Protein AF-0000000077480599 (afdb_homodimer)

Nearest PDB structures (foldseek):
  3ga2-assembly1_A  TM=2.908E-01  e=9.968E-01  Bacillus subtilis
  3md2-assembly4_D  TM=3.302E-01  e=6.393E+00  Influenza A virus (A/California/04/2009(H1N1))
  5dqm-assembly1_A  TM=5.242E-01  e=9.188E+00  Aequorea coerulescens

Organism: Branchiostoma lanceolatum (NCBI:txid7740)

Foldseek 3Di:
DVVVVLVVVLVVLVPVLADAPPVVLVCLLVLHDQVRVQVVLLVVFWDWPVVVVVVVVVVVVCVVVVNDPDDPPLPDPVQKDDWPLVVLLVVVVPDDFQAADDQLVSQVVRLIAGVVSHQDPCSSVNNVVVSVVVPDDPVRYNHCCCVPDGPTGGNFPFDDDVVTRTRDRHDHSVVVVVSLVVCCVVPVFDLADWDDWDWDWDWDQDPVVRDIDTDIDIFTKGFHQPLVQVQVLCALCVLFWDDDDPLVPDDQVRLVVVCVVQVHDDPPDDSVRSSVVLVQQQQEWEKEKEWDFDQAPNFTKIWIKMATADGVSTGPQQVRSCVVVVDRDHSRLSRGQIDTGIMGGFDLDLVGVLSCLVVNLVRLLSQQPWHAYPVGRTHGYAHAEYAYDQQVVCSQAQFACDDQQSWQFLDGQVCLLPLLSLQPGPQGPFALVSSLCLQCVFPLSVVQLQPLDSFSPVPADLVSLLRRCCSVVNDPNVVSVVDDSVVSVVSVCNSCSGRRHRGSNCSNPSPDDCVSSSRRNYGYLRDQQLVLLQLLLVVCLQQQLVQDDVVLVVLSVVLCVVQPVVDPDDGSLSSLLSLLVSLVVLVPDPRHDPLVNLLSLLSNLLVPQLQDDQVPQDVLSLVVQQLSLLSNSLSCCVRPPDATDRDHPCSNSGSSNSCSHRRQSLVSLAGRNNSNHCVSVVVLSVVLNSSSVSHPPVVDRNVSSSSSSRSCSSNVVRDDPPVVVSVVSSVVSSVSRDQAWDKAFLVSCVVPQSSQVSSCLVQLQLQVVAEPQQWHDDDRIITGQSGPPHDDDPSGDGRHYSVPDDSVNSSVVSNVSVVVCVVVVGDGRSHDDDDD/DVVVVLVVVLVVLVPVLAPAPVVVLVCLQVLHDQVRVQVVLLVVFWDWPVVVVVVVVVVVVCVVVVNDPDDPPLPDPVQKDDWDLVVLLVVVLPDDFAAADDQLVSQVVRLIAGPVSHQDPCSSVNNVVVSVVVPDDPVRYNHCCVVDDGDIHGNFPWDDDVVTRTRDGHDHSVVVVVSLVVCCVVVVFDLADWDDWDWDWDWDQDPVVRDIDTDIDIFTKGFHQPLNQVQVLCALCVLFWDDDDPLVPDDQVRLVVVCVVQVHDDPPDDSVRSSVVLVQQQQEWEKEKEWDFDQAPNFTKIWIKMAIADGVSTGPQQVRSCVVVVDRDHSRLSRGQIDTGIMGGFDLDLVGVLSCLVVNLVRLLSQQPWHAYPVGRTHGYAHAEYAYDQQVVCSQAQFACDDQQSWQFLDGQVCLLPLLSLLPGPQGPFALVSSLCLQCVFPLSVVQLQPLDSFSPVPADLVSLLRRCCSVVNDPNVVSVVDDSVRSVVSVCNSCSGRRHRGSNCSNPSPDDCVSSSRRNYGYLRDQQLVLLQLLLVVCLQQQLVQFDVVLVVLSVVLCCVQPVVDPDDGSLSSLLSLLVSLVVLVPDPRHDPLVNLLSLLSNLLVPQLQDDQVPQDPLSLVVQQLSLLSNSLSCCVRPPDATDRDHPCSNSGSSSSCSHRRVSLVSLAGRNNSNHCVSVVVLSVVLNSSSVSHPPVVDRNVSSSSSSRSCSSNVVHDDPPVVVSVVSSVVSSVSRDQAWDKDFLVSCVVVQSSQVSSCLVQLQQQVVAEPQQWHDDDRIITGQSGPPHDDDPSGDGRHYSVPAHSVNSSVVSNVSVVVCVVVVGDGRNHDDDDD

Structure (mmCIF, N/CA/C/O backbone):
data_AF-0000000077480599-model_v1
#
loop_
_entity.id
_entity.type
_entity.pdbx_description
1 polymer 'Hypp8311 protein'
#
loop_
_atom_site.group_PDB
_atom_site.id
_atom_site.type_symbol
_atom_site.label_atom_id
_atom_site.label_alt_id
_atom_site.label_comp_id
_atom_site.label_asym_id
_atom_site.label_entity_id
_atom_site.label_seq_id
_atom_site.pdbx_PDB_ins_code
_atom_site.Cartn_x
_atom_site.Cartn_y
_atom_site.Cartn_z
_atom_site.occupancy
_atom_site.B_iso_or_equiv
_atom_site.auth_seq_id
_atom_site.auth_comp_id
_atom_site.auth_asym_id
_atom_site.auth_atom_id
_atom_site.pdbx_PDB_model_num
ATOM 1 N N . MET A 1 1 ? 59.969 13.078 -10.445 1 57.91 1 MET A N 1
ATOM 2 C CA . MET A 1 1 ? 59.656 11.648 -10.383 1 57.91 1 MET A CA 1
ATOM 3 C C . MET A 1 1 ? 58.375 11.414 -9.578 1 57.91 1 MET A C 1
ATOM 5 O O . MET A 1 1 ? 57.469 10.734 -10.047 1 57.91 1 MET A O 1
ATOM 9 N N . ARG A 1 2 ? 58.25 12.016 -8.477 1 59.44 2 ARG A N 1
ATOM 10 C CA . ARG A 1 2 ? 57.094 11.852 -7.629 1 59.44 2 ARG A CA 1
ATOM 11 C C . ARG A 1 2 ? 55.812 12.336 -8.344 1 59.44 2 ARG A C 1
ATOM 13 O O . ARG A 1 2 ? 54.781 11.672 -8.289 1 59.44 2 ARG A O 1
ATOM 20 N N . ARG A 1 3 ? 55.875 13.383 -9.023 1 65.12 3 ARG A N 1
ATOM 21 C CA . ARG A 1 3 ? 54.719 13.961 -9.695 1 65.12 3 ARG A CA 1
ATOM 22 C C . ARG A 1 3 ? 54.219 13.047 -10.812 1 65.12 3 ARG A C 1
ATOM 24 O O . ARG A 1 3 ? 53 12.898 -11.008 1 65.12 3 ARG A O 1
ATOM 31 N N . GLN A 1 4 ? 55.156 12.508 -11.523 1 67.69 4 GLN A N 1
ATOM 32 C CA . GLN A 1 4 ? 54.781 11.609 -12.609 1 67.69 4 GLN A CA 1
ATOM 33 C C . GLN A 1 4 ? 54.094 10.359 -12.086 1 67.69 4 GLN A C 1
ATOM 35 O O . GLN A 1 4 ? 53.062 9.938 -12.633 1 67.69 4 GLN A O 1
ATOM 40 N N . ILE A 1 5 ? 54.594 9.875 -11 1 65 5 ILE A N 1
ATOM 41 C CA . ILE A 1 5 ? 54 8.68 -10.414 1 65 5 ILE A CA 1
ATOM 42 C C . ILE A 1 5 ? 52.594 8.984 -9.914 1 65 5 ILE A C 1
ATOM 44 O O . ILE A 1 5 ? 51.656 8.188 -10.109 1 65 5 ILE A O 1
ATOM 48 N N . THR A 1 6 ? 52.469 10.164 -9.383 1 69.19 6 THR A N 1
ATOM 49 C CA . THR A 1 6 ? 51.156 10.555 -8.859 1 69.19 6 THR A CA 1
ATOM 50 C C . THR A 1 6 ? 50.156 10.68 -9.992 1 69.19 6 THR A C 1
ATOM 52 O O . THR A 1 6 ? 49 10.297 -9.836 1 69.19 6 THR A O 1
ATOM 55 N N . ARG A 1 7 ? 50.562 11.109 -11.086 1 71.5 7 ARG A N 1
ATOM 56 C CA . ARG A 1 7 ? 49.688 11.242 -12.25 1 71.5 7 ARG A CA 1
ATOM 57 C C . ARG A 1 7 ? 49.281 9.867 -12.766 1 71.5 7 ARG A C 1
ATOM 59 O O . ARG A 1 7 ? 48.094 9.656 -13.094 1 71.5 7 ARG A O 1
ATOM 66 N N . GLU A 1 8 ? 50.156 9.062 -12.859 1 70.12 8 GLU A N 1
ATOM 67 C CA . GLU A 1 8 ? 49.875 7.711 -13.328 1 70.12 8 GLU A CA 1
ATOM 68 C C . GLU A 1 8 ? 48.906 7.004 -12.398 1 70.12 8 GLU A C 1
ATOM 70 O O . GLU A 1 8 ? 47.969 6.344 -12.867 1 70.12 8 GLU A O 1
ATOM 75 N N . VAL A 1 9 ? 49.125 7.207 -11.188 1 67.31 9 VAL A N 1
ATOM 76 C CA . VAL A 1 9 ? 48.25 6.578 -10.211 1 67.31 9 VAL A CA 1
ATOM 77 C C . VAL A 1 9 ? 46.844 7.168 -10.328 1 67.31 9 VAL A C 1
ATOM 79 O O . VAL A 1 9 ? 45.844 6.438 -10.289 1 67.31 9 VAL A O 1
ATOM 82 N N . ARG A 1 10 ? 46.719 8.375 -10.531 1 67.94 10 ARG A N 1
ATOM 83 C CA . ARG A 1 10 ? 45.438 9.055 -10.711 1 67.94 10 ARG A CA 1
ATOM 84 C C . ARG A 1 10 ? 44.688 8.508 -11.922 1 67.94 10 ARG A C 1
ATOM 86 O O . ARG A 1 10 ? 43.5 8.25 -11.844 1 67.94 10 ARG A O 1
ATOM 93 N N . ASP A 1 11 ? 45.375 8.352 -12.945 1 68.94 11 ASP A N 1
ATOM 94 C CA . ASP A 1 11 ? 44.75 7.879 -14.188 1 68.94 11 ASP A CA 1
ATOM 95 C C . ASP A 1 11 ? 44.281 6.438 -14.055 1 68.94 11 ASP A C 1
ATOM 97 O O . ASP A 1 11 ? 43.188 6.082 -14.539 1 68.94 11 ASP A O 1
ATOM 101 N N . LYS A 1 12 ? 45.031 5.816 -13.391 1 65.44 12 LYS A N 1
ATOM 102 C CA . LYS A 1 12 ? 44.656 4.422 -13.188 1 65.44 12 LYS A CA 1
ATOM 103 C C . LYS A 1 12 ? 43.406 4.309 -12.289 1 65.44 12 LYS A C 1
ATOM 105 O O . LYS A 1 12 ? 42.531 3.479 -12.531 1 65.44 12 LYS A O 1
ATOM 110 N N . ILE A 1 13 ? 43.375 5.07 -11.289 1 67.25 13 ILE A N 1
ATOM 111 C CA . ILE A 1 13 ? 42.219 5.109 -10.398 1 67.25 13 ILE A CA 1
ATOM 112 C C . ILE A 1 13 ? 40.969 5.488 -11.195 1 67.25 13 ILE A C 1
ATOM 114 O O . ILE A 1 13 ? 39.906 4.887 -11.023 1 67.25 13 ILE A O 1
ATOM 118 N N . ARG A 1 14 ? 41.156 6.309 -12.031 1 68.31 14 ARG A N 1
ATOM 119 C CA . ARG A 1 14 ? 40.062 6.785 -12.859 1 68.31 14 ARG A CA 1
ATOM 120 C C . ARG A 1 14 ? 39.531 5.676 -13.766 1 68.31 14 ARG A C 1
ATOM 122 O O . ARG A 1 14 ? 38.312 5.48 -13.883 1 68.31 14 ARG A O 1
ATOM 129 N N . GLN A 1 15 ? 40.344 4.977 -14.375 1 63.22 15 GLN A N 1
ATOM 130 C CA . GLN A 1 15 ? 39.969 3.902 -15.289 1 63.22 15 GLN A CA 1
ATOM 131 C C . GLN A 1 15 ? 39.25 2.781 -14.555 1 63.22 15 GLN A C 1
ATOM 133 O O . GLN A 1 15 ? 38.281 2.221 -15.07 1 63.22 15 GLN A O 1
ATOM 138 N N . THR A 1 16 ? 39.719 2.488 -13.438 1 62.19 16 THR A N 1
ATOM 139 C CA . THR A 1 16 ? 39.156 1.377 -12.68 1 62.19 16 THR A CA 1
ATOM 140 C C . THR A 1 16 ? 37.719 1.71 -12.195 1 62.19 16 THR A C 1
ATOM 142 O O . THR A 1 16 ? 36.844 0.855 -12.219 1 62.19 16 THR A O 1
ATOM 145 N N . LYS A 1 17 ? 37.594 2.84 -11.734 1 61.84 17 LYS A N 1
ATOM 146 C CA . LYS A 1 17 ? 36.312 3.256 -11.203 1 61.84 17 LYS A CA 1
ATOM 147 C C . LYS A 1 17 ? 35.281 3.393 -12.312 1 61.84 17 LYS A C 1
ATOM 149 O O . LYS A 1 17 ? 34.062 3.297 -12.07 1 61.84 17 LYS A O 1
ATOM 154 N N . MET A 1 18 ? 35.75 3.445 -13.516 1 59.5 18 MET A N 1
ATOM 155 C CA . MET A 1 18 ? 34.844 3.742 -14.609 1 59.5 18 MET A CA 1
ATOM 156 C C . MET A 1 18 ? 34.562 2.498 -15.461 1 59.5 18 MET A C 1
ATOM 158 O O . MET A 1 18 ? 34.125 2.602 -16.609 1 59.5 18 MET A O 1
ATOM 162 N N . LYS A 1 19 ? 34.844 1.324 -14.891 1 58.66 19 LYS A N 1
ATOM 163 C CA . LYS A 1 19 ? 34.625 0.142 -15.719 1 58.66 19 LYS A CA 1
ATOM 164 C C . LYS A 1 19 ? 33.156 0.055 -16.172 1 58.66 19 LYS A C 1
ATOM 166 O O . LYS A 1 19 ? 32.25 0.198 -15.375 1 58.66 19 LYS A O 1
ATOM 171 N N . LYS A 1 20 ? 33.031 -0.224 -17.453 1 59.5 20 LYS A N 1
ATOM 172 C CA . LYS A 1 20 ? 31.812 -0.284 -18.25 1 59.5 20 LYS A CA 1
ATOM 173 C C . LYS A 1 20 ? 30.844 -1.334 -17.688 1 59.5 20 LYS A C 1
ATOM 175 O O . LYS A 1 20 ? 31.281 -2.387 -17.219 1 59.5 20 LYS A O 1
ATOM 180 N N . ASN A 1 21 ? 29.531 -1.207 -17.578 1 69.56 21 ASN A N 1
ATOM 181 C CA . ASN A 1 21 ? 28.406 -2.092 -17.328 1 69.56 21 ASN A CA 1
ATOM 182 C C . ASN A 1 21 ? 28.297 -2.465 -15.852 1 69.56 21 ASN A C 1
ATOM 184 O O . ASN A 1 21 ? 27.234 -2.906 -15.398 1 69.56 21 ASN A O 1
ATOM 188 N N . ARG A 1 22 ? 29.375 -2.25 -15.188 1 76.69 22 ARG A N 1
ATOM 189 C CA . ARG A 1 22 ? 29.328 -2.662 -13.789 1 76.69 22 ARG A CA 1
ATOM 190 C C . ARG A 1 22 ? 28.422 -1.74 -12.977 1 76.69 22 ARG A C 1
ATOM 192 O O . ARG A 1 22 ? 27.656 -2.203 -12.125 1 76.69 22 ARG A O 1
ATOM 199 N N . ASP A 1 23 ? 28.5 -0.554 -13.352 1 82.56 23 ASP A N 1
ATOM 200 C CA . ASP A 1 23 ? 27.703 0.418 -12.617 1 82.56 23 ASP A CA 1
ATOM 201 C C . ASP A 1 23 ? 26.219 0.192 -12.852 1 82.56 23 ASP A C 1
ATOM 203 O O . ASP A 1 23 ? 25.406 0.344 -11.93 1 82.56 23 ASP A O 1
ATOM 207 N N . LEU A 1 24 ? 25.969 -0.226 -14.055 1 87.19 24 LEU A N 1
ATOM 208 C CA . LEU A 1 24 ? 24.562 -0.512 -14.375 1 87.19 24 LEU A CA 1
ATOM 209 C C . LEU A 1 24 ? 24.078 -1.741 -13.617 1 87.19 24 LEU A C 1
ATOM 211 O O . LEU A 1 24 ? 22.984 -1.725 -13.039 1 87.19 24 LEU A O 1
ATOM 215 N N . GLN A 1 25 ? 24.891 -2.682 -13.586 1 83.75 25 GLN A N 1
ATOM 216 C CA . GLN A 1 25 ? 24.547 -3.928 -12.906 1 83.75 25 GLN A CA 1
ATOM 217 C C . GLN A 1 25 ? 24.359 -3.707 -11.406 1 83.75 25 GLN A C 1
ATOM 219 O O . GLN A 1 25 ? 23.422 -4.227 -10.812 1 83.75 25 GLN A O 1
ATOM 224 N N . VAL A 1 26 ? 25.188 -2.928 -10.922 1 81.62 26 VAL A N 1
ATOM 225 C CA . VAL A 1 26 ? 25.141 -2.689 -9.477 1 81.62 26 VAL A CA 1
ATOM 226 C C . VAL A 1 26 ? 23.922 -1.831 -9.141 1 81.62 26 VAL A C 1
ATOM 228 O O . VAL A 1 26 ? 23.203 -2.113 -8.172 1 81.62 26 VAL A O 1
ATOM 231 N N . THR A 1 27 ? 23.75 -0.786 -9.898 1 86.69 27 THR A N 1
ATOM 232 C CA . THR A 1 27 ? 22.656 0.152 -9.609 1 86.69 27 THR A CA 1
ATOM 233 C C . THR A 1 27 ? 21.297 -0.527 -9.758 1 86.69 27 THR A C 1
ATOM 235 O O . THR A 1 27 ? 20.5 -0.533 -8.82 1 86.69 27 THR A O 1
ATOM 238 N N . PHE A 1 28 ? 21.062 -1.169 -10.891 1 85.69 28 PHE A N 1
ATOM 239 C CA . PHE A 1 28 ? 19.75 -1.756 -11.164 1 85.69 28 PHE A CA 1
ATOM 240 C C . PHE A 1 28 ? 19.609 -3.094 -10.453 1 85.69 28 PHE A C 1
ATOM 242 O O . PHE A 1 28 ? 18.5 -3.469 -10.062 1 85.69 28 PHE A O 1
ATOM 249 N N . GLY A 1 29 ? 20.688 -3.797 -10.312 1 81.62 29 GLY A N 1
ATOM 250 C CA . GLY A 1 29 ? 20.641 -5.055 -9.578 1 81.62 29 GLY A CA 1
ATOM 251 C C . GLY A 1 29 ? 20.25 -4.887 -8.125 1 81.62 29 GLY A C 1
ATOM 252 O O . GLY A 1 29 ? 19.625 -5.781 -7.539 1 81.62 29 GLY A O 1
ATOM 253 N N . ASN A 1 30 ? 20.562 -3.674 -7.648 1 80.44 30 ASN A N 1
ATOM 254 C CA . ASN A 1 30 ? 20.203 -3.391 -6.262 1 80.44 30 ASN A CA 1
ATOM 255 C C . ASN A 1 30 ? 18.875 -2.666 -6.16 1 80.44 30 ASN A C 1
ATOM 257 O O . ASN A 1 30 ? 18.5 -2.189 -5.086 1 80.44 30 ASN A O 1
ATOM 261 N N . GLY A 1 31 ? 18.234 -2.584 -7.207 1 79.88 31 GLY A N 1
ATOM 262 C CA . GLY A 1 31 ? 16.922 -1.98 -7.207 1 79.88 31 GLY A CA 1
ATOM 263 C C . GLY A 1 31 ? 16.938 -0.476 -7.02 1 79.88 31 GLY A C 1
ATOM 264 O O . GLY A 1 31 ? 15.953 0.121 -6.594 1 79.88 31 GLY A O 1
ATOM 265 N N . GLU A 1 32 ? 18.047 0.216 -7.305 1 82.88 32 GLU A N 1
ATOM 266 C CA . GLU A 1 32 ? 18.172 1.659 -7.133 1 82.88 32 GLU A CA 1
ATOM 267 C C . GLU A 1 32 ? 17.828 2.404 -8.414 1 82.88 32 GLU A C 1
ATOM 269 O O . GLU A 1 32 ? 18.188 1.971 -9.508 1 82.88 32 GLU A O 1
ATOM 274 N N . SER A 1 33 ? 17.078 3.434 -8.242 1 81.94 33 SER A N 1
ATOM 275 C CA . SER A 1 33 ? 16.812 4.285 -9.398 1 81.94 33 SER A CA 1
ATOM 276 C C . SER A 1 33 ? 18 5.188 -9.703 1 81.94 33 SER A C 1
ATOM 278 O O . SER A 1 33 ? 18.844 5.422 -8.844 1 81.94 33 SER A O 1
ATOM 280 N N . LEU A 1 34 ? 18.031 5.762 -10.891 1 84.31 34 LEU A N 1
ATOM 281 C CA . LEU A 1 34 ? 19.125 6.668 -11.273 1 84.31 34 LEU A CA 1
ATOM 282 C C . LEU A 1 34 ? 19.062 7.953 -10.445 1 84.31 34 LEU A C 1
ATOM 284 O O . LEU A 1 34 ? 20.094 8.523 -10.109 1 84.31 34 LEU A O 1
ATOM 288 N N . ASN A 1 35 ? 17.891 8.344 -10.109 1 80.94 35 ASN A N 1
ATOM 289 C CA . ASN A 1 35 ? 17.734 9.539 -9.281 1 80.94 35 ASN A CA 1
ATOM 290 C C . ASN A 1 35 ? 18.25 9.289 -7.859 1 80.94 35 ASN A C 1
ATOM 292 O O . ASN A 1 35 ? 18.875 10.172 -7.258 1 80.94 35 ASN A O 1
ATOM 296 N N . LYS A 1 36 ? 17.953 8.195 -7.359 1 81.75 36 LYS A N 1
ATOM 297 C CA . LYS A 1 36 ? 18.469 7.848 -6.035 1 81.75 36 LYS A CA 1
ATOM 298 C C . LYS A 1 36 ? 19.984 7.723 -6.047 1 81.75 36 LYS A C 1
ATOM 300 O O . LYS A 1 36 ? 20.656 8.133 -5.094 1 81.75 36 LYS A O 1
ATOM 305 N N . ARG A 1 37 ? 20.469 7.113 -7.066 1 86.38 37 ARG A N 1
ATOM 306 C CA . ARG A 1 37 ? 21.922 7.031 -7.211 1 86.38 37 ARG A CA 1
ATOM 307 C C . ARG A 1 37 ? 22.531 8.422 -7.266 1 86.38 37 ARG A C 1
ATOM 309 O O . ARG A 1 37 ? 23.594 8.656 -6.68 1 86.38 37 ARG A O 1
ATOM 316 N N . LYS A 1 38 ? 21.922 9.266 -7.996 1 86 38 LYS A N 1
ATOM 317 C CA . LYS A 1 38 ? 22.406 10.648 -8.078 1 86 38 LYS A CA 1
ATOM 318 C C . LYS A 1 38 ? 22.438 11.289 -6.695 1 86 38 LYS A C 1
ATOM 320 O O . LYS A 1 38 ? 23.453 11.898 -6.312 1 86 38 LYS A O 1
ATOM 325 N N . SER A 1 39 ? 21.375 11.117 -5.98 1 82.19 39 SER A N 1
ATOM 326 C CA . SER A 1 39 ? 21.312 11.68 -4.637 1 82.19 39 SER A CA 1
ATOM 327 C C . SER A 1 39 ? 22.406 11.109 -3.74 1 82.19 39 SER A C 1
ATOM 329 O O . SER A 1 39 ? 23.016 11.836 -2.961 1 82.19 39 SER A O 1
ATOM 331 N N . ARG A 1 40 ? 22.625 9.922 -3.842 1 82.38 40 ARG A N 1
ATOM 332 C CA . ARG A 1 40 ? 23.656 9.258 -3.045 1 82.38 40 ARG A CA 1
ATOM 333 C C . ARG A 1 40 ? 25.047 9.734 -3.443 1 82.38 40 ARG A C 1
ATOM 335 O O . ARG A 1 40 ? 25.891 9.992 -2.584 1 82.38 40 ARG A O 1
ATOM 342 N N . ARG A 1 41 ? 25.25 9.789 -4.73 1 82.62 41 ARG A N 1
ATOM 343 C CA . ARG A 1 41 ? 26.531 10.289 -5.227 1 82.62 41 ARG A CA 1
ATOM 344 C C . ARG A 1 41 ? 26.797 11.695 -4.707 1 82.62 41 ARG A C 1
ATOM 346 O O . ARG A 1 41 ? 27.922 11.992 -4.273 1 82.62 41 ARG A O 1
ATOM 353 N N . ILE A 1 42 ? 25.781 12.461 -4.73 1 81.06 42 ILE A N 1
ATOM 354 C CA . ILE A 1 42 ? 25.922 13.844 -4.27 1 81.06 42 ILE A CA 1
ATOM 355 C C . ILE A 1 42 ? 26.203 13.852 -2.768 1 81.06 42 ILE A C 1
ATOM 357 O O . ILE A 1 42 ? 27.062 14.602 -2.297 1 81.06 42 ILE A O 1
ATOM 361 N N . ALA A 1 43 ? 25.609 13.031 -2.025 1 78.19 43 ALA A N 1
ATOM 362 C CA . ALA A 1 43 ? 25.766 12.977 -0.576 1 78.19 43 ALA A CA 1
ATOM 363 C C . ALA A 1 43 ? 27.141 12.422 -0.197 1 78.19 43 ALA A C 1
ATOM 365 O O . ALA A 1 43 ? 27.734 12.859 0.786 1 78.19 43 ALA A O 1
ATOM 366 N N . GLU A 1 44 ? 27.594 11.516 -0.991 1 78.62 44 GLU A N 1
ATOM 367 C CA . GLU A 1 44 ? 28.844 10.828 -0.67 1 78.62 44 GLU A CA 1
ATOM 368 C C . GLU A 1 44 ? 30.047 11.617 -1.161 1 78.62 44 GLU A C 1
ATOM 370 O O . GLU A 1 44 ? 31.094 11.641 -0.506 1 78.62 44 GLU A O 1
ATOM 375 N N . GLU A 1 45 ? 29.844 12.312 -2.281 1 78.94 45 GLU A N 1
ATOM 376 C CA . GLU A 1 45 ? 31.031 12.82 -2.949 1 78.94 45 GLU A CA 1
ATOM 377 C C . GLU A 1 45 ? 31.062 14.344 -2.957 1 78.94 45 GLU A C 1
ATOM 379 O O . GLU A 1 45 ? 32.094 14.953 -3.277 1 78.94 45 GLU A O 1
ATOM 384 N N . PHE A 1 46 ? 29.922 14.898 -2.529 1 77.06 46 PHE A N 1
ATOM 385 C CA . PHE A 1 46 ? 29.859 16.359 -2.547 1 77.06 46 PHE A CA 1
ATOM 386 C C . PHE A 1 46 ? 29.562 16.906 -1.154 1 77.06 46 PHE A C 1
ATOM 388 O O . PHE A 1 46 ? 29.062 16.172 -0.289 1 77.06 46 PHE A O 1
ATOM 395 N N . GLU A 1 47 ? 30.078 18.016 -0.927 1 73.75 47 GLU A N 1
ATOM 396 C CA . GLU A 1 47 ? 29.828 18.703 0.336 1 73.75 47 GLU A CA 1
ATOM 397 C C . GLU A 1 47 ? 28.844 19.859 0.15 1 73.75 47 GLU A C 1
ATOM 399 O O . GLU A 1 47 ? 28.734 20.422 -0.941 1 73.75 47 GLU A O 1
ATOM 404 N N . THR A 1 48 ? 28.094 20.016 1.2 1 69.5 48 THR A N 1
ATOM 405 C CA . THR A 1 48 ? 27.172 21.141 1.165 1 69.5 48 THR A CA 1
ATOM 406 C C . THR A 1 48 ? 27.922 22.469 1.205 1 69.5 48 THR A C 1
ATOM 408 O O . THR A 1 48 ? 29.125 22.5 1.447 1 69.5 48 THR A O 1
ATOM 411 N N . ARG A 1 49 ? 27.344 23.531 0.893 1 63.22 49 ARG A N 1
ATOM 412 C CA . ARG A 1 49 ? 27.953 24.844 0.954 1 63.22 49 ARG A CA 1
ATOM 413 C C . ARG A 1 49 ? 28.422 25.172 2.367 1 63.22 49 ARG A C 1
ATOM 415 O O . ARG A 1 49 ? 29.516 25.703 2.553 1 63.22 49 ARG A O 1
ATOM 422 N N . GLN A 1 50 ? 27.531 24.75 3.203 1 62.84 50 GLN A N 1
ATOM 423 C CA . GLN A 1 50 ? 27.859 25.016 4.598 1 62.84 50 GLN A CA 1
ATOM 424 C C . GLN A 1 50 ? 29.125 24.266 5.016 1 62.84 50 GLN A C 1
ATOM 426 O O . GLN A 1 50 ? 30.016 24.844 5.652 1 62.84 50 GLN A O 1
ATOM 431 N N . GLU A 1 51 ? 29.156 23.062 4.633 1 68.56 51 GLU A N 1
ATOM 432 C CA . GLU A 1 51 ? 30.344 22.25 4.941 1 68.56 51 GLU A CA 1
ATOM 433 C C . GLU A 1 51 ? 31.594 22.844 4.281 1 68.56 51 GLU A C 1
ATOM 435 O O . GLU A 1 51 ? 32.656 22.844 4.879 1 68.56 51 GLU A O 1
ATOM 440 N N . ALA A 1 52 ? 31.391 23.234 3.121 1 71.38 52 ALA A N 1
ATOM 441 C CA . ALA A 1 52 ? 32.5 23.812 2.385 1 71.38 52 ALA A CA 1
ATOM 442 C C . ALA A 1 52 ? 33 25.094 3.055 1 71.38 52 ALA A C 1
ATOM 444 O O . ALA A 1 52 ? 34.188 25.344 3.135 1 71.38 52 ALA A O 1
ATOM 445 N N . GLU A 1 53 ? 32.062 25.828 3.49 1 71 53 GLU A N 1
ATOM 446 C CA . GLU A 1 53 ? 32.406 27.062 4.172 1 71 53 GLU A CA 1
ATOM 447 C C . GLU A 1 53 ? 33.156 26.781 5.477 1 71 53 GLU A C 1
ATOM 449 O O . GLU A 1 53 ? 34.125 27.438 5.785 1 71 53 GLU A O 1
ATOM 454 N N . GLU A 1 54 ? 32.594 25.844 6.102 1 73.31 54 GLU A N 1
ATOM 455 C CA . GLU A 1 54 ? 33.281 25.453 7.34 1 73.31 54 GLU A CA 1
ATOM 456 C C . GLU A 1 54 ? 34.688 24.969 7.07 1 73.31 54 GLU A C 1
ATOM 458 O O . GLU A 1 54 ? 35.625 25.344 7.785 1 73.31 54 GLU A O 1
ATOM 463 N N . ARG A 1 55 ? 34.781 24.219 6.098 1 72.94 55 ARG A N 1
ATOM 464 C CA . ARG A 1 55 ? 36.094 23.734 5.711 1 72.94 55 ARG A CA 1
ATOM 465 C C . ARG A 1 55 ? 37 24.875 5.309 1 72.94 55 ARG A C 1
ATOM 467 O O . ARG A 1 55 ? 38.188 24.891 5.66 1 72.94 55 ARG A O 1
ATOM 474 N N . THR A 1 56 ? 36.469 25.75 4.582 1 73.44 56 THR A N 1
ATOM 475 C CA . THR A 1 56 ? 37.25 26.891 4.137 1 73.44 56 THR A CA 1
ATOM 476 C C . THR A 1 56 ? 37.656 27.766 5.32 1 73.44 56 THR A C 1
ATOM 478 O O . THR A 1 56 ? 38.781 28.25 5.375 1 73.44 56 THR A O 1
ATOM 481 N N . LYS A 1 57 ? 36.781 27.891 6.18 1 77.38 57 LYS A N 1
ATOM 482 C CA . LYS A 1 57 ? 37.125 28.656 7.383 1 77.38 57 LYS A CA 1
ATOM 483 C C . LYS A 1 57 ? 38.219 27.984 8.18 1 77.38 57 LYS A C 1
ATOM 485 O O . LYS A 1 57 ? 39.156 28.656 8.617 1 77.38 57 LYS A O 1
ATOM 490 N N . GLU A 1 58 ? 38.031 26.797 8.344 1 77.12 58 GLU A N 1
ATOM 491 C CA . GLU A 1 58 ? 39.094 26.047 9.047 1 77.12 58 GLU A CA 1
ATOM 492 C C . GLU A 1 58 ? 40.438 26.203 8.359 1 77.12 58 GLU A C 1
ATOM 494 O O . GLU A 1 58 ? 41.469 26.375 9.016 1 77.12 58 GLU A O 1
ATOM 499 N N . ARG A 1 59 ? 40.375 26.125 7.102 1 78.06 59 ARG A N 1
ATOM 500 C CA . ARG A 1 59 ? 41.594 26.266 6.34 1 78.06 59 ARG A CA 1
ATOM 501 C C . ARG A 1 59 ? 42.188 27.656 6.516 1 78.06 59 ARG A C 1
ATOM 503 O O . ARG A 1 59 ? 43.406 27.797 6.676 1 78.06 59 ARG A O 1
ATOM 510 N N . LYS A 1 60 ? 41.375 28.562 6.453 1 78.19 60 LYS A N 1
ATOM 511 C CA . LYS A 1 60 ? 41.812 29.938 6.633 1 78.19 60 LYS A CA 1
ATOM 512 C C . LYS A 1 60 ? 42.438 30.141 8.016 1 78.19 60 LYS A C 1
ATOM 514 O O . LYS A 1 60 ? 43.469 30.812 8.156 1 78.19 60 LYS A O 1
ATOM 519 N N . GLU A 1 61 ? 41.812 29.609 8.906 1 80.38 61 GLU A N 1
ATOM 520 C CA . GLU A 1 61 ? 42.344 29.672 10.258 1 80.38 61 GLU A CA 1
ATOM 521 C C . GLU A 1 61 ? 43.719 29.016 10.336 1 80.38 61 GLU A C 1
ATOM 523 O O . GLU A 1 61 ? 44.625 29.562 10.969 1 80.38 61 GLU A O 1
ATOM 528 N N . LYS A 1 62 ? 43.781 27.953 9.664 1 79.44 62 LYS A N 1
ATOM 529 C CA . LYS A 1 62 ? 45.062 27.266 9.656 1 79.44 62 LYS A CA 1
ATOM 530 C C . LYS A 1 62 ? 46.094 28.031 8.867 1 79.44 62 LYS A C 1
ATOM 532 O O . LYS A 1 62 ? 47.281 28.016 9.203 1 79.44 62 LYS A O 1
ATOM 537 N N . GLU A 1 63 ? 45.719 28.625 7.867 1 80.88 63 GLU A N 1
ATOM 538 C CA . GLU A 1 63 ? 46.625 29.484 7.094 1 80.88 63 GLU A CA 1
ATOM 539 C C . GLU A 1 63 ? 47.094 30.672 7.922 1 80.88 63 GLU A C 1
ATOM 541 O O . GLU A 1 63 ? 48.281 31 7.91 1 80.88 63 GLU A O 1
ATOM 546 N N . VAL A 1 64 ? 46.156 31.203 8.641 1 78.25 64 VAL A N 1
ATOM 547 C CA . VAL A 1 64 ? 46.469 32.344 9.492 1 78.25 64 VAL A CA 1
ATOM 548 C C . VAL A 1 64 ? 47.438 31.906 10.602 1 78.25 64 VAL A C 1
ATOM 550 O O . VAL A 1 64 ? 48.375 32.625 10.938 1 78.25 64 VAL A O 1
ATOM 553 N N . LYS A 1 65 ? 47.156 30.734 10.961 1 80.06 65 LYS A N 1
ATOM 554 C CA . LYS A 1 65 ? 48.031 30.219 12.016 1 80.06 65 LYS A CA 1
ATOM 555 C C . LYS A 1 65 ? 49.344 29.719 11.445 1 80.06 65 LYS A C 1
ATOM 557 O O . LYS A 1 65 ? 50.219 29.281 12.195 1 80.06 65 LYS A O 1
ATOM 562 N N . GLY A 1 66 ? 49.438 29.812 10.188 1 72.31 66 GLY A N 1
ATOM 563 C CA . GLY A 1 66 ? 50.688 29.469 9.523 1 72.31 66 GLY A CA 1
ATOM 564 C C . GLY A 1 66 ? 50.844 27.969 9.328 1 72.31 66 GLY A C 1
ATOM 565 O O . GLY A 1 66 ? 51.938 27.516 8.992 1 72.31 66 GLY A O 1
ATOM 566 N N . ALA A 1 67 ? 49.938 27.219 9.648 1 74.62 67 ALA A N 1
ATOM 567 C CA . ALA A 1 67 ? 50.062 25.766 9.594 1 74.62 67 ALA A CA 1
ATOM 568 C C . ALA A 1 67 ? 50 25.266 8.156 1 74.62 67 ALA A C 1
ATOM 570 O O . ALA A 1 67 ? 50.531 24.203 7.836 1 74.62 67 ALA A O 1
ATOM 571 N N . ILE A 1 68 ? 49.188 25.922 7.375 1 71 68 ILE A N 1
ATOM 572 C CA . ILE A 1 68 ? 49.125 25.547 5.965 1 71 68 ILE A CA 1
ATOM 573 C C . ILE A 1 68 ? 49.438 26.766 5.102 1 71 68 ILE A C 1
ATOM 575 O O . ILE A 1 68 ? 49.125 27.906 5.469 1 71 68 ILE A O 1
ATOM 579 N N . LYS A 1 69 ? 50.219 26.484 4.152 1 67.06 69 LYS A N 1
ATOM 580 C CA . LYS A 1 69 ? 50.562 27.562 3.236 1 67.06 69 LYS A CA 1
ATOM 581 C C . LYS A 1 69 ? 49.344 27.969 2.395 1 67.06 69 LYS A C 1
ATOM 583 O O . LYS A 1 69 ? 48.594 27.125 1.954 1 67.06 69 LYS A O 1
ATOM 588 N N . PRO A 1 70 ? 49.156 29.188 2.406 1 61.91 70 PRO A N 1
ATOM 589 C CA . PRO A 1 70 ? 48.031 29.656 1.564 1 61.91 70 PRO A CA 1
ATOM 590 C C . PRO A 1 70 ? 48.156 29.156 0.126 1 61.91 70 PRO A C 1
ATOM 592 O O . PRO A 1 70 ? 49.25 29.047 -0.418 1 61.91 70 PRO A O 1
ATOM 595 N N . LYS A 1 71 ? 47.219 28.469 -0.288 1 52.72 71 LYS A N 1
ATOM 596 C CA . LYS A 1 71 ? 47.25 27.953 -1.651 1 52.72 71 LYS A CA 1
ATOM 597 C C . LYS A 1 71 ? 47.344 29.078 -2.672 1 52.72 71 LYS A C 1
ATOM 599 O O . LYS A 1 71 ? 46.594 30.047 -2.604 1 52.72 71 LYS A O 1
ATOM 604 N N . ASP A 1 72 ? 48.375 29.094 -3.348 1 53.91 72 ASP A N 1
ATOM 605 C CA . ASP A 1 72 ? 48.5 30.016 -4.477 1 53.91 72 ASP A CA 1
ATOM 606 C C . ASP A 1 72 ? 47.75 29.484 -5.699 1 53.91 72 ASP A C 1
ATOM 608 O O . ASP A 1 72 ? 48.219 28.547 -6.359 1 53.91 72 ASP A O 1
ATOM 612 N N . ARG A 1 73 ? 46.562 29.469 -5.586 1 49.22 73 ARG A N 1
ATOM 613 C CA . ARG A 1 73 ? 45.75 28.875 -6.648 1 49.22 73 ARG A CA 1
ATOM 614 C C . ARG A 1 73 ? 45.875 29.672 -7.941 1 49.22 73 ARG A C 1
ATOM 616 O O . ARG A 1 73 ? 45.438 29.234 -9 1 49.22 73 ARG A O 1
ATOM 623 N N . LEU A 1 74 ? 46.156 30.922 -7.848 1 53.41 74 LEU A N 1
ATOM 624 C CA . LEU A 1 74 ? 46 31.875 -8.945 1 53.41 74 LEU A CA 1
ATOM 625 C C . LEU A 1 74 ? 47.188 31.797 -9.898 1 53.41 74 LEU A C 1
ATOM 627 O O . LEU A 1 74 ? 47.062 32.125 -11.086 1 53.41 74 LEU A O 1
ATOM 631 N N . GLY A 1 75 ? 48.281 30.969 -9.562 1 56.28 75 GLY A N 1
ATOM 632 C CA . GLY A 1 75 ? 49.469 31.047 -10.43 1 56.28 75 GLY A CA 1
ATOM 633 C C . GLY A 1 75 ? 49.812 32.469 -10.828 1 56.28 75 GLY A C 1
ATOM 634 O O . GLY A 1 75 ? 49.25 33.438 -10.289 1 56.28 75 GLY A O 1
ATOM 635 N N . HIS A 1 76 ? 50.969 32.844 -11.523 1 58.28 76 HIS A N 1
ATOM 636 C CA . HIS A 1 76 ? 51.406 34.156 -11.992 1 58.28 76 HIS A CA 1
ATOM 637 C C . HIS A 1 76 ? 50.781 34.469 -13.344 1 58.28 76 HIS A C 1
ATOM 639 O O . HIS A 1 76 ? 50.75 33.625 -14.242 1 58.28 76 HIS A O 1
ATOM 645 N N . PHE A 1 77 ? 50 35.5 -13.406 1 58.66 77 PHE A N 1
ATOM 646 C CA . PHE A 1 77 ? 49.375 35.969 -14.633 1 58.66 77 PHE A CA 1
ATOM 647 C C . PHE A 1 77 ? 50.344 35.938 -15.797 1 58.66 77 PHE A C 1
ATOM 649 O O . PHE A 1 77 ? 49.969 35.844 -16.953 1 58.66 77 PHE A O 1
ATOM 656 N N . ASP A 1 78 ? 51.625 35.938 -15.445 1 61.69 78 ASP A N 1
ATOM 657 C CA . ASP A 1 78 ? 52.656 35.969 -16.484 1 61.69 78 ASP A CA 1
ATOM 658 C C . ASP A 1 78 ? 52.812 34.594 -17.141 1 61.69 78 ASP A C 1
ATOM 660 O O . ASP A 1 78 ? 53.531 34.438 -18.141 1 61.69 78 ASP A O 1
ATOM 664 N N . SER A 1 79 ? 52.031 33.719 -16.656 1 64.19 79 SER A N 1
ATOM 665 C CA . SER A 1 79 ? 52.156 32.344 -17.188 1 64.19 79 SER A CA 1
ATOM 666 C C . SER A 1 79 ? 51.156 32.094 -18.312 1 64.19 79 SER A C 1
ATOM 668 O O . SER A 1 79 ? 51.156 31.016 -18.906 1 64.19 79 SER A O 1
ATOM 670 N N . PHE A 1 80 ? 50.375 33.062 -18.625 1 66.5 80 PHE A N 1
ATOM 671 C CA . PHE A 1 80 ? 49.406 32.906 -19.688 1 66.5 80 PHE A CA 1
ATOM 672 C C . PHE A 1 80 ? 49.969 33.375 -21.016 1 66.5 80 PHE A C 1
ATOM 674 O O . PHE A 1 80 ? 50.875 34.219 -21.062 1 66.5 80 PHE A O 1
ATOM 681 N N . ALA A 1 81 ? 49.5 32.719 -22 1 72.06 81 ALA A N 1
ATOM 682 C CA . ALA A 1 81 ? 49.844 33.219 -23.328 1 72.06 81 ALA A CA 1
ATOM 683 C C . ALA A 1 81 ? 49.344 34.625 -23.562 1 72.06 81 ALA A C 1
ATOM 685 O O . ALA A 1 81 ? 48.406 35.062 -22.891 1 72.06 81 ALA A O 1
ATOM 686 N N . ASP A 1 82 ? 50 35.438 -24.359 1 72.06 82 ASP A N 1
ATOM 687 C CA . ASP A 1 82 ? 49.656 36.812 -24.656 1 72.06 82 ASP A CA 1
ATOM 688 C C . ASP A 1 82 ? 48.25 36.938 -25.203 1 72.06 82 ASP A C 1
ATOM 690 O O . ASP A 1 82 ? 47.812 36.156 -26.031 1 72.06 82 ASP A O 1
ATOM 694 N N . PHE A 1 83 ? 47.375 37.625 -24.516 1 77.5 83 PHE A N 1
ATOM 695 C CA . PHE A 1 83 ? 46 37.938 -24.969 1 77.5 83 PHE A CA 1
ATOM 696 C C . PHE A 1 83 ? 45.75 39.438 -24.922 1 77.5 83 PHE A C 1
ATOM 698 O O . PHE A 1 83 ? 46.562 40.188 -24.375 1 77.5 83 PHE A O 1
ATOM 705 N N . ASP A 1 84 ? 44.719 39.844 -25.578 1 80.62 84 ASP A N 1
ATOM 706 C CA . ASP A 1 84 ? 44.375 41.281 -25.641 1 80.62 84 ASP A CA 1
ATOM 707 C C . ASP A 1 84 ? 44 41.812 -24.266 1 80.62 84 ASP A C 1
ATOM 709 O O . ASP A 1 84 ? 42.812 41.844 -23.922 1 80.62 84 ASP A O 1
ATOM 713 N N . ARG A 1 85 ? 44.938 42.125 -23.5 1 80.44 85 ARG A N 1
ATOM 714 C CA . ARG A 1 85 ? 44.781 42.562 -22.125 1 80.44 85 ARG A CA 1
ATOM 715 C C . ARG A 1 85 ? 44.094 43.938 -22.062 1 80.44 85 ARG A C 1
ATOM 717 O O . ARG A 1 85 ? 43.188 44.156 -21.25 1 80.44 85 ARG A O 1
ATOM 724 N N . GLU A 1 86 ? 44.531 44.75 -22.969 1 80.25 86 GLU A N 1
ATOM 725 C CA . GLU A 1 86 ? 43.969 46.094 -22.984 1 80.25 86 GLU A CA 1
ATOM 726 C C . GLU A 1 86 ? 42.531 46.094 -23.469 1 80.25 86 GLU A C 1
ATOM 728 O O . GLU A 1 86 ? 41.688 46.781 -22.906 1 80.25 86 GLU A O 1
ATOM 733 N N . GLY A 1 87 ? 42.281 45.312 -24.375 1 83.25 87 GLY A N 1
ATOM 734 C CA . GLY A 1 87 ? 40.906 45.156 -24.844 1 83.25 87 GLY A CA 1
ATOM 735 C C . GLY A 1 87 ? 39.969 44.625 -23.781 1 83.25 87 GLY A C 1
ATOM 736 O O . GLY A 1 87 ? 38.844 45.094 -23.656 1 83.25 87 GLY A O 1
ATOM 737 N N . LEU A 1 88 ? 40.375 43.719 -23.016 1 84.31 88 LEU A N 1
ATOM 738 C CA . LEU A 1 88 ? 39.562 43.125 -21.938 1 84.31 88 LEU A CA 1
ATOM 739 C C . LEU A 1 88 ? 39.281 44.156 -20.859 1 84.31 88 LEU A C 1
ATOM 741 O O . LEU A 1 88 ? 38.125 44.281 -20.406 1 84.31 88 LEU A O 1
ATOM 745 N N . LYS A 1 89 ? 40.281 44.812 -20.531 1 85.12 89 LYS A N 1
ATOM 746 C CA . LYS A 1 89 ? 40.094 45.844 -19.516 1 85.12 89 LYS A CA 1
ATOM 747 C C . LYS A 1 89 ? 39.125 46.938 -19.969 1 85.12 89 LYS A C 1
ATOM 749 O O . LYS A 1 89 ? 38.219 47.312 -19.219 1 85.12 89 LYS A O 1
ATOM 754 N N . ASN A 1 90 ? 39.312 47.375 -21.141 1 82.44 90 ASN A N 1
ATOM 755 C CA . ASN A 1 90 ? 38.469 48.438 -21.672 1 82.44 90 ASN A CA 1
ATOM 756 C C . ASN A 1 90 ? 37 48 -21.781 1 82.44 90 ASN A C 1
ATOM 758 O O . ASN A 1 90 ? 36.094 48.75 -21.438 1 82.44 90 ASN A O 1
ATOM 762 N N . LYS A 1 91 ? 36.875 46.781 -22.062 1 84.56 91 LYS A N 1
ATOM 763 C CA . LYS A 1 91 ? 35.531 46.25 -22.219 1 84.56 91 LYS A CA 1
ATOM 764 C C . LYS A 1 91 ? 34.812 46.156 -20.875 1 84.56 91 LYS A C 1
ATOM 766 O O . LYS A 1 91 ? 33.656 46.531 -20.75 1 84.56 91 LYS A O 1
ATOM 771 N N . VAL A 1 92 ? 35.469 45.688 -19.938 1 85.56 92 VAL A N 1
ATOM 772 C CA . VAL A 1 92 ? 34.844 45.531 -18.625 1 85.56 92 VAL A CA 1
ATOM 773 C C . VAL A 1 92 ? 34.625 46.875 -17.984 1 85.56 92 VAL A C 1
ATOM 775 O O . VAL A 1 92 ? 33.625 47.094 -17.297 1 85.56 92 VAL A O 1
ATOM 778 N N . MET A 1 93 ? 35.469 47.781 -18.266 1 81.88 93 MET A N 1
ATOM 779 C CA . MET A 1 93 ? 35.344 49.125 -17.734 1 81.88 93 MET A CA 1
ATOM 780 C C . MET A 1 93 ? 34.125 49.844 -18.344 1 81.88 93 MET A C 1
ATOM 782 O O . MET A 1 93 ? 33.531 50.719 -17.719 1 81.88 93 MET A O 1
ATOM 786 N N . ASP A 1 94 ? 33.688 49.344 -19.438 1 80.88 94 ASP A N 1
ATOM 787 C CA . ASP A 1 94 ? 32.562 49.938 -20.141 1 80.88 94 ASP A CA 1
ATOM 788 C C . ASP A 1 94 ? 31.25 49.344 -19.672 1 80.88 94 ASP A C 1
ATOM 790 O O . ASP A 1 94 ? 30.172 49.844 -20 1 80.88 94 ASP A O 1
ATOM 794 N N . TRP A 1 95 ? 31.391 48.312 -18.953 1 80.94 95 TRP A N 1
ATOM 795 C CA . TRP A 1 95 ? 30.156 47.656 -18.516 1 80.94 95 TRP A CA 1
ATOM 796 C C . TRP A 1 95 ? 29.5 48.438 -17.391 1 80.94 95 TRP A C 1
ATOM 798 O O . TRP A 1 95 ? 30.172 49.094 -16.594 1 80.94 95 TRP A O 1
ATOM 808 N N . GLU A 1 96 ? 28.203 48.375 -17.391 1 77.06 96 GLU A N 1
ATOM 809 C CA . GLU A 1 96 ? 27.438 49.094 -16.375 1 77.06 96 GLU A CA 1
ATOM 810 C C . GLU A 1 96 ? 27.547 48.406 -15.016 1 77.06 96 GLU A C 1
ATOM 812 O O . GLU A 1 96 ? 27.766 47.188 -14.938 1 77.06 96 GLU A O 1
ATOM 817 N N . GLU A 1 97 ? 27.359 49.156 -14.023 1 74.31 97 GLU A N 1
ATOM 818 C CA . GLU A 1 97 ? 27.344 48.656 -12.648 1 74.31 97 GLU A CA 1
ATOM 819 C C . GLU A 1 97 ? 26.172 47.719 -12.422 1 74.31 97 GLU A C 1
ATOM 821 O O . GLU A 1 97 ? 25.078 47.906 -12.984 1 74.31 97 GLU A O 1
ATOM 826 N N . ASN A 1 98 ? 26.344 46.594 -11.758 1 70.94 98 ASN A N 1
ATOM 827 C CA . ASN A 1 98 ? 25.344 45.594 -11.398 1 70.94 98 ASN A CA 1
ATOM 828 C C . ASN A 1 98 ? 25.016 44.688 -12.578 1 70.94 98 ASN A C 1
ATOM 830 O O . ASN A 1 98 ? 23.984 44 -12.57 1 70.94 98 ASN A O 1
ATOM 834 N N . SER A 1 99 ? 25.797 44.781 -13.578 1 73.5 99 SER A N 1
ATOM 835 C CA . SER A 1 99 ? 25.578 43.875 -14.711 1 73.5 99 SER A CA 1
ATOM 836 C C . SER A 1 99 ? 25.984 42.438 -14.367 1 73.5 99 SER A C 1
ATOM 838 O O . SER A 1 99 ? 26.938 42.219 -13.617 1 73.5 99 SER A O 1
ATOM 840 N N . GLU A 1 100 ? 25.25 41.469 -14.781 1 71.5 100 GLU A N 1
ATOM 841 C CA . GLU A 1 100 ? 25.594 40.062 -14.586 1 71.5 100 GLU A CA 1
ATOM 842 C C . GLU A 1 100 ? 26.781 39.656 -15.453 1 71.5 100 GLU A C 1
ATOM 844 O O . GLU A 1 100 ? 26.766 39.844 -16.672 1 71.5 100 GLU A O 1
ATOM 849 N N . VAL A 1 101 ? 27.891 39.25 -14.812 1 73.25 101 VAL A N 1
ATOM 850 C CA . VAL A 1 101 ? 29.094 38.938 -15.562 1 73.25 101 VAL A CA 1
ATOM 851 C C . VAL A 1 101 ? 29.469 37.469 -15.344 1 73.25 101 VAL A C 1
ATOM 853 O O . VAL A 1 101 ? 29.547 37 -14.203 1 73.25 101 VAL A O 1
ATOM 856 N N . ASN A 1 102 ? 29.547 36.75 -16.375 1 72.81 102 ASN A N 1
ATOM 857 C CA . ASN A 1 102 ? 30.141 35.406 -16.359 1 72.81 102 ASN A CA 1
ATOM 858 C C . ASN A 1 102 ? 31.641 35.438 -16.672 1 72.81 102 ASN A C 1
ATOM 860 O O . ASN A 1 102 ? 32.031 35.5 -17.844 1 72.81 102 ASN A O 1
ATOM 864 N N . TRP A 1 103 ? 32.469 35.344 -15.719 1 76.5 103 TRP A N 1
ATOM 865 C CA . TRP A 1 103 ? 33.906 35.531 -15.852 1 76.5 103 TRP A CA 1
ATOM 866 C C . TRP A 1 103 ? 34.531 34.438 -16.703 1 76.5 103 TRP A C 1
ATOM 868 O O . TRP A 1 103 ? 35.5 34.688 -17.438 1 76.5 103 TRP A O 1
ATOM 878 N N . THR A 1 104 ? 34 33.281 -16.578 1 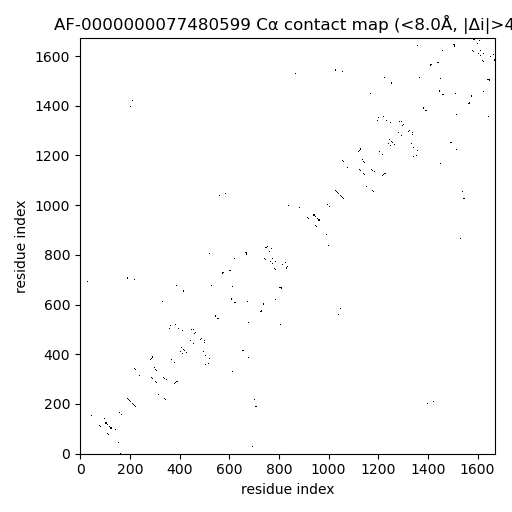75.12 104 THR A N 1
ATOM 879 C CA . THR A 1 104 ? 34.531 32.156 -17.359 1 75.12 104 THR A CA 1
ATOM 880 C C . THR A 1 104 ? 34.25 32.375 -18.844 1 75.12 104 THR A C 1
ATOM 882 O O . THR A 1 104 ? 35.125 32.125 -19.688 1 75.12 104 THR A O 1
ATOM 885 N N . GLN A 1 105 ? 33.125 32.812 -19.078 1 79.19 105 GLN A N 1
ATOM 886 C CA . GLN A 1 105 ? 32.781 33.094 -20.469 1 79.19 105 GLN A CA 1
ATOM 887 C C . GLN A 1 105 ? 33.656 34.25 -21 1 79.19 105 GLN A C 1
ATOM 889 O O . GLN A 1 105 ? 34.062 34.25 -22.172 1 79.19 105 GLN A O 1
ATOM 894 N N . LEU A 1 106 ? 33.906 35.219 -20.188 1 81.31 106 LEU A N 1
ATOM 895 C CA . LEU A 1 106 ? 34.781 36.312 -20.578 1 81.31 106 LEU A CA 1
ATOM 896 C C . LEU A 1 106 ? 36.188 35.812 -20.875 1 81.31 106 LEU A C 1
ATOM 898 O O . LEU A 1 106 ? 36.812 36.25 -21.844 1 81.31 106 LEU A O 1
ATOM 902 N N . ALA A 1 107 ? 36.625 34.844 -20.156 1 81.19 107 ALA A N 1
ATOM 903 C CA . ALA A 1 107 ? 37.938 34.25 -20.359 1 81.19 107 ALA A CA 1
ATOM 904 C C . ALA A 1 107 ? 38 33.5 -21.688 1 81.19 107 ALA A C 1
ATOM 906 O O . ALA A 1 107 ? 39 33.562 -22.406 1 81.19 107 ALA A O 1
ATOM 907 N N . VAL A 1 108 ? 37 32.844 -21.938 1 80.19 108 VAL A N 1
ATOM 908 C CA . VAL A 1 108 ? 36.906 32.125 -23.203 1 80.19 108 VAL A CA 1
ATOM 909 C C . VAL A 1 108 ? 36.875 33.125 -24.375 1 80.19 108 VAL A C 1
ATOM 911 O O . VAL A 1 108 ? 37.562 32.906 -25.359 1 80.19 108 VAL A O 1
ATOM 914 N N . LYS A 1 109 ? 36.125 34.125 -24.219 1 81.88 109 LYS A N 1
ATOM 915 C CA . LYS A 1 109 ? 35.969 35.156 -25.266 1 81.88 109 LYS A CA 1
ATOM 916 C C . LYS A 1 109 ? 37.312 35.781 -25.594 1 81.88 109 LYS A C 1
ATOM 918 O O . LYS A 1 109 ? 37.625 36.031 -26.766 1 81.88 109 LYS A O 1
ATOM 923 N N . TYR A 1 110 ? 38.156 35.969 -24.641 1 82.06 110 TYR A N 1
ATOM 924 C CA . TYR A 1 110 ? 39.438 36.625 -24.859 1 82.06 110 TYR A CA 1
ATOM 925 C C . TYR A 1 110 ? 40.562 35.594 -24.969 1 82.06 110 TYR A C 1
ATOM 927 O O . TYR A 1 110 ? 41.719 35.938 -24.922 1 82.06 110 TYR A O 1
ATOM 935 N N . ASN A 1 111 ? 40.062 34.344 -25.156 1 77.25 111 ASN A N 1
ATOM 936 C CA . ASN A 1 111 ? 40.938 33.219 -25.484 1 77.25 111 ASN A CA 1
ATOM 937 C C . ASN A 1 111 ? 42.094 33.125 -24.5 1 77.25 111 ASN A C 1
ATOM 939 O O . ASN A 1 111 ? 43.25 33.031 -24.906 1 77.25 111 ASN A O 1
ATOM 943 N N . ILE A 1 112 ? 41.75 33.25 -23.359 1 76.19 112 ILE A N 1
ATOM 944 C CA . ILE A 1 112 ? 42.812 33.094 -22.328 1 76.19 112 ILE A CA 1
ATOM 945 C C . ILE A 1 112 ? 43.188 31.625 -22.219 1 76.19 112 ILE A C 1
ATOM 947 O O . ILE A 1 112 ? 42.375 30.781 -21.922 1 76.19 112 ILE A O 1
ATOM 951 N N . LYS A 1 113 ? 44.406 31.359 -22.516 1 74.62 113 LYS A N 1
ATOM 952 C CA . LYS A 1 113 ? 44.906 30 -22.516 1 74.62 113 LYS A CA 1
ATOM 953 C C . LYS A 1 113 ? 46.188 29.891 -21.688 1 74.62 113 LYS A C 1
ATOM 955 O O . LYS A 1 113 ? 46.906 30.875 -21.516 1 74.62 113 LYS A O 1
ATOM 960 N N . GLY A 1 114 ? 46.344 28.797 -21.062 1 69.31 114 GLY A N 1
ATOM 961 C CA . GLY A 1 114 ? 47.656 28.5 -20.453 1 69.31 114 GLY A CA 1
ATOM 962 C C . GLY A 1 114 ? 48.75 28.391 -21.469 1 69.31 114 GLY A C 1
ATOM 963 O O . GLY A 1 114 ? 48.531 28.406 -22.672 1 69.31 114 GLY A O 1
ATOM 964 N N . LYS A 1 115 ? 49.938 28.312 -21.062 1 68.62 115 LYS A N 1
ATOM 965 C CA . LYS A 1 115 ? 51.062 28.109 -21.984 1 68.62 115 LYS A CA 1
ATOM 966 C C . LYS A 1 115 ? 50.906 26.812 -22.781 1 68.62 115 LYS A C 1
ATOM 968 O O . LYS A 1 115 ? 51.469 26.672 -23.875 1 68.62 115 LYS A O 1
ATOM 973 N N . ASP A 1 116 ? 50.062 26.031 -22.297 1 67.88 116 ASP A N 1
ATOM 974 C CA . ASP A 1 116 ? 49.812 24.734 -22.938 1 67.88 116 ASP A CA 1
ATOM 975 C C . ASP A 1 116 ? 48.656 24.844 -23.938 1 67.88 116 ASP A C 1
ATOM 977 O O . ASP A 1 116 ? 48.312 23.859 -24.609 1 67.88 116 ASP A O 1
ATOM 981 N N . GLY A 1 117 ? 48.125 25.938 -24.109 1 71.12 117 GLY A N 1
ATOM 982 C CA . GLY A 1 117 ? 47.094 26.188 -25.109 1 71.12 117 GLY A CA 1
ATOM 983 C C . GLY A 1 117 ? 45.688 25.906 -24.609 1 71.12 117 GLY A C 1
ATOM 984 O O . GLY A 1 117 ? 44.719 26.125 -25.328 1 71.12 117 GLY A O 1
ATOM 985 N N . GLU A 1 118 ? 45.625 25.344 -23.453 1 73.06 118 GLU A N 1
ATOM 986 C CA . GLU A 1 118 ? 44.281 24.984 -22.969 1 73.06 118 GLU A CA 1
ATOM 987 C C . GLU A 1 118 ? 43.719 26.062 -22.047 1 73.06 118 GLU A C 1
ATOM 989 O O . GLU A 1 118 ? 44.469 26.844 -21.453 1 73.06 118 GLU A O 1
ATOM 994 N N . LEU A 1 119 ? 42.438 26.156 -21.969 1 73.19 119 LEU A N 1
ATOM 995 C CA . LEU A 1 119 ? 41.75 27.078 -21.062 1 73.19 119 LEU A CA 1
ATOM 996 C C . LEU A 1 119 ? 41.906 26.609 -19.625 1 73.19 119 LEU A C 1
ATOM 998 O O . LEU A 1 119 ? 41.469 25.5 -19.281 1 73.19 119 LEU A O 1
ATOM 1002 N N . PRO A 1 120 ? 42.531 27.328 -18.906 1 70.25 120 PRO A N 1
ATOM 1003 C CA . PRO A 1 120 ? 42.656 26.891 -17.516 1 70.25 120 PRO A CA 1
ATOM 1004 C C . PRO A 1 120 ? 41.312 26.781 -16.812 1 70.25 120 PRO A C 1
ATOM 1006 O O . PRO A 1 120 ? 40.406 27.562 -17.094 1 70.25 120 PRO A O 1
ATOM 1009 N N . GLY A 1 121 ? 41 25.781 -16.141 1 69.5 121 GLY A N 1
ATOM 1010 C CA . GLY A 1 121 ? 39.75 25.547 -15.445 1 69.5 121 GLY A CA 1
ATOM 1011 C C . GLY A 1 121 ? 39.344 26.703 -14.555 1 69.5 121 GLY A C 1
ATOM 1012 O O . GLY A 1 121 ? 38.156 26.906 -14.305 1 69.5 121 GLY A O 1
ATOM 1013 N N . ASN A 1 122 ? 40.375 27.5 -14.219 1 70.75 122 ASN A N 1
ATOM 1014 C CA . ASN A 1 122 ? 40.094 28.641 -13.367 1 70.75 122 ASN A CA 1
ATOM 1015 C C . ASN A 1 122 ? 40.25 29.953 -14.133 1 70.75 122 ASN A C 1
ATOM 1017 O O . ASN A 1 122 ? 40.531 31 -13.539 1 70.75 122 ASN A O 1
ATOM 1021 N N . ALA A 1 123 ? 40.062 29.938 -15.328 1 73.81 123 ALA A N 1
ATOM 1022 C CA . ALA A 1 123 ? 40.312 31.094 -16.188 1 73.81 123 ALA A CA 1
ATOM 1023 C C . ALA A 1 123 ? 39.438 32.281 -15.766 1 73.81 123 ALA A C 1
ATOM 1025 O O . ALA A 1 123 ? 39.906 33.438 -15.75 1 73.81 123 ALA A O 1
ATOM 1026 N N . GLY A 1 124 ? 38.25 31.984 -15.398 1 75.44 124 GLY A N 1
ATOM 1027 C CA . GLY A 1 124 ? 37.375 33.062 -14.969 1 75.44 124 GLY A CA 1
ATOM 1028 C C . GLY A 1 124 ? 37.844 33.75 -13.711 1 75.44 124 GLY A C 1
ATOM 1029 O O . GLY A 1 124 ? 37.812 34.969 -13.617 1 75.44 124 GLY A O 1
ATOM 1030 N N . GLN A 1 125 ? 38.312 33 -12.859 1 74.5 125 GLN A N 1
ATOM 1031 C CA . GLN A 1 125 ? 38.844 33.562 -11.625 1 74.5 125 GLN A CA 1
ATOM 1032 C C . GLN A 1 125 ? 40.125 34.344 -11.891 1 74.5 125 GLN A C 1
ATOM 1034 O O . GLN A 1 125 ? 40.344 35.406 -11.305 1 74.5 125 GLN A O 1
ATOM 1039 N N . LEU A 1 126 ? 40.906 33.875 -12.773 1 73.38 126 LEU A N 1
ATOM 1040 C CA . LEU A 1 126 ? 42.156 34.531 -13.117 1 73.38 126 LEU A CA 1
ATOM 1041 C C . LEU A 1 126 ? 41.906 35.875 -13.789 1 73.38 126 LEU A C 1
ATOM 1043 O O . LEU A 1 126 ? 42.562 36.875 -13.469 1 73.38 126 LEU A O 1
ATOM 1047 N N . VAL A 1 127 ? 40.969 35.875 -14.57 1 78.44 127 VAL A N 1
ATOM 1048 C CA . VAL A 1 127 ? 40.594 37.094 -15.242 1 78.44 127 VAL A CA 1
ATOM 1049 C C . VAL A 1 127 ? 40.125 38.125 -14.211 1 78.44 127 VAL A C 1
ATOM 1051 O O . VAL A 1 127 ? 40.531 39.281 -14.25 1 78.44 127 VAL A O 1
ATOM 1054 N N . LYS A 1 128 ? 39.344 37.656 -13.344 1 78.94 128 LYS A N 1
ATOM 1055 C CA . LYS A 1 128 ? 38.844 38.562 -12.312 1 78.94 128 LYS A CA 1
ATOM 1056 C C . LYS A 1 128 ? 39.969 39.125 -11.461 1 78.94 128 LYS A C 1
ATOM 1058 O O . LYS A 1 128 ? 40.031 40.344 -11.234 1 78.94 128 LYS A O 1
ATOM 1063 N N . LEU A 1 129 ? 40.844 38.344 -11.102 1 77.44 129 LEU A N 1
ATOM 1064 C CA . LEU A 1 129 ? 41.969 38.75 -10.266 1 77.44 129 LEU A CA 1
ATOM 1065 C C . LEU A 1 129 ? 42.906 39.688 -11.023 1 77.44 129 LEU A C 1
ATOM 1067 O O . LEU A 1 129 ? 43.406 40.656 -10.461 1 77.44 129 LEU A O 1
ATOM 1071 N N . TRP A 1 130 ? 43.125 39.375 -12.281 1 77.38 130 TRP A N 1
ATOM 1072 C CA . TRP A 1 130 ? 43.969 40.25 -13.094 1 77.38 130 TRP A CA 1
ATOM 1073 C C . TRP A 1 130 ? 43.312 41.625 -13.242 1 77.38 130 TRP A C 1
ATOM 1075 O O . TRP A 1 130 ? 44 42.656 -13.102 1 77.38 130 TRP A O 1
ATOM 1085 N N . LEU A 1 131 ? 42.156 41.625 -13.422 1 81 131 LEU A N 1
ATOM 1086 C CA . LEU A 1 131 ? 41.469 42.906 -13.57 1 81 131 LEU A CA 1
ATOM 1087 C C . LEU A 1 131 ? 41.5 43.688 -12.273 1 81 131 LEU A C 1
ATOM 1089 O O . LEU A 1 131 ? 41.719 44.906 -12.297 1 81 131 LEU A O 1
ATOM 1093 N N . GLN A 1 132 ? 41.406 43.031 -11.211 1 80.5 132 GLN A N 1
ATOM 1094 C CA . GLN A 1 132 ? 41.531 43.688 -9.922 1 80.5 132 GLN A CA 1
ATOM 1095 C C . GLN A 1 132 ? 42.938 44.25 -9.711 1 80.5 132 GLN A C 1
ATOM 1097 O O . GLN A 1 132 ? 43.094 45.344 -9.195 1 80.5 132 GLN A O 1
ATOM 1102 N N . SER A 1 133 ? 43.812 43.469 -10.188 1 77.94 133 SER A N 1
ATOM 1103 C CA . SER A 1 133 ? 45.188 43.938 -10.07 1 77.94 133 SER A CA 1
ATOM 1104 C C . SER A 1 133 ? 45.438 45.156 -10.945 1 77.94 133 SER A C 1
ATOM 1106 O O . SER A 1 133 ? 46.344 45.938 -10.664 1 77.94 133 SER A O 1
ATOM 1108 N N . GLN A 1 134 ? 44.625 45.344 -12.008 1 79.38 134 GLN A N 1
ATOM 1109 C CA . GLN A 1 134 ? 44.781 46.469 -12.914 1 79.38 134 GLN A CA 1
ATOM 1110 C C . GLN A 1 134 ? 43.906 47.656 -12.461 1 79.38 134 GLN A C 1
ATOM 1112 O O . GLN A 1 134 ? 43.75 48.625 -13.188 1 79.38 134 GLN A O 1
ATOM 1117 N N . GLY A 1 135 ? 43.219 47.438 -11.32 1 78 135 GLY A N 1
ATOM 1118 C CA . GLY A 1 135 ? 42.469 48.531 -10.727 1 78 135 GLY A CA 1
ATOM 1119 C C . GLY A 1 135 ? 41 48.531 -11.078 1 78 135 GLY A C 1
ATOM 1120 O O . GLY A 1 135 ? 40.312 49.531 -10.875 1 78 135 GLY A O 1
ATOM 1121 N N . VAL A 1 136 ? 40.531 47.5 -11.703 1 81.12 136 VAL A N 1
ATOM 1122 C CA . VAL A 1 136 ? 39.125 47.438 -12.039 1 81.12 136 VAL A CA 1
ATOM 1123 C C . VAL A 1 136 ? 38.344 46.906 -10.836 1 81.12 136 VAL A C 1
ATOM 1125 O O . VAL A 1 136 ? 38.688 45.875 -10.242 1 81.12 136 VAL A O 1
ATOM 1128 N N . ASP A 1 137 ? 37.312 47.562 -10.438 1 79.5 137 ASP A N 1
ATOM 1129 C CA . ASP A 1 137 ? 36.438 47.125 -9.352 1 79.5 137 ASP A CA 1
ATOM 1130 C C . ASP A 1 137 ? 35.469 46.031 -9.812 1 79.5 137 ASP A C 1
ATOM 1132 O O . ASP A 1 137 ? 34.438 46.312 -10.406 1 79.5 137 ASP A O 1
ATOM 1136 N N . THR A 1 138 ? 35.812 44.812 -9.648 1 76.75 138 THR A N 1
ATOM 1137 C CA . THR A 1 138 ? 35 43.719 -10.141 1 76.75 138 THR A CA 1
ATOM 1138 C C . THR A 1 138 ? 33.812 43.438 -9.211 1 76.75 138 THR A C 1
ATOM 1140 O O . THR A 1 138 ? 32.875 42.719 -9.578 1 76.75 138 THR A O 1
ATOM 1143 N N . GLU A 1 139 ? 33.844 44 -8.039 1 72.19 139 GLU A N 1
ATOM 1144 C CA . GLU A 1 139 ? 32.75 43.781 -7.082 1 72.19 139 GLU A CA 1
ATOM 1145 C C . GLU A 1 139 ? 31.516 44.594 -7.48 1 72.19 139 GLU A C 1
ATOM 1147 O O . GLU A 1 139 ? 30.422 44.344 -6.969 1 72.19 139 GLU A O 1
ATOM 1152 N N . ARG A 1 140 ? 31.703 45.5 -8.375 1 77.5 140 ARG A N 1
ATOM 1153 C CA . ARG A 1 140 ? 30.578 46.312 -8.836 1 77.5 140 ARG A CA 1
ATOM 1154 C C . ARG A 1 140 ? 29.656 45.5 -9.758 1 77.5 140 ARG A C 1
ATOM 1156 O O . ARG A 1 140 ? 28.547 45.906 -10.062 1 77.5 140 ARG A O 1
ATOM 1163 N N . PHE A 1 141 ? 30.094 44.469 -10.359 1 72.5 141 PHE A N 1
ATOM 1164 C CA . PHE A 1 141 ? 29.312 43.594 -11.242 1 72.5 141 PHE A CA 1
ATOM 1165 C C . PHE A 1 141 ? 28.594 42.531 -10.445 1 72.5 141 PHE A C 1
ATOM 1167 O O . PHE A 1 141 ? 29.078 42.094 -9.391 1 72.5 141 PHE A O 1
ATOM 1174 N N . LYS A 1 142 ? 27.328 42.219 -10.859 1 61.75 142 LYS A N 1
ATOM 1175 C CA . LYS A 1 142 ? 26.562 41.125 -10.258 1 61.75 142 LYS A CA 1
ATOM 1176 C C . LYS A 1 142 ? 27.078 39.781 -10.703 1 61.75 142 LYS A C 1
ATOM 1178 O O . LYS A 1 142 ? 27.328 39.562 -11.891 1 61.75 142 LYS A O 1
ATOM 1183 N N . GLY A 1 143 ? 28.016 39.219 -10.078 1 53.97 143 GLY A N 1
ATOM 1184 C CA . GLY A 1 143 ? 28.438 37.875 -10.445 1 53.97 143 GLY A CA 1
ATOM 1185 C C . GLY A 1 143 ? 27.281 36.969 -10.828 1 53.97 143 GLY A C 1
ATOM 1186 O O . GLY A 1 143 ? 26.156 37.188 -10.391 1 53.97 143 GLY A O 1
ATOM 1187 N N . SER A 1 144 ? 27.188 36.719 -12.055 1 45.06 144 SER A N 1
ATOM 1188 C CA . SER A 1 144 ? 26.156 35.719 -12.352 1 45.06 144 SER A CA 1
ATOM 1189 C C . SER A 1 144 ? 26.094 34.656 -11.273 1 45.06 144 SER A C 1
ATOM 1191 O O . SER A 1 144 ? 27.062 33.906 -11.086 1 45.06 144 SER A O 1
ATOM 1193 N N . THR A 1 145 ? 25.781 35.062 -10.219 1 40.16 145 THR A N 1
ATOM 1194 C CA . THR A 1 145 ? 25.562 34.094 -9.172 1 40.16 145 THR A CA 1
ATOM 1195 C C . THR A 1 145 ? 24.625 33 -9.664 1 40.16 145 THR A C 1
ATOM 1197 O O . THR A 1 145 ? 23.391 33.125 -9.555 1 40.16 145 THR A O 1
ATOM 1200 N N . THR A 1 146 ? 24.609 32.75 -10.945 1 37.97 146 THR A N 1
ATOM 1201 C CA . THR A 1 146 ? 23.75 31.609 -11.133 1 37.97 146 THR A CA 1
ATOM 1202 C C . THR A 1 146 ? 23.922 30.609 -9.992 1 37.97 146 THR A C 1
ATOM 1204 O O . THR A 1 146 ? 23.562 29.438 -10.125 1 37.97 146 THR A O 1
ATOM 1207 N N . CYS A 1 147 ? 24.984 30.891 -9.273 1 34.34 147 CYS A N 1
ATOM 1208 C CA . CYS A 1 147 ? 25.031 29.781 -8.336 1 34.34 147 CYS A CA 1
ATOM 1209 C C . CYS A 1 147 ? 23.719 29.641 -7.578 1 34.34 147 CYS A C 1
ATOM 1211 O O . CYS A 1 147 ? 23.406 30.469 -6.723 1 34.34 147 CYS A O 1
ATOM 1213 N N . THR A 1 148 ? 22.75 29.547 -8.266 1 35.75 148 THR A N 1
ATOM 1214 C CA . THR A 1 148 ? 21.5 29.172 -7.609 1 35.75 148 THR A CA 1
ATOM 1215 C C . THR A 1 148 ? 21.75 28.734 -6.172 1 35.75 148 THR A C 1
ATOM 1217 O O . THR A 1 148 ? 22.906 28.531 -5.77 1 35.75 148 THR A O 1
ATOM 1220 N N . GLY A 1 149 ? 20.938 27.75 -5.648 1 40.34 149 GLY A N 1
ATOM 1221 C CA . GLY A 1 149 ? 20.719 27.109 -4.367 1 40.34 149 GLY A CA 1
ATOM 1222 C C . GLY A 1 149 ? 21.984 26.625 -3.707 1 40.34 149 GLY A C 1
ATOM 1223 O O . GLY A 1 149 ? 23.094 27 -4.125 1 40.34 149 GLY A O 1
ATOM 1224 N N . ASP A 1 150 ? 21.906 25.406 -3.057 1 47.31 150 ASP A N 1
ATOM 1225 C CA . ASP A 1 150 ? 22.797 24.531 -2.291 1 47.31 150 ASP A CA 1
ATOM 1226 C C . ASP A 1 150 ? 23.984 24.078 -3.139 1 47.31 150 ASP A C 1
ATOM 1228 O O . ASP A 1 150 ? 23.922 23.016 -3.766 1 47.31 150 ASP A O 1
ATOM 1232 N N . ARG A 1 151 ? 24.719 24.969 -3.682 1 48.75 151 ARG A N 1
ATOM 1233 C CA . ARG A 1 151 ? 25.875 24.516 -4.453 1 48.75 151 ARG A CA 1
ATOM 1234 C C . ARG A 1 151 ? 26.609 23.406 -3.725 1 48.75 151 ARG A C 1
ATOM 1236 O O . ARG A 1 151 ? 27.016 23.562 -2.568 1 48.75 151 ARG A O 1
ATOM 1243 N N . ILE A 1 152 ? 26.438 22.266 -4.172 1 58.75 152 ILE A N 1
ATOM 1244 C CA . ILE A 1 152 ? 27.172 21.094 -3.729 1 58.75 152 ILE A CA 1
ATOM 1245 C C . ILE A 1 152 ? 28.547 21.062 -4.379 1 58.75 152 ILE A C 1
ATOM 1247 O O . ILE A 1 152 ? 28.688 21.344 -5.574 1 58.75 152 ILE A O 1
ATOM 1251 N N . ARG A 1 153 ? 29.578 21.359 -3.643 1 63.19 153 ARG A N 1
ATOM 1252 C CA . ARG A 1 153 ? 30.953 21.25 -4.117 1 63.19 153 ARG A CA 1
ATOM 1253 C C . ARG A 1 153 ? 31.453 19.812 -4.023 1 63.19 153 ARG A C 1
ATOM 1255 O O . ARG A 1 153 ? 31.047 19.062 -3.139 1 63.19 153 ARG A O 1
ATOM 1262 N N . ARG A 1 154 ? 32.062 19.5 -5.145 1 62.62 154 ARG A N 1
ATOM 1263 C CA . ARG A 1 154 ? 32.656 18.172 -5.09 1 62.62 154 ARG A CA 1
ATOM 1264 C C . ARG A 1 154 ? 33.531 18.016 -3.838 1 62.62 154 ARG A C 1
ATOM 1266 O O . ARG A 1 154 ? 34.375 18.859 -3.549 1 62.62 154 ARG A O 1
ATOM 1273 N N . ALA A 1 155 ? 33.062 17.219 -3 1 59.53 155 ALA A N 1
ATOM 1274 C CA . ALA A 1 155 ? 33.906 16.891 -1.863 1 59.53 155 ALA A CA 1
ATOM 1275 C C . ALA A 1 155 ? 35.125 16.094 -2.311 1 59.53 155 ALA A C 1
ATOM 1277 O O . ALA A 1 155 ? 35.031 14.883 -2.537 1 59.53 155 ALA A O 1
ATOM 1278 N N . ARG A 1 156 ? 35.844 16.594 -3.318 1 53.41 156 ARG A N 1
ATOM 1279 C CA . ARG A 1 156 ? 37 15.789 -3.762 1 53.41 156 ARG A CA 1
ATOM 1280 C C . ARG A 1 156 ? 37.719 15.156 -2.574 1 53.41 156 ARG A C 1
ATOM 1282 O O . ARG A 1 156 ? 38 15.836 -1.588 1 53.41 156 ARG A O 1
ATOM 1289 N N . LEU A 1 157 ? 37.531 13.914 -2.492 1 56.19 157 LEU A N 1
ATOM 1290 C CA . LEU A 1 157 ? 38.375 13.203 -1.556 1 56.19 157 LEU A CA 1
ATOM 1291 C C . LEU A 1 157 ? 39.844 13.383 -1.927 1 56.19 157 LEU A C 1
ATOM 1293 O O . LEU A 1 157 ? 40.281 12.969 -3.008 1 56.19 157 LEU A O 1
ATOM 1297 N N . ARG A 1 158 ? 40.531 14.375 -1.304 1 56.28 158 ARG A N 1
ATOM 1298 C CA . ARG A 1 158 ? 41.969 14.625 -1.483 1 56.28 158 ARG A CA 1
ATOM 1299 C C . ARG A 1 158 ? 42.781 13.734 -0.56 1 56.28 158 ARG A C 1
ATOM 1301 O O . ARG A 1 158 ? 42.531 13.672 0.644 1 56.28 158 ARG A O 1
ATOM 1308 N N . ILE A 1 159 ? 43.406 12.828 -1.184 1 55.19 159 ILE A N 1
ATOM 1309 C CA . ILE A 1 159 ? 44.25 11.891 -0.461 1 55.19 159 ILE A CA 1
ATOM 1310 C C . ILE A 1 159 ? 45.719 12.344 -0.553 1 55.19 159 ILE A C 1
ATOM 1312 O O . ILE A 1 159 ? 46.219 12.617 -1.646 1 55.19 159 ILE A O 1
ATOM 1316 N N . GLY A 1 160 ? 46.5 12.531 0.59 1 55 160 GLY A N 1
ATOM 1317 C CA . GLY A 1 160 ? 47.938 12.789 0.692 1 55 160 GLY A CA 1
ATOM 1318 C C . GLY A 1 160 ? 48.25 14.266 0.823 1 55 160 GLY A C 1
ATOM 1319 O O . GLY A 1 160 ? 47.344 15.109 0.842 1 55 160 GLY A O 1
ATOM 1320 N N . THR A 1 161 ? 49.344 14.57 1.429 1 54.16 161 THR A N 1
ATOM 1321 C CA . THR A 1 161 ? 49.906 15.922 1.409 1 54.16 161 THR A CA 1
ATOM 1322 C C . THR A 1 161 ? 50.406 16.281 0.012 1 54.16 161 THR A C 1
ATOM 1324 O O . THR A 1 161 ? 50.406 15.438 -0.886 1 54.16 161 THR A O 1
ATOM 1327 N N . ASP A 1 162 ? 51.312 17.406 -0.414 1 49.59 162 ASP A N 1
ATOM 1328 C CA . ASP A 1 162 ? 51.844 17.906 -1.674 1 49.59 162 ASP A CA 1
ATOM 1329 C C . ASP A 1 162 ? 52.656 16.844 -2.391 1 49.59 162 ASP A C 1
ATOM 1331 O O . ASP A 1 162 ? 53.656 16.359 -1.854 1 49.59 162 ASP A O 1
ATOM 1335 N N . PRO A 1 163 ? 52.406 16.312 -3.551 1 55.06 163 PRO A N 1
ATOM 1336 C CA . PRO A 1 163 ? 51.281 16.562 -4.445 1 55.06 163 PRO A CA 1
ATOM 1337 C C . PRO A 1 163 ? 50.031 15.758 -4.066 1 55.06 163 PRO A C 1
ATOM 1339 O O . PRO A 1 163 ? 50.125 14.578 -3.736 1 55.06 163 PRO A O 1
ATOM 1342 N N . LYS A 1 164 ? 48.812 16.234 -4.09 1 57.03 164 LYS A N 1
ATOM 1343 C CA . LYS A 1 164 ? 47.5 15.781 -3.645 1 57.03 164 LYS A CA 1
ATOM 1344 C C . LYS A 1 164 ? 46.844 14.867 -4.684 1 57.03 164 LYS A C 1
ATOM 1346 O O . LYS A 1 164 ? 46.969 15.109 -5.887 1 57.03 164 LYS A O 1
ATOM 1351 N N . ILE A 1 165 ? 46.594 13.664 -4.32 1 63.12 165 ILE A N 1
ATOM 1352 C CA . ILE A 1 165 ? 45.812 12.766 -5.176 1 63.12 165 ILE A CA 1
ATOM 1353 C C . ILE A 1 165 ? 44.312 12.953 -4.906 1 63.12 165 ILE A C 1
ATOM 1355 O O . ILE A 1 165 ? 43.906 13 -3.748 1 63.12 165 ILE A O 1
ATOM 1359 N N . THR A 1 166 ? 43.562 13.25 -6.02 1 66.44 166 THR A N 1
ATOM 1360 C CA . THR A 1 166 ? 42.094 13.383 -5.875 1 66.44 166 THR A CA 1
ATOM 1361 C C . THR A 1 166 ? 41.375 12.156 -6.441 1 66.44 166 THR A C 1
ATOM 1363 O O . THR A 1 166 ? 41.75 11.656 -7.508 1 66.44 166 THR A O 1
ATOM 1366 N N . MET A 1 167 ? 40.469 11.586 -5.676 1 67.5 167 MET A N 1
ATOM 1367 C CA . MET A 1 167 ? 39.656 10.484 -6.188 1 67.5 167 MET A CA 1
ATOM 1368 C C . MET A 1 167 ? 38.594 10.992 -7.145 1 67.5 167 MET A C 1
ATOM 1370 O O . MET A 1 167 ? 37.906 11.992 -6.859 1 67.5 167 MET A O 1
ATOM 1374 N N . PRO A 1 168 ? 38.625 10.234 -8.344 1 68.94 168 PRO A N 1
ATOM 1375 C CA . PRO A 1 168 ? 37.531 10.664 -9.242 1 68.94 168 PRO A CA 1
ATOM 1376 C C . PRO A 1 168 ? 36.156 10.367 -8.688 1 68.94 168 PRO A C 1
ATOM 1378 O O . PRO A 1 168 ? 35.969 9.398 -7.941 1 68.94 168 PRO A O 1
ATOM 1381 N N . THR A 1 169 ? 35.188 11.148 -9.07 1 74.75 169 THR A N 1
ATOM 1382 C CA . THR A 1 169 ? 33.812 10.898 -8.727 1 74.75 169 THR A CA 1
ATOM 1383 C C . THR A 1 169 ? 33.25 9.75 -9.555 1 74.75 169 THR A C 1
ATOM 1385 O O . THR A 1 169 ? 33.75 9.453 -10.641 1 74.75 169 THR A O 1
ATOM 1388 N N . THR A 1 170 ? 32.344 9.086 -8.977 1 78.12 170 THR A N 1
ATOM 1389 C CA . THR A 1 170 ? 31.672 8.039 -9.727 1 78.12 170 THR A CA 1
ATOM 1390 C C . THR A 1 170 ? 30.969 8.625 -10.953 1 78.12 170 THR A C 1
ATOM 1392 O O . THR A 1 170 ? 30.766 9.836 -11.039 1 78.12 170 THR A O 1
ATOM 1395 N N . ARG A 1 171 ? 30.703 7.781 -11.906 1 81.75 171 ARG A N 1
ATOM 1396 C CA . ARG A 1 171 ? 30.047 8.211 -13.133 1 81.75 171 ARG A CA 1
ATOM 1397 C C . ARG A 1 171 ? 28.703 8.883 -12.828 1 81.75 171 ARG A C 1
ATOM 1399 O O . ARG A 1 171 ? 27.984 8.477 -11.906 1 81.75 171 ARG A O 1
ATOM 1406 N N . THR A 1 172 ? 28.469 9.773 -13.672 1 85.56 172 THR A N 1
ATOM 1407 C CA . THR A 1 172 ? 27.219 10.5 -13.484 1 85.56 172 THR A CA 1
ATOM 1408 C C . THR A 1 172 ? 26.047 9.695 -14.023 1 85.56 172 THR A C 1
ATOM 1410 O O . THR A 1 172 ? 26.234 8.727 -14.766 1 85.56 172 THR A O 1
ATOM 1413 N N . GLU A 1 173 ? 24.906 10.055 -13.672 1 86.69 173 GLU A N 1
ATOM 1414 C CA . GLU A 1 173 ? 23.688 9.406 -14.141 1 86.69 173 GLU A CA 1
ATOM 1415 C C . GLU A 1 173 ? 23.484 9.617 -15.641 1 86.69 173 GLU A C 1
ATOM 1417 O O . GLU A 1 173 ? 22.969 8.742 -16.328 1 86.69 173 GLU A O 1
ATOM 1422 N N . ALA A 1 174 ? 23.938 10.727 -16.172 1 87.12 174 ALA A N 1
ATOM 1423 C CA . ALA A 1 174 ? 23.859 10.984 -17.609 1 87.12 174 ALA A CA 1
ATOM 1424 C C . ALA A 1 174 ? 24.75 10.008 -18.375 1 87.12 174 ALA A C 1
ATOM 1426 O O . ALA A 1 174 ? 24.359 9.516 -19.438 1 87.12 174 ALA A O 1
ATOM 1427 N N . GLN A 1 175 ? 25.922 9.766 -17.859 1 86.81 175 GLN A N 1
ATOM 1428 C CA . GLN A 1 175 ? 26.812 8.797 -18.469 1 86.81 175 GLN A CA 1
ATOM 1429 C C . GLN A 1 175 ? 26.234 7.387 -18.422 1 86.81 175 GLN A C 1
ATOM 1431 O O . GLN A 1 175 ? 26.359 6.625 -19.375 1 86.81 175 GLN A O 1
ATOM 1436 N N . MET A 1 176 ? 25.594 7.059 -17.375 1 90.12 176 MET A N 1
ATOM 1437 C CA . MET A 1 176 ? 24.984 5.746 -17.234 1 90.12 176 MET A CA 1
ATOM 1438 C C . MET A 1 176 ? 23.828 5.57 -18.219 1 90.12 176 MET A C 1
ATOM 1440 O O . MET A 1 176 ? 23.656 4.492 -18.781 1 90.12 176 MET A O 1
ATOM 1444 N N . ARG A 1 177 ? 23.078 6.613 -18.375 1 90 177 ARG A N 1
ATOM 1445 C CA . ARG A 1 177 ? 21.984 6.574 -19.344 1 90 177 ARG A CA 1
ATOM 1446 C C . ARG A 1 177 ? 22.516 6.34 -20.75 1 90 177 ARG A C 1
ATOM 1448 O O . ARG A 1 177 ? 21.922 5.59 -21.516 1 90 177 ARG A O 1
ATOM 1455 N N . LYS A 1 178 ? 23.578 6.938 -21.031 1 89.69 178 LYS A N 1
ATOM 1456 C CA . LYS A 1 178 ? 24.188 6.746 -22.344 1 89.69 178 LYS A CA 1
ATOM 1457 C C . LYS A 1 178 ? 24.672 5.309 -22.516 1 89.69 178 LYS A C 1
ATOM 1459 O O . LYS A 1 178 ? 24.484 4.711 -23.578 1 89.69 178 LYS A O 1
ATOM 1464 N N . GLU A 1 179 ? 25.203 4.855 -21.516 1 89.81 179 GLU A N 1
ATOM 1465 C CA . GLU A 1 179 ? 25.672 3.475 -21.562 1 89.81 179 GLU A CA 1
ATOM 1466 C C . GLU A 1 179 ? 24.5 2.502 -21.719 1 89.81 179 GLU A C 1
ATOM 1468 O O . GLU A 1 179 ? 24.594 1.526 -22.469 1 89.81 179 GLU A O 1
ATOM 1473 N N . LEU A 1 180 ? 23.484 2.705 -21.031 1 91.31 180 LEU A N 1
ATOM 1474 C CA . LEU A 1 180 ? 22.312 1.856 -21.125 1 91.31 180 LEU A CA 1
ATOM 1475 C C . LEU A 1 180 ? 21.734 1.865 -22.531 1 91.31 180 LEU A C 1
ATOM 1477 O O . LEU A 1 180 ? 21.359 0.817 -23.062 1 91.31 180 LEU A O 1
ATOM 1481 N N . ARG A 1 181 ? 21.719 3.002 -23.125 1 91.38 181 ARG A N 1
ATOM 1482 C CA . ARG A 1 181 ? 21.234 3.109 -24.5 1 91.38 181 ARG A CA 1
ATOM 1483 C C . ARG A 1 181 ? 22.109 2.295 -25.453 1 91.38 181 ARG A C 1
ATOM 1485 O O . ARG A 1 181 ? 21.609 1.653 -26.375 1 91.38 181 ARG A O 1
ATOM 1492 N N . LEU A 1 182 ? 23.359 2.352 -25.172 1 90.62 182 LEU A N 1
ATOM 1493 C CA . LEU A 1 182 ? 24.281 1.577 -25.984 1 90.62 182 LEU A CA 1
ATOM 1494 C C . LEU A 1 182 ? 24.062 0.081 -25.797 1 90.62 182 LEU A C 1
ATOM 1496 O O . LEU A 1 182 ? 24.078 -0.679 -26.781 1 90.62 182 LEU A O 1
ATOM 1500 N N . CYS A 1 183 ? 23.828 -0.328 -24.609 1 89.75 183 CYS A N 1
ATOM 1501 C CA . CYS A 1 183 ? 23.594 -1.736 -24.312 1 89.75 183 CYS A CA 1
ATOM 1502 C C . CYS A 1 183 ? 22.312 -2.227 -24.969 1 89.75 183 CYS A C 1
ATOM 1504 O O . CYS A 1 183 ? 22.25 -3.367 -25.438 1 89.75 183 CYS A O 1
ATOM 1506 N N . ILE A 1 184 ? 21.312 -1.436 -25.016 1 90.31 184 ILE A N 1
ATOM 1507 C CA . ILE A 1 184 ? 20.031 -1.786 -25.641 1 90.31 184 ILE A CA 1
ATOM 1508 C C . ILE A 1 184 ? 20.203 -1.865 -27.156 1 90.31 184 ILE A C 1
ATOM 1510 O O . ILE A 1 184 ? 19.703 -2.799 -27.797 1 90.31 184 ILE A O 1
ATOM 1514 N N . ARG A 1 185 ? 20.969 -0.946 -27.703 1 90.44 185 ARG A N 1
ATOM 1515 C CA . ARG A 1 185 ? 21.188 -0.904 -29.156 1 90.44 185 ARG A CA 1
ATOM 1516 C C . ARG A 1 185 ? 22.016 -2.105 -29.609 1 90.44 185 ARG A C 1
ATOM 1518 O O . ARG A 1 185 ? 21.75 -2.666 -30.672 1 90.44 185 ARG A O 1
ATOM 1525 N N . GLU A 1 186 ? 22.969 -2.432 -28.797 1 88.38 186 GLU A N 1
ATOM 1526 C CA . GLU A 1 186 ? 23.844 -3.551 -29.125 1 88.38 186 GLU A CA 1
ATOM 1527 C C . GLU A 1 186 ? 23.172 -4.887 -28.828 1 88.38 186 GLU A C 1
ATOM 1529 O O . GLU A 1 186 ? 23.703 -5.945 -29.156 1 88.38 186 GLU A O 1
ATOM 1534 N N . GLY A 1 187 ? 21.984 -4.902 -28.172 1 83.62 187 GLY A N 1
ATOM 1535 C CA . GLY A 1 187 ? 21.219 -6.113 -27.938 1 83.62 187 GLY A CA 1
ATOM 1536 C C . GLY A 1 187 ? 21.609 -6.832 -26.656 1 83.62 187 GLY A C 1
ATOM 1537 O O . GLY A 1 187 ? 21.141 -7.941 -26.391 1 83.62 187 GLY A O 1
ATOM 1538 N N . GLU A 1 188 ? 22.5 -6.246 -25.844 1 82.62 188 GLU A N 1
ATOM 1539 C CA . GLU A 1 188 ? 22.875 -6.844 -24.562 1 82.62 188 GLU A CA 1
ATOM 1540 C C . GLU A 1 188 ? 21.703 -6.852 -23.594 1 82.62 188 GLU A C 1
ATOM 1542 O O . GLU A 1 188 ? 21.547 -7.781 -22.797 1 82.62 188 GLU A O 1
ATOM 1547 N N . VAL A 1 189 ? 21 -5.781 -23.703 1 87.69 189 VAL A N 1
ATOM 1548 C CA . VAL A 1 189 ? 19.766 -5.684 -22.969 1 87.69 189 VAL A CA 1
ATOM 1549 C C . VAL A 1 189 ? 18.578 -5.746 -23.922 1 87.69 189 VAL A C 1
ATOM 1551 O O . VAL A 1 189 ? 18.391 -4.852 -24.75 1 87.69 189 VAL A O 1
ATOM 1554 N N . ASN A 1 190 ? 17.859 -6.816 -23.766 1 85.69 190 ASN A N 1
ATOM 1555 C CA . ASN A 1 190 ? 16.719 -7.016 -24.641 1 85.69 190 ASN A CA 1
ATOM 1556 C C . ASN A 1 190 ? 15.438 -6.43 -24.047 1 85.69 190 ASN A C 1
ATOM 1558 O O . ASN A 1 190 ? 15 -6.84 -22.969 1 85.69 190 ASN A O 1
ATOM 1562 N N . ILE A 1 191 ? 14.844 -5.527 -24.797 1 89.31 191 ILE A N 1
ATOM 1563 C CA . ILE A 1 191 ? 13.617 -4.918 -24.297 1 89.31 191 ILE A CA 1
ATOM 1564 C C . ILE A 1 191 ? 12.438 -5.359 -25.141 1 89.31 191 ILE A C 1
ATOM 1566 O O . ILE A 1 191 ? 11.344 -4.785 -25.047 1 89.31 191 ILE A O 1
ATOM 1570 N N . GLY A 1 192 ? 12.641 -6.324 -26.062 1 90.81 192 GLY A N 1
ATOM 1571 C CA . GLY A 1 192 ? 11.555 -6.887 -26.844 1 90.81 192 GLY A CA 1
ATOM 1572 C C . GLY A 1 192 ? 11.125 -5.996 -28 1 90.81 192 GLY A C 1
ATOM 1573 O O . GLY A 1 192 ? 11.75 -4.973 -28.266 1 90.81 192 GLY A O 1
ATOM 1574 N N . ASP A 1 193 ? 10.039 -6.395 -28.734 1 92.31 193 ASP A N 1
ATOM 1575 C CA . ASP A 1 193 ? 9.477 -5.703 -29.891 1 92.31 193 ASP A CA 1
ATOM 1576 C C . ASP A 1 193 ? 8.195 -4.965 -29.516 1 92.31 193 ASP A C 1
ATOM 1578 O O . ASP A 1 193 ? 7.461 -5.391 -28.625 1 92.31 193 ASP A O 1
ATOM 1582 N N . PHE A 1 194 ? 8.008 -3.889 -30.234 1 92.88 194 PHE A N 1
ATOM 1583 C CA . PHE A 1 194 ? 6.73 -3.195 -30.078 1 92.88 194 PHE A CA 1
ATOM 1584 C C . PHE A 1 194 ? 5.59 -4.023 -30.656 1 92.88 194 PHE A C 1
ATOM 1586 O O . PHE A 1 194 ? 5.742 -4.668 -31.688 1 92.88 194 PHE A O 1
ATOM 1593 N N . ILE A 1 195 ? 4.551 -3.996 -29.969 1 91.31 195 ILE A N 1
ATOM 1594 C CA . ILE A 1 195 ? 3.389 -4.738 -30.438 1 91.31 195 ILE A CA 1
ATOM 1595 C C . ILE A 1 195 ? 2.189 -3.797 -30.547 1 91.31 195 ILE A C 1
ATOM 1597 O O . ILE A 1 195 ? 2.35 -2.574 -30.562 1 91.31 195 ILE A O 1
ATOM 1601 N N . VAL A 1 196 ? 0.91 -4.266 -30.516 1 84.5 196 VAL A N 1
ATOM 1602 C CA . VAL A 1 196 ? -0.333 -3.564 -30.828 1 84.5 196 VAL A CA 1
ATOM 1603 C C . VAL A 1 196 ? -0.425 -2.283 -30 1 84.5 196 VAL A C 1
ATOM 1605 O O . VAL A 1 196 ? -0.569 -2.334 -28.781 1 84.5 196 VAL A O 1
ATOM 1608 N N . PRO A 1 197 ? -0.292 -1.181 -30.734 1 85.25 197 PRO A N 1
ATOM 1609 C CA . PRO A 1 197 ? -0.442 0.084 -30.016 1 85.25 197 PRO A CA 1
ATOM 1610 C C . PRO A 1 197 ? -1.888 0.36 -29.609 1 85.25 197 PRO A C 1
ATOM 1612 O O . PRO A 1 197 ? -2.816 0.045 -30.359 1 85.25 197 PRO A O 1
ATOM 1615 N N . LYS A 1 198 ? -2.064 0.758 -28.453 1 86.94 198 LYS A N 1
ATOM 1616 C CA . LYS A 1 198 ? -3.387 1.157 -27.984 1 86.94 198 LYS A CA 1
ATOM 1617 C C . LYS A 1 198 ? -3.434 2.652 -27.672 1 86.94 198 LYS A C 1
ATOM 1619 O O . LYS A 1 198 ? -2.479 3.211 -27.141 1 86.94 198 LYS A O 1
ATOM 1624 N N . GLN A 1 199 ? -4.516 3.145 -28.047 1 85.94 199 GLN A N 1
ATOM 1625 C CA . GLN A 1 199 ? -4.715 4.57 -27.812 1 85.94 199 GLN A CA 1
ATOM 1626 C C . GLN A 1 199 ? -5.434 4.816 -26.484 1 85.94 199 GLN A C 1
ATOM 1628 O O . GLN A 1 199 ? -6.398 4.121 -26.156 1 85.94 199 GLN A O 1
ATOM 1633 N N . TYR A 1 200 ? -4.891 5.598 -25.703 1 81.81 200 TYR A N 1
ATOM 1634 C CA . TYR A 1 200 ? -5.523 6.012 -24.453 1 81.81 200 TYR A CA 1
ATOM 1635 C C . TYR A 1 200 ? -5.789 7.512 -24.438 1 81.81 200 TYR A C 1
ATOM 1637 O O . TYR A 1 200 ? -4.961 8.297 -24.906 1 81.81 200 TYR A O 1
ATOM 1645 N N . LYS A 1 201 ? -6.996 7.777 -24.047 1 80.12 201 LYS A N 1
ATOM 1646 C CA . LYS A 1 201 ? -7.32 9.188 -23.875 1 80.12 201 LYS A CA 1
ATOM 1647 C C . LYS A 1 201 ? -6.805 9.711 -22.531 1 80.12 201 LYS A C 1
ATOM 1649 O O . LYS A 1 201 ? -7.18 9.195 -21.484 1 80.12 201 LYS A O 1
ATOM 1654 N N . THR A 1 202 ? -5.867 10.539 -22.547 1 78.19 202 THR A N 1
ATOM 1655 C CA . THR A 1 202 ? -5.352 11.172 -21.344 1 78.19 202 THR A CA 1
ATOM 1656 C C . THR A 1 202 ? -5.691 12.656 -21.312 1 78.19 202 THR A C 1
ATOM 1658 O O . THR A 1 202 ? -5.855 13.281 -22.375 1 78.19 202 THR A O 1
ATOM 1661 N N . TYR A 1 203 ? -5.887 13.078 -20.141 1 80.56 203 TYR A N 1
ATOM 1662 C CA . TYR A 1 203 ? -6.211 14.492 -19.969 1 80.56 203 TYR A CA 1
ATOM 1663 C C . TYR A 1 203 ? -4.98 15.281 -19.516 1 80.56 203 TYR A C 1
ATOM 1665 O O . TYR A 1 203 ? -4.141 14.766 -18.781 1 80.56 203 TYR A O 1
ATOM 1673 N N . TYR A 1 204 ? -4.711 16.359 -20.203 1 81.75 204 TYR A N 1
ATOM 1674 C CA . TYR A 1 204 ? -3.639 17.25 -19.781 1 81.75 204 TYR A CA 1
ATOM 1675 C C . TYR A 1 204 ? -4.109 18.703 -19.75 1 81.75 204 TYR A C 1
ATOM 1677 O O . TYR A 1 204 ? -5.051 19.062 -20.469 1 81.75 204 TYR A O 1
ATOM 1685 N N . LEU A 1 205 ? -3.535 19.438 -18.844 1 83.31 205 LEU A N 1
ATOM 1686 C CA . LEU A 1 205 ? -3.85 20.859 -18.781 1 83.31 205 LEU A CA 1
ATOM 1687 C C . LEU A 1 205 ? -2.977 21.656 -19.734 1 83.31 205 LEU A C 1
ATOM 1689 O O . LEU A 1 205 ? -1.754 21.703 -19.578 1 83.31 205 LEU A O 1
ATOM 1693 N N . ASN A 1 206 ? -3.623 22.078 -20.875 1 83.5 206 ASN A N 1
ATOM 1694 C CA . ASN A 1 206 ? -2.92 22.953 -21.812 1 83.5 206 ASN A CA 1
ATOM 1695 C C . ASN A 1 206 ? -2.598 24.297 -21.172 1 83.5 206 ASN A C 1
ATOM 1697 O O . ASN A 1 206 ? -3.504 25.078 -20.859 1 83.5 206 ASN A O 1
ATOM 1701 N N . LYS A 1 207 ? -1.353 24.609 -21.031 1 77.06 207 LYS A N 1
ATOM 1702 C CA . LYS A 1 207 ? -0.899 25.812 -20.328 1 77.06 207 LYS A CA 1
ATOM 1703 C C . LYS A 1 207 ? -1.229 27.062 -21.125 1 77.06 207 LYS A C 1
ATOM 1705 O O . LYS A 1 207 ? -1.453 28.125 -20.547 1 77.06 207 LYS A O 1
ATOM 1710 N N . ALA A 1 208 ? -1.17 26.906 -22.5 1 71.69 208 ALA A N 1
ATOM 1711 C CA . ALA A 1 208 ? -1.402 28.078 -23.344 1 71.69 208 ALA A CA 1
ATOM 1712 C C . ALA A 1 208 ? -2.857 28.531 -23.281 1 71.69 208 ALA A C 1
ATOM 1714 O O . ALA A 1 208 ? -3.139 29.719 -23.188 1 71.69 208 ALA A O 1
ATOM 1715 N N . GLU A 1 209 ? -3.795 27.531 -23.234 1 76.31 209 GLU A N 1
ATOM 1716 C CA . GLU A 1 209 ? -5.219 27.859 -23.25 1 76.31 209 GLU A CA 1
ATOM 1717 C C . GLU A 1 209 ? -5.84 27.672 -21.875 1 76.31 209 GLU A C 1
ATOM 1719 O O . GLU A 1 209 ? -6.965 28.109 -21.625 1 76.31 209 GLU A O 1
ATOM 1724 N N . ASN A 1 210 ? -5.07 27.172 -20.906 1 78.25 210 ASN A N 1
ATOM 1725 C CA . ASN A 1 210 ? -5.539 26.875 -19.547 1 78.25 210 ASN A CA 1
ATOM 1726 C C . ASN A 1 210 ? -6.809 26.031 -19.578 1 78.25 210 ASN A C 1
ATOM 1728 O O . ASN A 1 210 ? -7.77 26.328 -18.859 1 78.25 210 ASN A O 1
ATOM 1732 N N . LYS A 1 211 ? -6.918 25.172 -20.516 1 83.62 211 LYS A N 1
ATOM 1733 C CA . LYS A 1 211 ? -8.039 24.25 -20.672 1 83.62 211 LYS A CA 1
ATOM 1734 C C . LYS A 1 211 ? -7.566 22.797 -20.672 1 83.62 211 LYS A C 1
ATOM 1736 O O . LYS A 1 211 ? -6.434 22.5 -21.078 1 83.62 211 LYS A O 1
ATOM 1741 N N . ILE A 1 212 ? -8.477 21.984 -20.156 1 86.69 212 ILE A N 1
ATOM 1742 C CA . ILE A 1 212 ? -8.188 20.562 -20.219 1 86.69 212 ILE A CA 1
ATOM 1743 C C . ILE A 1 212 ? -8.383 20.047 -21.641 1 86.69 212 ILE A C 1
ATOM 1745 O O . ILE A 1 212 ? -9.43 20.281 -22.25 1 86.69 212 ILE A O 1
ATOM 1749 N N . GLN A 1 213 ? -7.422 19.609 -22.172 1 86.19 213 GLN A N 1
ATOM 1750 C CA . GLN A 1 213 ? -7.488 19.016 -23.5 1 86.19 213 GLN A CA 1
ATOM 1751 C C . GLN A 1 213 ? -7.219 17.516 -23.453 1 86.19 213 GLN A C 1
ATOM 1753 O O . GLN A 1 213 ? -6.723 17 -22.453 1 86.19 213 GLN A O 1
ATOM 1758 N N . THR A 1 214 ? -7.746 16.891 -24.375 1 85.62 214 THR A N 1
ATOM 1759 C CA . THR A 1 214 ? -7.547 15.445 -24.5 1 85.62 214 THR A CA 1
ATOM 1760 C C . THR A 1 214 ? -6.363 15.141 -25.406 1 85.62 214 THR A C 1
ATOM 1762 O O . THR A 1 214 ? -6.172 15.812 -26.422 1 85.62 214 THR A O 1
ATOM 1765 N N . LYS A 1 215 ? -5.461 14.523 -24.891 1 81.81 215 LYS A N 1
ATOM 1766 C CA . LYS A 1 215 ? -4.363 14.023 -25.719 1 81.81 215 LYS A CA 1
ATOM 1767 C C . LYS A 1 215 ? -4.438 12.508 -25.875 1 81.81 215 LYS A C 1
ATOM 1769 O O . LYS A 1 215 ? -4.738 11.797 -24.906 1 81.81 215 LYS A O 1
ATOM 1774 N N . VAL A 1 216 ? -4.379 12.148 -27.109 1 86.5 216 VAL A N 1
ATOM 1775 C CA . VAL A 1 216 ? -4.34 10.719 -27.375 1 86.5 216 VAL A CA 1
ATOM 1776 C C . VAL A 1 216 ? -2.896 10.219 -27.281 1 86.5 216 VAL A C 1
ATOM 1778 O O . VAL A 1 216 ? -2.018 10.719 -27.984 1 86.5 216 VAL A O 1
ATOM 1781 N N . THR A 1 217 ? -2.689 9.508 -26.297 1 83.31 217 THR A N 1
ATOM 1782 C CA . THR A 1 217 ? -1.374 8.898 -26.141 1 83.31 217 THR A CA 1
ATOM 1783 C C . THR A 1 217 ? -1.397 7.434 -26.578 1 83.31 217 THR A C 1
ATOM 1785 O O . THR A 1 217 ? -2.334 6.699 -26.266 1 83.31 217 THR A O 1
ATOM 1788 N N . VAL A 1 218 ? -0.389 7.152 -27.359 1 87.69 218 VAL A N 1
ATOM 1789 C CA . VAL A 1 218 ? -0.275 5.777 -27.844 1 87.69 218 VAL A CA 1
ATOM 1790 C C . VAL A 1 218 ? 0.718 5.012 -26.969 1 87.69 218 VAL A C 1
ATOM 1792 O O . VAL A 1 218 ? 1.864 5.434 -26.797 1 87.69 218 VAL A O 1
ATOM 1795 N N . ILE A 1 219 ? 0.223 4.047 -26.312 1 87.44 219 ILE A N 1
ATOM 1796 C CA . ILE A 1 219 ? 1.076 3.172 -25.516 1 87.44 219 ILE A CA 1
ATOM 1797 C C . ILE A 1 219 ? 1.188 1.807 -26.188 1 87.44 219 ILE A C 1
ATOM 1799 O O . ILE A 1 219 ? 0.176 1.151 -26.453 1 87.44 219 ILE A O 1
ATOM 1803 N N . GLU A 1 220 ? 2.395 1.493 -26.469 1 88.38 220 GLU A N 1
ATOM 1804 C CA . GLU A 1 220 ? 2.645 0.203 -27.109 1 88.38 220 GLU A CA 1
ATOM 1805 C C . GLU A 1 220 ? 3.059 -0.847 -26.078 1 88.38 220 GLU A C 1
ATOM 1807 O O . GLU A 1 220 ? 3.752 -0.535 -25.109 1 88.38 220 GLU A O 1
ATOM 1812 N N . GLY A 1 221 ? 2.508 -2.082 -26.266 1 91.88 221 GLY A N 1
ATOM 1813 C CA . GLY A 1 221 ? 3.041 -3.209 -25.516 1 91.88 221 GLY A CA 1
ATOM 1814 C C . GLY A 1 221 ? 4.371 -3.705 -26.062 1 91.88 221 GLY A C 1
ATOM 1815 O O . GLY A 1 221 ? 4.898 -3.158 -27.031 1 91.88 221 GLY A O 1
ATOM 1816 N N . ARG A 1 222 ? 4.957 -4.57 -25.344 1 94.5 222 ARG A N 1
ATOM 1817 C CA . ARG A 1 222 ? 6.195 -5.191 -25.812 1 94.5 222 ARG A CA 1
ATOM 1818 C C . ARG A 1 222 ? 6.129 -6.711 -25.672 1 94.5 222 ARG A C 1
ATOM 1820 O O . ARG A 1 222 ? 5.52 -7.227 -24.734 1 94.5 222 ARG A O 1
ATOM 1827 N N . LYS A 1 223 ? 6.723 -7.348 -26.562 1 95.56 223 LYS A N 1
ATOM 1828 C CA . LYS A 1 223 ? 6.848 -8.805 -26.516 1 95.56 223 LYS A CA 1
ATOM 1829 C C . LYS A 1 223 ? 8.273 -9.234 -26.875 1 95.56 223 LYS A C 1
ATOM 1831 O O . LYS A 1 223 ? 8.945 -8.586 -27.672 1 95.56 223 LYS A O 1
ATOM 1836 N N . GLN A 1 224 ? 8.703 -10.195 -26.203 1 94.12 224 GLN A N 1
ATOM 1837 C CA . GLN A 1 224 ? 9.859 -10.961 -26.656 1 94.12 224 GLN A CA 1
ATOM 1838 C C . GLN A 1 224 ? 9.438 -12.133 -27.531 1 94.12 224 GLN A C 1
ATOM 1840 O O . GLN A 1 224 ? 8.68 -13.008 -27.094 1 94.12 224 GLN A O 1
ATOM 1845 N N . PRO A 1 225 ? 9.914 -12.039 -28.75 1 95 225 PRO A N 1
ATOM 1846 C CA . PRO A 1 225 ? 9.5 -13.156 -29.594 1 95 225 PRO A CA 1
ATOM 1847 C C . PRO A 1 225 ? 9.664 -14.508 -28.906 1 95 225 PRO A C 1
ATOM 1849 O O . PRO A 1 225 ? 10.656 -14.727 -28.203 1 95 225 PRO A O 1
ATOM 1852 N N . LEU A 1 226 ? 8.711 -15.359 -29.125 1 97.25 226 LEU A N 1
ATOM 1853 C CA . LEU A 1 226 ? 8.695 -16.656 -28.453 1 97.25 226 LEU A CA 1
ATOM 1854 C C . LEU A 1 226 ? 9.984 -17.422 -28.734 1 97.25 226 LEU A C 1
ATOM 1856 O O . LEU A 1 226 ? 10.516 -18.094 -27.844 1 97.25 226 LEU A O 1
ATOM 1860 N N . LEU A 1 227 ? 10.484 -17.344 -29.938 1 96.44 227 LEU A N 1
ATOM 1861 C CA . LEU A 1 227 ? 11.734 -18.016 -30.297 1 96.44 227 LEU A CA 1
ATOM 1862 C C . LEU A 1 227 ? 12.875 -17.531 -29.391 1 96.44 227 LEU A C 1
ATOM 1864 O O . LEU A 1 227 ? 13.664 -18.328 -28.906 1 96.44 227 LEU A O 1
ATOM 1868 N N . LYS A 1 228 ? 12.914 -16.281 -29.219 1 93.38 228 LYS A N 1
ATOM 1869 C CA . LYS A 1 228 ? 13.953 -15.711 -28.375 1 93.38 228 LYS A CA 1
ATOM 1870 C C . LYS A 1 228 ? 13.797 -16.172 -26.922 1 93.38 228 LYS A C 1
ATOM 1872 O O . LYS A 1 228 ? 14.789 -16.391 -26.234 1 93.38 228 LYS A O 1
ATOM 1877 N N . CYS A 1 229 ? 12.602 -16.188 -26.469 1 95 229 CYS A N 1
ATOM 1878 C CA . CYS A 1 229 ? 12.344 -16.672 -25.109 1 95 229 CYS A CA 1
ATOM 1879 C C . CYS A 1 229 ? 12.828 -18.109 -24.953 1 95 229 CYS A C 1
ATOM 1881 O O . CYS A 1 229 ? 13.461 -18.453 -23.953 1 95 229 CYS A O 1
ATOM 1883 N N . ARG A 1 230 ? 12.539 -18.906 -25.938 1 97.31 230 ARG A N 1
ATOM 1884 C CA . ARG A 1 230 ? 12.945 -20.312 -25.922 1 97.31 230 ARG A CA 1
ATOM 1885 C C . ARG A 1 230 ? 14.461 -20.453 -25.906 1 97.31 230 ARG A C 1
ATOM 1887 O O . ARG A 1 230 ? 15.016 -21.266 -25.172 1 97.31 230 ARG A O 1
ATOM 1894 N N . GLN A 1 231 ? 15.094 -19.672 -26.672 1 94.88 231 GLN A N 1
ATOM 1895 C CA . GLN A 1 231 ? 16.547 -19.688 -26.719 1 94.88 231 GLN A CA 1
ATOM 1896 C C . GLN A 1 231 ? 17.156 -19.234 -25.391 1 94.88 231 GLN A C 1
ATOM 1898 O O . GLN A 1 231 ? 18.109 -19.844 -24.906 1 94.88 231 GLN A O 1
ATOM 1903 N N . GLN A 1 232 ? 16.578 -18.219 -24.859 1 90.56 232 GLN A N 1
ATOM 1904 C CA . GLN A 1 232 ? 17.047 -17.719 -23.578 1 90.56 232 GLN A CA 1
ATOM 1905 C C . GLN A 1 232 ? 16.844 -18.75 -22.469 1 90.56 232 GLN A C 1
ATOM 1907 O O . GLN A 1 232 ? 17.734 -18.938 -21.609 1 90.56 232 GLN A O 1
ATOM 1912 N N . LEU A 1 233 ? 15.734 -19.344 -22.438 1 95.25 233 LEU A N 1
ATOM 1913 C CA . LEU A 1 233 ? 15.469 -20.391 -21.469 1 95.25 233 LEU A CA 1
ATOM 1914 C C . LEU A 1 233 ? 16.516 -21.5 -21.562 1 95.25 233 LEU A C 1
ATOM 1916 O O . LEU A 1 233 ? 17.078 -21.922 -20.547 1 95.25 233 LEU A O 1
ATOM 1920 N N . LEU A 1 234 ? 16.703 -21.875 -22.781 1 96.06 234 LEU A N 1
ATOM 1921 C CA . LEU A 1 234 ? 17.672 -22.953 -22.984 1 96.06 234 LEU A CA 1
ATOM 1922 C C . LEU A 1 234 ? 19.062 -22.531 -22.531 1 96.06 234 LEU A C 1
ATOM 1924 O O . LEU A 1 234 ? 19.781 -23.297 -21.891 1 96.06 234 LEU A O 1
ATOM 1928 N N . GLN A 1 235 ? 19.422 -21.391 -22.859 1 90.5 235 GLN A N 1
ATOM 1929 C CA . GLN A 1 235 ? 20.734 -20.875 -22.484 1 90.5 235 GLN A CA 1
ATOM 1930 C C . GLN A 1 235 ? 20.906 -20.875 -20.969 1 90.5 235 GLN A C 1
ATOM 1932 O O . GLN A 1 235 ? 21.953 -21.281 -20.453 1 90.5 235 GLN A O 1
ATOM 1937 N N . LYS A 1 236 ? 19.969 -20.469 -20.297 1 88.25 236 LYS A N 1
ATOM 1938 C CA . LYS A 1 236 ? 20 -20.438 -18.844 1 88.25 236 LYS A CA 1
ATOM 1939 C C . LYS A 1 236 ? 20.047 -21.859 -18.266 1 88.25 236 LYS A C 1
ATOM 1941 O O . LYS A 1 236 ? 20.547 -22.062 -17.141 1 88.25 236 LYS A O 1
ATOM 1946 N N . GLN A 1 237 ? 19.531 -22.859 -19.016 1 94.06 237 GLN A N 1
ATOM 1947 C CA . GLN A 1 237 ? 19.359 -24.203 -18.5 1 94.06 237 GLN A CA 1
ATOM 1948 C C . GLN A 1 237 ? 20.484 -25.125 -18.969 1 94.06 237 GLN A C 1
ATOM 1950 O O . GLN A 1 237 ? 20.531 -26.297 -18.578 1 94.06 237 GLN A O 1
ATOM 1955 N N . GLU A 1 238 ? 21.375 -24.656 -19.688 1 92.44 238 GLU A N 1
ATOM 1956 C CA . GLU A 1 238 ? 22.406 -25.484 -20.297 1 92.44 238 GLU A CA 1
ATOM 1957 C C . GLU A 1 238 ? 23.172 -26.281 -19.234 1 92.44 238 GLU A C 1
ATOM 1959 O O . GLU A 1 238 ? 23.469 -27.469 -19.438 1 92.44 238 GLU A O 1
ATOM 1964 N N . ARG A 1 239 ? 23.453 -25.656 -18.172 1 88.69 239 ARG A N 1
ATOM 1965 C CA . ARG A 1 239 ? 24.219 -26.297 -17.109 1 88.69 239 ARG A CA 1
ATOM 1966 C C . ARG A 1 239 ? 23.391 -27.375 -16.406 1 88.69 239 ARG A C 1
ATOM 1968 O O . ARG A 1 239 ? 23.922 -28.203 -15.688 1 88.69 239 ARG A O 1
ATOM 1975 N N . LEU A 1 240 ? 22.109 -27.375 -16.641 1 95.06 240 LEU A N 1
ATOM 1976 C CA . LEU A 1 240 ? 21.203 -28.297 -15.969 1 95.06 240 LEU A CA 1
ATOM 1977 C C . LEU A 1 240 ? 20.875 -29.484 -16.859 1 95.06 240 LEU A C 1
ATOM 1979 O O . LEU A 1 240 ? 20.234 -30.438 -16.422 1 95.06 240 LEU A O 1
ATOM 1983 N N . LEU A 1 241 ? 21.344 -29.453 -18.125 1 94.62 241 LEU A N 1
ATOM 1984 C CA . LEU A 1 241 ? 21 -30.469 -19.109 1 94.62 241 LEU A CA 1
ATOM 1985 C C . LEU A 1 241 ? 21.844 -31.719 -18.922 1 94.62 241 LEU A C 1
ATOM 1987 O O . LEU A 1 241 ? 23 -31.625 -18.5 1 94.62 241 LEU A O 1
ATOM 1991 N N . ARG A 1 242 ? 21.172 -32.844 -19.203 1 90.94 242 ARG A N 1
ATOM 1992 C CA . ARG A 1 242 ? 21.906 -34.094 -19.234 1 90.94 242 ARG A CA 1
ATOM 1993 C C . ARG A 1 242 ? 22.891 -34.125 -20.391 1 90.94 242 ARG A C 1
ATOM 1995 O O . ARG A 1 242 ? 22.641 -33.531 -21.438 1 90.94 242 ARG A O 1
ATOM 2002 N N . ASN A 1 243 ? 24.031 -34.844 -20.078 1 76.62 243 ASN A N 1
ATOM 2003 C CA . ASN A 1 243 ? 25 -35.062 -21.156 1 76.62 243 ASN A CA 1
ATOM 2004 C C . ASN A 1 243 ? 24.422 -35.906 -22.266 1 76.62 243 ASN A C 1
ATOM 2006 O O . ASN A 1 243 ? 23.578 -36.781 -22.016 1 76.62 243 ASN A O 1
ATOM 2010 N N . LYS A 1 244 ? 24.812 -35.562 -23.391 1 71.06 244 LYS A N 1
ATOM 2011 C CA . LYS A 1 244 ? 24.344 -36.344 -24.531 1 71.06 244 LYS A CA 1
ATOM 2012 C C . LYS A 1 244 ? 24.75 -37.812 -24.406 1 71.06 244 LYS A C 1
ATOM 2014 O O . LYS A 1 244 ? 25.906 -38.125 -24.109 1 71.06 244 LYS A O 1
ATOM 2019 N N . ALA A 1 245 ? 23.797 -38.594 -24.266 1 67.81 245 ALA A N 1
ATOM 2020 C CA . ALA A 1 245 ? 24.062 -40.031 -24.297 1 67.81 245 ALA A CA 1
ATOM 2021 C C . ALA A 1 245 ? 24.547 -40.469 -25.672 1 67.81 245 ALA A C 1
ATOM 2023 O O . ALA A 1 245 ? 24.172 -39.875 -26.688 1 67.81 245 ALA A O 1
ATOM 2024 N N . ASP A 1 246 ? 25.594 -41.188 -25.781 1 75.81 246 ASP A N 1
ATOM 2025 C CA . ASP A 1 246 ? 25.984 -41.844 -27.047 1 75.81 246 ASP A CA 1
ATOM 2026 C C . ASP A 1 246 ? 25 -42.969 -27.406 1 75.81 246 ASP A C 1
ATOM 2028 O O . ASP A 1 246 ? 25.172 -44.094 -27 1 75.81 246 ASP A O 1
ATOM 2032 N N . TYR A 1 247 ? 23.891 -42.531 -28.094 1 82.38 247 TYR A N 1
ATOM 2033 C CA . TYR A 1 247 ? 22.797 -43.438 -28.406 1 82.38 247 TYR A CA 1
ATOM 2034 C C . TYR A 1 247 ? 23.281 -44.594 -29.281 1 82.38 247 TYR A C 1
ATOM 2036 O O . TYR A 1 247 ? 22.734 -45.688 -29.234 1 82.38 247 TYR A O 1
ATOM 2044 N N . ASP A 1 248 ? 24.312 -44.312 -30.109 1 79.81 248 ASP A N 1
ATOM 2045 C CA . ASP A 1 248 ? 24.797 -45.281 -31.094 1 79.81 248 ASP A CA 1
ATOM 2046 C C . ASP A 1 248 ? 25.531 -46.438 -30.406 1 79.81 248 ASP A C 1
ATOM 2048 O O . ASP A 1 248 ? 25.609 -47.562 -30.953 1 79.81 248 ASP A O 1
ATOM 2052 N N . THR A 1 249 ? 25.953 -46.219 -29.219 1 85.06 249 THR A N 1
ATOM 2053 C CA . THR A 1 249 ? 26.719 -47.219 -28.516 1 85.06 249 THR A CA 1
ATOM 2054 C C . THR A 1 249 ? 25.828 -48 -27.547 1 85.06 249 THR A C 1
ATOM 2056 O O . THR A 1 249 ? 26.25 -49 -26.984 1 85.06 249 THR A O 1
ATOM 2059 N N . MET A 1 250 ? 24.578 -47.625 -27.469 1 88.44 250 MET A N 1
ATOM 2060 C CA . MET A 1 250 ? 23.688 -48.281 -26.531 1 88.44 250 MET A CA 1
ATOM 2061 C C . MET A 1 250 ? 23.078 -49.531 -27.172 1 88.44 250 MET A C 1
ATOM 2063 O O . MET A 1 250 ? 22.703 -49.531 -28.344 1 88.44 250 MET A O 1
ATOM 2067 N N . ASN A 1 251 ? 23.109 -50.531 -26.438 1 87.06 251 ASN A N 1
ATOM 2068 C CA . ASN A 1 251 ? 22.422 -51.719 -26.922 1 87.06 251 ASN A CA 1
ATOM 2069 C C . ASN A 1 251 ? 20.922 -51.656 -26.688 1 87.06 251 ASN A C 1
ATOM 2071 O O . ASN A 1 251 ? 20.438 -50.75 -26.016 1 87.06 251 ASN A O 1
ATOM 2075 N N . LEU A 1 252 ? 20.203 -52.5 -27.297 1 88.81 252 LEU A N 1
ATOM 2076 C CA . LEU A 1 252 ? 18.75 -52.469 -27.281 1 88.81 252 LEU A CA 1
ATOM 2077 C C . LEU A 1 252 ? 18.234 -52.594 -25.844 1 88.81 252 LEU A C 1
ATOM 2079 O O . LEU A 1 252 ? 17.25 -51.938 -25.469 1 88.81 252 LEU A O 1
ATOM 2083 N N . GLN A 1 253 ? 18.922 -53.406 -25.094 1 88.5 253 GLN A N 1
ATOM 2084 C CA . GLN A 1 253 ? 18.484 -53.625 -23.719 1 88.5 253 GLN A CA 1
ATOM 2085 C C . GLN A 1 253 ? 18.688 -52.344 -22.891 1 88.5 253 GLN A C 1
ATOM 2087 O O . GLN A 1 253 ? 17.844 -52 -22.062 1 88.5 253 GLN A O 1
ATOM 2092 N N . GLU A 1 254 ? 19.641 -51.719 -23.156 1 89.12 254 GLU A N 1
ATOM 2093 C CA . GLU A 1 254 ? 19.906 -50.469 -22.453 1 89.12 254 GLU A CA 1
ATOM 2094 C C . GLU A 1 254 ? 18.906 -49.375 -22.828 1 89.12 254 GLU A C 1
ATOM 2096 O O . GLU A 1 254 ? 18.469 -48.594 -21.984 1 89.12 254 GLU A O 1
ATOM 2101 N N . ILE A 1 255 ? 18.625 -49.375 -24.062 1 90.56 255 ILE A N 1
ATOM 2102 C CA . ILE A 1 255 ? 17.656 -48.375 -24.562 1 90.56 255 ILE A CA 1
ATOM 2103 C C . ILE A 1 255 ? 16.281 -48.656 -23.938 1 90.56 255 ILE A C 1
ATOM 2105 O O . ILE A 1 255 ? 15.609 -47.719 -23.469 1 90.56 255 ILE A O 1
ATOM 2109 N N . LYS A 1 256 ? 15.914 -49.844 -23.922 1 89.31 256 LYS A N 1
ATOM 2110 C CA . LYS A 1 256 ? 14.625 -50.219 -23.344 1 89.31 256 LYS A CA 1
ATOM 2111 C C . LYS A 1 256 ? 14.578 -49.906 -21.844 1 89.31 256 LYS A C 1
ATOM 2113 O O . LYS A 1 256 ? 13.555 -49.438 -21.344 1 89.31 256 LYS A O 1
ATOM 2118 N N . ASN A 1 257 ? 15.641 -50.156 -21.219 1 88.12 257 ASN A N 1
ATOM 2119 C CA . ASN A 1 257 ? 15.719 -49.875 -19.797 1 88.12 257 ASN A CA 1
ATOM 2120 C C . ASN A 1 257 ? 15.602 -48.375 -19.547 1 88.12 257 ASN A C 1
ATOM 2122 O O . ASN A 1 257 ? 14.945 -47.938 -18.578 1 88.12 257 ASN A O 1
ATOM 2126 N N . ARG A 1 258 ? 16.203 -47.656 -20.391 1 88.88 258 ARG A N 1
ATOM 2127 C CA . ARG A 1 258 ? 16.156 -46.219 -20.25 1 88.88 258 ARG A CA 1
ATOM 2128 C C . ARG A 1 258 ? 14.742 -45.688 -20.484 1 88.88 258 ARG A C 1
ATOM 2130 O O . ARG A 1 258 ? 14.266 -44.812 -19.766 1 88.88 258 ARG A O 1
ATOM 2137 N N . LEU A 1 259 ? 14.156 -46.156 -21.391 1 89.25 259 LEU A N 1
ATOM 2138 C CA . LEU A 1 259 ? 12.789 -45.75 -21.703 1 89.25 259 LEU A CA 1
ATOM 2139 C C . LEU A 1 259 ? 11.844 -46.156 -20.578 1 89.25 259 LEU A C 1
ATOM 2141 O O . LEU A 1 259 ? 10.922 -45.406 -20.234 1 89.25 259 LEU A O 1
ATOM 2145 N N . GLU A 1 260 ? 12.102 -47.281 -20.031 1 84.88 260 GLU A N 1
ATOM 2146 C CA . GLU A 1 260 ? 11.289 -47.719 -18.906 1 84.88 260 GLU A CA 1
ATOM 2147 C C . GLU A 1 260 ? 11.484 -46.812 -17.688 1 84.88 260 GLU A C 1
ATOM 2149 O O . GLU A 1 260 ? 10.531 -46.531 -16.969 1 84.88 260 GLU A O 1
ATOM 2154 N N . GLN A 1 261 ? 12.641 -46.406 -17.562 1 83.88 261 GLN A N 1
ATOM 2155 C CA . GLN A 1 261 ? 12.938 -45.5 -16.469 1 83.88 261 GLN A CA 1
ATOM 2156 C C . GLN A 1 261 ? 12.227 -44.156 -16.656 1 83.88 261 GLN A C 1
ATOM 2158 O O . GLN A 1 261 ? 11.914 -43.469 -15.688 1 83.88 261 GLN A O 1
ATOM 2163 N N . LEU A 1 262 ? 12.023 -43.875 -17.875 1 87.44 262 LEU A N 1
ATOM 2164 C CA . LEU A 1 262 ? 11.375 -42.625 -18.203 1 87.44 262 LEU A CA 1
ATOM 2165 C C . LEU A 1 262 ? 9.875 -42.781 -18.359 1 87.44 262 LEU A C 1
ATOM 2167 O O . LEU A 1 262 ? 9.172 -41.875 -18.781 1 87.44 262 LEU A O 1
ATOM 2171 N N . CYS A 1 263 ? 9.383 -43.969 -18.062 1 80.62 263 CYS A N 1
ATOM 2172 C CA . CYS A 1 263 ? 7.965 -44.312 -18.094 1 80.62 263 CYS A CA 1
ATOM 2173 C C . CYS A 1 263 ? 7.414 -44.219 -19.516 1 80.62 263 CYS A C 1
ATOM 2175 O O . CYS A 1 263 ? 6.301 -43.719 -19.719 1 80.62 263 CYS A O 1
ATOM 2177 N N . GLU A 1 264 ? 8.266 -44.625 -20.469 1 85.31 264 GLU A N 1
ATOM 2178 C CA . GLU A 1 264 ? 7.855 -44.656 -21.875 1 85.31 264 GLU A CA 1
ATOM 2179 C C . GLU A 1 264 ? 7.535 -46.062 -22.328 1 85.31 264 GLU A C 1
ATOM 2181 O O . GLU A 1 264 ? 8 -47.031 -21.719 1 85.31 264 GLU A O 1
ATOM 2186 N N . THR A 1 265 ? 6.758 -46.125 -23.344 1 79.06 265 THR A N 1
ATOM 2187 C CA . THR A 1 265 ? 6.375 -47.438 -23.875 1 79.06 265 THR A CA 1
ATOM 2188 C C . THR A 1 265 ? 7.434 -47.938 -24.844 1 79.06 265 THR A C 1
ATOM 2190 O O . THR A 1 265 ? 8.062 -47.156 -25.562 1 79.06 265 THR A O 1
ATOM 2193 N N . THR A 1 266 ? 7.758 -49.25 -24.719 1 75.81 266 THR A N 1
ATOM 2194 C CA . THR A 1 266 ? 8.734 -49.875 -25.609 1 75.81 266 THR A CA 1
ATOM 2195 C C . THR A 1 266 ? 8.07 -50.938 -26.469 1 75.81 266 THR A C 1
ATOM 2197 O O . THR A 1 266 ? 8.758 -51.688 -27.172 1 75.81 266 THR A O 1
ATOM 2200 N N . ASP A 1 267 ? 6.867 -51.031 -26.609 1 68.44 267 ASP A N 1
ATOM 2201 C CA . ASP A 1 267 ? 6.227 -52.188 -27.234 1 68.44 267 ASP A CA 1
ATOM 2202 C C . ASP A 1 267 ? 6.258 -52.094 -28.766 1 68.44 267 ASP A C 1
ATOM 2204 O O . ASP A 1 267 ? 5.883 -51.062 -29.328 1 68.44 267 ASP A O 1
ATOM 2208 N N . GLY A 1 268 ? 6.609 -53.156 -29.391 1 67.44 268 GLY A N 1
ATOM 2209 C CA . GLY A 1 268 ? 6.484 -53.469 -30.812 1 67.44 268 GLY A CA 1
ATOM 2210 C C . GLY A 1 268 ? 7.461 -52.688 -31.672 1 67.44 268 GLY A C 1
ATOM 2211 O O . GLY A 1 268 ? 7.457 -52.812 -32.906 1 67.44 268 GLY A O 1
ATOM 2212 N N . GLU A 1 269 ? 8.32 -51.875 -31.109 1 72 269 GLU A N 1
ATOM 2213 C CA . GLU A 1 269 ? 9.156 -51.031 -31.953 1 72 269 GLU A CA 1
ATOM 2214 C C . GLU A 1 269 ? 10.469 -51.719 -32.312 1 72 269 GLU A C 1
ATOM 2216 O O . GLU A 1 269 ? 10.977 -52.531 -31.531 1 72 269 GLU A O 1
ATOM 2221 N N . THR A 1 270 ? 10.852 -51.562 -33.5 1 85.62 270 THR A N 1
ATOM 2222 C CA . THR A 1 270 ? 12.172 -52.031 -33.938 1 85.62 270 THR A CA 1
ATOM 2223 C C . THR A 1 270 ? 13.273 -51.312 -33.156 1 85.62 270 THR A C 1
ATOM 2225 O O . THR A 1 270 ? 13.023 -50.312 -32.5 1 85.62 270 THR A O 1
ATOM 2228 N N . GLU A 1 271 ? 14.375 -51.906 -33.188 1 86.62 271 GLU A N 1
ATOM 2229 C CA . GLU A 1 271 ? 15.516 -51.312 -32.5 1 86.62 271 GLU A CA 1
ATOM 2230 C C . GLU A 1 271 ? 15.766 -49.875 -32.969 1 86.62 271 GLU A C 1
ATOM 2232 O O . GLU A 1 271 ? 16.047 -49 -32.156 1 86.62 271 GLU A O 1
ATOM 2237 N N . GLU A 1 272 ? 15.656 -49.781 -34.25 1 87 272 GLU A N 1
ATOM 2238 C CA . GLU A 1 272 ? 15.883 -48.438 -34.812 1 87 272 GLU A CA 1
ATOM 2239 C C . GLU A 1 272 ? 14.805 -47.469 -34.375 1 87 272 GLU A C 1
ATOM 2241 O O . GLU A 1 272 ? 15.102 -46.312 -34.062 1 87 272 GLU A O 1
ATOM 2246 N N . GLU A 1 273 ? 13.688 -47.938 -34.312 1 89.12 273 GLU A N 1
ATOM 2247 C CA . GLU A 1 273 ? 12.57 -47.094 -33.875 1 89.12 273 GLU A CA 1
ATOM 2248 C C . GLU A 1 273 ? 12.656 -46.781 -32.406 1 89.12 273 GLU A C 1
ATOM 2250 O O . GLU A 1 273 ? 12.359 -45.656 -31.984 1 89.12 273 GLU A O 1
ATOM 2255 N N . THR A 1 274 ? 13.039 -47.688 -31.672 1 91.44 274 THR A N 1
ATOM 2256 C CA . THR A 1 274 ? 13.172 -47.5 -30.234 1 91.44 274 THR A CA 1
ATOM 2257 C C . THR A 1 274 ? 14.289 -46.5 -29.922 1 91.44 274 THR A C 1
ATOM 2259 O O . THR A 1 274 ? 14.164 -45.688 -29.016 1 91.44 274 THR A O 1
ATOM 2262 N N . ARG A 1 275 ? 15.297 -46.562 -30.656 1 90.31 275 ARG A N 1
ATOM 2263 C CA . ARG A 1 275 ? 16.406 -45.625 -30.5 1 90.31 275 ARG A CA 1
ATOM 2264 C C . ARG A 1 275 ? 16 -44.219 -30.875 1 90.31 275 ARG A C 1
ATOM 2266 O O . ARG A 1 275 ? 16.328 -43.25 -30.188 1 90.31 275 ARG A O 1
ATOM 2273 N N . ALA A 1 276 ? 15.32 -44.25 -31.953 1 89.69 276 ALA A N 1
ATOM 2274 C CA . ALA A 1 276 ? 14.836 -42.938 -32.406 1 89.69 276 ALA A CA 1
ATOM 2275 C C . ALA A 1 276 ? 13.859 -42.344 -31.391 1 89.69 276 ALA A C 1
ATOM 2277 O O . ALA A 1 276 ? 13.844 -41.125 -31.188 1 89.69 276 ALA A O 1
ATOM 2278 N N . HIS A 1 277 ? 13.109 -43.156 -30.875 1 91.06 277 HIS A N 1
ATOM 2279 C CA . HIS A 1 277 ? 12.141 -42.719 -29.875 1 91.06 277 HIS A CA 1
ATOM 2280 C C . HIS A 1 277 ? 12.836 -42.188 -28.625 1 91.06 277 HIS A C 1
ATOM 2282 O O . HIS A 1 277 ? 12.461 -41.125 -28.109 1 91.06 277 HIS A O 1
ATOM 2288 N N . LEU A 1 278 ? 13.781 -42.812 -28.156 1 91.31 278 LEU A N 1
ATOM 2289 C CA . LEU A 1 278 ? 14.547 -42.375 -27 1 91.31 278 LEU A CA 1
ATOM 2290 C C . LEU A 1 278 ? 15.203 -41.031 -27.281 1 91.31 278 LEU A C 1
ATOM 2292 O O . LEU A 1 278 ? 15.172 -40.125 -26.438 1 91.31 278 LEU A O 1
ATOM 2296 N N . LYS A 1 279 ? 15.766 -40.906 -28.453 1 90.06 279 LYS A N 1
ATOM 2297 C CA . LYS A 1 279 ? 16.391 -39.656 -28.859 1 90.06 279 LYS A CA 1
ATOM 2298 C C . LYS A 1 279 ? 15.383 -38.5 -28.844 1 90.06 279 LYS A C 1
ATOM 2300 O O . LYS A 1 279 ? 15.695 -37.406 -28.391 1 90.06 279 LYS A O 1
ATOM 2305 N N . ARG A 1 280 ? 14.289 -38.75 -29.25 1 90.75 280 ARG A N 1
ATOM 2306 C CA . ARG A 1 280 ? 13.242 -37.719 -29.312 1 90.75 280 ARG A CA 1
ATOM 2307 C C . ARG A 1 280 ? 12.789 -37.312 -27.922 1 90.75 280 ARG A C 1
ATOM 2309 O O . ARG A 1 280 ? 12.609 -36.125 -27.641 1 90.75 280 ARG A O 1
ATOM 2316 N N . VAL A 1 281 ? 12.641 -38.312 -27.125 1 92 281 VAL A N 1
ATOM 2317 C CA . VAL A 1 281 ? 12.172 -38.094 -25.766 1 92 281 VAL A CA 1
ATOM 2318 C C . VAL A 1 281 ? 13.188 -37.219 -25.016 1 92 281 VAL A C 1
ATOM 2320 O O . VAL A 1 281 ? 12.82 -36.312 -24.281 1 92 281 VAL A O 1
ATOM 2323 N N . GLU A 1 282 ? 14.414 -37.438 -25.25 1 93.31 282 GLU A N 1
ATOM 2324 C CA . GLU A 1 282 ? 15.469 -36.75 -24.5 1 93.31 282 GLU A CA 1
ATOM 2325 C C . GLU A 1 282 ? 15.852 -35.438 -25.188 1 93.31 282 GLU A C 1
ATOM 2327 O O . GLU A 1 282 ? 16.688 -34.688 -24.672 1 93.31 282 GLU A O 1
ATOM 2332 N N . ALA A 1 283 ? 15.164 -35.094 -26.328 1 94.19 283 ALA A N 1
ATOM 2333 C CA . ALA A 1 283 ? 15.477 -33.875 -27.062 1 94.19 283 ALA A CA 1
ATOM 2334 C C . ALA A 1 283 ? 14.234 -32.969 -27.219 1 94.19 283 ALA A C 1
ATOM 2336 O O . ALA A 1 283 ? 14.242 -32.031 -27.984 1 94.19 283 ALA A O 1
ATOM 2337 N N . THR A 1 284 ? 13.188 -33.375 -26.453 1 95.69 284 THR A N 1
ATOM 2338 C CA . THR A 1 284 ? 11.969 -32.594 -26.562 1 95.69 284 THR A CA 1
ATOM 2339 C C . THR A 1 284 ? 11.609 -31.953 -25.219 1 95.69 284 THR A C 1
ATOM 2341 O O . THR A 1 284 ? 11.328 -32.656 -24.25 1 95.69 284 THR A O 1
ATOM 2344 N N . ARG A 1 285 ? 11.625 -30.656 -25.188 1 96.94 285 ARG A N 1
ATOM 2345 C CA . ARG A 1 285 ? 11.219 -29.922 -23.984 1 96.94 285 ARG A CA 1
ATOM 2346 C C . ARG A 1 285 ? 9.742 -29.531 -24.078 1 96.94 285 ARG A C 1
ATOM 2348 O O . ARG A 1 285 ? 9.188 -29.406 -25.156 1 96.94 285 ARG A O 1
ATOM 2355 N N . HIS A 1 286 ? 9.164 -29.406 -23 1 97.81 286 HIS A N 1
ATOM 2356 C CA . HIS A 1 286 ? 7.773 -28.984 -22.906 1 97.81 286 HIS A CA 1
ATOM 2357 C C . HIS A 1 286 ? 7.664 -27.625 -22.203 1 97.81 286 HIS A C 1
ATOM 2359 O O . HIS A 1 286 ? 8.352 -27.391 -21.219 1 97.81 286 HIS A O 1
ATOM 2365 N N . LEU A 1 287 ? 6.844 -26.766 -22.734 1 97.81 287 LEU A N 1
ATOM 2366 C CA . LEU A 1 287 ? 6.699 -25.406 -22.234 1 97.81 287 LEU A CA 1
ATOM 2367 C C . LEU A 1 287 ? 5.301 -25.188 -21.656 1 97.81 287 LEU A C 1
ATOM 2369 O O . LEU A 1 287 ? 4.371 -25.938 -21.969 1 97.81 287 LEU A O 1
ATOM 2373 N N . ALA A 1 288 ? 5.219 -24.172 -20.812 1 97.5 288 ALA A N 1
ATOM 2374 C CA . ALA A 1 288 ? 3.943 -23.719 -20.25 1 97.5 288 ALA A CA 1
ATOM 2375 C C . ALA A 1 288 ? 3.805 -22.203 -20.359 1 97.5 288 ALA A C 1
ATOM 2377 O O . ALA A 1 288 ? 4.781 -21.469 -20.188 1 97.5 288 ALA A O 1
ATOM 2378 N N . TYR A 1 289 ? 2.574 -21.766 -20.641 1 96.5 289 TYR A N 1
ATOM 2379 C CA . TYR A 1 289 ? 2.207 -20.344 -20.578 1 96.5 289 TYR A CA 1
ATOM 2380 C C . TYR A 1 289 ? 1.573 -20 -19.234 1 96.5 289 TYR A C 1
ATOM 2382 O O . TYR A 1 289 ? 0.919 -20.844 -18.609 1 96.5 289 TYR A O 1
ATOM 2390 N N . TRP A 1 290 ? 1.837 -18.812 -18.812 1 96.5 290 TRP A N 1
ATOM 2391 C CA . TRP A 1 290 ? 1.127 -18.25 -17.672 1 96.5 290 TRP A CA 1
ATOM 2392 C C . TRP A 1 290 ? 0.661 -16.828 -17.969 1 96.5 290 TRP A C 1
ATOM 2394 O O . TRP A 1 290 ? 1.398 -16.047 -18.562 1 96.5 290 TRP A O 1
ATOM 2404 N N . GLU A 1 291 ? -0.571 -16.547 -17.641 1 94.44 291 GLU A N 1
ATOM 2405 C CA . GLU A 1 291 ? -1.156 -15.227 -17.859 1 94.44 291 GLU A CA 1
ATOM 2406 C C . GLU A 1 291 ? -1.684 -14.633 -16.547 1 94.44 291 GLU A C 1
ATOM 2408 O O . GLU A 1 291 ? -2.193 -15.359 -15.695 1 94.44 291 GLU A O 1
ATOM 2413 N N . ASP A 1 292 ? -1.559 -13.297 -16.453 1 90.38 292 ASP A N 1
ATOM 2414 C CA . ASP A 1 292 ? -2.164 -12.578 -15.336 1 90.38 292 ASP A CA 1
ATOM 2415 C C . ASP A 1 292 ? -2.535 -11.156 -15.742 1 90.38 292 ASP A C 1
ATOM 2417 O O . ASP A 1 292 ? -1.836 -10.531 -16.547 1 90.38 292 ASP A O 1
ATOM 2421 N N . GLY A 1 293 ? -3.729 -10.797 -15.289 1 83.38 293 GLY A N 1
ATOM 2422 C CA . GLY A 1 293 ? -4.059 -9.375 -15.328 1 83.38 293 GLY A CA 1
ATOM 2423 C C . GLY A 1 293 ? -3.41 -8.578 -14.219 1 83.38 293 GLY A C 1
ATOM 2424 O O . GLY A 1 293 ? -3.758 -8.734 -13.047 1 83.38 293 GLY A O 1
ATOM 2425 N N . ALA A 1 294 ? -2.412 -7.805 -14.508 1 74.12 294 ALA A N 1
ATOM 2426 C CA . ALA A 1 294 ? -1.555 -7.18 -13.508 1 74.12 294 ALA A CA 1
ATOM 2427 C C . ALA A 1 294 ? -1.922 -5.711 -13.312 1 74.12 294 ALA A C 1
ATOM 2429 O O . ALA A 1 294 ? -2.215 -5.004 -14.281 1 74.12 294 ALA A O 1
ATOM 2430 N N . CYS A 1 295 ? -2.062 -5.414 -12.125 1 78.38 295 CYS A N 1
ATOM 2431 C CA . CYS A 1 295 ? -2.129 -3.986 -11.82 1 78.38 295 CYS A CA 1
ATOM 2432 C C . CYS A 1 295 ? -0.757 -3.449 -11.43 1 78.38 295 CYS A C 1
ATOM 2434 O O . CYS A 1 295 ? -0.208 -3.83 -10.391 1 78.38 295 CYS A O 1
ATOM 2436 N N . LEU A 1 296 ? -0.213 -2.719 -12.312 1 81.69 296 LEU A N 1
ATOM 2437 C CA . LEU A 1 296 ? 1.085 -2.09 -12.086 1 81.69 296 LEU A CA 1
ATOM 2438 C C . LEU A 1 296 ? 0.962 -0.57 -12.094 1 81.69 296 LEU A C 1
ATOM 2440 O O . LEU A 1 296 ? 0.461 0.013 -13.055 1 81.69 296 LEU A O 1
ATOM 2444 N N . ALA A 1 297 ? 1.387 0.053 -11.039 1 79 297 ALA A N 1
ATOM 2445 C CA . ALA A 1 297 ? 1.331 1.506 -10.898 1 79 297 ALA A CA 1
ATOM 2446 C C . ALA A 1 297 ? -0.08 2.027 -11.148 1 79 297 ALA A C 1
ATOM 2448 O O . ALA A 1 297 ? -0.274 2.955 -11.938 1 79 297 ALA A O 1
ATOM 2449 N N . ASN A 1 298 ? -1.085 1.306 -10.695 1 74.88 298 ASN A N 1
ATOM 2450 C CA . ASN A 1 298 ? -2.494 1.682 -10.688 1 74.88 298 ASN A CA 1
ATOM 2451 C C . ASN A 1 298 ? -3.107 1.576 -12.086 1 74.88 298 ASN A C 1
ATOM 2453 O O . ASN A 1 298 ? -4.152 2.17 -12.352 1 74.88 298 ASN A O 1
ATOM 2457 N N . HIS A 1 299 ? -2.418 0.903 -12.984 1 82.38 299 HIS A N 1
ATOM 2458 C CA . HIS A 1 299 ? -2.941 0.631 -14.312 1 82.38 299 HIS A CA 1
ATOM 2459 C C . HIS A 1 299 ? -2.986 -0.868 -14.594 1 82.38 299 HIS A C 1
ATOM 2461 O O . HIS A 1 299 ? -2.193 -1.631 -14.039 1 82.38 299 HIS A O 1
ATOM 2467 N N . GLY A 1 300 ? -3.887 -1.191 -15.406 1 87.06 300 GLY A N 1
ATOM 2468 C CA . GLY A 1 300 ? -4.02 -2.59 -15.781 1 87.06 300 GLY A CA 1
ATOM 2469 C C . GLY A 1 300 ? -3.09 -2.992 -16.922 1 87.06 300 GLY A C 1
ATOM 2470 O O . GLY A 1 300 ? -2.871 -2.221 -17.844 1 87.06 300 GLY A O 1
ATOM 2471 N N . TYR A 1 301 ? -2.486 -4.145 -16.766 1 91.5 301 TYR A N 1
ATOM 2472 C CA . TYR A 1 301 ? -1.618 -4.727 -17.797 1 91.5 301 TYR A CA 1
ATOM 2473 C C . TYR A 1 301 ? -1.955 -6.195 -18.016 1 91.5 301 TYR A C 1
ATOM 2475 O O . TYR A 1 301 ? -2.436 -6.879 -17.109 1 91.5 301 TYR A O 1
ATOM 2483 N N . ILE A 1 302 ? -1.766 -6.656 -19.203 1 93.5 302 ILE A N 1
ATOM 2484 C CA . ILE A 1 302 ? -1.777 -8.086 -19.484 1 93.5 302 ILE A CA 1
ATOM 2485 C C . ILE A 1 302 ? -0.345 -8.609 -19.547 1 93.5 302 ILE A C 1
ATOM 2487 O O . ILE A 1 302 ? 0.534 -7.965 -20.125 1 93.5 302 ILE A O 1
ATOM 2491 N N . LEU A 1 303 ? -0.099 -9.672 -18.844 1 94.81 303 LEU A N 1
ATOM 2492 C CA . LEU A 1 303 ? 1.238 -10.242 -18.719 1 94.81 303 LEU A CA 1
ATOM 2493 C C . LEU A 1 303 ? 1.236 -11.719 -19.094 1 94.81 303 LEU A C 1
ATOM 2495 O O . LEU A 1 303 ? 0.398 -12.484 -18.609 1 94.81 303 LEU A O 1
ATOM 2499 N N . TYR A 1 304 ? 2.129 -12.102 -20 1 96.44 304 TYR A N 1
ATOM 2500 C CA . TYR A 1 304 ? 2.363 -13.508 -20.344 1 96.44 304 TYR A CA 1
ATOM 2501 C C . TYR A 1 304 ? 3.789 -13.914 -20 1 96.44 304 TYR A C 1
ATOM 2503 O O . TYR A 1 304 ? 4.746 -13.234 -20.375 1 96.44 304 TYR A O 1
ATOM 2511 N N . LEU A 1 305 ? 3.904 -15 -19.344 1 96.19 305 LEU A N 1
ATOM 2512 C CA . LEU A 1 305 ? 5.195 -15.609 -19.047 1 96.19 305 LEU A CA 1
ATOM 2513 C C . LEU A 1 305 ? 5.301 -17 -19.688 1 96.19 305 LEU A C 1
ATOM 2515 O O . LEU A 1 305 ? 4.285 -17.641 -19.922 1 96.19 305 LEU A O 1
ATOM 2519 N N . VAL A 1 306 ? 6.508 -17.391 -19.969 1 97.06 306 VAL A N 1
ATOM 2520 C CA . VAL A 1 306 ? 6.777 -18.719 -20.531 1 97.06 306 VAL A CA 1
ATOM 2521 C C . VAL A 1 306 ? 7.832 -19.422 -19.672 1 97.06 306 VAL A C 1
ATOM 2523 O O . VAL A 1 306 ? 8.812 -18.812 -19.25 1 97.06 306 VAL A O 1
ATOM 2526 N N . SER A 1 307 ? 7.562 -20.688 -19.406 1 96.69 307 SER A N 1
ATOM 2527 C CA . SER A 1 307 ? 8.523 -21.484 -18.656 1 96.69 307 SER A CA 1
ATOM 2528 C C . SER A 1 307 ? 8.656 -22.891 -19.25 1 96.69 307 SER A C 1
ATOM 2530 O O . SER A 1 307 ? 7.809 -23.312 -20.031 1 96.69 307 SER A O 1
ATOM 2532 N N . ALA A 1 308 ? 9.734 -23.516 -18.938 1 97.44 308 ALA A N 1
ATOM 2533 C CA . ALA A 1 308 ? 9.891 -24.922 -19.266 1 97.44 308 ALA A CA 1
ATOM 2534 C C . ALA A 1 308 ? 9.414 -25.797 -18.109 1 97.44 308 ALA A C 1
ATOM 2536 O O . ALA A 1 308 ? 9.469 -25.406 -16.953 1 97.44 308 ALA A O 1
ATOM 2537 N N . LEU A 1 309 ? 8.938 -26.938 -18.484 1 97.38 309 LEU A N 1
ATOM 2538 C CA . LEU A 1 309 ? 8.578 -27.938 -17.484 1 97.38 309 LEU A CA 1
ATOM 2539 C C . LEU A 1 309 ? 9.742 -28.875 -17.188 1 97.38 309 LEU A C 1
ATOM 2541 O O . LEU A 1 309 ? 10.445 -29.297 -18.109 1 97.38 309 LEU A O 1
ATOM 2545 N N . TYR A 1 310 ? 9.906 -29.094 -15.977 1 97.44 310 TYR A N 1
ATOM 2546 C CA . TYR A 1 310 ? 10.977 -30 -15.602 1 97.44 310 TYR A CA 1
ATOM 2547 C C . TYR A 1 310 ? 10.68 -31.422 -16.062 1 97.44 310 TYR A C 1
ATOM 2549 O O . TYR A 1 310 ? 9.594 -31.938 -15.812 1 97.44 310 TYR A O 1
ATOM 2557 N N . ASP A 1 311 ? 11.617 -32 -16.688 1 96.06 311 ASP A N 1
ATOM 2558 C CA . ASP A 1 311 ? 11.578 -33.375 -17.172 1 96.06 311 ASP A CA 1
ATOM 2559 C C . ASP A 1 311 ? 12.914 -34.094 -16.922 1 96.06 311 ASP A C 1
ATOM 2561 O O . ASP A 1 311 ? 13.938 -33.719 -17.484 1 96.06 311 ASP A O 1
ATOM 2565 N N . PRO A 1 312 ? 12.844 -35.094 -16.203 1 92.69 312 PRO A N 1
ATOM 2566 C CA . PRO A 1 312 ? 14.102 -35.812 -15.898 1 92.69 312 PRO A CA 1
ATOM 2567 C C . PRO A 1 312 ? 14.75 -36.406 -17.141 1 92.69 312 PRO A C 1
ATOM 2569 O O . PRO A 1 312 ? 15.93 -36.75 -17.109 1 92.69 312 PRO A O 1
ATOM 2572 N N . ALA A 1 313 ? 14.031 -36.562 -18.188 1 93.12 313 ALA A N 1
ATOM 2573 C CA . ALA A 1 313 ? 14.609 -37.062 -19.422 1 93.12 313 ALA A CA 1
ATOM 2574 C C . ALA A 1 313 ? 15.617 -36.094 -20 1 93.12 313 ALA A C 1
ATOM 2576 O O . ALA A 1 313 ? 16.562 -36.5 -20.688 1 93.12 313 ALA A O 1
ATOM 2577 N N . ILE A 1 314 ? 15.43 -34.875 -19.688 1 95.06 314 ILE A N 1
ATOM 2578 C CA . ILE A 1 314 ? 16.219 -33.844 -20.312 1 95.06 314 ILE A CA 1
ATOM 2579 C C . ILE A 1 314 ? 17.172 -33.219 -19.281 1 95.06 314 ILE A C 1
ATOM 2581 O O . ILE A 1 314 ? 18.328 -32.906 -19.594 1 95.06 314 ILE A O 1
ATOM 2585 N N . TYR A 1 315 ? 16.719 -33.125 -18.109 1 96.06 315 TYR A N 1
ATOM 2586 C CA . TYR A 1 315 ? 17.453 -32.375 -17.109 1 96.06 315 TYR A CA 1
ATOM 2587 C C . TYR A 1 315 ? 17.984 -33.281 -16.016 1 96.06 315 TYR A C 1
ATOM 2589 O O . TYR A 1 315 ? 17.391 -34.312 -15.727 1 96.06 315 TYR A O 1
ATOM 2597 N N . LEU A 1 316 ? 19 -32.781 -15.383 1 94.5 316 LEU A N 1
ATOM 2598 C CA . LEU A 1 316 ? 19.562 -33.469 -14.219 1 94.5 316 LEU A CA 1
ATOM 2599 C C . LEU A 1 316 ? 18.625 -33.375 -13.023 1 94.5 316 LEU A C 1
ATOM 2601 O O . LEU A 1 316 ? 17.828 -32.438 -12.93 1 94.5 316 LEU A O 1
ATOM 2605 N N . THR A 1 317 ? 18.641 -34.406 -12.211 1 93.44 317 THR A N 1
ATOM 2606 C CA . THR A 1 317 ? 18 -34.281 -10.906 1 93.44 317 THR A CA 1
ATOM 2607 C C . THR A 1 317 ? 18.844 -33.406 -9.977 1 93.44 317 THR A C 1
ATOM 2609 O O . THR A 1 317 ? 20.016 -33.156 -10.242 1 93.44 317 THR A O 1
ATOM 2612 N N . SER A 1 318 ? 18.25 -32.969 -8.961 1 92.44 318 SER A N 1
ATOM 2613 C CA . SER A 1 318 ? 19 -32.188 -7.992 1 92.44 318 SER A CA 1
ATOM 2614 C C . SER A 1 318 ? 20.172 -32.969 -7.41 1 92.44 318 SER A C 1
ATOM 2616 O O . SER A 1 318 ? 21.25 -32.406 -7.176 1 92.44 318 SER A O 1
ATOM 2618 N N . ALA A 1 319 ? 19.953 -34.25 -7.191 1 92 319 ALA A N 1
ATOM 2619 C CA . ALA A 1 319 ? 21 -35.125 -6.66 1 92 319 ALA A CA 1
ATOM 2620 C C . ALA A 1 319 ? 22.141 -35.281 -7.656 1 92 319 ALA A C 1
ATOM 2622 O O . ALA A 1 319 ? 23.312 -35.188 -7.281 1 92 319 ALA A O 1
ATOM 2623 N N . GLU A 1 320 ? 21.828 -35.5 -8.867 1 92.19 320 GLU A N 1
ATOM 2624 C CA . GLU A 1 320 ? 22.844 -35.625 -9.914 1 92.19 320 GLU A CA 1
ATOM 2625 C C . GLU A 1 320 ? 23.625 -34.344 -10.094 1 92.19 320 GLU A C 1
ATOM 2627 O O . GLU A 1 320 ? 24.844 -34.375 -10.312 1 92.19 320 GLU A O 1
ATOM 2632 N N . TYR A 1 321 ? 22.859 -33.281 -10.07 1 92.44 321 TYR A N 1
ATOM 2633 C CA . TYR A 1 321 ? 23.516 -31.984 -10.203 1 92.44 321 TYR A CA 1
ATOM 2634 C C . TYR A 1 321 ? 24.531 -31.781 -9.086 1 92.44 321 TYR A C 1
ATOM 2636 O O . TYR A 1 321 ? 25.625 -31.281 -9.32 1 92.44 321 TYR A O 1
ATOM 2644 N N . PHE A 1 322 ? 24.141 -32.094 -7.891 1 91.19 322 PHE A N 1
ATOM 2645 C CA . PHE A 1 322 ? 25.031 -31.984 -6.746 1 91.19 322 PHE A CA 1
ATOM 2646 C C . PHE A 1 322 ? 26.25 -32.875 -6.922 1 91.19 322 PHE A C 1
ATOM 2648 O O . PHE A 1 322 ? 27.375 -32.469 -6.59 1 91.19 322 PHE A O 1
ATOM 2655 N N . ASP A 1 323 ? 26.109 -34 -7.402 1 90 323 ASP A N 1
ATOM 2656 C CA . ASP A 1 323 ? 27.203 -34.938 -7.605 1 90 323 ASP A CA 1
ATOM 2657 C C . ASP A 1 323 ? 28.188 -34.438 -8.656 1 90 323 ASP A C 1
ATOM 2659 O O . ASP A 1 323 ? 29.391 -34.625 -8.516 1 90 323 ASP A O 1
ATOM 2663 N N . LYS A 1 324 ? 27.594 -33.844 -9.617 1 85.69 324 LYS A N 1
ATOM 2664 C CA . LYS A 1 324 ? 28.422 -33.375 -10.734 1 85.69 324 LYS A CA 1
ATOM 2665 C C . LYS A 1 324 ? 29.125 -32.062 -10.383 1 85.69 324 LYS A C 1
ATOM 2667 O O . LYS A 1 324 ? 30.297 -31.875 -10.695 1 85.69 324 LYS A O 1
ATOM 2672 N N . HIS A 1 325 ? 28.375 -31.203 -9.852 1 82.75 325 HIS A N 1
ATOM 2673 C CA . HIS A 1 325 ? 28.891 -29.844 -9.672 1 82.75 325 HIS A CA 1
ATOM 2674 C C . HIS A 1 325 ? 29.172 -29.562 -8.195 1 82.75 325 HIS A C 1
ATOM 2676 O O . HIS A 1 325 ? 29.812 -28.547 -7.867 1 82.75 325 HIS A O 1
ATOM 2682 N N . LYS A 1 326 ? 28.688 -30.281 -7.262 1 80.38 326 LYS A N 1
ATOM 2683 C CA . LYS A 1 326 ? 28.906 -30.188 -5.82 1 80.38 326 LYS A CA 1
ATOM 2684 C C . LYS A 1 326 ? 28.281 -28.906 -5.258 1 80.38 326 LYS A C 1
ATOM 2686 O O . LYS A 1 326 ? 28.844 -28.281 -4.359 1 80.38 326 LYS A O 1
ATOM 2691 N N . VAL A 1 327 ? 27.281 -28.5 -5.996 1 79.25 327 VAL A N 1
ATOM 2692 C CA . VAL A 1 327 ? 26.484 -27.375 -5.551 1 79.25 327 VAL A CA 1
ATOM 2693 C C . VAL A 1 327 ? 25.031 -27.797 -5.391 1 79.25 327 VAL A C 1
ATOM 2695 O O . VAL A 1 327 ? 24.453 -28.406 -6.289 1 79.25 327 VAL A O 1
ATOM 2698 N N . LYS A 1 328 ? 24.484 -27.438 -4.207 1 82.12 328 LYS A N 1
ATOM 2699 C CA . LYS A 1 328 ? 23.078 -27.75 -3.988 1 82.12 328 LYS A CA 1
ATOM 2700 C C . LYS A 1 328 ? 22.172 -26.75 -4.711 1 82.12 328 LYS A C 1
ATOM 2702 O O . LYS A 1 328 ? 22.281 -25.547 -4.504 1 82.12 328 LYS A O 1
ATOM 2707 N N . LEU A 1 329 ? 21.453 -27.266 -5.586 1 86 329 LEU A N 1
ATOM 2708 C CA . LEU A 1 329 ? 20.531 -26.469 -6.383 1 86 329 LEU A CA 1
ATOM 2709 C C . LEU A 1 329 ? 19.234 -27.219 -6.625 1 86 329 LEU A C 1
ATOM 2711 O O . LEU A 1 329 ? 19.234 -28.438 -6.84 1 86 329 LEU A O 1
ATOM 2715 N N . ASN A 1 330 ? 18.203 -26.5 -6.395 1 89.12 330 ASN A N 1
ATOM 2716 C CA . ASN A 1 330 ? 16.922 -27.062 -6.844 1 89.12 330 ASN A CA 1
ATOM 2717 C C . ASN A 1 330 ? 16.766 -26.938 -8.359 1 89.12 330 ASN A C 1
ATOM 2719 O O . ASN A 1 330 ? 16.266 -25.906 -8.844 1 89.12 330 ASN A O 1
ATOM 2723 N N . VAL A 1 331 ? 17.047 -27.953 -9.039 1 94.19 331 VAL A N 1
ATOM 2724 C CA . VAL A 1 331 ? 17.109 -27.938 -10.492 1 94.19 331 VAL A CA 1
ATOM 2725 C C . VAL A 1 331 ? 15.727 -27.656 -11.07 1 94.19 331 VAL A C 1
ATOM 2727 O O . VAL A 1 331 ? 15.586 -26.859 -12 1 94.19 331 VAL A O 1
ATOM 2730 N N . GLN A 1 332 ? 14.695 -28.281 -10.523 1 95 332 GLN A N 1
ATOM 2731 C CA . GLN A 1 332 ? 13.336 -28.078 -11.016 1 95 332 GLN A CA 1
ATOM 2732 C C . GLN A 1 332 ? 12.953 -26.609 -10.945 1 95 332 GLN A C 1
ATOM 2734 O O . GLN A 1 332 ? 12.414 -26.047 -11.914 1 95 332 GLN A O 1
ATOM 2739 N N . ASN A 1 333 ? 13.242 -26.047 -9.859 1 91.88 333 ASN A N 1
ATOM 2740 C CA . ASN A 1 333 ? 12.906 -24.641 -9.68 1 91.88 333 ASN A CA 1
ATOM 2741 C C . ASN A 1 333 ? 13.617 -23.766 -10.695 1 91.88 333 ASN A C 1
ATOM 2743 O O . ASN A 1 333 ? 13.047 -22.781 -11.18 1 91.88 333 ASN A O 1
ATOM 2747 N N . GLU A 1 334 ? 14.82 -24.062 -10.969 1 91.62 334 GLU A N 1
ATOM 2748 C CA . GLU A 1 334 ? 15.586 -23.266 -11.922 1 91.62 334 GLU A CA 1
ATOM 2749 C C . GLU A 1 334 ? 15.078 -23.469 -13.352 1 91.62 334 GLU A C 1
ATOM 2751 O O . GLU A 1 334 ? 15.062 -22.531 -14.148 1 91.62 334 GLU A O 1
ATOM 2756 N N . VAL A 1 335 ? 14.734 -24.641 -13.617 1 96.19 335 VAL A N 1
ATOM 2757 C CA . VAL A 1 335 ? 14.242 -24.984 -14.945 1 96.19 335 VAL A CA 1
ATOM 2758 C C . VAL A 1 335 ? 12.898 -24.297 -15.188 1 96.19 335 VAL A C 1
ATOM 2760 O O . VAL A 1 335 ? 12.648 -23.781 -16.281 1 96.19 335 VAL A O 1
ATOM 2763 N N . GLU A 1 336 ? 12.125 -24.266 -14.18 1 96.31 336 GLU A N 1
ATOM 2764 C CA . GLU A 1 336 ? 10.75 -23.781 -14.32 1 96.31 336 GLU A CA 1
ATOM 2765 C C . GLU A 1 336 ? 10.664 -22.281 -14.047 1 96.31 336 GLU A C 1
ATOM 2767 O O . GLU A 1 336 ? 9.57 -21.734 -13.93 1 96.31 336 GLU A O 1
ATOM 2772 N N . ARG A 1 337 ? 11.727 -21.594 -13.914 1 93 337 ARG A N 1
ATOM 2773 C CA . ARG A 1 337 ? 11.727 -20.141 -13.812 1 93 337 ARG A CA 1
ATOM 2774 C C . ARG A 1 337 ? 11.266 -19.5 -15.117 1 93 337 ARG A C 1
ATOM 2776 O O . ARG A 1 337 ? 11.867 -19.719 -16.172 1 93 337 ARG A O 1
ATOM 2783 N N . PRO A 1 338 ? 10.289 -18.672 -15.039 1 94.56 338 PRO A N 1
ATOM 2784 C CA . PRO A 1 338 ? 9.688 -18.188 -16.281 1 94.56 338 PRO A CA 1
ATOM 2785 C C . PRO A 1 338 ? 10.445 -17 -16.875 1 94.56 338 PRO A C 1
ATOM 2787 O O . PRO A 1 338 ? 11.242 -16.359 -16.188 1 94.56 338 PRO A O 1
ATOM 2790 N N . GLU A 1 339 ? 10.227 -16.766 -18.141 1 93.62 339 GLU A N 1
ATOM 2791 C CA . GLU A 1 339 ? 10.664 -15.586 -18.875 1 93.62 339 GLU A CA 1
ATOM 2792 C C . GLU A 1 339 ? 9.477 -14.711 -19.266 1 93.62 339 GLU A C 1
ATOM 2794 O O . GLU A 1 339 ? 8.398 -15.219 -19.594 1 93.62 339 GLU A O 1
ATOM 2799 N N . LEU A 1 340 ? 9.766 -13.445 -19.25 1 93.62 340 LEU A N 1
ATOM 2800 C CA . LEU A 1 340 ? 8.719 -12.523 -19.672 1 93.62 340 LEU A CA 1
ATOM 2801 C C . LEU A 1 340 ? 8.547 -12.547 -21.188 1 93.62 340 LEU A C 1
ATOM 2803 O O . LEU A 1 340 ? 9.492 -12.242 -21.922 1 93.62 340 LEU A O 1
ATOM 2807 N N . TYR A 1 341 ? 7.402 -12.922 -21.703 1 96 341 TYR A N 1
ATOM 2808 C CA . TYR A 1 341 ? 7.113 -13.055 -23.125 1 96 341 TYR A CA 1
ATOM 2809 C C . TYR A 1 341 ? 6.43 -11.805 -23.656 1 96 341 TYR A C 1
ATOM 2811 O O . TYR A 1 341 ? 6.859 -11.234 -24.656 1 96 341 TYR A O 1
ATOM 2819 N N . LEU A 1 342 ? 5.398 -11.375 -22.875 1 96 342 LEU A N 1
ATOM 2820 C CA . LEU A 1 342 ? 4.586 -10.266 -23.359 1 96 342 LEU A CA 1
ATOM 2821 C C . LEU A 1 342 ? 4.051 -9.43 -22.203 1 96 342 LEU A C 1
ATOM 2823 O O . LEU A 1 342 ? 3.631 -9.977 -21.172 1 96 342 LEU A O 1
ATOM 2827 N N . ILE A 1 343 ? 4.09 -8.125 -22.375 1 94.44 343 ILE A N 1
ATOM 2828 C CA . ILE A 1 343 ? 3.486 -7.195 -21.422 1 94.44 343 ILE A CA 1
ATOM 2829 C C . ILE A 1 343 ? 2.885 -6.008 -22.172 1 94.44 343 ILE A C 1
ATOM 2831 O O . ILE A 1 343 ? 3.508 -5.461 -23.078 1 94.44 343 ILE A O 1
ATOM 2835 N N . ALA A 1 344 ? 1.648 -5.691 -21.828 1 94.25 344 ALA A N 1
ATOM 2836 C CA . ALA A 1 344 ? 0.975 -4.566 -22.469 1 94.25 344 ALA A CA 1
ATOM 2837 C C . ALA A 1 344 ? -0.074 -3.955 -21.531 1 94.25 344 ALA A C 1
ATOM 2839 O O . ALA A 1 344 ? -0.73 -4.668 -20.781 1 94.25 344 ALA A O 1
ATOM 2840 N N . ARG A 1 345 ? -0.169 -2.703 -21.609 1 90.88 345 ARG A N 1
ATOM 2841 C CA . ARG A 1 345 ? -1.252 -2.059 -20.875 1 90.88 345 ARG A CA 1
ATOM 2842 C C . ARG A 1 345 ? -2.611 -2.443 -21.453 1 90.88 345 ARG A C 1
ATOM 2844 O O . ARG A 1 345 ? -2.812 -2.395 -22.672 1 90.88 345 ARG A O 1
ATOM 2851 N N . CYS A 1 346 ? -3.375 -3.01 -20.578 1 90.12 346 CYS A N 1
ATOM 2852 C CA . CYS A 1 346 ? -4.648 -3.564 -21.016 1 90.12 346 CYS A CA 1
ATOM 2853 C C . CYS A 1 346 ? -5.652 -3.607 -19.875 1 90.12 346 CYS A C 1
ATOM 2855 O O . CYS A 1 346 ? -5.285 -3.871 -18.734 1 90.12 346 CYS A O 1
ATOM 2857 N N . GLY A 1 347 ? -6.875 -3.225 -20.203 1 85.88 347 GLY A N 1
ATOM 2858 C CA . GLY A 1 347 ? -7.926 -3.42 -19.203 1 85.88 347 GLY A CA 1
ATOM 2859 C C . GLY A 1 347 ? -8.344 -4.871 -19.062 1 85.88 347 GLY A C 1
ATOM 2860 O O . GLY A 1 347 ? -7.832 -5.746 -19.766 1 85.88 347 GLY A O 1
ATOM 2861 N N . ALA A 1 348 ? -9.359 -5.109 -18.281 1 86.12 348 ALA A N 1
ATOM 2862 C CA . ALA A 1 348 ? -9.789 -6.465 -17.953 1 86.12 348 ALA A CA 1
ATOM 2863 C C . ALA A 1 348 ? -10.844 -6.957 -18.953 1 86.12 348 ALA A C 1
ATOM 2865 O O . ALA A 1 348 ? -11.18 -8.141 -18.953 1 86.12 348 ALA A O 1
ATOM 2866 N N . SER A 1 349 ? -11.227 -6.09 -19.891 1 88.56 349 SER A N 1
ATOM 2867 C CA . SER A 1 349 ? -12.281 -6.488 -20.828 1 88.56 349 SER A CA 1
ATOM 2868 C C . SER A 1 349 ? -11.75 -7.48 -21.859 1 88.56 349 SER A C 1
ATOM 2870 O O . SER A 1 349 ? -10.594 -7.391 -22.281 1 88.56 349 SER A O 1
ATOM 2872 N N . ASP A 1 350 ? -12.625 -8.383 -22.312 1 91.31 350 ASP A N 1
ATOM 2873 C CA . ASP A 1 350 ? -12.25 -9.367 -23.328 1 91.31 350 ASP A CA 1
ATOM 2874 C C . ASP A 1 350 ? -11.852 -8.68 -24.625 1 91.31 350 ASP A C 1
ATOM 2876 O O . ASP A 1 350 ? -10.906 -9.117 -25.297 1 91.31 350 ASP A O 1
ATOM 2880 N N . GLU A 1 351 ? -12.562 -7.652 -24.875 1 89.94 351 GLU A N 1
ATOM 2881 C CA . GLU A 1 351 ? -12.297 -6.926 -26.125 1 89.94 351 GLU A CA 1
ATOM 2882 C C . GLU A 1 351 ? -10.852 -6.426 -26.156 1 89.94 351 GLU A C 1
ATOM 2884 O O . GLU A 1 351 ? -10.164 -6.602 -27.172 1 89.94 351 GLU A O 1
ATOM 2889 N N . GLU A 1 352 ? -10.383 -5.957 -25.141 1 91.31 352 GLU A N 1
ATOM 2890 C CA . GLU A 1 352 ? -9.031 -5.406 -25.094 1 91.31 352 GLU A CA 1
ATOM 2891 C C . GLU A 1 352 ? -7.984 -6.516 -25.078 1 91.31 352 GLU A C 1
ATOM 2893 O O . GLU A 1 352 ? -6.945 -6.406 -25.734 1 91.31 352 GLU A O 1
ATOM 2898 N N . GLN A 1 353 ? -8.266 -7.535 -24.391 1 92.06 353 GLN A N 1
ATOM 2899 C CA . GLN A 1 353 ? -7.289 -8.609 -24.25 1 92.06 353 GLN A CA 1
ATOM 2900 C C . GLN A 1 353 ? -7.145 -9.398 -25.547 1 92.06 353 GLN A C 1
ATOM 2902 O O . GLN A 1 353 ? -6.055 -9.875 -25.859 1 92.06 353 GLN A O 1
ATOM 2907 N N . LEU A 1 354 ? -8.203 -9.492 -26.312 1 94.81 354 LEU A N 1
ATOM 2908 C CA . LEU A 1 354 ? -8.203 -10.227 -27.562 1 94.81 354 LEU A CA 1
ATOM 2909 C C . LEU A 1 354 ? -7.348 -9.523 -28.609 1 94.81 354 LEU A C 1
ATOM 2911 O O . LEU A 1 354 ? -6.926 -10.133 -29.594 1 94.81 354 LEU A O 1
ATOM 2915 N N . MET A 1 355 ? -7.031 -8.297 -28.344 1 92.19 355 MET A N 1
ATOM 2916 C CA . MET A 1 355 ? -6.199 -7.52 -29.266 1 92.19 355 MET A CA 1
ATOM 2917 C C . MET A 1 355 ? -4.809 -8.133 -29.391 1 92.19 355 MET A C 1
ATOM 2919 O O . MET A 1 355 ? -4.121 -7.93 -30.391 1 92.19 355 MET A O 1
ATOM 2923 N N . TYR A 1 356 ? -4.477 -8.914 -28.469 1 93.69 356 TYR A N 1
ATOM 2924 C CA . TYR A 1 356 ? -3.109 -9.422 -28.453 1 93.69 356 TYR A CA 1
ATOM 2925 C C . TYR A 1 356 ? -3.07 -10.891 -28.828 1 93.69 356 TYR A C 1
ATOM 2927 O O . TYR A 1 356 ? -2.035 -11.547 -28.703 1 93.69 356 TYR A O 1
ATOM 2935 N N . ALA A 1 357 ? -4.172 -11.438 -29.281 1 94.44 357 ALA A N 1
ATOM 2936 C CA . ALA A 1 357 ? -4.258 -12.836 -29.688 1 94.44 357 ALA A CA 1
ATOM 2937 C C . ALA A 1 357 ? -3.424 -13.086 -30.938 1 94.44 357 ALA A C 1
ATOM 2939 O O . ALA A 1 357 ? -2.646 -14.039 -31 1 94.44 357 ALA A O 1
ATOM 2940 N N . GLU A 1 358 ? -3.52 -12.227 -31.891 1 93.56 358 GLU A N 1
ATOM 2941 C CA . GLU A 1 358 ? -2.799 -12.383 -33.156 1 93.56 358 GLU A CA 1
ATOM 2942 C C . GLU A 1 358 ? -1.292 -12.258 -32.938 1 93.56 358 GLU A C 1
ATOM 2944 O O . GLU A 1 358 ? -0.513 -12.992 -33.562 1 93.56 358 GLU A O 1
ATOM 2949 N N . THR A 1 359 ? -0.995 -11.336 -32.094 1 94.38 359 THR A N 1
ATOM 2950 C CA . THR A 1 359 ? 0.412 -11.125 -31.781 1 94.38 359 THR A CA 1
ATOM 2951 C C . THR A 1 359 ? 1.043 -12.398 -31.219 1 94.38 359 THR A C 1
ATOM 2953 O O . THR A 1 359 ? 2.197 -12.711 -31.531 1 94.38 359 THR A O 1
ATOM 2956 N N . ARG A 1 360 ? 0.385 -13.086 -30.484 1 95.44 360 ARG A N 1
ATOM 2957 C CA . ARG A 1 360 ? 0.869 -14.336 -29.891 1 95.44 360 ARG A CA 1
ATOM 2958 C C . ARG A 1 360 ? 0.818 -15.469 -30.906 1 95.44 360 ARG A C 1
ATOM 2960 O O . ARG A 1 360 ? 1.74 -16.281 -30.984 1 95.44 360 ARG A O 1
ATOM 2967 N N . ARG A 1 361 ? -0.221 -15.516 -31.672 1 95.56 361 ARG A N 1
ATOM 2968 C CA . ARG A 1 361 ? -0.391 -16.547 -32.688 1 95.56 361 ARG A CA 1
ATOM 2969 C C . ARG A 1 361 ? 0.747 -16.516 -33.688 1 95.56 361 ARG A C 1
ATOM 2971 O O . ARG A 1 361 ? 1.23 -17.562 -34.125 1 95.56 361 ARG A O 1
ATOM 2978 N N . ASP A 1 362 ? 1.189 -15.383 -34.062 1 94.31 362 ASP A N 1
ATOM 2979 C CA . ASP A 1 362 ? 2.23 -15.195 -35.062 1 94.31 362 ASP A CA 1
ATOM 2980 C C . ASP A 1 362 ? 3.551 -15.812 -34.625 1 94.31 362 ASP A C 1
ATOM 2982 O O . ASP A 1 362 ? 4.414 -16.109 -35.438 1 94.31 362 ASP A O 1
ATOM 2986 N N . ASP A 1 363 ? 3.684 -16.031 -33.344 1 96.38 363 ASP A N 1
ATOM 2987 C CA . ASP A 1 363 ? 4.934 -16.578 -32.812 1 96.38 363 ASP A CA 1
ATOM 2988 C C . ASP A 1 363 ? 4.895 -18.094 -32.75 1 96.38 363 ASP A C 1
ATOM 2990 O O . ASP A 1 363 ? 5.934 -18.75 -32.594 1 96.38 363 ASP A O 1
ATOM 2994 N N . LEU A 1 364 ? 3.748 -18.719 -32.844 1 97 364 LEU A N 1
ATOM 2995 C CA . LEU A 1 364 ? 3.559 -20.125 -32.562 1 97 364 LEU A CA 1
ATOM 2996 C C . LEU A 1 364 ? 4.312 -20.984 -33.562 1 97 364 LEU A C 1
ATOM 2998 O O . LEU A 1 364 ? 4.879 -22.031 -33.219 1 97 364 LEU A O 1
ATOM 3002 N N . PRO A 1 365 ? 4.398 -20.562 -34.812 1 94.81 365 PRO A N 1
ATOM 3003 C CA . PRO A 1 365 ? 5.125 -21.391 -35.781 1 94.81 365 PRO A CA 1
ATOM 3004 C C . PRO A 1 365 ? 6.594 -21.578 -35.406 1 94.81 365 PRO A C 1
ATOM 3006 O O . PRO A 1 365 ? 7.227 -22.547 -35.844 1 94.81 365 PRO A O 1
ATOM 3009 N N . SER A 1 366 ? 7.074 -20.719 -34.594 1 95.94 366 SER A N 1
ATOM 3010 C CA . SER A 1 366 ? 8.469 -20.828 -34.188 1 95.94 366 SER A CA 1
ATOM 3011 C C . SER A 1 366 ? 8.711 -22.094 -33.375 1 95.94 366 SER A C 1
ATOM 3013 O O . SER A 1 366 ? 9.852 -22.531 -33.219 1 95.94 366 SER A O 1
ATOM 3015 N N . LEU A 1 367 ? 7.699 -22.719 -32.906 1 97.19 367 LEU A N 1
ATOM 3016 C CA . LEU A 1 367 ? 7.805 -23.938 -32.125 1 97.19 367 LEU A CA 1
ATOM 3017 C C . LEU A 1 367 ? 8.289 -25.094 -32.969 1 97.19 367 LEU A C 1
ATOM 3019 O O . LEU A 1 367 ? 8.812 -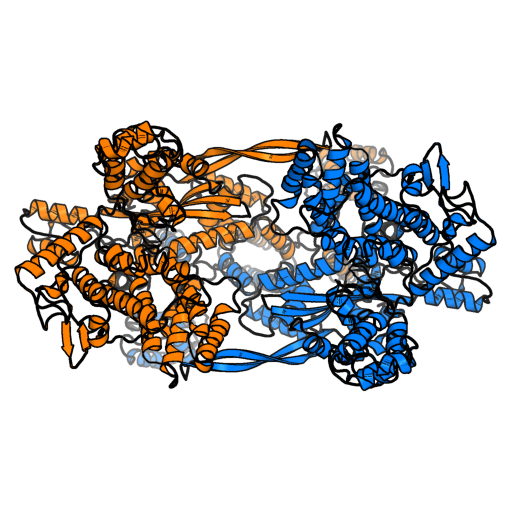26.094 -32.438 1 97.19 367 LEU A O 1
ATOM 3023 N N . SER A 1 368 ? 8.156 -25 -34.25 1 94.69 368 SER A N 1
ATOM 3024 C CA . SER A 1 368 ? 8.617 -26.047 -35.156 1 94.69 368 SER A CA 1
ATOM 3025 C C . SER A 1 368 ? 10.125 -25.984 -35.344 1 94.69 368 SER A C 1
ATOM 3027 O O . SER A 1 368 ? 10.742 -26.953 -35.812 1 94.69 368 SER A O 1
ATOM 3029 N N . GLU A 1 369 ? 10.656 -24.875 -35 1 95.12 369 GLU A N 1
ATOM 3030 C CA . GLU A 1 369 ? 12.102 -24.688 -35.156 1 95.12 369 GLU A CA 1
ATOM 3031 C C . GLU A 1 369 ? 12.844 -25.156 -33.906 1 95.12 369 GLU A C 1
ATOM 3033 O O . GLU A 1 369 ? 12.531 -24.719 -32.781 1 95.12 369 GLU A O 1
ATOM 3038 N N . PRO A 1 370 ? 13.789 -26.016 -34.094 1 96 370 PRO A N 1
ATOM 3039 C CA . PRO A 1 370 ? 14.562 -26.422 -32.906 1 96 370 PRO A CA 1
ATOM 3040 C C . PRO A 1 370 ? 15.438 -25.297 -32.375 1 96 370 PRO A C 1
ATOM 3042 O O . PRO A 1 370 ? 15.797 -24.375 -33.094 1 96 370 PRO A O 1
ATOM 3045 N N . VAL A 1 371 ? 15.672 -25.312 -31.156 1 96.62 371 VAL A N 1
ATOM 3046 C CA . VAL A 1 371 ? 16.609 -24.391 -30.516 1 96.62 371 VAL A CA 1
ATOM 3047 C C . VAL A 1 371 ? 17.906 -25.125 -30.172 1 96.62 371 VAL A C 1
ATOM 3049 O O . VAL A 1 371 ? 17.891 -26.344 -29.953 1 96.62 371 VAL A O 1
ATOM 3052 N N . GLN A 1 372 ? 19 -24.375 -30.078 1 94.81 372 GLN A N 1
ATOM 3053 C CA . GLN A 1 372 ? 20.297 -25.016 -29.938 1 94.81 372 GLN A CA 1
ATOM 3054 C C . GLN A 1 372 ? 21.062 -24.484 -28.719 1 94.81 372 GLN A C 1
ATOM 3056 O O . GLN A 1 372 ? 20.922 -23.297 -28.375 1 94.81 372 GLN A O 1
ATOM 3061 N N . THR A 1 373 ? 21.703 -25.406 -28.125 1 93.75 373 THR A N 1
ATOM 3062 C CA . THR A 1 373 ? 22.625 -25 -27.078 1 93.75 373 THR A CA 1
ATOM 3063 C C . THR A 1 373 ? 23.891 -24.406 -27.672 1 93.75 373 THR A C 1
ATOM 3065 O O . THR A 1 373 ? 24.094 -24.453 -28.891 1 93.75 373 THR A O 1
ATOM 3068 N N . THR A 1 374 ? 24.734 -23.891 -26.797 1 88.44 374 THR A N 1
ATOM 3069 C CA . THR A 1 374 ? 26 -23.312 -27.234 1 88.44 374 THR A CA 1
ATOM 3070 C C . THR A 1 374 ? 26.906 -24.375 -27.844 1 88.44 374 THR A C 1
ATOM 3072 O O . THR A 1 374 ? 27.703 -24.094 -28.734 1 88.44 374 THR A O 1
ATOM 3075 N N . ASP A 1 375 ? 26.859 -25.641 -27.406 1 86.19 375 ASP A N 1
ATOM 3076 C CA . ASP A 1 375 ? 27.688 -26.75 -27.891 1 86.19 375 ASP A CA 1
ATOM 3077 C C . ASP A 1 375 ? 27.078 -27.391 -29.125 1 86.19 375 ASP A C 1
ATOM 3079 O O . ASP A 1 375 ? 27.578 -28.406 -29.609 1 86.19 375 ASP A O 1
ATOM 3083 N N . GLY A 1 376 ? 25.875 -26.906 -29.594 1 87.44 376 GLY A N 1
ATOM 3084 C CA . GLY A 1 376 ? 25.328 -27.328 -30.875 1 87.44 376 GLY A CA 1
ATOM 3085 C C . GLY A 1 376 ? 24.219 -28.359 -30.734 1 87.44 376 GLY A C 1
ATOM 3086 O O . GLY A 1 376 ? 23.719 -28.875 -31.734 1 87.44 376 GLY A O 1
ATOM 3087 N N . ARG A 1 377 ? 23.828 -28.797 -29.625 1 90.62 377 ARG A N 1
ATOM 3088 C CA . ARG A 1 377 ? 22.734 -29.734 -29.453 1 90.62 377 ARG A CA 1
ATOM 3089 C C . ARG A 1 377 ? 21.391 -29.078 -29.75 1 90.62 377 ARG A C 1
ATOM 3091 O O . ARG A 1 377 ? 21.141 -27.938 -29.344 1 90.62 377 ARG A O 1
ATOM 3098 N N . GLU A 1 378 ? 20.531 -29.906 -30.328 1 92.94 378 GLU A N 1
ATOM 3099 C CA . GLU A 1 378 ? 19.25 -29.359 -30.766 1 92.94 378 GLU A CA 1
ATOM 3100 C C . GLU A 1 378 ? 18.109 -29.906 -29.891 1 92.94 378 GLU A C 1
ATOM 3102 O O . GLU A 1 378 ? 18.109 -31.078 -29.516 1 92.94 378 GLU A O 1
ATOM 3107 N N . TYR A 1 379 ? 17.172 -29.047 -29.594 1 95.69 379 TYR A N 1
ATOM 3108 C CA . TYR A 1 379 ? 15.984 -29.406 -28.797 1 95.69 379 TYR A CA 1
ATOM 3109 C C . TYR A 1 379 ? 14.719 -28.891 -29.469 1 95.69 379 TYR A C 1
ATOM 3111 O O . TYR A 1 379 ? 14.695 -27.781 -30.016 1 95.69 379 TYR A O 1
ATOM 3119 N N . ALA A 1 380 ? 13.727 -29.734 -29.469 1 96.12 380 ALA A N 1
ATOM 3120 C CA . ALA A 1 380 ? 12.391 -29.344 -29.906 1 96.12 380 ALA A CA 1
ATOM 3121 C C . ALA A 1 380 ? 11.531 -28.922 -28.719 1 96.12 380 ALA A C 1
ATOM 3123 O O . ALA A 1 380 ? 11.688 -29.453 -27.609 1 96.12 380 ALA A O 1
ATOM 3124 N N . ASP A 1 381 ? 10.672 -28 -28.891 1 97.56 381 ASP A N 1
ATOM 3125 C CA . ASP A 1 381 ? 9.789 -27.516 -27.828 1 97.56 381 ASP A CA 1
ATOM 3126 C C . ASP A 1 381 ? 8.328 -27.75 -28.188 1 97.56 381 ASP A C 1
ATOM 3128 O O . ASP A 1 381 ? 7.93 -27.594 -29.344 1 97.56 381 ASP A O 1
ATOM 3132 N N . ILE A 1 382 ? 7.562 -28.172 -27.219 1 97.38 382 ILE A N 1
ATOM 3133 C CA . ILE A 1 382 ? 6.125 -28.375 -27.344 1 97.38 382 ILE A CA 1
ATOM 3134 C C . ILE A 1 382 ? 5.391 -27.547 -26.297 1 97.38 382 ILE A C 1
ATOM 3136 O O . ILE A 1 382 ? 5.715 -27.609 -25.109 1 97.38 382 ILE A O 1
ATOM 3140 N N . LEU A 1 383 ? 4.453 -26.75 -26.734 1 97.19 383 LEU A N 1
ATOM 3141 C CA . LEU A 1 383 ? 3.598 -26.031 -25.781 1 97.19 383 LEU A CA 1
ATOM 3142 C C . LEU A 1 383 ? 2.541 -26.953 -25.203 1 97.19 383 LEU A C 1
ATOM 3144 O O . LEU A 1 383 ? 1.652 -27.422 -25.922 1 97.19 383 LEU A O 1
ATOM 3148 N N . ARG A 1 384 ? 2.619 -27.109 -23.891 1 97.12 384 ARG A N 1
ATOM 3149 C CA . ARG A 1 384 ? 1.887 -28.234 -23.297 1 97.12 384 ARG A CA 1
ATOM 3150 C C . ARG A 1 384 ? 0.766 -27.75 -22.391 1 97.12 384 ARG A C 1
ATOM 3152 O O . ARG A 1 384 ? -0.312 -28.344 -22.359 1 97.12 384 ARG A O 1
ATOM 3159 N N . PHE A 1 385 ? 1.03 -26.734 -21.562 1 96.69 385 PHE A N 1
ATOM 3160 C CA . PHE A 1 385 ? 0.03 -26.328 -20.578 1 96.69 385 PHE A CA 1
ATOM 3161 C C . PHE A 1 385 ? -0.145 -24.812 -20.594 1 96.69 385 PHE A C 1
ATOM 3163 O O . PHE A 1 385 ? 0.802 -24.062 -20.859 1 96.69 385 PHE A O 1
ATOM 3170 N N . PHE A 1 386 ? -1.377 -24.391 -20.312 1 96.12 386 PHE A N 1
ATOM 3171 C CA . PHE A 1 386 ? -1.696 -23.016 -20 1 96.12 386 PHE A CA 1
ATOM 3172 C C . PHE A 1 386 ? -2.086 -22.859 -18.531 1 96.12 386 PHE A C 1
ATOM 3174 O O . PHE A 1 386 ? -3.062 -23.453 -18.078 1 96.12 386 PHE A O 1
ATOM 3181 N N . LYS A 1 387 ? -1.32 -22.031 -17.844 1 93.06 387 LYS A N 1
ATOM 3182 C CA . LYS A 1 387 ? -1.542 -21.781 -16.422 1 93.06 387 LYS A CA 1
ATOM 3183 C C . LYS A 1 387 ? -2.092 -20.375 -16.188 1 93.06 387 LYS A C 1
ATOM 3185 O O . LYS A 1 387 ? -1.908 -19.484 -17.031 1 93.06 387 LYS A O 1
ATOM 3190 N N . GLY A 1 388 ? -2.766 -20.203 -15.062 1 91 388 GLY A N 1
ATOM 3191 C CA . GLY A 1 388 ? -3.309 -18.922 -14.656 1 91 388 GLY A CA 1
ATOM 3192 C C . GLY A 1 388 ? -4.469 -19.047 -13.688 1 91 388 GLY A C 1
ATOM 3193 O O . GLY A 1 388 ? -4.969 -20.141 -13.445 1 91 388 GLY A O 1
ATOM 3194 N N . ASP A 1 389 ? -4.848 -17.922 -13.188 1 87.44 389 ASP A N 1
ATOM 3195 C CA . ASP A 1 389 ? -6.02 -17.938 -12.32 1 87.44 389 ASP A CA 1
ATOM 3196 C C . ASP A 1 389 ? -7.289 -18.25 -13.109 1 87.44 389 ASP A C 1
ATOM 3198 O O . ASP A 1 389 ? -7.246 -18.406 -14.328 1 87.44 389 ASP A O 1
ATOM 3202 N N . HIS A 1 390 ? -8.336 -18.297 -12.469 1 88.38 390 HIS A N 1
ATOM 3203 C CA . HIS A 1 390 ? -9.57 -18.75 -13.094 1 88.38 390 HIS A CA 1
ATOM 3204 C C . HIS A 1 390 ? -9.969 -17.844 -14.242 1 88.38 390 HIS A C 1
ATOM 3206 O O . HIS A 1 390 ? -10.234 -18.312 -15.352 1 88.38 390 HIS A O 1
ATOM 3212 N N . PRO A 1 391 ? -9.938 -16.547 -14.039 1 89.56 391 PRO A N 1
ATOM 3213 C CA . PRO A 1 391 ? -10.328 -15.672 -15.148 1 89.56 391 PRO A CA 1
ATOM 3214 C C . PRO A 1 391 ? -9.375 -15.758 -16.328 1 89.56 391 PRO A C 1
ATOM 3216 O O . PRO A 1 391 ? -9.805 -15.664 -17.484 1 89.56 391 PRO A O 1
ATOM 3219 N N . ALA A 1 392 ? -8.109 -15.953 -16.109 1 92.5 392 ALA A N 1
ATOM 3220 C CA . ALA A 1 392 ? -7.129 -16.031 -17.188 1 92.5 392 ALA A CA 1
ATOM 3221 C C . ALA A 1 392 ? -7.34 -17.297 -18.016 1 92.5 392 ALA A C 1
ATOM 3223 O O . ALA A 1 392 ? -7.309 -17.234 -19.25 1 92.5 392 ALA A O 1
ATOM 3224 N N . ARG A 1 393 ? -7.57 -18.391 -17.375 1 93 393 ARG A N 1
ATOM 3225 C CA . ARG A 1 393 ? -7.793 -19.641 -18.078 1 93 393 ARG A CA 1
ATOM 3226 C C . ARG A 1 393 ? -9.102 -19.609 -18.859 1 93 393 ARG A C 1
ATOM 3228 O O . ARG A 1 393 ? -9.164 -20.078 -20 1 93 393 ARG A O 1
ATOM 3235 N N . GLN A 1 394 ? -10.109 -19.047 -18.25 1 92.31 394 GLN A N 1
ATOM 3236 C CA . GLN A 1 394 ? -11.406 -18.922 -18.906 1 92.31 394 GLN A CA 1
ATOM 3237 C C . GLN A 1 394 ? -11.305 -18.016 -20.141 1 92.31 394 GLN A C 1
ATOM 3239 O O . GLN A 1 394 ? -11.875 -18.328 -21.188 1 92.31 394 GLN A O 1
ATOM 3244 N N . PHE A 1 395 ? -10.555 -17.062 -20.031 1 93.25 395 PHE A N 1
ATOM 3245 C CA . PHE A 1 395 ? -10.344 -16.156 -21.156 1 93.25 395 PHE A CA 1
ATOM 3246 C C . PHE A 1 395 ? -9.617 -16.859 -22.297 1 93.25 395 PHE A C 1
ATOM 3248 O O . PHE A 1 395 ? -10.031 -16.766 -23.453 1 93.25 395 PHE A O 1
ATOM 3255 N N . GLU A 1 396 ? -8.562 -17.547 -21.922 1 95.12 396 GLU A N 1
ATOM 3256 C CA . GLU A 1 396 ? -7.715 -18.172 -22.938 1 95.12 396 GLU A CA 1
ATOM 3257 C C . GLU A 1 396 ? -8.469 -19.266 -23.672 1 95.12 396 GLU A C 1
ATOM 3259 O O . GLU A 1 396 ? -8.297 -19.438 -24.891 1 95.12 396 GLU A O 1
ATOM 3264 N N . PHE A 1 397 ? -9.336 -19.938 -23 1 94.69 397 PHE A N 1
ATOM 3265 C CA . PHE A 1 397 ? -10 -21.078 -23.609 1 94.69 397 PHE A CA 1
ATOM 3266 C C . PHE A 1 397 ? -11.43 -20.719 -24 1 94.69 397 PHE A C 1
ATOM 3268 O O . PHE A 1 397 ? -12.227 -21.594 -24.328 1 94.69 397 PHE A O 1
ATOM 3275 N N . GLY A 1 398 ? -11.797 -19.453 -23.922 1 93.06 398 GLY A N 1
ATOM 3276 C CA . GLY A 1 398 ? -13.039 -18.938 -24.469 1 93.06 398 GLY A CA 1
ATOM 3277 C C . GLY A 1 398 ? -14.242 -19.234 -23.594 1 93.06 398 GLY A C 1
ATOM 3278 O O . GLY A 1 398 ? -15.352 -19.438 -24.094 1 93.06 398 GLY A O 1
ATOM 3279 N N . ALA A 1 399 ? -14.039 -19.359 -22.359 1 91.94 399 ALA A N 1
ATOM 3280 C CA . ALA A 1 399 ? -15.117 -19.656 -21.406 1 91.94 399 ALA A CA 1
ATOM 3281 C C . ALA A 1 399 ? -15.578 -18.375 -20.703 1 91.94 399 ALA A C 1
ATOM 3283 O O . ALA A 1 399 ? -14.906 -17.344 -20.766 1 91.94 399 ALA A O 1
ATOM 3284 N N . GLN A 1 400 ? -16.734 -18.422 -20.172 1 89.5 400 GLN A N 1
ATOM 3285 C CA . GLN A 1 400 ? -17.25 -17.297 -19.422 1 89.5 400 GLN A CA 1
ATOM 3286 C C . GLN A 1 400 ? -16.422 -17.031 -18.172 1 89.5 400 GLN A C 1
ATOM 3288 O O . GLN A 1 400 ? -15.953 -17.969 -17.516 1 89.5 400 GLN A O 1
ATOM 3293 N N . ARG A 1 401 ? -16.172 -15.664 -17.984 1 84.62 401 ARG A N 1
ATOM 3294 C CA . ARG A 1 401 ? -15.414 -15.25 -16.797 1 84.62 401 ARG A CA 1
ATOM 3295 C C . ARG A 1 401 ? -16.344 -15.016 -15.617 1 84.62 401 ARG A C 1
ATOM 3297 O O . ARG A 1 401 ? -17.203 -14.125 -15.656 1 84.62 401 ARG A O 1
ATOM 3304 N N . SER A 1 402 ? -16.594 -15.93 -14.805 1 74.38 402 SER A N 1
ATOM 3305 C CA . SER A 1 402 ? -17.453 -15.859 -13.625 1 74.38 402 SER A CA 1
ATOM 3306 C C . SER A 1 402 ? -18.844 -16.422 -13.914 1 74.38 402 SER A C 1
ATOM 3308 O O . SER A 1 402 ? -19.062 -17.031 -14.969 1 74.38 402 SER A O 1
ATOM 3310 N N . GLY A 1 403 ? -19.719 -16.375 -13.07 1 77.12 403 GLY A N 1
ATOM 3311 C CA . GLY A 1 403 ? -21.078 -16.891 -13.234 1 77.12 403 GLY A CA 1
ATOM 3312 C C . GLY A 1 403 ? -21.234 -18.312 -12.727 1 77.12 403 GLY A C 1
ATOM 3313 O O . GLY A 1 403 ? -20.562 -18.719 -11.766 1 77.12 403 GLY A O 1
ATOM 3314 N N . HIS A 1 404 ? -22.047 -19.047 -13.461 1 85.06 404 HIS A N 1
ATOM 3315 C CA . HIS A 1 404 ? -22.391 -20.375 -12.992 1 85.06 404 HIS A CA 1
ATOM 3316 C C . HIS A 1 404 ? -21.375 -21.422 -13.461 1 85.06 404 HIS A C 1
ATOM 3318 O O . HIS A 1 404 ? -21.297 -22.516 -12.906 1 85.06 404 HIS A O 1
ATOM 3324 N N . TYR A 1 405 ? -20.656 -21.078 -14.477 1 87.12 405 TYR A N 1
ATOM 3325 C CA . TYR A 1 405 ? -19.609 -21.969 -14.992 1 87.12 405 TYR A CA 1
ATOM 3326 C C . TYR A 1 405 ? -18.234 -21.375 -14.789 1 87.12 405 TYR A C 1
ATOM 3328 O O . TYR A 1 405 ? -17.609 -20.875 -15.734 1 87.12 405 TYR A O 1
ATOM 3336 N N . SER A 1 406 ? -17.766 -21.438 -13.539 1 81.88 406 SER A N 1
ATOM 3337 C CA . SER A 1 406 ? -16.562 -20.734 -13.133 1 81.88 406 SER A CA 1
ATOM 3338 C C . SER A 1 406 ? -15.305 -21.547 -13.469 1 81.88 406 SER A C 1
ATOM 3340 O O . SER A 1 406 ? -14.188 -21.094 -13.227 1 81.88 406 SER A O 1
ATOM 3342 N N . CYS A 1 407 ? -15.438 -22.703 -13.969 1 87.38 407 CYS A N 1
ATOM 3343 C CA . CYS A 1 407 ? -14.336 -23.547 -14.422 1 87.38 407 CYS A CA 1
ATOM 3344 C C . CYS A 1 407 ? -14.43 -23.797 -15.922 1 87.38 407 CYS A C 1
ATOM 3346 O O . CYS A 1 407 ? -15.492 -23.609 -16.516 1 87.38 407 CYS A O 1
ATOM 3348 N N . THR A 1 408 ? -13.336 -24.141 -16.578 1 87.62 408 THR A N 1
ATOM 3349 C CA . THR A 1 408 ? -13.359 -24.453 -18 1 87.62 408 THR A CA 1
ATOM 3350 C C . THR A 1 408 ? -14.055 -25.797 -18.25 1 87.62 408 THR A C 1
ATOM 3352 O O . THR A 1 408 ? -14.461 -26.094 -19.375 1 87.62 408 THR A O 1
ATOM 3355 N N . CYS A 1 409 ? -14.172 -26.547 -17.156 1 87.19 409 CYS A N 1
ATOM 3356 C CA . CYS A 1 409 ? -14.945 -27.766 -17.297 1 87.19 409 CYS A CA 1
ATOM 3357 C C . CYS A 1 409 ? -16.438 -27.484 -17.281 1 87.19 409 CYS A C 1
ATOM 3359 O O . CYS A 1 409 ? -16.859 -26.422 -16.828 1 87.19 409 CYS A O 1
ATOM 3361 N N . PRO A 1 410 ? -17.328 -28.328 -17.766 1 86.38 410 PRO A N 1
ATOM 3362 C CA . PRO A 1 410 ? -18.75 -28.031 -17.938 1 86.38 410 PRO A CA 1
ATOM 3363 C C . PRO A 1 410 ? -19.547 -28.156 -16.641 1 86.38 410 PRO A C 1
ATOM 3365 O O . PRO A 1 410 ? -20.781 -28.25 -16.688 1 86.38 410 PRO A O 1
ATOM 3368 N N . ILE A 1 411 ? -18.953 -28.047 -15.57 1 88 411 ILE A N 1
ATOM 3369 C CA . ILE A 1 411 ? -19.688 -28.219 -14.32 1 88 411 ILE A CA 1
ATOM 3370 C C . ILE A 1 411 ? -20.281 -26.891 -13.883 1 88 411 ILE A C 1
ATOM 3372 O O . ILE A 1 411 ? -19.641 -25.844 -13.977 1 88 411 ILE A O 1
ATOM 3376 N N . ASP A 1 412 ? -21.531 -26.984 -13.477 1 87.5 412 ASP A N 1
ATOM 3377 C CA . ASP A 1 412 ? -22.219 -25.844 -12.883 1 87.5 412 ASP A CA 1
ATOM 3378 C C . ASP A 1 412 ? -21.781 -25.625 -11.438 1 87.5 412 ASP A C 1
ATOM 3380 O O . ASP A 1 412 ? -21.766 -26.562 -10.633 1 87.5 412 ASP A O 1
ATOM 3384 N N . LYS A 1 413 ? -21.438 -24.391 -11.172 1 86.31 413 LYS A N 1
ATOM 3385 C CA . LYS A 1 413 ? -20.906 -24.047 -9.852 1 86.31 413 LYS A CA 1
ATOM 3386 C C . LYS A 1 413 ? -21.906 -24.406 -8.75 1 86.31 413 LYS A C 1
ATOM 3388 O O . LYS A 1 413 ? -21.516 -24.656 -7.613 1 86.31 413 LYS A O 1
ATOM 3393 N N . ARG A 1 414 ? -23.297 -24.391 -8.898 1 84.12 414 ARG A N 1
ATOM 3394 C CA . ARG A 1 414 ? -24.344 -24.656 -7.91 1 84.12 414 ARG A CA 1
ATOM 3395 C C . ARG A 1 414 ? -24.359 -26.125 -7.52 1 84.12 414 ARG A C 1
ATOM 3397 O O . ARG A 1 414 ? -24.922 -26.484 -6.477 1 84.12 414 ARG A O 1
ATOM 3404 N N . THR A 1 415 ? -23.578 -26.969 -8.43 1 88.06 415 THR A N 1
ATOM 3405 C CA . THR A 1 415 ? -23.609 -28.406 -8.188 1 88.06 415 THR A CA 1
ATOM 3406 C C . THR A 1 415 ? -22.219 -28.906 -7.785 1 88.06 415 THR A C 1
ATOM 3408 O O . THR A 1 415 ? -21.984 -30.125 -7.758 1 88.06 415 THR A O 1
ATOM 3411 N N . THR A 1 416 ? -21.328 -28.094 -7.488 1 89.69 416 THR A N 1
ATOM 3412 C CA . THR A 1 416 ? -19.953 -28.484 -7.207 1 89.69 416 THR A CA 1
ATOM 3413 C C . THR A 1 416 ? -19.875 -29.219 -5.879 1 89.69 416 THR A C 1
ATOM 3415 O O . THR A 1 416 ? -18.891 -29.938 -5.621 1 89.69 416 THR A O 1
ATOM 3418 N N . SER A 1 417 ? -20.906 -29.078 -5.066 1 88.81 417 SER A N 1
ATOM 3419 C CA . SER A 1 417 ? -20.906 -29.797 -3.797 1 88.81 417 SER A CA 1
ATOM 3420 C C . SER A 1 417 ? -21.141 -31.281 -4.008 1 88.81 417 SER A C 1
ATOM 3422 O O . SER A 1 417 ? -20.828 -32.094 -3.137 1 88.81 417 SER A O 1
ATOM 3424 N N . ASP A 1 418 ? -21.688 -31.562 -5.148 1 90.44 418 ASP A N 1
ATOM 3425 C CA . ASP A 1 418 ? -21.984 -32.938 -5.492 1 90.44 418 ASP A CA 1
ATOM 3426 C C . ASP A 1 418 ? -20.797 -33.594 -6.188 1 90.44 418 ASP A C 1
ATOM 3428 O O . ASP A 1 418 ? -20.531 -33.344 -7.363 1 90.44 418 ASP A O 1
ATOM 3432 N N . PHE A 1 419 ? -20.203 -34.531 -5.512 1 93.75 419 PHE A N 1
ATOM 3433 C CA . PHE A 1 419 ? -18.984 -35.188 -5.98 1 93.75 419 PHE A CA 1
ATOM 3434 C C . PHE A 1 419 ? -19.25 -36 -7.23 1 93.75 419 PHE A C 1
ATOM 3436 O O . PHE A 1 419 ? -18.469 -36 -8.188 1 93.75 419 PHE A O 1
ATOM 3443 N N . TRP A 1 420 ? -20.328 -36.688 -7.25 1 92.12 420 TRP A N 1
ATOM 3444 C CA . TRP A 1 420 ? -20.688 -37.531 -8.375 1 92.12 420 TRP A CA 1
ATOM 3445 C C . TRP A 1 420 ? -20.922 -36.719 -9.633 1 92.12 420 TRP A C 1
ATOM 3447 O O . TRP A 1 420 ? -20.406 -37.031 -10.711 1 92.12 420 TRP A O 1
ATOM 3457 N N . LYS A 1 421 ? -21.531 -35.688 -9.539 1 89.38 421 LYS A N 1
ATOM 3458 C CA . LYS A 1 421 ? -21.812 -34.844 -10.695 1 89.38 421 LYS A CA 1
ATOM 3459 C C . LYS A 1 421 ? -20.531 -34.219 -11.266 1 89.38 421 LYS A C 1
ATOM 3461 O O . LYS A 1 421 ? -20.406 -34.031 -12.477 1 89.38 421 LYS A O 1
ATOM 3466 N N . CYS A 1 422 ? -19.609 -34 -10.406 1 90.62 422 CYS A N 1
ATOM 3467 C CA . CYS A 1 422 ? -18.359 -33.406 -10.828 1 90.62 422 CYS A CA 1
ATOM 3468 C C . CYS A 1 422 ? -17.484 -34.406 -11.586 1 90.62 422 CYS A C 1
ATOM 3470 O O . CYS A 1 422 ? -16.734 -34 -12.484 1 90.62 422 CYS A O 1
ATOM 3472 N N . CYS A 1 423 ? -17.625 -35.625 -11.234 1 88.94 423 CYS A N 1
ATOM 3473 C CA . CYS A 1 423 ? -16.75 -36.625 -11.812 1 88.94 423 CYS A CA 1
ATOM 3474 C C . CYS A 1 423 ? -17.375 -37.25 -13.062 1 88.94 423 CYS A C 1
ATOM 3476 O O . CYS A 1 423 ? -16.688 -37.906 -13.844 1 88.94 423 CYS A O 1
ATOM 3478 N N . HIS A 1 424 ? -18.688 -37.031 -13.242 1 86.06 424 HIS A N 1
ATOM 3479 C CA . HIS A 1 424 ? -19.375 -37.625 -14.383 1 86.06 424 HIS A CA 1
ATOM 3480 C C . HIS A 1 424 ? -19.844 -36.562 -15.367 1 86.06 424 HIS A C 1
ATOM 3482 O O . HIS A 1 424 ? -21.031 -36.5 -15.703 1 86.06 424 HIS A O 1
ATOM 3488 N N . VAL A 1 425 ? -18.938 -35.781 -15.586 1 79 425 VAL A N 1
ATOM 3489 C CA . VAL A 1 425 ? -19.219 -34.781 -16.594 1 79 425 VAL A CA 1
ATOM 3490 C C . VAL A 1 425 ? -18.812 -35.281 -17.969 1 79 425 VAL A C 1
ATOM 3492 O O . VAL A 1 425 ? -17.734 -35.875 -18.141 1 79 425 VAL A O 1
ATOM 3495 N N . ASP A 1 426 ? -19.797 -35.125 -18.797 1 66.19 426 ASP A N 1
ATOM 3496 C CA . ASP A 1 426 ? -19.531 -35.562 -20.172 1 66.19 426 ASP A CA 1
ATOM 3497 C C . ASP A 1 426 ? -18.766 -34.469 -20.922 1 66.19 426 ASP A C 1
ATOM 3499 O O . ASP A 1 426 ? -18.906 -33.281 -20.625 1 66.19 426 ASP A O 1
ATOM 3503 N N . ASN A 1 427 ? -17.844 -34.75 -21.766 1 64.56 427 ASN A N 1
ATOM 3504 C CA . ASN A 1 427 ? -17.188 -33.875 -22.719 1 64.56 427 ASN A CA 1
ATOM 3505 C C . ASN A 1 427 ? -16.312 -32.844 -22 1 64.56 427 ASN A C 1
ATOM 3507 O O . ASN A 1 427 ? -16.531 -31.625 -22.156 1 64.56 427 ASN A O 1
ATOM 3511 N N . VAL A 1 428 ? -15.531 -33.25 -21.156 1 69.25 428 VAL A N 1
ATOM 3512 C CA . VAL A 1 428 ? -14.578 -32.344 -20.516 1 69.25 428 VAL A CA 1
ATOM 3513 C C . VAL A 1 428 ? -13.656 -31.75 -21.578 1 69.25 428 VAL A C 1
ATOM 3515 O O . VAL A 1 428 ? -12.898 -32.469 -22.219 1 69.25 428 VAL A O 1
ATOM 3518 N N . LEU A 1 429 ? -13.859 -30.516 -21.953 1 74.38 429 LEU A N 1
ATOM 3519 C CA . LEU A 1 429 ? -13.172 -29.781 -23.016 1 74.38 429 LEU A CA 1
ATOM 3520 C C . LEU A 1 429 ? -11.891 -29.141 -22.484 1 74.38 429 LEU A C 1
ATOM 3522 O O . LEU A 1 429 ? -11.719 -27.922 -22.547 1 74.38 429 LEU A O 1
ATOM 3526 N N . SER A 1 430 ? -10.93 -29.984 -22.125 1 77.62 430 SER A N 1
ATOM 3527 C CA . SER A 1 430 ? -9.727 -29.484 -21.469 1 77.62 430 SER A CA 1
ATOM 3528 C C . SER A 1 430 ? -8.664 -29.094 -22.5 1 77.62 430 SER A C 1
ATOM 3530 O O . SER A 1 430 ? -7.668 -28.453 -22.156 1 77.62 430 SER A O 1
ATOM 3532 N N . ASN A 1 431 ? -8.82 -29.453 -23.688 1 88.81 431 ASN A N 1
ATOM 3533 C CA . ASN A 1 431 ? -7.812 -29.125 -24.688 1 88.81 431 ASN A CA 1
ATOM 3534 C C . ASN A 1 431 ? -8.383 -28.234 -25.781 1 88.81 431 ASN A C 1
ATOM 3536 O O . ASN A 1 431 ? -9.602 -28.172 -25.953 1 88.81 431 ASN A O 1
ATOM 3540 N N . ILE A 1 432 ? -7.469 -27.656 -26.438 1 92.69 432 ILE A N 1
ATOM 3541 C CA . ILE A 1 432 ? -7.832 -26.656 -27.422 1 92.69 432 ILE A CA 1
ATOM 3542 C C . ILE A 1 432 ? -8.5 -27.328 -28.625 1 92.69 432 ILE A C 1
ATOM 3544 O O . ILE A 1 432 ? -9.422 -26.766 -29.219 1 92.69 432 ILE A O 1
ATOM 3548 N N . THR A 1 433 ? -8.102 -28.547 -28.922 1 91.31 433 THR A N 1
ATOM 3549 C CA . THR A 1 433 ? -8.641 -29.281 -30.047 1 91.31 433 THR A CA 1
ATOM 3550 C C . THR A 1 433 ? -10.109 -29.625 -29.812 1 91.31 433 THR A C 1
ATOM 3552 O O . THR A 1 433 ? -10.945 -29.422 -30.703 1 91.31 433 THR A O 1
ATOM 3555 N N . ASP A 1 434 ? -10.383 -30.125 -28.719 1 91.62 434 ASP A N 1
ATOM 3556 C CA . ASP A 1 434 ? -11.75 -30.5 -28.375 1 91.62 434 ASP A CA 1
ATOM 3557 C C . ASP A 1 434 ? -12.664 -29.266 -28.344 1 91.62 434 ASP A C 1
ATOM 3559 O O . ASP A 1 434 ? -13.828 -29.344 -28.734 1 91.62 434 ASP A O 1
ATOM 3563 N N . ARG A 1 435 ? -12.164 -28.266 -27.875 1 93.19 435 ARG A N 1
ATOM 3564 C CA . ARG A 1 435 ? -12.953 -27.031 -27.797 1 93.19 435 ARG A CA 1
ATOM 3565 C C . ARG A 1 435 ? -13.266 -26.484 -29.172 1 93.19 435 ARG A C 1
ATOM 3567 O O . ARG A 1 435 ? -14.375 -26.016 -29.438 1 93.19 435 ARG A O 1
ATOM 3574 N N . GLN A 1 436 ? -12.258 -26.453 -29.984 1 94.5 436 GLN A N 1
ATOM 3575 C CA . GLN A 1 436 ? -12.469 -26.031 -31.359 1 94.5 436 GLN A CA 1
ATOM 3576 C C . GLN A 1 436 ? -13.516 -26.906 -32.062 1 94.5 436 GLN A C 1
ATOM 3578 O O . GLN A 1 436 ? -14.445 -26.391 -32.688 1 94.5 436 GLN A O 1
ATOM 3583 N N . ALA A 1 437 ? -13.391 -28.203 -31.891 1 93.25 437 ALA A N 1
ATOM 3584 C CA . ALA A 1 437 ? -14.305 -29.156 -32.531 1 93.25 437 ALA A CA 1
ATOM 3585 C C . ALA A 1 437 ? -15.734 -28.953 -32.031 1 93.25 437 ALA A C 1
ATOM 3587 O O . ALA A 1 437 ? -16.688 -29.016 -32.812 1 93.25 437 ALA A O 1
ATOM 3588 N N . PHE A 1 438 ? -15.797 -28.781 -30.781 1 93 438 PHE A N 1
ATOM 3589 C CA . PHE A 1 438 ? -17.109 -28.578 -30.172 1 93 438 PHE A CA 1
ATOM 3590 C C . PHE A 1 438 ? -17.797 -27.359 -30.75 1 93 438 PHE A C 1
ATOM 3592 O O . PHE A 1 438 ? -18.984 -27.406 -31.062 1 93 438 PHE A O 1
ATOM 3599 N N . ILE A 1 439 ? -17.141 -26.281 -30.891 1 93.31 439 ILE A N 1
ATOM 3600 C CA . ILE A 1 439 ? -17.703 -25.016 -31.375 1 93.31 439 ILE A CA 1
ATOM 3601 C C . ILE A 1 439 ? -18.016 -25.141 -32.875 1 93.31 439 ILE A C 1
ATOM 3603 O O . ILE A 1 439 ? -19.047 -24.656 -33.344 1 93.31 439 ILE A O 1
ATOM 3607 N N . MET A 1 440 ? -17.125 -25.828 -33.562 1 93.38 440 MET A N 1
ATOM 3608 C CA . MET A 1 440 ? -17.25 -25.922 -35.031 1 93.38 440 MET A CA 1
ATOM 3609 C C . MET A 1 440 ? -18.281 -26.969 -35.406 1 93.38 440 MET A C 1
ATOM 3611 O O . MET A 1 440 ? -18.703 -27.031 -36.562 1 93.38 440 MET A O 1
ATOM 3615 N N . GLU A 1 441 ? -18.656 -27.766 -34.531 1 91.75 441 GLU A N 1
ATOM 3616 C CA . GLU A 1 441 ? -19.641 -28.812 -34.781 1 91.75 441 GLU A CA 1
ATOM 3617 C C . GLU A 1 441 ? -21.016 -28.219 -35.094 1 91.75 441 GLU A C 1
ATOM 3619 O O . GLU A 1 441 ? -21.688 -28.688 -36.031 1 91.75 441 GLU A O 1
ATOM 3624 N N . GLY A 1 442 ? -21.406 -27.234 -34.406 1 91.81 442 GLY A N 1
ATOM 3625 C CA . GLY A 1 442 ? -22.688 -26.609 -34.625 1 91.81 442 GLY A CA 1
ATOM 3626 C C . GLY A 1 442 ? -22.672 -25.609 -35.75 1 91.81 442 GLY A C 1
ATOM 3627 O O . GLY A 1 442 ? -21.719 -24.859 -35.938 1 91.81 442 GLY A O 1
ATOM 3628 N N . PRO A 1 443 ? -23.719 -25.703 -36.531 1 92.38 443 PRO A N 1
ATOM 3629 C CA . PRO A 1 443 ? -23.734 -24.797 -37.688 1 92.38 443 PRO A CA 1
ATOM 3630 C C . PRO A 1 443 ? -23.781 -23.328 -37.281 1 92.38 443 PRO A C 1
ATOM 3632 O O . PRO A 1 443 ? -23.094 -22.5 -37.875 1 92.38 443 PRO A O 1
ATOM 3635 N N . VAL A 1 444 ? -24.562 -23.031 -36.25 1 94.31 444 VAL A N 1
ATOM 3636 C CA . VAL A 1 444 ? -24.703 -21.625 -35.844 1 94.31 444 VAL A CA 1
ATOM 3637 C C . VAL A 1 444 ? -23.453 -21.188 -35.094 1 94.31 444 VAL A C 1
ATOM 3639 O O . VAL A 1 444 ? -22.922 -20.109 -35.344 1 94.31 444 VAL A O 1
ATOM 3642 N N . THR A 1 445 ? -23.016 -22.031 -34.188 1 94 445 THR A N 1
ATOM 3643 C CA . THR A 1 445 ? -21.828 -21.672 -33.438 1 94 445 THR A CA 1
ATOM 3644 C C . THR A 1 445 ? -20.609 -21.547 -34.344 1 94 445 THR A C 1
ATOM 3646 O O . THR A 1 445 ? -19.75 -20.672 -34.125 1 94 445 THR A O 1
ATOM 3649 N N . SER A 1 446 ? -20.5 -22.359 -35.281 1 94.12 446 SER A N 1
ATOM 3650 C CA . SER A 1 446 ? -19.406 -22.281 -36.25 1 94.12 446 SER A CA 1
ATOM 3651 C C . SER A 1 446 ? -19.453 -20.984 -37.031 1 94.12 446 SER A C 1
ATOM 3653 O O . SER A 1 446 ? -18.422 -20.328 -37.219 1 94.12 446 SER A O 1
ATOM 3655 N N . HIS A 1 447 ? -20.609 -20.672 -37.406 1 93.75 447 HIS A N 1
ATOM 3656 C CA . HIS A 1 447 ? -20.766 -19.438 -38.156 1 93.75 447 HIS A CA 1
ATOM 3657 C C . HIS A 1 447 ? -20.469 -18.219 -37.312 1 93.75 447 HIS A C 1
ATOM 3659 O O . HIS A 1 447 ? -19.75 -17.312 -37.719 1 93.75 447 HIS A O 1
ATOM 3665 N N . LYS A 1 448 ? -20.953 -18.25 -36.125 1 93.69 448 LYS A N 1
ATOM 3666 C CA . LYS A 1 448 ? -20.766 -17.125 -35.219 1 93.69 448 LYS A CA 1
ATOM 3667 C C . LYS A 1 448 ? -19.312 -16.984 -34.812 1 93.69 448 LYS A C 1
ATOM 3669 O O . LYS A 1 448 ? -18.828 -15.883 -34.531 1 93.69 448 LYS A O 1
ATOM 3674 N N . ALA A 1 449 ? -18.609 -18.047 -34.688 1 93.31 449 ALA A N 1
ATOM 3675 C CA . ALA A 1 449 ? -17.203 -18.047 -34.281 1 93.31 449 ALA A CA 1
ATOM 3676 C C . ALA A 1 449 ? -16.359 -17.281 -35.281 1 93.31 449 ALA A C 1
ATOM 3678 O O . ALA A 1 449 ? -15.273 -16.781 -34.938 1 93.31 449 ALA A O 1
ATOM 3679 N N . THR A 1 450 ? -16.844 -17.188 -36.438 1 91.25 450 THR A N 1
ATOM 3680 C CA . THR A 1 450 ? -16.109 -16.5 -37.469 1 91.25 450 THR A CA 1
ATOM 3681 C C . THR A 1 450 ? -16.297 -14.984 -37.375 1 91.25 450 THR A C 1
ATOM 3683 O O . THR A 1 450 ? -15.555 -14.211 -37.969 1 91.25 450 THR A O 1
ATOM 3686 N N . GLN A 1 451 ? -17.234 -14.781 -36.406 1 86.75 451 GLN A N 1
ATOM 3687 C CA . GLN A 1 451 ? -17.453 -13.359 -36.219 1 86.75 451 GLN A CA 1
ATOM 3688 C C . GLN A 1 451 ? -16.438 -12.781 -35.219 1 86.75 451 GLN A C 1
ATOM 3690 O O . GLN A 1 451 ? -16.094 -13.414 -34.219 1 86.75 451 GLN A O 1
ATOM 3695 N N . THR A 1 452 ? -15.633 -11.859 -35.625 1 83 452 THR A N 1
ATOM 3696 C CA . THR A 1 452 ? -14.578 -11.258 -34.812 1 83 452 THR A CA 1
ATOM 3697 C C . THR A 1 452 ? -15.164 -10.312 -33.781 1 83 452 THR A C 1
ATOM 3699 O O . THR A 1 452 ? -14.867 -9.117 -33.781 1 83 452 THR A O 1
ATOM 3702 N N . VAL A 1 453 ? -16.078 -11.055 -32.906 1 87.81 453 VAL A N 1
ATOM 3703 C CA . VAL A 1 453 ? -16.641 -10.328 -31.766 1 87.81 453 VAL A CA 1
ATOM 3704 C C . VAL A 1 453 ? -16.344 -11.078 -30.469 1 87.81 453 VAL A C 1
ATOM 3706 O O . VAL A 1 453 ? -16.219 -12.305 -30.469 1 87.81 453 VAL A O 1
ATOM 3709 N N . PRO A 1 454 ? -16.203 -10.398 -29.359 1 88.81 454 PRO A N 1
ATOM 3710 C CA . PRO A 1 454 ? -15.766 -11.008 -28.109 1 88.81 454 PRO A CA 1
ATOM 3711 C C . PRO A 1 454 ? -16.734 -12.062 -27.594 1 88.81 454 PRO A C 1
ATOM 3713 O O . PRO A 1 454 ? -16.328 -13.031 -26.953 1 88.81 454 PRO A O 1
ATOM 3716 N N . ASP A 1 455 ? -18.031 -11.836 -27.812 1 89.88 455 ASP A N 1
ATOM 3717 C CA . ASP A 1 455 ? -19.062 -12.773 -27.359 1 89.88 455 ASP A CA 1
ATOM 3718 C C . ASP A 1 455 ? -20.062 -13.062 -28.469 1 89.88 455 ASP A C 1
ATOM 3720 O O . ASP A 1 455 ? -21.219 -12.648 -28.406 1 89.88 455 ASP A O 1
ATOM 3724 N N . PRO A 1 456 ? -19.672 -13.891 -29.344 1 89.62 456 PRO A N 1
ATOM 3725 C CA . PRO A 1 456 ? -20.5 -14.102 -30.531 1 89.62 456 PRO A CA 1
ATOM 3726 C C . PRO A 1 456 ? -21.797 -14.844 -30.203 1 89.62 456 PRO A C 1
ATOM 3728 O O . PRO A 1 456 ? -22.797 -14.688 -30.922 1 89.62 456 PRO A O 1
ATOM 3731 N N . PHE A 1 457 ? -21.906 -15.57 -29.125 1 88.81 457 PHE A N 1
ATOM 3732 C CA . PHE A 1 457 ? -23.047 -16.422 -28.828 1 88.81 457 PHE A CA 1
ATOM 3733 C C . PHE A 1 457 ? -24.094 -15.672 -28.031 1 88.81 457 PHE A C 1
ATOM 3735 O O . PHE A 1 457 ? -25.219 -16.156 -27.875 1 88.81 457 PHE A O 1
ATOM 3742 N N . ALA A 1 458 ? -23.688 -14.5 -27.578 1 86.31 458 ALA A N 1
ATOM 3743 C CA . ALA A 1 458 ? -24.625 -13.695 -26.797 1 86.31 458 ALA A CA 1
ATOM 3744 C C . ALA A 1 458 ? -25.719 -13.109 -27.672 1 86.31 458 ALA A C 1
ATOM 3746 O O . ALA A 1 458 ? -26.828 -12.844 -27.203 1 86.31 458 ALA A O 1
ATOM 3747 N N . LYS A 1 459 ? -25.562 -12.891 -28.938 1 82.81 459 LYS A N 1
ATOM 3748 C CA . LYS A 1 459 ? -26.484 -12.188 -29.828 1 82.81 459 LYS A CA 1
ATOM 3749 C C . LYS A 1 459 ? -27.172 -13.164 -30.766 1 82.81 459 LYS A C 1
ATOM 3751 O O . LYS A 1 459 ? -27.469 -12.812 -31.922 1 82.81 459 LYS A O 1
ATOM 3756 N N . MET A 1 460 ? -27.453 -14.281 -30.234 1 91.44 460 MET A N 1
ATOM 3757 C CA . MET A 1 460 ? -28.141 -15.25 -31.078 1 91.44 460 MET A CA 1
ATOM 3758 C C . MET A 1 460 ? -29.641 -14.977 -31.125 1 91.44 460 MET A C 1
ATOM 3760 O O . MET A 1 460 ? -30.234 -14.609 -30.109 1 91.44 460 MET A O 1
ATOM 3764 N N . THR A 1 461 ? -30.234 -15.039 -32.281 1 93.06 461 THR A N 1
ATOM 3765 C CA . THR A 1 461 ? -31.672 -14.875 -32.438 1 93.06 461 THR A CA 1
ATOM 3766 C C . THR A 1 461 ? -32.406 -16.141 -32 1 93.06 461 THR A C 1
ATOM 3768 O O . THR A 1 461 ? -31.797 -17.188 -31.797 1 93.06 461 THR A O 1
ATOM 3771 N N . LYS A 1 462 ? -33.688 -16.109 -31.828 1 94.19 462 LYS A N 1
ATOM 3772 C CA . LYS A 1 462 ? -34.5 -17.266 -31.453 1 94.19 462 LYS A CA 1
ATOM 3773 C C . LYS A 1 462 ? -34.312 -18.406 -32.469 1 94.19 462 LYS A C 1
ATOM 3775 O O . LYS A 1 462 ? -34.125 -19.562 -32.062 1 94.19 462 LYS A O 1
ATOM 3780 N N . ASP A 1 463 ? -34.375 -18.031 -33.781 1 93.5 463 ASP A N 1
ATOM 3781 C CA . ASP A 1 463 ? -34.25 -19.031 -34.812 1 93.5 463 ASP A CA 1
ATOM 3782 C C . ASP A 1 463 ? -32.875 -19.703 -34.812 1 93.5 463 ASP A C 1
ATOM 3784 O O . ASP A 1 463 ? -32.781 -20.906 -35 1 93.5 463 ASP A O 1
ATOM 3788 N N . GLU A 1 464 ? -31.906 -18.938 -34.594 1 94.94 464 GLU A N 1
ATOM 3789 C CA . GLU A 1 464 ? -30.547 -19.453 -34.531 1 94.94 464 GLU A CA 1
ATOM 3790 C C . GLU A 1 464 ? -30.375 -20.406 -33.344 1 94.94 464 GLU A C 1
ATOM 3792 O O . GLU A 1 464 ? -29.719 -21.453 -33.469 1 94.94 464 GLU A O 1
ATOM 3797 N N . MET A 1 465 ? -30.938 -20.094 -32.219 1 95.5 465 MET A N 1
ATOM 3798 C CA . MET A 1 465 ? -30.859 -20.938 -31.047 1 95.5 465 MET A CA 1
ATOM 3799 C C . MET A 1 465 ? -31.578 -22.266 -31.266 1 95.5 465 MET A C 1
ATOM 3801 O O . MET A 1 465 ? -31.078 -23.328 -30.891 1 95.5 465 MET A O 1
ATOM 3805 N N . ALA A 1 466 ? -32.719 -22.094 -31.859 1 95.12 466 ALA A N 1
ATOM 3806 C CA . ALA A 1 466 ? -33.5 -23.297 -32.156 1 95.12 466 ALA A CA 1
ATOM 3807 C C . ALA A 1 466 ? -32.719 -24.219 -33.094 1 95.12 466 ALA A C 1
ATOM 3809 O O . ALA A 1 466 ? -32.688 -25.438 -32.906 1 95.12 466 ALA A O 1
ATOM 3810 N N . ASP A 1 467 ? -32.125 -23.641 -34.094 1 94.5 467 ASP A N 1
ATOM 3811 C CA . ASP A 1 467 ? -31.359 -24.406 -35.062 1 94.5 467 ASP A CA 1
ATOM 3812 C C . ASP A 1 467 ? -30.188 -25.141 -34.438 1 94.5 467 ASP A C 1
ATOM 3814 O O . ASP A 1 467 ? -29.953 -26.312 -34.688 1 94.5 467 ASP A O 1
ATOM 3818 N N . GLU A 1 468 ? -29.453 -24.406 -33.625 1 95.25 468 GLU A N 1
ATOM 3819 C CA . GLU A 1 468 ? -28.297 -24.969 -32.969 1 95.25 468 GLU A CA 1
ATOM 3820 C C . GLU A 1 468 ? -28.688 -26.109 -32.031 1 95.25 468 GLU A C 1
ATOM 3822 O O . GLU A 1 468 ? -28.078 -27.172 -32.062 1 95.25 468 GLU A O 1
ATOM 3827 N N . LEU A 1 469 ? -29.672 -25.953 -31.25 1 95.56 469 LEU A N 1
ATOM 3828 C CA . LEU A 1 469 ? -30.094 -26.922 -30.25 1 95.56 469 LEU A CA 1
ATOM 3829 C C . LEU A 1 469 ? -30.672 -28.172 -30.906 1 95.56 469 LEU A C 1
ATOM 3831 O O . LEU A 1 469 ? -30.469 -29.281 -30.422 1 95.56 469 LEU A O 1
ATOM 3835 N N . THR A 1 470 ? -31.406 -27.969 -31.953 1 95.12 470 THR A N 1
ATOM 3836 C CA . THR A 1 470 ? -32 -29.094 -32.656 1 95.12 470 THR A CA 1
ATOM 3837 C C . THR A 1 470 ? -30.906 -29.891 -33.406 1 95.12 470 THR A C 1
ATOM 3839 O O . THR A 1 470 ? -30.953 -31.125 -33.438 1 95.12 470 THR A O 1
ATOM 3842 N N . TYR A 1 471 ? -30 -29.203 -33.938 1 94.69 471 TYR A N 1
ATOM 3843 C CA . TYR A 1 471 ? -28.906 -29.875 -34.625 1 94.69 471 TYR A CA 1
ATOM 3844 C C . TYR A 1 471 ? -28.109 -30.75 -33.656 1 94.69 471 TYR A C 1
ATOM 3846 O O . TYR A 1 471 ? -27.719 -31.859 -34 1 94.69 471 TYR A O 1
ATOM 3854 N N . ARG A 1 472 ? -27.859 -30.266 -32.469 1 92.81 472 ARG A N 1
ATOM 3855 C CA . ARG A 1 472 ? -27.078 -30.984 -31.453 1 92.81 472 ARG A CA 1
ATOM 3856 C C . ARG A 1 472 ? -27.922 -32.062 -30.781 1 92.81 472 ARG A C 1
ATOM 3858 O O . ARG A 1 472 ? -27.406 -32.844 -29.969 1 92.81 472 ARG A O 1
ATOM 3865 N N . GLY A 1 473 ? -29.203 -32.031 -31.078 1 90.12 473 GLY A N 1
ATOM 3866 C CA . GLY A 1 473 ? -30.078 -33.094 -30.562 1 90.12 473 GLY A CA 1
ATOM 3867 C C . GLY A 1 473 ? -30.516 -32.844 -29.125 1 90.12 473 GLY A C 1
ATOM 3868 O O . GLY A 1 473 ? -31.016 -33.781 -28.469 1 90.12 473 GLY A O 1
ATOM 3869 N N . THR A 1 474 ? -30.328 -31.641 -28.641 1 91.12 474 THR A N 1
ATOM 3870 C CA . THR A 1 474 ? -30.688 -31.344 -27.25 1 91.12 474 THR A CA 1
ATOM 3871 C C . THR A 1 474 ? -32.188 -31.109 -27.141 1 91.12 474 THR A C 1
ATOM 3873 O O . THR A 1 474 ? -32.812 -31.422 -26.109 1 91.12 474 THR A O 1
ATOM 3876 N N . VAL A 1 475 ? -32.656 -30.375 -28.141 1 92.25 475 VAL A N 1
ATOM 3877 C CA . VAL A 1 475 ? -34.094 -30.109 -28.203 1 92.25 475 VAL A CA 1
ATOM 3878 C C . VAL A 1 475 ? -34.656 -30.609 -29.531 1 92.25 475 VAL A C 1
ATOM 3880 O O . VAL A 1 475 ? -34 -30.531 -30.562 1 92.25 475 VAL A O 1
ATOM 3883 N N . THR A 1 476 ? -35.906 -31.078 -29.422 1 92.31 476 THR A N 1
ATOM 3884 C CA . THR A 1 476 ? -36.531 -31.5 -30.656 1 92.31 476 THR A CA 1
ATOM 3885 C C . THR A 1 476 ? -37.062 -30.297 -31.422 1 92.31 476 THR A C 1
ATOM 3887 O O . THR A 1 476 ? -37.312 -29.234 -30.844 1 92.31 476 THR A O 1
ATOM 3890 N N . TYR A 1 477 ? -37.312 -30.531 -32.688 1 90.81 477 TYR A N 1
ATOM 3891 C CA . TYR A 1 477 ? -37.812 -29.469 -33.531 1 90.81 477 TYR A CA 1
ATOM 3892 C C . TYR A 1 477 ? -39.188 -28.984 -33.031 1 90.81 477 TYR A C 1
ATOM 3894 O O . TYR A 1 477 ? -39.438 -27.781 -33 1 90.81 477 TYR A O 1
ATOM 3902 N N . THR A 1 478 ? -40 -29.844 -32.594 1 90.25 478 THR A N 1
ATOM 3903 C CA . THR A 1 478 ? -41.344 -29.531 -32.125 1 90.25 478 THR A CA 1
ATOM 3904 C C . THR A 1 478 ? -41.281 -28.734 -30.828 1 90.25 478 THR A C 1
ATOM 3906 O O . THR A 1 478 ? -42.062 -27.781 -30.641 1 90.25 478 THR A O 1
ATOM 3909 N N . ASP A 1 479 ? -40.406 -29.109 -29.984 1 92.25 479 ASP A N 1
ATOM 3910 C CA . ASP A 1 479 ? -40.281 -28.406 -28.703 1 92.25 479 ASP A CA 1
ATOM 3911 C C . ASP A 1 479 ? -39.719 -27 -28.891 1 92.25 479 ASP A C 1
ATOM 3913 O O . ASP A 1 479 ? -40.125 -26.062 -28.203 1 92.25 479 ASP A O 1
ATOM 3917 N N . ALA A 1 480 ? -38.781 -26.938 -29.781 1 92.25 480 ALA A N 1
ATOM 3918 C CA . ALA A 1 480 ? -38.125 -25.656 -30.016 1 92.25 480 ALA A CA 1
ATOM 3919 C C . ALA A 1 480 ? -39.094 -24.609 -30.516 1 92.25 480 ALA A C 1
ATOM 3921 O O . ALA A 1 480 ? -39 -23.422 -30.172 1 92.25 480 ALA A O 1
ATOM 3922 N N . GLU A 1 481 ? -40.062 -24.969 -31.281 1 88.06 481 GLU A N 1
ATOM 3923 C CA . GLU A 1 481 ? -41.094 -24.062 -31.828 1 88.06 481 GLU A CA 1
ATOM 3924 C C . GLU A 1 481 ? -41.969 -23.516 -30.734 1 88.06 481 GLU A C 1
ATOM 3926 O O . GLU A 1 481 ? -42.375 -22.344 -30.781 1 88.06 481 GLU A O 1
ATOM 3931 N N . GLY A 1 482 ? -42.156 -24.312 -29.734 1 90.81 482 GLY A N 1
ATOM 3932 C CA . GLY A 1 482 ? -43.031 -23.906 -28.656 1 90.81 482 GLY A CA 1
ATOM 3933 C C . GLY A 1 482 ? -42.312 -23.156 -27.547 1 90.81 482 GLY A C 1
ATOM 3934 O O . GLY A 1 482 ? -42.969 -22.5 -26.719 1 90.81 482 GLY A O 1
ATOM 3935 N N . MET A 1 483 ? -41.062 -23.156 -27.594 1 93.5 483 MET A N 1
ATOM 3936 C CA . MET A 1 483 ? -40.312 -22.531 -26.516 1 93.5 483 MET A CA 1
ATOM 3937 C C . MET A 1 483 ? -40.094 -21.047 -26.781 1 93.5 483 MET A C 1
ATOM 3939 O O . MET A 1 483 ? -40 -20.625 -27.938 1 93.5 483 MET A O 1
ATOM 3943 N N . THR A 1 484 ? -40.031 -20.266 -25.703 1 94.25 484 THR A N 1
ATOM 3944 C CA . THR A 1 484 ? -39.719 -18.844 -25.812 1 94.25 484 THR A CA 1
ATOM 3945 C C . THR A 1 484 ? -38.219 -18.625 -25.984 1 94.25 484 THR A C 1
ATOM 3947 O O . THR A 1 484 ? -37.438 -19.531 -25.75 1 94.25 484 THR A O 1
ATOM 3950 N N . LYS A 1 485 ? -37.812 -17.469 -26.344 1 92.88 485 LYS A N 1
ATOM 3951 C CA . LYS A 1 485 ? -36.406 -17.141 -26.484 1 92.88 485 LYS A CA 1
ATOM 3952 C C . LYS A 1 485 ? -35.656 -17.344 -25.156 1 92.88 485 LYS A C 1
ATOM 3954 O O . LYS A 1 485 ? -34.5 -17.781 -25.141 1 92.88 485 LYS A O 1
ATOM 3959 N N . LYS A 1 486 ? -36.375 -16.953 -24.109 1 92.81 486 LYS A N 1
ATOM 3960 C CA . LYS A 1 486 ? -35.812 -17.094 -22.781 1 92.81 486 LYS A CA 1
ATOM 3961 C C . LYS A 1 486 ? -35.531 -18.562 -22.453 1 92.81 486 LYS A C 1
ATOM 3963 O O . LYS A 1 486 ? -34.5 -18.906 -21.891 1 92.81 486 LYS A O 1
ATOM 3968 N N . ASP A 1 487 ? -36.406 -19.406 -22.828 1 92.75 487 ASP A N 1
ATOM 3969 C CA . ASP A 1 487 ? -36.281 -20.844 -22.562 1 92.75 487 ASP A CA 1
ATOM 3970 C C . ASP A 1 487 ? -35.156 -21.453 -23.422 1 92.75 487 ASP A C 1
ATOM 3972 O O . ASP A 1 487 ? -34.406 -22.281 -22.938 1 92.75 487 ASP A O 1
ATOM 3976 N N . LEU A 1 488 ? -35.188 -21 -24.625 1 94.12 488 LEU A N 1
ATOM 3977 C CA . LEU A 1 488 ? -34.156 -21.484 -25.516 1 94.12 488 LEU A CA 1
ATOM 3978 C C . LEU A 1 488 ? -32.781 -21.062 -25.016 1 94.12 488 LEU A C 1
ATOM 3980 O O . LEU A 1 488 ? -31.812 -21.828 -25.125 1 94.12 488 LEU A O 1
ATOM 3984 N N . ASN A 1 489 ? -32.781 -19.891 -24.5 1 92.81 489 ASN A N 1
ATOM 3985 C CA . ASN A 1 489 ? -31.531 -19.391 -23.938 1 92.81 489 ASN A CA 1
ATOM 3986 C C . ASN A 1 489 ? -31.062 -20.25 -22.766 1 92.81 489 ASN A C 1
ATOM 3988 O O . ASN A 1 489 ? -29.859 -20.453 -22.578 1 92.81 489 ASN A O 1
ATOM 3992 N N . VAL A 1 490 ? -31.953 -20.641 -22 1 90.38 490 VAL A N 1
ATOM 3993 C CA . VAL A 1 490 ? -31.625 -21.516 -20.859 1 90.38 490 VAL A CA 1
ATOM 3994 C C . VAL A 1 490 ? -31.031 -22.828 -21.375 1 90.38 490 VAL A C 1
ATOM 3996 O O . VAL A 1 490 ? -30.031 -23.312 -20.859 1 90.38 490 VAL A O 1
ATOM 3999 N N . GLN A 1 491 ? -31.641 -23.328 -22.422 1 91.62 491 GLN A N 1
ATOM 4000 C CA . GLN A 1 491 ? -31.156 -24.578 -23 1 91.62 491 GLN A CA 1
ATOM 4001 C C . GLN A 1 491 ? -29.781 -24.375 -23.656 1 91.62 491 GLN A C 1
ATOM 4003 O O . GLN A 1 491 ? -28.922 -25.266 -23.578 1 91.62 491 GLN A O 1
ATOM 4008 N N . MET A 1 492 ? -29.609 -23.266 -24.234 1 91.75 492 MET A N 1
ATOM 4009 C CA . MET A 1 492 ? -28.328 -22.953 -24.844 1 91.75 492 MET A CA 1
ATOM 4010 C C . MET A 1 492 ? -27.219 -22.906 -23.797 1 91.75 492 MET A C 1
ATOM 4012 O O . MET A 1 492 ? -26.125 -23.453 -24.016 1 91.75 492 MET A O 1
ATOM 4016 N N . LYS A 1 493 ? -27.484 -22.297 -22.703 1 87.62 493 LYS A N 1
ATOM 4017 C CA . LYS A 1 493 ? -26.516 -22.203 -21.625 1 87.62 493 LYS A CA 1
ATOM 4018 C C . LYS A 1 493 ? -26.156 -23.578 -21.094 1 87.62 493 LYS A C 1
ATOM 4020 O O . LYS A 1 493 ? -24.984 -23.859 -20.781 1 87.62 493 LYS A O 1
ATOM 4025 N N . HIS A 1 494 ? -27.062 -24.406 -21.047 1 86.75 494 HIS A N 1
ATOM 4026 C CA . HIS A 1 494 ? -26.844 -25.766 -20.578 1 86.75 494 HIS A CA 1
ATOM 4027 C C . HIS A 1 494 ? -26.047 -26.578 -21.594 1 86.75 494 HIS A C 1
ATOM 4029 O O . HIS A 1 494 ? -25.219 -27.422 -21.219 1 86.75 494 HIS A O 1
ATOM 4035 N N . THR A 1 495 ? -26.281 -26.25 -22.812 1 89.31 495 THR A N 1
ATOM 4036 C CA . THR A 1 495 ? -25.625 -27 -23.875 1 89.31 495 THR A CA 1
ATOM 4037 C C . THR A 1 495 ? -24.172 -26.547 -24.031 1 89.31 495 THR A C 1
ATOM 4039 O O . THR A 1 495 ? -23.281 -27.359 -24.25 1 89.31 495 THR A O 1
ATOM 4042 N N . LEU A 1 496 ? -23.969 -25.312 -23.938 1 90.25 496 LEU A N 1
ATOM 4043 C CA . LEU A 1 496 ? -22.641 -24.766 -24.172 1 90.25 496 LEU A CA 1
ATOM 4044 C C . LEU A 1 496 ? -21.781 -24.859 -22.922 1 90.25 496 LEU A C 1
ATOM 4046 O O . LEU A 1 496 ? -20.547 -24.734 -23 1 90.25 496 LEU A O 1
ATOM 4050 N N . HIS A 1 497 ? -22.344 -25.031 -21.828 1 88.88 497 HIS A N 1
ATOM 4051 C CA . HIS A 1 497 ? -21.656 -25.203 -20.547 1 88.88 497 HIS A CA 1
ATOM 4052 C C . HIS A 1 497 ? -20.672 -24.062 -20.297 1 88.88 497 HIS A C 1
ATOM 4054 O O . HIS A 1 497 ? -19.5 -24.312 -19.969 1 88.88 497 HIS A O 1
ATOM 4060 N N . GLY A 1 498 ? -21.062 -22.844 -20.562 1 89.31 498 GLY A N 1
ATOM 4061 C CA . GLY A 1 498 ? -20.234 -21.688 -20.25 1 89.31 498 GLY A CA 1
ATOM 4062 C C . GLY A 1 498 ? -19.297 -21.281 -21.359 1 89.31 498 GLY A C 1
ATOM 4063 O O . GLY A 1 498 ? -18.562 -20.312 -21.234 1 89.31 498 GLY A O 1
ATOM 4064 N N . VAL A 1 499 ? -19.25 -21.969 -22.469 1 92.25 499 VAL A N 1
ATOM 4065 C CA . VAL A 1 499 ? -18.438 -21.578 -23.625 1 92.25 499 VAL A CA 1
ATOM 4066 C C . VAL A 1 499 ? -19 -20.312 -24.25 1 92.25 499 VAL A C 1
ATOM 4068 O O . VAL A 1 499 ? -20.188 -20.25 -24.594 1 92.25 499 VAL A O 1
ATOM 4071 N N . LYS A 1 500 ? -18.109 -19.328 -24.438 1 91.81 500 LYS A N 1
ATOM 4072 C CA . LYS A 1 500 ? -18.578 -18.031 -24.938 1 91.81 500 LYS A CA 1
ATOM 4073 C C . LYS A 1 500 ? -17.984 -17.734 -26.312 1 91.81 500 LYS A C 1
ATOM 4075 O O . LYS A 1 500 ? -18.531 -16.906 -27.062 1 91.81 500 LYS A O 1
ATOM 4080 N N . ARG A 1 501 ? -16.906 -18.359 -26.578 1 93.62 501 ARG A N 1
ATOM 4081 C CA . ARG A 1 501 ? -16.234 -18.141 -27.859 1 93.62 501 ARG A CA 1
ATOM 4082 C C . ARG A 1 501 ? -15.188 -19.219 -28.109 1 93.62 501 ARG A C 1
ATOM 4084 O O . ARG A 1 501 ? -14.992 -20.109 -27.281 1 93.62 501 ARG A O 1
ATOM 4091 N N . ILE A 1 502 ? -14.602 -19.094 -29.328 1 94.31 502 ILE A N 1
ATOM 4092 C CA . ILE A 1 502 ? -13.469 -19.953 -29.672 1 94.31 502 ILE A CA 1
ATOM 4093 C C . ILE A 1 502 ? -12.258 -19.578 -28.828 1 94.31 502 ILE A C 1
ATOM 4095 O O . ILE A 1 502 ? -12.188 -18.469 -28.281 1 94.31 502 ILE A O 1
ATOM 4099 N N . PRO A 1 503 ? -11.391 -20.5 -28.516 1 94.88 503 PRO A N 1
ATOM 4100 C CA . PRO A 1 503 ? -10.195 -20.172 -27.75 1 94.88 503 PRO A CA 1
ATOM 4101 C C . PRO A 1 503 ? -9.438 -18.969 -28.312 1 94.88 503 PRO A C 1
ATOM 4103 O O . PRO A 1 503 ? -9.477 -18.719 -29.531 1 94.88 503 PRO A O 1
ATOM 4106 N N . THR A 1 504 ? -8.758 -18.25 -27.5 1 95.56 504 THR A N 1
ATOM 4107 C CA . THR A 1 504 ? -8.172 -16.953 -27.812 1 95.56 504 THR A CA 1
ATOM 4108 C C . THR A 1 504 ? -7.172 -17.062 -28.953 1 95.56 504 THR A C 1
ATOM 4110 O O . THR A 1 504 ? -7.133 -16.203 -29.844 1 95.56 504 THR A O 1
ATOM 4113 N N . LEU A 1 505 ? -6.367 -18.078 -28.953 1 96 505 LEU A N 1
ATOM 4114 C CA . LEU A 1 505 ? -5.328 -18.25 -29.969 1 96 505 LEU A CA 1
ATOM 4115 C C . LEU A 1 505 ? -5.938 -18.531 -31.328 1 96 505 LEU A C 1
ATOM 4117 O O . LEU A 1 505 ? -5.262 -18.406 -32.344 1 96 505 LEU A O 1
ATOM 4121 N N . LEU A 1 506 ? -7.223 -18.875 -31.375 1 95.62 506 LEU A N 1
ATOM 4122 C CA . LEU A 1 506 ? -7.922 -19.188 -32.625 1 95.62 506 LEU A CA 1
ATOM 4123 C C . LEU A 1 506 ? -8.961 -18.125 -32.938 1 95.62 506 LEU A C 1
ATOM 4125 O O . LEU A 1 506 ? -9.75 -18.281 -33.875 1 95.62 506 LEU A O 1
ATOM 4129 N N . TYR A 1 507 ? -8.984 -17.094 -32.281 1 94.31 507 TYR A N 1
ATOM 4130 C CA . TYR A 1 507 ? -10.023 -16.062 -32.312 1 94.31 507 TYR A CA 1
ATOM 4131 C C . TYR A 1 507 ? -10.188 -15.492 -33.719 1 94.31 507 TYR A C 1
ATOM 4133 O O . TYR A 1 507 ? -11.312 -15.359 -34.188 1 94.31 507 TYR A O 1
ATOM 4141 N N . GLN A 1 508 ? -9.125 -15.234 -34.406 1 91.31 508 GLN A N 1
ATOM 4142 C CA . GLN A 1 508 ? -9.195 -14.617 -35.719 1 91.31 508 GLN A CA 1
ATOM 4143 C C . GLN A 1 508 ? -9.312 -15.68 -36.812 1 91.31 508 GLN A C 1
ATOM 4145 O O . GLN A 1 508 ? -9.711 -15.375 -37.938 1 91.31 508 GLN A O 1
ATOM 4150 N N . SER A 1 509 ? -8.93 -16.891 -36.406 1 92.44 509 SER A N 1
ATOM 4151 C CA . SER A 1 509 ? -8.969 -18 -37.375 1 92.44 509 SER A CA 1
ATOM 4152 C C . SER A 1 509 ? -9.516 -19.266 -36.719 1 92.44 509 SER A C 1
ATOM 4154 O O . SER A 1 509 ? -8.773 -20.234 -36.5 1 92.44 509 SER A O 1
ATOM 4156 N N . PRO A 1 510 ? -10.797 -19.25 -36.594 1 93.81 510 PRO A N 1
ATOM 4157 C CA . PRO A 1 510 ? -11.398 -20.359 -35.844 1 93.81 510 PRO A CA 1
ATOM 4158 C C . PRO A 1 510 ? -11.18 -21.703 -36.531 1 93.81 510 PRO A C 1
ATOM 4160 O O . PRO A 1 510 ? -11.188 -22.75 -35.875 1 93.81 510 PRO A O 1
ATOM 4163 N N . ASN A 1 511 ? -10.906 -21.688 -37.844 1 91.75 511 ASN A N 1
ATOM 4164 C CA . ASN A 1 511 ? -10.766 -22.938 -38.562 1 91.75 511 ASN A CA 1
ATOM 4165 C C . ASN A 1 511 ? -9.297 -23.297 -38.781 1 91.75 511 ASN A C 1
ATOM 4167 O O . ASN A 1 511 ? -8.992 -24.25 -39.5 1 91.75 511 ASN A O 1
ATOM 4171 N N . ALA A 1 512 ? -8.484 -22.531 -38.188 1 93.56 512 ALA A N 1
ATOM 4172 C CA . ALA A 1 512 ? -7.066 -22.844 -38.375 1 93.56 512 ALA A CA 1
ATOM 4173 C C . ALA A 1 512 ? -6.723 -24.203 -37.781 1 93.56 512 ALA A C 1
ATOM 4175 O O . ALA A 1 512 ? -7.289 -24.609 -36.75 1 93.56 512 ALA A O 1
ATOM 4176 N N . SER A 1 513 ? -5.816 -24.859 -38.469 1 94.56 513 SER A N 1
ATOM 4177 C CA . SER A 1 513 ? -5.379 -26.156 -37.969 1 94.56 513 SER A CA 1
ATOM 4178 C C . SER A 1 513 ? -4.539 -26.016 -36.688 1 94.56 513 SER A C 1
ATOM 4180 O O . SER A 1 513 ? -3.521 -25.312 -36.688 1 94.56 513 SER A O 1
ATOM 4182 N N . VAL A 1 514 ? -4.965 -26.688 -35.688 1 95.25 514 VAL A N 1
ATOM 4183 C CA . VAL A 1 514 ? -4.25 -26.641 -34.406 1 95.25 514 VAL A CA 1
ATOM 4184 C C . VAL A 1 514 ? -2.871 -27.281 -34.562 1 95.25 514 VAL A C 1
ATOM 4186 O O . VAL A 1 514 ? -1.928 -26.922 -33.875 1 95.25 514 VAL A O 1
ATOM 4189 N N . GLU A 1 515 ? -2.748 -28.203 -35.5 1 94.38 515 GLU A N 1
ATOM 4190 C CA . GLU A 1 515 ? -1.479 -28.875 -35.781 1 94.38 515 GLU A CA 1
ATOM 4191 C C . GLU A 1 515 ? -0.499 -27.922 -36.469 1 94.38 515 GLU A C 1
ATOM 4193 O O . GLU A 1 515 ? 0.681 -27.891 -36.094 1 94.38 515 GLU A O 1
ATOM 4198 N N . GLU A 1 516 ? -1.05 -27.203 -37.344 1 93 516 GLU A N 1
ATOM 4199 C CA . GLU A 1 516 ? -0.203 -26.25 -38.062 1 93 516 GLU A CA 1
ATOM 4200 C C . GLU A 1 516 ? 0.299 -25.141 -37.125 1 93 516 GLU A C 1
ATOM 4202 O O . GLU A 1 516 ? 1.398 -24.625 -37.312 1 93 516 GLU A O 1
ATOM 4207 N N . LEU A 1 517 ? -0.485 -24.859 -36.188 1 95.31 517 LEU A N 1
ATOM 4208 C CA . LEU A 1 517 ? -0.114 -23.828 -35.219 1 95.31 517 LEU A CA 1
ATOM 4209 C C . LEU A 1 517 ? 0.731 -24.406 -34.094 1 95.31 517 LEU A C 1
ATOM 4211 O O . LEU A 1 517 ? 1.213 -23.672 -33.219 1 95.31 517 LEU A O 1
ATOM 4215 N N . ASN A 1 518 ? 0.931 -25.672 -34.062 1 95.75 518 ASN A N 1
ATOM 4216 C CA . ASN A 1 518 ? 1.743 -26.391 -33.094 1 95.75 518 ASN A CA 1
ATOM 4217 C C . ASN A 1 518 ? 1.141 -26.312 -31.688 1 95.75 518 ASN A C 1
ATOM 4219 O O . ASN A 1 518 ? 1.867 -26.172 -30.703 1 95.75 518 ASN A O 1
ATOM 4223 N N . ILE A 1 519 ? -0.223 -26.25 -31.562 1 96.5 519 ILE A N 1
ATOM 4224 C CA . ILE A 1 519 ? -0.839 -26.125 -30.25 1 96.5 519 ILE A CA 1
ATOM 4225 C C . ILE A 1 519 ? -1.771 -27.312 -30 1 96.5 519 ILE A C 1
ATOM 4227 O O . ILE A 1 519 ? -2.703 -27.219 -29.203 1 96.5 519 ILE A O 1
ATOM 4231 N N . GLN A 1 520 ? -1.578 -28.438 -30.688 1 94.38 520 GLN A N 1
ATOM 4232 C CA . GLN A 1 520 ? -2.443 -29.594 -30.562 1 94.38 520 GLN A CA 1
ATOM 4233 C C . GLN A 1 520 ? -2.318 -30.234 -29.172 1 94.38 520 GLN A C 1
ATOM 4235 O O . GLN A 1 520 ? -3.234 -30.922 -28.719 1 94.38 520 GLN A O 1
ATOM 4240 N N . HIS A 1 521 ? -1.242 -30 -28.516 1 94.75 521 HIS A N 1
ATOM 4241 C CA . HIS A 1 521 ? -0.992 -30.625 -27.234 1 94.75 521 HIS A CA 1
ATOM 4242 C C . HIS A 1 521 ? -1.308 -29.672 -26.078 1 94.75 521 HIS A C 1
ATOM 4244 O O . HIS A 1 521 ? -1.162 -30.031 -24.906 1 94.75 521 HIS A O 1
ATOM 4250 N N . LEU A 1 522 ? -1.748 -28.469 -26.375 1 96.12 522 LEU A N 1
ATOM 4251 C CA . LEU A 1 522 ? -2.002 -27.453 -25.359 1 96.12 522 LEU A CA 1
ATOM 4252 C C . LEU A 1 522 ? -3.268 -27.781 -24.578 1 96.12 522 LEU A C 1
ATOM 4254 O O . LEU A 1 522 ? -4.336 -27.953 -25.156 1 96.12 522 LEU A O 1
ATOM 4258 N N . GLU A 1 523 ? -3.117 -27.859 -23.219 1 95 523 GLU A N 1
ATOM 4259 C CA . GLU A 1 523 ? -4.227 -28.156 -22.312 1 95 523 GLU A CA 1
ATOM 4260 C C . GLU A 1 523 ? -4.258 -27.172 -21.141 1 95 523 GLU A C 1
ATOM 4262 O O . GLU A 1 523 ? -3.244 -26.547 -20.828 1 95 523 GLU A O 1
ATOM 4267 N N . GLU A 1 524 ? -5.348 -27 -20.609 1 93.75 524 GLU A N 1
ATOM 4268 C CA . GLU A 1 524 ? -5.523 -26.266 -19.344 1 93.75 524 GLU A CA 1
ATOM 4269 C C . GLU A 1 524 ? -5.914 -27.203 -18.219 1 93.75 524 GLU A C 1
ATOM 4271 O O . GLU A 1 524 ? -6.977 -27.828 -18.266 1 93.75 524 GLU A O 1
ATOM 4276 N N . PRO A 1 525 ? -5.176 -27.25 -17.141 1 91.75 525 PRO A N 1
ATOM 4277 C CA . PRO A 1 525 ? -5.324 -28.281 -16.109 1 91.75 525 PRO A CA 1
ATOM 4278 C C . PRO A 1 525 ? -6.582 -28.094 -15.266 1 91.75 525 PRO A C 1
ATOM 4280 O O . PRO A 1 525 ? -6.988 -29 -14.547 1 91.75 525 PRO A O 1
ATOM 4283 N N . GLY A 1 526 ? -7.234 -27.016 -15.312 1 90.12 526 GLY A N 1
ATOM 4284 C CA . GLY A 1 526 ? -8.445 -26.781 -14.547 1 90.12 526 GLY A CA 1
ATOM 4285 C C . GLY A 1 526 ? -8.164 -26.359 -13.109 1 90.12 526 GLY A C 1
ATOM 4286 O O . GLY A 1 526 ? -9.086 -26.281 -12.297 1 90.12 526 GLY A O 1
ATOM 4287 N N . SER A 1 527 ? -6.957 -26.234 -12.828 1 91.19 527 SER A N 1
ATOM 4288 C CA . SER A 1 527 ? -6.598 -25.875 -11.461 1 91.19 527 SER A CA 1
ATOM 4289 C C . SER A 1 527 ? -5.301 -25.078 -11.43 1 91.19 527 SER A C 1
ATOM 4291 O O . SER A 1 527 ? -4.441 -25.234 -12.305 1 91.19 527 SER A O 1
ATOM 4293 N N . GLU A 1 528 ? -5.242 -24.172 -10.5 1 91.88 528 GLU A N 1
ATOM 4294 C CA . GLU A 1 528 ? -4 -23.578 -10.031 1 91.88 528 GLU A CA 1
ATOM 4295 C C . GLU A 1 528 ? -3.803 -23.812 -8.539 1 91.88 528 GLU A C 1
ATOM 4297 O O . GLU A 1 528 ? -4.113 -22.938 -7.719 1 91.88 528 GLU A O 1
ATOM 4302 N N . ALA A 1 529 ? -3.209 -24.828 -8.289 1 93.25 529 ALA A N 1
ATOM 4303 C CA . ALA A 1 529 ? -3.234 -25.453 -6.969 1 93.25 529 ALA A CA 1
ATOM 4304 C C . ALA A 1 529 ? -2.775 -24.484 -5.883 1 93.25 529 ALA A C 1
ATOM 4306 O O . ALA A 1 529 ? -3.281 -24.516 -4.762 1 93.25 529 ALA A O 1
ATOM 4307 N N . MET A 1 530 ? -1.829 -23.641 -6.18 1 94.12 530 MET A N 1
ATOM 4308 C CA . MET A 1 530 ? -1.34 -22.703 -5.168 1 94.12 530 MET A CA 1
ATOM 4309 C C . MET A 1 530 ? -2.463 -21.797 -4.672 1 94.12 530 MET A C 1
ATOM 4311 O O . MET A 1 530 ? -2.67 -21.656 -3.467 1 94.12 530 MET A O 1
ATOM 4315 N N . HIS A 1 531 ? -3.158 -21.203 -5.547 1 93.25 531 HIS A N 1
ATOM 4316 C CA . HIS A 1 531 ? -4.25 -20.297 -5.203 1 93.25 531 HIS A CA 1
ATOM 4317 C C . HIS A 1 531 ? -5.434 -21.062 -4.617 1 93.25 531 HIS A C 1
ATOM 4319 O O . HIS A 1 531 ? -6.074 -20.594 -3.674 1 93.25 531 HIS A O 1
ATOM 4325 N N . ASP A 1 532 ? -5.699 -22.172 -5.145 1 95.62 532 ASP A N 1
ATOM 4326 C CA . ASP A 1 532 ? -6.82 -22.984 -4.664 1 95.62 532 ASP A CA 1
ATOM 4327 C C . ASP A 1 532 ? -6.605 -23.406 -3.215 1 95.62 532 ASP A C 1
ATOM 4329 O O . ASP A 1 532 ? -7.508 -23.281 -2.385 1 95.62 532 ASP A O 1
ATOM 4333 N N . LEU A 1 533 ? -5.422 -23.938 -2.963 1 96.75 533 LEU A N 1
ATOM 4334 C CA . LEU A 1 533 ? -5.09 -24.375 -1.608 1 96.75 533 LEU A CA 1
ATOM 4335 C C . LEU A 1 533 ? -5.129 -23.188 -0.642 1 96.75 533 LEU A C 1
ATOM 4337 O O . LEU A 1 533 ? -5.66 -23.312 0.466 1 96.75 533 LEU A O 1
ATOM 4341 N N . CYS A 1 534 ? -4.547 -22.109 -1.068 1 95.75 534 CYS A N 1
ATOM 4342 C CA . CYS A 1 534 ? -4.465 -20.922 -0.23 1 95.75 534 CYS A CA 1
ATOM 4343 C C . CYS A 1 534 ? -5.859 -20.422 0.124 1 95.75 534 CYS A C 1
ATOM 4345 O O . CYS A 1 534 ? -6.164 -20.203 1.298 1 95.75 534 CYS A O 1
ATOM 4347 N N . ASN A 1 535 ? -6.707 -20.234 -0.812 1 95.5 535 ASN A N 1
ATOM 4348 C CA . ASN A 1 535 ? -8.039 -19.688 -0.598 1 95.5 535 ASN A CA 1
ATOM 4349 C C . ASN A 1 535 ? -8.945 -20.656 0.134 1 95.5 535 ASN A C 1
ATOM 4351 O O . ASN A 1 535 ? -9.789 -20.25 0.935 1 95.5 535 ASN A O 1
ATOM 4355 N N . HIS A 1 536 ? -8.75 -21.906 -0.188 1 96.94 536 HIS A N 1
ATOM 4356 C CA . HIS A 1 536 ? -9.516 -22.922 0.544 1 96.94 536 HIS A CA 1
ATOM 4357 C C . HIS A 1 536 ? -9.156 -22.906 2.027 1 96.94 536 HIS A C 1
ATOM 4359 O O . HIS A 1 536 ? -10.047 -22.938 2.883 1 96.94 536 HIS A O 1
ATOM 4365 N N . ALA A 1 537 ? -7.922 -22.859 2.303 1 97.19 537 ALA A N 1
ATOM 4366 C CA . ALA A 1 537 ? -7.465 -22.797 3.688 1 97.19 537 ALA A CA 1
ATOM 4367 C C . ALA A 1 537 ? -8.008 -21.547 4.379 1 97.19 537 ALA A C 1
ATOM 4369 O O . ALA A 1 537 ? -8.43 -21.609 5.535 1 97.19 537 ALA A O 1
ATOM 4370 N N . LYS A 1 538 ? -7.965 -20.469 3.713 1 95.69 538 LYS A N 1
ATOM 4371 C CA . LYS A 1 538 ? -8.492 -19.219 4.25 1 95.69 538 LYS A CA 1
ATOM 4372 C C . LYS A 1 538 ? -9.969 -19.359 4.613 1 95.69 538 LYS A C 1
ATOM 4374 O O . LYS A 1 538 ? -10.398 -18.906 5.68 1 95.69 538 LYS A O 1
ATOM 4379 N N . ASN A 1 539 ? -10.727 -19.953 3.723 1 95.88 539 ASN A N 1
ATOM 4380 C CA . ASN A 1 539 ? -12.156 -20.156 3.953 1 95.88 539 ASN A CA 1
ATOM 4381 C C . ASN A 1 539 ? -12.406 -21.047 5.164 1 95.88 539 ASN A C 1
ATOM 4383 O O . ASN A 1 539 ? -13.289 -20.766 5.977 1 95.88 539 ASN A O 1
ATOM 4387 N N . LEU A 1 540 ? -11.609 -22.047 5.293 1 96.5 540 LEU A N 1
ATOM 4388 C CA . LEU A 1 540 ? -11.766 -22.953 6.418 1 96.5 540 LEU A CA 1
ATOM 4389 C C . LEU A 1 540 ? -11.43 -22.266 7.734 1 96.5 540 LEU A C 1
ATOM 4391 O O . LEU A 1 540 ? -12.156 -22.406 8.719 1 96.5 540 LEU A O 1
ATOM 4395 N N . LEU A 1 541 ? -10.398 -21.516 7.715 1 95.44 541 LEU A N 1
ATOM 4396 C CA . LEU A 1 541 ? -9.969 -20.844 8.93 1 95.44 541 LEU A CA 1
ATOM 4397 C C . LEU A 1 541 ? -10.984 -19.781 9.352 1 95.44 541 LEU A C 1
ATOM 4399 O O . LEU A 1 541 ? -11.078 -19.453 10.531 1 95.44 541 LEU A O 1
ATOM 4403 N N . GLU A 1 542 ? -11.68 -19.297 8.398 1 94.88 542 GLU A N 1
ATOM 4404 C CA . GLU A 1 542 ? -12.719 -18.312 8.688 1 94.88 542 GLU A CA 1
ATOM 4405 C C . GLU A 1 542 ? -13.977 -18.984 9.219 1 94.88 542 GLU A C 1
ATOM 4407 O O . GLU A 1 542 ? -14.664 -18.438 10.086 1 94.88 542 GLU A O 1
ATOM 4412 N N . GLU A 1 543 ? -14.266 -20.234 8.766 1 96.44 543 GLU A N 1
ATOM 4413 C CA . GLU A 1 543 ? -15.516 -20.922 9.086 1 96.44 543 GLU A CA 1
ATOM 4414 C C . GLU A 1 543 ? -15.383 -21.75 10.359 1 96.44 543 GLU A C 1
ATOM 4416 O O . GLU A 1 543 ? -16.312 -21.797 11.164 1 96.44 543 GLU A O 1
ATOM 4421 N N . ILE A 1 544 ? -14.336 -22.312 10.688 1 96.38 544 ILE A N 1
ATOM 4422 C CA . ILE A 1 544 ? -14.133 -23.312 11.734 1 96.38 544 ILE A CA 1
ATOM 4423 C C . ILE A 1 544 ? -14.438 -22.688 13.094 1 96.38 544 ILE A C 1
ATOM 4425 O O . ILE A 1 544 ? -15.133 -23.297 13.914 1 96.38 544 ILE A O 1
ATOM 4429 N N . PRO A 1 545 ? -13.984 -21.438 13.398 1 94.81 545 PRO A N 1
ATOM 4430 C CA . PRO A 1 545 ? -14.219 -20.875 14.727 1 94.81 545 PRO A CA 1
ATOM 4431 C C . PRO A 1 545 ? -15.703 -20.781 15.078 1 94.81 545 PRO A C 1
ATOM 4433 O O . PRO A 1 545 ? -16.062 -20.844 16.25 1 94.81 545 PRO A O 1
ATOM 4436 N N . SER A 1 546 ? -16.547 -20.703 14.125 1 94 546 SER A N 1
ATOM 4437 C CA . SER A 1 546 ? -17.969 -20.562 14.383 1 94 546 SER A CA 1
ATOM 4438 C C . SER A 1 546 ? -18.625 -21.938 14.578 1 94 546 SER A C 1
ATOM 4440 O O . SER A 1 546 ? -19.781 -22.016 14.984 1 94 546 SER A O 1
ATOM 4442 N N . ARG A 1 547 ? -17.859 -23.078 14.352 1 93.06 547 ARG A N 1
ATOM 4443 C CA . ARG A 1 547 ? -18.453 -24.406 14.312 1 93.06 547 ARG A CA 1
ATOM 4444 C C . ARG A 1 547 ? -17.906 -25.281 15.445 1 93.06 547 ARG A C 1
ATOM 4446 O O . ARG A 1 547 ? -18.328 -26.422 15.617 1 93.06 547 ARG A O 1
ATOM 4453 N N . VAL A 1 548 ? -17.016 -24.703 16.172 1 94.56 548 VAL A N 1
ATOM 4454 C CA . VAL A 1 548 ? -16.344 -25.5 17.203 1 94.56 548 VAL A CA 1
ATOM 4455 C C . VAL A 1 548 ? -16.484 -24.828 18.562 1 94.56 548 VAL A C 1
ATOM 4457 O O . VAL A 1 548 ? -17.078 -23.75 18.672 1 94.56 548 VAL A O 1
ATOM 4460 N N . SER A 1 549 ? -16.016 -25.516 19.609 1 93.88 549 SER A N 1
ATOM 4461 C CA . SER A 1 549 ? -16.078 -24.984 20.969 1 93.88 549 SER A CA 1
ATOM 4462 C C . SER A 1 549 ? -15.242 -23.703 21.094 1 93.88 549 SER A C 1
ATOM 4464 O O . SER A 1 549 ? -14.344 -23.469 20.297 1 93.88 549 SER A O 1
ATOM 4466 N N . THR A 1 550 ? -15.5 -22.938 22.016 1 94.25 550 THR A N 1
ATOM 4467 C CA . THR A 1 550 ? -14.812 -21.672 22.25 1 94.25 550 THR A CA 1
ATOM 4468 C C . THR A 1 550 ? -13.32 -21.891 22.469 1 94.25 550 THR A C 1
ATOM 4470 O O . THR A 1 550 ? -12.5 -21.062 22.062 1 94.25 550 THR A O 1
ATOM 4473 N N . HIS A 1 551 ? -13.102 -22.969 23.062 1 94.31 551 HIS A N 1
ATOM 4474 C CA . HIS A 1 551 ? -11.703 -23.281 23.312 1 94.31 551 HIS A CA 1
ATOM 4475 C C . HIS A 1 551 ? -10.938 -23.516 22.016 1 94.31 551 HIS A C 1
ATOM 4477 O O . HIS A 1 551 ? -9.883 -22.922 21.797 1 94.31 551 HIS A O 1
ATOM 4483 N N . VAL A 1 552 ? -11.5 -24.344 21.219 1 95.56 552 VAL A N 1
ATOM 4484 C CA . VAL A 1 552 ? -10.859 -24.672 19.953 1 95.56 552 VAL A CA 1
ATOM 4485 C C . VAL A 1 552 ? -10.852 -23.438 19.047 1 95.56 552 VAL A C 1
ATOM 4487 O O . VAL A 1 552 ? -9.883 -23.188 18.328 1 95.56 552 VAL A O 1
ATOM 4490 N N . ALA A 1 553 ? -11.93 -22.703 19.125 1 96 553 ALA A N 1
ATOM 4491 C CA . ALA A 1 553 ? -11.984 -21.438 18.375 1 96 553 ALA A CA 1
ATOM 4492 C C . ALA A 1 553 ? -10.852 -20.516 18.797 1 96 553 ALA A C 1
ATOM 4494 O O . ALA A 1 553 ? -10.289 -19.797 17.953 1 96 553 ALA A O 1
ATOM 4495 N N . GLY A 1 554 ? -10.555 -20.484 20.062 1 94.06 554 GLY A N 1
ATOM 4496 C CA . GLY A 1 554 ? -9.461 -19.688 20.578 1 94.06 554 GLY A CA 1
ATOM 4497 C C . GLY A 1 554 ? -8.109 -20.094 20.016 1 94.06 554 GLY A C 1
ATOM 4498 O O . GLY A 1 554 ? -7.254 -19.234 19.766 1 94.06 554 GLY A O 1
ATOM 4499 N N . ILE A 1 555 ? -7.973 -21.375 19.75 1 94.19 555 ILE A N 1
ATOM 4500 C CA . ILE A 1 555 ? -6.73 -21.875 19.172 1 94.19 555 ILE A CA 1
ATOM 4501 C C . ILE A 1 555 ? -6.57 -21.328 17.75 1 94.19 555 ILE A C 1
ATOM 4503 O O . ILE A 1 555 ? -5.496 -20.859 17.391 1 94.19 555 ILE A O 1
ATOM 4507 N N . VAL A 1 556 ? -7.621 -21.453 16.984 1 94.75 556 VAL A N 1
ATOM 4508 C CA . VAL A 1 556 ? -7.594 -20.984 15.609 1 94.75 556 VAL A CA 1
ATOM 4509 C C . VAL A 1 556 ? -7.262 -19.484 15.578 1 94.75 556 VAL A C 1
ATOM 4511 O O . VAL A 1 556 ? -6.445 -19.047 14.766 1 94.75 556 VAL A O 1
ATOM 4514 N N . LYS A 1 557 ? -7.848 -18.766 16.438 1 91.44 557 LYS A N 1
ATOM 4515 C CA . LYS A 1 557 ? -7.609 -17.328 16.516 1 91.44 557 LYS A CA 1
ATOM 4516 C C . LYS A 1 557 ? -6.16 -17.031 16.875 1 91.44 557 LYS A C 1
ATOM 4518 O O . LYS A 1 557 ? -5.559 -16.094 16.359 1 91.44 557 LYS A O 1
ATOM 4523 N N . ARG A 1 558 ? -5.613 -17.75 17.766 1 90.56 558 ARG A N 1
ATOM 4524 C CA . ARG A 1 558 ? -4.227 -17.562 18.172 1 90.56 558 ARG A CA 1
ATOM 4525 C C . ARG A 1 558 ? -3.275 -17.828 17.016 1 90.56 558 ARG A C 1
ATOM 4527 O O . ARG A 1 558 ? -2.289 -17.109 16.828 1 90.56 558 ARG A O 1
ATOM 4534 N N . VAL A 1 559 ? -3.602 -18.828 16.266 1 92.69 559 VAL A N 1
ATOM 4535 C CA . VAL A 1 559 ? -2.777 -19.172 15.117 1 92.69 559 VAL A CA 1
ATOM 4536 C C . VAL A 1 559 ? -2.838 -18.031 14.094 1 92.69 559 VAL A C 1
ATOM 4538 O O . VAL A 1 559 ? -1.812 -17.625 13.539 1 92.69 559 VAL A O 1
ATOM 4541 N N . ASN A 1 560 ? -3.982 -17.594 13.836 1 89.62 560 ASN A N 1
ATOM 4542 C CA . ASN A 1 560 ? -4.16 -16.469 12.922 1 89.62 560 ASN A CA 1
ATOM 4543 C C . ASN A 1 560 ? -3.365 -15.242 13.367 1 89.62 560 ASN A C 1
ATOM 4545 O O . ASN A 1 560 ? -2.73 -14.578 12.555 1 89.62 560 ASN A O 1
ATOM 4549 N N . ASN A 1 561 ? -3.42 -14.977 14.602 1 85.5 561 ASN A N 1
ATOM 4550 C CA . ASN A 1 561 ? -2.707 -13.836 15.156 1 85.5 561 ASN A CA 1
ATOM 4551 C C . ASN A 1 561 ? -1.195 -14.008 15.055 1 85.5 561 ASN A C 1
ATOM 4553 O O . ASN A 1 561 ? -0.468 -13.039 14.828 1 85.5 561 ASN A O 1
ATOM 4557 N N . LEU A 1 562 ? -0.788 -15.148 15.242 1 86.44 562 LEU A N 1
ATOM 4558 C CA . LEU A 1 562 ? 0.639 -15.445 15.219 1 86.44 562 LEU A CA 1
ATOM 4559 C C . LEU A 1 562 ? 1.194 -15.336 13.797 1 86.44 562 LEU A C 1
ATOM 4561 O O . LEU A 1 562 ? 2.281 -14.789 13.594 1 86.44 562 LEU A O 1
ATOM 4565 N N . VAL A 1 563 ? 0.447 -15.852 12.883 1 86.69 563 VAL A N 1
ATOM 4566 C CA . VAL A 1 563 ? 1.027 -16.047 11.562 1 86.69 563 VAL A CA 1
ATOM 4567 C C . VAL A 1 563 ? 0.572 -14.938 10.625 1 86.69 563 VAL A C 1
ATOM 4569 O O . VAL A 1 563 ? 1.339 -14.477 9.773 1 86.69 563 VAL A O 1
ATOM 4572 N N . LEU A 1 564 ? -0.583 -14.422 10.742 1 81.62 564 LEU A N 1
ATOM 4573 C CA . LEU A 1 564 ? -1.176 -13.609 9.688 1 81.62 564 LEU A CA 1
ATOM 4574 C C . LEU A 1 564 ? -1.278 -12.148 10.117 1 81.62 564 LEU A C 1
ATOM 4576 O O . LEU A 1 564 ? -1.179 -11.242 9.281 1 81.62 564 LEU A O 1
ATOM 4580 N N . ASN A 1 565 ? -1.495 -11.758 11.234 1 71.69 565 ASN A N 1
ATOM 4581 C CA . ASN A 1 565 ? -1.876 -10.422 11.68 1 71.69 565 ASN A CA 1
ATOM 4582 C C . ASN A 1 565 ? -0.75 -9.414 11.469 1 71.69 565 ASN A C 1
ATOM 4584 O O . ASN A 1 565 ? -1.007 -8.234 11.219 1 71.69 565 ASN A O 1
ATOM 4588 N N . SER A 1 566 ? 0.411 -9.805 11.57 1 69.81 566 SER A N 1
ATOM 4589 C CA . SER A 1 566 ? 1.484 -8.82 11.5 1 69.81 566 SER A CA 1
ATOM 4590 C C . SER A 1 566 ? 1.939 -8.602 10.062 1 69.81 566 SER A C 1
ATOM 4592 O O . SER A 1 566 ? 2.863 -7.824 9.812 1 69.81 566 SER A O 1
ATOM 4594 N N . LYS A 1 567 ? 1.112 -9.188 9.133 1 73.94 567 LYS A N 1
ATOM 4595 C CA . LYS A 1 567 ? 1.57 -9.094 7.75 1 73.94 567 LYS A CA 1
ATOM 4596 C C . LYS A 1 567 ? 0.716 -8.117 6.953 1 73.94 567 LYS A C 1
ATOM 4598 O O . LYS A 1 567 ? -0.502 -8.055 7.133 1 73.94 567 LYS A O 1
ATOM 4603 N N . ASP A 1 568 ? 1.444 -7.312 6.109 1 68.31 568 ASP A N 1
ATOM 4604 C CA . ASP A 1 568 ? 0.748 -6.395 5.215 1 68.31 568 ASP A CA 1
ATOM 4605 C C . ASP A 1 568 ? -0.028 -7.156 4.141 1 68.31 568 ASP A C 1
ATOM 4607 O O . ASP A 1 568 ? -1.152 -6.785 3.799 1 68.31 568 ASP A O 1
ATOM 4611 N N . THR A 1 569 ? 0.639 -8.219 3.605 1 74.56 569 THR A N 1
ATOM 4612 C CA . THR A 1 569 ? 0.037 -9.062 2.58 1 74.56 569 THR A CA 1
ATOM 4613 C C . THR A 1 569 ? 0.194 -10.539 2.934 1 74.56 569 THR A C 1
ATOM 4615 O O . THR A 1 569 ? 1.307 -11.016 3.18 1 74.56 569 THR A O 1
ATOM 4618 N N . VAL A 1 570 ? -0.919 -11.133 3 1 85 570 VAL A N 1
ATOM 4619 C CA . VAL A 1 570 ? -0.899 -12.57 3.271 1 85 570 VAL A CA 1
ATOM 4620 C C . VAL A 1 570 ? -0.609 -13.328 1.981 1 85 570 VAL A C 1
ATOM 4622 O O . VAL A 1 570 ? -1.356 -13.227 1.006 1 85 570 VAL A O 1
ATOM 4625 N N . ARG A 1 571 ? 0.434 -14.133 1.962 1 85.75 571 ARG A N 1
ATOM 4626 C CA . ARG A 1 571 ? 0.835 -14.938 0.81 1 85.75 571 ARG A CA 1
ATOM 4627 C C . ARG A 1 571 ? 0.449 -16.406 1 1 85.75 571 ARG A C 1
ATOM 4629 O O . ARG A 1 571 ? 0.077 -16.812 2.102 1 85.75 571 ARG A O 1
ATOM 4636 N N . ALA A 1 572 ? 0.597 -17.109 -0.101 1 91.06 572 ALA A N 1
ATOM 4637 C CA . ALA A 1 572 ? 0.27 -18.531 -0.062 1 91.06 572 ALA A CA 1
ATOM 4638 C C . ALA A 1 572 ? 1.173 -19.266 0.919 1 91.06 572 ALA A C 1
ATOM 4640 O O . ALA A 1 572 ? 0.726 -20.188 1.607 1 91.06 572 ALA A O 1
ATOM 4641 N N . ALA A 1 573 ? 2.426 -18.844 1.01 1 90.25 573 ALA A N 1
ATOM 4642 C CA . ALA A 1 573 ? 3.371 -19.484 1.921 1 90.25 573 ALA A CA 1
ATOM 4643 C C . ALA A 1 573 ? 2.965 -19.266 3.375 1 90.25 573 ALA A C 1
ATOM 4645 O O . ALA A 1 573 ? 3.154 -20.141 4.219 1 90.25 573 ALA A O 1
ATOM 4646 N N . ASP A 1 574 ? 2.402 -18.125 3.713 1 91.38 574 ASP A N 1
ATOM 4647 C CA . ASP A 1 574 ? 1.929 -17.844 5.062 1 91.38 574 ASP A CA 1
ATOM 4648 C C . ASP A 1 574 ? 0.747 -18.734 5.434 1 91.38 574 ASP A C 1
ATOM 4650 O O . ASP A 1 574 ? 0.668 -19.234 6.559 1 91.38 574 ASP A O 1
ATOM 4654 N N . MET A 1 575 ? -0.079 -18.891 4.477 1 94 575 MET A N 1
ATOM 4655 C CA . MET A 1 575 ? -1.255 -19.719 4.723 1 94 575 MET A CA 1
ATOM 4656 C C . MET A 1 575 ? -0.862 -21.188 4.91 1 94 575 MET A C 1
ATOM 4658 O O . MET A 1 575 ? -1.431 -21.875 5.754 1 94 575 MET A O 1
ATOM 4662 N N . ARG A 1 576 ? 0.081 -21.656 4.102 1 94.5 576 ARG A N 1
ATOM 4663 C CA . ARG A 1 576 ? 0.598 -23.016 4.273 1 94.5 576 ARG A CA 1
ATOM 4664 C C . ARG A 1 576 ? 1.167 -23.203 5.672 1 94.5 576 ARG A C 1
ATOM 4666 O O . ARG A 1 576 ? 0.896 -24.219 6.324 1 94.5 576 ARG A O 1
ATOM 4673 N N . TYR A 1 577 ? 1.934 -22.219 6.059 1 94.31 577 TYR A N 1
ATOM 4674 C CA . TYR A 1 577 ? 2.525 -22.281 7.391 1 94.31 577 TYR A CA 1
ATOM 4675 C C . TYR A 1 577 ? 1.448 -22.25 8.469 1 94.31 577 TYR A C 1
ATOM 4677 O O . TYR A 1 577 ? 1.534 -22.969 9.469 1 94.31 577 TYR A O 1
ATOM 4685 N N . ALA A 1 578 ? 0.403 -21.469 8.305 1 95 578 ALA A N 1
ATOM 4686 C CA . ALA A 1 578 ? -0.694 -21.359 9.258 1 95 578 ALA A CA 1
ATOM 4687 C C . ALA A 1 578 ? -1.4 -22.703 9.438 1 95 578 ALA A C 1
ATOM 4689 O O . ALA A 1 578 ? -1.74 -23.094 10.562 1 95 578 ALA A O 1
ATOM 4690 N N . VAL A 1 579 ? -1.601 -23.422 8.336 1 97.12 579 VAL A N 1
ATOM 4691 C CA . VAL A 1 579 ? -2.271 -24.719 8.367 1 97.12 579 VAL A CA 1
ATOM 4692 C C . VAL A 1 579 ? -1.437 -25.703 9.18 1 97.12 579 VAL A C 1
ATOM 4694 O O . VAL A 1 579 ? -1.975 -26.469 9.992 1 97.12 579 VAL A O 1
ATOM 4697 N N . LEU A 1 580 ? -0.179 -25.672 9.023 1 95.94 580 LEU A N 1
ATOM 4698 C CA . LEU A 1 580 ? 0.714 -26.609 9.703 1 95.94 580 LEU A CA 1
ATOM 4699 C C . LEU A 1 580 ? 0.783 -26.297 11.195 1 95.94 580 LEU A C 1
ATOM 4701 O O . LEU A 1 580 ? 0.76 -27.203 12.023 1 95.94 580 LEU A O 1
ATOM 4705 N N . VAL A 1 581 ? 0.871 -25.047 11.539 1 94.44 581 VAL A N 1
ATOM 4706 C CA . VAL A 1 581 ? 0.908 -24.641 12.938 1 94.44 581 VAL A CA 1
ATOM 4707 C C . VAL A 1 581 ? -0.414 -25 13.617 1 94.44 581 VAL A C 1
ATOM 4709 O O . VAL A 1 581 ? -0.429 -25.453 14.766 1 94.44 581 VAL A O 1
ATOM 4712 N N . LEU A 1 582 ? -1.498 -24.781 12.898 1 96.12 582 LEU A N 1
ATOM 4713 C CA . LEU A 1 582 ? -2.811 -25.141 13.422 1 96.12 582 LEU A CA 1
ATOM 4714 C C . LEU A 1 582 ? -2.898 -26.641 13.688 1 96.12 582 LEU A C 1
ATOM 4716 O O . LEU A 1 582 ? -3.389 -27.062 14.734 1 96.12 582 LEU A O 1
ATOM 4720 N N . LEU A 1 583 ? -2.43 -27.438 12.719 1 96.12 583 LEU A N 1
ATOM 4721 C CA . LEU A 1 583 ? -2.432 -28.891 12.875 1 96.12 583 LEU A CA 1
ATOM 4722 C C . LEU A 1 583 ? -1.651 -29.297 14.117 1 96.12 583 LEU A C 1
ATOM 4724 O O . LEU A 1 583 ? -2.102 -30.156 14.883 1 96.12 583 LEU A O 1
ATOM 4728 N N . GLN A 1 584 ? -0.564 -28.688 14.297 1 93.75 584 GLN A N 1
ATOM 4729 C CA . GLN A 1 584 ? 0.285 -28.984 15.445 1 93.75 584 GLN A CA 1
ATOM 4730 C C . GLN A 1 584 ? -0.435 -28.672 16.75 1 93.75 584 GLN A C 1
ATOM 4732 O O . GLN A 1 584 ? -0.413 -29.484 17.688 1 93.75 584 GLN A O 1
ATOM 4737 N N . GLU A 1 585 ? -1.104 -27.547 16.844 1 94 585 GLU A N 1
ATOM 4738 C CA . GLU A 1 585 ? -1.832 -27.125 18.031 1 94 585 GLU A CA 1
ATOM 4739 C C . GLU A 1 585 ? -3.027 -28.031 18.297 1 94 585 GLU A C 1
ATOM 4741 O O . GLU A 1 585 ? -3.301 -28.375 19.453 1 94 585 GLU A O 1
ATOM 4746 N N . LEU A 1 586 ? -3.67 -28.406 17.25 1 95.12 586 LEU A N 1
ATOM 4747 C CA . LEU A 1 586 ? -4.871 -29.219 17.406 1 95.12 586 LEU A CA 1
ATOM 4748 C C . LEU A 1 586 ? -4.512 -30.625 17.844 1 95.12 586 LEU A C 1
ATOM 4750 O O . LEU A 1 586 ? -5.238 -31.25 18.625 1 95.12 586 LEU A O 1
ATOM 4754 N N . LYS A 1 587 ? -3.471 -31.156 17.344 1 93.38 587 LYS A N 1
ATOM 4755 C CA . LYS A 1 587 ? -3.029 -32.5 17.688 1 93.38 587 LYS A CA 1
ATOM 4756 C C . LYS A 1 587 ? -2.691 -32.594 19.172 1 93.38 587 LYS A C 1
ATOM 4758 O O . LYS A 1 587 ? -2.807 -33.656 19.766 1 93.38 587 LYS A O 1
ATOM 4763 N N . GLN A 1 588 ? -2.266 -31.531 19.734 1 90.62 588 GLN A N 1
ATOM 4764 C CA . GLN A 1 588 ? -1.827 -31.516 21.125 1 90.62 588 GLN A CA 1
ATOM 4765 C C . GLN A 1 588 ? -2.984 -31.188 22.062 1 90.62 588 GLN A C 1
ATOM 4767 O O . GLN A 1 588 ? -2.877 -31.359 23.281 1 90.62 588 GLN A O 1
ATOM 4772 N N . ASP A 1 589 ? -4.039 -30.766 21.438 1 92.12 589 ASP A N 1
ATOM 4773 C CA . ASP A 1 589 ? -5.18 -30.344 22.25 1 92.12 589 ASP A CA 1
ATOM 4774 C C . ASP A 1 589 ? -6.133 -31.516 22.5 1 92.12 589 ASP A C 1
ATOM 4776 O O . ASP A 1 589 ? -6.559 -32.188 21.562 1 92.12 589 ASP A O 1
ATOM 4780 N N . ARG A 1 590 ? -6.535 -31.766 23.734 1 90.44 590 ARG A N 1
ATOM 4781 C CA . ARG A 1 590 ? -7.363 -32.906 24.109 1 90.44 590 ARG A CA 1
ATOM 4782 C C . ARG A 1 590 ? -8.836 -32.625 23.828 1 90.44 590 ARG A C 1
ATOM 4784 O O . ARG A 1 590 ? -9.633 -33.562 23.688 1 90.44 590 ARG A O 1
ATOM 4791 N N . GLU A 1 591 ? -9.203 -31.375 23.734 1 91.56 591 GLU A N 1
ATOM 4792 C CA . GLU A 1 591 ? -10.602 -31.016 23.531 1 91.56 591 GLU A CA 1
ATOM 4793 C C . GLU A 1 591 ? -10.969 -31.031 22.062 1 91.56 591 GLU A C 1
ATOM 4795 O O . GLU A 1 591 ? -12.156 -31.047 21.703 1 91.56 591 GLU A O 1
ATOM 4800 N N . THR A 1 592 ? -9.953 -31.109 21.234 1 94.38 592 THR A N 1
ATOM 4801 C CA . THR A 1 592 ? -10.219 -31.094 19.797 1 94.38 592 THR A CA 1
ATOM 4802 C C . THR A 1 592 ? -10.703 -32.469 19.328 1 94.38 592 THR A C 1
ATOM 4804 O O . THR A 1 592 ? -10.125 -33.469 19.688 1 94.38 592 THR A O 1
ATOM 4807 N N . SER A 1 593 ? -11.75 -32.5 18.562 1 93.94 593 SER A N 1
ATOM 4808 C CA . SER A 1 593 ? -12.266 -33.75 18.016 1 93.94 593 SER A CA 1
ATOM 4809 C C . SER A 1 593 ? -11.273 -34.375 17.031 1 93.94 593 SER A C 1
ATOM 4811 O O . SER A 1 593 ? -10.57 -33.656 16.328 1 93.94 593 SER A O 1
ATOM 4813 N N . GLY A 1 594 ? -11.289 -35.625 16.969 1 93.38 594 GLY A N 1
ATOM 4814 C CA . GLY A 1 594 ? -10.445 -36.344 16.031 1 93.38 594 GLY A CA 1
ATOM 4815 C C . GLY A 1 594 ? -10.758 -36.031 14.578 1 93.38 594 GLY A C 1
ATOM 4816 O O . GLY A 1 594 ? -9.867 -36 13.727 1 93.38 594 GLY A O 1
ATOM 4817 N N . GLU A 1 595 ? -12.008 -35.75 14.344 1 94.5 595 GLU A N 1
ATOM 4818 C CA . GLU A 1 595 ? -12.445 -35.438 12.984 1 94.5 595 GLU A CA 1
ATOM 4819 C C . GLU A 1 595 ? -11.852 -34.094 12.516 1 94.5 595 GLU A C 1
ATOM 4821 O O . GLU A 1 595 ? -11.422 -33.969 11.367 1 94.5 595 GLU A O 1
ATOM 4826 N N . LEU A 1 596 ? -11.828 -33.188 13.391 1 96.56 596 LEU A N 1
ATOM 4827 C CA . LEU A 1 596 ? -11.266 -31.891 13.031 1 96.56 596 LEU A CA 1
ATOM 4828 C C . LEU A 1 596 ? -9.766 -32 12.766 1 96.56 596 LEU A C 1
ATOM 4830 O O . LEU A 1 596 ? -9.242 -31.359 11.844 1 96.56 596 LEU A O 1
ATOM 4834 N N . VAL A 1 597 ? -9.078 -32.75 13.578 1 96.31 597 VAL A N 1
ATOM 4835 C CA . VAL A 1 597 ? -7.652 -33 13.375 1 96.31 597 VAL A CA 1
ATOM 4836 C C . VAL A 1 597 ? -7.426 -33.625 12.008 1 96.31 597 VAL A C 1
ATOM 4838 O O . VAL A 1 597 ? -6.516 -33.25 11.273 1 96.31 597 VAL A O 1
ATOM 4841 N N . LYS A 1 598 ? -8.266 -34.562 11.703 1 96 598 LYS A N 1
ATOM 4842 C CA . LYS A 1 598 ? -8.164 -35.25 10.414 1 96 598 LYS A CA 1
ATOM 4843 C C . LYS A 1 598 ? -8.414 -34.281 9.258 1 96 598 LYS A C 1
ATOM 4845 O O . LYS A 1 598 ? -7.758 -34.344 8.219 1 96 598 LYS A O 1
ATOM 4850 N N . LEU A 1 599 ? -9.359 -33.406 9.469 1 97.5 599 LEU A N 1
ATOM 4851 C CA . LEU A 1 599 ? -9.68 -32.438 8.453 1 97.5 599 LEU A CA 1
ATOM 4852 C C . LEU A 1 599 ? -8.461 -31.562 8.125 1 97.5 599 LEU A C 1
ATOM 4854 O O . LEU A 1 599 ? -8.102 -31.406 6.961 1 97.5 599 LEU A O 1
ATOM 4858 N N . ILE A 1 600 ? -7.824 -31.047 9.117 1 97.81 600 ILE A N 1
ATOM 4859 C CA . ILE A 1 600 ? -6.676 -30.172 8.914 1 97.81 600 ILE A CA 1
ATOM 4860 C C . ILE A 1 600 ? -5.473 -31 8.445 1 97.81 600 ILE A C 1
ATOM 4862 O O . ILE A 1 600 ? -4.676 -30.531 7.629 1 97.81 600 ILE A O 1
ATOM 4866 N N . ASN A 1 601 ? -5.371 -32.156 8.914 1 97.19 601 ASN A N 1
ATOM 4867 C CA . ASN A 1 601 ? -4.285 -33.062 8.508 1 97.19 601 ASN A CA 1
ATOM 4868 C C . ASN A 1 601 ? -4.359 -33.375 7.016 1 97.19 601 ASN A C 1
ATOM 4870 O O . ASN A 1 601 ? -3.338 -33.406 6.332 1 97.19 601 ASN A O 1
ATOM 4874 N N . THR A 1 602 ? -5.527 -33.719 6.59 1 97.56 602 THR A N 1
ATOM 4875 C CA . THR A 1 602 ? -5.684 -34.031 5.176 1 97.56 602 THR A CA 1
ATOM 4876 C C . THR A 1 602 ? -5.348 -32.844 4.312 1 97.56 602 THR A C 1
ATOM 4878 O O . THR A 1 602 ? -4.719 -32.969 3.26 1 97.56 602 THR A O 1
ATOM 4881 N N . LEU A 1 603 ? -5.75 -31.656 4.727 1 97.69 603 LEU A N 1
ATOM 4882 C CA . LEU A 1 603 ? -5.398 -30.438 4 1 97.69 603 LEU A CA 1
ATOM 4883 C C . LEU A 1 603 ? -3.885 -30.234 3.967 1 97.69 603 LEU A C 1
ATOM 4885 O O . LEU A 1 603 ? -3.32 -29.906 2.924 1 97.69 603 LEU A O 1
ATOM 4889 N N . ALA A 1 604 ? -3.268 -30.422 5.094 1 97.5 604 ALA A N 1
ATOM 4890 C CA . ALA A 1 604 ? -1.815 -30.281 5.195 1 97.5 604 ALA A CA 1
ATOM 4891 C C . ALA A 1 604 ? -1.112 -31.297 4.289 1 97.5 604 ALA A C 1
ATOM 4893 O O . ALA A 1 604 ? -0.109 -30.969 3.65 1 97.5 604 ALA A O 1
ATOM 4894 N N . ASP A 1 605 ? -1.605 -32.438 4.289 1 96.94 605 ASP A N 1
ATOM 4895 C CA . ASP A 1 605 ? -1.025 -33.5 3.465 1 96.94 605 ASP A CA 1
ATOM 4896 C C . ASP A 1 605 ? -1.198 -33.188 1.979 1 96.94 605 ASP A C 1
ATOM 4898 O O . ASP A 1 605 ? -0.283 -33.406 1.184 1 96.94 605 ASP A O 1
ATOM 4902 N N . MET A 1 606 ? -2.361 -32.75 1.628 1 97.06 606 MET A N 1
ATOM 4903 C CA . MET A 1 606 ? -2.578 -32.312 0.247 1 97.06 606 MET A CA 1
ATOM 4904 C C . MET A 1 606 ? -1.567 -31.25 -0.161 1 97.06 606 MET A C 1
ATOM 4906 O O . MET A 1 606 ? -0.99 -31.328 -1.247 1 97.06 606 MET A O 1
ATOM 4910 N N . GLN A 1 607 ? -1.379 -30.344 0.704 1 95.94 607 GLN A N 1
ATOM 4911 C CA . GLN A 1 607 ? -0.398 -29.297 0.446 1 95.94 607 GLN A CA 1
ATOM 4912 C C . GLN A 1 607 ? 0.998 -29.891 0.255 1 95.94 607 GLN A C 1
ATOM 4914 O O . GLN A 1 607 ? 1.723 -29.484 -0.661 1 95.94 607 GLN A O 1
ATOM 4919 N N . ARG A 1 608 ? 1.323 -30.719 1.088 1 95.19 608 ARG A N 1
ATOM 4920 C CA . ARG A 1 608 ? 2.643 -31.328 1.032 1 95.19 608 ARG A CA 1
ATOM 4921 C C . ARG A 1 608 ? 2.861 -32.031 -0.303 1 95.19 608 ARG A C 1
ATOM 4923 O O . ARG A 1 608 ? 3.904 -31.859 -0.939 1 95.19 608 ARG A O 1
ATOM 4930 N N . ILE A 1 609 ? 1.921 -32.781 -0.731 1 95.81 609 ILE A N 1
ATOM 4931 C CA . ILE A 1 609 ? 2.051 -33.562 -1.962 1 95.81 609 ILE A CA 1
ATOM 4932 C C . ILE A 1 609 ? 2.051 -32.625 -3.164 1 95.81 609 ILE A C 1
ATOM 4934 O O . ILE A 1 609 ? 2.836 -32.812 -4.098 1 95.81 609 ILE A O 1
ATOM 4938 N N . CYS A 1 610 ? 1.193 -31.625 -3.133 1 96.31 610 CYS A N 1
ATOM 4939 C CA . CYS A 1 610 ? 1.107 -30.688 -4.242 1 96.31 610 CYS A CA 1
ATOM 4940 C C . CYS A 1 610 ? 2.42 -29.922 -4.418 1 96.31 610 CYS A C 1
ATOM 4942 O O . CYS A 1 610 ? 2.814 -29.609 -5.539 1 96.31 610 CYS A O 1
ATOM 4944 N N . TYR A 1 611 ? 3.141 -29.672 -3.326 1 94.19 611 TYR A N 1
ATOM 4945 C CA . TYR A 1 611 ? 4.379 -28.891 -3.385 1 94.19 611 TYR A CA 1
ATOM 4946 C C . TYR A 1 611 ? 5.59 -29.812 -3.502 1 94.19 611 TYR A C 1
ATOM 4948 O O . TYR A 1 611 ? 6.727 -29.344 -3.564 1 94.19 611 TYR A O 1
ATOM 4956 N N . ALA A 1 612 ? 5.34 -31.094 -3.561 1 93.56 612 ALA A N 1
ATOM 4957 C CA . ALA A 1 612 ? 6.449 -32.031 -3.656 1 93.56 612 ALA A CA 1
ATOM 4958 C C . ALA A 1 612 ? 7.176 -31.906 -4.988 1 93.56 612 ALA A C 1
ATOM 4960 O O . ALA A 1 612 ? 6.578 -31.516 -5.992 1 93.56 612 ALA A O 1
ATOM 4961 N N . ALA A 1 613 ? 8.438 -32.25 -4.938 1 92.75 613 ALA A N 1
ATOM 4962 C CA . ALA A 1 613 ? 9.266 -32.188 -6.137 1 92.75 613 ALA A CA 1
ATOM 4963 C C . ALA A 1 613 ? 8.812 -33.219 -7.172 1 92.75 613 ALA A C 1
ATOM 4965 O O . ALA A 1 613 ? 8.203 -34.219 -6.824 1 92.75 613 ALA A O 1
ATOM 4966 N N . ALA A 1 614 ? 9.117 -32.906 -8.383 1 94.12 614 ALA A N 1
ATOM 4967 C CA . ALA A 1 614 ? 8.766 -33.812 -9.477 1 94.12 614 ALA A CA 1
ATOM 4968 C C . ALA A 1 614 ? 9.391 -35.188 -9.258 1 94.12 614 ALA A C 1
ATOM 4970 O O . ALA A 1 614 ? 8.797 -36.188 -9.625 1 94.12 614 ALA A O 1
ATOM 4971 N N . GLU A 1 615 ? 10.461 -35.219 -8.617 1 88.75 615 GLU A N 1
ATOM 4972 C CA . GLU A 1 615 ? 11.188 -36.469 -8.391 1 88.75 615 GLU A CA 1
ATOM 4973 C C . GLU A 1 615 ? 10.469 -37.344 -7.363 1 88.75 615 GLU A C 1
ATOM 4975 O O . GLU A 1 615 ? 10.664 -38.562 -7.328 1 88.75 615 GLU A O 1
ATOM 4980 N N . ASP A 1 616 ? 9.625 -36.75 -6.648 1 90.31 616 ASP A N 1
ATOM 4981 C CA . ASP A 1 616 ? 8.93 -37.469 -5.582 1 90.31 616 ASP A CA 1
ATOM 4982 C C . ASP A 1 616 ? 7.605 -38.031 -6.074 1 90.31 616 ASP A C 1
ATOM 4984 O O . ASP A 1 616 ? 6.938 -38.781 -5.355 1 90.31 616 ASP A O 1
ATOM 4988 N N . ARG A 1 617 ? 7.289 -37.75 -7.277 1 94.12 617 ARG A N 1
ATOM 4989 C CA . ARG A 1 617 ? 6.035 -38.25 -7.824 1 94.12 617 ARG A CA 1
ATOM 4990 C C . ARG A 1 617 ? 6.105 -39.75 -8.062 1 94.12 617 ARG A C 1
ATOM 4992 O O . ARG A 1 617 ? 7.059 -40.25 -8.672 1 94.12 617 ARG A O 1
ATOM 4999 N N . SER A 1 618 ? 5.184 -40.469 -7.512 1 93.19 618 SER A N 1
ATOM 5000 C CA . SER A 1 618 ? 5.043 -41.906 -7.648 1 93.19 618 SER A CA 1
ATOM 5001 C C . SER A 1 618 ? 3.574 -42.312 -7.66 1 93.19 618 SER A C 1
ATOM 5003 O O . SER A 1 618 ? 2.697 -41.531 -7.32 1 93.19 618 SER A O 1
ATOM 5005 N N . MET A 1 619 ? 3.373 -43.5 -8.047 1 93.81 619 MET A N 1
ATOM 5006 C CA . MET A 1 619 ? 1.989 -43.969 -8.094 1 93.81 619 MET A CA 1
ATOM 5007 C C . MET A 1 619 ? 1.392 -44.031 -6.691 1 93.81 619 MET A C 1
ATOM 5009 O O . MET A 1 619 ? 0.193 -43.812 -6.516 1 93.81 619 MET A O 1
ATOM 5013 N N . ILE A 1 620 ? 2.236 -44.281 -5.766 1 95.31 620 ILE A N 1
ATOM 5014 C CA . ILE A 1 620 ? 1.753 -44.344 -4.387 1 95.31 620 ILE A CA 1
ATOM 5015 C C . ILE A 1 620 ? 1.286 -42.938 -3.965 1 95.31 620 ILE A C 1
ATOM 5017 O O . ILE A 1 620 ? 0.244 -42.812 -3.32 1 95.31 620 ILE A O 1
ATOM 5021 N N . ASN A 1 621 ? 2.027 -41.969 -4.344 1 95.62 621 ASN A N 1
ATOM 5022 C CA . ASN A 1 621 ? 1.637 -40.594 -4 1 95.62 621 ASN A CA 1
ATOM 5023 C C . ASN A 1 621 ? 0.387 -40.188 -4.762 1 95.62 621 ASN A C 1
ATOM 5025 O O . ASN A 1 621 ? -0.423 -39.406 -4.242 1 95.62 621 ASN A O 1
ATOM 5029 N N . VAL A 1 622 ? 0.276 -40.594 -5.953 1 97.38 622 VAL A N 1
ATOM 5030 C CA . VAL A 1 622 ? -0.936 -40.344 -6.719 1 97.38 622 VAL A CA 1
ATOM 5031 C C . VAL A 1 622 ? -2.143 -40.938 -6.008 1 97.38 622 VAL A C 1
ATOM 5033 O O . VAL A 1 622 ? -3.172 -40.281 -5.844 1 97.38 622 VAL A O 1
ATOM 5036 N N . PHE A 1 623 ? -1.941 -42.219 -5.629 1 97.5 623 PHE A N 1
ATOM 5037 C CA . PHE A 1 623 ? -2.982 -42.906 -4.895 1 97.5 623 PHE A CA 1
ATOM 5038 C C . PHE A 1 623 ? -3.328 -42.188 -3.604 1 97.5 623 PHE A C 1
ATOM 5040 O O . PHE A 1 623 ? -4.504 -41.969 -3.305 1 97.5 623 PHE A O 1
ATOM 5047 N N . ARG A 1 624 ? -2.357 -41.75 -2.992 1 97.31 624 ARG A N 1
ATOM 5048 C CA . ARG A 1 624 ? -2.531 -41.062 -1.723 1 97.31 624 ARG A CA 1
ATOM 5049 C C . ARG A 1 624 ? -3.275 -39.75 -1.92 1 97.31 624 ARG A C 1
ATOM 5051 O O . ARG A 1 624 ? -4.223 -39.438 -1.192 1 97.31 624 ARG A O 1
ATOM 5058 N N . LEU A 1 625 ? -2.809 -38.906 -2.848 1 97.75 625 LEU A N 1
ATOM 5059 C CA . LEU A 1 625 ? -3.453 -37.625 -3.08 1 97.75 625 LEU A CA 1
ATOM 5060 C C . LEU A 1 625 ? -4.938 -37.812 -3.387 1 97.75 625 LEU A C 1
ATOM 5062 O O . LEU A 1 625 ? -5.77 -37.031 -2.939 1 97.75 625 LEU A O 1
ATOM 5066 N N . THR A 1 626 ? -5.266 -38.844 -4.156 1 98 626 THR A N 1
ATOM 5067 C CA . THR A 1 626 ? -6.656 -39.125 -4.504 1 98 626 THR A CA 1
ATOM 5068 C C . THR A 1 626 ? -7.457 -39.5 -3.26 1 98 626 THR A C 1
ATOM 5070 O O . THR A 1 626 ? -8.562 -39 -3.053 1 98 626 THR A O 1
ATOM 5073 N N . ASN A 1 627 ? -6.883 -40.344 -2.461 1 97.81 627 ASN A N 1
ATOM 5074 C CA . ASN A 1 627 ? -7.547 -40.781 -1.241 1 97.81 627 ASN A CA 1
ATOM 5075 C C . ASN A 1 627 ? -7.699 -39.656 -0.236 1 97.81 627 ASN A C 1
ATOM 5077 O O . ASN A 1 627 ? -8.766 -39.5 0.356 1 97.81 627 ASN A O 1
ATOM 5081 N N . VAL A 1 628 ? -6.672 -38.938 -0.057 1 97.5 628 VAL A N 1
ATOM 5082 C CA . VAL A 1 628 ? -6.66 -37.875 0.952 1 97.5 628 VAL A CA 1
ATOM 5083 C C . VAL A 1 628 ? -7.602 -36.75 0.537 1 97.5 628 VAL A C 1
ATOM 5085 O O . VAL A 1 628 ? -8.258 -36.125 1.384 1 97.5 628 VAL A O 1
ATOM 5088 N N . SER A 1 629 ? -7.652 -36.406 -0.736 1 97.88 629 SER A N 1
ATOM 5089 C CA . SER A 1 629 ? -8.578 -35.375 -1.212 1 97.88 629 SER A CA 1
ATOM 5090 C C . SER A 1 629 ? -10.023 -35.781 -0.976 1 97.88 629 SER A C 1
ATOM 5092 O O . SER A 1 629 ? -10.859 -34.969 -0.617 1 97.88 629 SER A O 1
ATOM 5094 N N . PHE A 1 630 ? -10.289 -37.031 -1.163 1 97.06 630 PHE A N 1
ATOM 5095 C CA . PHE A 1 630 ? -11.625 -37.562 -0.911 1 97.06 630 PHE A CA 1
ATOM 5096 C C . PHE A 1 630 ? -11.953 -37.531 0.577 1 97.06 630 PHE A C 1
ATOM 5098 O O . PHE A 1 630 ? -13.031 -37.094 0.97 1 97.06 630 PHE A O 1
ATOM 5105 N N . LEU A 1 631 ? -11.023 -38 1.34 1 97.31 631 LEU A N 1
ATOM 5106 C CA . LEU A 1 631 ? -11.227 -37.969 2.785 1 97.31 631 LEU A CA 1
ATOM 5107 C C . LEU A 1 631 ? -11.438 -36.562 3.281 1 97.31 631 LEU A C 1
ATOM 5109 O O . LEU A 1 631 ? -12.266 -36.312 4.164 1 97.31 631 LEU A O 1
ATOM 5113 N N . HIS A 1 632 ? -10.648 -35.656 2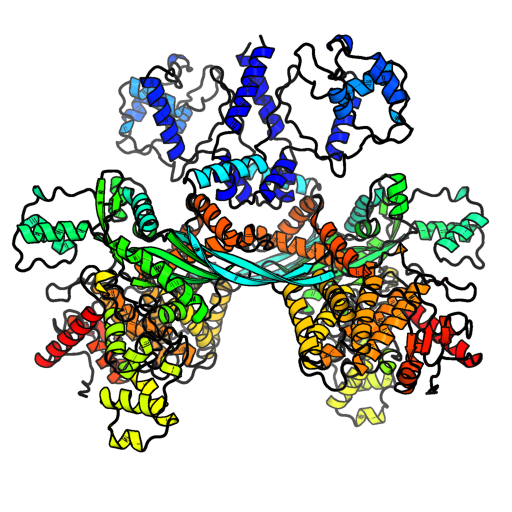.77 1 97.75 632 HIS A N 1
ATOM 5114 C CA . HIS A 1 632 ? -10.805 -34.25 3.127 1 97.75 632 HIS A CA 1
ATOM 5115 C C . HIS A 1 632 ? -12.227 -33.75 2.863 1 97.75 632 HIS A C 1
ATOM 5117 O O . HIS A 1 632 ? -12.828 -33.094 3.707 1 97.75 632 HIS A O 1
ATOM 5123 N N . TYR A 1 633 ? -12.695 -34.094 1.712 1 96.94 633 TYR A N 1
ATOM 5124 C CA . TYR A 1 633 ? -14.055 -33.75 1.321 1 96.94 633 TYR A CA 1
ATOM 5125 C C . TYR A 1 633 ? -15.07 -34.312 2.309 1 96.94 633 TYR A C 1
ATOM 5127 O O . TYR A 1 633 ? -15.969 -33.625 2.76 1 96.94 633 TYR A O 1
ATOM 5135 N N . LEU A 1 634 ? -14.93 -35.562 2.703 1 96.25 634 LEU A N 1
ATOM 5136 C CA . LEU A 1 634 ? -15.828 -36.188 3.662 1 96.25 634 LEU A CA 1
ATOM 5137 C C . LEU A 1 634 ? -15.742 -35.5 5.023 1 96.25 634 LEU A C 1
ATOM 5139 O O . LEU A 1 634 ? -16.766 -35.312 5.699 1 96.25 634 LEU A O 1
ATOM 5143 N N . MET A 1 635 ? -14.531 -35.156 5.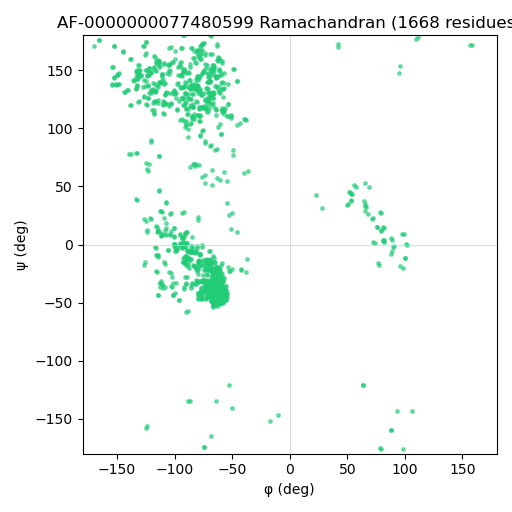344 1 96.75 635 MET A N 1
ATOM 5144 C CA . MET A 1 635 ? -14.328 -34.531 6.652 1 96.75 635 MET A CA 1
ATOM 5145 C C . MET A 1 635 ? -14.977 -33.156 6.711 1 96.75 635 MET A C 1
ATOM 5147 O O . MET A 1 635 ? -15.453 -32.75 7.766 1 96.75 635 MET A O 1
ATOM 5151 N N . ILE A 1 636 ? -14.977 -32.438 5.598 1 96.5 636 ILE A N 1
ATOM 5152 C CA . ILE A 1 636 ? -15.68 -31.156 5.574 1 96.5 636 ILE A CA 1
ATOM 5153 C C . ILE A 1 636 ? -17.156 -31.375 5.871 1 96.5 636 ILE A C 1
ATOM 5155 O O . ILE A 1 636 ? -17.766 -30.625 6.66 1 96.5 636 ILE A O 1
ATOM 5159 N N . LYS A 1 637 ? -17.719 -32.406 5.297 1 93.81 637 LYS A N 1
ATOM 5160 C CA . LYS A 1 637 ? -19.141 -32.688 5.496 1 93.81 637 LYS A CA 1
ATOM 5161 C C . LYS A 1 637 ? -19.422 -33.094 6.945 1 93.81 637 LYS A C 1
ATOM 5163 O O . LYS A 1 637 ? -20.469 -32.719 7.492 1 93.81 637 LYS A O 1
ATOM 5168 N N . GLU A 1 638 ? -18.469 -33.75 7.535 1 94.69 638 GLU A N 1
ATOM 5169 C CA . GLU A 1 638 ? -18.641 -34.219 8.906 1 94.69 638 GLU A CA 1
ATOM 5170 C C . GLU A 1 638 ? -18.406 -33.094 9.914 1 94.69 638 GLU A C 1
ATOM 5172 O O . GLU A 1 638 ? -19.156 -32.969 10.891 1 94.69 638 GLU A O 1
ATOM 5177 N N . CYS A 1 639 ? -17.375 -32.312 9.711 1 94.56 639 CYS A N 1
ATOM 5178 C CA . CYS A 1 639 ? -16.953 -31.297 10.672 1 94.56 639 CYS A CA 1
ATOM 5179 C C . CYS A 1 639 ? -17.797 -30.047 10.539 1 94.56 639 CYS A C 1
ATOM 5181 O O . CYS A 1 639 ? -17.938 -29.281 11.5 1 94.56 639 CYS A O 1
ATOM 5183 N N . LEU A 1 640 ? -18.25 -29.797 9.312 1 93.25 640 LEU A N 1
ATOM 5184 C CA . LEU A 1 640 ? -19 -28.578 9.047 1 93.25 640 LEU A CA 1
ATOM 5185 C C . LEU A 1 640 ? -20.359 -28.891 8.453 1 93.25 640 LEU A C 1
ATOM 5187 O O . LEU A 1 640 ? -20.672 -28.453 7.348 1 93.25 640 LEU A O 1
ATOM 5191 N N . PRO A 1 641 ? -21.109 -29.516 9.266 1 89.56 641 PRO A N 1
ATOM 5192 C CA . PRO A 1 641 ? -22.422 -29.922 8.742 1 89.56 641 PRO A CA 1
ATOM 5193 C C . PRO A 1 641 ? -23.359 -28.75 8.508 1 89.56 641 PRO A C 1
ATOM 5195 O O . PRO A 1 641 ? -23.328 -27.766 9.25 1 89.56 641 PRO A O 1
ATOM 5198 N N . GLY A 1 642 ? -24.125 -28.781 7.406 1 86.19 642 GLY A N 1
ATOM 5199 C CA . GLY A 1 642 ? -25.156 -27.781 7.145 1 86.19 642 GLY A CA 1
ATOM 5200 C C . GLY A 1 642 ? -24.625 -26.578 6.41 1 86.19 642 GLY A C 1
ATOM 5201 O O . GLY A 1 642 ? -23.594 -26.656 5.727 1 86.19 642 GLY A O 1
ATOM 5202 N N . GLU A 1 643 ? -25.375 -25.469 6.512 1 89.69 643 GLU A N 1
ATOM 5203 C CA . GLU A 1 643 ? -25 -24.234 5.836 1 89.69 643 GLU A CA 1
ATOM 5204 C C . GLU A 1 643 ? -23.922 -23.484 6.613 1 89.69 643 GLU A C 1
ATOM 5206 O O . GLU A 1 643 ? -23.969 -23.422 7.844 1 89.69 643 GLU A O 1
ATOM 5211 N N . PRO A 1 644 ? -22.969 -23.047 5.855 1 91.81 644 PRO A N 1
ATOM 5212 C CA . PRO A 1 644 ? -21.922 -22.297 6.539 1 91.81 644 PRO A CA 1
ATOM 5213 C C . PRO A 1 644 ? -22.453 -21.062 7.281 1 91.81 644 PRO A C 1
ATOM 5215 O O . PRO A 1 644 ? -23.484 -20.516 6.898 1 91.81 644 PRO A O 1
ATOM 5218 N N . SER A 1 645 ? -21.797 -20.578 8.25 1 91.88 645 SER A N 1
ATOM 5219 C CA . SER A 1 645 ? -22.234 -19.469 9.109 1 91.88 645 SER A CA 1
ATOM 5220 C C . SER A 1 645 ? -21.422 -18.203 8.836 1 91.88 645 SER A C 1
ATOM 5222 O O . SER A 1 645 ? -21.969 -17.109 8.867 1 91.88 645 SER A O 1
ATOM 5224 N N . SER A 1 646 ? -20.203 -18.344 8.57 1 91.06 646 SER A N 1
ATOM 5225 C CA . SER A 1 646 ? -19.312 -17.188 8.461 1 91.06 646 SER A CA 1
ATOM 5226 C C . SER A 1 646 ? -18.984 -16.875 7.008 1 91.06 646 SER A C 1
ATOM 5228 O O . SER A 1 646 ? -18.547 -15.766 6.688 1 91.06 646 SER A O 1
ATOM 5230 N N . ILE A 1 647 ? -19.094 -17.891 6.141 1 92.88 647 ILE A N 1
ATOM 5231 C CA . ILE A 1 647 ? -18.812 -17.703 4.723 1 92.88 647 ILE A CA 1
ATOM 5232 C C . ILE A 1 647 ? -19.984 -18.188 3.885 1 92.88 647 ILE A C 1
ATOM 5234 O O . ILE A 1 647 ? -20.922 -18.781 4.418 1 92.88 647 ILE A O 1
ATOM 5238 N N . SER A 1 648 ? -19.938 -17.922 2.678 1 89.44 648 SER A N 1
ATOM 5239 C CA . SER A 1 648 ? -21 -18.391 1.797 1 89.44 648 SER A CA 1
ATOM 5240 C C . SER A 1 648 ? -20.781 -19.844 1.393 1 89.44 648 SER A C 1
ATOM 5242 O O . SER A 1 648 ? -19.656 -20.344 1.434 1 89.44 648 SER A O 1
ATOM 5244 N N . SER A 1 649 ? -21.812 -20.484 1.04 1 90.19 649 SER A N 1
ATOM 5245 C CA . SER A 1 649 ? -21.734 -21.844 0.531 1 90.19 649 SER A CA 1
ATOM 5246 C C . SER A 1 649 ? -20.891 -21.922 -0.729 1 90.19 649 SER A C 1
ATOM 5248 O O . SER A 1 649 ? -20.172 -22.906 -0.939 1 90.19 649 SER A O 1
ATOM 5250 N N . ARG A 1 650 ? -20.891 -20.906 -1.474 1 86.12 650 ARG A N 1
ATOM 5251 C CA . ARG A 1 650 ? -20.094 -20.844 -2.699 1 86.12 650 ARG A CA 1
ATOM 5252 C C . ARG A 1 650 ? -18.609 -20.812 -2.387 1 86.12 650 ARG A C 1
ATOM 5254 O O . ARG A 1 650 ? -17.797 -21.359 -3.139 1 86.12 650 ARG A O 1
ATOM 5261 N N . LYS A 1 651 ? -18.344 -20.25 -1.335 1 89.56 651 LYS A N 1
ATOM 5262 C CA . LYS A 1 651 ? -16.938 -20.188 -0.942 1 89.56 651 LYS A CA 1
ATOM 5263 C C . LYS A 1 651 ? -16.453 -21.516 -0.38 1 89.56 651 LYS A C 1
ATOM 5265 O O . LYS A 1 651 ? -15.336 -21.953 -0.666 1 89.56 651 LYS A O 1
ATOM 5270 N N . LEU A 1 652 ? -17.328 -22.141 0.346 1 92.75 652 LEU A N 1
ATOM 5271 C CA . LEU A 1 652 ? -16.922 -23.375 1 1 92.75 652 LEU A CA 1
ATOM 5272 C C . LEU A 1 652 ? -16.875 -24.531 0 1 92.75 652 LEU A C 1
ATOM 5274 O O . LEU A 1 652 ? -15.914 -25.297 -0.037 1 92.75 652 LEU A O 1
ATOM 5278 N N . TRP A 1 653 ? -17.953 -24.656 -0.827 1 92.19 653 TRP A N 1
ATOM 5279 C CA . TRP A 1 653 ? -18.125 -25.797 -1.723 1 92.19 653 TRP A CA 1
ATOM 5280 C C . TRP A 1 653 ? -17.891 -25.391 -3.174 1 92.19 653 TRP A C 1
ATOM 5282 O O . TRP A 1 653 ? -18.188 -26.141 -4.098 1 92.19 653 TRP A O 1
ATOM 5292 N N . GLY A 1 654 ? -17.312 -24.234 -3.4 1 89.19 654 GLY A N 1
ATOM 5293 C CA . GLY A 1 654 ? -17.219 -23.672 -4.734 1 89.19 654 GLY A CA 1
ATOM 5294 C C . GLY A 1 654 ? -15.984 -24.125 -5.492 1 89.19 654 GLY A C 1
ATOM 5295 O O . GLY A 1 654 ? -15.68 -25.312 -5.527 1 89.19 654 GLY A O 1
ATOM 5296 N N . GLN A 1 655 ? -15.359 -23.234 -6.098 1 89.5 655 GLN A N 1
ATOM 5297 C CA . GLN A 1 655 ? -14.336 -23.469 -7.113 1 89.5 655 GLN A CA 1
ATOM 5298 C C . GLN A 1 655 ? -13.094 -24.109 -6.512 1 89.5 655 GLN A C 1
ATOM 5300 O O . GLN A 1 655 ? -12.469 -24.969 -7.133 1 89.5 655 GLN A O 1
ATOM 5305 N N . TYR A 1 656 ? -12.75 -23.797 -5.32 1 93.25 656 TYR A N 1
ATOM 5306 C CA . TYR A 1 656 ? -11.469 -24.234 -4.77 1 93.25 656 TYR A CA 1
ATOM 5307 C C . TYR A 1 656 ? -11.523 -25.703 -4.367 1 93.25 656 TYR A C 1
ATOM 5309 O O . TYR A 1 656 ? -10.594 -26.469 -4.66 1 93.25 656 TYR A O 1
ATOM 5317 N N . ILE A 1 657 ? -12.617 -26.125 -3.77 1 94 657 ILE A N 1
ATOM 5318 C CA . ILE A 1 657 ? -12.742 -27.531 -3.414 1 94 657 ILE A CA 1
ATOM 5319 C C . ILE A 1 657 ? -12.938 -28.375 -4.676 1 94 657 ILE A C 1
ATOM 5321 O O . ILE A 1 657 ? -12.445 -29.5 -4.762 1 94 657 ILE A O 1
ATOM 5325 N N . HIS A 1 658 ? -13.633 -27.797 -5.625 1 93.69 658 HIS A N 1
ATOM 5326 C CA . HIS A 1 658 ? -13.805 -28.469 -6.906 1 93.69 658 HIS A CA 1
ATOM 5327 C C . HIS A 1 658 ? -12.453 -28.719 -7.578 1 93.69 658 HIS A C 1
ATOM 5329 O O . HIS A 1 658 ? -12.172 -29.844 -8.016 1 93.69 658 HIS A O 1
ATOM 5335 N N . SER A 1 659 ? -11.641 -27.781 -7.59 1 94.31 659 SER A N 1
ATOM 5336 C CA . SER A 1 659 ? -10.312 -27.891 -8.188 1 94.31 659 SER A CA 1
ATOM 5337 C C . SER A 1 659 ? -9.461 -28.922 -7.457 1 94.31 659 SER A C 1
ATOM 5339 O O . SER A 1 659 ? -8.82 -29.766 -8.086 1 94.31 659 SER A O 1
ATOM 5341 N N . LEU A 1 660 ? -9.492 -28.906 -6.156 1 96.12 660 LEU A N 1
ATOM 5342 C CA . LEU A 1 660 ? -8.609 -29.719 -5.332 1 96.12 660 LEU A CA 1
ATOM 5343 C C . LEU A 1 660 ? -9.062 -31.172 -5.301 1 96.12 660 LEU A C 1
ATOM 5345 O O . LEU A 1 660 ? -8.242 -32.094 -5.211 1 96.12 660 LEU A O 1
ATOM 5349 N N . ARG A 1 661 ? -10.352 -31.344 -5.41 1 95.81 661 ARG A N 1
ATOM 5350 C CA . ARG A 1 661 ? -10.93 -32.688 -5.297 1 95.81 661 ARG A CA 1
ATOM 5351 C C . ARG A 1 661 ? -11.039 -33.344 -6.664 1 95.81 661 ARG A C 1
ATOM 5353 O O . ARG A 1 661 ? -10.789 -34.531 -6.797 1 95.81 661 ARG A O 1
ATOM 5360 N N . ASP A 1 662 ? -11.383 -32.594 -7.652 1 94.44 662 ASP A N 1
ATOM 5361 C CA . ASP A 1 662 ? -11.781 -33.188 -8.922 1 94.44 662 ASP A CA 1
ATOM 5362 C C . ASP A 1 662 ? -10.656 -33.094 -9.953 1 94.44 662 ASP A C 1
ATOM 5364 O O . ASP A 1 662 ? -10.469 -34 -10.758 1 94.44 662 ASP A O 1
ATOM 5368 N N . HIS A 1 663 ? -9.922 -32.062 -9.961 1 94.75 663 HIS A N 1
ATOM 5369 C CA . HIS A 1 663 ? -8.938 -31.844 -11.016 1 94.75 663 HIS A CA 1
ATOM 5370 C C . HIS A 1 663 ? -7.531 -32.188 -10.547 1 94.75 663 HIS A C 1
ATOM 5372 O O . HIS A 1 663 ? -6.797 -32.875 -11.258 1 94.75 663 HIS A O 1
ATOM 5378 N N . VAL A 1 664 ? -7.109 -31.828 -9.375 1 96.81 664 VAL A N 1
ATOM 5379 C CA . VAL A 1 664 ? -5.727 -31.922 -8.906 1 96.81 664 VAL A CA 1
ATOM 5380 C C . VAL A 1 664 ? -5.281 -33.375 -8.898 1 96.81 664 VAL A C 1
ATOM 5382 O O . VAL A 1 664 ? -4.195 -33.719 -9.375 1 96.81 664 VAL A O 1
ATOM 5385 N N . PRO A 1 665 ? -6.117 -34.281 -8.414 1 96.81 665 PRO A N 1
ATOM 5386 C CA . PRO A 1 665 ? -5.668 -35.688 -8.422 1 96.81 665 PRO A CA 1
ATOM 5387 C C . PRO A 1 665 ? -5.457 -36.219 -9.836 1 96.81 665 PRO A C 1
ATOM 5389 O O . PRO A 1 665 ? -4.516 -37 -10.07 1 96.81 665 PRO A O 1
ATOM 5392 N N . ILE A 1 666 ? -6.27 -35.844 -10.742 1 95.06 666 ILE A N 1
ATOM 5393 C CA . ILE A 1 666 ? -6.129 -36.281 -12.125 1 95.06 666 ILE A CA 1
ATOM 5394 C C . ILE A 1 666 ? -4.875 -35.656 -12.742 1 95.06 666 ILE A C 1
ATOM 5396 O O . ILE A 1 666 ? -4.121 -36.344 -13.438 1 95.06 666 ILE A O 1
ATOM 5400 N N . ASN A 1 667 ? -4.688 -34.438 -12.508 1 96.12 667 ASN A N 1
ATOM 5401 C CA . ASN A 1 667 ? -3.49 -33.75 -13 1 96.12 667 ASN A CA 1
ATOM 5402 C C . ASN A 1 667 ? -2.219 -34.438 -12.508 1 96.12 667 ASN A C 1
ATOM 5404 O O . ASN A 1 667 ? -1.253 -34.594 -13.258 1 96.12 667 ASN A O 1
ATOM 5408 N N . TYR A 1 668 ? -2.258 -34.812 -11.25 1 97.5 668 TYR A N 1
ATOM 5409 C CA . TYR A 1 668 ? -1.081 -35.406 -10.602 1 97.5 668 TYR A CA 1
ATOM 5410 C C . TYR A 1 668 ? -0.694 -36.719 -11.242 1 97.5 668 TYR A C 1
ATOM 5412 O O . TYR A 1 668 ? 0.453 -37.156 -11.133 1 97.5 668 TYR A O 1
ATOM 5420 N N . ARG A 1 669 ? -1.587 -37.375 -11.922 1 96.38 669 ARG A N 1
ATOM 5421 C CA . ARG A 1 669 ? -1.294 -38.625 -12.625 1 96.38 669 ARG A CA 1
ATOM 5422 C C . ARG A 1 669 ? -0.418 -38.344 -13.852 1 96.38 669 ARG A C 1
ATOM 5424 O O . ARG A 1 669 ? 0.333 -39.25 -14.273 1 96.38 669 ARG A O 1
ATOM 5431 N N . VAL A 1 670 ? -0.453 -37.125 -14.305 1 95.62 670 VAL A N 1
ATOM 5432 C CA . VAL A 1 670 ? 0.182 -36.844 -15.578 1 95.62 670 VAL A CA 1
ATOM 5433 C C . VAL A 1 670 ? 1.397 -35.938 -15.352 1 95.62 670 VAL A C 1
ATOM 5435 O O . VAL A 1 670 ? 2.412 -36.062 -16.047 1 95.62 670 VAL A O 1
ATOM 5438 N N . VAL A 1 671 ? 1.307 -35.094 -14.406 1 95.94 671 VAL A N 1
ATOM 5439 C CA . VAL A 1 671 ? 2.352 -34.094 -14.195 1 95.94 671 VAL A CA 1
ATOM 5440 C C . VAL A 1 671 ? 2.461 -33.781 -12.703 1 95.94 671 VAL A C 1
ATOM 5442 O O . VAL A 1 671 ? 1.471 -33.844 -11.969 1 95.94 671 VAL A O 1
ATOM 5445 N N . ALA A 1 672 ? 3.689 -33.469 -12.266 1 96.12 672 ALA A N 1
ATOM 5446 C CA . ALA A 1 672 ? 3.844 -32.969 -10.898 1 96.12 672 ALA A CA 1
ATOM 5447 C C . ALA A 1 672 ? 3.066 -31.672 -10.688 1 96.12 672 ALA A C 1
ATOM 5449 O O . ALA A 1 672 ? 3.188 -30.734 -11.477 1 96.12 672 ALA A O 1
ATOM 5450 N N . ILE A 1 673 ? 2.311 -31.609 -9.664 1 97 673 ILE A N 1
ATOM 5451 C CA . ILE A 1 673 ? 1.475 -30.438 -9.43 1 97 673 ILE A CA 1
ATOM 5452 C C . ILE A 1 673 ? 2.357 -29.203 -9.219 1 97 673 ILE A C 1
ATOM 5454 O O . ILE A 1 673 ? 2.004 -28.094 -9.633 1 97 673 ILE A O 1
ATOM 5458 N N . SER A 1 674 ? 3.52 -29.359 -8.648 1 95.06 674 SER A N 1
ATOM 5459 C CA . SER A 1 674 ? 4.453 -28.266 -8.398 1 95.06 674 SER A CA 1
ATOM 5460 C C . SER A 1 674 ? 4.879 -27.594 -9.695 1 95.06 674 SER A C 1
ATOM 5462 O O . SER A 1 674 ? 5.211 -26.406 -9.711 1 95.06 674 SER A O 1
ATOM 5464 N N . SER A 1 675 ? 4.84 -28.297 -10.766 1 95 675 SER A N 1
ATOM 5465 C CA . SER A 1 675 ? 5.254 -27.766 -12.055 1 95 675 SER A CA 1
ATOM 5466 C C . SER A 1 675 ? 4.16 -26.906 -12.68 1 95 675 SER A C 1
ATOM 5468 O O . SER A 1 675 ? 4.438 -26.078 -13.547 1 95 675 SER A O 1
ATOM 5470 N N . ILE A 1 676 ? 2.988 -27.141 -12.227 1 93.56 676 ILE A N 1
ATOM 5471 C CA . ILE A 1 676 ? 1.903 -26.375 -12.844 1 93.56 676 ILE A CA 1
ATOM 5472 C C . ILE A 1 676 ? 1.281 -25.438 -11.812 1 93.56 676 ILE A C 1
ATOM 5474 O O . ILE A 1 676 ? 0.207 -24.875 -12.039 1 93.56 676 ILE A O 1
ATOM 5478 N N . MET A 1 677 ? 2.025 -25.406 -10.781 1 91.5 677 MET A N 1
ATOM 5479 C CA . MET A 1 677 ? 1.597 -24.406 -9.82 1 91.5 677 MET A CA 1
ATOM 5480 C C . MET A 1 677 ? 2.205 -23.047 -10.148 1 91.5 677 MET A C 1
ATOM 5482 O O . MET A 1 677 ? 3.176 -22.953 -10.898 1 91.5 677 MET A O 1
ATOM 5486 N N . ALA A 1 678 ? 1.661 -21.859 -9.766 1 89.5 678 ALA A N 1
ATOM 5487 C CA . ALA A 1 678 ? 2.035 -20.516 -10.203 1 89.5 678 ALA A CA 1
ATOM 5488 C C . ALA A 1 678 ? 3.045 -19.891 -9.242 1 89.5 678 ALA A C 1
ATOM 5490 O O . ALA A 1 678 ? 3.102 -18.672 -9.102 1 89.5 678 ALA A O 1
ATOM 5491 N N . GLU A 1 679 ? 3.857 -20.734 -8.539 1 89.81 679 GLU A N 1
ATOM 5492 C CA . GLU A 1 679 ? 4.746 -20.188 -7.523 1 89.81 679 GLU A CA 1
ATOM 5493 C C . GLU A 1 679 ? 5.828 -19.312 -8.148 1 89.81 679 GLU A C 1
ATOM 5495 O O . GLU A 1 679 ? 6.059 -18.188 -7.699 1 89.81 679 GLU A O 1
ATOM 5500 N N . ASN A 1 680 ? 6.551 -19.828 -9.117 1 90.06 680 ASN A N 1
ATOM 5501 C CA . ASN A 1 680 ? 7.621 -19.078 -9.773 1 90.06 680 ASN A CA 1
ATOM 5502 C C . ASN A 1 680 ? 7.078 -17.859 -10.516 1 90.06 680 ASN A C 1
ATOM 5504 O O . ASN A 1 680 ? 7.719 -16.812 -10.531 1 90.06 680 ASN A O 1
ATOM 5508 N N . GLU A 1 681 ? 5.965 -18.047 -11.102 1 92.56 681 GLU A N 1
ATOM 5509 C CA . GLU A 1 681 ? 5.34 -16.938 -11.82 1 92.56 681 GLU A CA 1
ATOM 5510 C C . GLU A 1 681 ? 4.93 -15.82 -10.867 1 92.56 681 GLU A C 1
ATOM 5512 O O . GLU A 1 681 ? 5.137 -14.641 -11.164 1 92.56 681 GLU A O 1
ATOM 5517 N N . GLU A 1 682 ? 4.418 -16.188 -9.727 1 90.19 682 GLU A N 1
ATOM 5518 C CA . GLU A 1 682 ? 4.027 -15.203 -8.727 1 90.19 682 GLU A CA 1
ATOM 5519 C C . GLU A 1 682 ? 5.242 -14.461 -8.18 1 90.19 682 GLU A C 1
ATOM 5521 O O . GLU A 1 682 ? 5.152 -13.281 -7.836 1 90.19 682 GLU A O 1
ATOM 5526 N N . ARG A 1 683 ? 6.234 -15.133 -8.062 1 87.06 683 ARG A N 1
ATOM 5527 C CA . ARG A 1 683 ? 7.473 -14.492 -7.629 1 87.06 683 ARG A CA 1
ATOM 5528 C C . ARG A 1 683 ? 7.957 -13.477 -8.656 1 87.06 683 ARG A C 1
ATOM 5530 O O . ARG A 1 683 ? 8.422 -12.391 -8.297 1 87.06 683 ARG A O 1
ATOM 5537 N N . GLN A 1 684 ? 7.91 -13.906 -9.852 1 88.5 684 GLN A N 1
ATOM 5538 C CA . GLN A 1 684 ? 8.289 -12.984 -10.922 1 88.5 684 GLN A CA 1
ATOM 5539 C C . GLN A 1 684 ? 7.367 -11.766 -10.945 1 88.5 684 GLN A C 1
ATOM 5541 O O . GLN A 1 684 ? 7.824 -10.641 -11.148 1 88.5 684 GLN A O 1
ATOM 5546 N N . PHE A 1 685 ? 6.168 -11.969 -10.75 1 87.69 685 PHE A N 1
ATOM 5547 C CA . PHE A 1 685 ? 5.199 -10.883 -10.719 1 87.69 685 PHE A CA 1
ATOM 5548 C C . PHE A 1 685 ? 5.48 -9.938 -9.555 1 87.69 685 PHE A C 1
ATOM 5550 O O . PHE A 1 685 ? 5.383 -8.719 -9.703 1 87.69 685 PHE A O 1
ATOM 5557 N N . SER A 1 686 ? 5.758 -10.516 -8.445 1 85.25 686 SER A N 1
ATOM 5558 C CA . SER A 1 686 ? 6.117 -9.719 -7.277 1 85.25 686 SER A CA 1
ATOM 5559 C C . SER A 1 686 ? 7.332 -8.844 -7.562 1 85.25 686 SER A C 1
ATOM 5561 O O . SER A 1 686 ? 7.426 -7.715 -7.066 1 85.25 686 SER A O 1
ATOM 5563 N N . LEU A 1 687 ? 8.211 -9.375 -8.281 1 86.12 687 LEU A N 1
ATOM 5564 C CA . LEU A 1 687 ? 9.391 -8.617 -8.68 1 86.12 687 LEU A CA 1
ATOM 5565 C C . LEU A 1 687 ? 9 -7.434 -9.562 1 86.12 687 LEU A C 1
ATOM 5567 O O . LEU A 1 687 ? 9.5 -6.32 -9.375 1 86.12 687 LEU A O 1
ATOM 5571 N N . LEU A 1 688 ? 8.117 -7.715 -10.516 1 88.38 688 LEU A N 1
ATOM 5572 C CA . LEU A 1 688 ? 7.656 -6.648 -11.406 1 88.38 688 LEU A CA 1
ATOM 5573 C C . LEU A 1 688 ? 6.949 -5.551 -10.617 1 88.38 688 LEU A C 1
ATOM 5575 O O . LEU A 1 688 ? 7.152 -4.363 -10.883 1 88.38 688 LEU A O 1
ATOM 5579 N N . LYS A 1 689 ? 6.188 -5.914 -9.703 1 85.62 689 LYS A N 1
ATOM 5580 C CA . LYS A 1 689 ? 5.488 -4.949 -8.859 1 85.62 689 LYS A CA 1
ATOM 5581 C C . LYS A 1 689 ? 6.477 -4.109 -8.055 1 85.62 689 LYS A C 1
ATOM 5583 O O . LYS A 1 689 ? 6.305 -2.898 -7.914 1 85.62 689 LYS A O 1
ATOM 5588 N N . ARG A 1 690 ? 7.477 -4.719 -7.57 1 82.44 690 ARG A N 1
ATOM 5589 C CA . ARG A 1 690 ? 8.492 -4.02 -6.793 1 82.44 690 ARG A CA 1
ATOM 5590 C C . ARG A 1 690 ? 9.25 -3.016 -7.656 1 82.44 690 ARG A C 1
ATOM 5592 O O . ARG A 1 690 ? 9.547 -1.906 -7.211 1 82.44 690 ARG A O 1
ATOM 5599 N N . ILE A 1 691 ? 9.555 -3.455 -8.828 1 84.06 691 ILE A N 1
ATOM 5600 C CA . ILE A 1 691 ? 10.258 -2.59 -9.766 1 84.06 691 ILE A CA 1
ATOM 5601 C C . ILE A 1 691 ? 9.414 -1.35 -10.062 1 84.06 691 ILE A C 1
ATOM 5603 O O . ILE A 1 691 ? 9.922 -0.226 -10.023 1 84.06 691 ILE A O 1
ATOM 5607 N N . THR A 1 692 ? 8.203 -1.56 -10.305 1 82.94 692 THR A N 1
ATOM 5608 C CA . THR A 1 692 ? 7.324 -0.454 -10.68 1 82.94 692 THR A CA 1
ATOM 5609 C C . THR A 1 692 ? 7.113 0.491 -9.5 1 82.94 692 THR A C 1
ATOM 5611 O O . THR A 1 692 ? 7.043 1.709 -9.68 1 82.94 692 THR A O 1
ATOM 5614 N N . LYS A 1 693 ? 7.004 0.012 -8.336 1 74.88 693 LYS A N 1
ATOM 5615 C CA . LYS A 1 693 ? 6.805 0.83 -7.145 1 74.88 693 LYS A CA 1
ATOM 5616 C C . LYS A 1 693 ? 8.047 1.657 -6.832 1 74.88 693 LYS A C 1
ATOM 5618 O O . LYS A 1 693 ? 7.945 2.768 -6.309 1 74.88 693 LYS A O 1
ATOM 5623 N N . SER A 1 694 ? 9.156 1.085 -7.09 1 71.06 694 SER A N 1
ATOM 5624 C CA . SER A 1 694 ? 10.406 1.752 -6.742 1 71.06 694 SER A CA 1
ATOM 5625 C C . SER A 1 694 ? 10.781 2.797 -7.785 1 71.06 694 SER A C 1
ATOM 5627 O O . SER A 1 694 ? 11.633 3.656 -7.531 1 71.06 694 SER A O 1
ATOM 5629 N N . SER A 1 695 ? 10.289 2.682 -9 1 62.78 695 SER A N 1
ATOM 5630 C CA . SER A 1 695 ? 10.695 3.562 -10.086 1 62.78 695 SER A CA 1
ATOM 5631 C C . SER A 1 695 ? 9.68 4.676 -10.312 1 62.78 695 SER A C 1
ATOM 5633 O O . SER A 1 695 ? 9.961 5.652 -11.008 1 62.78 695 SER A O 1
ATOM 5635 N N . ALA A 1 696 ? 8.328 4.48 -10.281 1 56.41 696 ALA A N 1
ATOM 5636 C CA . ALA A 1 696 ? 7.207 5.098 -10.984 1 56.41 696 ALA A CA 1
ATOM 5637 C C . ALA A 1 696 ? 7.086 6.578 -10.633 1 56.41 696 ALA A C 1
ATOM 5639 O O . ALA A 1 696 ? 6.672 6.926 -9.531 1 56.41 696 ALA A O 1
ATOM 5640 N N . SER A 1 697 ? 8.086 7.461 -10.82 1 54.69 697 SER A N 1
ATOM 5641 C CA . SER A 1 697 ? 7.426 8.68 -11.266 1 54.69 697 SER A CA 1
ATOM 5642 C C . SER A 1 697 ? 6.445 8.398 -12.406 1 54.69 697 SER A C 1
ATOM 5644 O O . SER A 1 697 ? 6.852 7.988 -13.492 1 54.69 697 SER A O 1
ATOM 5646 N N . TYR A 1 698 ? 5.227 7.941 -12.195 1 54.56 698 TYR A N 1
ATOM 5647 C CA . TYR A 1 698 ? 4.102 7.531 -13.023 1 54.56 698 TYR A CA 1
ATOM 5648 C C . TYR A 1 698 ? 3.846 8.547 -14.133 1 54.56 698 TYR A C 1
ATOM 5650 O O . TYR A 1 698 ? 2.818 8.484 -14.812 1 54.56 698 TYR A O 1
ATOM 5658 N N . SER A 1 699 ? 4.754 9.477 -14.312 1 55.84 699 SER A N 1
ATOM 5659 C CA . SER A 1 699 ? 4.285 10.641 -15.055 1 55.84 699 SER A CA 1
ATOM 5660 C C . SER A 1 699 ? 4.258 10.359 -16.562 1 55.84 699 SER A C 1
ATOM 5662 O O . SER A 1 699 ? 3.467 10.961 -17.281 1 55.84 699 SER A O 1
ATOM 5664 N N . LYS A 1 700 ? 5.172 9.336 -17.078 1 62.06 700 LYS A N 1
ATOM 5665 C CA . LYS A 1 700 ? 5.133 9.234 -18.547 1 62.06 700 LYS A CA 1
ATOM 5666 C C . LYS A 1 700 ? 4.574 7.883 -18.984 1 62.06 700 LYS A C 1
ATOM 5668 O O . LYS A 1 700 ? 5.105 6.836 -18.609 1 62.06 700 LYS A O 1
ATOM 5673 N N . PRO A 1 701 ? 3.502 7.965 -19.75 1 64.5 701 PRO A N 1
ATOM 5674 C CA . PRO A 1 701 ? 2.9 6.73 -20.25 1 64.5 701 PRO A CA 1
ATOM 5675 C C . PRO A 1 701 ? 3.881 5.883 -21.062 1 64.5 701 PRO A C 1
ATOM 5677 O O . PRO A 1 701 ? 4.695 6.422 -21.812 1 64.5 701 PRO A O 1
ATOM 5680 N N . GLY A 1 702 ? 4.059 4.633 -20.953 1 70.31 702 GLY A N 1
ATOM 5681 C CA . GLY A 1 702 ? 4.891 3.727 -21.734 1 70.31 702 GLY A CA 1
ATOM 5682 C C . GLY A 1 702 ? 6.227 3.434 -21.062 1 70.31 702 GLY A C 1
ATOM 5683 O O . GLY A 1 702 ? 6.902 2.465 -21.422 1 70.31 702 GLY A O 1
ATOM 5684 N N . HIS A 1 703 ? 6.574 4.297 -20.188 1 79.62 703 HIS A N 1
ATOM 5685 C CA . HIS A 1 703 ? 7.875 4.141 -19.547 1 79.62 703 HIS A CA 1
ATOM 5686 C C . HIS A 1 703 ? 7.875 2.969 -18.562 1 79.62 703 HIS A C 1
ATOM 5688 O O . HIS A 1 703 ? 8.93 2.418 -18.25 1 79.62 703 HIS A O 1
ATOM 5694 N N . ILE A 1 704 ? 6.77 2.643 -18.188 1 85.25 704 ILE A N 1
ATOM 5695 C CA . ILE A 1 704 ? 6.66 1.589 -17.188 1 85.25 704 ILE A CA 1
ATOM 5696 C C . ILE A 1 704 ? 7.125 0.261 -17.781 1 85.25 704 ILE A C 1
ATOM 5698 O O . ILE A 1 704 ? 7.91 -0.462 -17.172 1 85.25 704 ILE A O 1
ATOM 5702 N N . ILE A 1 705 ? 6.715 -0.042 -18.984 1 89.75 705 ILE A N 1
ATOM 5703 C CA . ILE A 1 705 ? 7.02 -1.315 -19.625 1 89.75 705 ILE A CA 1
ATOM 5704 C C . ILE A 1 705 ? 8.523 -1.41 -19.891 1 89.75 705 ILE A C 1
ATOM 5706 O O . ILE A 1 705 ? 9.148 -2.422 -19.578 1 89.75 705 ILE A O 1
ATOM 5710 N N . THR A 1 706 ? 9.062 -0.363 -20.422 1 87.69 706 THR A N 1
ATOM 5711 C CA . THR A 1 706 ? 10.484 -0.359 -20.734 1 87.69 706 THR A CA 1
ATOM 5712 C C . THR A 1 706 ? 11.32 -0.506 -19.453 1 87.69 706 THR A C 1
ATOM 5714 O O . THR A 1 706 ? 12.305 -1.244 -19.438 1 87.69 706 THR A O 1
ATOM 5717 N N . ASN A 1 707 ? 10.945 0.181 -18.469 1 87.94 707 ASN A N 1
ATOM 5718 C CA . ASN A 1 707 ? 11.648 0.096 -17.203 1 87.94 707 ASN A CA 1
ATOM 5719 C C . ASN A 1 707 ? 11.594 -1.316 -16.625 1 87.94 707 ASN A C 1
ATOM 5721 O O . ASN A 1 707 ? 12.578 -1.792 -16.047 1 87.94 707 ASN A O 1
ATOM 5725 N N . ILE A 1 708 ? 10.492 -1.964 -16.75 1 89.06 708 ILE A N 1
ATOM 5726 C CA . ILE A 1 708 ? 10.328 -3.326 -16.25 1 89.06 708 ILE A CA 1
ATOM 5727 C C . ILE A 1 708 ? 11.289 -4.262 -16.984 1 89.06 708 ILE A C 1
ATOM 5729 O O . ILE A 1 708 ? 11.992 -5.055 -16.344 1 89.06 708 ILE A O 1
ATOM 5733 N N . LEU A 1 709 ? 11.352 -4.129 -18.219 1 90.56 709 LEU A N 1
ATOM 5734 C CA . LEU A 1 709 ? 12.18 -5.02 -19.016 1 90.56 709 LEU A CA 1
ATOM 5735 C C . LEU A 1 709 ? 13.664 -4.785 -18.734 1 90.56 709 LEU A C 1
ATOM 5737 O O . LEU A 1 709 ? 14.43 -5.738 -18.578 1 90.56 709 LEU A O 1
ATOM 5741 N N . VAL A 1 710 ? 14.047 -3.562 -18.578 1 88.88 710 VAL A N 1
ATOM 5742 C CA . VAL A 1 710 ? 15.438 -3.225 -18.312 1 88.88 710 VAL A CA 1
ATOM 5743 C C . VAL A 1 710 ? 15.836 -3.715 -16.922 1 88.88 710 VAL A C 1
ATOM 5745 O O . VAL A 1 710 ? 16.859 -4.383 -16.766 1 88.88 710 VAL A O 1
ATOM 5748 N N . ARG A 1 711 ? 15.055 -3.428 -16 1 89.06 711 ARG A N 1
ATOM 5749 C CA . ARG A 1 711 ? 15.406 -3.727 -14.617 1 89.06 711 ARG A CA 1
ATOM 5750 C C . ARG A 1 711 ? 15.336 -5.227 -14.344 1 89.06 711 ARG A C 1
ATOM 5752 O O . ARG A 1 711 ? 16.109 -5.754 -13.547 1 89.06 711 ARG A O 1
ATOM 5759 N N . THR A 1 712 ? 14.391 -5.879 -14.93 1 87.62 712 THR A N 1
ATOM 5760 C CA . THR A 1 712 ? 14.305 -7.324 -14.766 1 87.62 712 THR A CA 1
ATOM 5761 C C . THR A 1 712 ? 15.562 -8.008 -15.305 1 87.62 712 THR A C 1
ATOM 5763 O O . THR A 1 712 ? 16.047 -8.977 -14.719 1 87.62 712 THR A O 1
ATOM 5766 N N . HIS A 1 713 ? 16.047 -7.5 -16.359 1 86.31 713 HIS A N 1
ATOM 5767 C CA . HIS A 1 713 ? 17.266 -8.031 -16.938 1 86.31 713 HIS A CA 1
ATOM 5768 C C . HIS A 1 713 ? 18.406 -8.023 -15.938 1 86.31 713 HIS A C 1
ATOM 5770 O O . HIS A 1 713 ? 19.141 -9.008 -15.812 1 86.31 713 HIS A O 1
ATOM 5776 N N . PHE A 1 714 ? 18.516 -6.98 -15.211 1 85.44 714 PHE A N 1
ATOM 5777 C CA . PHE A 1 714 ? 19.641 -6.824 -14.297 1 85.44 714 PHE A CA 1
ATOM 5778 C C . PHE A 1 714 ? 19.344 -7.488 -12.961 1 85.44 714 PHE A C 1
ATOM 5780 O O . PHE A 1 714 ? 20.25 -7.988 -12.297 1 85.44 714 PHE A O 1
ATOM 5787 N N . GLN A 1 715 ? 18.188 -7.473 -12.43 1 77.94 715 GLN A N 1
ATOM 5788 C CA . GLN A 1 715 ? 17.828 -8.016 -11.125 1 77.94 715 GLN A CA 1
ATOM 5789 C C . GLN A 1 715 ? 17.812 -9.539 -11.141 1 77.94 715 GLN A C 1
ATOM 5791 O O . GLN A 1 715 ? 18.094 -10.18 -10.125 1 77.94 715 GLN A O 1
ATOM 5796 N N . ASP A 1 716 ? 17.328 -10.109 -12.133 1 67.69 716 ASP A N 1
ATOM 5797 C CA . ASP A 1 716 ? 17.312 -11.562 -12.273 1 67.69 716 ASP A CA 1
ATOM 5798 C C . ASP A 1 716 ? 18.703 -12.156 -12.078 1 67.69 716 ASP A C 1
ATOM 5800 O O . ASP A 1 716 ? 18.844 -13.297 -11.617 1 67.69 716 ASP A O 1
ATOM 5804 N N . LYS A 1 717 ? 19.594 -11.406 -12.273 1 61.94 717 LYS A N 1
ATOM 5805 C CA . LYS A 1 717 ? 20.969 -11.875 -12.172 1 61.94 717 LYS A CA 1
ATOM 5806 C C . LYS A 1 717 ? 21.484 -11.75 -10.734 1 61.94 717 LYS A C 1
ATOM 5808 O O . LYS A 1 717 ? 22.516 -12.336 -10.391 1 61.94 717 LYS A O 1
ATOM 5813 N N . ALA A 1 718 ? 20.625 -11.125 -9.914 1 58.75 718 ALA A N 1
ATOM 5814 C CA . ALA A 1 718 ? 21.047 -10.938 -8.523 1 58.75 718 ALA A CA 1
ATOM 5815 C C . ALA A 1 718 ? 20.562 -12.086 -7.645 1 58.75 718 ALA A C 1
ATOM 5817 O O . ALA A 1 718 ? 19.453 -12.586 -7.832 1 58.75 718 ALA A O 1
ATOM 5818 N N . PRO A 1 719 ? 21.469 -12.773 -6.906 1 52.88 719 PRO A N 1
ATOM 5819 C CA . PRO A 1 719 ? 21.094 -13.914 -6.07 1 52.88 719 PRO A CA 1
ATOM 5820 C C . PRO A 1 719 ? 20.016 -13.562 -5.043 1 52.88 719 PRO A C 1
ATOM 5822 O O . PRO A 1 719 ? 20.094 -12.523 -4.387 1 52.88 719 PRO A O 1
ATOM 5825 N N . THR A 1 720 ? 18.766 -14.078 -5.137 1 56.31 720 THR A N 1
ATOM 5826 C CA . THR A 1 720 ? 17.766 -13.742 -4.129 1 56.31 720 THR A CA 1
ATOM 5827 C C . THR A 1 720 ? 17.797 -14.742 -2.975 1 56.31 720 THR A C 1
ATOM 5829 O O . THR A 1 720 ? 17.734 -15.953 -3.193 1 56.31 720 THR A O 1
ATOM 5832 N N . SER A 1 721 ? 18.312 -14.461 -1.73 1 53.31 721 SER A N 1
ATOM 5833 C CA . SER A 1 721 ? 18.453 -15.289 -0.537 1 53.31 721 SER A CA 1
ATOM 5834 C C . SER A 1 721 ? 17.094 -15.523 0.133 1 53.31 721 SER A C 1
ATOM 5836 O O . SER A 1 721 ? 16.906 -16.531 0.805 1 53.31 721 SER A O 1
ATOM 5838 N N . SER A 1 722 ? 16.016 -14.789 -0.034 1 55.78 722 SER A N 1
ATOM 5839 C CA . SER A 1 722 ? 14.859 -14.758 0.855 1 55.78 722 SER A CA 1
ATOM 5840 C C . SER A 1 722 ? 13.977 -15.984 0.664 1 55.78 722 SER A C 1
ATOM 5842 O O . SER A 1 722 ? 13.414 -16.516 1.628 1 55.78 722 SER A O 1
ATOM 5844 N N . ASP A 1 723 ? 14 -16.766 -0.364 1 63.47 723 ASP A N 1
ATOM 5845 C CA . ASP A 1 723 ? 13.078 -17.859 -0.652 1 63.47 723 ASP A CA 1
ATOM 5846 C C . ASP A 1 723 ? 13.5 -19.141 0.076 1 63.47 723 ASP A C 1
ATOM 5848 O O . ASP A 1 723 ? 12.648 -19.891 0.553 1 63.47 723 ASP A O 1
ATOM 5852 N N . LYS A 1 724 ? 14.641 -19.172 0.475 1 69.19 724 LYS A N 1
ATOM 5853 C CA . LYS A 1 724 ? 15.156 -20.375 1.127 1 69.19 724 LYS A CA 1
ATOM 5854 C C . LYS A 1 724 ? 14.742 -20.422 2.596 1 69.19 724 LYS A C 1
ATOM 5856 O O . LYS A 1 724 ? 14.391 -21.484 3.113 1 69.19 724 LYS A O 1
ATOM 5861 N N . HIS A 1 725 ? 14.68 -19.312 3.148 1 76.56 725 HIS A N 1
ATOM 5862 C CA . HIS A 1 725 ? 14.32 -19.25 4.562 1 76.56 725 HIS A CA 1
ATOM 5863 C C . HIS A 1 725 ? 12.859 -19.625 4.777 1 76.56 725 HIS A C 1
ATOM 5865 O O . HIS A 1 725 ? 12.523 -20.344 5.723 1 76.56 725 HIS A O 1
ATOM 5871 N N . GLN A 1 726 ? 12.039 -19.172 3.992 1 78.12 726 GLN A N 1
ATOM 5872 C CA . GLN A 1 726 ? 10.609 -19.438 4.109 1 78.12 726 GLN A CA 1
ATOM 5873 C C . GLN A 1 726 ? 10.312 -20.922 3.871 1 78.12 726 GLN A C 1
ATOM 5875 O O . GLN A 1 726 ? 9.539 -21.531 4.609 1 78.12 726 GLN A O 1
ATOM 5880 N N . GLN A 1 727 ? 10.945 -21.484 2.967 1 81.88 727 GLN A N 1
ATOM 5881 C CA . GLN A 1 727 ? 10.734 -22.891 2.641 1 81.88 727 GLN A CA 1
ATOM 5882 C C . GLN A 1 727 ? 11.234 -23.797 3.76 1 81.88 727 GLN A C 1
ATOM 5884 O O . GLN A 1 727 ? 10.617 -24.828 4.062 1 81.88 727 GLN A O 1
ATOM 5889 N N . ASN A 1 728 ? 12.266 -23.312 4.383 1 81.94 728 ASN A N 1
ATOM 5890 C CA . ASN A 1 728 ? 12.789 -24.094 5.504 1 81.94 728 ASN A CA 1
ATOM 5891 C C . ASN A 1 728 ? 11.836 -24.078 6.691 1 81.94 728 ASN A C 1
ATOM 5893 O O . ASN A 1 728 ? 11.664 -25.094 7.367 1 81.94 728 ASN A O 1
ATOM 5897 N N . LYS A 1 729 ? 11.289 -22.984 6.91 1 85 729 LYS A N 1
ATOM 5898 C CA . LYS A 1 729 ? 10.328 -22.859 8 1 85 729 LYS A CA 1
ATOM 5899 C C . LYS A 1 729 ? 9.117 -23.766 7.766 1 85 729 LYS A C 1
ATOM 5901 O O . LYS A 1 729 ? 8.648 -24.438 8.688 1 85 729 LYS A O 1
ATOM 5906 N N . ILE A 1 730 ? 8.641 -23.828 6.617 1 89.69 730 ILE A N 1
ATOM 5907 C CA . ILE A 1 730 ? 7.477 -24.641 6.258 1 89.69 730 ILE A CA 1
ATOM 5908 C C . ILE A 1 730 ? 7.832 -26.125 6.316 1 89.69 730 ILE A C 1
ATOM 5910 O O . ILE A 1 730 ? 7.062 -26.938 6.836 1 89.69 730 ILE A O 1
ATOM 5914 N N . SER A 1 731 ? 9.023 -26.422 5.859 1 87.12 731 SER A N 1
ATOM 5915 C CA . SER A 1 731 ? 9.461 -27.812 5.867 1 87.12 731 SER A CA 1
ATOM 5916 C C . SER A 1 731 ? 9.609 -28.328 7.293 1 87.12 731 SER A C 1
ATOM 5918 O O . SER A 1 731 ? 9.234 -29.469 7.586 1 87.12 731 SER A O 1
ATOM 5920 N N . LYS A 1 732 ? 10.078 -27.547 8.125 1 85.81 732 LYS A N 1
ATOM 5921 C CA . LYS A 1 732 ? 10.227 -27.953 9.523 1 85.81 732 LYS A CA 1
ATOM 5922 C C . LYS A 1 732 ? 8.859 -28.156 10.18 1 85.81 732 LYS A C 1
ATOM 5924 O O . LYS A 1 732 ? 8.664 -29.109 10.938 1 85.81 732 LYS A O 1
ATOM 5929 N N . ALA A 1 733 ? 8.008 -27.266 9.906 1 87.94 733 ALA A N 1
ATOM 5930 C CA . ALA A 1 733 ? 6.656 -27.391 10.453 1 87.94 733 ALA A CA 1
ATOM 5931 C C . ALA A 1 733 ? 5.926 -28.594 9.859 1 87.94 733 ALA A C 1
ATOM 5933 O O . ALA A 1 733 ? 5.047 -29.172 10.5 1 87.94 733 ALA A O 1
ATOM 5934 N N . GLY A 1 734 ? 6.277 -28.938 8.648 1 89.88 734 GLY A N 1
ATOM 5935 C CA . GLY A 1 734 ? 5.609 -30 7.918 1 89.88 734 GLY A CA 1
ATOM 5936 C C . GLY A 1 734 ? 5.867 -31.375 8.492 1 89.88 734 GLY A C 1
ATOM 5937 O O . GLY A 1 734 ? 5.16 -32.344 8.172 1 89.88 734 GLY A O 1
ATOM 5938 N N . LYS A 1 735 ? 6.73 -31.469 9.477 1 85.69 735 LYS A N 1
ATOM 5939 C CA . LYS A 1 735 ? 7.035 -32.75 10.094 1 85.69 735 LYS A CA 1
ATOM 5940 C C . LYS A 1 735 ? 5.855 -33.25 10.914 1 85.69 735 LYS A C 1
ATOM 5942 O O . LYS A 1 735 ? 5.777 -34.469 11.227 1 85.69 735 LYS A O 1
ATOM 5947 N N . VAL A 1 736 ? 4.949 -32.438 11.172 1 87.38 736 VAL A N 1
ATOM 5948 C CA . VAL A 1 736 ? 3.803 -32.75 12.016 1 87.38 736 VAL A CA 1
ATOM 5949 C C . VAL A 1 736 ? 2.793 -33.594 11.227 1 87.38 736 VAL A C 1
ATOM 5951 O O . VAL A 1 736 ? 1.958 -34.281 11.812 1 87.38 736 VAL A O 1
ATOM 5954 N N . ILE A 1 737 ? 2.869 -33.656 9.938 1 88 737 ILE A N 1
ATOM 5955 C CA . ILE A 1 737 ? 1.898 -34.344 9.094 1 88 737 ILE A CA 1
ATOM 5956 C C . ILE A 1 737 ? 2.014 -35.844 9.305 1 88 737 ILE A C 1
ATOM 5958 O O . ILE A 1 737 ? 3.121 -36.375 9.344 1 88 737 ILE A O 1
ATOM 5962 N N . SER A 1 738 ? 0.911 -36.438 9.523 1 77.81 738 SER A N 1
ATOM 5963 C CA . SER A 1 738 ? 0.893 -37.906 9.664 1 77.81 738 SER A CA 1
ATOM 5964 C C . SER A 1 738 ? 1.175 -38.594 8.336 1 77.81 738 SER A C 1
ATOM 5966 O O . SER A 1 738 ? 0.563 -38.25 7.316 1 77.81 738 SER A O 1
ATOM 5968 N N . SER A 1 739 ? 2.152 -39.438 8.422 1 74.81 739 SER A N 1
ATOM 5969 C CA . SER A 1 739 ? 2.529 -40.125 7.184 1 74.81 739 SER A CA 1
ATOM 5970 C C . SER A 1 739 ? 2.012 -41.562 7.152 1 74.81 739 SER A C 1
ATOM 5972 O O . SER A 1 739 ? 2.484 -42.375 6.363 1 74.81 739 SER A O 1
ATOM 5974 N N . GLU A 1 740 ? 0.927 -41.688 7.898 1 87.88 740 GLU A N 1
ATOM 5975 C CA . GLU A 1 740 ? 0.373 -43.031 7.914 1 87.88 740 GLU A CA 1
ATOM 5976 C C . GLU A 1 740 ? -0.562 -43.25 6.73 1 87.88 740 GLU A C 1
ATOM 5978 O O . GLU A 1 740 ? -0.851 -42.344 5.973 1 87.88 740 GLU A O 1
ATOM 5983 N N . ARG A 1 741 ? -0.919 -44.562 6.578 1 95.38 741 ARG A N 1
ATOM 5984 C CA . ARG A 1 741 ? -1.853 -44.938 5.52 1 95.38 741 ARG A CA 1
ATOM 5985 C C . ARG A 1 741 ? -3.195 -44.219 5.699 1 95.38 741 ARG A C 1
ATOM 5987 O O . ARG A 1 741 ? -3.584 -43.906 6.824 1 95.38 741 ARG A O 1
ATOM 5994 N N . THR A 1 742 ? -3.828 -43.906 4.566 1 96.5 742 THR A N 1
ATOM 5995 C CA . THR A 1 742 ? -5.156 -43.312 4.633 1 96.5 742 THR A CA 1
ATOM 5996 C C . THR A 1 742 ? -6.191 -44.344 5.082 1 96.5 742 THR A C 1
ATOM 5998 O O . THR A 1 742 ? -6.289 -45.406 4.496 1 96.5 742 THR A O 1
ATOM 6001 N N . THR A 1 743 ? -6.855 -44.031 6.141 1 95.75 743 THR A N 1
ATOM 6002 C CA . THR A 1 743 ? -7.918 -44.906 6.652 1 95.75 743 THR A CA 1
ATOM 6003 C C . THR A 1 743 ? -9.258 -44.156 6.645 1 95.75 743 THR A C 1
ATOM 6005 O O . THR A 1 743 ? -9.336 -43 7.031 1 95.75 743 THR A O 1
ATOM 6008 N N . ILE A 1 744 ? -10.289 -44.844 6.152 1 95.56 744 ILE A N 1
ATOM 6009 C CA . ILE A 1 744 ? -11.633 -44.281 6.137 1 95.56 744 ILE A CA 1
ATOM 6010 C C . ILE A 1 744 ? -12.602 -45.219 6.844 1 95.56 744 ILE A C 1
ATOM 6012 O O . ILE A 1 744 ? -12.734 -46.375 6.453 1 95.56 744 ILE A O 1
ATOM 6016 N N . PRO A 1 745 ? -13.258 -44.781 7.887 1 94.06 745 PRO A N 1
ATOM 6017 C CA . PRO A 1 745 ? -14.227 -45.656 8.578 1 94.06 745 PRO A CA 1
ATOM 6018 C C . PRO A 1 745 ? -15.344 -46.125 7.656 1 94.06 745 PRO A C 1
ATOM 6020 O O . PRO A 1 745 ? -15.906 -45.344 6.895 1 94.06 745 PRO A O 1
ATOM 6023 N N . ILE A 1 746 ? -15.711 -47.344 7.797 1 94.19 746 ILE A N 1
ATOM 6024 C CA . ILE A 1 746 ? -16.75 -47.938 6.973 1 94.19 746 ILE A CA 1
ATOM 6025 C C . ILE A 1 746 ? -18.078 -47.25 7.219 1 94.19 746 ILE A C 1
ATOM 6027 O O . ILE A 1 746 ? -18.875 -47.062 6.297 1 94.19 746 ILE A O 1
ATOM 6031 N N . LYS A 1 747 ? -18.234 -46.781 8.391 1 92 747 LYS A N 1
ATOM 6032 C CA . LYS A 1 747 ? -19.453 -46.062 8.75 1 92 747 LYS A CA 1
ATOM 6033 C C . LYS A 1 747 ? -19.609 -44.812 7.891 1 92 747 LYS A C 1
ATOM 6035 O O . LYS A 1 747 ? -20.734 -44.469 7.492 1 92 747 LYS A O 1
ATOM 6040 N N . LEU A 1 748 ? -18.562 -44.219 7.562 1 93.25 748 LEU A N 1
ATOM 6041 C CA . LEU A 1 748 ? -18.594 -43 6.758 1 93.25 748 LEU A CA 1
ATOM 6042 C C . LEU A 1 748 ? -18.922 -43.312 5.301 1 93.25 748 LEU A C 1
ATOM 6044 O O . LEU A 1 748 ? -19.672 -42.594 4.652 1 93.25 748 LEU A O 1
ATOM 6048 N N . LEU A 1 749 ? -18.344 -44.344 4.777 1 94.19 749 LEU A N 1
ATOM 6049 C CA . LEU A 1 749 ? -18.594 -44.781 3.404 1 94.19 749 LEU A CA 1
ATOM 6050 C C . LEU A 1 749 ? -20.047 -45.219 3.223 1 94.19 749 LEU A C 1
ATOM 6052 O O . LEU A 1 749 ? -20.625 -45 2.162 1 94.19 749 LEU A O 1
ATOM 6056 N N . ARG A 1 750 ? -20.594 -45.781 4.312 1 90.69 750 ARG A N 1
ATOM 6057 C CA . ARG A 1 750 ? -22 -46.188 4.266 1 90.69 750 ARG A CA 1
ATOM 6058 C C . ARG A 1 750 ? -22.938 -45 4.352 1 90.69 750 ARG A C 1
ATOM 6060 O O . ARG A 1 750 ? -24.016 -45 3.766 1 90.69 750 ARG A O 1
ATOM 6067 N N . LYS A 1 751 ? -22.438 -44.031 5.043 1 91.06 751 LYS A N 1
ATOM 6068 C CA . LYS A 1 751 ? -23.234 -42.812 5.191 1 91.06 751 LYS A CA 1
ATOM 6069 C C . LYS A 1 751 ? -23.328 -42.062 3.865 1 91.06 751 LYS A C 1
ATOM 6071 O O . LYS A 1 751 ? -24.359 -41.469 3.572 1 91.06 751 LYS A O 1
ATOM 6076 N N . TYR A 1 752 ? -22.25 -42.156 3.07 1 92.31 752 TYR A N 1
ATOM 6077 C CA . TYR A 1 752 ? -22.203 -41.5 1.778 1 92.31 752 TYR A CA 1
ATOM 6078 C C . TYR A 1 752 ? -21.891 -42.469 0.658 1 92.31 752 TYR A C 1
ATOM 6080 O O . TYR A 1 752 ? -20.875 -42.375 -0.02 1 92.31 752 TYR A O 1
ATOM 6088 N N . PRO A 1 753 ? -22.75 -43.312 0.328 1 90.81 753 PRO A N 1
ATOM 6089 C CA . PRO A 1 753 ? -22.469 -44.406 -0.586 1 90.81 753 PRO A CA 1
ATOM 6090 C C . PRO A 1 753 ? -22.203 -43.938 -2.016 1 90.81 753 PRO A C 1
ATOM 6092 O O . PRO A 1 753 ? -21.359 -44.531 -2.707 1 90.81 753 PRO A O 1
ATOM 6095 N N . ARG A 1 754 ? -22.891 -43 -2.502 1 90.88 754 ARG A N 1
ATOM 6096 C CA . ARG A 1 754 ? -22.688 -42.5 -3.857 1 90.88 754 ARG A CA 1
ATOM 6097 C C . ARG A 1 754 ? -21.297 -41.875 -4.004 1 90.88 754 ARG A C 1
ATOM 6099 O O . ARG A 1 754 ? -20.625 -42.062 -5.027 1 90.88 754 ARG A O 1
ATOM 6106 N N . GLU A 1 755 ? -20.906 -41.156 -2.984 1 93.56 755 GLU A N 1
ATOM 6107 C CA . GLU A 1 755 ? -19.562 -40.562 -2.982 1 93.56 755 GLU A CA 1
ATOM 6108 C C . GLU A 1 755 ? -18.5 -41.656 -2.92 1 93.56 755 GLU A C 1
ATOM 6110 O O . GLU A 1 755 ? -17.453 -41.531 -3.576 1 93.56 755 GLU A O 1
ATOM 6115 N N . ALA A 1 756 ? -18.812 -42.656 -2.16 1 94.44 756 ALA A N 1
ATOM 6116 C CA . ALA A 1 756 ? -17.875 -43.781 -2.041 1 94.44 756 ALA A CA 1
ATOM 6117 C C . ALA A 1 756 ? -17.688 -44.469 -3.379 1 94.44 756 ALA A C 1
ATOM 6119 O O . ALA A 1 756 ? -16.562 -44.812 -3.758 1 94.44 756 ALA A O 1
ATOM 6120 N N . GLN A 1 757 ? -18.734 -44.719 -4.031 1 92.81 757 GLN A N 1
ATOM 6121 C CA . GLN A 1 757 ? -18.641 -45.312 -5.355 1 92.81 757 GLN A CA 1
ATOM 6122 C C . GLN A 1 757 ? -17.859 -44.438 -6.316 1 92.81 757 GLN A C 1
ATOM 6124 O O . GLN A 1 757 ? -17.016 -44.938 -7.074 1 92.81 757 GLN A O 1
ATOM 6129 N N . THR A 1 758 ? -18.219 -43.188 -6.289 1 94.5 758 THR A N 1
ATOM 6130 C CA . THR A 1 758 ? -17.531 -42.25 -7.16 1 94.5 758 THR A CA 1
ATOM 6131 C C . THR A 1 758 ? -16.016 -42.281 -6.906 1 94.5 758 THR A C 1
ATOM 6133 O O . THR A 1 758 ? -15.227 -42.188 -7.844 1 94.5 758 THR A O 1
ATOM 6136 N N . HIS A 1 759 ? -15.633 -42.375 -5.656 1 96.12 759 HIS A N 1
ATOM 6137 C CA . HIS A 1 759 ? -14.219 -42.5 -5.32 1 96.12 759 HIS A CA 1
ATOM 6138 C C . HIS A 1 759 ? -13.602 -43.75 -5.926 1 96.12 759 HIS A C 1
ATOM 6140 O O . HIS A 1 759 ? -12.492 -43.688 -6.473 1 96.12 759 HIS A O 1
ATOM 6146 N N . CYS A 1 760 ? -14.32 -44.812 -5.855 1 95.19 760 CYS A N 1
ATOM 6147 C CA . CYS A 1 760 ? -13.844 -46.062 -6.441 1 95.19 760 CYS A CA 1
ATOM 6148 C C . CYS A 1 760 ? -13.656 -45.906 -7.945 1 95.19 760 CYS A C 1
ATOM 6150 O O . CYS A 1 760 ? -12.719 -46.469 -8.516 1 95.19 760 CYS A O 1
ATOM 6152 N N . GLU A 1 761 ? -14.445 -45.188 -8.547 1 93.88 761 GLU A N 1
ATOM 6153 C CA . GLU A 1 761 ? -14.352 -44.938 -9.977 1 93.88 761 GLU A CA 1
ATOM 6154 C C . GLU A 1 761 ? -13.133 -44.062 -10.312 1 93.88 761 GLU A C 1
ATOM 6156 O O . GLU A 1 761 ? -12.688 -44.031 -11.461 1 93.88 761 GLU A O 1
ATOM 6161 N N . ARG A 1 762 ? -12.617 -43.375 -9.359 1 95.62 762 ARG A N 1
ATOM 6162 C CA . ARG A 1 762 ? -11.453 -42.531 -9.555 1 95.62 762 ARG A CA 1
ATOM 6163 C C . ARG A 1 762 ? -10.156 -43.281 -9.305 1 95.62 762 ARG A C 1
ATOM 6165 O O . ARG A 1 762 ? -9.078 -42.812 -9.664 1 95.62 762 ARG A O 1
ATOM 6172 N N . ILE A 1 763 ? -10.258 -44.5 -8.719 1 96.88 763 ILE A N 1
ATOM 6173 C CA . ILE A 1 763 ? -9.047 -45.281 -8.438 1 96.88 763 ILE A CA 1
ATOM 6174 C C . ILE A 1 763 ? -9.234 -46.719 -8.914 1 96.88 763 ILE A C 1
ATOM 6176 O O . ILE A 1 763 ? -8.875 -47.656 -8.203 1 96.88 763 ILE A O 1
ATOM 6180 N N . PRO A 1 764 ? -9.867 -46.906 -10.008 1 96 764 PRO A N 1
ATOM 6181 C CA . PRO A 1 764 ? -10.156 -48.281 -10.43 1 96 764 PRO A CA 1
ATOM 6182 C C . PRO A 1 764 ? -8.891 -49.094 -10.695 1 96 764 PRO A C 1
ATOM 6184 O O . PRO A 1 764 ? -8.875 -50.312 -10.477 1 96 764 PRO A O 1
ATOM 6187 N N . ASP A 1 765 ? -7.898 -48.438 -11.188 1 95.88 765 ASP A N 1
ATOM 6188 C CA . ASP A 1 765 ? -6.641 -49.094 -11.508 1 95.88 765 ASP A CA 1
ATOM 6189 C C . ASP A 1 765 ? -5.961 -49.625 -10.242 1 95.88 765 ASP A C 1
ATOM 6191 O O . ASP A 1 765 ? -5.184 -50.562 -10.305 1 95.88 765 ASP A O 1
ATOM 6195 N N . PHE A 1 766 ? -6.309 -49.094 -9.109 1 96.44 766 PHE A N 1
ATOM 6196 C CA . PHE A 1 766 ? -5.781 -49.562 -7.836 1 96.44 766 PHE A CA 1
ATOM 6197 C C . PHE A 1 766 ? -6.688 -50.656 -7.25 1 96.44 766 PHE A C 1
ATOM 6199 O O . PHE A 1 766 ? -6.289 -51.375 -6.332 1 96.44 766 PHE A O 1
ATOM 6206 N N . LEU A 1 767 ? -7.844 -50.75 -7.773 1 95.19 767 LEU A N 1
ATOM 6207 C CA . LEU A 1 767 ? -8.781 -51.75 -7.297 1 95.19 767 LEU A CA 1
ATOM 6208 C C . LEU A 1 767 ? -8.617 -53.062 -8.07 1 95.19 767 LEU A C 1
ATOM 6210 O O . LEU A 1 767 ? -8.82 -54.156 -7.516 1 95.19 767 LEU A O 1
ATOM 6214 N N . LEU A 1 768 ? -8.203 -52.969 -9.211 1 94.06 768 LEU A N 1
ATOM 6215 C CA . LEU A 1 768 ? -8.141 -54.062 -10.156 1 94.06 768 LEU A CA 1
ATOM 6216 C C . LEU A 1 768 ? -7.238 -55.188 -9.633 1 94.06 768 LEU A C 1
ATOM 6218 O O . LEU A 1 768 ? -7.562 -56.375 -9.766 1 94.06 768 LEU A O 1
ATOM 6222 N N . PRO A 1 769 ? -6.102 -54.844 -9.047 1 93.31 769 PRO A N 1
ATOM 6223 C CA . PRO A 1 769 ? -5.23 -55.906 -8.539 1 93.31 769 PRO A CA 1
ATOM 6224 C C . PRO A 1 769 ? -5.895 -56.75 -7.453 1 93.31 769 PRO A C 1
ATOM 6226 O O . PRO A 1 769 ? -5.426 -57.844 -7.141 1 93.31 769 PRO A O 1
ATOM 6229 N N . GLY A 1 770 ? -6.93 -56.188 -6.812 1 89.69 770 GLY A N 1
ATOM 6230 C CA . GLY A 1 770 ? -7.703 -57.031 -5.898 1 89.69 770 GLY A CA 1
ATOM 6231 C C . GLY A 1 770 ? -7.516 -56.625 -4.441 1 89.69 770 GLY A C 1
ATOM 6232 O O . GLY A 1 770 ? -6.719 -55.75 -4.125 1 89.69 770 GLY A O 1
ATOM 6233 N N . TYR A 1 771 ? -8.281 -57.406 -3.619 1 91.56 771 TYR A N 1
ATOM 6234 C CA . TYR A 1 771 ? -8.273 -57.188 -2.176 1 91.56 771 TYR A CA 1
ATOM 6235 C C . TYR A 1 771 ? -6.918 -57.531 -1.576 1 91.56 771 TYR A C 1
ATOM 6237 O O . TYR A 1 771 ? -6.332 -58.562 -1.905 1 91.56 771 TYR A O 1
ATOM 6245 N N . GLY A 1 772 ? -6.332 -56.594 -0.759 1 90.94 772 GLY A N 1
ATOM 6246 C CA . GLY A 1 772 ? -5.094 -56.875 -0.047 1 90.94 772 GLY A CA 1
ATOM 6247 C C . GLY A 1 772 ? -3.871 -56.281 -0.728 1 90.94 772 GLY A C 1
ATOM 6248 O O . GLY A 1 772 ? -2.789 -56.219 -0.14 1 90.94 772 GLY A O 1
ATOM 6249 N N . VAL A 1 773 ? -4.039 -55.812 -1.938 1 94.25 773 VAL A N 1
ATOM 6250 C CA . VAL A 1 773 ? -2.887 -55.312 -2.68 1 94.25 773 VAL A CA 1
ATOM 6251 C C . VAL A 1 773 ? -2.701 -53.844 -2.404 1 94.25 773 VAL A C 1
ATOM 6253 O O . VAL A 1 773 ? -1.669 -53.406 -1.874 1 94.25 773 VAL A O 1
ATOM 6256 N N . TYR A 1 774 ? -3.758 -53.062 -2.713 1 96.19 774 TYR A N 1
ATOM 6257 C CA . TYR A 1 774 ? -3.656 -51.625 -2.479 1 96.19 774 TYR A CA 1
ATOM 6258 C C . TYR A 1 774 ? -4.629 -51.156 -1.391 1 96.19 774 TYR A C 1
ATOM 6260 O O . TYR A 1 774 ? -4.594 -50 -0.953 1 96.19 774 TYR A O 1
ATOM 6268 N N . TRP A 1 775 ? -5.496 -52 -0.975 1 95.69 775 TRP A N 1
ATOM 6269 C CA . TRP A 1 775 ? -6.434 -51.688 0.091 1 95.69 775 TRP A CA 1
ATOM 6270 C C . TRP A 1 775 ? -6.902 -52.938 0.82 1 95.69 775 TRP A C 1
ATOM 6272 O O . TRP A 1 775 ? -6.789 -54.031 0.294 1 95.69 775 TRP A O 1
ATOM 6282 N N . HIS A 1 776 ? -7.277 -52.875 2.021 1 95.5 776 HIS A N 1
ATOM 6283 C CA . HIS A 1 776 ? -7.902 -53.938 2.795 1 95.5 776 HIS A CA 1
ATOM 6284 C C . HIS A 1 776 ? -8.789 -53.375 3.898 1 95.5 776 HIS A C 1
ATOM 6286 O O . HIS A 1 776 ? -8.852 -52.156 4.086 1 95.5 776 HIS A O 1
ATOM 6292 N N . ILE A 1 777 ? -9.562 -54.219 4.547 1 94.5 777 ILE A N 1
ATOM 6293 C CA . ILE A 1 777 ? -10.406 -53.812 5.664 1 94.5 777 ILE A CA 1
ATOM 6294 C C . ILE A 1 777 ? -9.789 -54.312 6.977 1 94.5 777 ILE A C 1
ATOM 6296 O O . ILE A 1 777 ? -9.414 -55.469 7.105 1 94.5 777 ILE A O 1
ATOM 6300 N N . GLU A 1 778 ? -9.516 -53.406 7.781 1 94.06 778 GLU A N 1
ATOM 6301 C CA . GLU A 1 778 ? -9.047 -53.688 9.133 1 94.06 778 GLU A CA 1
ATOM 6302 C C . GLU A 1 778 ? -10.016 -53.156 10.18 1 94.06 778 GLU A C 1
ATOM 6304 O O . GLU A 1 778 ? -10.164 -51.938 10.336 1 94.06 778 GLU A O 1
ATOM 6309 N N . GLY A 1 779 ? -10.648 -54.062 10.898 1 91.56 779 GLY A N 1
ATOM 6310 C CA . GLY A 1 779 ? -11.695 -53.625 11.805 1 91.56 779 GLY A CA 1
ATOM 6311 C C . GLY A 1 779 ? -12.875 -53 11.102 1 91.56 779 GLY A C 1
ATOM 6312 O O . GLY A 1 779 ? -13.492 -53.594 10.234 1 91.56 779 GLY A O 1
ATOM 6313 N N . GLU A 1 780 ? -13.133 -51.781 11.445 1 92.75 780 GLU A N 1
ATOM 6314 C CA . GLU A 1 780 ? -14.25 -51.062 10.844 1 92.75 780 GLU A CA 1
ATOM 6315 C C . GLU A 1 780 ? -13.758 -49.938 9.953 1 92.75 780 GLU A C 1
ATOM 6317 O O . GLU A 1 780 ? -14.445 -48.906 9.797 1 92.75 780 GLU A O 1
ATOM 6322 N N . GLU A 1 781 ? -12.539 -50.219 9.422 1 94.75 781 GLU A N 1
ATOM 6323 C CA . GLU A 1 781 ? -11.961 -49.156 8.57 1 94.75 781 GLU A CA 1
ATOM 6324 C C . GLU A 1 781 ? -11.414 -49.75 7.273 1 94.75 781 GLU A C 1
ATOM 6326 O O . GLU A 1 781 ? -10.945 -50.906 7.25 1 94.75 781 GLU A O 1
ATOM 6331 N N . VAL A 1 782 ? -11.547 -49.031 6.211 1 95.81 782 VAL A N 1
ATOM 6332 C CA . VAL A 1 782 ? -10.844 -49.344 4.969 1 95.81 782 VAL A CA 1
ATOM 6333 C C . VAL A 1 782 ? -9.461 -48.719 4.984 1 95.81 782 VAL A C 1
ATOM 6335 O O . VAL A 1 782 ? -9.336 -47.5 5.152 1 95.81 782 VAL A O 1
ATOM 6338 N N . VAL A 1 783 ? -8.477 -49.531 4.891 1 96.5 783 VAL A N 1
ATOM 6339 C CA . VAL A 1 783 ? -7.098 -49.062 4.895 1 96.5 783 VAL A CA 1
ATOM 6340 C C . VAL A 1 783 ? -6.539 -49.094 3.473 1 96.5 783 VAL A C 1
ATOM 6342 O O . VAL A 1 783 ? -6.523 -50.125 2.82 1 96.5 783 VAL A O 1
ATOM 6345 N N . PHE A 1 784 ? -6.117 -48 2.975 1 96.88 784 PHE A N 1
ATOM 6346 C CA . PHE A 1 784 ? -5.477 -47.875 1.667 1 96.88 784 PHE A CA 1
ATOM 6347 C C . PHE A 1 784 ? -3.961 -47.938 1.798 1 96.88 784 PHE A C 1
ATOM 6349 O O . PHE A 1 784 ? -3.387 -47.312 2.68 1 96.88 784 PHE A O 1
ATOM 6356 N N . HIS A 1 785 ? -3.279 -48.688 0.976 1 96.12 785 HIS A N 1
ATOM 6357 C CA . HIS A 1 785 ? -1.829 -48.844 1.025 1 96.12 785 HIS A CA 1
ATOM 6358 C C . HIS A 1 785 ? -1.13 -47.688 0.283 1 96.12 785 HIS A C 1
ATOM 6360 O O . HIS A 1 785 ? -0.453 -47.938 -0.721 1 96.12 785 HIS A O 1
ATOM 6366 N N . ASP A 1 786 ? -1.226 -46.625 0.83 1 96.31 786 ASP A N 1
ATOM 6367 C CA . ASP A 1 786 ? -0.702 -45.406 0.204 1 96.31 786 ASP A CA 1
ATOM 6368 C C . ASP A 1 786 ? 0.254 -44.656 1.141 1 96.31 786 ASP A C 1
ATOM 6370 O O . ASP A 1 786 ? 0.41 -43.438 1.048 1 96.31 786 ASP A O 1
ATOM 6374 N N . GLY A 1 787 ? 0.831 -45.281 2.107 1 93.31 787 GLY A N 1
ATOM 6375 C CA . GLY A 1 787 ? 1.781 -44.719 3.045 1 93.31 787 GLY A CA 1
ATOM 6376 C C . GLY A 1 787 ? 3.178 -44.562 2.469 1 93.31 787 GLY A C 1
ATOM 6377 O O . GLY A 1 787 ? 3.453 -45.062 1.37 1 93.31 787 GLY A O 1
ATOM 6378 N N . PRO A 1 788 ? 4 -43.906 3.18 1 87.44 788 PRO A N 1
ATOM 6379 C CA . PRO A 1 788 ? 5.355 -43.625 2.689 1 87.44 788 PRO A CA 1
ATOM 6380 C C . PRO A 1 788 ? 6.18 -44.906 2.48 1 87.44 788 PRO A C 1
ATOM 6382 O O . PRO A 1 788 ? 7.105 -44.906 1.665 1 87.44 788 PRO A O 1
ATOM 6385 N N . ASN A 1 789 ? 5.801 -46 3.162 1 88.19 789 ASN A N 1
ATOM 6386 C CA . ASN A 1 789 ? 6.574 -47.25 3.074 1 88.19 789 ASN A CA 1
ATOM 6387 C C . ASN A 1 789 ? 5.957 -48.219 2.08 1 88.19 789 ASN A C 1
ATOM 6389 O O . ASN A 1 789 ? 6.52 -49.281 1.823 1 88.19 789 ASN A O 1
ATOM 6393 N N . ASP A 1 790 ? 4.898 -47.844 1.578 1 92.69 790 ASP A N 1
ATOM 6394 C CA . ASP A 1 790 ? 4.262 -48.719 0.598 1 92.69 790 ASP A CA 1
ATOM 6395 C C . ASP A 1 790 ? 4.934 -48.594 -0.769 1 92.69 790 ASP A C 1
ATOM 6397 O O . ASP A 1 790 ? 5.457 -47.531 -1.112 1 92.69 790 ASP A O 1
ATOM 6401 N N . LYS A 1 791 ? 5 -49.719 -1.428 1 90 791 LYS A N 1
ATOM 6402 C CA . LYS A 1 791 ? 5.609 -49.75 -2.752 1 90 791 LYS A CA 1
ATOM 6403 C C . LYS A 1 791 ? 4.59 -50.156 -3.816 1 90 791 LYS A C 1
ATOM 6405 O O . LYS A 1 791 ? 3.623 -50.875 -3.527 1 90 791 LYS A O 1
ATOM 6410 N N . PRO A 1 792 ? 4.852 -49.625 -4.957 1 89 792 PRO A N 1
ATOM 6411 C CA . PRO A 1 792 ? 3.963 -50.031 -6.043 1 89 792 PRO A CA 1
ATOM 6412 C C . PRO A 1 792 ? 4.055 -51.531 -6.34 1 89 792 PRO A C 1
ATOM 6414 O O . PRO A 1 792 ? 5.133 -52.125 -6.227 1 89 792 PRO A O 1
ATOM 6417 N N . ASN A 1 793 ? 2.973 -52.062 -6.668 1 88.12 793 ASN A N 1
ATOM 6418 C CA . ASN A 1 793 ? 2.889 -53.469 -7.047 1 88.12 793 ASN A CA 1
ATOM 6419 C C . ASN A 1 793 ? 3.088 -53.656 -8.547 1 88.12 793 ASN A C 1
ATOM 6421 O O . ASN A 1 793 ? 2.691 -52.781 -9.344 1 88.12 793 ASN A O 1
ATOM 6425 N N . SER A 1 794 ? 3.699 -54.812 -8.922 1 83.44 794 SER A N 1
ATOM 6426 C CA . SER A 1 794 ? 3.979 -55.094 -10.328 1 83.44 794 SER A CA 1
ATOM 6427 C C . SER A 1 794 ? 2.693 -55.156 -11.141 1 83.44 794 SER A C 1
ATOM 6429 O O . SER A 1 794 ? 2.689 -54.844 -12.328 1 83.44 794 SER A O 1
ATOM 6431 N N . ASP A 1 795 ? 1.624 -55.562 -10.531 1 81.94 795 ASP A N 1
ATOM 6432 C CA . ASP A 1 795 ? 0.347 -55.688 -11.227 1 81.94 795 ASP A CA 1
ATOM 6433 C C . ASP A 1 795 ? -0.478 -54.406 -11.109 1 81.94 795 ASP A C 1
ATOM 6435 O O . ASP A 1 795 ? -1.597 -54.344 -11.617 1 81.94 795 ASP A O 1
ATOM 6439 N N . GLY A 1 796 ? 0.148 -53.469 -10.555 1 87.62 796 GLY A N 1
ATOM 6440 C CA . GLY A 1 796 ? -0.57 -52.219 -10.336 1 87.62 796 GLY A CA 1
ATOM 6441 C C . GLY A 1 796 ? -0.405 -51.25 -11.469 1 87.62 796 GLY A C 1
ATOM 6442 O O . GLY A 1 796 ? 0.192 -51.562 -12.5 1 87.62 796 GLY A O 1
ATOM 6443 N N . PRO A 1 797 ? -1.047 -50.094 -11.312 1 92.12 797 PRO A N 1
ATOM 6444 C CA . PRO A 1 797 ? -0.98 -49.062 -12.344 1 92.12 797 PRO A CA 1
ATOM 6445 C C . PRO A 1 797 ? 0.42 -48.469 -12.5 1 92.12 797 PRO A C 1
ATOM 6447 O O . PRO A 1 797 ? 1.216 -48.5 -11.562 1 92.12 797 PRO A O 1
ATOM 6450 N N . LYS A 1 798 ? 0.685 -48 -13.68 1 88.31 798 LYS A N 1
ATOM 6451 C CA . LYS A 1 798 ? 1.953 -47.344 -13.984 1 88.31 798 LYS A CA 1
ATOM 6452 C C . LYS A 1 798 ? 1.783 -45.812 -14.07 1 88.31 798 LYS A C 1
ATOM 6454 O O . LYS A 1 798 ? 0.681 -45.312 -14.312 1 88.31 798 LYS A O 1
ATOM 6459 N N . LEU A 1 799 ? 2.875 -45.25 -13.82 1 91.44 799 LEU A N 1
ATOM 6460 C CA . LEU A 1 799 ? 2.861 -43.781 -13.844 1 91.44 799 LEU A CA 1
ATOM 6461 C C . LEU A 1 799 ? 2.846 -43.25 -15.273 1 91.44 799 LEU A C 1
ATOM 6463 O O . LEU A 1 799 ? 3.619 -43.719 -16.109 1 91.44 799 LEU A O 1
ATOM 6467 N N . HIS A 1 800 ? 1.917 -42.375 -15.555 1 92.19 800 HIS A N 1
ATOM 6468 C CA . HIS A 1 800 ? 1.86 -41.719 -16.859 1 92.19 800 HIS A CA 1
ATOM 6469 C C . HIS A 1 800 ? 2.568 -40.344 -16.812 1 92.19 800 HIS A C 1
ATOM 6471 O O . HIS A 1 800 ? 2.783 -39.781 -15.734 1 92.19 800 HIS A O 1
ATOM 6477 N N . HIS A 1 801 ? 3.01 -39.875 -17.969 1 93.75 801 HIS A N 1
ATOM 6478 C CA . HIS A 1 801 ? 3.785 -38.625 -18.047 1 93.75 801 HIS A CA 1
ATOM 6479 C C . HIS A 1 801 ? 3.227 -37.688 -19.109 1 93.75 801 HIS A C 1
ATOM 6481 O O . HIS A 1 801 ? 2.705 -38.156 -20.141 1 93.75 801 HIS A O 1
ATOM 6487 N N . PHE A 1 802 ? 3.395 -36.469 -18.891 1 94.56 802 PHE A N 1
ATOM 6488 C CA . PHE A 1 802 ? 2.811 -35.438 -19.766 1 94.56 802 PHE A CA 1
ATOM 6489 C C . PHE A 1 802 ? 3.43 -35.5 -21.156 1 94.56 802 PHE A C 1
ATOM 6491 O O . PHE A 1 802 ? 2.908 -34.906 -22.094 1 94.56 802 PHE A O 1
ATOM 6498 N N . ARG A 1 803 ? 4.512 -36.25 -21.359 1 93.44 803 ARG A N 1
ATOM 6499 C CA . ARG A 1 803 ? 5.148 -36.406 -22.656 1 93.44 803 ARG A CA 1
ATOM 6500 C C . ARG A 1 803 ? 4.219 -37.125 -23.641 1 93.44 803 ARG A C 1
ATOM 6502 O O . ARG A 1 803 ? 4.18 -36.781 -24.828 1 93.44 803 ARG A O 1
ATOM 6509 N N . ALA A 1 804 ? 3.496 -38.031 -23.016 1 88.44 804 ALA A N 1
ATOM 6510 C CA . ALA A 1 804 ? 2.789 -38.969 -23.906 1 88.44 804 ALA A CA 1
ATOM 6511 C C . ALA A 1 804 ? 1.301 -39 -23.578 1 88.44 804 ALA A C 1
ATOM 6513 O O . ALA A 1 804 ? 0.491 -39.438 -24.406 1 88.44 804 ALA A O 1
ATOM 6514 N N . THR A 1 805 ? 0.965 -38.531 -22.438 1 92.5 805 THR A N 1
ATOM 6515 C CA . THR A 1 805 ? -0.414 -38.688 -22 1 92.5 805 THR A CA 1
ATOM 6516 C C . THR A 1 805 ? -1.071 -37.344 -21.75 1 92.5 805 THR A C 1
ATOM 6518 O O . THR A 1 805 ? -0.468 -36.438 -21.156 1 92.5 805 THR A O 1
ATOM 6521 N N . SER A 1 806 ? -2.26 -37.219 -22.281 1 93.31 806 SER A N 1
ATOM 6522 C CA . SER A 1 806 ? -3.061 -36.031 -22.016 1 93.31 806 SER A CA 1
ATOM 6523 C C . SER A 1 806 ? -4.016 -36.25 -20.844 1 93.31 806 SER A C 1
ATOM 6525 O O . SER A 1 806 ? -4.195 -37.375 -20.391 1 93.31 806 SER A O 1
ATOM 6527 N N . LEU A 1 807 ? -4.602 -35.219 -20.406 1 92.88 807 LEU A N 1
ATOM 6528 C CA . LEU A 1 807 ? -5.578 -35.312 -19.328 1 92.88 807 LEU A CA 1
ATOM 6529 C C . LEU A 1 807 ? -6.824 -36.062 -19.781 1 92.88 807 LEU A C 1
ATOM 6531 O O . LEU A 1 807 ? -7.422 -36.812 -19.016 1 92.88 807 LEU A O 1
ATOM 6535 N N . LYS A 1 808 ? -7.117 -35.812 -21 1 90.19 808 LYS A N 1
ATOM 6536 C CA . LYS A 1 808 ? -8.234 -36.562 -21.609 1 90.19 808 LYS A CA 1
ATOM 6537 C C . LYS A 1 808 ? -7.945 -38.062 -21.656 1 90.19 808 LYS A C 1
ATOM 6539 O O . LYS A 1 808 ? -8.812 -38.875 -21.328 1 90.19 808 LYS A O 1
ATOM 6544 N N . ASP A 1 809 ? -6.766 -38.375 -22.047 1 92.31 809 ASP A N 1
ATOM 6545 C CA . ASP A 1 809 ? -6.363 -39.75 -22.109 1 92.31 809 ASP A CA 1
ATOM 6546 C C . ASP A 1 809 ? -6.414 -40.406 -20.734 1 92.31 809 ASP A C 1
ATOM 6548 O O . ASP A 1 809 ? -6.793 -41.594 -20.609 1 92.31 809 ASP A O 1
ATOM 6552 N N . GLU A 1 810 ? -6.043 -39.656 -19.797 1 94.06 810 GLU A N 1
ATOM 6553 C CA . GLU A 1 810 ? -6.047 -40.188 -18.422 1 94.06 810 GLU A CA 1
ATOM 6554 C C . GLU A 1 810 ? -7.465 -40.469 -17.953 1 94.06 810 GLU A C 1
ATOM 6556 O O . GLU A 1 810 ? -7.707 -41.5 -17.297 1 94.06 810 GLU A O 1
ATOM 6561 N N . ARG A 1 811 ? -8.383 -39.688 -18.25 1 92.69 811 ARG A N 1
ATOM 6562 C CA . ARG A 1 811 ? -9.773 -39.906 -17.875 1 92.69 811 ARG A CA 1
ATOM 6563 C C . ARG A 1 811 ? -10.336 -41.125 -18.562 1 92.69 811 ARG A C 1
ATOM 6565 O O . ARG A 1 811 ? -11.047 -41.938 -17.953 1 92.69 811 ARG A O 1
ATOM 6572 N N . LYS A 1 812 ? -10.047 -41.219 -19.812 1 92.12 812 LYS A N 1
ATOM 6573 C CA . LYS A 1 812 ? -10.492 -42.375 -20.562 1 92.12 812 LYS A CA 1
ATOM 6574 C C . LYS A 1 812 ? -9.898 -43.688 -20 1 92.12 812 LYS A C 1
ATOM 6576 O O . LYS A 1 812 ? -10.586 -44.688 -19.891 1 92.12 812 LYS A O 1
ATOM 6581 N N . TYR A 1 813 ? -8.664 -43.531 -19.688 1 95.12 813 TYR A N 1
ATOM 6582 C CA . TYR A 1 813 ? -7.977 -44.688 -19.078 1 95.12 813 TYR A CA 1
ATOM 6583 C C . TYR A 1 813 ? -8.695 -45.125 -17.797 1 95.12 813 TYR A C 1
ATOM 6585 O O . TYR A 1 813 ? -8.945 -46.312 -17.609 1 95.12 813 TYR A O 1
ATOM 6593 N N . LEU A 1 814 ? -9.109 -44.25 -16.969 1 95.06 814 LEU A N 1
ATOM 6594 C CA . LEU A 1 814 ? -9.773 -44.562 -15.719 1 95.06 814 LEU A CA 1
ATOM 6595 C C . LEU A 1 814 ? -11.156 -45.156 -15.969 1 95.06 814 LEU A C 1
ATOM 6597 O O . LEU A 1 814 ? -11.594 -46.062 -15.258 1 95.06 814 LEU A O 1
ATOM 6601 N N . GLN A 1 815 ? -11.797 -44.625 -17 1 93.06 815 GLN A N 1
ATOM 6602 C CA . GLN A 1 815 ? -13.109 -45.156 -17.359 1 93.06 815 GLN A CA 1
ATOM 6603 C C . GLN A 1 815 ? -13 -46.625 -17.828 1 93.06 815 GLN A C 1
ATOM 6605 O O . GLN A 1 815 ? -13.82 -47.469 -17.469 1 93.06 815 GLN A O 1
ATOM 6610 N N . GLN A 1 816 ? -12.008 -46.812 -18.594 1 95.62 816 GLN A N 1
ATOM 6611 C CA . GLN A 1 816 ? -11.773 -48.156 -19.094 1 95.62 816 GLN A CA 1
ATOM 6612 C C . GLN A 1 816 ? -11.445 -49.125 -17.953 1 95.62 816 GLN A C 1
ATOM 6614 O O . GLN A 1 816 ? -11.953 -50.25 -17.922 1 95.62 816 GLN A O 1
ATOM 6619 N N . LYS A 1 817 ? -10.633 -48.688 -17.094 1 96 817 LYS A N 1
ATOM 6620 C CA . LYS A 1 817 ? -10.266 -49.531 -15.961 1 96 817 LYS A CA 1
ATOM 6621 C C . LYS A 1 817 ? -11.469 -49.781 -15.062 1 96 817 LYS A C 1
ATOM 6623 O O . LYS A 1 817 ? -11.578 -50.875 -14.461 1 96 817 LYS A O 1
ATOM 6628 N N . TRP A 1 818 ? -12.305 -48.844 -14.922 1 94.19 818 TRP A N 1
ATOM 6629 C CA . TRP A 1 818 ? -13.508 -49.062 -14.125 1 94.19 818 TRP A CA 1
ATOM 6630 C C . TRP A 1 818 ? -14.43 -50.094 -14.766 1 94.19 818 TRP A C 1
ATOM 6632 O O . TRP A 1 818 ? -14.992 -50.938 -14.078 1 94.19 818 TRP A O 1
ATOM 6642 N N . GLN A 1 819 ? -14.547 -50.062 -16.078 1 93.88 819 GLN A N 1
ATOM 6643 C CA . GLN A 1 819 ? -15.328 -51.031 -16.797 1 93.88 819 GLN A CA 1
ATOM 6644 C C . GLN A 1 819 ? -14.758 -52.438 -16.609 1 93.88 819 GLN A C 1
ATOM 6646 O O . GLN A 1 819 ? -15.508 -53.406 -16.469 1 93.88 819 GLN A O 1
ATOM 6651 N N . GLU A 1 820 ? -13.508 -52.469 -16.562 1 95.12 820 GLU A N 1
ATOM 6652 C CA . GLU A 1 820 ? -12.844 -53.75 -16.312 1 95.12 820 GLU A CA 1
ATOM 6653 C C . GLU A 1 820 ? -13.148 -54.281 -14.914 1 95.12 820 GLU A C 1
ATOM 6655 O O . GLU A 1 820 ? -13.359 -55.469 -14.711 1 95.12 820 GLU A O 1
ATOM 6660 N N . CYS A 1 821 ? -13.156 -53.375 -14.016 1 94 821 CYS A N 1
ATOM 6661 C CA . CYS A 1 821 ? -13.5 -53.75 -12.648 1 94 821 CYS A CA 1
ATOM 6662 C C . CYS A 1 821 ? -14.906 -54.344 -12.57 1 94 821 CYS A C 1
ATOM 6664 O O . CYS A 1 821 ? -15.141 -55.312 -11.852 1 94 821 CYS A O 1
ATOM 6666 N N . LEU A 1 822 ? -15.797 -53.781 -13.297 1 91.56 822 LEU A N 1
ATOM 6667 C CA . LEU A 1 822 ? -17.172 -54.219 -13.297 1 91.56 822 LEU A CA 1
ATOM 6668 C C . LEU A 1 822 ? -17.297 -55.594 -13.977 1 91.56 822 LEU A C 1
ATOM 6670 O O . LEU A 1 822 ? -17.984 -56.469 -13.469 1 91.56 822 LEU A O 1
ATOM 6674 N N . GLU A 1 823 ? -16.578 -55.75 -15.031 1 93.31 823 GLU A N 1
ATOM 6675 C CA . GLU A 1 823 ? -16.625 -57 -15.789 1 93.31 823 GLU A CA 1
ATOM 6676 C C . GLU A 1 823 ? -16 -58.156 -14.984 1 93.31 823 GLU A C 1
ATOM 6678 O O . GLU A 1 823 ? -16.516 -59.281 -15 1 93.31 823 GLU A O 1
ATOM 6683 N N . GLN A 1 824 ? -14.992 -57.812 -14.281 1 92.44 824 GLN A N 1
ATOM 6684 C CA . GLN A 1 824 ? -14.297 -58.812 -13.508 1 92.44 824 GLN A CA 1
ATOM 6685 C C . GLN A 1 824 ? -14.906 -58.969 -12.117 1 92.44 824 GLN A C 1
ATOM 6687 O O . GLN A 1 824 ? -14.5 -59.844 -11.344 1 92.44 824 GLN A O 1
ATOM 6692 N N . ARG A 1 825 ? -15.836 -58.156 -11.773 1 88.88 825 ARG A N 1
ATOM 6693 C CA . ARG A 1 825 ? -16.531 -58.156 -10.484 1 88.88 825 ARG A CA 1
ATOM 6694 C C . ARG A 1 825 ? -15.531 -58.031 -9.336 1 88.88 825 ARG A C 1
ATOM 6696 O O . ARG A 1 825 ? -15.539 -58.844 -8.406 1 88.88 825 ARG A O 1
ATOM 6703 N N . VAL A 1 826 ? -14.734 -57.031 -9.523 1 90.44 826 VAL A N 1
ATOM 6704 C CA . VAL A 1 826 ? -13.719 -56.812 -8.508 1 90.44 826 VAL A CA 1
ATOM 6705 C C . VAL A 1 826 ? -14.375 -56.312 -7.219 1 90.44 826 VAL A C 1
ATOM 6707 O O . VAL A 1 826 ? -15.336 -55.562 -7.25 1 90.44 826 VAL A O 1
ATOM 6710 N N . ARG A 1 827 ? -13.883 -56.781 -6.125 1 88.12 827 ARG A N 1
ATOM 6711 C CA . ARG A 1 827 ? -14.383 -56.375 -4.82 1 88.12 827 ARG A CA 1
ATOM 6712 C C . ARG A 1 827 ? -14.039 -54.906 -4.547 1 88.12 827 ARG A C 1
ATOM 6714 O O . ARG A 1 827 ? -12.914 -54.469 -4.773 1 88.12 827 ARG A O 1
ATOM 6721 N N . VAL A 1 828 ? -15.031 -54.156 -4.145 1 88.38 828 VAL A N 1
ATOM 6722 C CA . VAL A 1 828 ? -14.836 -52.75 -3.834 1 88.38 828 VAL A CA 1
ATOM 6723 C C . VAL A 1 828 ? -15.094 -52.5 -2.348 1 88.38 828 VAL A C 1
ATOM 6725 O O . VAL A 1 828 ? -15.773 -53.281 -1.69 1 88.38 828 VAL A O 1
ATOM 6728 N N . PRO A 1 829 ? -14.5 -51.469 -1.821 1 82.69 829 PRO A N 1
ATOM 6729 C CA . PRO A 1 829 ? -14.664 -51.188 -0.393 1 82.69 829 PRO A CA 1
ATOM 6730 C C . PRO A 1 829 ? -16.094 -50.812 -0.025 1 82.69 829 PRO A C 1
ATOM 6732 O O . PRO A 1 829 ? -16.578 -49.75 -0.42 1 82.69 829 PRO A O 1
ATOM 6735 N N . ALA A 1 830 ? -16.781 -51.594 0.848 1 68.5 830 ALA A N 1
ATOM 6736 C CA . ALA A 1 830 ? -18.031 -51.406 1.597 1 68.5 830 ALA A CA 1
ATOM 6737 C C . ALA A 1 830 ? -18.984 -50.469 0.874 1 68.5 830 ALA A C 1
ATOM 6739 O O . ALA A 1 830 ? -19.562 -49.562 1.488 1 68.5 830 ALA A O 1
ATOM 6740 N N . CYS A 1 831 ? -18.969 -50.438 -0.447 1 65.06 831 CYS A N 1
ATOM 6741 C CA . CYS A 1 831 ? -19.844 -49.5 -1.129 1 65.06 831 CYS A CA 1
ATOM 6742 C C . CYS A 1 831 ? -20.953 -50.219 -1.891 1 65.06 831 CYS A C 1
ATOM 6744 O O . CYS A 1 831 ? -20.828 -51.438 -2.17 1 65.06 831 CYS A O 1
ATOM 6746 N N . LYS A 1 832 ? -22.125 -49.625 -1.779 1 68.38 832 LYS A N 1
ATOM 6747 C CA . LYS A 1 832 ? -23.203 -50.031 -2.674 1 68.38 832 LYS A CA 1
ATOM 6748 C C . LYS A 1 832 ? -22.953 -49.531 -4.098 1 68.38 832 LYS A C 1
ATOM 6750 O O . LYS A 1 832 ? -22.531 -48.406 -4.305 1 68.38 832 LYS A O 1
ATOM 6755 N N . LEU A 1 833 ? -22.906 -50.5 -4.938 1 68.75 833 LEU A N 1
ATOM 6756 C CA . LEU A 1 833 ? -22.734 -50.125 -6.336 1 68.75 833 LEU A CA 1
ATOM 6757 C C . LEU A 1 833 ? -24.047 -49.625 -6.926 1 68.75 833 LEU A C 1
ATOM 6759 O O . LEU A 1 833 ? -25.062 -50.312 -6.879 1 68.75 833 LEU A O 1
ATOM 6763 N N . TRP A 1 834 ? -24.031 -48.312 -7.199 1 65.94 834 TRP A N 1
ATOM 6764 C CA . TRP A 1 834 ? -25.172 -47.688 -7.883 1 65.94 834 TRP A CA 1
ATOM 6765 C C . TRP A 1 834 ? -25.062 -47.875 -9.391 1 65.94 834 TRP A C 1
ATOM 6767 O O . TRP A 1 834 ? -24.016 -47.625 -9.984 1 65.94 834 TRP A O 1
ATOM 6777 N N . VAL A 1 835 ? -25.844 -48.688 -9.977 1 56.22 835 VAL A N 1
ATOM 6778 C CA . VAL A 1 835 ? -25.891 -48.844 -11.43 1 56.22 835 VAL A CA 1
ATOM 6779 C C . VAL A 1 835 ? -26.875 -47.844 -12.023 1 56.22 835 VAL A C 1
ATOM 6781 O O . VAL A 1 835 ? -28.047 -47.812 -11.617 1 56.22 835 VAL A O 1
ATOM 6784 N N . TYR A 1 836 ? -26.344 -46.719 -12.555 1 48.31 836 TYR A N 1
ATOM 6785 C CA . TYR A 1 836 ? -27.219 -45.812 -13.266 1 48.31 836 TYR A CA 1
ATOM 6786 C C . TYR A 1 836 ? -27.438 -46.25 -14.703 1 48.31 836 TYR A C 1
ATOM 6788 O O . TYR A 1 836 ? -26.547 -46.812 -15.328 1 48.31 836 TYR A O 1
ATOM 6796 N N . MET B 1 1 ? 61.406 4.703 -2.695 1 57.62 1 MET B N 1
ATOM 6797 C CA . MET B 1 1 ? 60.656 5.961 -2.656 1 57.62 1 MET B CA 1
ATOM 6798 C C . MET B 1 1 ? 59.25 5.766 -3.17 1 57.62 1 MET B C 1
ATOM 6800 O O . MET B 1 1 ? 58.281 6.164 -2.51 1 57.62 1 MET B O 1
ATOM 6804 N N . ARG B 1 2 ? 59.094 5.109 -4.273 1 58.69 2 ARG B N 1
ATOM 6805 C CA . ARG B 1 2 ? 57.781 4.859 -4.84 1 58.69 2 ARG B CA 1
ATOM 6806 C C . ARG B 1 2 ? 56.906 4.062 -3.871 1 58.69 2 ARG B C 1
ATOM 6808 O O . ARG B 1 2 ? 55.75 4.387 -3.668 1 58.69 2 ARG B O 1
ATOM 6815 N N . ARG B 1 3 ? 57.469 3.115 -3.254 1 63.34 3 ARG B N 1
ATOM 6816 C CA . ARG B 1 3 ? 56.719 2.25 -2.346 1 63.34 3 ARG B CA 1
ATOM 6817 C C . ARG B 1 3 ? 56.25 3.027 -1.126 1 63.34 3 ARG B C 1
ATOM 6819 O O . ARG B 1 3 ? 55.125 2.814 -0.654 1 63.34 3 ARG B O 1
ATOM 6826 N N . GLN B 1 4 ? 57.094 3.875 -0.67 1 66.12 4 GLN B N 1
ATOM 6827 C CA . GLN B 1 4 ? 56.719 4.672 0.494 1 66.12 4 GLN B CA 1
ATOM 6828 C C . GLN B 1 4 ? 55.562 5.621 0.168 1 66.12 4 GLN B C 1
ATOM 6830 O O . GLN B 1 4 ? 54.625 5.746 0.947 1 66.12 4 GLN B O 1
ATOM 6835 N N . ILE B 1 5 ? 55.656 6.18 -0.989 1 63.88 5 ILE B N 1
ATOM 6836 C CA . ILE B 1 5 ? 54.594 7.109 -1.399 1 63.88 5 ILE B CA 1
ATOM 6837 C C . ILE B 1 5 ? 53.281 6.355 -1.568 1 63.88 5 ILE B C 1
ATOM 6839 O O . ILE B 1 5 ? 52.219 6.832 -1.142 1 63.88 5 ILE B O 1
ATOM 6843 N N . THR B 1 6 ? 53.438 5.164 -2.098 1 68.5 6 THR B N 1
ATOM 6844 C CA . THR B 1 6 ? 52.25 4.363 -2.309 1 68.5 6 THR B CA 1
ATOM 6845 C C . THR B 1 6 ? 51.594 3.994 -0.975 1 68.5 6 THR B C 1
ATOM 6847 O O . THR B 1 6 ? 50.375 4.004 -0.848 1 68.5 6 THR B O 1
ATOM 6850 N N . ARG B 1 7 ? 52.375 3.762 -0.025 1 70.75 7 ARG B N 1
ATOM 6851 C CA . ARG B 1 7 ? 51.875 3.43 1.303 1 70.75 7 ARG B CA 1
ATOM 6852 C C . ARG B 1 7 ? 51.188 4.629 1.941 1 70.75 7 ARG B C 1
ATOM 6854 O O . ARG B 1 7 ? 50.094 4.496 2.529 1 70.75 7 ARG B O 1
ATOM 6861 N N . GLU B 1 8 ? 51.781 5.676 1.837 1 69.88 8 GLU B N 1
ATOM 6862 C CA . GLU B 1 8 ? 51.219 6.898 2.391 1 69.88 8 GLU B CA 1
ATOM 6863 C C . GLU B 1 8 ? 49.875 7.227 1.737 1 69.88 8 GLU B C 1
ATOM 6865 O O . GLU B 1 8 ? 48.938 7.598 2.422 1 69.88 8 GLU B O 1
ATOM 6870 N N . VAL B 1 9 ? 49.875 7.027 0.485 1 67.25 9 VAL B N 1
ATOM 6871 C CA . VAL B 1 9 ? 48.625 7.305 -0.244 1 67.25 9 VAL B CA 1
ATOM 6872 C C . VAL B 1 9 ? 47.531 6.324 0.182 1 67.25 9 VAL B C 1
ATOM 6874 O O . VAL B 1 9 ? 46.406 6.715 0.388 1 67.25 9 VAL B O 1
ATOM 6877 N N . ARG B 1 10 ? 47.875 5.148 0.369 1 68.06 10 ARG B N 1
ATOM 6878 C CA . ARG B 1 10 ? 46.938 4.121 0.83 1 68.06 10 ARG B CA 1
ATOM 6879 C C . ARG B 1 10 ? 46.344 4.488 2.189 1 68.06 10 ARG B C 1
ATOM 6881 O O . ARG B 1 10 ? 45.125 4.371 2.398 1 68.06 10 ARG B O 1
ATOM 6888 N N . ASP B 1 11 ? 47.156 4.879 3.023 1 68.31 11 ASP B N 1
ATOM 6889 C CA . ASP B 1 11 ? 46.719 5.211 4.379 1 68.31 11 ASP B CA 1
ATOM 6890 C C . ASP B 1 11 ? 45.812 6.438 4.379 1 68.31 11 ASP B C 1
ATOM 6892 O O . ASP B 1 11 ? 44.812 6.473 5.098 1 68.31 11 ASP B O 1
ATOM 6896 N N . LYS B 1 12 ? 46.156 7.223 3.566 1 64.44 12 LYS B N 1
ATOM 6897 C CA . LYS B 1 12 ? 45.312 8.43 3.494 1 64.44 12 LYS B CA 1
ATOM 6898 C C . LYS B 1 12 ? 43.969 8.133 2.889 1 64.44 12 LYS B C 1
ATOM 6900 O O . LYS B 1 12 ? 42.938 8.672 3.336 1 64.44 12 LYS B O 1
ATOM 6905 N N . ILE B 1 13 ? 43.938 7.367 1.904 1 66.75 13 ILE B N 1
ATOM 6906 C CA . ILE B 1 13 ? 42.688 6.949 1.297 1 66.75 13 ILE B CA 1
ATOM 6907 C C . ILE B 1 13 ? 41.812 6.25 2.34 1 66.75 13 ILE B C 1
ATOM 6909 O O . ILE B 1 13 ? 40.625 6.504 2.422 1 66.75 13 ILE B O 1
ATOM 6913 N N . ARG B 1 14 ? 42.438 5.562 3.082 1 66.88 14 ARG B N 1
ATOM 6914 C CA . ARG B 1 14 ? 41.75 4.828 4.141 1 66.88 14 ARG B CA 1
ATOM 6915 C C . ARG B 1 14 ? 41.125 5.785 5.156 1 66.88 14 ARG B C 1
ATOM 6917 O O . ARG B 1 14 ? 39.969 5.621 5.551 1 66.88 14 ARG B O 1
ATOM 6924 N N . GLN B 1 15 ? 41.812 6.734 5.555 1 62.41 15 GLN B N 1
ATOM 6925 C CA . GLN B 1 15 ? 41.344 7.703 6.539 1 62.41 15 GLN B CA 1
ATOM 6926 C C . GLN B 1 15 ? 40.156 8.508 6 1 62.41 15 GLN B C 1
ATOM 6928 O O . GLN B 1 15 ? 39.219 8.789 6.73 1 62.41 15 GLN B O 1
ATOM 6933 N N . THR B 1 16 ? 40.25 8.859 4.805 1 61.31 16 THR B N 1
ATOM 6934 C CA . THR B 1 16 ? 39.219 9.703 4.203 1 61.31 16 THR B CA 1
ATOM 6935 C C . THR B 1 16 ? 37.906 8.938 4.074 1 61.31 16 THR B C 1
ATOM 6937 O O . THR B 1 16 ? 36.812 9.5 4.281 1 61.31 16 THR B O 1
ATOM 6940 N N . LYS B 1 17 ? 38 7.777 3.662 1 61.03 17 LYS B N 1
ATOM 6941 C CA . LYS B 1 17 ? 36.812 6.949 3.469 1 61.03 17 LYS B CA 1
ATOM 6942 C C . LYS B 1 17 ? 36.156 6.617 4.805 1 61.03 17 LYS B C 1
ATOM 6944 O O . LYS B 1 17 ? 34.969 6.34 4.855 1 61.03 17 LYS B O 1
ATOM 6949 N N . MET B 1 18 ? 36.906 6.801 5.891 1 57.84 18 MET B N 1
ATOM 6950 C CA . MET B 1 18 ? 36.438 6.355 7.199 1 57.84 18 MET B CA 1
ATOM 6951 C C . MET B 1 18 ? 35.938 7.539 8.039 1 57.84 18 MET B C 1
ATOM 6953 O O . MET B 1 18 ? 35.75 7.41 9.242 1 57.84 18 MET B O 1
ATOM 6957 N N . LYS B 1 19 ? 35.781 8.68 7.41 1 57.44 19 LYS B N 1
ATOM 6958 C CA . LYS B 1 19 ? 35.438 9.797 8.281 1 57.44 19 LYS B CA 1
ATOM 6959 C C . LYS B 1 19 ? 34.156 9.484 9.055 1 57.44 19 LYS B C 1
ATOM 6961 O O . LYS B 1 19 ? 33.125 9.094 8.469 1 57.44 19 LYS B O 1
ATOM 6966 N N . LYS B 1 20 ? 34.281 9.633 10.359 1 58.03 20 LYS B N 1
ATOM 6967 C CA . LYS B 1 20 ? 33.281 9.406 11.406 1 58.03 20 LYS B CA 1
ATOM 6968 C C . LYS B 1 20 ? 32 10.172 11.125 1 58.03 20 LYS B C 1
ATOM 6970 O O . LYS B 1 20 ? 32.031 11.305 10.648 1 58.03 20 LYS B O 1
ATOM 6975 N N . ASN B 1 21 ? 30.797 9.711 11.289 1 68.25 21 ASN B N 1
ATOM 6976 C CA . ASN B 1 21 ? 29.438 10.258 11.297 1 68.25 21 ASN B CA 1
ATOM 6977 C C . ASN B 1 21 ? 28.938 10.531 9.883 1 68.25 21 ASN B C 1
ATOM 6979 O O . ASN B 1 21 ? 27.734 10.586 9.641 1 68.25 21 ASN B O 1
ATOM 6983 N N . ARG B 1 22 ? 29.906 10.547 9.008 1 76.62 22 ARG B N 1
ATOM 6984 C CA . ARG B 1 22 ? 29.469 10.883 7.652 1 76.62 22 ARG B CA 1
ATOM 6985 C C . ARG B 1 22 ? 28.734 9.711 7.004 1 76.62 22 ARG B C 1
ATOM 6987 O O . ARG B 1 22 ? 27.734 9.898 6.328 1 76.62 22 ARG B O 1
ATOM 6994 N N . ASP B 1 23 ? 29.219 8.602 7.375 1 82.06 23 ASP B N 1
ATOM 6995 C CA . ASP B 1 23 ? 28.609 7.402 6.797 1 82.06 23 ASP B CA 1
ATOM 6996 C C . ASP B 1 23 ? 27.188 7.219 7.305 1 82.06 23 ASP B C 1
ATOM 6998 O O . ASP B 1 23 ? 26.297 6.82 6.547 1 82.06 23 ASP B O 1
ATOM 7002 N N . LEU B 1 24 ? 27.078 7.586 8.547 1 87.25 24 LEU B N 1
ATOM 7003 C CA . LEU B 1 24 ? 25.734 7.477 9.125 1 87.25 24 LEU B CA 1
ATOM 7004 C C . LEU B 1 24 ? 24.797 8.5 8.508 1 87.25 24 LEU B C 1
ATOM 7006 O O . LEU B 1 24 ? 23.656 8.164 8.148 1 87.25 24 LEU B O 1
ATOM 7010 N N . GLN B 1 25 ? 25.281 9.625 8.344 1 83.75 25 GLN B N 1
ATOM 7011 C CA . GLN B 1 25 ? 24.484 10.711 7.777 1 83.75 25 GLN B CA 1
ATOM 7012 C C . GLN B 1 25 ? 24.094 10.398 6.336 1 83.75 25 GLN B C 1
ATOM 7014 O O . GLN B 1 25 ? 22.938 10.617 5.945 1 83.75 25 GLN B O 1
ATOM 7019 N N . VAL B 1 26 ? 25 9.859 5.676 1 81.44 26 VAL B N 1
ATOM 7020 C CA . VAL B 1 26 ? 24.734 9.578 4.27 1 81.44 26 VAL B CA 1
ATOM 7021 C C . VAL B 1 26 ? 23.766 8.398 4.148 1 81.44 26 VAL B C 1
ATOM 7023 O O . VAL B 1 26 ? 22.828 8.438 3.35 1 81.44 26 VAL B O 1
ATOM 7026 N N . THR B 1 27 ? 24.031 7.367 4.898 1 86.69 27 THR B N 1
ATOM 7027 C CA . THR B 1 27 ? 23.219 6.156 4.809 1 86.69 27 THR B CA 1
ATOM 7028 C C . THR B 1 27 ? 21.781 6.441 5.23 1 86.69 27 THR B C 1
ATOM 7030 O O . THR B 1 27 ? 20.844 6.203 4.465 1 86.69 27 THR B O 1
ATOM 7033 N N . PHE B 1 28 ? 21.594 7.043 6.438 1 85.94 28 PHE B N 1
ATOM 7034 C CA . PHE B 1 28 ? 20.25 7.254 6.973 1 85.94 28 PHE B CA 1
ATOM 7035 C C . PHE B 1 28 ? 19.609 8.469 6.332 1 85.94 28 PHE B C 1
ATOM 7037 O O . PHE B 1 28 ? 18.375 8.516 6.172 1 85.94 28 PHE B O 1
ATOM 7044 N N . GLY B 1 29 ? 20.406 9.438 5.984 1 81.88 29 GLY B N 1
ATOM 7045 C CA . GLY B 1 29 ? 19.875 10.617 5.312 1 81.88 29 GLY B CA 1
ATOM 7046 C C . GLY B 1 29 ? 19.25 10.305 3.959 1 81.88 29 GLY B C 1
ATOM 7047 O O . GLY B 1 29 ? 18.328 10.977 3.525 1 81.88 29 GLY B O 1
ATOM 7048 N N . ASN B 1 30 ? 19.797 9.227 3.395 1 80.75 30 ASN B N 1
ATOM 7049 C CA . ASN B 1 30 ? 19.266 8.82 2.094 1 80.75 30 ASN B CA 1
ATOM 7050 C C . ASN B 1 30 ? 18.203 7.738 2.23 1 80.75 30 ASN B C 1
ATOM 7052 O O . ASN B 1 30 ? 17.797 7.137 1.237 1 80.75 30 ASN B O 1
ATOM 7056 N N . GLY B 1 31 ? 17.844 7.496 3.379 1 80.06 31 GLY B N 1
ATOM 7057 C CA . GLY B 1 31 ? 16.781 6.539 3.615 1 80.06 31 GLY B CA 1
ATOM 7058 C C . GLY B 1 31 ? 17.203 5.102 3.377 1 80.06 31 GLY B C 1
ATOM 7059 O O . GLY B 1 31 ? 16.359 4.234 3.131 1 80.06 31 GLY B O 1
ATOM 7060 N N . GLU B 1 32 ? 18.484 4.762 3.439 1 83.06 32 GLU B N 1
ATOM 7061 C CA . GLU B 1 32 ? 18.984 3.414 3.205 1 83.06 32 GLU B CA 1
ATOM 7062 C C . GLU B 1 32 ? 19.109 2.635 4.512 1 83.06 32 GLU B C 1
ATOM 7064 O O . GLU B 1 32 ? 19.531 3.184 5.527 1 83.06 32 GLU B O 1
ATOM 7069 N N . SER B 1 33 ? 18.656 1.425 4.453 1 82 33 SER B N 1
ATOM 7070 C CA . SER B 1 33 ? 18.875 0.567 5.617 1 82 33 SER B CA 1
ATOM 7071 C C . SER B 1 33 ? 20.312 0.047 5.668 1 82 33 SER B C 1
ATOM 7073 O O . SER B 1 33 ? 21 0.039 4.652 1 82 33 SER B O 1
ATOM 7075 N N . LEU B 1 34 ? 20.734 -0.452 6.809 1 84.12 34 LEU B N 1
ATOM 7076 C CA . LEU B 1 34 ? 22.078 -1.002 6.953 1 84.12 34 LEU B CA 1
ATOM 7077 C C . LEU B 1 34 ? 22.234 -2.271 6.125 1 84.12 34 LEU B C 1
ATOM 7079 O O . LEU B 1 34 ? 23.312 -2.527 5.574 1 84.12 34 LEU B O 1
ATOM 7083 N N . ASN B 1 35 ? 21.172 -2.994 6.023 1 81 35 ASN B N 1
ATOM 7084 C CA . ASN B 1 35 ? 21.219 -4.199 5.203 1 81 35 ASN B CA 1
ATOM 7085 C C . ASN B 1 35 ? 21.359 -3.865 3.719 1 81 35 ASN B C 1
ATOM 7087 O O . ASN B 1 35 ? 22.078 -4.547 2.99 1 81 35 ASN B O 1
ATOM 7091 N N . LYS B 1 36 ? 20.656 -2.904 3.297 1 81.69 36 LYS B N 1
ATOM 7092 C CA . LYS B 1 36 ? 20.781 -2.473 1.907 1 81.69 36 LYS B CA 1
ATOM 7093 C C . LYS B 1 36 ? 22.172 -1.92 1.623 1 81.69 36 LYS B C 1
ATOM 7095 O O . LYS B 1 36 ? 22.734 -2.154 0.55 1 81.69 36 LYS B O 1
ATOM 7100 N N . ARG B 1 37 ? 22.656 -1.178 2.531 1 86.19 37 ARG B N 1
ATOM 7101 C CA . ARG B 1 37 ? 24.016 -0.676 2.389 1 86.19 37 ARG B CA 1
ATOM 7102 C C . ARG B 1 37 ? 25.016 -1.825 2.281 1 86.19 37 ARG B C 1
ATOM 7104 O O . ARG B 1 37 ? 25.953 -1.769 1.479 1 86.19 37 ARG B O 1
ATOM 7111 N N . LYS B 1 38 ? 24.844 -2.789 3.123 1 86.12 38 LYS B N 1
ATOM 7112 C CA . LYS B 1 38 ? 25.703 -3.965 3.064 1 86.12 38 LYS B CA 1
ATOM 7113 C C . LYS B 1 38 ? 25.641 -4.633 1.693 1 86.12 38 LYS B C 1
ATOM 7115 O O . LYS B 1 38 ? 26.672 -4.953 1.101 1 86.12 38 LYS B O 1
ATOM 7120 N N . SER B 1 39 ? 24.422 -4.789 1.224 1 82.44 39 SER B N 1
ATOM 7121 C CA . SER B 1 39 ? 24.25 -5.398 -0.09 1 82.44 39 SER B CA 1
ATOM 7122 C C . SER B 1 39 ? 24.922 -4.578 -1.18 1 82.44 39 SER B C 1
ATOM 7124 O O . SER B 1 39 ? 25.547 -5.137 -2.088 1 82.44 39 SER B O 1
ATOM 7126 N N . ARG B 1 40 ? 24.828 -3.365 -1.098 1 82.38 40 ARG B N 1
ATOM 7127 C CA . ARG B 1 40 ? 25.453 -2.475 -2.07 1 82.38 40 ARG B CA 1
ATOM 7128 C C . ARG B 1 40 ? 26.984 -2.543 -1.978 1 82.38 40 ARG B C 1
ATOM 7130 O O . ARG B 1 40 ? 27.672 -2.578 -2.998 1 82.38 40 ARG B O 1
ATOM 7137 N N . ARG B 1 41 ? 27.453 -2.521 -0.79 1 82.56 41 ARG B N 1
ATOM 7138 C CA . ARG B 1 41 ? 28.891 -2.65 -0.574 1 82.56 41 ARG B CA 1
ATOM 7139 C C . ARG B 1 41 ? 29.422 -3.939 -1.189 1 82.56 41 ARG B C 1
ATOM 7141 O O . ARG B 1 41 ? 30.469 -3.934 -1.851 1 82.56 41 ARG B O 1
ATOM 7148 N N . ILE B 1 42 ? 28.688 -4.945 -0.97 1 81.88 42 ILE B N 1
ATOM 7149 C CA . ILE B 1 42 ? 29.094 -6.242 -1.497 1 81.88 42 ILE B CA 1
ATOM 7150 C C . ILE B 1 42 ? 29.062 -6.215 -3.023 1 81.88 42 ILE B C 1
ATOM 7152 O O . ILE B 1 42 ? 29.984 -6.703 -3.684 1 81.88 42 ILE B O 1
ATOM 7156 N N . ALA B 1 43 ? 28.109 -5.617 -3.588 1 78.81 43 ALA B N 1
ATOM 7157 C CA . ALA B 1 43 ? 27.953 -5.555 -5.039 1 78.81 43 ALA B CA 1
ATOM 7158 C C . ALA B 1 43 ? 29.016 -4.656 -5.668 1 78.81 43 ALA B C 1
ATOM 7160 O O . ALA B 1 43 ? 29.5 -4.938 -6.766 1 78.81 43 ALA B O 1
ATOM 7161 N N . GLU B 1 44 ? 29.344 -3.633 -4.957 1 78.81 44 GLU B N 1
ATOM 7162 C CA . GLU B 1 44 ? 30.266 -2.639 -5.504 1 78.81 44 GLU B CA 1
ATOM 7163 C C . GLU B 1 44 ? 31.719 -3.049 -5.281 1 78.81 44 GLU B C 1
ATOM 7165 O O . GLU B 1 44 ? 32.594 -2.801 -6.129 1 78.81 44 GLU B O 1
ATOM 7170 N N . GLU B 1 45 ? 31.953 -3.713 -4.152 1 79.38 45 GLU B N 1
ATOM 7171 C CA . GLU B 1 45 ? 33.344 -3.834 -3.74 1 79.38 45 GLU B CA 1
ATOM 7172 C C . GLU B 1 45 ? 33.812 -5.293 -3.738 1 79.38 45 GLU B C 1
ATOM 7174 O O . GLU B 1 45 ? 35 -5.582 -3.588 1 79.38 45 GLU B O 1
ATOM 7179 N N . PHE B 1 46 ? 32.812 -6.156 -3.926 1 78.12 46 PHE B N 1
ATOM 7180 C CA . PHE B 1 46 ? 33.156 -7.57 -3.91 1 78.12 46 PHE B CA 1
ATOM 7181 C C . PHE B 1 46 ? 32.781 -8.234 -5.227 1 78.12 46 PHE B C 1
ATOM 7183 O O . PHE B 1 46 ? 31.953 -7.719 -5.973 1 78.12 46 PHE B O 1
ATOM 7190 N N . GLU B 1 47 ? 33.531 -9.188 -5.566 1 75.81 47 GLU B N 1
ATOM 7191 C CA . GLU B 1 47 ? 33.25 -9.977 -6.766 1 75.81 47 GLU B CA 1
ATOM 7192 C C . GLU B 1 47 ? 32.719 -11.359 -6.402 1 75.81 47 GLU B C 1
ATOM 7194 O O . GLU B 1 47 ? 33 -11.867 -5.316 1 75.81 47 GLU B O 1
ATOM 7199 N N . THR B 1 48 ? 31.891 -11.781 -7.273 1 71.25 48 THR B N 1
ATOM 7200 C CA . THR B 1 48 ? 31.359 -13.117 -7.059 1 71.25 48 THR B CA 1
ATOM 7201 C C . THR B 1 48 ? 32.438 -14.172 -7.262 1 71.25 48 THR B C 1
ATOM 7203 O O . THR B 1 48 ? 33.531 -13.859 -7.758 1 71.25 48 THR B O 1
ATOM 7206 N N . ARG B 1 49 ? 32.281 -15.32 -6.848 1 65.88 49 ARG B N 1
ATOM 7207 C CA . ARG B 1 49 ? 33.25 -16.406 -7.035 1 65.88 49 ARG B CA 1
ATOM 7208 C C . ARG B 1 49 ? 33.5 -16.656 -8.516 1 65.88 49 ARG B C 1
ATOM 7210 O O . ARG B 1 49 ? 34.656 -16.859 -8.922 1 65.88 49 ARG B O 1
ATOM 7217 N N . GLN B 1 50 ? 32.406 -16.562 -9.164 1 63.91 50 GLN B N 1
ATOM 7218 C CA . GLN B 1 50 ? 32.531 -16.797 -10.602 1 63.91 50 GLN B CA 1
ATOM 7219 C C . GLN B 1 50 ? 33.406 -15.742 -11.258 1 63.91 50 GLN B C 1
ATOM 7221 O O . GLN B 1 50 ? 34.281 -16.078 -12.062 1 63.91 50 GLN B O 1
ATOM 7226 N N . GLU B 1 51 ? 33.156 -14.539 -10.883 1 70.19 51 GLU B N 1
ATOM 7227 C CA . GLU B 1 51 ? 33.969 -13.453 -11.422 1 70.19 51 GLU B CA 1
ATOM 7228 C C . GLU B 1 51 ? 35.438 -13.609 -11.023 1 70.19 51 GLU B C 1
ATOM 7230 O O . GLU B 1 51 ? 36.312 -13.336 -11.82 1 70.19 51 GLU B O 1
ATOM 7235 N N . ALA B 1 52 ? 35.562 -13.984 -9.836 1 73.31 52 ALA B N 1
ATOM 7236 C CA . ALA B 1 52 ? 36.938 -14.18 -9.336 1 73.31 52 ALA B CA 1
ATOM 7237 C C . ALA B 1 52 ? 37.625 -15.297 -10.094 1 73.31 52 ALA B C 1
ATOM 7239 O O . ALA B 1 52 ? 38.812 -15.195 -10.406 1 73.31 52 ALA B O 1
ATOM 7240 N N . GLU B 1 53 ? 36.875 -16.281 -10.328 1 73.25 53 GLU B N 1
ATOM 7241 C CA . GLU B 1 53 ? 37.438 -17.406 -11.07 1 73.25 53 GLU B CA 1
ATOM 7242 C C . GLU B 1 53 ? 37.812 -17 -12.492 1 73.25 53 GLU B C 1
ATOM 7244 O O . GLU B 1 53 ? 38.875 -17.359 -13 1 73.25 53 GLU B O 1
ATOM 7249 N N . GLU B 1 54 ? 36.875 -16.297 -13.016 1 75.38 54 GLU B N 1
ATOM 7250 C CA . GLU B 1 54 ? 37.156 -15.805 -14.359 1 75.38 54 GLU B CA 1
ATOM 7251 C C . GLU B 1 54 ? 38.406 -14.914 -14.375 1 75.38 54 GLU B C 1
ATOM 7253 O O . GLU B 1 54 ? 39.25 -15.031 -15.266 1 75.38 54 GLU B O 1
ATOM 7258 N N . ARG B 1 55 ? 38.438 -14.109 -13.422 1 74.5 55 ARG B N 1
ATOM 7259 C CA . ARG B 1 55 ? 39.594 -13.242 -13.297 1 74.5 55 ARG B CA 1
ATOM 7260 C C . ARG B 1 55 ? 40.875 -14.055 -13.094 1 74.5 55 ARG B C 1
ATOM 7262 O O . ARG B 1 55 ? 41.906 -13.742 -13.68 1 74.5 55 ARG B O 1
ATOM 7269 N N . THR B 1 56 ? 40.781 -15.008 -12.281 1 74.62 56 THR B N 1
ATOM 7270 C CA . THR B 1 56 ? 41.938 -15.859 -12.016 1 74.62 56 THR B CA 1
ATOM 7271 C C . THR B 1 56 ? 42.344 -16.625 -13.273 1 74.62 56 THR B C 1
ATOM 7273 O O . THR B 1 56 ? 43.531 -16.75 -13.562 1 74.62 56 THR B O 1
ATOM 7276 N N . LYS B 1 57 ? 41.375 -17.031 -13.93 1 79.69 57 LYS B N 1
ATOM 7277 C CA . LYS B 1 57 ? 41.656 -17.734 -15.18 1 79.69 57 LYS B CA 1
ATOM 7278 C C . LYS B 1 57 ? 42.344 -16.812 -16.188 1 79.69 57 LYS B C 1
ATOM 7280 O O . LYS B 1 57 ? 43.344 -17.188 -16.797 1 79.69 57 LYS B O 1
ATOM 7285 N N . GLU B 1 58 ? 41.781 -15.711 -16.312 1 79.06 58 GLU B N 1
ATOM 7286 C CA . GLU B 1 58 ? 42.406 -14.734 -17.203 1 79.06 58 GLU B CA 1
ATOM 7287 C C . GLU B 1 58 ? 43.844 -14.438 -16.797 1 79.06 58 GLU B C 1
ATOM 7289 O O . GLU B 1 58 ? 44.719 -14.328 -17.656 1 79.06 58 GLU B O 1
ATOM 7294 N N . ARG B 1 59 ? 44 -14.32 -15.555 1 79.44 59 ARG B N 1
ATOM 7295 C CA . ARG B 1 59 ? 45.375 -14.062 -15.062 1 79.44 59 ARG B CA 1
ATOM 7296 C C . ARG B 1 59 ? 46.312 -15.227 -15.375 1 79.44 59 ARG B C 1
ATOM 7298 O O . ARG B 1 59 ? 47.438 -15.016 -15.789 1 79.44 59 ARG B O 1
ATOM 7305 N N . LYS B 1 60 ? 45.812 -16.328 -15.172 1 78.88 60 LYS B N 1
ATOM 7306 C CA . LYS B 1 60 ? 46.625 -17.5 -15.469 1 78.88 60 LYS B CA 1
ATOM 7307 C C . LYS B 1 60 ? 46.969 -17.578 -16.953 1 78.88 60 LYS B C 1
ATOM 7309 O O . LYS B 1 60 ? 48.094 -17.922 -17.312 1 78.88 60 LYS B O 1
ATOM 7314 N N . GLU B 1 61 ? 46.031 -17.297 -17.672 1 81.88 61 GLU B N 1
ATOM 7315 C CA . GLU B 1 61 ? 46.281 -17.281 -19.109 1 81.88 61 GLU B CA 1
ATOM 7316 C C . GLU B 1 61 ? 47.344 -16.234 -19.484 1 81.88 61 GLU B C 1
ATOM 7318 O O . GLU B 1 61 ? 48.219 -16.516 -20.297 1 81.88 61 GLU B O 1
ATOM 7323 N N . LYS B 1 62 ? 47.219 -15.172 -18.812 1 80.69 62 LYS B N 1
ATOM 7324 C CA . LYS B 1 62 ? 48.219 -14.125 -19.062 1 80.69 62 LYS B CA 1
ATOM 7325 C C . LYS B 1 62 ? 49.594 -14.516 -18.516 1 80.69 62 LYS B C 1
ATOM 7327 O O . LYS B 1 62 ? 50.625 -14.164 -19.109 1 80.69 62 LYS B O 1
ATOM 7332 N N . GLU B 1 63 ? 49.594 -15.164 -17.484 1 81.56 63 GLU B N 1
ATOM 7333 C CA . GLU B 1 63 ? 50.875 -15.672 -16.938 1 81.56 63 GLU B CA 1
ATOM 7334 C C . GLU B 1 63 ? 51.5 -16.703 -17.875 1 81.56 63 GLU B C 1
ATOM 7336 O O . GLU B 1 63 ? 52.688 -16.656 -18.125 1 81.56 63 GLU B O 1
ATOM 7341 N N . VAL B 1 64 ? 50.656 -17.5 -18.391 1 79.06 64 VAL B N 1
ATOM 7342 C CA . VAL B 1 64 ? 51.125 -18.531 -19.312 1 79.06 64 VAL B CA 1
ATOM 7343 C C . VAL B 1 64 ? 51.656 -17.875 -20.578 1 79.06 64 VAL B C 1
ATOM 7345 O O . VAL B 1 64 ? 52.656 -18.297 -21.125 1 79.06 64 VAL B O 1
ATOM 7348 N N . LYS B 1 65 ? 50.969 -16.844 -20.859 1 82.06 65 LYS B N 1
ATOM 7349 C CA . LYS B 1 65 ? 51.375 -16.141 -22.078 1 82.06 65 LYS B CA 1
ATOM 7350 C C . LYS B 1 65 ? 52.594 -15.25 -21.781 1 82.06 65 LYS B C 1
ATOM 7352 O O . LYS B 1 65 ? 53.125 -14.609 -22.703 1 82.06 65 LYS B O 1
ATOM 7357 N N . GLY B 1 66 ? 52.969 -15.242 -20.547 1 74.19 66 GLY B N 1
ATOM 7358 C CA . GLY B 1 66 ? 54.156 -14.508 -20.172 1 74.19 66 GLY B CA 1
ATOM 7359 C C . GLY B 1 66 ? 53.906 -13.016 -19.984 1 74.19 66 GLY B C 1
ATOM 7360 O O . GLY B 1 66 ? 54.844 -12.234 -19.891 1 74.19 66 GLY B O 1
ATOM 7361 N N . ALA B 1 67 ? 52.75 -12.609 -20.094 1 75.44 67 ALA B N 1
ATOM 7362 C CA . ALA B 1 67 ? 52.406 -11.188 -20.031 1 75.44 67 ALA B CA 1
ATOM 7363 C C . ALA B 1 67 ? 52.531 -10.664 -18.609 1 75.44 67 ALA B C 1
ATOM 7365 O O . ALA B 1 67 ? 52.781 -9.477 -18.391 1 75.44 67 ALA B O 1
ATOM 7366 N N . ILE B 1 68 ? 52.125 -11.508 -17.688 1 71.69 68 ILE B N 1
ATOM 7367 C CA . ILE B 1 68 ? 52.25 -11.109 -16.281 1 71.69 68 ILE B CA 1
ATOM 7368 C C . ILE B 1 68 ? 53.094 -12.141 -15.531 1 71.69 68 ILE B C 1
ATOM 7370 O O . ILE B 1 68 ? 53.062 -13.328 -15.844 1 71.69 68 ILE B O 1
ATOM 7374 N N . LYS B 1 69 ? 53.938 -11.578 -14.727 1 68.94 69 LYS B N 1
ATOM 7375 C CA . LYS B 1 69 ? 54.75 -12.477 -13.922 1 68.94 69 LYS B CA 1
ATOM 7376 C C . LYS B 1 69 ? 53.906 -13.172 -12.844 1 68.94 69 LYS B C 1
ATOM 7378 O O . LYS B 1 69 ? 53.031 -12.555 -12.242 1 68.94 69 LYS B O 1
ATOM 7383 N N . PRO B 1 70 ? 54.094 -14.406 -12.812 1 62.25 70 PRO B N 1
ATOM 7384 C CA . PRO B 1 70 ? 53.375 -15.133 -11.766 1 62.25 70 PRO B CA 1
ATOM 7385 C C . PRO B 1 70 ? 53.625 -14.547 -10.375 1 62.25 70 PRO B C 1
ATOM 7387 O O . PRO B 1 70 ? 54.719 -14.102 -10.07 1 62.25 70 PRO B O 1
ATOM 7390 N N . LYS B 1 71 ? 52.656 -14.156 -9.75 1 54 71 LYS B N 1
ATOM 7391 C CA . LYS B 1 71 ? 52.781 -13.57 -8.422 1 54 71 LYS B CA 1
ATOM 7392 C C . LYS B 1 71 ? 53.438 -14.555 -7.449 1 54 71 LYS B C 1
ATOM 7394 O O . LYS B 1 71 ? 53.031 -15.711 -7.359 1 54 71 LYS B O 1
ATOM 7399 N N . ASP B 1 72 ? 54.531 -14.211 -7.008 1 54.47 72 ASP B N 1
ATOM 7400 C CA . ASP B 1 72 ? 55.156 -14.984 -5.938 1 54.47 72 ASP B CA 1
ATOM 7401 C C . ASP B 1 72 ? 54.594 -14.602 -4.578 1 54.47 72 ASP B C 1
ATOM 7403 O O . ASP B 1 72 ? 54.906 -13.539 -4.039 1 54.47 72 ASP B O 1
ATOM 7407 N N . ARG B 1 73 ? 53.438 -14.945 -4.406 1 49.28 73 ARG B N 1
ATOM 7408 C CA . ARG B 1 73 ? 52.75 -14.547 -3.184 1 49.28 73 ARG B CA 1
ATOM 7409 C C . ARG B 1 73 ? 53.406 -15.172 -1.957 1 49.28 73 ARG B C 1
ATOM 7411 O O . ARG B 1 73 ? 53.094 -14.789 -0.824 1 49.28 73 ARG B O 1
ATOM 7418 N N . LEU B 1 74 ? 54 -16.281 -2.057 1 53.28 74 LEU B N 1
ATOM 7419 C CA . LEU B 1 74 ? 54.406 -17.156 -0.946 1 53.28 74 LEU B CA 1
ATOM 7420 C C . LEU B 1 74 ? 55.75 -16.734 -0.376 1 53.28 74 LEU B C 1
ATOM 7422 O O . LEU B 1 74 ? 56.031 -17 0.79 1 53.28 74 LEU B O 1
ATOM 7426 N N . GLY B 1 75 ? 56.469 -15.695 -1.038 1 56.34 75 GLY B N 1
ATOM 7427 C CA . GLY B 1 75 ? 57.812 -15.43 -0.551 1 56.34 75 GLY B CA 1
ATOM 7428 C C . GLY B 1 75 ? 58.594 -16.688 -0.244 1 56.34 75 GLY B C 1
ATOM 7429 O O . GLY B 1 75 ? 58.094 -17.797 -0.435 1 56.34 75 GLY B O 1
ATOM 7430 N N . HIS B 1 76 ? 59.969 -16.703 0.05 1 58.31 76 HIS B N 1
ATOM 7431 C CA . HIS B 1 76 ? 60.812 -17.844 0.36 1 58.31 76 HIS B CA 1
ATOM 7432 C C . HIS B 1 76 ? 60.625 -18.297 1.801 1 58.31 76 HIS B C 1
ATOM 7434 O O . HIS B 1 76 ? 60.531 -17.469 2.715 1 58.31 76 HIS B O 1
ATOM 7440 N N . PHE B 1 77 ? 60.188 -19.484 2.02 1 59.97 77 PHE B N 1
ATOM 7441 C CA . PHE B 1 77 ? 59.969 -20.094 3.336 1 59.97 77 PHE B CA 1
ATOM 7442 C C . PHE B 1 77 ? 61.125 -19.75 4.27 1 59.97 77 PHE B C 1
ATOM 7444 O O . PHE B 1 77 ? 60.969 -19.719 5.488 1 59.97 77 PHE B O 1
ATOM 7451 N N . ASP B 1 78 ? 62.281 -19.391 3.68 1 62.78 78 ASP B N 1
ATOM 7452 C CA . ASP B 1 78 ? 63.469 -19.094 4.477 1 62.78 78 ASP B CA 1
ATOM 7453 C C . ASP B 1 78 ? 63.344 -17.703 5.117 1 62.78 78 ASP B C 1
ATOM 7455 O O . ASP B 1 78 ? 64.188 -17.344 5.945 1 62.78 78 ASP B O 1
ATOM 7459 N N . SER B 1 79 ? 62.281 -17.078 4.812 1 65 79 SER B N 1
ATOM 7460 C CA . SER B 1 79 ? 62.156 -15.734 5.344 1 65 79 SER B CA 1
ATOM 7461 C C . SER B 1 79 ? 61.375 -15.734 6.66 1 65 79 SER B C 1
ATOM 7463 O O . SER B 1 79 ? 61.219 -14.688 7.289 1 65 79 SER B O 1
ATOM 7465 N N . PHE B 1 80 ? 60.938 -16.844 7.07 1 67.19 80 PHE B N 1
ATOM 7466 C CA . PHE B 1 80 ? 60.219 -16.953 8.32 1 67.19 80 PHE B CA 1
ATOM 7467 C C . PHE B 1 80 ? 61.125 -17.281 9.484 1 67.19 80 PHE B C 1
ATOM 7469 O O . PHE B 1 80 ? 62.188 -17.859 9.281 1 67.19 80 PHE B O 1
ATOM 7476 N N . ALA B 1 81 ? 60.719 -16.797 10.617 1 72.38 81 ALA B N 1
ATOM 7477 C CA . ALA B 1 81 ? 61.5 -17.141 11.812 1 72.38 81 ALA B CA 1
ATOM 7478 C C . ALA B 1 81 ? 61.5 -18.641 12.055 1 72.38 81 ALA B C 1
ATOM 7480 O O . ALA B 1 81 ? 60.594 -19.359 11.586 1 72.38 81 ALA B O 1
ATOM 7481 N N . ASP B 1 82 ? 62.531 -19.219 12.656 1 72.19 82 ASP B N 1
ATOM 7482 C CA . ASP B 1 82 ? 62.719 -20.641 12.938 1 72.19 82 ASP B CA 1
ATOM 7483 C C . ASP B 1 82 ? 61.562 -21.203 13.773 1 72.19 82 ASP B C 1
ATOM 7485 O O . ASP B 1 82 ? 61.125 -20.562 14.727 1 72.19 82 ASP B O 1
ATOM 7489 N N . PHE B 1 83 ? 60.812 -22.094 13.273 1 77.38 83 PHE B N 1
ATOM 7490 C CA . PHE B 1 83 ? 59.75 -22.797 14.008 1 77.38 83 PHE B CA 1
ATOM 7491 C C . PHE B 1 83 ? 59.938 -24.312 13.906 1 77.38 83 PHE B C 1
ATOM 7493 O O . PHE B 1 83 ? 60.781 -24.781 13.125 1 77.38 83 PHE B O 1
ATOM 7500 N N . ASP B 1 84 ? 59.281 -25.031 14.781 1 80.62 84 ASP B N 1
ATOM 7501 C CA . ASP B 1 84 ? 59.406 -26.484 14.828 1 80.62 84 ASP B CA 1
ATOM 7502 C C . ASP B 1 84 ? 58.906 -27.125 13.547 1 80.62 84 ASP B C 1
ATOM 7504 O O . ASP B 1 84 ? 57.75 -27.547 13.477 1 80.62 84 ASP B O 1
ATOM 7508 N N . ARG B 1 85 ? 59.688 -27.156 12.578 1 80.75 85 ARG B N 1
ATOM 7509 C CA . ARG B 1 85 ? 59.344 -27.656 11.25 1 80.75 85 ARG B CA 1
ATOM 7510 C C . ARG B 1 85 ? 59.094 -29.172 11.273 1 80.75 85 ARG B C 1
ATOM 7512 O O . ARG B 1 85 ? 58.156 -29.656 10.664 1 80.75 85 ARG B O 1
ATOM 7519 N N . GLU B 1 86 ? 59.969 -29.797 12 1 80.81 86 GLU B N 1
ATOM 7520 C CA . GLU B 1 86 ? 59.875 -31.25 12.055 1 80.81 86 GLU B CA 1
ATOM 7521 C C . GLU B 1 86 ? 58.656 -31.688 12.852 1 80.81 86 GLU B C 1
ATOM 7523 O O . GLU B 1 86 ? 57.969 -32.625 12.461 1 80.81 86 GLU B O 1
ATOM 7528 N N . GLY B 1 87 ? 58.375 -31 13.852 1 83.69 87 GLY B N 1
ATOM 7529 C CA . GLY B 1 87 ? 57.156 -31.297 14.617 1 83.69 87 GLY B CA 1
ATOM 7530 C C . GLY B 1 87 ? 55.906 -31.078 13.828 1 83.69 87 GLY B C 1
ATOM 7531 O O . GLY B 1 87 ? 54.969 -31.875 13.914 1 83.69 87 GLY B O 1
ATOM 7532 N N . LEU B 1 88 ? 55.812 -30.094 13.039 1 84.62 88 LEU B N 1
ATOM 7533 C CA . LEU B 1 88 ? 54.656 -29.812 12.195 1 84.62 88 LEU B CA 1
ATOM 7534 C C . LEU B 1 88 ? 54.469 -30.891 11.148 1 84.62 88 LEU B C 1
ATOM 7536 O O . LEU B 1 88 ? 53.344 -31.375 10.953 1 84.62 88 LEU B O 1
ATOM 7540 N N . LYS B 1 89 ? 55.5 -31.234 10.562 1 85.06 89 LYS B N 1
ATOM 7541 C CA . LYS B 1 89 ? 55.438 -32.281 9.539 1 85.06 89 LYS B CA 1
ATOM 7542 C C . LYS B 1 89 ? 54.969 -33.594 10.133 1 85.06 89 LYS B C 1
ATOM 7544 O O . LYS B 1 89 ? 54.062 -34.25 9.578 1 85.06 89 LYS B O 1
ATOM 7549 N N . ASN B 1 90 ? 55.531 -33.969 11.227 1 82.81 90 ASN B N 1
ATOM 7550 C CA . ASN B 1 90 ? 55.188 -35.219 11.867 1 82.81 90 ASN B CA 1
ATOM 7551 C C . ASN B 1 90 ? 53.719 -35.25 12.32 1 82.81 90 ASN B C 1
ATOM 7553 O O . ASN B 1 90 ? 53.031 -36.25 12.141 1 82.81 90 ASN B O 1
ATOM 7557 N N . LYS B 1 91 ? 53.281 -34.125 12.688 1 84.69 91 LYS B N 1
ATOM 7558 C CA . LYS B 1 91 ? 51.906 -34.031 13.156 1 84.69 91 LYS B CA 1
ATOM 7559 C C . LYS B 1 91 ? 50.938 -34.188 12 1 84.69 91 LYS B C 1
ATOM 7561 O O . LYS B 1 91 ? 49.938 -34.906 12.125 1 84.69 91 LYS B O 1
ATOM 7566 N N . VAL B 1 92 ? 51.188 -33.562 10.977 1 85.5 92 VAL B N 1
ATOM 7567 C CA . VAL B 1 92 ? 50.281 -33.594 9.844 1 85.5 92 VAL B CA 1
ATOM 7568 C C . VAL B 1 92 ? 50.312 -35 9.188 1 85.5 92 VAL B C 1
ATOM 7570 O O . VAL B 1 92 ? 49.281 -35.5 8.719 1 85.5 92 VAL B O 1
ATOM 7573 N N . MET B 1 93 ? 51.438 -35.594 9.234 1 81.94 93 MET B N 1
ATOM 7574 C CA . MET B 1 93 ? 51.594 -36.938 8.664 1 81.94 93 MET B CA 1
ATOM 7575 C C . MET B 1 93 ? 50.812 -37.969 9.477 1 81.94 93 MET B C 1
ATOM 7577 O O . MET B 1 93 ? 50.406 -38.969 8.938 1 81.94 93 MET B O 1
ATOM 7581 N N . ASP B 1 94 ? 50.531 -37.594 10.68 1 81.25 94 ASP B N 1
ATOM 7582 C CA . ASP B 1 94 ? 49.812 -38.5 11.578 1 81.25 94 ASP B CA 1
ATOM 7583 C C . ASP B 1 94 ? 48.312 -38.344 11.422 1 81.25 94 ASP B C 1
ATOM 7585 O O . ASP B 1 94 ? 47.531 -39.188 11.938 1 81.25 94 ASP B O 1
ATOM 7589 N N . TRP B 1 95 ? 47.969 -37.344 10.75 1 81.19 95 TRP B N 1
ATOM 7590 C CA . TRP B 1 95 ? 46.531 -37.094 10.609 1 81.19 95 TRP B CA 1
ATOM 7591 C C . TRP B 1 95 ? 45.906 -38.031 9.594 1 81.19 95 TRP B C 1
ATOM 7593 O O . TRP B 1 95 ? 46.562 -38.438 8.625 1 81.19 95 TRP B O 1
ATOM 7603 N N . GLU B 1 96 ? 44.656 -38.406 9.867 1 77.19 96 GLU B N 1
ATOM 7604 C CA . GLU B 1 96 ? 43.938 -39.312 8.992 1 77.19 96 GLU B CA 1
ATOM 7605 C C . GLU B 1 96 ? 43.531 -38.656 7.691 1 77.19 96 GLU B C 1
ATOM 7607 O O . GLU B 1 96 ? 43.344 -37.438 7.652 1 77.19 96 GLU B O 1
ATOM 7612 N N . GLU B 1 97 ? 43.375 -39.438 6.715 1 74.25 97 GLU B N 1
ATOM 7613 C CA . GLU B 1 97 ? 42.875 -39 5.414 1 74.25 97 GLU B CA 1
ATOM 7614 C C . GLU B 1 97 ? 41.469 -38.469 5.512 1 74.25 97 GLU B C 1
ATOM 7616 O O . GLU B 1 97 ? 40.656 -38.969 6.277 1 74.25 97 GLU B O 1
ATOM 7621 N N . ASN B 1 98 ? 41.125 -37.344 4.902 1 70.69 98 ASN B N 1
ATOM 7622 C CA . ASN B 1 98 ? 39.812 -36.719 4.828 1 70.69 98 ASN B CA 1
ATOM 7623 C C . ASN B 1 98 ? 39.469 -35.969 6.105 1 70.69 98 ASN B C 1
ATOM 7625 O O . ASN B 1 98 ? 38.312 -35.625 6.363 1 70.69 98 ASN B O 1
ATOM 7629 N N . SER B 1 99 ? 40.438 -35.781 6.922 1 73.81 99 SER B N 1
ATOM 7630 C CA . SER B 1 99 ? 40.25 -34.969 8.125 1 73.81 99 SER B CA 1
ATOM 7631 C C . SER B 1 99 ? 40.094 -33.5 7.781 1 73.81 99 SER B C 1
ATOM 7633 O O . SER B 1 99 ? 40.75 -33 6.844 1 73.81 99 SER B O 1
ATOM 7635 N N . GLU B 1 100 ? 39.219 -32.781 8.422 1 72.12 100 GLU B N 1
ATOM 7636 C CA . GLU B 1 100 ? 39.094 -31.328 8.234 1 72.12 100 GLU B CA 1
ATOM 7637 C C . GLU B 1 100 ? 40.25 -30.562 8.859 1 72.12 100 GLU B C 1
ATOM 7639 O O . GLU B 1 100 ? 40.562 -30.734 10.047 1 72.12 100 GLU B O 1
ATOM 7644 N N . VAL B 1 101 ? 41.062 -29.844 8.031 1 74.19 101 VAL B N 1
ATOM 7645 C CA . VAL B 1 101 ? 42.25 -29.172 8.531 1 74.19 101 VAL B CA 1
ATOM 7646 C C . VAL B 1 101 ? 42.094 -27.656 8.32 1 74.19 101 VAL B C 1
ATOM 7648 O O . VAL B 1 101 ? 41.812 -27.203 7.211 1 74.19 101 VAL B O 1
ATOM 7651 N N . ASN B 1 102 ? 42.188 -26.922 9.359 1 73.62 102 ASN B N 1
ATOM 7652 C CA . ASN B 1 102 ? 42.344 -25.469 9.297 1 73.62 102 ASN B CA 1
ATOM 7653 C C . ASN B 1 102 ? 43.812 -25.047 9.266 1 73.62 102 ASN B C 1
ATOM 7655 O O . ASN B 1 102 ? 44.438 -24.953 10.312 1 73.62 102 ASN B O 1
ATOM 7659 N N . TRP B 1 103 ? 44.312 -24.688 8.172 1 77.44 103 TRP B N 1
ATOM 7660 C CA . TRP B 1 103 ? 45.75 -24.438 7.969 1 77.44 103 TRP B CA 1
ATOM 7661 C C . TRP B 1 103 ? 46.188 -23.188 8.719 1 77.44 103 TRP B C 1
ATOM 7663 O O . TRP B 1 103 ? 47.312 -23.109 9.195 1 77.44 103 TRP B O 1
ATOM 7673 N N . THR B 1 104 ? 45.344 -22.25 8.781 1 75.88 104 THR B N 1
ATOM 7674 C CA . THR B 1 104 ? 45.656 -21.016 9.492 1 75.88 104 THR B CA 1
ATOM 7675 C C . THR B 1 104 ? 45.812 -21.281 10.992 1 75.88 104 THR B C 1
ATOM 7677 O O . THR B 1 104 ? 46.719 -20.766 11.625 1 75.88 104 THR B O 1
ATOM 7680 N N . GLN B 1 105 ? 44.969 -22.047 11.43 1 79.56 105 GLN B N 1
ATOM 7681 C CA . GLN B 1 105 ? 45.062 -22.406 12.844 1 79.56 105 GLN B CA 1
ATOM 7682 C C . GLN B 1 105 ? 46.312 -23.219 13.109 1 79.56 105 GLN B C 1
ATOM 7684 O O . GLN B 1 105 ? 46.969 -23.062 14.156 1 79.56 105 GLN B O 1
ATOM 7689 N N . LEU B 1 106 ? 46.688 -24.062 12.188 1 81.75 106 LEU B N 1
ATOM 7690 C CA . LEU B 1 106 ? 47.906 -24.844 12.32 1 81.75 106 LEU B CA 1
ATOM 7691 C C . LEU B 1 106 ? 49.125 -23.922 12.312 1 81.75 106 LEU B C 1
ATOM 7693 O O . LEU B 1 106 ? 50.062 -24.125 13.094 1 81.75 106 LEU B O 1
ATOM 7697 N N . ALA B 1 107 ? 49.062 -22.859 11.594 1 81.75 107 ALA B N 1
ATOM 7698 C CA . ALA B 1 107 ? 50.156 -21.891 11.531 1 81.75 107 ALA B CA 1
ATOM 7699 C C . ALA B 1 107 ? 50.281 -21.125 12.852 1 81.75 107 ALA B C 1
ATOM 7701 O O . ALA B 1 107 ? 51.406 -20.875 13.32 1 81.75 107 ALA B O 1
ATOM 7702 N N . VAL B 1 108 ? 49.219 -20.828 13.375 1 81.19 108 VAL B N 1
ATOM 7703 C CA . VAL B 1 108 ? 49.188 -20.141 14.664 1 81.19 108 VAL B CA 1
ATOM 7704 C C . VAL B 1 108 ? 49.75 -21.078 15.742 1 81.19 108 VAL B C 1
ATOM 7706 O O . VAL B 1 108 ? 50.562 -20.672 16.578 1 81.19 108 VAL B O 1
ATOM 7709 N N . LYS B 1 109 ? 49.312 -22.297 15.695 1 83 109 LYS B N 1
ATOM 7710 C CA . LYS B 1 109 ? 49.75 -23.281 16.688 1 83 109 LYS B CA 1
ATOM 7711 C C . LYS B 1 109 ? 51.25 -23.469 16.672 1 83 109 LYS B C 1
ATOM 7713 O O . LYS B 1 109 ? 51.875 -23.578 17.719 1 83 109 LYS B O 1
ATOM 7718 N N . TYR B 1 110 ? 51.844 -23.391 15.531 1 83.25 110 TYR B N 1
ATOM 7719 C CA . TYR B 1 110 ? 53.281 -23.609 15.422 1 83.25 110 TYR B CA 1
ATOM 7720 C C . TYR B 1 110 ? 54.031 -22.281 15.336 1 83.25 110 TYR B C 1
ATOM 7722 O O . TYR B 1 110 ? 55.219 -22.25 15 1 83.25 110 TYR B O 1
ATOM 7730 N N . ASN B 1 111 ? 53.25 -21.234 15.688 1 77.81 111 ASN B N 1
ATOM 7731 C CA . ASN B 1 111 ? 53.781 -19.891 15.867 1 77.81 111 ASN B CA 1
ATOM 7732 C C . ASN B 1 111 ? 54.594 -19.438 14.656 1 77.81 111 ASN B C 1
ATOM 7734 O O . ASN B 1 111 ? 55.75 -18.984 14.805 1 77.81 111 ASN B O 1
ATOM 7738 N N . ILE B 1 112 ? 54.062 -19.672 13.617 1 76.69 112 ILE B N 1
ATOM 7739 C CA . ILE B 1 112 ? 54.75 -19.219 12.406 1 76.69 112 ILE B CA 1
ATOM 7740 C C . ILE B 1 112 ? 54.625 -17.703 12.297 1 76.69 112 ILE B C 1
ATOM 7742 O O . ILE B 1 112 ? 53.531 -17.156 12.242 1 76.69 112 ILE B O 1
ATOM 7746 N N . LYS B 1 113 ? 55.719 -17.047 12.336 1 75.38 113 LYS B N 1
ATOM 7747 C CA . LYS B 1 113 ? 55.781 -15.594 12.32 1 75.38 113 LYS B CA 1
ATOM 7748 C C . LYS B 1 113 ? 56.75 -15.094 11.242 1 75.38 113 LYS B C 1
ATOM 7750 O O . LYS B 1 113 ? 57.688 -15.797 10.867 1 75.38 113 LYS B O 1
ATOM 7755 N N . GLY B 1 114 ? 56.375 -14.016 10.688 1 69.75 114 GLY B N 1
ATOM 7756 C CA . GLY B 1 114 ? 57.344 -13.336 9.828 1 69.75 114 GLY B CA 1
ATOM 7757 C C . GLY B 1 114 ? 58.562 -12.859 10.578 1 69.75 114 GLY B C 1
ATOM 7758 O O . GLY B 1 114 ? 58.625 -12.945 11.805 1 69.75 114 GLY B O 1
ATOM 7759 N N . LYS B 1 115 ? 59.531 -12.391 9.93 1 68.75 115 LYS B N 1
ATOM 7760 C CA . LYS B 1 115 ? 60.719 -11.828 10.594 1 68.75 115 LYS B CA 1
ATOM 7761 C C . LYS B 1 115 ? 60.344 -10.656 11.484 1 68.75 115 LYS B C 1
ATOM 7763 O O . LYS B 1 115 ? 61.062 -10.336 12.438 1 68.75 115 LYS B O 1
ATOM 7768 N N . ASP B 1 116 ? 59.219 -10.172 11.227 1 67.75 116 ASP B N 1
ATOM 7769 C CA . ASP B 1 116 ? 58.719 -9.031 12 1 67.75 116 ASP B CA 1
ATOM 7770 C C . ASP B 1 116 ? 57.938 -9.484 13.219 1 67.75 116 ASP B C 1
ATOM 7772 O O . ASP B 1 116 ? 57.469 -8.664 14 1 67.75 116 ASP B O 1
ATOM 7776 N N . GLY B 1 117 ? 57.812 -10.68 13.438 1 71.5 117 GLY B N 1
ATOM 7777 C CA . GLY B 1 117 ? 57.188 -11.234 14.617 1 71.5 117 GLY B CA 1
ATOM 7778 C C . GLY B 1 117 ? 55.688 -11.414 14.461 1 71.5 117 GLY B C 1
ATOM 7779 O O . GLY B 1 117 ? 55.031 -11.922 15.367 1 71.5 117 GLY B O 1
ATOM 7780 N N . GLU B 1 118 ? 55.188 -10.953 13.383 1 73.56 118 GLU B N 1
ATOM 7781 C CA . GLU B 1 118 ? 53.719 -11.023 13.219 1 73.56 118 GLU B CA 1
ATOM 7782 C C . GLU B 1 118 ? 53.344 -12.242 12.398 1 73.56 118 GLU B C 1
ATOM 7784 O O . GLU B 1 118 ? 54.125 -12.758 11.617 1 73.56 118 GLU B O 1
ATOM 7789 N N . LEU B 1 119 ? 52.156 -12.727 12.625 1 73.88 119 LEU B N 1
ATOM 7790 C CA . LEU B 1 119 ? 51.594 -13.82 11.852 1 73.88 119 LEU B CA 1
ATOM 7791 C C . LEU B 1 119 ? 51.219 -13.359 10.445 1 73.88 119 LEU B C 1
ATOM 7793 O O . LEU B 1 119 ? 50.406 -12.453 10.273 1 73.88 119 LEU B O 1
ATOM 7797 N N . PRO B 1 120 ? 51.875 -13.867 9.539 1 71 120 PRO B N 1
ATOM 7798 C CA . PRO B 1 120 ? 51.5 -13.43 8.188 1 71 120 PRO B CA 1
ATOM 7799 C C . PRO B 1 120 ? 50.062 -13.781 7.812 1 71 120 PRO B C 1
ATOM 7801 O O . PRO B 1 120 ? 49.562 -14.828 8.219 1 71 120 PRO B O 1
ATOM 7804 N N . GLY B 1 121 ? 49.312 -12.969 7.258 1 69.94 121 GLY B N 1
ATOM 7805 C CA . GLY B 1 121 ? 47.906 -13.18 6.875 1 69.94 121 GLY B CA 1
ATOM 7806 C C . GLY B 1 121 ? 47.719 -14.414 6.016 1 69.94 121 GLY B C 1
ATOM 7807 O O . GLY B 1 121 ? 46.625 -15.008 6.016 1 69.94 121 GLY B O 1
ATOM 7808 N N . ASN B 1 122 ? 48.875 -14.82 5.441 1 71.19 122 ASN B N 1
ATOM 7809 C CA . ASN B 1 122 ? 48.812 -16 4.59 1 71.19 122 ASN B CA 1
ATOM 7810 C C . ASN B 1 122 ? 49.5 -17.188 5.223 1 71.19 122 ASN B C 1
ATOM 7812 O O . ASN B 1 122 ? 49.969 -18.094 4.52 1 71.19 122 ASN B O 1
ATOM 7816 N N . ALA B 1 123 ? 49.625 -17.203 6.426 1 74.56 123 ALA B N 1
ATOM 7817 C CA . ALA B 1 123 ? 50.406 -18.219 7.133 1 74.56 123 ALA B CA 1
ATOM 7818 C C . ALA B 1 123 ? 49.875 -19.625 6.848 1 74.56 123 ALA B C 1
ATOM 7820 O O . ALA B 1 123 ? 50.656 -20.547 6.672 1 74.56 123 ALA B O 1
ATOM 7821 N N . GLY B 1 124 ? 48.594 -19.719 6.773 1 76.06 124 GLY B N 1
ATOM 7822 C CA . GLY B 1 124 ? 48.031 -21.016 6.496 1 76.06 124 GLY B CA 1
ATOM 7823 C C . GLY B 1 124 ? 48.375 -21.547 5.121 1 76.06 124 GLY B C 1
ATOM 7824 O O . GLY B 1 124 ? 48.719 -22.734 4.977 1 76.06 124 GLY B O 1
ATOM 7825 N N . GLN B 1 125 ? 48.406 -20.719 4.242 1 75.25 125 GLN B N 1
ATOM 7826 C CA . GLN B 1 125 ? 48.781 -21.094 2.891 1 75.25 125 GLN B CA 1
ATOM 7827 C C . GLN B 1 125 ? 50.281 -21.453 2.83 1 75.25 125 GLN B C 1
ATOM 7829 O O . GLN B 1 125 ? 50.656 -22.406 2.15 1 75.25 125 GLN B O 1
ATOM 7834 N N . LEU B 1 126 ? 51.031 -20.75 3.555 1 74.19 126 LEU B N 1
ATOM 7835 C CA . LEU B 1 126 ? 52.469 -20.969 3.588 1 74.19 126 LEU B CA 1
ATOM 7836 C C . LEU B 1 126 ? 52.781 -22.328 4.195 1 74.19 126 LEU B C 1
ATOM 7838 O O . LEU B 1 126 ? 53.625 -23.062 3.676 1 74.19 126 LEU B O 1
ATOM 7842 N N . VAL B 1 127 ? 52.094 -22.625 5.168 1 79 127 VAL B N 1
ATOM 7843 C CA . VAL B 1 127 ? 52.281 -23.906 5.828 1 79 127 VAL B CA 1
ATOM 7844 C C . VAL B 1 127 ? 51.938 -25.047 4.863 1 79 127 VAL B C 1
ATOM 7846 O O . VAL B 1 127 ? 52.688 -26.016 4.742 1 79 127 VAL B O 1
ATOM 7849 N N . LYS B 1 128 ? 50.875 -24.844 4.211 1 79.25 128 LYS B N 1
ATOM 7850 C CA . LYS B 1 128 ? 50.438 -25.859 3.266 1 79.25 128 LYS B CA 1
ATOM 7851 C C . LYS B 1 128 ? 51.5 -26.062 2.16 1 79.25 128 LYS B C 1
ATOM 7853 O O . LYS B 1 128 ? 51.844 -27.203 1.853 1 79.25 128 LYS B O 1
ATOM 7858 N N . LEU B 1 129 ? 52 -25.047 1.658 1 77.69 129 LEU B N 1
ATOM 7859 C CA . LEU B 1 129 ? 53 -25.109 0.577 1 77.69 129 LEU B CA 1
ATOM 7860 C C . LEU B 1 129 ? 54.312 -25.703 1.063 1 77.69 129 LEU B C 1
ATOM 7862 O O . LEU B 1 129 ? 54.938 -26.484 0.35 1 77.69 129 LEU B O 1
ATOM 7866 N N . TRP B 1 130 ? 54.688 -25.297 2.244 1 78.06 130 TRP B N 1
ATOM 7867 C CA . TRP B 1 130 ? 55.906 -25.875 2.809 1 78.06 130 TRP B CA 1
ATOM 7868 C C . TRP B 1 130 ? 55.781 -27.375 3.01 1 78.06 130 TRP B C 1
ATOM 7870 O O . TRP B 1 130 ? 56.688 -28.141 2.666 1 78.06 130 TRP B O 1
ATOM 7880 N N . LEU B 1 131 ? 54.719 -27.75 3.43 1 81.69 131 LEU B N 1
ATOM 7881 C CA . LEU B 1 131 ? 54.469 -29.188 3.652 1 81.69 131 LEU B CA 1
ATOM 7882 C C . LEU B 1 131 ? 54.469 -29.938 2.332 1 81.69 131 LEU B C 1
ATOM 7884 O O . LEU B 1 131 ? 55.031 -31.031 2.238 1 81.69 131 LEU B O 1
ATOM 7888 N N . GLN B 1 132 ? 53.938 -29.344 1.369 1 80.75 132 GLN B N 1
ATOM 7889 C CA . GLN B 1 132 ? 53.969 -29.953 0.042 1 80.75 132 GLN B CA 1
ATOM 7890 C C . GLN B 1 132 ? 55.375 -30.062 -0.494 1 80.75 132 GLN B C 1
ATOM 7892 O O . GLN B 1 132 ? 55.75 -31.078 -1.096 1 80.75 132 GLN B O 1
ATOM 7897 N N . SER B 1 133 ? 56.094 -29.047 -0.199 1 78.31 133 SER B N 1
ATOM 7898 C CA . SER B 1 133 ? 57.469 -29.062 -0.642 1 78.31 133 SER B CA 1
ATOM 7899 C C . SER B 1 133 ? 58.281 -30.141 0.081 1 78.31 133 SER B C 1
ATOM 7901 O O . SER B 1 133 ? 59.281 -30.625 -0.435 1 78.31 133 SER B O 1
ATOM 7903 N N . GLN B 1 134 ? 57.812 -30.531 1.284 1 79.69 134 GLN B N 1
ATOM 7904 C CA . GLN B 1 134 ? 58.5 -31.562 2.062 1 79.69 134 GLN B CA 1
ATOM 7905 C C . GLN B 1 134 ? 57.938 -32.938 1.738 1 79.69 134 GLN B C 1
ATOM 7907 O O . GLN B 1 134 ? 58.219 -33.938 2.428 1 79.69 134 GLN B O 1
ATOM 7912 N N . GLY B 1 135 ? 56.938 -32.969 0.775 1 78.62 135 GLY B N 1
ATOM 7913 C CA . GLY B 1 135 ? 56.469 -34.25 0.287 1 78.62 135 GLY B CA 1
ATOM 7914 C C . GLY B 1 135 ? 55.188 -34.688 0.954 1 78.62 135 GLY B C 1
ATOM 7915 O O . GLY B 1 135 ? 54.781 -35.844 0.838 1 78.62 135 GLY B O 1
ATOM 7916 N N . VAL B 1 136 ? 54.562 -33.844 1.727 1 81.69 136 VAL B N 1
ATOM 7917 C CA . VAL B 1 136 ? 53.312 -34.219 2.367 1 81.69 136 VAL B CA 1
ATOM 7918 C C . VAL B 1 136 ? 52.156 -33.969 1.405 1 81.69 136 VAL B C 1
ATOM 7920 O O . VAL B 1 136 ? 52.031 -32.875 0.822 1 81.69 136 VAL B O 1
ATOM 7923 N N . ASP B 1 137 ? 51.312 -34.906 1.191 1 79.94 137 ASP B N 1
ATOM 7924 C CA . ASP B 1 137 ? 50.125 -34.75 0.351 1 79.94 137 ASP B CA 1
ATOM 7925 C C . ASP B 1 137 ? 49 -34 1.081 1 79.94 137 ASP B C 1
ATOM 7927 O O . ASP B 1 137 ? 48.281 -34.594 1.873 1 79.94 137 ASP B O 1
ATOM 7931 N N . THR B 1 138 ? 48.906 -32.75 0.917 1 77.44 138 THR B N 1
ATOM 7932 C CA . THR B 1 138 ? 47.938 -31.938 1.635 1 77.44 138 THR B CA 1
ATOM 7933 C C . THR B 1 138 ? 46.562 -32.062 1.008 1 77.44 138 THR B C 1
ATOM 7935 O O . THR B 1 138 ? 45.562 -31.641 1.604 1 77.44 138 THR B O 1
ATOM 7938 N N . GLU B 1 139 ? 46.469 -32.594 -0.182 1 72.5 139 GLU B N 1
ATOM 7939 C CA . GLU B 1 139 ? 45.188 -32.719 -0.869 1 72.5 139 GLU B CA 1
ATOM 7940 C C . GLU B 1 139 ? 44.344 -33.844 -0.268 1 72.5 139 GLU B C 1
ATOM 7942 O O . GLU B 1 139 ? 43.156 -33.969 -0.525 1 72.5 139 GLU B O 1
ATOM 7947 N N . ARG B 1 140 ? 44.969 -34.656 0.511 1 77.81 140 ARG B N 1
ATOM 7948 C CA . ARG B 1 140 ? 44.281 -35.781 1.15 1 77.81 140 ARG B CA 1
ATOM 7949 C C . ARG B 1 140 ? 43.375 -35.25 2.281 1 77.81 140 ARG B C 1
ATOM 7951 O O . ARG B 1 140 ? 42.531 -36 2.785 1 77.81 140 ARG B O 1
ATOM 7958 N N . PHE B 1 141 ? 43.562 -34.125 2.828 1 73 141 PHE B N 1
ATOM 7959 C CA . PHE B 1 141 ? 42.781 -33.531 3.902 1 73 141 PHE B CA 1
ATOM 7960 C C . PHE B 1 141 ? 41.594 -32.75 3.34 1 73 141 PHE B C 1
ATOM 7962 O O . PHE B 1 141 ? 41.688 -32.219 2.229 1 73 141 PHE B O 1
ATOM 7969 N N . LYS B 1 142 ? 40.375 -32.812 4.031 1 61.94 142 LYS B N 1
ATOM 7970 C CA . LYS B 1 142 ? 39.188 -32.062 3.672 1 61.94 142 LYS B CA 1
ATOM 7971 C C . LYS B 1 142 ? 39.344 -30.594 4.039 1 61.94 142 LYS B C 1
ATOM 7973 O O . LYS B 1 142 ? 39.781 -30.266 5.145 1 61.94 142 LYS B O 1
ATOM 7978 N N . GLY B 1 143 ? 39.844 -29.766 3.234 1 54.38 143 GLY B N 1
ATOM 7979 C CA . GLY B 1 143 ? 39.906 -28.344 3.545 1 54.38 143 GLY B CA 1
ATOM 7980 C C . GLY B 1 143 ? 38.656 -27.828 4.234 1 54.38 143 GLY B C 1
ATOM 7981 O O . GLY B 1 143 ? 37.562 -28.375 4.062 1 54.38 143 GLY B O 1
ATOM 7982 N N . SER B 1 144 ? 38.75 -27.547 5.457 1 46.72 144 SER B N 1
ATOM 7983 C CA . SER B 1 144 ? 37.594 -26.938 6.062 1 46.72 144 SER B CA 1
ATOM 7984 C C . SER B 1 144 ? 36.938 -25.922 5.113 1 46.72 144 SER B C 1
ATOM 7986 O O . SER B 1 144 ? 37.562 -24.906 4.785 1 46.72 144 SER B O 1
ATOM 7988 N N . THR B 1 145 ? 36.531 -26.375 4.094 1 41.56 145 THR B N 1
ATOM 7989 C CA . THR B 1 145 ? 35.844 -25.469 3.184 1 41.56 145 THR B CA 1
ATOM 7990 C C . THR B 1 145 ? 34.688 -24.75 3.902 1 41.56 145 THR B C 1
ATOM 7992 O O . THR B 1 145 ? 33.594 -25.281 3.986 1 41.56 145 THR B O 1
ATOM 7995 N N . THR B 1 146 ? 34.875 -24.438 5.152 1 38.94 146 THR B N 1
ATOM 7996 C CA . THR B 1 146 ? 33.75 -23.641 5.598 1 38.94 146 THR B CA 1
ATOM 7997 C C . THR B 1 146 ? 33.281 -22.688 4.5 1 38.94 146 THR B C 1
ATOM 7999 O O . THR B 1 146 ? 32.531 -21.75 4.758 1 38.94 146 THR B O 1
ATOM 8002 N N . CYS B 1 147 ? 34.25 -22.422 3.625 1 35.84 147 CYS B N 1
ATOM 8003 C CA . CYS B 1 147 ? 33.75 -21.344 2.791 1 35.84 147 CYS B CA 1
ATOM 8004 C C . CYS B 1 147 ? 32.438 -21.734 2.117 1 35.84 147 CYS B C 1
ATOM 8006 O O . CYS B 1 147 ? 32.438 -22.562 1.216 1 35.84 147 CYS B O 1
ATOM 8008 N N . THR B 1 148 ? 31.547 -21.953 2.842 1 37.56 148 THR B N 1
ATOM 8009 C CA . THR B 1 148 ? 30.203 -22.156 2.328 1 37.56 148 THR B CA 1
ATOM 8010 C C . THR B 1 148 ? 30.078 -21.641 0.899 1 37.56 148 THR B C 1
ATOM 8012 O O . THR B 1 148 ? 30.984 -20.953 0.405 1 37.56 148 THR B O 1
ATOM 8015 N N . GLY B 1 149 ? 28.812 -21.203 0.472 1 41.84 149 GLY B N 1
ATOM 8016 C CA . GLY B 1 149 ? 28.172 -20.812 -0.773 1 41.84 149 GLY B CA 1
ATOM 8017 C C . GLY B 1 149 ? 28.922 -19.75 -1.532 1 41.84 149 GLY B C 1
ATOM 8018 O O . GLY B 1 149 ? 30.141 -19.594 -1.352 1 41.84 149 GLY B O 1
ATOM 8019 N N . ASP B 1 150 ? 28.234 -18.562 -1.79 1 49.12 150 ASP B N 1
ATOM 8020 C CA . ASP B 1 150 ? 28.516 -17.438 -2.66 1 49.12 150 ASP B CA 1
ATOM 8021 C C . ASP B 1 150 ? 29.641 -16.578 -2.09 1 49.12 150 ASP B C 1
ATOM 8023 O O . ASP B 1 150 ? 29.406 -15.539 -1.476 1 49.12 150 ASP B O 1
ATOM 8027 N N . ARG B 1 151 ? 30.719 -17.156 -1.788 1 51.59 151 ARG B N 1
ATOM 8028 C CA . ARG B 1 151 ? 31.844 -16.375 -1.256 1 51.59 151 ARG B CA 1
ATOM 8029 C C . ARG B 1 151 ? 32.156 -15.18 -2.15 1 51.59 151 ARG B C 1
ATOM 8031 O O . ARG B 1 151 ? 32.281 -15.328 -3.367 1 51.59 151 ARG B O 1
ATOM 8038 N N . ILE B 1 152 ? 31.844 -14.039 -1.639 1 61.97 152 ILE B N 1
ATOM 8039 C CA . ILE B 1 152 ? 32.188 -12.766 -2.27 1 61.97 152 ILE B CA 1
ATOM 8040 C C . ILE B 1 152 ? 33.625 -12.383 -1.895 1 61.97 152 ILE B C 1
ATOM 8042 O O . ILE B 1 152 ? 34.062 -12.602 -0.761 1 61.97 152 ILE B O 1
ATOM 8046 N N . ARG B 1 153 ? 34.5 -12.391 -2.82 1 66.56 153 ARG B N 1
ATOM 8047 C CA . ARG B 1 153 ? 35.875 -11.938 -2.637 1 66.56 153 ARG B CA 1
ATOM 8048 C C . ARG B 1 153 ? 35.969 -10.422 -2.807 1 66.56 153 ARG B C 1
ATOM 8050 O O . ARG B 1 153 ? 35.219 -9.828 -3.564 1 66.56 153 ARG B O 1
ATOM 8057 N N . ARG B 1 154 ? 36.719 -9.898 -1.835 1 63.62 154 ARG B N 1
ATOM 8058 C CA . ARG B 1 154 ? 36.938 -8.469 -2.008 1 63.62 154 ARG B CA 1
ATOM 8059 C C . ARG B 1 154 ? 37.438 -8.156 -3.42 1 63.62 154 ARG B C 1
ATOM 8061 O O . ARG B 1 154 ? 38.406 -8.742 -3.895 1 63.62 154 ARG B O 1
ATOM 8068 N N . ALA B 1 155 ? 36.531 -7.523 -4.086 1 59.88 155 ALA B N 1
ATOM 8069 C CA . ALA B 1 155 ? 37 -7.051 -5.391 1 59.88 155 ALA B CA 1
ATOM 8070 C C . ALA B 1 155 ? 38.062 -5.953 -5.234 1 59.88 155 ALA B C 1
ATOM 8072 O O . ALA B 1 155 ? 37.781 -4.914 -4.625 1 59.88 155 ALA B O 1
ATOM 8073 N N . ARG B 1 156 ? 39.188 -6.285 -4.664 1 53.91 156 ARG B N 1
ATOM 8074 C CA . ARG B 1 156 ? 40.156 -5.199 -4.504 1 53.91 156 ARG B CA 1
ATOM 8075 C C . ARG B 1 156 ? 40.281 -4.379 -5.785 1 53.91 156 ARG B C 1
ATOM 8077 O O . ARG B 1 156 ? 40.469 -4.938 -6.867 1 53.91 156 ARG B O 1
ATOM 8084 N N . LEU B 1 157 ? 39.656 -3.254 -5.711 1 56.06 157 LEU B N 1
ATOM 8085 C CA . LEU B 1 157 ? 39.969 -2.328 -6.793 1 56.06 157 LEU B CA 1
ATOM 8086 C C . LEU B 1 157 ? 41.469 -1.989 -6.805 1 56.06 157 LEU B C 1
ATOM 8088 O O . LEU B 1 157 ? 41.969 -1.419 -5.84 1 56.06 157 LEU B O 1
ATOM 8092 N N . ARG B 1 158 ? 42.219 -2.711 -7.605 1 56.06 158 ARG B N 1
ATOM 8093 C CA . ARG B 1 158 ? 43.625 -2.477 -7.777 1 56.06 158 ARG B CA 1
ATOM 8094 C C . ARG B 1 158 ? 43.906 -1.393 -8.82 1 56.06 158 ARG B C 1
ATOM 8096 O O . ARG B 1 158 ? 43.344 -1.438 -9.914 1 56.06 158 ARG B O 1
ATOM 8103 N N . ILE B 1 159 ? 44.312 -0.365 -8.25 1 54.81 159 ILE B N 1
ATOM 8104 C CA . ILE B 1 159 ? 44.656 0.76 -9.117 1 54.81 159 ILE B CA 1
ATOM 8105 C C . ILE B 1 159 ? 46.156 0.761 -9.398 1 54.81 159 ILE B C 1
ATOM 8107 O O . ILE B 1 159 ? 46.969 0.713 -8.477 1 54.81 159 ILE B O 1
ATOM 8111 N N . GLY B 1 160 ? 46.625 0.732 -10.688 1 55.34 160 GLY B N 1
ATOM 8112 C CA . GLY B 1 160 ? 48 0.88 -11.141 1 55.34 160 GLY B CA 1
ATOM 8113 C C . GLY B 1 160 ? 48.719 -0.446 -11.352 1 55.34 160 GLY B C 1
ATOM 8114 O O . GLY B 1 160 ? 48.125 -1.508 -11.117 1 55.34 160 GLY B O 1
ATOM 8115 N N . THR B 1 161 ? 49.594 -0.493 -12.266 1 55.28 161 THR B N 1
ATOM 8116 C CA . THR B 1 161 ? 50.438 -1.674 -12.406 1 55.28 161 THR B CA 1
ATOM 8117 C C . THR B 1 161 ? 51.312 -1.847 -11.18 1 55.28 161 THR B C 1
ATOM 8119 O O . THR B 1 161 ? 51.188 -1.102 -10.203 1 55.28 161 THR B O 1
ATOM 8122 N N . ASP B 1 162 ? 52.844 -2.182 -11.164 1 49.94 162 ASP B N 1
ATOM 8123 C CA . ASP B 1 162 ? 53.844 -2.35 -10.133 1 49.94 162 ASP B CA 1
ATOM 8124 C C . ASP B 1 162 ? 54.312 -0.998 -9.602 1 49.94 162 ASP B C 1
ATOM 8126 O O . ASP B 1 162 ? 54.906 -0.207 -10.344 1 49.94 162 ASP B O 1
ATOM 8130 N N . PRO B 1 163 ? 54.219 -0.504 -8.414 1 55.25 163 PRO B N 1
ATOM 8131 C CA . PRO B 1 163 ? 53.5 -1.033 -7.246 1 55.25 163 PRO B CA 1
ATOM 8132 C C . PRO B 1 163 ? 52 -0.754 -7.293 1 55.25 163 PRO B C 1
ATOM 8134 O O . PRO B 1 163 ? 51.562 0.312 -7.75 1 55.25 163 PRO B O 1
ATOM 8137 N N . LYS B 1 164 ? 51.031 -1.618 -6.879 1 57.88 164 LYS B N 1
ATOM 8138 C CA . LYS B 1 164 ? 49.594 -1.678 -6.953 1 57.88 164 LYS B CA 1
ATOM 8139 C C . LYS B 1 164 ? 48.938 -0.963 -5.77 1 57.88 164 LYS B C 1
ATOM 8141 O O . LYS B 1 164 ? 49.406 -1.086 -4.637 1 57.88 164 LYS B O 1
ATOM 8146 N N . ILE B 1 165 ? 48.219 0.065 -6.043 1 63.75 165 ILE B N 1
ATOM 8147 C CA . ILE B 1 165 ? 47.406 0.707 -5.004 1 63.75 165 ILE B CA 1
ATOM 8148 C C . ILE B 1 165 ? 46.062 0.019 -4.902 1 63.75 165 ILE B C 1
ATOM 8150 O O . ILE B 1 165 ? 45.406 -0.248 -5.918 1 63.75 165 ILE B O 1
ATOM 8154 N N . THR B 1 166 ? 45.719 -0.441 -3.604 1 66.31 166 THR B N 1
ATOM 8155 C CA . THR B 1 166 ? 44.406 -1.046 -3.377 1 66.31 166 THR B CA 1
ATOM 8156 C C . THR B 1 166 ? 43.5 -0.105 -2.58 1 66.31 166 THR B C 1
ATOM 8158 O O . THR B 1 166 ? 43.969 0.541 -1.633 1 66.31 166 THR B O 1
ATOM 8161 N N . MET B 1 167 ? 42.281 0.093 -3.047 1 66.75 167 MET B N 1
ATOM 8162 C CA . MET B 1 167 ? 41.312 0.898 -2.297 1 66.75 167 MET B CA 1
ATOM 8163 C C . MET B 1 167 ? 40.688 0.084 -1.175 1 66.75 167 MET B C 1
ATOM 8165 O O . MET B 1 167 ? 40.281 -1.061 -1.386 1 66.75 167 MET B O 1
ATOM 8169 N N . PRO B 1 168 ? 40.75 0.819 0.053 1 69 168 PRO B N 1
ATOM 8170 C CA . PRO B 1 168 ? 40.062 0.097 1.127 1 69 168 PRO B CA 1
ATOM 8171 C C . PRO B 1 168 ? 38.562 -0.012 0.897 1 69 168 PRO B C 1
ATOM 8173 O O . PRO B 1 168 ? 37.938 0.867 0.271 1 69 168 PRO B O 1
ATOM 8176 N N . THR B 1 169 ? 37.969 -1.03 1.403 1 75.5 169 THR B N 1
ATOM 8177 C CA . THR B 1 169 ? 36.5 -1.186 1.355 1 75.5 169 THR B CA 1
ATOM 8178 C C . THR B 1 169 ? 35.844 -0.221 2.322 1 75.5 169 THR B C 1
ATOM 8180 O O . THR B 1 169 ? 36.438 0.202 3.311 1 75.5 169 THR B O 1
ATOM 8183 N N . THR B 1 170 ? 34.688 0.129 1.997 1 78.12 170 THR B N 1
ATOM 8184 C CA . THR B 1 170 ? 33.906 0.972 2.9 1 78.12 170 THR B CA 1
ATOM 8185 C C . THR B 1 170 ? 33.656 0.253 4.223 1 78.12 170 THR B C 1
ATOM 8187 O O . THR B 1 170 ? 33.812 -0.964 4.316 1 78.12 170 THR B O 1
ATOM 8190 N N . ARG B 1 171 ? 33.312 1.003 5.203 1 81.25 171 ARG B N 1
ATOM 8191 C CA . ARG B 1 171 ? 33.062 0.45 6.527 1 81.25 171 ARG B CA 1
ATOM 8192 C C . ARG B 1 171 ? 31.891 -0.55 6.484 1 81.25 171 ARG B C 1
ATOM 8194 O O . ARG B 1 171 ? 30.938 -0.377 5.723 1 81.25 171 ARG B O 1
ATOM 8201 N N . THR B 1 172 ? 32.031 -1.436 7.371 1 85.19 172 THR B N 1
ATOM 8202 C CA . THR B 1 172 ? 31 -2.469 7.43 1 85.19 172 THR B CA 1
ATOM 8203 C C . THR B 1 172 ? 29.797 -1.982 8.227 1 85.19 172 THR B C 1
ATOM 8205 O O . THR B 1 172 ? 29.859 -0.957 8.906 1 85.19 172 THR B O 1
ATOM 8208 N N . GLU B 1 173 ? 28.734 -2.697 8.125 1 86.31 173 GLU B N 1
ATOM 8209 C CA . GLU B 1 173 ? 27.516 -2.393 8.875 1 86.31 173 GLU B CA 1
ATOM 8210 C C . GLU B 1 173 ? 27.734 -2.535 10.383 1 86.31 173 GLU B C 1
ATOM 8212 O O . GLU B 1 173 ? 27.172 -1.782 11.172 1 86.31 173 GLU B O 1
ATOM 8217 N N . ALA B 1 174 ? 28.578 -3.463 10.789 1 86.88 174 ALA B N 1
ATOM 8218 C CA . ALA B 1 174 ? 28.875 -3.66 12.211 1 86.88 174 ALA B CA 1
ATOM 8219 C C . ALA B 1 174 ? 29.594 -2.445 12.789 1 86.88 174 ALA B C 1
ATOM 8221 O O . ALA B 1 174 ? 29.312 -2.033 13.922 1 86.88 174 ALA B O 1
ATOM 8222 N N . GLN B 1 175 ? 30.516 -1.916 12.039 1 86.56 175 GLN B N 1
ATOM 8223 C CA . GLN B 1 175 ? 31.219 -0.713 12.461 1 86.56 175 GLN B CA 1
ATOM 8224 C C . GLN B 1 175 ? 30.266 0.478 12.562 1 86.56 175 GLN B C 1
ATOM 8226 O O . GLN B 1 175 ? 30.375 1.286 13.484 1 86.56 175 GLN B O 1
ATOM 8231 N N . MET B 1 176 ? 29.375 0.58 11.672 1 89.75 176 MET B N 1
ATOM 8232 C CA . MET B 1 176 ? 28.406 1.669 11.68 1 89.75 176 MET B CA 1
ATOM 8233 C C . MET B 1 176 ? 27.469 1.56 12.883 1 89.75 176 MET B C 1
ATOM 8235 O O . MET B 1 176 ? 27.125 2.568 13.5 1 89.75 176 MET B O 1
ATOM 8239 N N . ARG B 1 177 ? 27.094 0.372 13.18 1 89.69 177 ARG B N 1
ATOM 8240 C CA . ARG B 1 177 ? 26.25 0.147 14.352 1 89.69 177 ARG B CA 1
ATOM 8241 C C . ARG B 1 177 ? 26.969 0.572 15.625 1 89.69 177 ARG B C 1
ATOM 8243 O O . ARG B 1 177 ? 26.359 1.157 16.516 1 89.69 177 ARG B O 1
ATOM 8250 N N . LYS B 1 178 ? 28.188 0.278 15.672 1 89.5 178 LYS B N 1
ATOM 8251 C CA . LYS B 1 178 ? 28.969 0.688 16.828 1 89.5 178 LYS B CA 1
ATOM 8252 C C . LYS B 1 178 ? 29.047 2.207 16.938 1 89.5 178 LYS B C 1
ATOM 8254 O O . LYS B 1 178 ? 28.922 2.77 18.016 1 89.5 178 LYS B O 1
ATOM 8259 N N . GLU B 1 179 ? 29.219 2.76 15.859 1 89.44 179 GLU B N 1
ATOM 8260 C CA . GLU B 1 179 ? 29.266 4.219 15.836 1 89.44 179 GLU B CA 1
ATOM 8261 C C . GLU B 1 179 ? 27.938 4.832 16.234 1 89.44 179 GLU B C 1
ATOM 8263 O O . GLU B 1 179 ? 27.906 5.82 16.984 1 89.44 179 GLU B O 1
ATOM 8268 N N . LEU B 1 180 ? 26.906 4.316 15.773 1 91.5 180 LEU B N 1
ATOM 8269 C CA . LEU B 1 180 ? 25.578 4.812 16.109 1 91.5 180 LEU B CA 1
ATOM 8270 C C . LEU B 1 180 ? 25.328 4.695 17.609 1 91.5 180 LEU B C 1
ATOM 8272 O O . LEU B 1 180 ? 24.781 5.613 18.234 1 91.5 180 LEU B O 1
ATOM 8276 N N . ARG B 1 181 ? 25.75 3.625 18.172 1 91.12 181 ARG B N 1
ATOM 8277 C CA . ARG B 1 181 ? 25.609 3.436 19.609 1 91.12 181 ARG B CA 1
ATOM 8278 C C . ARG B 1 181 ? 26.375 4.496 20.391 1 91.12 181 ARG B C 1
ATOM 8280 O O . ARG B 1 181 ? 25.906 4.996 21.406 1 91.12 181 ARG B O 1
ATOM 8287 N N . LEU B 1 182 ? 27.516 4.77 19.875 1 90.5 182 LEU B N 1
ATOM 8288 C CA . LEU B 1 182 ? 28.328 5.801 20.5 1 90.5 182 LEU B CA 1
ATOM 8289 C C . LEU B 1 182 ? 27.656 7.164 20.391 1 90.5 182 LEU B C 1
ATOM 8291 O O . LEU B 1 182 ? 27.641 7.93 21.359 1 90.5 182 LEU B O 1
ATOM 8295 N N . CYS B 1 183 ? 27.078 7.445 19.281 1 90.12 183 CYS B N 1
ATOM 8296 C CA . CYS B 1 183 ? 26.406 8.719 19.062 1 90.12 183 CYS B CA 1
ATOM 8297 C C . CYS B 1 183 ? 25.188 8.852 19.969 1 90.12 183 CYS B C 1
ATOM 8299 O O . CYS B 1 183 ? 24.906 9.945 20.469 1 90.12 183 CYS B O 1
ATOM 8301 N N . ILE B 1 184 ? 24.484 7.816 20.203 1 90.38 184 ILE B N 1
ATOM 8302 C CA . ILE B 1 184 ? 23.312 7.816 21.078 1 90.38 184 ILE B CA 1
ATOM 8303 C C . ILE B 1 184 ? 23.75 7.992 22.531 1 90.38 184 ILE B C 1
ATOM 8305 O O . ILE B 1 184 ? 23.141 8.773 23.281 1 90.38 184 ILE B O 1
ATOM 8309 N N . ARG B 1 185 ? 24.828 7.34 22.891 1 90.25 185 ARG B N 1
ATOM 8310 C CA . ARG B 1 185 ? 25.328 7.406 24.25 1 90.25 185 ARG B CA 1
ATOM 8311 C C . ARG B 1 185 ? 25.859 8.805 24.578 1 90.25 185 ARG B C 1
ATOM 8313 O O . ARG B 1 185 ? 25.656 9.305 25.688 1 90.25 185 ARG B O 1
ATOM 8320 N N . GLU B 1 186 ? 26.5 9.359 23.609 1 88.44 186 GLU B N 1
ATOM 8321 C CA . GLU B 1 186 ? 27.062 10.688 23.781 1 88.44 186 GLU B CA 1
ATOM 8322 C C . GLU B 1 186 ? 26 11.773 23.656 1 88.44 186 GLU B C 1
ATOM 8324 O O . GLU B 1 186 ? 26.281 12.953 23.891 1 88.44 186 GLU B O 1
ATOM 8329 N N . GLY B 1 187 ? 24.75 11.43 23.25 1 84.25 187 GLY B N 1
ATOM 8330 C CA . GLY B 1 187 ? 23.656 12.375 23.219 1 84.25 187 GLY B CA 1
ATOM 8331 C C . GLY B 1 187 ? 23.562 13.125 21.891 1 84.25 187 GLY B C 1
ATOM 8332 O O . GLY B 1 187 ? 22.75 14.039 21.766 1 84.25 187 GLY B O 1
ATOM 8333 N N . GLU B 1 188 ? 24.406 12.781 20.922 1 82.81 188 GLU B N 1
ATOM 8334 C CA . GLU B 1 188 ? 24.328 13.422 19.609 1 82.81 188 GLU B CA 1
ATOM 8335 C C . GLU B 1 188 ? 23.031 13.062 18.891 1 82.81 188 GLU B C 1
ATOM 8337 O O . GLU B 1 188 ? 22.469 13.891 18.172 1 82.81 188 GLU B O 1
ATOM 8342 N N . VAL B 1 189 ? 22.703 11.836 19.094 1 87.94 189 VAL B N 1
ATOM 8343 C CA . VAL B 1 189 ? 21.422 11.367 18.594 1 87.94 189 VAL B CA 1
ATOM 8344 C C . VAL B 1 189 ? 20.469 11.117 19.781 1 87.94 189 VAL B C 1
ATOM 8346 O O . VAL B 1 189 ? 20.688 10.195 20.562 1 87.94 189 VAL B O 1
ATOM 8349 N N . ASN B 1 190 ? 19.484 11.953 19.812 1 86.06 190 ASN B N 1
ATOM 8350 C CA . ASN B 1 190 ? 18.531 11.852 20.922 1 86.06 190 ASN B CA 1
ATOM 8351 C C . ASN B 1 190 ? 17.375 10.914 20.562 1 86.06 190 ASN B C 1
ATOM 8353 O O . ASN B 1 190 ? 16.641 11.148 19.609 1 86.06 190 ASN B O 1
ATOM 8357 N N . ILE B 1 191 ? 17.219 9.914 21.391 1 89.5 191 ILE B N 1
ATOM 8358 C CA . ILE B 1 191 ? 16.141 8.969 21.125 1 89.5 191 ILE B CA 1
ATOM 8359 C C . ILE B 1 191 ? 15.07 9.086 22.203 1 89.5 191 ILE B C 1
ATOM 8361 O O . ILE B 1 191 ? 14.18 8.234 22.297 1 89.5 191 ILE B O 1
ATOM 8365 N N . GLY B 1 192 ? 15.188 10.094 23.109 1 91 192 GLY B N 1
ATOM 8366 C CA . GLY B 1 192 ? 14.156 10.352 24.094 1 91 192 GLY B CA 1
ATOM 8367 C C . GLY B 1 192 ? 14.211 9.398 25.281 1 91 192 GLY B C 1
ATOM 8368 O O . GLY B 1 192 ? 15.117 8.562 25.359 1 91 192 GLY B O 1
ATOM 8369 N N . ASP B 1 193 ? 13.242 9.492 26.219 1 92.25 193 ASP B N 1
ATOM 8370 C CA . ASP B 1 193 ? 13.133 8.695 27.438 1 92.25 193 ASP B CA 1
ATOM 8371 C C . ASP B 1 193 ? 12.047 7.633 27.312 1 92.25 193 ASP B C 1
ATOM 8373 O O . ASP B 1 193 ? 11.062 7.828 26.594 1 92.25 193 ASP B O 1
ATOM 8377 N N . PHE B 1 194 ? 12.289 6.562 28.016 1 92.81 194 PHE B N 1
ATOM 8378 C CA . PHE B 1 194 ? 11.25 5.543 28.078 1 92.81 194 PHE B CA 1
ATOM 8379 C C . PHE B 1 194 ? 10.055 6.039 28.891 1 92.81 194 PHE B C 1
ATOM 8381 O O . PHE B 1 194 ? 10.227 6.73 29.891 1 92.81 194 PHE B O 1
ATOM 8388 N N . ILE B 1 195 ? 8.969 5.711 28.438 1 91.38 195 ILE B N 1
ATOM 8389 C CA . ILE B 1 195 ? 7.762 6.113 29.141 1 91.38 195 ILE B CA 1
ATOM 8390 C C . ILE B 1 195 ? 6.918 4.883 29.469 1 91.38 195 ILE B C 1
ATOM 8392 O O . ILE B 1 195 ? 7.418 3.754 29.438 1 91.38 195 ILE B O 1
ATOM 8396 N N . VAL B 1 196 ? 5.574 4.969 29.672 1 84.5 196 VAL B N 1
ATOM 8397 C CA . VAL B 1 196 ? 4.664 3.959 30.203 1 84.5 196 VAL B CA 1
ATOM 8398 C C . VAL B 1 196 ? 4.785 2.672 29.391 1 84.5 196 VAL B C 1
ATOM 8400 O O . VAL B 1 196 ? 4.406 2.633 28.219 1 84.5 196 VAL B O 1
ATOM 8403 N N . PRO B 1 197 ? 5.352 1.678 30.078 1 85.5 197 PRO B N 1
ATOM 8404 C CA . PRO B 1 197 ? 5.434 0.397 29.359 1 85.5 197 PRO B CA 1
ATOM 8405 C C . PRO B 1 197 ? 4.074 -0.289 29.234 1 85.5 197 PRO B C 1
ATOM 8407 O O . PRO B 1 197 ? 3.256 -0.226 30.156 1 85.5 197 PRO B O 1
ATOM 8410 N N . LYS B 1 198 ? 3.799 -0.754 28.125 1 87.12 198 LYS B N 1
ATOM 8411 C CA . LYS B 1 198 ? 2.576 -1.521 27.891 1 87.12 198 LYS B CA 1
ATOM 8412 C C . LYS B 1 198 ? 2.893 -2.979 27.578 1 87.12 198 LYS B C 1
ATOM 8414 O O . LYS B 1 198 ? 3.846 -3.27 26.859 1 87.12 198 LYS B O 1
ATOM 8419 N N . GLN B 1 199 ? 2.088 -3.725 28.141 1 86 199 GLN B N 1
ATOM 8420 C CA . GLN B 1 199 ? 2.254 -5.156 27.922 1 86 199 GLN B CA 1
ATOM 8421 C C . GLN B 1 199 ? 1.395 -5.637 26.75 1 86 199 GLN B C 1
ATOM 8423 O O . GLN B 1 199 ? 0.226 -5.262 26.641 1 86 199 GLN B O 1
ATOM 8428 N N . TYR B 1 200 ? 1.978 -6.258 25.859 1 82.44 200 TYR B N 1
ATOM 8429 C CA . TYR B 1 200 ? 1.261 -6.871 24.75 1 82.44 200 TYR B CA 1
ATOM 8430 C C . TYR B 1 200 ? 1.428 -8.391 24.766 1 82.44 200 TYR B C 1
ATOM 8432 O O . TYR B 1 200 ? 2.518 -8.898 25.047 1 82.44 200 TYR B O 1
ATOM 8440 N N . LYS B 1 201 ? 0.287 -8.984 24.625 1 80.31 201 LYS B N 1
ATOM 8441 C CA . LYS B 1 201 ? 0.342 -10.438 24.469 1 80.31 201 LYS B CA 1
ATOM 8442 C C . LYS B 1 201 ? 0.733 -10.82 23.047 1 80.31 201 LYS B C 1
ATOM 8444 O O . LYS B 1 201 ? 0.038 -10.477 22.094 1 80.31 201 LYS B O 1
ATOM 8449 N N . THR B 1 202 ? 1.874 -11.344 22.875 1 78.5 202 THR B N 1
ATOM 8450 C CA . THR B 1 202 ? 2.324 -11.836 21.578 1 78.5 202 THR B CA 1
ATOM 8451 C C . THR B 1 202 ? 2.428 -13.359 21.578 1 78.5 202 THR B C 1
ATOM 8453 O O . THR B 1 202 ? 2.627 -13.969 22.625 1 78.5 202 THR B O 1
ATOM 8456 N N . TYR B 1 203 ? 2.135 -13.836 20.438 1 80.81 203 TYR B N 1
ATOM 8457 C CA . TYR B 1 203 ? 2.199 -15.289 20.297 1 80.81 203 TYR B CA 1
ATOM 8458 C C . TYR B 1 203 ? 3.494 -15.711 19.609 1 80.81 203 TYR B C 1
ATOM 8460 O O . TYR B 1 203 ? 4.012 -14.992 18.75 1 80.81 203 TYR B O 1
ATOM 8468 N N . TYR B 1 204 ? 4.176 -16.672 20.188 1 82.31 204 TYR B N 1
ATOM 8469 C CA . TYR B 1 204 ? 5.355 -17.234 19.531 1 82.31 204 TYR B CA 1
ATOM 8470 C C . TYR B 1 204 ? 5.305 -18.766 19.562 1 82.31 204 TYR B C 1
ATOM 8472 O O . TYR B 1 204 ? 4.652 -19.344 20.422 1 82.31 204 TYR B O 1
ATOM 8480 N N . LEU B 1 205 ? 5.891 -19.328 18.562 1 83.75 205 LEU B N 1
ATOM 8481 C CA . LEU B 1 205 ? 5.969 -20.781 18.5 1 83.75 205 LEU B CA 1
ATOM 8482 C C . LEU B 1 205 ? 7.191 -21.281 19.25 1 83.75 205 LEU B C 1
ATOM 8484 O O . LEU B 1 205 ? 8.328 -21 18.859 1 83.75 205 LEU B O 1
ATOM 8488 N N . ASN B 1 206 ? 6.922 -21.828 20.469 1 83.75 206 ASN B N 1
ATOM 8489 C CA . ASN B 1 206 ? 8 -22.469 21.219 1 83.75 206 ASN B CA 1
ATOM 8490 C C . ASN B 1 206 ? 8.547 -23.703 20.484 1 83.75 206 ASN B C 1
ATOM 8492 O O . ASN B 1 206 ? 7.844 -24.703 20.344 1 83.75 206 ASN B O 1
ATOM 8496 N N . LYS B 1 207 ? 9.773 -23.641 20.094 1 77.88 207 LYS B N 1
ATOM 8497 C CA . LYS B 1 207 ? 10.391 -24.688 19.281 1 77.88 207 LYS B CA 1
ATOM 8498 C C . LYS B 1 207 ? 10.578 -25.969 20.078 1 77.88 207 LYS B C 1
ATOM 8500 O O . LYS B 1 207 ? 10.547 -27.062 19.531 1 77.88 207 LYS B O 1
ATOM 8505 N N . ALA B 1 208 ? 10.867 -25.766 21.422 1 72.06 208 ALA B N 1
ATOM 8506 C CA . ALA B 1 208 ? 11.133 -26.938 22.266 1 72.06 208 ALA B CA 1
ATOM 8507 C C . ALA B 1 208 ? 9.867 -27.766 22.453 1 72.06 208 ALA B C 1
ATOM 8509 O O . ALA B 1 208 ? 9.922 -29 22.391 1 72.06 208 ALA B O 1
ATOM 8510 N N . GLU B 1 209 ? 8.695 -27.094 22.609 1 76.56 209 GLU B N 1
ATOM 8511 C CA . GLU B 1 209 ? 7.445 -27.797 22.875 1 76.56 209 GLU B CA 1
ATOM 8512 C C . GLU B 1 209 ? 6.547 -27.812 21.641 1 76.56 209 GLU B C 1
ATOM 8514 O O . GLU B 1 209 ? 5.566 -28.547 21.578 1 76.56 209 GLU B O 1
ATOM 8519 N N . ASN B 1 210 ? 6.961 -27.141 20.578 1 78.81 210 ASN B N 1
ATOM 8520 C CA . ASN B 1 210 ? 6.184 -27 19.344 1 78.81 210 ASN B CA 1
ATOM 8521 C C . ASN B 1 210 ? 4.758 -26.547 19.625 1 78.81 210 ASN B C 1
ATOM 8523 O O . ASN B 1 210 ? 3.801 -27.125 19.109 1 78.81 210 ASN B O 1
ATOM 8527 N N . LYS B 1 211 ? 4.594 -25.75 20.609 1 84.12 211 LYS B N 1
ATOM 8528 C CA . LYS B 1 211 ? 3.311 -25.172 21.016 1 84.12 211 LYS B CA 1
ATOM 8529 C C . LYS B 1 211 ? 3.355 -23.656 20.969 1 84.12 211 LYS B C 1
ATOM 8531 O O . LYS B 1 211 ? 4.414 -23.047 21.172 1 84.12 211 LYS B O 1
ATOM 8536 N N . ILE B 1 212 ? 2.176 -23.141 20.656 1 87.12 212 ILE B N 1
ATOM 8537 C CA . ILE B 1 212 ? 2.07 -21.688 20.703 1 87.12 212 ILE B CA 1
ATOM 8538 C C . ILE B 1 212 ? 2.012 -21.219 22.156 1 87.12 212 ILE B C 1
ATOM 8540 O O . ILE B 1 212 ? 1.218 -21.734 22.953 1 87.12 212 ILE B O 1
ATOM 8544 N N . GLN B 1 213 ? 2.893 -20.5 22.516 1 86.38 213 GLN B N 1
ATOM 8545 C CA . GLN B 1 213 ? 2.922 -19.938 23.859 1 86.38 213 GLN B CA 1
ATOM 8546 C C . GLN B 1 213 ? 2.746 -18.422 23.812 1 86.38 213 GLN B C 1
ATOM 8548 O O . GLN B 1 213 ? 2.877 -17.797 22.75 1 86.38 213 GLN B O 1
ATOM 8553 N N . THR B 1 214 ? 2.246 -17.953 24.812 1 85.94 214 THR B N 1
ATOM 8554 C CA . THR B 1 214 ? 2.047 -16.5 24.953 1 85.94 214 THR B CA 1
ATOM 8555 C C . THR B 1 214 ? 3.242 -15.859 25.641 1 85.94 214 THR B C 1
ATOM 8557 O O . THR B 1 214 ? 3.807 -16.422 26.578 1 85.94 214 THR B O 1
ATOM 8560 N N . LYS B 1 215 ? 3.822 -15.016 25 1 81.94 215 LYS B N 1
ATOM 8561 C CA . LYS B 1 215 ? 4.863 -14.203 25.625 1 81.94 215 LYS B CA 1
ATOM 8562 C C . LYS B 1 215 ? 4.391 -12.766 25.828 1 81.94 215 LYS B C 1
ATOM 8564 O O . LYS B 1 215 ? 3.721 -12.203 24.953 1 81.94 215 LYS B O 1
ATOM 8569 N N . VAL B 1 216 ? 4.59 -12.383 27.031 1 86.5 216 VAL B N 1
ATOM 8570 C CA . VAL B 1 216 ? 4.273 -10.984 27.297 1 86.5 216 VAL B CA 1
ATOM 8571 C C . VAL B 1 216 ? 5.465 -10.102 26.938 1 86.5 216 VAL B C 1
ATOM 8573 O O . VAL B 1 216 ? 6.574 -10.312 27.438 1 86.5 216 VAL B O 1
ATOM 8576 N N . THR B 1 217 ? 5.273 -9.398 25.953 1 83.25 217 THR B N 1
ATOM 8577 C CA . THR B 1 217 ? 6.301 -8.453 25.531 1 83.25 217 THR B CA 1
ATOM 8578 C C . THR B 1 217 ? 5.953 -7.039 26 1 83.25 217 THR B C 1
ATOM 8580 O O . THR B 1 217 ? 4.805 -6.609 25.891 1 83.25 217 THR B O 1
ATOM 8583 N N . VAL B 1 218 ? 6.961 -6.445 26.578 1 87.62 218 VAL B N 1
ATOM 8584 C CA . VAL B 1 218 ? 6.773 -5.082 27.047 1 87.62 218 VAL B CA 1
ATOM 8585 C C . VAL B 1 218 ? 7.32 -4.094 26.031 1 87.62 218 VAL B C 1
ATOM 8587 O O . VAL B 1 218 ? 8.484 -4.184 25.625 1 87.62 218 VAL B O 1
ATOM 8590 N N . ILE B 1 219 ? 6.469 -3.33 25.516 1 87.62 219 ILE B N 1
ATOM 8591 C CA . ILE B 1 219 ? 6.871 -2.275 24.594 1 87.62 219 ILE B CA 1
ATOM 8592 C C . ILE B 1 219 ? 6.715 -0.913 25.266 1 87.62 219 ILE B C 1
ATOM 8594 O O . ILE B 1 219 ? 5.629 -0.567 25.734 1 87.62 219 ILE B O 1
ATOM 8598 N N . GLU B 1 220 ? 7.805 -0.241 25.312 1 88.62 220 GLU B N 1
ATOM 8599 C CA . GLU B 1 220 ? 7.793 1.089 25.906 1 88.62 220 GLU B CA 1
ATOM 8600 C C . GLU B 1 220 ? 7.699 2.176 24.844 1 88.62 220 GLU B C 1
ATOM 8602 O O . GLU B 1 220 ? 8.273 2.043 23.766 1 88.62 220 GLU B O 1
ATOM 8607 N N . GLY B 1 221 ? 6.859 3.199 25.141 1 92 221 GLY B N 1
ATOM 8608 C CA . GLY B 1 221 ? 6.91 4.406 24.328 1 92 221 GLY B CA 1
ATOM 8609 C C . GLY B 1 221 ? 8.125 5.27 24.625 1 92 221 GLY B C 1
ATOM 8610 O O . GLY B 1 221 ? 8.961 4.914 25.453 1 92 221 GLY B O 1
ATOM 8611 N N . ARG B 1 222 ? 8.273 6.25 23.844 1 94.56 222 ARG B N 1
ATOM 8612 C CA . ARG B 1 222 ? 9.352 7.207 24.078 1 94.56 222 ARG B CA 1
ATOM 8613 C C . ARG B 1 222 ? 8.844 8.641 24 1 94.56 222 ARG B C 1
ATOM 8615 O O . ARG B 1 222 ? 7.941 8.945 23.219 1 94.56 222 ARG B O 1
ATOM 8622 N N . LYS B 1 223 ? 9.406 9.445 24.781 1 95.56 223 LYS B N 1
ATOM 8623 C CA . LYS B 1 223 ? 9.109 10.875 24.766 1 95.56 223 LYS B CA 1
ATOM 8624 C C . LYS B 1 223 ? 10.391 11.703 24.828 1 95.56 223 LYS B C 1
ATOM 8626 O O . LYS B 1 223 ? 11.375 11.281 25.453 1 95.56 223 LYS B O 1
ATOM 8631 N N . GLN B 1 224 ? 10.414 12.727 24.125 1 94.25 224 GLN B N 1
ATOM 8632 C CA . GLN B 1 224 ? 11.367 13.805 24.359 1 94.25 224 GLN B CA 1
ATOM 8633 C C . GLN B 1 224 ? 10.805 14.828 25.328 1 94.25 224 GLN B C 1
ATOM 8635 O O . GLN B 1 224 ? 9.773 15.445 25.062 1 94.25 224 GLN B O 1
ATOM 8640 N N . PRO B 1 225 ? 11.508 14.898 26.453 1 95.06 225 PRO B N 1
ATOM 8641 C CA . PRO B 1 225 ? 10.953 15.883 27.391 1 95.06 225 PRO B CA 1
ATOM 8642 C C . PRO B 1 225 ? 10.602 17.203 26.719 1 95.06 225 PRO B C 1
ATOM 8644 O O . PRO B 1 225 ? 11.336 17.672 25.844 1 95.06 225 PRO B O 1
ATOM 8647 N N . LEU B 1 226 ? 9.5 17.75 27.141 1 97.31 226 LEU B N 1
ATOM 8648 C CA . LEU B 1 226 ? 9 18.969 26.516 1 97.31 226 LEU B CA 1
ATOM 8649 C C . LEU B 1 226 ? 10.047 20.078 26.562 1 97.31 226 LEU B C 1
ATOM 8651 O O . LEU B 1 226 ? 10.18 20.844 25.594 1 97.31 226 LEU B O 1
ATOM 8655 N N . LEU B 1 227 ? 10.773 20.188 27.656 1 96.5 227 LEU B N 1
ATOM 8656 C CA . LEU B 1 227 ? 11.828 21.172 27.766 1 96.5 227 LEU B CA 1
ATOM 8657 C C . LEU B 1 227 ? 12.867 21 26.656 1 96.5 227 LEU B C 1
ATOM 8659 O O . LEU B 1 227 ? 13.289 21.984 26.047 1 96.5 227 LEU B O 1
ATOM 8663 N N . LYS B 1 228 ? 13.219 19.812 26.438 1 93.5 228 LYS B N 1
ATOM 8664 C CA . LYS B 1 228 ? 14.195 19.531 25.391 1 93.5 228 LYS B CA 1
ATOM 8665 C C . LYS B 1 228 ? 13.641 19.891 24.016 1 93.5 228 LYS B C 1
ATOM 8667 O O . LYS B 1 228 ? 14.375 20.359 23.141 1 93.5 228 LYS B O 1
ATOM 8672 N N . CYS B 1 229 ? 12.422 19.562 23.781 1 95.19 229 CYS B N 1
ATOM 8673 C CA . CYS B 1 229 ? 11.781 19.922 22.531 1 95.19 229 CYS B CA 1
ATOM 8674 C C . CYS B 1 229 ? 11.805 21.422 22.312 1 95.19 229 CYS B C 1
ATOM 8676 O O . CYS B 1 229 ? 12.109 21.906 21.219 1 95.19 229 CYS B O 1
ATOM 8678 N N . ARG B 1 230 ? 11.508 22.141 23.375 1 97.38 230 ARG B N 1
ATOM 8679 C CA . ARG B 1 230 ? 11.484 23.594 23.312 1 97.38 230 ARG B CA 1
ATOM 8680 C C . ARG B 1 230 ? 12.875 24.156 23.016 1 97.38 230 ARG B C 1
ATOM 8682 O O . ARG B 1 230 ? 13.016 25.078 22.203 1 97.38 230 ARG B O 1
ATOM 8689 N N . GLN B 1 231 ? 13.836 23.609 23.609 1 95 231 GLN B N 1
ATOM 8690 C CA . GLN B 1 231 ? 15.219 24.031 23.375 1 95 231 GLN B CA 1
ATOM 8691 C C . GLN B 1 231 ? 15.648 23.734 21.953 1 95 231 GLN B C 1
ATOM 8693 O O . GLN B 1 231 ? 16.281 24.562 21.297 1 95 231 GLN B O 1
ATOM 8698 N N . GLN B 1 232 ? 15.273 22.578 21.5 1 90.69 232 GLN B N 1
ATOM 8699 C CA . GLN B 1 232 ? 15.617 22.203 20.141 1 90.69 232 GLN B CA 1
ATOM 8700 C C . GLN B 1 232 ? 14.922 23.094 19.125 1 90.69 232 GLN B C 1
ATOM 8702 O O . GLN B 1 232 ? 15.531 23.5 18.125 1 90.69 232 GLN B O 1
ATOM 8707 N N . LEU B 1 233 ? 13.703 23.344 19.328 1 95.19 233 LEU B N 1
ATOM 8708 C CA . LEU B 1 233 ? 12.969 24.25 18.453 1 95.19 233 LEU B CA 1
ATOM 8709 C C . LEU B 1 233 ? 13.656 25.609 18.375 1 95.19 233 LEU B C 1
ATOM 8711 O O . LEU B 1 233 ? 13.867 26.141 17.281 1 95.19 233 LEU B O 1
ATOM 8715 N N . LEU B 1 234 ? 13.977 26.062 19.531 1 96.12 234 LEU B N 1
ATOM 8716 C CA . LEU B 1 234 ? 14.617 27.359 19.578 1 96.12 234 LEU B CA 1
ATOM 8717 C C . LEU B 1 234 ? 15.961 27.344 18.859 1 96.12 234 LEU B C 1
ATOM 8719 O O . LEU B 1 234 ? 16.297 28.266 18.125 1 96.12 234 LEU B O 1
ATOM 8723 N N . GLN B 1 235 ? 16.672 26.359 19.062 1 90.56 235 GLN B N 1
ATOM 8724 C CA . GLN B 1 235 ? 17.969 26.219 18.422 1 90.56 235 GLN B CA 1
ATOM 8725 C C . GLN B 1 235 ? 17.844 26.234 16.906 1 90.56 235 GLN B C 1
ATOM 8727 O O . GLN B 1 235 ? 18.625 26.906 16.219 1 90.56 235 GLN B O 1
ATOM 8732 N N . LYS B 1 236 ? 16.953 25.547 16.422 1 88 236 LYS B N 1
ATOM 8733 C CA . LYS B 1 236 ? 16.719 25.484 14.992 1 88 236 LYS B CA 1
ATOM 8734 C C . LYS B 1 236 ? 16.25 26.844 14.445 1 88 236 LYS B C 1
ATOM 8736 O O . LYS B 1 236 ? 16.438 27.141 13.266 1 88 236 LYS B O 1
ATOM 8741 N N . GLN B 1 237 ? 15.641 27.672 15.32 1 93.88 237 GLN B N 1
ATOM 8742 C CA . GLN B 1 237 ? 14.984 28.906 14.891 1 93.88 237 GLN B CA 1
ATOM 8743 C C . GLN B 1 237 ? 15.875 30.125 15.148 1 93.88 237 GLN B C 1
ATOM 8745 O O . GLN B 1 237 ? 15.516 31.25 14.789 1 93.88 237 GLN B O 1
ATOM 8750 N N . GLU B 1 238 ? 16.984 29.953 15.688 1 92.06 238 GLU B N 1
ATOM 8751 C CA . GLU B 1 238 ? 17.844 31.062 16.109 1 92.06 238 GLU B CA 1
ATOM 8752 C C . GLU B 1 238 ? 18.125 32 14.953 1 92.06 238 GLU B C 1
ATOM 8754 O O . GLU B 1 238 ? 18.109 33.219 15.117 1 92.06 238 GLU B O 1
ATOM 8759 N N . ARG B 1 239 ? 18.359 31.453 13.82 1 88.56 239 ARG B N 1
ATOM 8760 C CA . ARG B 1 239 ? 18.688 32.25 12.656 1 88.56 239 ARG B CA 1
ATOM 8761 C C . ARG B 1 239 ? 17.469 33.031 12.164 1 88.56 239 ARG B C 1
ATOM 8763 O O . ARG B 1 239 ? 17.609 33.969 11.375 1 88.56 239 ARG B O 1
ATOM 8770 N N . LEU B 1 240 ? 16.312 32.656 12.633 1 94.75 240 LEU B N 1
ATOM 8771 C CA . LEU B 1 240 ? 15.07 33.281 12.172 1 94.75 240 LEU B CA 1
ATOM 8772 C C . LEU B 1 240 ? 14.602 34.344 13.141 1 94.75 240 LEU B C 1
ATOM 8774 O O . LEU B 1 240 ? 13.648 35.062 12.859 1 94.75 240 LEU B O 1
ATOM 8778 N N . LEU B 1 241 ? 15.289 34.469 14.289 1 94.56 241 LEU B N 1
ATOM 8779 C CA . LEU B 1 241 ? 14.875 35.375 15.352 1 94.56 241 LEU B CA 1
ATOM 8780 C C . LEU B 1 241 ? 15.289 36.812 15.039 1 94.56 241 LEU B C 1
ATOM 8782 O O . LEU B 1 241 ? 16.312 37.062 14.398 1 94.56 241 LEU B O 1
ATOM 8786 N N . ARG B 1 242 ? 14.391 37.688 15.477 1 90.75 242 ARG B N 1
ATOM 8787 C CA . ARG B 1 242 ? 14.727 39.125 15.383 1 90.75 242 ARG B CA 1
ATOM 8788 C C . ARG B 1 242 ? 15.867 39.469 16.344 1 90.75 242 ARG B C 1
ATOM 8790 O O . ARG B 1 242 ? 16 38.844 17.391 1 90.75 242 ARG B O 1
ATOM 8797 N N . ASN B 1 243 ? 16.703 40.469 15.828 1 75.69 243 ASN B N 1
ATOM 8798 C CA . ASN B 1 243 ? 17.781 40.969 16.703 1 75.69 243 ASN B CA 1
ATOM 8799 C C . ASN B 1 243 ? 17.219 41.656 17.922 1 75.69 243 ASN B C 1
ATOM 8801 O O . ASN B 1 243 ? 16.125 42.25 17.859 1 75.69 243 ASN B O 1
ATOM 8805 N N . LYS B 1 244 ? 17.875 41.469 18.938 1 69.88 244 LYS B N 1
ATOM 8806 C CA . LYS B 1 244 ? 17.453 42.125 20.172 1 69.88 244 LYS B CA 1
ATOM 8807 C C . LYS B 1 244 ? 17.391 43.656 20 1 69.88 244 LYS B C 1
ATOM 8809 O O . LYS B 1 244 ? 18.344 44.25 19.5 1 69.88 244 LYS B O 1
ATOM 8814 N N . ALA B 1 245 ? 16.25 44.125 20.109 1 67.31 245 ALA B N 1
ATOM 8815 C CA . ALA B 1 245 ? 16.094 45.562 20.125 1 67.31 245 ALA B CA 1
ATOM 8816 C C . ALA B 1 245 ? 16.688 46.156 21.391 1 67.31 245 ALA B C 1
ATOM 8818 O O . ALA B 1 245 ? 16.719 45.531 22.453 1 67.31 245 ALA B O 1
ATOM 8819 N N . ASP B 1 246 ? 17.5 47.156 21.344 1 76.19 246 ASP B N 1
ATOM 8820 C CA . ASP B 1 246 ? 17.922 47.906 22.516 1 76.19 246 ASP B CA 1
ATOM 8821 C C . ASP B 1 246 ? 16.766 48.719 23.094 1 76.19 246 ASP B C 1
ATOM 8823 O O . ASP B 1 246 ? 16.562 49.875 22.703 1 76.19 246 ASP B O 1
ATOM 8827 N N . TYR B 1 247 ? 15.977 48 23.953 1 82.62 247 TYR B N 1
ATOM 8828 C CA . TYR B 1 247 ? 14.75 48.594 24.484 1 82.62 247 TYR B CA 1
ATOM 8829 C C . TYR B 1 247 ? 15.055 49.844 25.281 1 82.62 247 TYR B C 1
ATOM 8831 O O . TYR B 1 247 ? 14.219 50.75 25.359 1 82.62 247 TYR B O 1
ATOM 8839 N N . ASP B 1 248 ? 16.234 49.906 25.891 1 80.56 248 ASP B N 1
ATOM 8840 C CA . ASP B 1 248 ? 16.609 51 26.781 1 80.56 248 ASP B CA 1
ATOM 8841 C C . ASP B 1 248 ? 16.859 52.312 26 1 80.56 248 ASP B C 1
ATOM 8843 O O . ASP B 1 248 ? 16.719 53.406 26.531 1 80.56 248 ASP B O 1
ATOM 8847 N N . THR B 1 249 ? 17.094 52.188 24.75 1 85.12 249 THR B N 1
ATOM 8848 C CA . THR B 1 249 ? 17.406 53.344 23.938 1 85.12 249 THR B CA 1
ATOM 8849 C C . THR B 1 249 ? 16.172 53.812 23.172 1 85.12 249 THR B C 1
ATOM 8851 O O . THR B 1 249 ? 16.172 54.875 22.562 1 85.12 249 THR B O 1
ATOM 8854 N N . MET B 1 250 ? 15.094 53.094 23.312 1 88.44 250 MET B N 1
ATOM 8855 C CA . MET B 1 250 ? 13.891 53.438 22.578 1 88.44 250 MET B CA 1
ATOM 8856 C C . MET B 1 250 ? 13.078 54.5 23.359 1 88.44 250 MET B C 1
ATOM 8858 O O . MET B 1 250 ? 12.961 54.406 24.578 1 88.44 250 MET B O 1
ATOM 8862 N N . ASN B 1 251 ? 12.68 55.438 22.656 1 87.12 251 ASN B N 1
ATOM 8863 C CA . ASN B 1 251 ? 11.805 56.406 23.297 1 87.12 251 ASN B CA 1
ATOM 8864 C C . ASN B 1 251 ? 10.367 55.906 23.359 1 87.12 251 ASN B C 1
ATOM 8866 O O . ASN B 1 251 ? 10.031 54.875 22.766 1 87.12 251 ASN B O 1
ATOM 8870 N N . LEU B 1 252 ? 9.578 56.531 24.109 1 89.06 252 LEU B N 1
ATOM 8871 C CA . LEU B 1 252 ? 8.211 56.094 24.375 1 89.06 252 LEU B CA 1
ATOM 8872 C C . LEU B 1 252 ? 7.406 56.031 23.078 1 89.06 252 LEU B C 1
ATOM 8874 O O . LEU B 1 252 ? 6.602 55.125 22.891 1 89.06 252 LEU B O 1
ATOM 8878 N N . GLN B 1 253 ? 7.691 57 22.234 1 88.75 253 GLN B N 1
ATOM 8879 C CA . GLN B 1 253 ? 6.961 57.031 20.969 1 88.75 253 GLN B CA 1
ATOM 8880 C C . GLN B 1 253 ? 7.336 55.844 20.078 1 88.75 253 GLN B C 1
ATOM 8882 O O . GLN B 1 253 ? 6.477 55.25 19.422 1 88.75 253 GLN B O 1
ATOM 8887 N N . GLU B 1 254 ? 8.461 55.5 20.141 1 89.38 254 GLU B N 1
ATOM 8888 C CA . GLU B 1 254 ? 8.93 54.344 19.375 1 89.38 254 GLU B CA 1
ATOM 8889 C C . GLU B 1 254 ? 8.359 53.031 19.906 1 89.38 254 GLU B C 1
ATOM 8891 O O . GLU B 1 254 ? 8 52.156 19.141 1 89.38 254 GLU B O 1
ATOM 8896 N N . ILE B 1 255 ? 8.32 53 21.156 1 90.69 255 ILE B N 1
ATOM 8897 C CA . ILE B 1 255 ? 7.777 51.812 21.812 1 90.69 255 ILE B CA 1
ATOM 8898 C C . ILE B 1 255 ? 6.293 51.656 21.469 1 90.69 255 ILE B C 1
ATOM 8900 O O . ILE B 1 255 ? 5.828 50.562 21.141 1 90.69 255 ILE B O 1
ATOM 8904 N N . LYS B 1 256 ? 5.625 52.688 21.562 1 89.25 256 LYS B N 1
ATOM 8905 C CA . LYS B 1 256 ? 4.195 52.688 21.25 1 89.25 256 LYS B CA 1
ATOM 8906 C C . LYS B 1 256 ? 3.949 52.312 19.797 1 89.25 256 LYS B C 1
ATOM 8908 O O . LYS B 1 256 ? 3.021 51.562 19.484 1 89.25 256 LYS B O 1
ATOM 8913 N N . ASN B 1 257 ? 4.754 52.844 18.969 1 88.25 257 ASN B N 1
ATOM 8914 C CA . ASN B 1 257 ? 4.637 52.531 17.547 1 88.25 257 ASN B CA 1
ATOM 8915 C C . ASN B 1 257 ? 4.887 51.062 17.281 1 88.25 257 ASN B C 1
ATOM 8917 O O . ASN B 1 257 ? 4.207 50.438 16.453 1 88.25 257 ASN B O 1
ATOM 8921 N N . ARG B 1 258 ? 5.812 50.594 17.984 1 89.19 258 ARG B N 1
ATOM 8922 C CA . ARG B 1 258 ? 6.141 49.156 17.828 1 89.19 258 ARG B CA 1
ATOM 8923 C C . ARG B 1 258 ? 5 48.281 18.312 1 89.19 258 ARG B C 1
ATOM 8925 O O . ARG B 1 258 ? 4.656 47.281 17.672 1 89.19 258 ARG B O 1
ATOM 8932 N N . LEU B 1 259 ? 4.496 48.594 19.312 1 89.62 259 LEU B N 1
ATOM 8933 C CA . LEU B 1 259 ? 3.375 47.844 19.875 1 89.62 259 LEU B CA 1
ATOM 8934 C C . LEU B 1 259 ? 2.156 47.938 18.953 1 89.62 259 LEU B C 1
ATOM 8936 O O . LEU B 1 259 ? 1.425 46.969 18.781 1 89.62 259 LEU B O 1
ATOM 8940 N N . GLU B 1 260 ? 1.982 49.094 18.406 1 85.06 260 GLU B N 1
ATOM 8941 C CA . GLU B 1 260 ? 0.881 49.25 17.469 1 85.06 260 GLU B CA 1
ATOM 8942 C C . GLU B 1 260 ? 1.082 48.406 16.219 1 85.06 260 GLU B C 1
ATOM 8944 O O . GLU B 1 260 ? 0.126 47.844 15.688 1 85.06 260 GLU B O 1
ATOM 8949 N N . GLN B 1 261 ? 2.268 48.312 15.852 1 84.06 261 GLN B N 1
ATOM 8950 C CA . GLN B 1 261 ? 2.586 47.469 14.695 1 84.06 261 GLN B CA 1
ATOM 8951 C C . GLN B 1 261 ? 2.312 46 14.984 1 84.06 261 GLN B C 1
ATOM 8953 O O . GLN B 1 261 ? 2.021 45.219 14.07 1 84.06 261 GLN B O 1
ATOM 8958 N N . LEU B 1 262 ? 2.434 45.719 16.219 1 87.62 262 LEU B N 1
ATOM 8959 C CA . LEU B 1 262 ? 2.232 44.344 16.625 1 87.62 262 LEU B CA 1
ATOM 8960 C C . LEU B 1 262 ? 0.792 44.094 17.062 1 87.62 262 LEU B C 1
ATOM 8962 O O . LEU B 1 262 ? 0.461 43.031 17.578 1 87.62 262 LEU B O 1
ATOM 8966 N N . CYS B 1 263 ? -0.037 45.094 16.906 1 81 263 CYS B N 1
ATOM 8967 C CA . CYS B 1 263 ? -1.462 45.031 17.219 1 81 263 CYS B CA 1
ATOM 8968 C C . CYS B 1 263 ? -1.687 44.844 18.719 1 81 263 CYS B C 1
ATOM 8970 O O . CYS B 1 263 ? -2.561 44.062 19.109 1 81 263 CYS B O 1
ATOM 8972 N N . GLU B 1 264 ? -0.802 45.469 19.5 1 85.62 264 GLU B N 1
ATOM 8973 C CA . GLU B 1 264 ? -0.928 45.406 20.953 1 85.62 264 GLU B CA 1
ATOM 8974 C C . GLU B 1 264 ? -1.53 46.688 21.5 1 85.62 264 GLU B C 1
ATOM 8976 O O . GLU B 1 264 ? -1.449 47.75 20.859 1 85.62 264 GLU B O 1
ATOM 8981 N N . THR B 1 265 ? -2.094 46.562 22.656 1 79.19 265 THR B N 1
ATOM 8982 C CA . THR B 1 265 ? -2.711 47.719 23.281 1 79.19 265 THR B CA 1
ATOM 8983 C C . THR B 1 265 ? -1.678 48.531 24.062 1 79.19 265 THR B C 1
ATOM 8985 O O . THR B 1 265 ? -0.737 47.969 24.625 1 79.19 265 THR B O 1
ATOM 8988 N N . THR B 1 266 ? -1.744 49.875 23.953 1 76.31 266 THR B N 1
ATOM 8989 C CA . THR B 1 266 ? -0.831 50.75 24.656 1 76.31 266 THR B CA 1
ATOM 8990 C C . THR B 1 266 ? -1.591 51.625 25.656 1 76.31 266 THR B C 1
ATOM 8992 O O . THR B 1 266 ? -1.019 52.531 26.25 1 76.31 266 THR B O 1
ATOM 8995 N N . ASP B 1 267 ? -2.729 51.406 26.031 1 69.12 267 ASP B N 1
ATOM 8996 C CA . ASP B 1 267 ? -3.541 52.344 26.781 1 69.12 267 ASP B CA 1
ATOM 8997 C C . ASP B 1 267 ? -3.193 52.312 28.266 1 69.12 267 ASP B C 1
ATOM 8999 O O . ASP B 1 267 ? -3.158 51.25 28.875 1 69.12 267 ASP B O 1
ATOM 9003 N N . GLY B 1 268 ? -3.025 53.469 28.828 1 67.38 268 GLY B N 1
ATOM 9004 C CA . GLY B 1 268 ? -2.947 53.75 30.25 1 67.38 268 GLY B CA 1
ATOM 9005 C C . GLY B 1 268 ? -1.64 53.312 30.875 1 67.38 268 GLY B C 1
ATOM 9006 O O . GLY B 1 268 ? -1.432 53.469 32.094 1 67.38 268 GLY B O 1
ATOM 9007 N N . GLU B 1 269 ? -0.736 52.781 30.141 1 72.25 269 GLU B N 1
ATOM 9008 C CA . GLU B 1 269 ? 0.453 52.219 30.781 1 72.25 269 GLU B CA 1
ATOM 9009 C C . GLU B 1 269 ? 1.56 53.25 30.891 1 72.25 269 GLU B C 1
ATOM 9011 O O . GLU B 1 269 ? 1.656 54.156 30.062 1 72.25 269 GLU B O 1
ATOM 9016 N N . THR B 1 270 ? 2.191 53.219 31.969 1 85.94 270 THR B N 1
ATOM 9017 C CA . THR B 1 270 ? 3.385 54.031 32.156 1 85.94 270 THR B CA 1
ATOM 9018 C C . THR B 1 270 ? 4.48 53.656 31.188 1 85.94 270 THR B C 1
ATOM 9020 O O . THR B 1 270 ? 4.391 52.594 30.547 1 85.94 270 THR B O 1
ATOM 9023 N N . GLU B 1 271 ? 5.359 54.5 31 1 86.88 271 GLU B N 1
ATOM 9024 C CA . GLU B 1 271 ? 6.465 54.219 30.094 1 86.88 271 GLU B CA 1
ATOM 9025 C C . GLU B 1 271 ? 7.188 52.938 30.469 1 86.88 271 GLU B C 1
ATOM 9027 O O . GLU B 1 271 ? 7.543 52.156 29.609 1 86.88 271 GLU B O 1
ATOM 9032 N N . GLU B 1 272 ? 7.352 52.844 31.781 1 87.44 272 GLU B N 1
ATOM 9033 C CA . GLU B 1 272 ? 8.039 51.656 32.25 1 87.44 272 GLU B CA 1
ATOM 9034 C C . GLU B 1 272 ? 7.207 50.406 31.984 1 87.44 272 GLU B C 1
ATOM 9036 O O . GLU B 1 272 ? 7.746 49.375 31.594 1 87.44 272 GLU B O 1
ATOM 9041 N N . GLU B 1 273 ? 6.031 50.531 32.156 1 89.69 273 GLU B N 1
ATOM 9042 C CA . GLU B 1 273 ? 5.129 49.406 31.938 1 89.69 273 GLU B CA 1
ATOM 9043 C C . GLU B 1 273 ? 5.02 49.062 30.453 1 89.69 273 GLU B C 1
ATOM 9045 O O . GLU B 1 273 ? 4.969 47.906 30.078 1 89.69 273 GLU B O 1
ATOM 9050 N N . THR B 1 274 ? 4.984 50.031 29.672 1 91.69 274 THR B N 1
ATOM 9051 C CA . THR B 1 274 ? 4.887 49.844 28.234 1 91.69 274 THR B CA 1
ATOM 9052 C C . THR B 1 274 ? 6.156 49.188 27.688 1 91.69 274 THR B C 1
ATOM 9054 O O . THR B 1 274 ? 6.098 48.344 26.797 1 91.69 274 THR B O 1
ATOM 9057 N N . ARG B 1 275 ? 7.246 49.562 28.219 1 90.56 275 ARG B N 1
ATOM 9058 C CA . ARG B 1 275 ? 8.523 48.969 27.828 1 90.56 275 ARG B CA 1
ATOM 9059 C C . ARG B 1 275 ? 8.602 47.531 28.25 1 90.56 275 ARG B C 1
ATOM 9061 O O . ARG B 1 275 ? 9.055 46.656 27.484 1 90.56 275 ARG B O 1
ATOM 9068 N N . ALA B 1 276 ? 8.148 47.375 29.422 1 89.94 276 ALA B N 1
ATOM 9069 C CA . ALA B 1 276 ? 8.141 46 29.922 1 89.94 276 ALA B CA 1
ATOM 9070 C C . ALA B 1 276 ? 7.199 45.125 29.094 1 89.94 276 ALA B C 1
ATOM 9072 O O . ALA B 1 276 ? 7.48 43.938 28.875 1 89.94 276 ALA B O 1
ATOM 9073 N N . HIS B 1 277 ? 6.168 45.688 28.75 1 91.25 277 HIS B N 1
ATOM 9074 C CA . HIS B 1 277 ? 5.188 44.969 27.953 1 91.25 277 HIS B CA 1
ATOM 9075 C C . HIS B 1 277 ? 5.762 44.625 26.578 1 91.25 277 HIS B C 1
ATOM 9077 O O . HIS B 1 277 ? 5.602 43.5 26.125 1 91.25 277 HIS B O 1
ATOM 9083 N N . LEU B 1 278 ? 6.383 45.469 25.953 1 91.44 278 LEU B N 1
ATOM 9084 C CA . LEU B 1 278 ? 7.008 45.219 24.656 1 91.44 278 LEU B CA 1
ATOM 9085 C C . LEU B 1 278 ? 8.062 44.125 24.781 1 91.44 278 LEU B C 1
ATOM 9087 O O . LEU B 1 278 ? 8.125 43.219 23.938 1 91.44 278 LEU B O 1
ATOM 9091 N N . LYS B 1 279 ? 8.844 44.188 25.828 1 90.31 279 LYS B N 1
ATOM 9092 C CA . LYS B 1 279 ? 9.859 43.188 26.062 1 90.31 279 LYS B CA 1
ATOM 9093 C C . LYS B 1 279 ? 9.227 41.781 26.219 1 90.31 279 LYS B C 1
ATOM 9095 O O . LYS B 1 279 ? 9.742 40.812 25.688 1 90.31 279 LYS B O 1
ATOM 9100 N N . ARG B 1 280 ? 8.211 41.75 26.844 1 91 280 ARG B N 1
ATOM 9101 C CA . ARG B 1 280 ? 7.52 40.5 27.078 1 91 280 ARG B CA 1
ATOM 9102 C C . ARG B 1 280 ? 6.945 39.938 25.781 1 91 280 ARG B C 1
ATOM 9104 O O . ARG B 1 280 ? 7.055 38.719 25.516 1 91 280 ARG B O 1
ATOM 9111 N N . VAL B 1 281 ? 6.355 40.812 25.031 1 92.25 281 VAL B N 1
ATOM 9112 C CA . VAL B 1 281 ? 5.727 40.406 23.781 1 92.25 281 VAL B CA 1
ATOM 9113 C C . VAL B 1 281 ? 6.781 39.844 22.828 1 92.25 281 VAL B C 1
ATOM 9115 O O . VAL B 1 281 ? 6.551 38.844 22.156 1 92.25 281 VAL B O 1
ATOM 9118 N N . GLU B 1 282 ? 7.91 40.406 22.844 1 93.38 282 GLU B N 1
ATOM 9119 C CA . GLU B 1 282 ? 8.953 40.031 21.891 1 93.38 282 GLU B CA 1
ATOM 9120 C C . GLU B 1 282 ? 9.82 38.906 22.453 1 93.38 282 GLU B C 1
ATOM 9122 O O . GLU B 1 282 ? 10.719 38.406 21.781 1 93.38 282 GLU B O 1
ATOM 9127 N N . ALA B 1 283 ? 9.5 38.406 23.703 1 94.19 283 ALA B N 1
ATOM 9128 C CA . ALA B 1 283 ? 10.281 37.344 24.328 1 94.19 283 ALA B CA 1
ATOM 9129 C C . ALA B 1 283 ? 9.391 36.156 24.688 1 94.19 283 ALA B C 1
ATOM 9131 O O . ALA B 1 283 ? 9.812 35.25 25.406 1 94.19 283 ALA B O 1
ATOM 9132 N N . THR B 1 284 ? 8.156 36.188 24.141 1 95.75 284 THR B N 1
ATOM 9133 C CA . THR B 1 284 ? 7.246 35.094 24.469 1 95.75 284 THR B CA 1
ATOM 9134 C C . THR B 1 284 ? 6.832 34.344 23.203 1 95.75 284 THR B C 1
ATOM 9136 O O . THR B 1 284 ? 6.191 34.906 22.312 1 95.75 284 THR B O 1
ATOM 9139 N N . ARG B 1 285 ? 7.203 33.125 23.109 1 96.94 285 ARG B N 1
ATOM 9140 C CA . ARG B 1 285 ? 6.789 32.25 22 1 96.94 285 ARG B CA 1
ATOM 9141 C C . ARG B 1 285 ? 5.531 31.484 22.359 1 96.94 285 ARG B C 1
ATOM 9143 O O . ARG B 1 285 ? 5.266 31.203 23.531 1 96.94 285 ARG B O 1
ATOM 9150 N N . HIS B 1 286 ? 4.797 31.172 21.422 1 97.75 286 HIS B N 1
ATOM 9151 C CA . HIS B 1 286 ? 3.592 30.375 21.578 1 97.75 286 HIS B CA 1
ATOM 9152 C C . HIS B 1 286 ? 3.73 29.031 20.875 1 97.75 286 HIS B C 1
ATOM 9154 O O . HIS B 1 286 ? 4.246 28.953 19.766 1 97.75 286 HIS B O 1
ATOM 9160 N N . LEU B 1 287 ? 3.309 27.984 21.547 1 97.81 287 LEU B N 1
ATOM 9161 C CA . LEU B 1 287 ? 3.455 26.625 21.047 1 97.81 287 LEU B CA 1
ATOM 9162 C C . LEU B 1 287 ? 2.092 26 20.75 1 97.81 287 LEU B C 1
ATOM 9164 O O . LEU B 1 287 ? 1.071 26.469 21.266 1 97.81 287 LEU B O 1
ATOM 9168 N N . ALA B 1 288 ? 2.139 24.984 19.891 1 97.38 288 ALA B N 1
ATOM 9169 C CA . ALA B 1 288 ? 0.959 24.172 19.594 1 97.38 288 ALA B CA 1
ATOM 9170 C C . ALA B 1 288 ? 1.276 22.688 19.672 1 97.38 288 ALA B C 1
ATOM 9172 O O . ALA B 1 288 ? 2.371 22.266 19.297 1 97.38 288 ALA B O 1
ATOM 9173 N N . TYR B 1 289 ? 0.29 21.938 20.172 1 96.44 289 TYR B N 1
ATOM 9174 C CA . TYR B 1 289 ? 0.333 20.469 20.156 1 96.44 289 TYR B CA 1
ATOM 9175 C C . TYR B 1 289 ? -0.434 19.922 18.969 1 96.44 289 TYR B C 1
ATOM 9177 O O . TYR B 1 289 ? -1.417 20.516 18.516 1 96.44 289 TYR B O 1
ATOM 9185 N N . TRP B 1 290 ? 0.064 18.844 18.469 1 96.44 290 TRP B N 1
ATOM 9186 C CA . TRP B 1 290 ? -0.667 18.062 17.469 1 96.44 290 TRP B CA 1
ATOM 9187 C C . TRP B 1 290 ? -0.641 16.578 17.812 1 96.44 290 TRP B C 1
ATOM 9189 O O . TRP B 1 290 ? 0.386 16.047 18.234 1 96.44 290 TRP B O 1
ATOM 9199 N N . GLU B 1 291 ? -1.775 15.945 17.719 1 94.44 291 GLU B N 1
ATOM 9200 C CA . GLU B 1 291 ? -1.905 14.516 18 1 94.44 291 GLU B CA 1
ATOM 9201 C C . GLU B 1 291 ? -2.498 13.766 16.812 1 94.44 291 GLU B C 1
ATOM 9203 O O . GLU B 1 291 ? -3.359 14.289 16.109 1 94.44 291 GLU B O 1
ATOM 9208 N N . ASP B 1 292 ? -2.02 12.523 16.641 1 90.5 292 ASP B N 1
ATOM 9209 C CA . ASP B 1 292 ? -2.613 11.633 15.648 1 90.5 292 ASP B CA 1
ATOM 9210 C C . ASP B 1 292 ? -2.465 10.164 16.062 1 90.5 292 ASP B C 1
ATOM 9212 O O . ASP B 1 292 ? -1.468 9.789 16.688 1 90.5 292 ASP B O 1
ATOM 9216 N N . GLY B 1 293 ? -3.57 9.469 15.836 1 83.25 293 GLY B N 1
ATOM 9217 C CA . GLY B 1 293 ? -3.463 8.016 15.891 1 83.25 293 GLY B CA 1
ATOM 9218 C C . GLY B 1 293 ? -2.85 7.422 14.641 1 83.25 293 GLY B C 1
ATOM 9219 O O . GLY B 1 293 ? -3.41 7.543 13.547 1 83.25 293 GLY B O 1
ATOM 9220 N N . ALA B 1 294 ? -1.665 6.891 14.719 1 74.38 294 ALA B N 1
ATOM 9221 C CA . ALA B 1 294 ? -0.886 6.508 13.547 1 74.38 294 ALA B CA 1
ATOM 9222 C C . ALA B 1 294 ? -0.842 4.992 13.391 1 74.38 294 ALA B C 1
ATOM 9224 O O . ALA B 1 294 ? -0.705 4.262 14.375 1 74.38 294 ALA B O 1
ATOM 9225 N N . CYS B 1 295 ? -1.134 4.652 12.25 1 78 295 CYS B N 1
ATOM 9226 C CA . CYS B 1 295 ? -0.837 3.264 11.922 1 78 295 CYS B CA 1
ATOM 9227 C C . CYS B 1 295 ? 0.531 3.139 11.266 1 78 295 CYS B C 1
ATOM 9229 O O . CYS B 1 295 ? 0.739 3.637 10.156 1 78 295 CYS B O 1
ATOM 9231 N N . LEU B 1 296 ? 1.406 2.611 11.984 1 81.5 296 LEU B N 1
ATOM 9232 C CA . LEU B 1 296 ? 2.766 2.393 11.508 1 81.5 296 LEU B CA 1
ATOM 9233 C C . LEU B 1 296 ? 3.102 0.906 11.484 1 81.5 296 LEU B C 1
ATOM 9235 O O . LEU B 1 296 ? 2.996 0.226 12.508 1 81.5 296 LEU B O 1
ATOM 9239 N N . ALA B 1 297 ? 3.488 0.412 10.344 1 78.69 297 ALA B N 1
ATOM 9240 C CA . ALA B 1 297 ? 3.836 -0.996 10.172 1 78.69 297 ALA B CA 1
ATOM 9241 C C . ALA B 1 297 ? 2.717 -1.903 10.672 1 78.69 297 ALA B C 1
ATOM 9243 O O . ALA B 1 297 ? 2.963 -2.826 11.453 1 78.69 297 ALA B O 1
ATOM 9244 N N . ASN B 1 298 ? 1.471 -1.51 10.453 1 74.62 298 ASN B N 1
ATOM 9245 C CA . ASN B 1 298 ? 0.262 -2.287 10.711 1 74.62 298 ASN B CA 1
ATOM 9246 C C . ASN B 1 298 ? -0.07 -2.328 12.203 1 74.62 298 ASN B C 1
ATOM 9248 O O . ASN B 1 298 ? -0.823 -3.193 12.648 1 74.62 298 ASN B O 1
ATOM 9252 N N . HIS B 1 299 ? 0.549 -1.458 12.984 1 82.25 299 HIS B N 1
ATOM 9253 C CA . HIS B 1 299 ? 0.238 -1.311 14.398 1 82.25 299 HIS B CA 1
ATOM 9254 C C . HIS B 1 299 ? -0.187 0.117 14.727 1 82.25 299 HIS B C 1
ATOM 9256 O O . HIS B 1 299 ? 0.229 1.062 14.047 1 82.25 299 HIS B O 1
ATOM 9262 N N . GLY B 1 300 ? -0.972 0.198 15.719 1 87.06 300 GLY B N 1
ATOM 9263 C CA . GLY B 1 300 ? -1.425 1.51 16.156 1 87.06 300 GLY B CA 1
ATOM 9264 C C . GLY B 1 300 ? -0.45 2.197 17.094 1 87.06 300 GLY B C 1
ATOM 9265 O O . GLY B 1 300 ? 0.164 1.549 17.938 1 87.06 300 GLY B O 1
ATOM 9266 N N . TYR B 1 301 ? -0.237 3.473 16.859 1 91.5 301 TYR B N 1
ATOM 9267 C CA . TYR B 1 301 ? 0.611 4.309 17.703 1 91.5 301 TYR B CA 1
ATOM 9268 C C . TYR B 1 301 ? -0.074 5.633 18.031 1 91.5 301 TYR B C 1
ATOM 9270 O O . TYR B 1 301 ? -0.887 6.121 17.25 1 91.5 301 TYR B O 1
ATOM 9278 N N . ILE B 1 302 ? 0.207 6.164 19.172 1 93.62 302 ILE B N 1
ATOM 9279 C CA . ILE B 1 302 ? -0.155 7.539 19.484 1 93.62 302 ILE B CA 1
ATOM 9280 C C . ILE B 1 302 ? 1.056 8.453 19.297 1 93.62 302 ILE B C 1
ATOM 9282 O O . ILE B 1 302 ? 2.174 8.094 19.672 1 93.62 302 ILE B O 1
ATOM 9286 N N . LEU B 1 303 ? 0.844 9.523 18.578 1 94.88 303 LEU B N 1
ATOM 9287 C CA . LEU B 1 303 ? 1.916 10.438 18.219 1 94.88 303 LEU B CA 1
ATOM 9288 C C . LEU B 1 303 ? 1.571 11.867 18.625 1 94.88 303 LEU B C 1
ATOM 9290 O O . LEU B 1 303 ? 0.475 12.352 18.344 1 94.88 303 LEU B O 1
ATOM 9294 N N . TYR B 1 304 ? 2.473 12.5 19.359 1 96.44 304 TYR B N 1
ATOM 9295 C CA . TYR B 1 304 ? 2.363 13.922 19.688 1 96.44 304 TYR B CA 1
ATOM 9296 C C . TYR B 1 304 ? 3.518 14.711 19.078 1 96.44 304 TYR B C 1
ATOM 9298 O O . TYR B 1 304 ? 4.684 14.328 19.234 1 96.44 304 TYR B O 1
ATOM 9306 N N . LEU B 1 305 ? 3.203 15.781 18.453 1 96.25 305 LEU B N 1
ATOM 9307 C CA . LEU B 1 305 ? 4.188 16.719 17.938 1 96.25 305 LEU B CA 1
ATOM 9308 C C . LEU B 1 305 ? 4.02 18.094 18.578 1 96.25 305 LEU B C 1
ATOM 9310 O O . LEU B 1 305 ? 2.926 18.438 19.031 1 96.25 305 LEU B O 1
ATOM 9314 N N . VAL B 1 306 ? 5.086 18.812 18.656 1 97.06 306 VAL B N 1
ATOM 9315 C CA . VAL B 1 306 ? 5.074 20.172 19.172 1 97.06 306 VAL B CA 1
ATOM 9316 C C . VAL B 1 306 ? 5.703 21.125 18.156 1 97.06 306 VAL B C 1
ATOM 9318 O O . VAL B 1 306 ? 6.711 20.797 17.531 1 97.06 306 VAL B O 1
ATOM 9321 N N . SER B 1 307 ? 5.055 22.25 17.984 1 96.75 307 SER B N 1
ATOM 9322 C CA . SER B 1 307 ? 5.586 23.281 17.078 1 96.75 307 SER B CA 1
ATOM 9323 C C . SER B 1 307 ? 5.43 24.672 17.672 1 96.75 307 SER B C 1
ATOM 9325 O O . SER B 1 307 ? 4.66 24.875 18.609 1 96.75 307 SER B O 1
ATOM 9327 N N . ALA B 1 308 ? 6.207 25.562 17.172 1 97.38 308 ALA B N 1
ATOM 9328 C CA . ALA B 1 308 ? 6.016 26.969 17.5 1 97.38 308 ALA B CA 1
ATOM 9329 C C . ALA B 1 308 ? 5.098 27.641 16.484 1 97.38 308 ALA B C 1
ATOM 9331 O O . ALA B 1 308 ? 5.035 27.234 15.32 1 97.38 308 ALA B O 1
ATOM 9332 N N . LEU B 1 309 ? 4.406 28.609 16.969 1 97.31 309 LEU B N 1
ATOM 9333 C CA . LEU B 1 309 ? 3.596 29.422 16.078 1 97.31 309 LEU B CA 1
ATOM 9334 C C . LEU B 1 309 ? 4.379 30.641 15.586 1 97.31 309 LEU B C 1
ATOM 9336 O O . LEU B 1 309 ? 5.094 31.281 16.375 1 97.31 309 LEU B O 1
ATOM 9340 N N . TYR B 1 310 ? 4.23 30.859 14.375 1 97.44 310 TYR B N 1
ATOM 9341 C CA . TYR B 1 310 ? 4.91 32.031 13.82 1 97.44 310 TYR B CA 1
ATOM 9342 C C . TYR B 1 310 ? 4.32 33.312 14.383 1 97.44 310 TYR B C 1
ATOM 9344 O O . TYR B 1 310 ? 3.102 33.5 14.367 1 97.44 310 TYR B O 1
ATOM 9352 N N . ASP B 1 311 ? 5.152 34.156 14.828 1 96.12 311 ASP B N 1
ATOM 9353 C CA . ASP B 1 311 ? 4.816 35.5 15.352 1 96.12 311 ASP B CA 1
ATOM 9354 C C . ASP B 1 311 ? 5.82 36.531 14.875 1 96.12 311 ASP B C 1
ATOM 9356 O O . ASP B 1 311 ? 7.004 36.469 15.219 1 96.12 311 ASP B O 1
ATOM 9360 N N . PRO B 1 312 ? 5.34 37.469 14.203 1 92.94 312 PRO B N 1
ATOM 9361 C CA . PRO B 1 312 ? 6.262 38.5 13.688 1 92.94 312 PRO B CA 1
ATOM 9362 C C . PRO B 1 312 ? 6.945 39.281 14.797 1 92.94 312 PRO B C 1
ATOM 9364 O O . PRO B 1 312 ? 7.941 39.969 14.555 1 92.94 312 PRO B O 1
ATOM 9367 N N . ALA B 1 313 ? 6.418 39.281 15.969 1 93.19 313 ALA B N 1
ATOM 9368 C CA . ALA B 1 313 ? 7.059 39.938 17.094 1 93.19 313 ALA B CA 1
ATOM 9369 C C . ALA B 1 313 ? 8.398 39.281 17.438 1 93.19 313 ALA B C 1
ATOM 9371 O O . ALA B 1 313 ? 9.312 39.969 17.922 1 93.19 313 ALA B O 1
ATOM 9372 N N . ILE B 1 314 ? 8.5 38.094 17.109 1 95 314 ILE B N 1
ATOM 9373 C CA . ILE B 1 314 ? 9.664 37.312 17.547 1 95 314 ILE B CA 1
ATOM 9374 C C . ILE B 1 314 ? 10.523 36.969 16.328 1 95 314 ILE B C 1
ATOM 9376 O O . ILE B 1 314 ? 11.758 37 16.406 1 95 314 ILE B O 1
ATOM 9380 N N . TYR B 1 315 ? 9.906 36.719 15.273 1 96.06 315 TYR B N 1
ATOM 9381 C CA . TYR B 1 315 ? 10.617 36.156 14.125 1 96.06 315 TYR B CA 1
ATOM 9382 C C . TYR B 1 315 ? 10.648 37.156 12.977 1 96.06 315 TYR B C 1
ATOM 9384 O O . TYR B 1 315 ? 9.742 38 12.836 1 96.06 315 TYR B O 1
ATOM 9392 N N . LEU B 1 316 ? 11.625 36.969 12.156 1 94.38 316 LEU B N 1
ATOM 9393 C CA . LEU B 1 316 ? 11.734 37.75 10.93 1 94.38 316 LEU B CA 1
ATOM 9394 C C . LEU B 1 316 ? 10.648 37.344 9.93 1 94.38 316 LEU B C 1
ATOM 9396 O O . LEU B 1 316 ? 10.156 36.219 9.961 1 94.38 316 LEU B O 1
ATOM 9400 N N . THR B 1 317 ? 10.219 38.312 9.18 1 93.19 317 THR B N 1
ATOM 9401 C CA . THR B 1 317 ? 9.398 37.969 8.023 1 93.19 317 THR B CA 1
ATOM 9402 C C . THR B 1 317 ? 10.242 37.344 6.914 1 93.19 317 THR B C 1
ATOM 9404 O O . THR B 1 317 ? 11.477 37.438 6.941 1 93.19 317 THR B O 1
ATOM 9407 N N . SER B 1 318 ? 9.609 36.75 6.016 1 92.12 318 SER B N 1
ATOM 9408 C CA . SER B 1 318 ? 10.344 36.188 4.898 1 92.12 318 SER B CA 1
ATOM 9409 C C . SER B 1 318 ? 11.109 37.25 4.125 1 92.12 318 SER B C 1
ATOM 9411 O O . SER B 1 318 ? 12.227 37 3.668 1 92.12 318 SER B O 1
ATOM 9413 N N . ALA B 1 319 ? 10.5 38.406 3.99 1 91.56 319 ALA B N 1
ATOM 9414 C CA . ALA B 1 319 ? 11.141 39.531 3.289 1 91.56 319 ALA B CA 1
ATOM 9415 C C . ALA B 1 319 ? 12.359 40.031 4.051 1 91.56 319 ALA B C 1
ATOM 9417 O O . ALA B 1 319 ? 13.414 40.281 3.455 1 91.56 319 ALA B O 1
ATOM 9418 N N . GLU B 1 320 ? 12.25 40.156 5.309 1 91.94 320 GLU B N 1
ATOM 9419 C CA . GLU B 1 320 ? 13.359 40.625 6.145 1 91.94 320 GLU B CA 1
ATOM 9420 C C . GLU B 1 320 ? 14.5 39.594 6.129 1 91.94 320 GLU B C 1
ATOM 9422 O O . GLU B 1 320 ? 15.672 39.969 6.113 1 91.94 320 GLU B O 1
ATOM 9427 N N . TYR B 1 321 ? 14.055 38.375 6.223 1 92.19 321 TYR B N 1
ATOM 9428 C CA . TYR B 1 321 ? 15.07 37.344 6.184 1 92.19 321 TYR B CA 1
ATOM 9429 C C . TYR B 1 321 ? 15.852 37.375 4.879 1 92.19 321 TYR B C 1
ATOM 9431 O O . TYR B 1 321 ? 17.078 37.219 4.879 1 92.19 321 TYR B O 1
ATOM 9439 N N . PHE B 1 322 ? 15.156 37.531 3.795 1 91 322 PHE B N 1
ATOM 9440 C CA . PHE B 1 322 ? 15.805 37.656 2.494 1 91 322 PHE B CA 1
ATOM 9441 C C . PHE B 1 322 ? 16.734 38.844 2.453 1 91 322 PHE B C 1
ATOM 9443 O O . PHE B 1 322 ? 17.828 38.781 1.896 1 91 322 PHE B O 1
ATOM 9450 N N . ASP B 1 323 ? 16.391 39.906 2.996 1 89.62 323 ASP B N 1
ATOM 9451 C CA . ASP B 1 323 ? 17.188 41.125 3.012 1 89.62 323 ASP B CA 1
ATOM 9452 C C . ASP B 1 323 ? 18.469 40.938 3.828 1 89.62 323 ASP B C 1
ATOM 9454 O O . ASP B 1 323 ? 19.516 41.469 3.463 1 89.62 323 ASP B O 1
ATOM 9458 N N . LYS B 1 324 ? 18.281 40.219 4.879 1 85.62 324 LYS B N 1
ATOM 9459 C CA . LYS B 1 324 ? 19.391 40.031 5.793 1 85.62 324 LYS B CA 1
ATOM 9460 C C . LYS B 1 324 ? 20.344 38.969 5.273 1 85.62 324 LYS B C 1
ATOM 9462 O O . LYS B 1 324 ? 21.562 39.125 5.355 1 85.62 324 LYS B O 1
ATOM 9467 N N . HIS B 1 325 ? 19.766 37.938 4.863 1 82.5 325 HIS B N 1
ATOM 9468 C CA . HIS B 1 325 ? 20.594 36.781 4.543 1 82.5 325 HIS B CA 1
ATOM 9469 C C . HIS B 1 325 ? 20.656 36.531 3.037 1 82.5 325 HIS B C 1
ATOM 9471 O O . HIS B 1 325 ? 21.469 35.75 2.559 1 82.5 325 HIS B O 1
ATOM 9477 N N . LYS B 1 326 ? 19.828 37.094 2.232 1 79.5 326 LYS B N 1
ATOM 9478 C CA . LYS B 1 326 ? 19.766 37.031 0.776 1 79.5 326 LYS B CA 1
ATOM 9479 C C . LYS B 1 326 ? 19.438 35.594 0.304 1 79.5 326 LYS B C 1
ATOM 9481 O O . LYS B 1 326 ? 19.984 35.125 -0.698 1 79.5 326 LYS B O 1
ATOM 9486 N N . VAL B 1 327 ? 18.719 34.938 1.215 1 79.62 327 VAL B N 1
ATOM 9487 C CA . VAL B 1 327 ? 18.203 33.594 0.902 1 79.62 327 VAL B CA 1
ATOM 9488 C C . VAL B 1 327 ? 16.688 33.594 1.035 1 79.62 327 VAL B C 1
ATOM 9490 O O . VAL B 1 327 ? 16.141 34.062 2.035 1 79.62 327 VAL B O 1
ATOM 9493 N N . LYS B 1 328 ? 16.062 33.062 -0.029 1 81.44 328 LYS B N 1
ATOM 9494 C CA . LYS B 1 328 ? 14.617 32.969 0.035 1 81.44 328 LYS B CA 1
ATOM 9495 C C . LYS B 1 328 ? 14.188 31.781 0.889 1 81.44 328 LYS B C 1
ATOM 9497 O O . LYS B 1 328 ? 14.594 30.641 0.63 1 81.44 328 LYS B O 1
ATOM 9502 N N . LEU B 1 329 ? 13.562 32.094 1.889 1 85.31 329 LEU B N 1
ATOM 9503 C CA . LEU B 1 329 ? 13.078 31.094 2.83 1 85.31 329 LEU B CA 1
ATOM 9504 C C . LEU B 1 329 ? 11.688 31.453 3.344 1 85.31 329 LEU B C 1
ATOM 9506 O O . LEU B 1 329 ? 11.398 32.625 3.59 1 85.31 329 LEU B O 1
ATOM 9510 N N . ASN B 1 330 ? 10.883 30.469 3.303 1 88.69 330 ASN B N 1
ATOM 9511 C CA . ASN B 1 330 ? 9.625 30.656 4.012 1 88.69 330 ASN B CA 1
ATOM 9512 C C . ASN B 1 330 ? 9.797 30.531 5.52 1 88.69 330 ASN B C 1
ATOM 9514 O O . ASN B 1 330 ? 9.734 29.422 6.062 1 88.69 330 ASN B O 1
ATOM 9518 N N . VAL B 1 331 ? 9.914 31.609 6.16 1 93.94 331 VAL B N 1
ATOM 9519 C CA . VAL B 1 331 ? 10.266 31.656 7.574 1 93.94 331 VAL B CA 1
ATOM 9520 C C . VAL B 1 331 ? 9.156 31.016 8.406 1 93.94 331 VAL B C 1
ATOM 9522 O O . VAL B 1 331 ? 9.43 30.234 9.32 1 93.94 331 VAL B O 1
ATOM 9525 N N . GLN B 1 332 ? 7.898 31.312 8.078 1 94.88 332 GLN B N 1
ATOM 9526 C CA . GLN B 1 332 ? 6.777 30.734 8.82 1 94.88 332 GLN B CA 1
ATOM 9527 C C . GLN B 1 332 ? 6.816 29.219 8.797 1 94.88 332 GLN B C 1
ATOM 9529 O O . GLN B 1 332 ? 6.656 28.562 9.828 1 94.88 332 GLN B O 1
ATOM 9534 N N . ASN B 1 333 ? 7.039 28.734 7.66 1 91.62 333 ASN B N 1
ATOM 9535 C CA . ASN B 1 333 ? 7.086 27.281 7.508 1 91.62 333 ASN B CA 1
ATOM 9536 C C . ASN B 1 333 ? 8.203 26.672 8.344 1 91.62 333 ASN B C 1
ATOM 9538 O O . ASN B 1 333 ? 8.039 25.578 8.906 1 91.62 333 ASN B O 1
ATOM 9542 N N . GLU B 1 334 ? 9.312 27.297 8.391 1 91.5 334 GLU B N 1
ATOM 9543 C CA . GLU B 1 334 ? 10.445 26.797 9.156 1 91.5 334 GLU B CA 1
ATOM 9544 C C . GLU B 1 334 ? 10.188 26.891 10.656 1 91.5 334 GLU B C 1
ATOM 9546 O O . GLU B 1 334 ? 10.586 26 11.414 1 91.5 334 GLU B O 1
ATOM 9551 N N . VAL B 1 335 ? 9.57 27.906 11.016 1 96.06 335 VAL B N 1
ATOM 9552 C CA . VAL B 1 335 ? 9.266 28.125 12.422 1 96.06 335 VAL B CA 1
ATOM 9553 C C . VAL B 1 335 ? 8.25 27.094 12.898 1 96.06 335 VAL B C 1
ATOM 9555 O O . VAL B 1 335 ? 8.367 26.578 14.016 1 96.06 335 VAL B O 1
ATOM 9558 N N . GLU B 1 336 ? 7.332 26.812 12.055 1 96.25 336 GLU B N 1
ATOM 9559 C CA . GLU B 1 336 ? 6.211 25.953 12.445 1 96.25 336 GLU B CA 1
ATOM 9560 C C . GLU B 1 336 ? 6.5 24.484 12.156 1 96.25 336 GLU B C 1
ATOM 9562 O O . GLU B 1 336 ? 5.605 23.656 12.234 1 96.25 336 GLU B O 1
ATOM 9567 N N . ARG B 1 337 ? 7.668 24.141 11.812 1 93 337 ARG B N 1
ATOM 9568 C CA . ARG B 1 337 ? 8.062 22.734 11.672 1 93 337 ARG B CA 1
ATOM 9569 C C . ARG B 1 337 ? 8.055 22.031 13.031 1 93 337 ARG B C 1
ATOM 9571 O O . ARG B 1 337 ? 8.75 22.438 13.953 1 93 337 ARG B O 1
ATOM 9578 N N . PRO B 1 338 ? 7.359 20.969 13.109 1 94.75 338 PRO B N 1
ATOM 9579 C CA . PRO B 1 338 ? 7.172 20.359 14.43 1 94.75 338 PRO B CA 1
ATOM 9580 C C . PRO B 1 338 ? 8.336 19.453 14.844 1 94.75 338 PRO B C 1
ATOM 9582 O O . PRO B 1 338 ? 9.141 19.062 14 1 94.75 338 PRO B O 1
ATOM 9585 N N . GLU B 1 339 ? 8.422 19.219 16.141 1 93.62 339 GLU B N 1
ATOM 9586 C CA . GLU B 1 339 ? 9.312 18.234 16.75 1 93.62 339 GLU B CA 1
ATOM 9587 C C . GLU B 1 339 ? 8.516 17.062 17.328 1 93.62 339 GLU B C 1
ATOM 9589 O O . GLU B 1 339 ? 7.426 17.266 17.875 1 93.62 339 GLU B O 1
ATOM 9594 N N . LEU B 1 340 ? 9.133 15.93 17.203 1 93.69 340 LEU B N 1
ATOM 9595 C CA . LEU B 1 340 ? 8.492 14.758 17.797 1 93.69 340 LEU B CA 1
ATOM 9596 C C . LEU B 1 340 ? 8.617 14.766 19.312 1 93.69 340 LEU B C 1
ATOM 9598 O O . LEU B 1 340 ? 9.734 14.75 19.844 1 93.69 340 LEU B O 1
ATOM 9602 N N . TYR B 1 341 ? 7.531 14.828 20.031 1 96.06 341 TYR B N 1
ATOM 9603 C CA . TYR B 1 341 ? 7.496 14.914 21.5 1 96.06 341 TYR B CA 1
ATOM 9604 C C . TYR B 1 341 ? 7.312 13.531 22.109 1 96.06 341 TYR B C 1
ATOM 9606 O O . TYR B 1 341 ? 8.086 13.133 22.984 1 96.06 341 TYR B O 1
ATOM 9614 N N . LEU B 1 342 ? 6.312 12.812 21.531 1 96.12 342 LEU B N 1
ATOM 9615 C CA . LEU B 1 342 ? 5.957 11.531 22.141 1 96.12 342 LEU B CA 1
ATOM 9616 C C . LEU B 1 342 ? 5.465 10.555 21.078 1 96.12 342 LEU B C 1
ATOM 9618 O O . LEU B 1 342 ? 4.715 10.93 20.172 1 96.12 342 LEU B O 1
ATOM 9622 N N . ILE B 1 343 ? 5.902 9.32 21.188 1 94.5 343 ILE B N 1
ATOM 9623 C CA . ILE B 1 343 ? 5.414 8.234 20.344 1 94.5 343 ILE B CA 1
ATOM 9624 C C . ILE B 1 343 ? 5.328 6.945 21.172 1 94.5 343 ILE B C 1
ATOM 9626 O O . ILE B 1 343 ? 6.246 6.621 21.922 1 94.5 343 ILE B O 1
ATOM 9630 N N . ALA B 1 344 ? 4.195 6.289 21.062 1 94.25 344 ALA B N 1
ATOM 9631 C CA . ALA B 1 344 ? 4.004 5.035 21.781 1 94.25 344 ALA B CA 1
ATOM 9632 C C . ALA B 1 344 ? 3.018 4.125 21.062 1 94.25 344 ALA B C 1
ATOM 9634 O O . ALA B 1 344 ? 2.051 4.602 20.469 1 94.25 344 ALA B O 1
ATOM 9635 N N . ARG B 1 345 ? 3.285 2.904 21.141 1 90.88 345 ARG B N 1
ATOM 9636 C CA . ARG B 1 345 ? 2.311 1.955 20.609 1 90.88 345 ARG B CA 1
ATOM 9637 C C . ARG B 1 345 ? 1.033 1.956 21.438 1 90.88 345 ARG B C 1
ATOM 9639 O O . ARG B 1 345 ? 1.088 1.885 22.672 1 90.88 345 ARG B O 1
ATOM 9646 N N . CYS B 1 346 ? -0.018 2.264 20.719 1 90.25 346 CYS B N 1
ATOM 9647 C CA . CYS B 1 346 ? -1.287 2.451 21.422 1 90.25 346 CYS B CA 1
ATOM 9648 C C . CYS B 1 346 ? -2.463 2.172 20.484 1 90.25 346 CYS B C 1
ATOM 9650 O O . CYS B 1 346 ? -2.408 2.49 19.297 1 90.25 346 CYS B O 1
ATOM 9652 N N . GLY B 1 347 ? -3.449 1.468 21.047 1 85.88 347 GLY B N 1
ATOM 9653 C CA . GLY B 1 347 ? -4.68 1.328 20.281 1 85.88 347 GLY B CA 1
ATOM 9654 C C . GLY B 1 347 ? -5.516 2.594 20.266 1 85.88 347 GLY B C 1
ATOM 9655 O O . GLY B 1 347 ? -5.137 3.604 20.859 1 85.88 347 GLY B O 1
ATOM 9656 N N . ALA B 1 348 ? -6.691 2.51 19.703 1 86.25 348 ALA B N 1
ATOM 9657 C CA . ALA B 1 348 ? -7.547 3.678 19.5 1 86.25 348 ALA B CA 1
ATOM 9658 C C . ALA B 1 348 ? -8.477 3.883 20.703 1 86.25 348 ALA B C 1
ATOM 9660 O O . ALA B 1 348 ? -9.141 4.918 20.797 1 86.25 348 ALA B O 1
ATOM 9661 N N . SER B 1 349 ? -8.406 2.982 21.688 1 88.75 349 SER B N 1
ATOM 9662 C CA . SER B 1 349 ? -9.32 3.096 22.812 1 88.75 349 SER B CA 1
ATOM 9663 C C . SER B 1 349 ? -8.906 4.227 23.75 1 88.75 349 SER B C 1
ATOM 9665 O O . SER B 1 349 ? -7.715 4.488 23.938 1 88.75 349 SER B O 1
ATOM 9667 N N . ASP B 1 350 ? -9.883 4.848 24.391 1 91.56 350 ASP B N 1
ATOM 9668 C CA . ASP B 1 350 ? -9.617 5.926 25.328 1 91.56 350 ASP B CA 1
ATOM 9669 C C . ASP B 1 350 ? -8.789 5.43 26.516 1 91.56 350 ASP B C 1
ATOM 9671 O O . ASP B 1 350 ? -7.898 6.129 26.984 1 91.56 350 ASP B O 1
ATOM 9675 N N . GLU B 1 351 ? -9.125 4.258 26.875 1 90 351 GLU B N 1
ATOM 9676 C CA . GLU B 1 351 ? -8.422 3.676 28.016 1 90 351 GLU B CA 1
ATOM 9677 C C . GLU B 1 351 ? -6.918 3.605 27.766 1 90 351 GLU B C 1
ATOM 9679 O O . GLU B 1 351 ? -6.121 3.992 28.625 1 90 351 GLU B O 1
ATOM 9684 N N . GLU B 1 352 ? -6.555 3.256 26.656 1 91.44 352 GLU B N 1
ATOM 9685 C CA . GLU B 1 352 ? -5.141 3.105 26.328 1 91.44 352 GLU B CA 1
ATOM 9686 C C . GLU B 1 352 ? -4.469 4.465 26.141 1 91.44 352 GLU B C 1
ATOM 9688 O O . GLU B 1 352 ? -3.334 4.668 26.578 1 91.44 352 GLU B O 1
ATOM 9693 N N . GLN B 1 353 ? -5.145 5.344 25.562 1 92.06 353 GLN B N 1
ATOM 9694 C CA . GLN B 1 353 ? -4.551 6.645 25.266 1 92.06 353 GLN B CA 1
ATOM 9695 C C . GLN B 1 353 ? -4.391 7.477 26.531 1 92.06 353 GLN B C 1
ATOM 9697 O O . GLN B 1 353 ? -3.436 8.25 26.656 1 92.06 353 GLN B O 1
ATOM 9702 N N . LEU B 1 354 ? -5.273 7.285 27.484 1 94.75 354 LEU B N 1
ATOM 9703 C CA . LEU B 1 354 ? -5.238 8.023 28.734 1 94.75 354 LEU B CA 1
ATOM 9704 C C . LEU B 1 354 ? -4.031 7.605 29.578 1 94.75 354 LEU B C 1
ATOM 9706 O O . LEU B 1 354 ? -3.623 8.336 30.484 1 94.75 354 LEU B O 1
ATOM 9710 N N . MET B 1 355 ? -3.434 6.523 29.219 1 92.25 355 MET B N 1
ATOM 9711 C CA . MET B 1 355 ? -2.254 6.035 29.938 1 92.25 355 MET B CA 1
ATOM 9712 C C . MET B 1 355 ? -1.101 7.027 29.812 1 92.25 355 MET B C 1
ATOM 9714 O O . MET B 1 355 ? -0.201 7.043 30.656 1 92.25 355 MET B O 1
ATOM 9718 N N . TYR B 1 356 ? -1.199 7.852 28.859 1 93.69 356 TYR B N 1
ATOM 9719 C CA . TYR B 1 356 ? -0.063 8.727 28.594 1 93.69 356 TYR B CA 1
ATOM 9720 C C . TYR B 1 356 ? -0.369 10.156 29.016 1 93.69 356 TYR B C 1
ATOM 9722 O O . TYR B 1 356 ? 0.396 11.078 28.703 1 93.69 356 TYR B O 1
ATOM 9730 N N . ALA B 1 357 ? -1.463 10.375 29.672 1 94.5 357 ALA B N 1
ATOM 9731 C CA . ALA B 1 357 ? -1.858 11.703 30.141 1 94.5 357 ALA B CA 1
ATOM 9732 C C . ALA B 1 357 ? -0.899 12.219 31.219 1 94.5 357 ALA B C 1
ATOM 9734 O O . ALA B 1 357 ? -0.427 13.352 31.141 1 94.5 357 ALA B O 1
ATOM 9735 N N . GLU B 1 358 ? -0.558 11.383 32.125 1 93.62 358 GLU B N 1
ATOM 9736 C CA . GLU B 1 358 ? 0.325 11.773 33.219 1 93.62 358 GLU B CA 1
ATOM 9737 C C . GLU B 1 358 ? 1.734 12.07 32.719 1 93.62 358 GLU B C 1
ATOM 9739 O O . GLU B 1 358 ? 2.389 13 33.188 1 93.62 358 GLU B O 1
ATOM 9744 N N . THR B 1 359 ? 2.105 11.25 31.812 1 94.56 359 THR B N 1
ATOM 9745 C CA . THR B 1 359 ? 3.422 11.43 31.203 1 94.56 359 THR B CA 1
ATOM 9746 C C . THR B 1 359 ? 3.549 12.82 30.578 1 94.56 359 THR B C 1
ATOM 9748 O O . THR B 1 359 ? 4.605 13.453 30.672 1 94.56 359 THR B O 1
ATOM 9751 N N . ARG B 1 360 ? 2.586 13.273 30 1 95.44 360 ARG B N 1
ATOM 9752 C CA . ARG B 1 360 ? 2.576 14.594 29.375 1 95.44 360 ARG B CA 1
ATOM 9753 C C . ARG B 1 360 ? 2.414 15.695 30.422 1 95.44 360 ARG B C 1
ATOM 9755 O O . ARG B 1 360 ? 3.066 16.734 30.328 1 95.44 360 ARG B O 1
ATOM 9762 N N . ARG B 1 361 ? 1.567 15.461 31.359 1 95.5 361 ARG B N 1
ATOM 9763 C CA . ARG B 1 361 ? 1.312 16.438 32.406 1 95.5 361 ARG B CA 1
ATOM 9764 C C . ARG B 1 361 ? 2.588 16.75 33.188 1 95.5 361 ARG B C 1
ATOM 9766 O O . ARG B 1 361 ? 2.83 17.906 33.562 1 95.5 361 ARG B O 1
ATOM 9773 N N . ASP B 1 362 ? 3.395 15.805 33.438 1 94.31 362 ASP B N 1
ATOM 9774 C CA . ASP B 1 362 ? 4.625 15.938 34.188 1 94.31 362 ASP B CA 1
ATOM 9775 C C . ASP B 1 362 ? 5.598 16.906 33.531 1 94.31 362 ASP B C 1
ATOM 9777 O O . ASP B 1 362 ? 6.484 17.469 34.156 1 94.31 362 ASP B O 1
ATOM 9781 N N . ASP B 1 363 ? 5.406 17.109 32.25 1 96.38 363 ASP B N 1
ATOM 9782 C CA . ASP B 1 363 ? 6.324 17.953 31.5 1 96.38 363 ASP B CA 1
ATOM 9783 C C . ASP B 1 363 ? 5.844 19.406 31.484 1 96.38 363 ASP B C 1
ATOM 9785 O O . ASP B 1 363 ? 6.613 20.312 31.172 1 96.38 363 ASP B O 1
ATOM 9789 N N . LEU B 1 364 ? 4.617 19.672 31.828 1 96.88 364 LEU B N 1
ATOM 9790 C CA . LEU B 1 364 ? 3.986 20.969 31.625 1 96.88 364 LEU B CA 1
ATOM 9791 C C . LEU B 1 364 ? 4.645 22.031 32.5 1 96.88 364 LEU B C 1
ATOM 9793 O O . LEU B 1 364 ? 4.816 23.172 32.062 1 96.88 364 LEU B O 1
ATOM 9797 N N . PRO B 1 365 ? 5.086 21.672 33.656 1 94.75 365 PRO B N 1
ATOM 9798 C CA . PRO B 1 365 ? 5.727 22.703 34.5 1 94.75 365 PRO B CA 1
ATOM 9799 C C . PRO B 1 365 ? 6.984 23.281 33.875 1 94.75 365 PRO B C 1
ATOM 9801 O O . PRO B 1 365 ? 7.391 24.391 34.219 1 94.75 365 PRO B O 1
ATOM 9804 N N . SER B 1 366 ? 7.535 22.578 32.969 1 96 366 SER B N 1
ATOM 9805 C CA . SER B 1 366 ? 8.742 23.047 32.281 1 96 366 SER B CA 1
ATOM 9806 C C . SER B 1 366 ? 8.453 24.297 31.469 1 96 366 SER B C 1
ATOM 9808 O O . SER B 1 366 ? 9.375 25.031 31.094 1 96 366 SER B O 1
ATOM 9810 N N . LEU B 1 367 ? 7.227 24.609 31.234 1 97.12 367 LEU B N 1
ATOM 9811 C CA . LEU B 1 367 ? 6.832 25.781 30.469 1 97.12 367 LEU B CA 1
ATOM 9812 C C . LEU B 1 367 ? 7.137 27.062 31.234 1 97.12 367 LEU B C 1
ATOM 9814 O O . LEU B 1 367 ? 7.258 28.141 30.641 1 97.12 367 LEU B O 1
ATOM 9818 N N . SER B 1 368 ? 7.289 26.953 32.5 1 94.62 368 SER B N 1
ATOM 9819 C CA . SER B 1 368 ? 7.602 28.125 33.344 1 94.62 368 SER B CA 1
ATOM 9820 C C . SER B 1 368 ? 9.078 28.469 33.25 1 94.62 368 SER B C 1
ATOM 9822 O O . SER B 1 368 ? 9.477 29.594 33.562 1 94.62 368 SER B O 1
ATOM 9824 N N . GLU B 1 369 ? 9.812 27.547 32.781 1 95.19 369 GLU B N 1
ATOM 9825 C CA . GLU B 1 369 ? 11.25 27.781 32.625 1 95.19 369 GLU B CA 1
ATOM 9826 C C . GLU B 1 369 ? 11.578 28.391 31.266 1 95.19 369 GLU B C 1
ATOM 9828 O O . GLU B 1 369 ? 11.203 27.844 30.234 1 95.19 369 GLU B O 1
ATOM 9833 N N . PRO B 1 370 ? 12.266 29.5 31.297 1 96.06 370 PRO B N 1
ATOM 9834 C CA . PRO B 1 370 ? 12.641 30.078 30.016 1 96.06 370 PRO B CA 1
ATOM 9835 C C . PRO B 1 370 ? 13.68 29.234 29.266 1 96.06 370 PRO B C 1
ATOM 9837 O O . PRO B 1 370 ? 14.43 28.484 29.891 1 96.06 370 PRO B O 1
ATOM 9840 N N . VAL B 1 371 ? 13.664 29.297 28.031 1 96.56 371 VAL B N 1
ATOM 9841 C CA . VAL B 1 371 ? 14.68 28.656 27.188 1 96.56 371 VAL B CA 1
ATOM 9842 C C . VAL B 1 371 ? 15.617 29.719 26.625 1 96.56 371 VAL B C 1
ATOM 9844 O O . VAL B 1 371 ? 15.234 30.875 26.469 1 96.56 371 VAL B O 1
ATOM 9847 N N . GLN B 1 372 ? 16.844 29.297 26.312 1 94.75 372 GLN B N 1
ATOM 9848 C CA . GLN B 1 372 ? 17.875 30.266 25.938 1 94.75 372 GLN B CA 1
ATOM 9849 C C . GLN B 1 372 ? 18.484 29.938 24.594 1 94.75 372 GLN B C 1
ATOM 9851 O O . GLN B 1 372 ? 18.625 28.766 24.234 1 94.75 372 GLN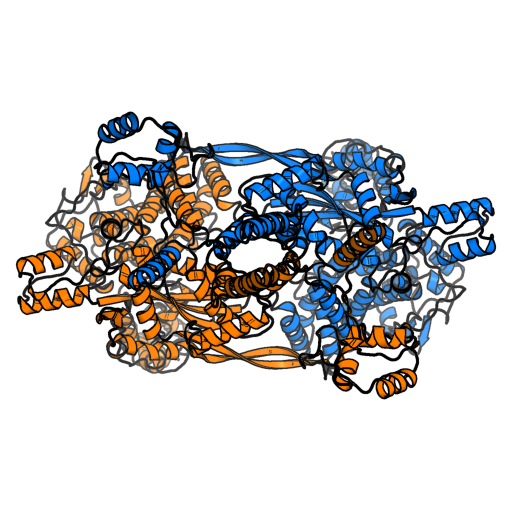 B O 1
ATOM 9856 N N . THR B 1 373 ? 18.703 30.984 23.906 1 93.69 373 THR B N 1
ATOM 9857 C CA . THR B 1 373 ? 19.484 30.828 22.688 1 93.69 373 THR B CA 1
ATOM 9858 C C . THR B 1 373 ? 20.969 30.656 23 1 93.69 373 THR B C 1
ATOM 9860 O O . THR B 1 373 ? 21.375 30.781 24.156 1 93.69 373 THR B O 1
ATOM 9863 N N . THR B 1 374 ? 21.734 30.359 21.969 1 88.25 374 THR B N 1
ATOM 9864 C CA . THR B 1 374 ? 23.172 30.188 22.125 1 88.25 374 THR B CA 1
ATOM 9865 C C . THR B 1 374 ? 23.828 31.484 22.578 1 88.25 374 THR B C 1
ATOM 9867 O O . THR B 1 374 ? 24.828 31.469 23.297 1 88.25 374 THR B O 1
ATOM 9870 N N . ASP B 1 375 ? 23.328 32.656 22.188 1 86.31 375 ASP B N 1
ATOM 9871 C CA . ASP B 1 375 ? 23.891 33.969 22.531 1 86.31 375 ASP B CA 1
ATOM 9872 C C . ASP B 1 375 ? 23.359 34.438 23.891 1 86.31 375 ASP B C 1
ATOM 9874 O O . ASP B 1 375 ? 23.641 35.562 24.297 1 86.31 375 ASP B O 1
ATOM 9878 N N . GLY B 1 376 ? 22.469 33.656 24.578 1 87.19 376 GLY B N 1
ATOM 9879 C CA . GLY B 1 376 ? 22.094 33.938 25.938 1 87.19 376 GLY B CA 1
ATOM 9880 C C . GLY B 1 376 ? 20.734 34.625 26.047 1 87.19 376 GLY B C 1
ATOM 9881 O O . GLY B 1 376 ? 20.312 35 27.156 1 87.19 376 GLY B O 1
ATOM 9882 N N . ARG B 1 377 ? 20.031 34.906 25.062 1 90.25 377 ARG B N 1
ATOM 9883 C CA . ARG B 1 377 ? 18.688 35.5 25.125 1 90.25 377 ARG B CA 1
ATOM 9884 C C . ARG B 1 377 ? 17.688 34.5 25.672 1 90.25 377 ARG B C 1
ATOM 9886 O O . ARG B 1 377 ? 17.703 33.312 25.297 1 90.25 377 ARG B O 1
ATOM 9893 N N . GLU B 1 378 ? 16.766 35.062 26.422 1 92.81 378 GLU B N 1
ATOM 9894 C CA . GLU B 1 378 ? 15.789 34.188 27.062 1 92.81 378 GLU B CA 1
ATOM 9895 C C . GLU B 1 378 ? 14.406 34.344 26.453 1 92.81 378 GLU B C 1
ATOM 9897 O O . GLU B 1 378 ? 14 35.469 26.109 1 92.81 378 GLU B O 1
ATOM 9902 N N . TYR B 1 379 ? 13.695 33.281 26.312 1 95.69 379 TYR B N 1
ATOM 9903 C CA . TYR B 1 379 ? 12.336 33.25 25.781 1 95.69 379 TYR B CA 1
ATOM 9904 C C . TYR B 1 379 ? 11.414 32.406 26.672 1 95.69 379 TYR B C 1
ATOM 9906 O O . TYR B 1 379 ? 11.812 31.359 27.172 1 95.69 379 TYR B O 1
ATOM 9914 N N . ALA B 1 380 ? 10.258 32.938 26.891 1 96 380 ALA B N 1
ATOM 9915 C CA . ALA B 1 380 ? 9.195 32.219 27.562 1 96 380 ALA B CA 1
ATOM 9916 C C . ALA B 1 380 ? 8.273 31.531 26.562 1 96 380 ALA B C 1
ATOM 9918 O O . ALA B 1 380 ? 8.062 32.062 25.453 1 96 380 ALA B O 1
ATOM 9919 N N . ASP B 1 381 ? 7.766 30.391 26.875 1 97.56 381 ASP B N 1
ATOM 9920 C CA . ASP B 1 381 ? 6.863 29.656 26 1 97.56 381 ASP B CA 1
ATOM 9921 C C . ASP B 1 381 ? 5.488 29.484 26.641 1 97.56 381 ASP B C 1
ATOM 9923 O O . ASP B 1 381 ? 5.383 29.266 27.844 1 97.56 381 ASP B O 1
ATOM 9927 N N . ILE B 1 382 ? 4.465 29.656 25.844 1 97.38 382 ILE B N 1
ATOM 9928 C CA . ILE B 1 382 ? 3.08 29.453 26.25 1 97.38 382 ILE B CA 1
ATOM 9929 C C . ILE B 1 382 ? 2.422 28.422 25.344 1 97.38 382 ILE B C 1
ATOM 9931 O O . ILE B 1 382 ? 2.477 28.531 24.109 1 97.38 382 ILE B O 1
ATOM 9935 N N . LEU B 1 383 ? 1.846 27.391 25.922 1 97.19 383 LEU B N 1
ATOM 9936 C CA . LEU B 1 383 ? 1.059 26.438 25.141 1 97.19 383 LEU B CA 1
ATOM 9937 C C . LEU B 1 383 ? -0.31 27.016 24.812 1 97.19 383 LEU B C 1
ATOM 9939 O O . LEU B 1 383 ? -1.136 27.234 25.688 1 97.19 383 LEU B O 1
ATOM 9943 N N . ARG B 1 384 ? -0.543 27.156 23.5 1 97.06 384 ARG B N 1
ATOM 9944 C CA . ARG B 1 384 ? -1.659 28.016 23.109 1 97.06 384 ARG B CA 1
ATOM 9945 C C . ARG B 1 384 ? -2.752 27.203 22.422 1 97.06 384 ARG B C 1
ATOM 9947 O O . ARG B 1 384 ? -3.941 27.453 22.609 1 97.06 384 ARG B O 1
ATOM 9954 N N . PHE B 1 385 ? -2.377 26.281 21.516 1 96.62 385 PHE B N 1
ATOM 9955 C CA . PHE B 1 385 ? -3.393 25.578 20.75 1 96.62 385 PHE B CA 1
ATOM 9956 C C . PHE B 1 385 ? -3.129 24.078 20.75 1 96.62 385 PHE B C 1
ATOM 9958 O O . PHE B 1 385 ? -1.978 23.641 20.812 1 96.62 385 PHE B O 1
ATOM 9965 N N . PHE B 1 386 ? -4.223 23.328 20.719 1 96 386 PHE B N 1
ATOM 9966 C CA . PHE B 1 386 ? -4.191 21.906 20.422 1 96 386 PHE B CA 1
ATOM 9967 C C . PHE B 1 386 ? -4.805 21.609 19.062 1 96 386 PHE B C 1
ATOM 9969 O O . PHE B 1 386 ? -5.98 21.906 18.828 1 96 386 PHE B O 1
ATOM 9976 N N . LYS B 1 387 ? -3.992 21.016 18.203 1 92.69 387 LYS B N 1
ATOM 9977 C CA . LYS B 1 387 ? -4.41 20.672 16.844 1 92.69 387 LYS B CA 1
ATOM 9978 C C . LYS B 1 387 ? -4.566 19.156 16.688 1 92.69 387 LYS B C 1
ATOM 9980 O O . LYS B 1 387 ? -3.965 18.375 17.438 1 92.69 387 LYS B O 1
ATOM 9985 N N . GLY B 1 388 ? -5.395 18.781 15.719 1 90.69 388 GLY B N 1
ATOM 9986 C CA . GLY B 1 388 ? -5.621 17.375 15.391 1 90.69 388 GLY B CA 1
ATOM 9987 C C . GLY B 1 388 ? -6.938 17.141 14.672 1 90.69 388 GLY B C 1
ATOM 9988 O O . GLY B 1 388 ? -7.762 18.047 14.562 1 90.69 388 GLY B O 1
ATOM 9989 N N . ASP B 1 389 ? -7.066 15.938 14.227 1 87.31 389 ASP B N 1
ATOM 9990 C CA . ASP B 1 389 ? -8.336 15.602 13.602 1 87.31 389 ASP B CA 1
ATOM 9991 C C . ASP B 1 389 ? -9.469 15.562 14.633 1 87.31 389 ASP B C 1
ATOM 9993 O O . ASP B 1 389 ? -9.234 15.773 15.82 1 87.31 389 ASP B O 1
ATOM 9997 N N . HIS B 1 390 ? -10.586 15.289 14.211 1 88.25 390 HIS B N 1
ATOM 9998 C CA . HIS B 1 390 ? -11.758 15.406 15.078 1 88.25 390 HIS B CA 1
ATOM 9999 C C . HIS B 1 390 ? -11.656 14.453 16.266 1 88.25 390 HIS B C 1
ATOM 10001 O O . HIS B 1 390 ? -11.82 14.867 17.422 1 88.25 390 HIS B O 1
ATOM 10007 N N . PRO B 1 391 ? -11.297 13.227 16.016 1 89.56 391 PRO B N 1
ATOM 10008 C CA . PRO B 1 391 ? -11.203 12.305 17.156 1 89.56 391 PRO B CA 1
ATOM 10009 C C . PRO B 1 391 ? -10.102 12.695 18.141 1 89.56 391 PRO B C 1
ATOM 10011 O O . PRO B 1 391 ? -10.258 12.523 19.344 1 89.56 391 PRO B O 1
ATOM 10014 N N . ALA B 1 392 ? -9.016 13.234 17.672 1 92.31 392 ALA B N 1
ATOM 10015 C CA . ALA B 1 392 ? -7.906 13.617 18.531 1 92.31 392 ALA B CA 1
ATOM 10016 C C . ALA B 1 392 ? -8.289 14.789 19.438 1 92.31 392 ALA B C 1
ATOM 10018 O O . ALA B 1 392 ? -8.008 14.781 20.641 1 92.31 392 ALA B O 1
ATOM 10019 N N . ARG B 1 393 ? -8.938 15.75 18.859 1 93 393 ARG B N 1
ATOM 10020 C CA . ARG B 1 393 ? -9.367 16.922 19.641 1 93 393 ARG B CA 1
ATOM 10021 C C . ARG B 1 393 ? -10.43 16.531 20.656 1 93 393 ARG B C 1
ATOM 10023 O O . ARG B 1 393 ? -10.398 17 21.797 1 93 393 ARG B O 1
ATOM 10030 N N . GLN B 1 394 ? -11.344 15.688 20.25 1 92.38 394 GLN B N 1
ATOM 10031 C CA . GLN B 1 394 ? -12.391 15.219 21.156 1 92.38 394 GLN B CA 1
ATOM 10032 C C . GLN B 1 394 ? -11.797 14.422 22.312 1 92.38 394 GLN B C 1
ATOM 10034 O O . GLN B 1 394 ? -12.211 14.602 23.453 1 92.38 394 GLN B O 1
ATOM 10039 N N . PHE B 1 395 ? -10.852 13.711 22.031 1 93.5 395 PHE B N 1
ATOM 10040 C CA . PHE B 1 395 ? -10.172 12.938 23.062 1 93.5 395 PHE B CA 1
ATOM 10041 C C . PHE B 1 395 ? -9.469 13.852 24.047 1 93.5 395 PHE B C 1
ATOM 10043 O O . PHE B 1 395 ? -9.594 13.68 25.266 1 93.5 395 PHE B O 1
ATOM 10050 N N . GLU B 1 396 ? -8.742 14.805 23.5 1 95.12 396 GLU B N 1
ATOM 10051 C CA . GLU B 1 396 ? -7.926 15.68 24.344 1 95.12 396 GLU B CA 1
ATOM 10052 C C . GLU B 1 396 ? -8.797 16.547 25.25 1 95.12 396 GLU B C 1
ATOM 10054 O O . GLU B 1 396 ? -8.438 16.797 26.406 1 95.12 396 GLU B O 1
ATOM 10059 N N . PHE B 1 397 ? -9.93 16.906 24.766 1 94.62 397 PHE B N 1
ATOM 10060 C CA . PHE B 1 397 ? -10.758 17.828 25.516 1 94.62 397 PHE B CA 1
ATOM 10061 C C . PHE B 1 397 ? -11.922 17.094 26.188 1 94.62 397 PHE B C 1
ATOM 10063 O O . PHE B 1 397 ? -12.852 17.719 26.688 1 94.62 397 PHE B O 1
ATOM 10070 N N . GLY B 1 398 ? -11.922 15.773 26.141 1 93 398 GLY B N 1
ATOM 10071 C CA . GLY B 1 398 ? -12.836 14.945 26.906 1 93 398 GLY B CA 1
ATOM 10072 C C . GLY B 1 398 ? -14.219 14.867 26.281 1 93 398 GLY B C 1
ATOM 10073 O O . GLY B 1 398 ? -15.219 14.734 27 1 93 398 GLY B O 1
ATOM 10074 N N . ALA B 1 399 ? -14.312 15.016 25.016 1 91.81 399 ALA B N 1
ATOM 10075 C CA . ALA B 1 399 ? -15.586 14.953 24.312 1 91.81 399 ALA B CA 1
ATOM 10076 C C . ALA B 1 399 ? -15.797 13.586 23.672 1 91.81 399 ALA B C 1
ATOM 10078 O O . ALA B 1 399 ? -14.859 12.781 23.578 1 91.81 399 ALA B O 1
ATOM 10079 N N . GLN B 1 400 ? -16.938 13.367 23.297 1 89.44 400 GLN B N 1
ATOM 10080 C CA . GLN B 1 400 ? -17.25 12.109 22.625 1 89.44 400 GLN B CA 1
ATOM 10081 C C . GLN B 1 400 ? -16.656 12.07 21.234 1 89.44 400 GLN B C 1
ATOM 10083 O O . GLN B 1 400 ? -16.625 13.086 20.531 1 89.44 400 GLN B O 1
ATOM 10088 N N . ARG B 1 401 ? -15.953 11.016 20.656 1 83.62 401 ARG B N 1
ATOM 10089 C CA . ARG B 1 401 ? -15.273 10.875 19.359 1 83.62 401 ARG B CA 1
ATOM 10090 C C . ARG B 1 401 ? -16.25 10.461 18.266 1 83.62 401 ARG B C 1
ATOM 10092 O O . ARG B 1 401 ? -15.977 10.633 17.078 1 83.62 401 ARG B O 1
ATOM 10099 N N . SER B 1 402 ? -17.359 10.391 18.422 1 74 402 SER B N 1
ATOM 10100 C CA . SER B 1 402 ? -18.375 10.031 17.422 1 74 402 SER B CA 1
ATOM 10101 C C . SER B 1 402 ? -19.781 10.281 17.969 1 74 402 SER B C 1
ATOM 10103 O O . SER B 1 402 ? -19.953 10.859 19.031 1 74 402 S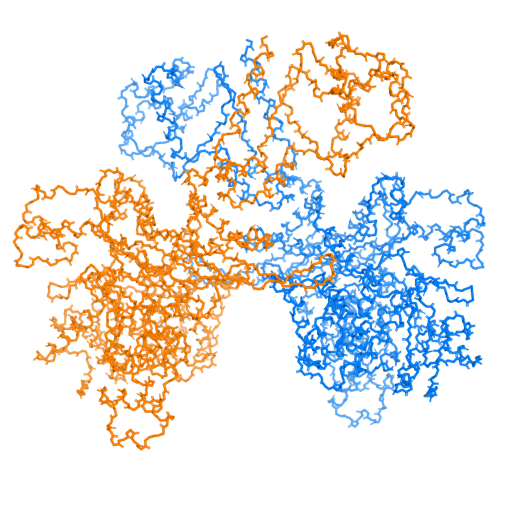ER B O 1
ATOM 10105 N N . GLY B 1 403 ? -20.672 10.156 17.062 1 77.12 403 GLY B N 1
ATOM 10106 C CA . GLY B 1 403 ? -22.062 10.32 17.469 1 77.12 403 GLY B CA 1
ATOM 10107 C C . GLY B 1 403 ? -22.672 11.633 17.016 1 77.12 403 GLY B C 1
ATOM 10108 O O . GLY B 1 403 ? -22.312 12.148 15.953 1 77.12 403 GLY B O 1
ATOM 10109 N N . HIS B 1 404 ? -23.5 12.18 17.859 1 85.12 404 HIS B N 1
ATOM 10110 C CA . HIS B 1 404 ? -24.266 13.352 17.469 1 85.12 404 HIS B CA 1
ATOM 10111 C C . HIS B 1 404 ? -23.516 14.641 17.766 1 85.12 404 HIS B C 1
ATOM 10113 O O . HIS B 1 404 ? -23.844 15.703 17.234 1 85.12 404 HIS B O 1
ATOM 10119 N N . TYR B 1 405 ? -22.516 14.562 18.609 1 87.12 405 TYR B N 1
ATOM 10120 C CA . TYR B 1 405 ? -21.688 15.711 18.953 1 87.12 405 TYR B CA 1
ATOM 10121 C C . TYR B 1 405 ? -20.266 15.516 18.453 1 87.12 405 TYR B C 1
ATOM 10123 O O . TYR B 1 405 ? -19.359 15.234 19.25 1 87.12 405 TYR B O 1
ATOM 10131 N N . SER B 1 406 ? -20.078 15.695 17.141 1 81.94 406 SER B N 1
ATOM 10132 C CA . SER B 1 406 ? -18.812 15.352 16.484 1 81.94 406 SER B CA 1
ATOM 10133 C C . SER B 1 406 ? -17.797 16.484 16.609 1 81.94 406 SER B C 1
ATOM 10135 O O . SER B 1 406 ? -16.656 16.359 16.188 1 81.94 406 SER B O 1
ATOM 10137 N N . CYS B 1 407 ? -18.172 17.578 17.125 1 87.38 407 CYS B N 1
ATOM 10138 C CA . CYS B 1 407 ? -17.281 18.719 17.406 1 87.38 407 CYS B CA 1
ATOM 10139 C C . CYS B 1 407 ? -17.188 18.969 18.906 1 87.38 407 CYS B C 1
ATOM 10141 O O . CYS B 1 407 ? -18.031 18.531 19.672 1 87.38 407 CYS B O 1
ATOM 10143 N N . THR B 1 408 ? -16.141 19.625 19.359 1 87.38 408 THR B N 1
ATOM 10144 C CA . THR B 1 408 ? -15.984 19.953 20.766 1 87.38 408 THR B CA 1
ATOM 10145 C C . THR B 1 408 ? -16.969 21.047 21.172 1 87.38 408 THR B C 1
ATOM 10147 O O . THR B 1 408 ? -17.219 21.25 22.359 1 87.38 408 THR B O 1
ATOM 10150 N N . CYS B 1 409 ? -17.469 21.719 20.141 1 86.94 409 CYS B N 1
ATOM 10151 C CA . CYS B 1 409 ? -18.516 22.688 20.469 1 86.94 409 CYS B CA 1
ATOM 10152 C C . CYS B 1 409 ? -19.844 21.984 20.719 1 86.94 409 CYS B C 1
ATOM 10154 O O . CYS B 1 409 ? -20.031 20.844 20.328 1 86.94 409 CYS B O 1
ATOM 10156 N N . PRO B 1 410 ? -20.812 22.547 21.391 1 86.06 410 PRO B N 1
ATOM 10157 C CA . PRO B 1 410 ? -22.031 21.875 21.859 1 86.06 410 PRO B CA 1
ATOM 10158 C C . PRO B 1 410 ? -23.062 21.719 20.75 1 86.06 410 PRO B C 1
ATOM 10160 O O . PRO B 1 410 ? -24.234 21.453 21.031 1 86.06 410 PRO B O 1
ATOM 10163 N N . ILE B 1 411 ? -22.688 21.766 19.562 1 87.88 411 ILE B N 1
ATOM 10164 C CA . ILE B 1 411 ? -23.672 21.703 18.484 1 87.88 411 ILE B CA 1
ATOM 10165 C C . ILE B 1 411 ? -23.938 20.234 18.125 1 87.88 411 ILE B C 1
ATOM 10167 O O . ILE B 1 411 ? -23.016 19.438 18.047 1 87.88 411 ILE B O 1
ATOM 10171 N N . ASP B 1 412 ? -25.234 19.969 17.969 1 87.31 412 ASP B N 1
ATOM 10172 C CA . ASP B 1 412 ? -25.656 18.656 17.5 1 87.31 412 ASP B CA 1
ATOM 10173 C C . ASP B 1 412 ? -25.469 18.531 15.984 1 87.31 412 ASP B C 1
ATOM 10175 O O . ASP B 1 412 ? -25.859 19.422 15.227 1 87.31 412 ASP B O 1
ATOM 10179 N N . LYS B 1 413 ? -24.844 17.438 15.625 1 85.94 413 LYS B N 1
ATOM 10180 C CA . LYS B 1 413 ? -24.5 17.203 14.219 1 85.94 413 LYS B CA 1
ATOM 10181 C C . LYS B 1 413 ? -25.75 17.234 13.344 1 85.94 413 LYS B C 1
ATOM 10183 O O . LYS B 1 413 ? -25.688 17.562 12.156 1 85.94 413 LYS B O 1
ATOM 10188 N N . ARG B 1 414 ? -27.031 16.828 13.758 1 83.81 414 ARG B N 1
ATOM 10189 C CA . ARG B 1 414 ? -28.281 16.766 13 1 83.81 414 ARG B CA 1
ATOM 10190 C C . ARG B 1 414 ? -28.797 18.172 12.672 1 83.81 414 ARG B C 1
ATOM 10192 O O . ARG B 1 414 ? -29.609 18.328 11.766 1 83.81 414 ARG B O 1
ATOM 10199 N N . THR B 1 415 ? -28.094 19.234 13.445 1 88.19 415 THR B N 1
ATOM 10200 C CA . THR B 1 415 ? -28.578 20.609 13.266 1 88.19 415 THR B CA 1
ATOM 10201 C C . THR B 1 415 ? -27.516 21.469 12.617 1 88.19 415 THR B C 1
ATOM 10203 O O . THR B 1 415 ? -27.641 22.703 12.578 1 88.19 415 THR B O 1
ATOM 10206 N N . THR B 1 416 ? -26.484 20.953 12.133 1 89.56 416 THR B N 1
ATOM 10207 C CA . THR B 1 416 ? -25.359 21.703 11.602 1 89.56 416 THR B CA 1
ATOM 10208 C C . THR B 1 416 ? -25.734 22.406 10.305 1 89.56 416 THR B C 1
ATOM 10210 O O . THR B 1 416 ? -25.078 23.359 9.891 1 89.56 416 THR B O 1
ATOM 10213 N N . SER B 1 417 ? -26.828 21.953 9.711 1 88.69 417 SER B N 1
ATOM 10214 C CA . SER B 1 417 ? -27.281 22.609 8.484 1 88.69 417 SER B CA 1
ATOM 10215 C C . SER B 1 417 ? -27.875 23.969 8.781 1 88.69 417 SER B C 1
ATOM 10217 O O . SER B 1 417 ? -27.984 24.812 7.891 1 88.69 417 SER B O 1
ATOM 10219 N N . ASP B 1 418 ? -28.266 24.109 10.023 1 90.31 418 ASP B N 1
ATOM 10220 C CA . ASP B 1 418 ? -28.859 25.375 10.461 1 90.31 418 ASP B CA 1
ATOM 10221 C C . ASP B 1 418 ? -27.781 26.344 10.93 1 90.31 418 ASP B C 1
ATOM 10223 O O . ASP B 1 418 ? -27.234 26.188 12.016 1 90.31 418 ASP B O 1
ATOM 10227 N N . PHE B 1 419 ? -27.625 27.391 10.164 1 93.75 419 PHE B N 1
ATOM 10228 C CA . PHE B 1 419 ? -26.562 28.359 10.414 1 93.75 419 PHE B CA 1
ATOM 10229 C C . PHE B 1 419 ? -26.812 29.125 11.711 1 93.75 419 PHE B C 1
ATOM 10231 O O . PHE B 1 419 ? -25.891 29.344 12.5 1 93.75 419 PHE B O 1
ATOM 10238 N N . TRP B 1 420 ? -28.016 29.453 11.953 1 92.12 420 TRP B N 1
ATOM 10239 C CA . TRP B 1 420 ? -28.375 30.203 13.156 1 92.12 420 TRP B CA 1
ATOM 10240 C C . TRP B 1 420 ? -28.109 29.375 14.414 1 92.12 420 TRP B C 1
ATOM 10242 O O . TRP B 1 420 ? -27.531 29.875 15.375 1 92.12 420 TRP B O 1
ATOM 10252 N N . LYS B 1 421 ? -28.422 28.219 14.406 1 89.31 421 LYS B N 1
ATOM 10253 C CA . LYS B 1 421 ? -28.234 27.359 15.57 1 89.31 421 LYS B CA 1
ATOM 10254 C C . LYS B 1 421 ? -26.75 27.156 15.859 1 89.31 421 LYS B C 1
ATOM 10256 O O . LYS B 1 421 ? -26.344 27.031 17.016 1 89.31 421 LYS B O 1
ATOM 10261 N N . CYS B 1 422 ? -25.984 27.188 14.844 1 90.44 422 CYS B N 1
ATOM 10262 C CA . CYS B 1 422 ? -24.547 26.969 14.992 1 90.44 422 CYS B CA 1
ATOM 10263 C C . CYS B 1 422 ? -23.875 28.188 15.602 1 90.44 422 CYS B C 1
ATOM 10265 O O . CYS B 1 422 ? -22.906 28.047 16.344 1 90.44 422 CYS B O 1
ATOM 10267 N N . CYS B 1 423 ? -24.422 29.312 15.32 1 89.19 423 CYS B N 1
ATOM 10268 C CA . CYS B 1 423 ? -23.766 30.547 15.75 1 89.19 423 CYS B CA 1
ATOM 10269 C C . CYS B 1 423 ? -24.297 30.984 17.109 1 89.19 423 CYS B C 1
ATOM 10271 O O . CYS B 1 423 ? -23.672 31.828 17.766 1 89.19 423 CYS B O 1
ATOM 10273 N N . HIS B 1 424 ? -25.438 30.406 17.531 1 86.5 424 HIS B N 1
ATOM 10274 C CA . HIS B 1 424 ? -26.031 30.828 18.797 1 86.5 424 HIS B CA 1
ATOM 10275 C C . HIS B 1 424 ? -25.984 29.703 19.828 1 86.5 424 HIS B C 1
ATOM 10277 O O . HIS B 1 424 ? -27 29.359 20.422 1 86.5 424 HIS B O 1
ATOM 10283 N N . VAL B 1 425 ? -24.875 29.203 19.828 1 79.69 425 VAL B N 1
ATOM 10284 C CA . VAL B 1 425 ? -24.656 28.172 20.844 1 79.69 425 VAL B CA 1
ATOM 10285 C C . VAL B 1 425 ? -24.156 28.828 22.125 1 79.69 425 VAL B C 1
ATOM 10287 O O . VAL B 1 425 ? -23.281 29.703 22.094 1 79.69 425 VAL B O 1
ATOM 10290 N N . ASP B 1 426 ? -24.875 28.422 23.141 1 66.31 426 ASP B N 1
ATOM 10291 C CA . ASP B 1 426 ? -24.453 28.938 24.438 1 66.31 426 ASP B CA 1
ATOM 10292 C C . ASP B 1 426 ? -23.266 28.156 24.984 1 66.31 426 ASP B C 1
ATOM 10294 O O . ASP B 1 426 ? -23.109 26.969 24.703 1 66.31 426 ASP B O 1
ATOM 10298 N N . ASN B 1 427 ? -22.344 28.719 25.625 1 65.69 427 ASN B N 1
ATOM 10299 C CA . ASN B 1 427 ? -21.266 28.109 26.391 1 65.69 427 ASN B CA 1
ATOM 10300 C C . ASN B 1 427 ? -20.312 27.328 25.5 1 65.69 427 ASN B C 1
ATOM 10302 O O . ASN B 1 427 ? -20.141 26.125 25.672 1 65.69 427 ASN B O 1
ATOM 10306 N N . VAL B 1 428 ? -19.828 27.938 24.516 1 70.44 428 VAL B N 1
ATOM 10307 C CA . VAL B 1 428 ? -18.812 27.297 23.672 1 70.44 428 VAL B CA 1
ATOM 10308 C C . VAL B 1 428 ? -17.562 27 24.516 1 70.44 428 VAL B C 1
ATOM 10310 O O . VAL B 1 428 ? -16.906 27.906 25.016 1 70.44 428 VAL B O 1
ATOM 10313 N N . LEU B 1 429 ? -17.375 25.781 24.938 1 75.56 429 LEU B N 1
ATOM 10314 C CA . LEU B 1 429 ? -16.312 25.297 25.812 1 75.56 429 LEU B CA 1
ATOM 10315 C C . LEU B 1 429 ? -15.039 25.031 25.016 1 75.56 429 LEU B C 1
ATOM 10317 O O . LEU B 1 429 ? -14.531 23.906 25 1 75.56 429 LEU B O 1
ATOM 10321 N N . SER B 1 430 ? -14.445 26.078 24.516 1 77.56 430 SER B N 1
ATOM 10322 C CA . SER B 1 430 ? -13.297 25.922 23.625 1 77.56 430 SER B CA 1
ATOM 10323 C C . SER B 1 430 ? -11.992 25.859 24.406 1 77.56 430 SER B C 1
ATOM 10325 O O . SER B 1 430 ? -10.945 25.5 23.859 1 77.56 430 SER B O 1
ATOM 10327 N N . ASN B 1 431 ? -12.008 26.219 25.609 1 88.69 431 ASN B N 1
ATOM 10328 C CA . ASN B 1 431 ? -10.773 26.203 26.375 1 88.69 431 ASN B CA 1
ATOM 10329 C C . ASN B 1 431 ? -10.844 25.234 27.547 1 88.69 431 ASN B C 1
ATOM 10331 O O . ASN B 1 431 ? -11.93 24.828 27.953 1 88.69 431 ASN B O 1
ATOM 10335 N N . ILE B 1 432 ? -9.68 24.938 27.969 1 92.56 432 ILE B N 1
ATOM 10336 C CA . ILE B 1 432 ? -9.547 23.891 28.984 1 92.56 432 ILE B CA 1
ATOM 10337 C C . ILE B 1 432 ? -10.125 24.391 30.312 1 92.56 432 ILE B C 1
ATOM 10339 O O . ILE B 1 432 ? -10.711 23.609 31.062 1 92.56 432 ILE B O 1
ATOM 10343 N N . THR B 1 433 ? -10.031 25.688 30.547 1 91.25 433 THR B N 1
ATOM 10344 C CA . THR B 1 433 ? -10.523 26.281 31.797 1 91.25 433 THR B CA 1
ATOM 10345 C C . THR B 1 433 ? -12.047 26.188 31.859 1 91.25 433 THR B C 1
ATOM 10347 O O . THR B 1 433 ? -12.602 25.781 32.875 1 91.25 433 THR B O 1
ATOM 10350 N N . ASP B 1 434 ? -12.672 26.547 30.844 1 91.38 434 ASP B N 1
ATOM 10351 C CA . ASP B 1 434 ? -14.125 26.5 30.797 1 91.38 434 ASP B CA 1
ATOM 10352 C C . ASP B 1 434 ? -14.648 25.078 30.891 1 91.38 434 ASP B C 1
ATOM 10354 O O . ASP B 1 434 ? -15.688 24.828 31.516 1 91.38 434 ASP B O 1
ATOM 10358 N N . ARG B 1 435 ? -13.992 24.219 30.312 1 93.06 435 ARG B N 1
ATOM 10359 C CA . ARG B 1 435 ? -14.406 22.828 30.359 1 93.06 435 ARG B CA 1
ATOM 10360 C C . ARG B 1 435 ? -14.273 22.25 31.766 1 93.06 435 ARG B C 1
ATOM 10362 O O . ARG B 1 435 ? -15.148 21.516 32.219 1 93.06 435 ARG B O 1
ATOM 10369 N N . GLN B 1 436 ? -13.156 22.531 32.344 1 94.44 436 GLN B N 1
ATOM 10370 C CA . GLN B 1 436 ? -12.969 22.094 33.75 1 94.44 436 GLN B CA 1
ATOM 10371 C C . GLN B 1 436 ? -14.062 22.672 34.625 1 94.44 436 GLN B C 1
ATOM 10373 O O . GLN B 1 436 ? -14.664 21.938 35.438 1 94.44 436 GLN B O 1
ATOM 10378 N N . ALA B 1 437 ? -14.336 23.969 34.5 1 93.12 437 ALA B N 1
ATOM 10379 C CA . ALA B 1 437 ? -15.336 24.641 35.312 1 93.12 437 ALA B CA 1
ATOM 10380 C C . ALA B 1 437 ? -16.719 24.031 35.094 1 93.12 437 ALA B C 1
ATOM 10382 O O . ALA B 1 437 ? -17.469 23.844 36.062 1 93.12 437 ALA B O 1
ATOM 10383 N N . PHE B 1 438 ? -16.969 23.797 33.875 1 92.94 438 PHE B N 1
ATOM 10384 C CA . PHE B 1 438 ? -18.266 23.219 33.531 1 92.94 438 PHE B CA 1
ATOM 10385 C C . PHE B 1 438 ? -18.469 21.875 34.219 1 92.94 438 PHE B C 1
ATOM 10387 O O . PHE B 1 438 ? -19.531 21.594 34.75 1 92.94 438 PHE B O 1
ATOM 10394 N N . ILE B 1 439 ? -17.516 21.016 34.188 1 93.25 439 ILE B N 1
ATOM 10395 C CA . ILE B 1 439 ? -17.594 19.672 34.75 1 93.25 439 ILE B CA 1
ATOM 10396 C C . ILE B 1 439 ? -17.625 19.75 36.281 1 93.25 439 ILE B C 1
ATOM 10398 O O . ILE B 1 439 ? -18.375 19.016 36.906 1 93.25 439 ILE B O 1
ATOM 10402 N N . MET B 1 440 ? -16.844 20.688 36.781 1 93.25 440 MET B N 1
ATOM 10403 C CA . MET B 1 440 ? -16.688 20.781 38.25 1 93.25 440 MET B CA 1
ATOM 10404 C C . MET B 1 440 ? -17.891 21.5 38.844 1 93.25 440 MET B C 1
ATOM 10406 O O . MET B 1 440 ? -18.078 21.453 40.062 1 93.25 440 MET B O 1
ATOM 10410 N N . GLU B 1 441 ? -18.641 22.125 38.094 1 91.75 441 GLU B N 1
ATOM 10411 C CA . GLU B 1 441 ? -19.812 22.859 38.562 1 91.75 441 GLU B CA 1
ATOM 10412 C C . GLU B 1 441 ? -20.875 21.922 39.125 1 91.75 441 GLU B C 1
ATOM 10414 O O . GLU B 1 441 ? -21.469 22.203 40.156 1 91.75 441 GLU B O 1
ATOM 10419 N N . GLY B 1 442 ? -21.109 20.844 38.469 1 91.69 442 GLY B N 1
ATOM 10420 C CA . GLY B 1 442 ? -22.094 19.891 38.906 1 91.69 442 GLY B CA 1
ATOM 10421 C C . GLY B 1 442 ? -21.594 18.969 40 1 91.69 442 GLY B C 1
ATOM 10422 O O . GLY B 1 442 ? -20.438 18.531 39.969 1 91.69 442 GLY B O 1
ATOM 10423 N N . PRO B 1 443 ? -22.484 18.781 40.969 1 92.31 443 PRO B N 1
ATOM 10424 C CA . PRO B 1 443 ? -22.031 17.953 42.062 1 92.31 443 PRO B CA 1
ATOM 10425 C C . PRO B 1 443 ? -21.734 16.516 41.656 1 92.31 443 PRO B C 1
ATOM 10427 O O . PRO B 1 443 ? -20.75 15.922 42.094 1 92.31 443 PRO B O 1
ATOM 10430 N N . VAL B 1 444 ? -22.578 15.977 40.781 1 94.19 444 VAL B N 1
ATOM 10431 C CA . VAL B 1 444 ? -22.375 14.586 40.375 1 94.19 444 VAL B CA 1
ATOM 10432 C C . VAL B 1 444 ? -21.219 14.5 39.375 1 94.19 444 VAL B C 1
ATOM 10434 O O . VAL B 1 444 ? -20.359 13.617 39.5 1 94.19 444 VAL B O 1
ATOM 10437 N N . THR B 1 445 ? -21.203 15.406 38.438 1 93.62 445 THR B N 1
ATOM 10438 C CA . THR B 1 445 ? -20.125 15.375 37.469 1 93.62 445 THR B CA 1
ATOM 10439 C C . THR B 1 445 ? -18.781 15.625 38.125 1 93.62 445 THR B C 1
ATOM 10441 O O . THR B 1 445 ? -17.766 15.023 37.719 1 93.62 445 THR B O 1
ATOM 10444 N N . SER B 1 446 ? -18.734 16.469 39.031 1 93.88 446 SER B N 1
ATOM 10445 C CA . SER B 1 446 ? -17.5 16.734 39.781 1 93.88 446 SER B CA 1
ATOM 10446 C C . SER B 1 446 ? -17.016 15.5 40.5 1 93.88 446 SER B C 1
ATOM 10448 O O . SER B 1 446 ? -15.82 15.18 40.5 1 93.88 446 SER B O 1
ATOM 10450 N N . HIS B 1 447 ? -17.938 14.875 41.094 1 93.5 447 HIS B N 1
ATOM 10451 C CA . HIS B 1 447 ? -17.594 13.656 41.844 1 93.5 447 HIS B CA 1
ATOM 10452 C C . HIS B 1 447 ? -17.141 12.555 40.875 1 93.5 447 HIS B C 1
ATOM 10454 O O . HIS B 1 447 ? -16.125 11.891 41.156 1 93.5 447 HIS B O 1
ATOM 10460 N N . LYS B 1 448 ? -17.828 12.398 39.844 1 93.25 448 LYS B N 1
ATOM 10461 C CA . LYS B 1 448 ? -17.516 11.328 38.875 1 93.25 448 LYS B CA 1
ATOM 10462 C C . LYS B 1 448 ? -16.188 11.602 38.188 1 93.25 448 LYS B C 1
ATOM 10464 O O . LYS B 1 448 ? -15.469 10.664 37.812 1 93.25 448 LYS B O 1
ATOM 10469 N N . ALA B 1 449 ? -15.859 12.828 37.969 1 92.88 449 ALA B N 1
ATOM 10470 C CA . ALA B 1 449 ? -14.617 13.203 37.312 1 92.88 449 ALA B CA 1
ATOM 10471 C C . ALA B 1 449 ? -13.398 12.734 38.094 1 92.88 449 ALA B C 1
ATOM 10473 O O . ALA B 1 449 ? -12.32 12.555 37.531 1 92.88 449 ALA B O 1
ATOM 10474 N N . THR B 1 450 ? -13.609 12.531 39.281 1 90.44 450 THR B N 1
ATOM 10475 C CA . THR B 1 450 ? -12.508 12.102 40.156 1 90.44 450 THR B CA 1
ATOM 10476 C C . THR B 1 450 ? -12.289 10.594 40.031 1 90.44 450 THR B C 1
ATOM 10478 O O . THR B 1 450 ? -11.258 10.078 40.469 1 90.44 450 THR B O 1
ATOM 10481 N N . GLN B 1 451 ? -13.289 10.117 39.281 1 86 451 GLN B N 1
ATOM 10482 C CA . GLN B 1 451 ? -13.133 8.68 39.062 1 86 451 GLN B CA 1
ATOM 10483 C C . GLN B 1 451 ? -12.203 8.391 37.906 1 86 451 GLN B C 1
ATOM 10485 O O . GLN B 1 451 ? -12.227 9.094 36.875 1 86 451 GLN B O 1
ATOM 10490 N N . THR B 1 452 ? -11.148 7.688 38.125 1 82.69 452 THR B N 1
ATOM 10491 C CA . THR B 1 452 ? -10.141 7.391 37.125 1 82.69 452 THR B CA 1
ATOM 10492 C C . THR B 1 452 ? -10.633 6.301 36.156 1 82.69 452 THR B C 1
ATOM 10494 O O . THR B 1 452 ? -10.031 5.227 36.094 1 82.69 452 THR B O 1
ATOM 10497 N N . VAL B 1 453 ? -11.867 6.734 35.5 1 87.06 453 VAL B N 1
ATOM 10498 C CA . VAL B 1 453 ? -12.406 5.855 34.469 1 87.06 453 VAL B CA 1
ATOM 10499 C C . VAL B 1 453 ? -12.578 6.629 33.188 1 87.06 453 VAL B C 1
ATOM 10501 O O . VAL B 1 453 ? -12.797 7.844 33.188 1 87.06 453 VAL B O 1
ATOM 10504 N N . PRO B 1 454 ? -12.477 5.992 32.031 1 88.44 454 PRO B N 1
ATOM 10505 C CA . PRO B 1 454 ? -12.484 6.676 30.75 1 88.44 454 PRO B CA 1
ATOM 10506 C C . PRO B 1 454 ? -13.797 7.402 30.469 1 88.44 454 PRO B C 1
ATOM 10508 O O . PRO B 1 454 ? -13.805 8.438 29.797 1 88.44 454 PRO B O 1
ATOM 10511 N N . ASP B 1 455 ? -14.891 6.832 30.938 1 89.5 455 ASP B N 1
ATOM 10512 C CA . ASP B 1 455 ? -16.203 7.426 30.719 1 89.5 455 ASP B CA 1
ATOM 10513 C C . ASP B 1 455 ? -17.016 7.457 32 1 89.5 455 ASP B C 1
ATOM 10515 O O . ASP B 1 455 ? -18 6.73 32.156 1 89.5 455 ASP B O 1
ATOM 10519 N N . PRO B 1 456 ? -16.719 8.383 32.812 1 89.06 456 PRO B N 1
ATOM 10520 C CA . PRO B 1 456 ? -17.328 8.391 34.156 1 89.06 456 PRO B CA 1
ATOM 10521 C C . PRO B 1 456 ? -18.812 8.711 34.094 1 89.06 456 PRO B C 1
ATOM 10523 O O . PRO B 1 456 ? -19.562 8.305 35 1 89.06 456 PRO B O 1
ATOM 10526 N N . PHE B 1 457 ? -19.328 9.344 33.062 1 88 457 PHE B N 1
ATOM 10527 C CA . PHE B 1 457 ? -20.703 9.82 33.031 1 88 457 PHE B CA 1
ATOM 10528 C C . PHE B 1 457 ? -21.625 8.766 32.438 1 88 457 PHE B C 1
ATOM 10530 O O . PHE B 1 457 ? -22.859 8.898 32.531 1 88 457 PHE B O 1
ATOM 10537 N N . ALA B 1 458 ? -20.984 7.75 31.891 1 86 458 ALA B N 1
ATOM 10538 C CA . ALA B 1 458 ? -21.781 6.695 31.266 1 86 458 ALA B CA 1
ATOM 10539 C C . ALA B 1 458 ? -22.5 5.848 32.312 1 86 458 ALA B C 1
ATOM 10541 O O . ALA B 1 458 ? -23.547 5.27 32.062 1 86 458 ALA B O 1
ATOM 10542 N N . LYS B 1 459 ? -22.031 5.715 33.531 1 82.12 459 LYS B N 1
ATOM 10543 C CA . LYS B 1 459 ? -22.547 4.805 34.531 1 82.12 459 LYS B CA 1
ATOM 10544 C C . LYS B 1 459 ? -23.297 5.57 35.625 1 82.12 459 LYS B C 1
ATOM 10546 O O . LYS B 1 459 ? -23.266 5.18 36.812 1 82.12 459 LYS B O 1
ATOM 10551 N N . MET B 1 460 ? -23.938 6.574 35.188 1 91 460 MET B N 1
ATOM 10552 C CA . MET B 1 460 ? -24.688 7.34 36.188 1 91 460 MET B CA 1
ATOM 10553 C C . MET B 1 460 ? -26.016 6.656 36.5 1 91 460 MET B C 1
ATOM 10555 O O . MET B 1 460 ? -26.672 6.102 35.625 1 91 460 MET B O 1
ATOM 10559 N N . THR B 1 461 ? -26.375 6.586 37.75 1 92.88 461 THR B N 1
ATOM 10560 C CA . THR B 1 461 ? -27.641 6.027 38.188 1 92.88 461 THR B CA 1
ATOM 10561 C C . THR B 1 461 ? -28.781 7.016 37.938 1 92.88 461 THR B C 1
ATOM 10563 O O . THR B 1 461 ? -28.547 8.188 37.625 1 92.88 461 THR B O 1
ATOM 10566 N N . LYS B 1 462 ? -30.016 6.629 38.031 1 94.12 462 LYS B N 1
ATOM 10567 C CA . LYS B 1 462 ? -31.172 7.492 37.875 1 94.12 462 LYS B CA 1
ATOM 10568 C C . LYS B 1 462 ? -31.141 8.672 38.844 1 94.12 462 LYS B C 1
ATOM 10570 O O . LYS B 1 462 ? -31.359 9.812 38.438 1 94.12 462 LYS B O 1
ATOM 10575 N N . ASP B 1 463 ? -30.828 8.328 40.125 1 93.44 463 ASP B N 1
ATOM 10576 C CA . ASP B 1 463 ? -30.797 9.352 41.156 1 93.44 463 ASP B CA 1
ATOM 10577 C C . ASP B 1 463 ? -29.688 10.383 40.875 1 93.44 463 ASP B C 1
ATOM 10579 O O . ASP B 1 463 ? -29.906 11.578 41.062 1 93.44 463 ASP B O 1
ATOM 10583 N N . GLU B 1 464 ? -28.609 9.922 40.469 1 94.81 464 GLU B N 1
ATOM 10584 C CA . GLU B 1 464 ? -27.484 10.797 40.156 1 94.81 464 GLU B CA 1
ATOM 10585 C C . GLU B 1 464 ? -27.828 11.734 39 1 94.81 464 GLU B C 1
ATOM 10587 O O . GLU B 1 464 ? -27.484 12.914 39 1 94.81 464 GLU B O 1
ATOM 10592 N N . MET B 1 465 ? -28.484 11.242 38 1 95.44 465 MET B N 1
ATOM 10593 C CA . MET B 1 465 ? -28.875 12.047 36.844 1 95.44 465 MET B CA 1
ATOM 10594 C C . MET B 1 465 ? -29.891 13.117 37.25 1 95.44 465 MET B C 1
ATOM 10596 O O . MET B 1 465 ? -29.797 14.266 36.812 1 95.44 465 MET B O 1
ATOM 10600 N N . ALA B 1 466 ? -30.781 12.656 38.031 1 95.06 466 ALA B N 1
ATOM 10601 C CA . ALA B 1 466 ? -31.797 13.594 38.5 1 95.06 466 ALA B CA 1
ATOM 10602 C C . ALA B 1 466 ? -31.172 14.719 39.312 1 95.06 466 ALA B C 1
ATOM 10604 O O . ALA B 1 466 ? -31.516 15.891 39.156 1 95.06 466 ALA B O 1
ATOM 10605 N N . ASP B 1 467 ? -30.219 14.375 40.156 1 94.38 467 ASP B N 1
ATOM 10606 C CA . ASP B 1 467 ? -29.531 15.344 41 1 94.38 467 ASP B CA 1
ATOM 10607 C C . ASP B 1 467 ? -28.766 16.359 40.156 1 94.38 467 ASP B C 1
ATOM 10609 O O . ASP B 1 467 ? -28.828 17.562 40.406 1 94.38 467 ASP B O 1
ATOM 10613 N N . GLU B 1 468 ? -28.031 15.836 39.219 1 95.19 468 GLU B N 1
ATOM 10614 C CA . GLU B 1 468 ? -27.234 16.688 38.344 1 95.19 468 GLU B CA 1
ATOM 10615 C C . GLU B 1 468 ? -28.109 17.641 37.531 1 95.19 468 GLU B C 1
ATOM 10617 O O . GLU B 1 468 ? -27.828 18.844 37.5 1 95.19 468 GLU B O 1
ATOM 10622 N N . LEU B 1 469 ? -29.141 17.188 36.969 1 95.56 469 LEU B N 1
ATOM 10623 C CA . LEU B 1 469 ? -30.016 17.969 36.094 1 95.56 469 LEU B CA 1
ATOM 10624 C C . LEU B 1 469 ? -30.781 19.016 36.906 1 95.56 469 LEU B C 1
ATOM 10626 O O . LEU B 1 469 ? -31.016 20.125 36.406 1 95.56 469 LEU B O 1
ATOM 10630 N N . THR B 1 470 ? -31.203 18.656 38.062 1 95.12 470 THR B N 1
ATOM 10631 C CA . THR B 1 470 ? -31.938 19.594 38.906 1 95.12 470 THR B CA 1
ATOM 10632 C C . THR B 1 470 ? -31 20.688 39.438 1 95.12 470 THR B C 1
ATOM 10634 O O . THR B 1 470 ? -31.391 21.859 39.5 1 95.12 470 THR B O 1
ATOM 10637 N N . TYR B 1 471 ? -29.859 20.281 39.781 1 94.75 471 TYR B N 1
ATOM 10638 C CA . TYR B 1 471 ? -28.875 21.25 40.25 1 94.75 471 TYR B CA 1
ATOM 10639 C C . TYR B 1 471 ? -28.578 22.297 39.156 1 94.75 471 TYR B C 1
ATOM 10641 O O . TYR B 1 471 ? -28.453 23.484 39.438 1 94.75 471 TYR B O 1
ATOM 10649 N N . ARG B 1 472 ? -28.422 21.859 37.906 1 92.88 472 ARG B N 1
ATOM 10650 C CA . ARG B 1 472 ? -28.094 22.75 36.812 1 92.88 472 ARG B CA 1
ATOM 10651 C C . ARG B 1 472 ? -29.312 23.531 36.344 1 92.88 472 ARG B C 1
ATOM 10653 O O . ARG B 1 472 ? -29.203 24.406 35.469 1 92.88 472 ARG B O 1
ATOM 10660 N N . GLY B 1 473 ? -30.453 23.156 36.875 1 90.19 473 GLY B N 1
ATOM 10661 C CA . GLY B 1 473 ? -31.672 23.891 36.562 1 90.19 473 GLY B CA 1
ATOM 10662 C C . GLY B 1 473 ? -32.281 23.5 35.25 1 90.19 473 GLY B C 1
ATOM 10663 O O . GLY B 1 473 ? -33.156 24.219 34.719 1 90.19 473 GLY B O 1
ATOM 10664 N N . THR B 1 474 ? -31.875 22.375 34.688 1 91.19 474 THR B N 1
ATOM 10665 C CA . THR B 1 474 ? -32.375 21.922 33.406 1 91.19 474 THR B CA 1
ATOM 10666 C C . THR B 1 474 ? -33.75 21.266 33.562 1 91.19 474 THR B C 1
ATOM 10668 O O . THR B 1 474 ? -34.594 21.375 32.688 1 91.19 474 THR B O 1
ATOM 10671 N N . VAL B 1 475 ? -33.781 20.469 34.656 1 92.31 475 VAL B N 1
ATOM 10672 C CA . VAL B 1 475 ? -35.062 19.828 34.969 1 92.31 475 VAL B CA 1
ATOM 10673 C C . VAL B 1 475 ? -35.469 20.188 36.406 1 92.31 475 VAL B C 1
ATOM 10675 O O . VAL B 1 475 ? -34.625 20.328 37.281 1 92.31 475 VAL B O 1
ATOM 10678 N N . THR B 1 476 ? -36.781 20.297 36.531 1 92.44 476 THR B N 1
ATOM 10679 C CA . THR B 1 476 ? -37.281 20.562 37.875 1 92.44 476 THR B CA 1
ATOM 10680 C C . THR B 1 476 ? -37.281 19.281 38.688 1 92.44 476 THR B C 1
ATOM 10682 O O . THR B 1 476 ? -37.312 18.172 38.156 1 92.44 476 THR B O 1
ATOM 10685 N N . TYR B 1 477 ? -37.344 19.469 40 1 90.69 477 TYR B N 1
ATOM 10686 C CA . TYR B 1 477 ? -37.375 18.328 40.906 1 90.69 477 TYR B CA 1
ATOM 10687 C C . TYR B 1 477 ? -38.594 17.469 40.656 1 90.69 477 TYR B C 1
ATOM 10689 O O . TYR B 1 477 ? -38.531 16.25 40.625 1 90.69 477 TYR B O 1
ATOM 10697 N N . THR B 1 478 ? -39.719 18.062 40.375 1 90.69 478 THR B N 1
ATOM 10698 C CA . THR B 1 478 ? -40.969 17.375 40.156 1 90.69 478 THR B CA 1
ATOM 10699 C C . THR B 1 478 ? -40.938 16.578 38.875 1 90.69 478 THR B C 1
ATOM 10701 O O . THR B 1 478 ? -41.406 15.445 38.812 1 90.69 478 THR B O 1
ATOM 10704 N N . ASP B 1 479 ? -40.375 17.156 37.875 1 92.19 479 ASP B N 1
ATOM 10705 C CA . ASP B 1 479 ? -40.281 16.5 36.562 1 92.19 479 ASP B CA 1
ATOM 10706 C C . ASP B 1 479 ? -39.344 15.305 36.625 1 92.19 479 ASP B C 1
ATOM 10708 O O . ASP B 1 479 ? -39.594 14.273 36 1 92.19 479 ASP B O 1
ATOM 10712 N N . ALA B 1 480 ? -38.281 15.523 37.312 1 92.31 480 ALA B N 1
ATOM 10713 C CA . ALA B 1 480 ? -37.25 14.484 37.375 1 92.31 480 ALA B CA 1
ATOM 10714 C C . ALA B 1 480 ? -37.781 13.219 38.031 1 92.31 480 ALA B C 1
ATOM 10716 O O . ALA B 1 480 ? -37.406 12.109 37.656 1 92.31 480 ALA B O 1
ATOM 10717 N N . GLU B 1 481 ? -38.656 13.312 39 1 88.19 481 GLU B N 1
ATOM 10718 C CA . GLU B 1 481 ? -39.25 12.172 39.688 1 88.19 481 GLU B CA 1
ATOM 10719 C C . GLU B 1 481 ? -40.156 11.352 38.75 1 88.19 481 GLU B C 1
ATOM 10721 O O . GLU B 1 481 ? -40.188 10.125 38.875 1 88.19 481 GLU B O 1
ATOM 10726 N N . GLY B 1 482 ? -40.719 12.039 37.844 1 90.38 482 GLY B N 1
ATOM 10727 C CA . GLY B 1 482 ? -41.625 11.367 36.938 1 90.38 482 GLY B CA 1
ATOM 10728 C C . GLY B 1 482 ? -40.969 10.812 35.719 1 90.38 482 GLY B C 1
ATOM 10729 O O . GLY B 1 482 ? -41.531 9.992 35 1 90.38 482 GLY B O 1
ATOM 10730 N N . MET B 1 483 ? -39.75 11.172 35.5 1 93.31 483 MET B N 1
ATOM 10731 C CA . MET B 1 483 ? -39.062 10.773 34.281 1 93.31 483 MET B CA 1
ATOM 10732 C C . MET B 1 483 ? -38.406 9.414 34.469 1 93.31 483 MET B C 1
ATOM 10734 O O . MET B 1 483 ? -37.969 9.062 35.562 1 93.31 483 MET B O 1
ATOM 10738 N N . THR B 1 484 ? -38.344 8.656 33.375 1 94.19 484 THR B N 1
ATOM 10739 C CA . THR B 1 484 ? -37.625 7.379 33.406 1 94.19 484 THR B CA 1
ATOM 10740 C C . THR B 1 484 ? -36.125 7.598 33.25 1 94.19 484 THR B C 1
ATOM 10742 O O . THR B 1 484 ? -35.656 8.688 32.906 1 94.19 484 THR B O 1
ATOM 10745 N N . LYS B 1 485 ? -35.344 6.609 33.5 1 92.75 485 LYS B N 1
ATOM 10746 C CA . LYS B 1 485 ? -33.875 6.695 33.344 1 92.75 485 LYS B CA 1
ATOM 10747 C C . LYS B 1 485 ? -33.5 7.051 31.922 1 92.75 485 LYS B C 1
ATOM 10749 O O . LYS B 1 485 ? -32.562 7.797 31.688 1 92.75 485 LYS B O 1
ATOM 10754 N N . LYS B 1 486 ? -34.281 6.449 31 1 92.69 486 LYS B N 1
ATOM 10755 C CA . LYS B 1 486 ? -34.062 6.715 29.594 1 92.69 486 LYS B CA 1
ATOM 10756 C C . LYS B 1 486 ? -34.281 8.188 29.266 1 92.69 486 LYS B C 1
ATOM 10758 O O . LYS B 1 486 ? -33.5 8.789 28.516 1 92.69 486 LYS B O 1
ATOM 10763 N N . ASP B 1 487 ? -35.25 8.773 29.828 1 92.69 487 ASP B N 1
ATOM 10764 C CA . ASP B 1 487 ? -35.594 10.172 29.594 1 92.69 487 ASP B CA 1
ATOM 10765 C C . ASP B 1 487 ? -34.531 11.094 30.219 1 92.69 487 ASP B C 1
ATOM 10767 O O . ASP B 1 487 ? -34.156 12.094 29.625 1 92.69 487 ASP B O 1
ATOM 10771 N N . LEU B 1 488 ? -34.219 10.695 31.406 1 93.94 488 LEU B N 1
ATOM 10772 C CA . LEU B 1 488 ? -33.188 11.477 32.094 1 93.94 488 LEU B CA 1
ATOM 10773 C C . LEU B 1 488 ? -31.875 11.453 31.312 1 93.94 488 LEU B C 1
ATOM 10775 O O . LEU B 1 488 ? -31.156 12.453 31.266 1 93.94 488 LEU B O 1
ATOM 10779 N N . ASN B 1 489 ? -31.656 10.305 30.781 1 92.69 489 ASN B N 1
ATOM 10780 C CA . ASN B 1 489 ? -30.453 10.164 29.984 1 92.69 489 ASN B CA 1
ATOM 10781 C C . ASN B 1 489 ? -30.484 11.078 28.766 1 92.69 489 ASN B C 1
ATOM 10783 O O . ASN B 1 489 ? -29.438 11.602 28.344 1 92.69 489 ASN B O 1
ATOM 10787 N N . VAL B 1 490 ? -31.562 11.195 28.188 1 89.94 490 VAL B N 1
ATOM 10788 C CA . VAL B 1 490 ? -31.719 12.086 27.047 1 89.94 490 VAL B CA 1
ATOM 10789 C C . VAL B 1 490 ? -31.438 13.523 27.469 1 89.94 490 VAL B C 1
ATOM 10791 O O . VAL B 1 490 ? -30.734 14.258 26.781 1 89.94 490 VAL B O 1
ATOM 10794 N N . GLN B 1 491 ? -31.938 13.875 28.625 1 91.5 491 GLN B N 1
ATOM 10795 C CA . GLN B 1 491 ? -31.719 15.227 29.125 1 91.5 491 GLN B CA 1
ATOM 10796 C C . GLN B 1 491 ? -30.25 15.438 29.5 1 91.5 491 GLN B C 1
ATOM 10798 O O . GLN B 1 491 ? -29.703 16.531 29.297 1 91.5 491 GLN B O 1
ATOM 10803 N N . MET B 1 492 ? -29.688 14.43 30 1 91.56 492 MET B N 1
ATOM 10804 C CA . MET B 1 492 ? -28.266 14.508 30.344 1 91.56 492 MET B CA 1
ATOM 10805 C C . MET B 1 492 ? -27.406 14.742 29.109 1 91.56 492 MET B C 1
ATOM 10807 O O . MET B 1 492 ? -26.5 15.57 29.125 1 91.56 492 MET B O 1
ATOM 10811 N N . LYS B 1 493 ? -27.688 14.031 28.078 1 87.31 493 LYS B N 1
ATOM 10812 C CA . LYS B 1 493 ? -26.953 14.18 26.828 1 87.31 493 LYS B CA 1
ATOM 10813 C C . LYS B 1 493 ? -27.109 15.594 26.266 1 87.31 493 LYS B C 1
ATOM 10815 O O . LYS B 1 493 ? -26.156 16.172 25.734 1 87.31 493 LYS B O 1
ATOM 10820 N N . HIS B 1 494 ? -28.203 16.125 26.422 1 86.44 494 HIS B N 1
ATOM 10821 C CA . HIS B 1 494 ? -28.469 17.484 25.953 1 86.44 494 HIS B CA 1
ATOM 10822 C C . HIS B 1 494 ? -27.734 18.516 26.812 1 86.44 494 HIS B C 1
ATOM 10824 O O . HIS B 1 494 ? -27.266 19.531 26.297 1 86.44 494 HIS B O 1
ATOM 10830 N N . THR B 1 495 ? -27.656 18.172 28.031 1 89.12 495 THR B N 1
ATOM 10831 C CA . THR B 1 495 ? -27.031 19.109 28.969 1 89.12 495 THR B CA 1
ATOM 10832 C C . THR B 1 495 ? -25.516 19.078 28.828 1 89.12 495 THR B C 1
ATOM 10834 O O . THR B 1 495 ? -24.859 20.125 28.891 1 89.12 495 THR B O 1
ATOM 10837 N N . LEU B 1 496 ? -25 17.938 28.688 1 90.12 496 LEU B N 1
ATOM 10838 C CA . LEU B 1 496 ? -23.547 17.797 28.641 1 90.12 496 LEU B CA 1
ATOM 10839 C C . LEU B 1 496 ? -23.016 18.109 27.234 1 90.12 496 LEU B C 1
ATOM 10841 O O . LEU B 1 496 ? -21.812 18.344 27.078 1 90.12 496 LEU B O 1
ATOM 10845 N N . HIS B 1 497 ? -23.812 18.062 26.266 1 88.75 497 HIS B N 1
ATOM 10846 C CA . HIS B 1 497 ? -23.469 18.391 24.891 1 88.75 497 HIS B CA 1
ATOM 10847 C C . HIS B 1 497 ? -22.266 17.578 24.422 1 88.75 497 HIS B C 1
ATOM 10849 O O . HIS B 1 497 ? -21.312 18.156 23.891 1 88.75 497 HIS B O 1
ATOM 10855 N N . GLY B 1 498 ? -22.234 16.312 24.719 1 89.19 498 GLY B N 1
ATOM 10856 C CA . GLY B 1 498 ? -21.188 15.422 24.203 1 89.19 498 GLY B CA 1
ATOM 10857 C C . GLY B 1 498 ? -19.984 15.336 25.125 1 89.19 498 GLY B C 1
ATOM 10858 O O . GLY B 1 498 ? -19.031 14.617 24.828 1 89.19 498 GLY B O 1
ATOM 10859 N N . VAL B 1 499 ? -19.922 16.016 26.219 1 92.19 499 VAL B N 1
ATOM 10860 C CA . VAL B 1 499 ? -18.828 15.922 27.188 1 92.19 499 VAL B CA 1
ATOM 10861 C C . VAL B 1 499 ? -18.875 14.562 27.875 1 92.19 499 VAL B C 1
ATOM 10863 O O . VAL B 1 499 ? -19.906 14.172 28.422 1 92.19 499 VAL B O 1
ATOM 10866 N N . LYS B 1 500 ? -17.719 13.883 27.859 1 91.62 500 LYS B N 1
ATOM 10867 C CA . LYS B 1 500 ? -17.688 12.523 28.391 1 91.62 500 LYS B CA 1
ATOM 10868 C C . LYS B 1 500 ? -16.797 12.445 29.625 1 91.62 500 LYS B C 1
ATOM 10870 O O . LYS B 1 500 ? -16.922 11.531 30.438 1 91.62 500 LYS B O 1
ATOM 10875 N N . ARG B 1 501 ? -15.891 13.359 29.703 1 93.5 501 ARG B N 1
ATOM 10876 C CA . ARG B 1 501 ? -14.945 13.375 30.812 1 93.5 501 ARG B CA 1
ATOM 10877 C C . ARG B 1 501 ? -14.211 14.703 30.891 1 93.5 501 ARG B C 1
ATOM 10879 O O . ARG B 1 501 ? -14.438 15.594 30.062 1 93.5 501 ARG B O 1
ATOM 10886 N N . ILE B 1 502 ? -13.398 14.797 31.953 1 94.19 502 ILE B N 1
ATOM 10887 C CA . ILE B 1 502 ? -12.508 15.945 32.094 1 94.19 502 ILE B CA 1
ATOM 10888 C C . ILE B 1 502 ? -11.43 15.906 31.016 1 94.19 502 ILE B C 1
ATOM 10890 O O . ILE B 1 502 ? -11.156 14.852 30.438 1 94.19 502 ILE B O 1
ATOM 10894 N N . PRO B 1 503 ? -10.945 17.031 30.578 1 94.81 503 PRO B N 1
ATOM 10895 C CA . PRO B 1 503 ? -9.875 17.031 29.594 1 94.81 503 PRO B CA 1
ATOM 10896 C C . PRO B 1 503 ? -8.719 16.094 29.969 1 94.81 503 PRO B C 1
ATOM 10898 O O . PRO B 1 503 ? -8.445 15.898 31.156 1 94.81 503 PRO B O 1
ATOM 10901 N N . THR B 1 504 ? -8.047 15.586 29 1 95.44 504 THR B N 1
ATOM 10902 C CA . THR B 1 504 ? -7.074 14.516 29.156 1 95.44 504 THR B CA 1
ATOM 10903 C C . THR B 1 504 ? -5.941 14.938 30.094 1 95.44 504 THR B C 1
ATOM 10905 O O . THR B 1 504 ? -5.492 14.156 30.922 1 95.44 504 THR B O 1
ATOM 10908 N N . LEU B 1 505 ? -5.469 16.141 29.969 1 95.88 505 LEU B N 1
ATOM 10909 C CA . LEU B 1 505 ? -4.34 16.625 30.766 1 95.88 505 LEU B CA 1
ATOM 10910 C C . LEU B 1 505 ? -4.727 16.766 32.219 1 95.88 505 LEU B C 1
ATOM 10912 O O . LEU B 1 505 ? -3.855 16.859 33.094 1 95.88 505 LEU B O 1
ATOM 10916 N N . LEU B 1 506 ? -6.027 16.734 32.531 1 95.5 506 LEU B N 1
ATOM 10917 C CA . LEU B 1 506 ? -6.535 16.859 33.875 1 95.5 506 LEU B CA 1
ATOM 10918 C C . LEU B 1 506 ? -7.137 15.555 34.375 1 95.5 506 LEU B C 1
ATOM 10920 O O . LEU B 1 506 ? -7.746 15.508 35.438 1 95.5 506 LEU B O 1
ATOM 10924 N N . TYR B 1 507 ? -7.004 14.539 33.688 1 94 507 TYR B N 1
ATOM 10925 C CA . TYR B 1 507 ? -7.691 13.266 33.875 1 94 507 TYR B CA 1
ATOM 10926 C C . TYR B 1 507 ? -7.402 12.703 35.281 1 94 507 TYR B C 1
ATOM 10928 O O . TYR B 1 507 ? -8.312 12.266 35.969 1 94 507 TYR B O 1
ATOM 10936 N N . GLN B 1 508 ? -6.203 12.781 35.75 1 90.56 508 GLN B N 1
ATOM 10937 C CA . GLN B 1 508 ? -5.84 12.211 37.031 1 90.56 508 GLN B CA 1
ATOM 10938 C C . GLN B 1 508 ? -6.016 13.234 38.156 1 90.56 508 GLN B C 1
ATOM 10940 O O . GLN B 1 508 ? -6.074 12.867 39.344 1 90.56 508 GLN B O 1
ATOM 10945 N N . SER B 1 509 ? -6.109 14.477 37.719 1 92.12 509 SER B N 1
ATOM 10946 C CA . SER B 1 509 ? -6.266 15.57 38.688 1 92.12 509 SER B CA 1
ATOM 10947 C C . SER B 1 509 ? -7.258 16.609 38.188 1 92.12 509 SER B C 1
ATOM 10949 O O . SER B 1 509 ? -6.875 17.734 37.875 1 92.12 509 SER B O 1
ATOM 10951 N N . PRO B 1 510 ? -8.477 16.219 38.344 1 93.5 510 PRO B N 1
ATOM 10952 C CA . PRO B 1 510 ? -9.492 17.094 37.75 1 93.5 510 PRO B CA 1
ATOM 10953 C C . PRO B 1 510 ? -9.539 18.469 38.406 1 93.5 510 PRO B C 1
ATOM 10955 O O . PRO B 1 510 ? -9.969 19.438 37.812 1 93.5 510 PRO B O 1
ATOM 10958 N N . ASN B 1 511 ? -9.016 18.578 39.656 1 91.38 511 ASN B N 1
ATOM 10959 C CA . ASN B 1 511 ? -9.086 19.828 40.375 1 91.38 511 ASN B CA 1
ATOM 10960 C C . ASN B 1 511 ? -7.77 20.594 40.312 1 91.38 511 ASN B C 1
ATOM 10962 O O . ASN B 1 511 ? -7.609 21.625 40.969 1 91.38 511 ASN B O 1
ATOM 10966 N N . ALA B 1 512 ? -6.91 20.078 39.562 1 93.44 512 ALA B N 1
ATOM 10967 C CA . ALA B 1 512 ? -5.629 20.781 39.469 1 93.44 512 ALA B CA 1
ATOM 10968 C C . ALA B 1 512 ? -5.809 22.172 38.844 1 93.44 512 ALA B C 1
ATOM 10970 O O . ALA B 1 512 ? -6.656 22.375 38 1 93.44 512 ALA B O 1
ATOM 10971 N N . SER B 1 513 ? -5 23.062 39.375 1 94.5 513 SER B N 1
ATOM 10972 C CA . SER B 1 513 ? -5.047 24.422 38.844 1 94.5 513 SER B CA 1
ATOM 10973 C C . SER B 1 513 ? -4.461 24.484 37.406 1 94.5 513 SER B C 1
ATOM 10975 O O . SER B 1 513 ? -3.311 24.094 37.219 1 94.5 513 SER B O 1
ATOM 10977 N N . VAL B 1 514 ? -5.246 24.953 36.531 1 95.25 514 VAL B N 1
ATOM 10978 C CA . VAL B 1 514 ? -4.805 25.078 35.125 1 95.25 514 VAL B CA 1
ATOM 10979 C C . VAL B 1 514 ? -3.658 26.094 35.062 1 95.25 514 VAL B C 1
ATOM 10981 O O . VAL B 1 514 ? -2.812 25.984 34.156 1 95.25 514 VAL B O 1
ATOM 10984 N N . GLU B 1 515 ? -3.619 27.047 35.969 1 94.25 515 GLU B N 1
ATOM 10985 C CA . GLU B 1 515 ? -2.561 28.047 36 1 94.25 515 GLU B CA 1
ATOM 10986 C C . GLU B 1 515 ? -1.239 27.438 36.469 1 94.25 515 GLU B C 1
ATOM 10988 O O . GLU B 1 515 ? -0.185 27.719 35.875 1 94.25 515 GLU B O 1
ATOM 10993 N N . GLU B 1 516 ? -1.384 26.625 37.406 1 93.12 516 GLU B N 1
ATOM 10994 C CA . GLU B 1 516 ? -0.181 25.969 37.938 1 93.12 516 GLU B CA 1
ATOM 10995 C C . GLU B 1 516 ? 0.423 25.031 36.906 1 93.12 516 GLU B C 1
ATOM 10997 O O . GLU B 1 516 ? 1.642 24.844 36.844 1 93.12 516 GLU B O 1
ATOM 11002 N N . LEU B 1 517 ? -0.409 24.5 36.094 1 95.25 517 LEU B N 1
ATOM 11003 C CA . LEU B 1 517 ? 0.047 23.578 35.031 1 95.25 517 LEU B CA 1
ATOM 11004 C C . LEU B 1 517 ? 0.463 24.359 33.781 1 95.25 517 LEU B C 1
ATOM 11006 O O . LEU B 1 517 ? 0.967 23.766 32.844 1 95.25 517 LEU B O 1
ATOM 11010 N N . ASN B 1 518 ? 0.279 25.625 33.781 1 95.56 518 ASN B N 1
ATOM 11011 C CA . ASN B 1 518 ? 0.654 26.516 32.688 1 95.56 518 ASN B CA 1
ATOM 11012 C C . ASN B 1 518 ? -0.152 26.219 31.438 1 95.56 518 ASN B C 1
ATOM 11014 O O . ASN B 1 518 ? 0.384 26.281 30.328 1 95.56 518 ASN B O 1
ATOM 11018 N N . ILE B 1 519 ? -1.446 25.781 31.562 1 96.44 519 ILE B N 1
ATOM 11019 C CA . ILE B 1 519 ? -2.238 25.453 30.391 1 96.44 519 ILE B CA 1
ATOM 11020 C C . ILE B 1 519 ? -3.502 26.312 30.359 1 96.44 519 ILE B C 1
ATOM 11022 O O . ILE B 1 519 ? -4.504 25.938 29.75 1 96.44 519 ILE B O 1
ATOM 11026 N N . GLN B 1 520 ? -3.51 27.453 31.016 1 94.25 520 GLN B N 1
ATOM 11027 C CA . GLN B 1 520 ? -4.68 28.312 31.109 1 94.25 520 GLN B CA 1
ATOM 11028 C C . GLN B 1 520 ? -5.02 28.922 29.734 1 94.25 520 GLN B C 1
ATOM 11030 O O . GLN B 1 520 ? -6.164 29.312 29.484 1 94.25 520 GLN B O 1
ATOM 11035 N N . HIS B 1 521 ? -4.074 28.984 28.875 1 94.62 521 HIS B N 1
ATOM 11036 C CA . HIS B 1 521 ? -4.277 29.625 27.578 1 94.62 521 HIS B CA 1
ATOM 11037 C C . HIS B 1 521 ? -4.527 28.578 26.484 1 94.62 521 HIS B C 1
ATOM 11039 O O . HIS B 1 521 ? -4.715 28.938 25.312 1 94.62 521 HIS B O 1
ATOM 11045 N N . LEU B 1 522 ? -4.543 27.297 26.844 1 96.06 522 LEU B N 1
ATOM 11046 C CA . LEU B 1 522 ? -4.695 26.219 25.859 1 96.06 522 LEU B CA 1
ATOM 11047 C C . LEU B 1 522 ? -6.129 26.156 25.344 1 96.06 522 LEU B C 1
ATOM 11049 O O . LEU B 1 522 ? -7.074 26.062 26.125 1 96.06 522 LEU B O 1
ATOM 11053 N N . GLU B 1 523 ? -6.277 26.25 23.984 1 95.06 523 GLU B N 1
ATOM 11054 C CA . GLU B 1 523 ? -7.574 26.188 23.312 1 95.06 523 GLU B CA 1
ATOM 11055 C C . GLU B 1 523 ? -7.547 25.203 22.141 1 95.06 523 GLU B C 1
ATOM 11057 O O . GLU B 1 523 ? -6.477 24.875 21.625 1 95.06 523 GLU B O 1
ATOM 11062 N N . GLU B 1 524 ? -8.633 24.703 21.812 1 93.62 524 GLU B N 1
ATOM 11063 C CA . GLU B 1 524 ? -8.828 23.922 20.594 1 93.62 524 GLU B CA 1
ATOM 11064 C C . GLU B 1 524 ? -9.672 24.688 19.578 1 93.62 524 GLU B C 1
ATOM 11066 O O . GLU B 1 524 ? -10.836 25.016 19.844 1 93.62 524 GLU B O 1
ATOM 11071 N N . PRO B 1 525 ? -9.211 24.922 18.391 1 91.62 525 PRO B N 1
ATOM 11072 C CA . PRO B 1 525 ? -9.828 25.844 17.438 1 91.62 525 PRO B CA 1
ATOM 11073 C C . PRO B 1 525 ? -11.125 25.281 16.844 1 91.62 525 PRO B C 1
ATOM 11075 O O . PRO B 1 525 ? -11.906 26.031 16.25 1 91.62 525 PRO B O 1
ATOM 11078 N N . GLY B 1 526 ? -11.43 24.078 17 1 90.06 526 GLY B N 1
ATOM 11079 C CA . GLY B 1 526 ? -12.656 23.5 16.469 1 90.06 526 GLY B CA 1
ATOM 11080 C C . GLY B 1 526 ? -12.562 23.141 15.008 1 90.06 526 GLY B C 1
ATOM 11081 O O . GLY B 1 526 ? -13.562 22.781 14.383 1 90.06 526 GLY B O 1
ATOM 11082 N N . SER B 1 527 ? -11.438 23.328 14.492 1 91.25 527 SER B N 1
ATOM 11083 C CA . SER B 1 527 ? -11.258 23.047 13.07 1 91.25 527 SER B CA 1
ATOM 11084 C C . SER B 1 527 ? -9.828 22.625 12.766 1 91.25 527 SER B C 1
ATOM 11086 O O . SER B 1 527 ? -8.898 23.016 13.469 1 91.25 527 SER B O 1
ATOM 11088 N N . GLU B 1 528 ? -9.703 21.75 11.812 1 91.81 528 GLU B N 1
ATOM 11089 C CA . GLU B 1 528 ? -8.461 21.5 11.086 1 91.81 528 GLU B CA 1
ATOM 11090 C C . GLU B 1 528 ? -8.625 21.75 9.594 1 91.81 528 GLU B C 1
ATOM 11092 O O . GLU B 1 528 ? -8.828 20.812 8.82 1 91.81 528 GLU B O 1
ATOM 11097 N N . ALA B 1 529 ? -8.406 22.891 9.266 1 93.25 529 ALA B N 1
ATOM 11098 C CA . ALA B 1 529 ? -8.859 23.469 8 1 93.25 529 ALA B CA 1
ATOM 11099 C C . ALA B 1 529 ? -8.359 22.641 6.816 1 93.25 529 ALA B C 1
ATOM 11101 O O . ALA B 1 529 ? -9.062 22.5 5.809 1 93.25 529 ALA B O 1
ATOM 11102 N N . MET B 1 530 ? -7.176 22.094 6.902 1 94.06 530 MET B N 1
ATOM 11103 C CA . MET B 1 530 ? -6.648 21.312 5.785 1 94.06 530 MET B CA 1
ATOM 11104 C C . MET B 1 530 ? -7.543 20.109 5.488 1 94.06 530 MET B C 1
ATOM 11106 O O . MET B 1 530 ? -7.934 19.891 4.34 1 94.06 530 MET B O 1
ATOM 11110 N N . HIS B 1 531 ? -7.863 19.359 6.465 1 93.19 531 HIS B N 1
ATOM 11111 C CA . HIS B 1 531 ? -8.703 18.188 6.309 1 93.19 531 HIS B CA 1
ATOM 11112 C C . HIS B 1 531 ? -10.141 18.562 5.988 1 93.19 531 HIS B C 1
ATOM 11114 O O . HIS B 1 531 ? -10.797 17.922 5.176 1 93.19 531 HIS B O 1
ATOM 11120 N N . ASP B 1 532 ? -10.602 19.578 6.598 1 95.62 532 ASP B N 1
ATOM 11121 C CA . ASP B 1 532 ? -11.977 20.016 6.375 1 95.62 532 ASP B CA 1
ATOM 11122 C C . ASP B 1 532 ? -12.188 20.453 4.926 1 95.62 532 ASP B C 1
ATOM 11124 O O . ASP B 1 532 ? -13.156 20.062 4.285 1 95.62 532 ASP B O 1
ATOM 11128 N N . LEU B 1 533 ? -11.266 21.297 4.461 1 96.69 533 LEU B N 1
ATOM 11129 C CA . LEU B 1 533 ? -11.336 21.766 3.082 1 96.69 533 LEU B CA 1
ATOM 11130 C C . LEU B 1 533 ? -11.234 20.609 2.105 1 96.69 533 LEU B C 1
ATOM 11132 O O . LEU B 1 533 ? -11.977 20.547 1.126 1 96.69 533 LEU B O 1
ATOM 11136 N N . CYS B 1 534 ? -10.305 19.75 2.367 1 95.69 534 CYS B N 1
ATOM 11137 C CA . CYS B 1 534 ? -10.062 18.609 1.494 1 95.69 534 CYS B CA 1
ATOM 11138 C C . CYS B 1 534 ? -11.297 17.719 1.403 1 95.69 534 CYS B C 1
ATOM 11140 O O . CYS B 1 534 ? -11.758 17.391 0.307 1 95.69 534 CYS B O 1
ATOM 11142 N N . ASN B 1 535 ? -11.859 17.344 2.488 1 95.5 535 ASN B N 1
ATOM 11143 C CA . ASN B 1 535 ? -12.992 16.422 2.525 1 95.5 535 ASN B CA 1
ATOM 11144 C C . ASN B 1 535 ? -14.273 17.094 2.014 1 95.5 535 ASN B C 1
ATOM 11146 O O . ASN B 1 535 ? -15.109 16.438 1.384 1 95.5 535 ASN B O 1
ATOM 11150 N N . HIS B 1 536 ? -14.375 18.344 2.338 1 96.94 536 HIS B N 1
ATOM 11151 C CA . HIS B 1 536 ? -15.516 19.078 1.795 1 96.94 536 HIS B CA 1
ATOM 11152 C C . HIS B 1 536 ? -15.461 19.125 0.271 1 96.94 536 HIS B C 1
ATOM 11154 O O . HIS B 1 536 ? -16.469 18.891 -0.396 1 96.94 536 HIS B O 1
ATOM 11160 N N . ALA B 1 537 ? -14.344 19.422 -0.252 1 97.06 537 ALA B N 1
ATOM 11161 C CA . ALA B 1 537 ? -14.164 19.438 -1.7 1 97.06 537 ALA B CA 1
ATOM 11162 C C . ALA B 1 537 ? -14.461 18.062 -2.307 1 97.06 537 ALA B C 1
ATOM 11164 O O . ALA B 1 537 ? -15.109 17.969 -3.354 1 97.06 537 ALA B O 1
ATOM 11165 N N . LYS B 1 538 ? -13.984 17.062 -1.686 1 95.5 538 LYS B N 1
ATOM 11166 C CA . LYS B 1 538 ? -14.234 15.695 -2.146 1 95.5 538 LYS B CA 1
ATOM 11167 C C . LYS B 1 538 ? -15.734 15.414 -2.211 1 95.5 538 LYS B C 1
ATOM 11169 O O . LYS B 1 538 ? -16.219 14.836 -3.186 1 95.5 538 LYS B O 1
ATOM 11174 N N . ASN B 1 539 ? -16.438 15.812 -1.165 1 95.75 539 ASN B N 1
ATOM 11175 C CA . ASN B 1 539 ? -17.875 15.602 -1.101 1 95.75 539 ASN B CA 1
ATOM 11176 C C . ASN B 1 539 ? -18.609 16.359 -2.211 1 95.75 539 ASN B C 1
ATOM 11178 O O . ASN B 1 539 ? -19.516 15.812 -2.838 1 95.75 539 ASN B O 1
ATOM 11182 N N . LEU B 1 540 ? -18.156 17.516 -2.459 1 96.38 540 LEU B N 1
ATOM 11183 C CA . LEU B 1 540 ? -18.781 18.328 -3.5 1 96.38 540 LEU B CA 1
ATOM 11184 C C . LEU B 1 540 ? -18.547 17.719 -4.879 1 96.38 540 LEU B C 1
ATOM 11186 O O . LEU B 1 540 ? -19.453 17.625 -5.695 1 96.38 540 LEU B O 1
ATOM 11190 N N . LEU B 1 541 ? -17.344 17.297 -5.09 1 95.12 541 LEU B N 1
ATOM 11191 C CA . LEU B 1 541 ? -17 16.734 -6.391 1 95.12 541 LEU B CA 1
ATOM 11192 C C . LEU B 1 541 ? -17.734 15.43 -6.637 1 95.12 541 LEU B C 1
ATOM 11194 O O . LEU B 1 541 ? -17.969 15.047 -7.785 1 95.12 541 LEU B O 1
ATOM 11198 N N . GLU B 1 542 ? -18.062 14.789 -5.578 1 94.69 542 GLU B N 1
ATOM 11199 C CA . GLU B 1 542 ? -18.828 13.547 -5.688 1 94.69 542 GLU B CA 1
ATOM 11200 C C . GLU B 1 542 ? -20.297 13.82 -5.945 1 94.69 542 GLU B C 1
ATOM 11202 O O . GLU B 1 542 ? -20.953 13.078 -6.684 1 94.69 542 GLU B O 1
ATOM 11207 N N . GLU B 1 543 ? -20.828 14.953 -5.41 1 96.38 543 GLU B N 1
ATOM 11208 C CA . GLU B 1 543 ? -22.266 15.258 -5.457 1 96.38 543 GLU B CA 1
ATOM 11209 C C . GLU B 1 543 ? -22.625 16.047 -6.707 1 96.38 543 GLU B C 1
ATOM 11211 O O . GLU B 1 543 ? -23.672 15.82 -7.316 1 96.38 543 GLU B O 1
ATOM 11216 N N . ILE B 1 544 ? -21.844 16.859 -7.219 1 96.19 544 ILE B N 1
ATOM 11217 C CA . ILE B 1 544 ? -22.141 17.844 -8.258 1 96.19 544 ILE B CA 1
ATOM 11218 C C . ILE B 1 544 ? -22.531 17.125 -9.547 1 96.19 544 ILE B C 1
ATOM 11220 O O . ILE B 1 544 ? -23.5 17.5 -10.203 1 96.19 544 ILE B O 1
ATOM 11224 N N . PRO B 1 545 ? -21.812 16.047 -9.953 1 94.69 545 PRO B N 1
ATOM 11225 C CA . PRO B 1 545 ? -22.141 15.414 -11.234 1 94.69 545 PRO B CA 1
ATOM 11226 C C . PRO B 1 545 ? -23.578 14.898 -11.281 1 94.69 545 PRO B C 1
ATOM 11228 O O . PRO B 1 545 ? -24.172 14.852 -12.359 1 94.69 545 PRO B O 1
ATOM 11231 N N . SER B 1 546 ? -24.156 14.617 -10.18 1 93.75 546 SER B N 1
ATOM 11232 C CA . SER B 1 546 ? -25.516 14.086 -10.148 1 93.75 546 SER B CA 1
ATOM 11233 C C . SER B 1 546 ? -26.547 15.203 -10.172 1 93.75 546 SER B C 1
ATOM 11235 O O . SER B 1 546 ? -27.734 14.945 -10.344 1 93.75 546 SER B O 1
ATOM 11237 N N . ARG B 1 547 ? -26.094 16.531 -10.078 1 92.94 547 ARG B N 1
ATOM 11238 C CA . ARG B 1 547 ? -27.016 17.656 -9.891 1 92.94 547 ARG B CA 1
ATOM 11239 C C . ARG B 1 547 ? -26.969 18.594 -11.086 1 92.94 547 ARG B C 1
ATOM 11241 O O . ARG B 1 547 ? -27.719 19.578 -11.141 1 92.94 547 ARG B O 1
ATOM 11248 N N . VAL B 1 548 ? -26.109 18.266 -12 1 94.38 548 VAL B N 1
ATOM 11249 C CA . VAL B 1 548 ? -25.906 19.203 -13.109 1 94.38 548 VAL B CA 1
ATOM 11250 C C . VAL B 1 548 ? -26.125 18.484 -14.438 1 94.38 548 VAL B C 1
ATOM 11252 O O . VAL B 1 548 ? -26.406 17.281 -14.461 1 94.38 548 VAL B O 1
ATOM 11255 N N . SER B 1 549 ? -26.094 19.234 -15.555 1 93.69 549 SER B N 1
ATOM 11256 C CA . SER B 1 549 ? -26.25 18.656 -16.891 1 93.69 549 SER B CA 1
ATOM 11257 C C . SER B 1 549 ? -25.141 17.672 -17.219 1 93.69 549 SER B C 1
ATOM 11259 O O . SER B 1 549 ? -24.078 17.703 -16.609 1 93.69 549 SER B O 1
ATOM 11261 N N . THR B 1 550 ? -25.359 16.828 -18.094 1 94.12 550 THR B N 1
ATOM 11262 C CA . THR B 1 550 ? -24.406 15.797 -18.484 1 94.12 550 THR B CA 1
ATOM 11263 C C . THR B 1 550 ? -23.094 16.422 -18.969 1 94.12 550 THR B C 1
ATOM 11265 O O . THR B 1 550 ? -22.016 15.875 -18.75 1 94.12 550 THR B O 1
ATOM 11268 N N . HIS B 1 551 ? -23.312 17.5 -19.562 1 94.31 551 HIS B N 1
ATOM 11269 C CA . HIS B 1 551 ? -22.125 18.188 -20.094 1 94.31 551 HIS B CA 1
ATOM 11270 C C . HIS B 1 551 ? -21.234 18.672 -18.953 1 94.31 551 HIS B C 1
ATOM 11272 O O . HIS B 1 551 ? -20.031 18.391 -18.953 1 94.31 551 HIS B O 1
ATOM 11278 N N . VAL B 1 552 ? -21.812 19.312 -18.031 1 95.44 552 VAL B N 1
ATOM 11279 C CA . VAL B 1 552 ? -21.047 19.844 -16.906 1 95.44 552 VAL B CA 1
ATOM 11280 C C . VAL B 1 552 ? -20.516 18.688 -16.062 1 95.44 552 VAL B C 1
ATOM 11282 O O . VAL B 1 552 ? -19.391 18.734 -15.547 1 95.44 552 VAL B O 1
ATOM 11285 N N . ALA B 1 553 ? -21.344 17.672 -15.938 1 95.88 553 ALA B N 1
ATOM 11286 C CA . ALA B 1 553 ? -20.906 16.469 -15.234 1 95.88 553 ALA B CA 1
ATOM 11287 C C . ALA B 1 553 ? -19.656 15.883 -15.891 1 95.88 553 ALA B C 1
ATOM 11289 O O . ALA B 1 553 ? -18.766 15.383 -15.203 1 95.88 553 ALA B O 1
ATOM 11290 N N . GLY B 1 554 ? -19.609 15.898 -17.203 1 94 554 GLY B N 1
ATOM 11291 C CA . GLY B 1 554 ? -18.453 15.43 -17.938 1 94 554 GLY B CA 1
ATOM 11292 C C . GLY B 1 554 ? -17.188 16.219 -17.625 1 94 554 GLY B C 1
ATOM 11293 O O . GLY B 1 554 ? -16.094 15.648 -17.578 1 94 554 GLY B O 1
ATOM 11294 N N . ILE B 1 555 ? -17.375 17.484 -17.375 1 94 555 ILE B N 1
ATOM 11295 C CA . ILE B 1 555 ? -16.234 18.328 -17.031 1 94 555 ILE B CA 1
ATOM 11296 C C . ILE B 1 555 ? -15.656 17.906 -15.688 1 94 555 ILE B C 1
ATOM 11298 O O . ILE B 1 555 ? -14.445 17.766 -15.539 1 94 555 ILE B O 1
ATOM 11302 N N . VAL B 1 556 ? -16.531 17.734 -14.734 1 94.56 556 VAL B N 1
ATOM 11303 C CA . VAL B 1 556 ? -16.109 17.344 -13.391 1 94.56 556 VAL B CA 1
ATOM 11304 C C . VAL B 1 556 ? -15.367 16 -13.461 1 94.56 556 VAL B C 1
ATOM 11306 O O . VAL B 1 556 ? -14.328 15.836 -12.828 1 94.56 556 VAL B O 1
ATOM 11309 N N . LYS B 1 557 ? -15.891 15.133 -14.211 1 91 557 LYS B N 1
ATOM 11310 C CA . LYS B 1 557 ? -15.273 13.812 -14.359 1 91 557 LYS B CA 1
ATOM 11311 C C . LYS B 1 557 ? -13.898 13.922 -15.008 1 91 557 LYS B C 1
ATOM 11313 O O . LYS B 1 557 ? -12.969 13.211 -14.633 1 91 557 LYS B O 1
ATOM 11318 N N . ARG B 1 558 ? -13.758 14.727 -15.961 1 90.12 558 ARG B N 1
ATOM 11319 C CA . ARG B 1 558 ? -12.477 14.922 -16.625 1 90.12 558 ARG B CA 1
ATOM 11320 C C . ARG B 1 558 ? -11.438 15.484 -15.672 1 90.12 558 ARG B C 1
ATOM 11322 O O . ARG B 1 558 ? -10.273 15.078 -15.703 1 90.12 558 ARG B O 1
ATOM 11329 N N . VAL B 1 559 ? -11.875 16.375 -14.859 1 92.38 559 VAL B N 1
ATOM 11330 C CA . VAL B 1 559 ? -10.969 16.969 -13.875 1 92.38 559 VAL B CA 1
ATOM 11331 C C . VAL B 1 559 ? -10.508 15.898 -12.891 1 92.38 559 VAL B C 1
ATOM 11333 O O . VAL B 1 559 ? -9.32 15.812 -12.562 1 92.38 559 VAL B O 1
ATOM 11336 N N . ASN B 1 560 ? -11.406 15.148 -12.43 1 88.75 560 ASN B N 1
ATOM 11337 C CA . ASN B 1 560 ? -11.078 14.055 -11.523 1 88.75 560 ASN B CA 1
ATOM 11338 C C . ASN B 1 560 ? -10.078 13.086 -12.148 1 88.75 560 ASN B C 1
ATOM 11340 O O . ASN B 1 560 ? -9.141 12.641 -11.484 1 88.75 560 ASN B O 1
ATOM 11344 N N . ASN B 1 561 ? -10.297 12.781 -13.352 1 85 561 ASN B N 1
ATOM 11345 C CA . ASN B 1 561 ? -9.414 11.859 -14.055 1 85 561 ASN B CA 1
ATOM 11346 C C . ASN B 1 561 ? -8.023 12.453 -14.242 1 85 561 ASN B C 1
ATOM 11348 O O . ASN B 1 561 ? -7.023 11.734 -14.203 1 85 561 ASN B O 1
ATOM 11352 N N . LEU B 1 562 ? -8.008 13.648 -14.5 1 86 562 LEU B N 1
ATOM 11353 C CA . LEU B 1 562 ? -6.742 14.336 -14.742 1 86 562 LEU B CA 1
ATOM 11354 C C . LEU B 1 562 ? -5.91 14.406 -13.461 1 86 562 LEU B C 1
ATOM 11356 O O . LEU B 1 562 ? -4.699 14.18 -13.492 1 86 562 LEU B O 1
ATOM 11360 N N . VAL B 1 563 ? -6.559 14.719 -12.398 1 85.19 563 VAL B N 1
ATOM 11361 C CA . VAL B 1 563 ? -5.805 15.086 -11.203 1 85.19 563 VAL B CA 1
ATOM 11362 C C . VAL B 1 563 ? -5.715 13.883 -10.266 1 85.19 563 VAL B C 1
ATOM 11364 O O . VAL B 1 563 ? -4.695 13.68 -9.609 1 85.19 563 VAL B O 1
ATOM 11367 N N . LEU B 1 564 ? -6.668 13.023 -10.195 1 79.38 564 LEU B N 1
ATOM 11368 C CA . LEU B 1 564 ? -6.773 12.078 -9.094 1 79.38 564 LEU B CA 1
ATOM 11369 C C . LEU B 1 564 ? -6.52 10.656 -9.57 1 79.38 564 LEU B C 1
ATOM 11371 O O . LEU B 1 564 ? -6.082 9.805 -8.797 1 79.38 564 LEU B O 1
ATOM 11375 N N . ASN B 1 565 ? -6.781 10.234 -10.648 1 70.44 565 ASN B N 1
ATOM 11376 C CA . ASN B 1 565 ? -6.816 8.844 -11.094 1 70.44 565 ASN B CA 1
ATOM 11377 C C . ASN B 1 565 ? -5.426 8.219 -11.102 1 70.44 565 ASN B C 1
ATOM 11379 O O . ASN B 1 565 ? -5.277 7.02 -10.867 1 70.44 565 ASN B O 1
ATOM 11383 N N . SER B 1 566 ? -4.469 8.945 -11.367 1 68.62 566 SER B N 1
ATOM 11384 C CA . SER B 1 566 ? -3.158 8.328 -11.508 1 68.62 566 SER B CA 1
ATOM 11385 C C . SER B 1 566 ? -2.41 8.289 -10.18 1 68.62 566 SER B C 1
ATOM 11387 O O . SER B 1 566 ? -1.265 7.84 -10.117 1 68.62 566 SER B O 1
ATOM 11389 N N . LYS B 1 567 ? -3.199 8.625 -9.109 1 73.5 567 LYS B N 1
ATOM 11390 C CA . LYS B 1 567 ? -2.49 8.711 -7.84 1 73.5 567 LYS B CA 1
ATOM 11391 C C . LYS B 1 567 ? -2.869 7.559 -6.918 1 73.5 567 LYS B C 1
ATOM 11393 O O . LYS B 1 567 ? -4.031 7.148 -6.871 1 73.5 567 LYS B O 1
ATOM 11398 N N . ASP B 1 568 ? -1.819 7.012 -6.246 1 67.69 568 ASP B N 1
ATOM 11399 C CA . ASP B 1 568 ? -2.053 5.965 -5.258 1 67.69 568 ASP B CA 1
ATOM 11400 C C . ASP B 1 568 ? -2.799 6.508 -4.043 1 67.69 568 ASP B C 1
ATOM 11402 O O . ASP B 1 568 ? -3.674 5.836 -3.492 1 67.69 568 ASP B O 1
ATOM 11406 N N . THR B 1 569 ? -2.375 7.73 -3.604 1 74.19 569 THR B N 1
ATOM 11407 C CA . THR B 1 569 ? -2.99 8.398 -2.461 1 74.19 569 THR B CA 1
ATOM 11408 C C . THR B 1 569 ? -3.334 9.844 -2.799 1 74.19 569 THR B C 1
ATOM 11410 O O . THR B 1 569 ? -2.473 10.602 -3.252 1 74.19 569 THR B O 1
ATOM 11413 N N . VAL B 1 570 ? -4.566 10.102 -2.617 1 84.5 570 VAL B N 1
ATOM 11414 C CA . VAL B 1 570 ? -5.008 11.469 -2.848 1 84.5 570 VAL B CA 1
ATOM 11415 C C . VAL B 1 570 ? -4.699 12.328 -1.622 1 84.5 570 VAL B C 1
ATOM 11417 O O . VAL B 1 570 ? -5.18 12.047 -0.521 1 84.5 570 VAL B O 1
ATOM 11420 N N . ARG B 1 571 ? -3.961 13.398 -1.793 1 85.5 571 ARG B N 1
ATOM 11421 C CA . ARG B 1 571 ? -3.584 14.312 -0.72 1 85.5 571 ARG B CA 1
ATOM 11422 C C . ARG B 1 571 ? -4.398 15.602 -0.789 1 85.5 571 ARG B C 1
ATOM 11424 O O . ARG B 1 571 ? -5.074 15.859 -1.786 1 85.5 571 ARG B O 1
ATOM 11431 N N . ALA B 1 572 ? -4.25 16.344 0.282 1 90.94 572 ALA B N 1
ATOM 11432 C CA . ALA B 1 572 ? -4.969 17.625 0.348 1 90.94 572 ALA B CA 1
ATOM 11433 C C . ALA B 1 572 ? -4.52 18.562 -0.765 1 90.94 572 ALA B C 1
ATOM 11435 O O . ALA B 1 572 ? -5.332 19.297 -1.323 1 90.94 572 ALA B O 1
ATOM 11436 N N . ALA B 1 573 ? -3.236 18.5 -1.121 1 89.75 573 ALA B N 1
ATOM 11437 C CA . ALA B 1 573 ? -2.705 19.359 -2.178 1 89.75 573 ALA B CA 1
ATOM 11438 C C . ALA B 1 573 ? -3.309 19 -3.531 1 89.75 573 ALA B C 1
ATOM 11440 O O . ALA B 1 573 ? -3.539 19.875 -4.371 1 89.75 573 ALA B O 1
ATOM 11441 N N . ASP B 1 574 ? -3.594 17.75 -3.781 1 90.81 574 ASP B N 1
ATOM 11442 C CA . ASP B 1 574 ? -4.219 17.297 -5.02 1 90.81 574 ASP B CA 1
ATOM 11443 C C . ASP B 1 574 ? -5.652 17.812 -5.133 1 90.81 574 ASP B C 1
ATOM 11445 O O . ASP B 1 574 ? -6.086 18.234 -6.207 1 90.81 574 ASP B O 1
ATOM 11449 N N . MET B 1 575 ? -6.281 17.766 -4.027 1 93.69 575 MET B N 1
ATOM 11450 C CA . MET B 1 575 ? -7.668 18.234 -4.02 1 93.69 575 MET B CA 1
ATOM 11451 C C . MET B 1 575 ? -7.738 19.734 -4.234 1 93.69 575 MET B C 1
ATOM 11453 O O . MET B 1 575 ? -8.641 20.234 -4.914 1 93.69 575 MET B O 1
ATOM 11457 N N . ARG B 1 576 ? -6.82 20.469 -3.605 1 94.38 576 ARG B N 1
ATOM 11458 C CA . ARG B 1 576 ? -6.742 21.906 -3.834 1 94.38 576 ARG B CA 1
ATOM 11459 C C . ARG B 1 576 ? -6.539 22.219 -5.312 1 94.38 576 ARG B C 1
ATOM 11461 O O . ARG B 1 576 ? -7.199 23.094 -5.863 1 94.38 576 ARG B O 1
ATOM 11468 N N . TYR B 1 577 ? -5.645 21.469 -5.875 1 93.75 577 TYR B N 1
ATOM 11469 C CA . TYR B 1 577 ? -5.363 21.641 -7.293 1 93.75 577 TYR B CA 1
ATOM 11470 C C . TYR B 1 577 ? -6.578 21.281 -8.141 1 93.75 577 TYR B C 1
ATOM 11472 O O . TYR B 1 577 ? -6.895 21.984 -9.109 1 93.75 577 TYR B O 1
ATOM 11480 N N . ALA B 1 578 ? -7.305 20.266 -7.793 1 94.56 578 ALA B N 1
ATOM 11481 C CA . ALA B 1 578 ? -8.492 19.828 -8.523 1 94.56 578 ALA B CA 1
ATOM 11482 C C . ALA B 1 578 ? -9.57 20.906 -8.523 1 94.56 578 ALA B C 1
ATOM 11484 O O . ALA B 1 578 ? -10.219 21.156 -9.539 1 94.56 578 ALA B O 1
ATOM 11485 N N . VAL B 1 579 ? -9.734 21.578 -7.379 1 96.88 579 VAL B N 1
ATOM 11486 C CA . VAL B 1 579 ? -10.734 22.625 -7.25 1 96.88 579 VAL B CA 1
ATOM 11487 C C . VAL B 1 579 ? -10.383 23.797 -8.172 1 96.88 579 VAL B C 1
ATOM 11489 O O . VAL B 1 579 ? -11.266 24.344 -8.836 1 96.88 579 VAL B O 1
ATOM 11492 N N . LEU B 1 580 ? -9.164 24.125 -8.258 1 95.75 580 LEU B N 1
ATOM 11493 C CA . LEU B 1 580 ? -8.711 25.25 -9.07 1 95.75 580 LEU B CA 1
ATOM 11494 C C . LEU B 1 580 ? -8.859 24.938 -10.555 1 95.75 580 LEU B C 1
ATOM 11496 O O . LEU B 1 580 ? -9.297 25.781 -11.336 1 95.75 580 LEU B O 1
ATOM 11500 N N . VAL B 1 581 ? -8.492 23.75 -10.945 1 94.06 581 VAL B N 1
ATOM 11501 C CA . VAL B 1 581 ? -8.625 23.328 -12.336 1 94.06 581 VAL B CA 1
ATOM 11502 C C . VAL B 1 581 ? -10.094 23.297 -12.727 1 94.06 581 VAL B C 1
ATOM 11504 O O . VAL B 1 581 ? -10.461 23.688 -13.836 1 94.06 581 VAL B O 1
ATOM 11507 N N . LEU B 1 582 ? -10.914 22.781 -11.82 1 95.94 582 LEU B N 1
ATOM 11508 C CA . LEU B 1 582 ? -12.344 22.75 -12.07 1 95.94 582 LEU B CA 1
ATOM 11509 C C . LEU B 1 582 ? -12.906 24.156 -12.266 1 95.94 582 LEU B C 1
ATOM 11511 O O . LEU B 1 582 ? -13.688 24.391 -13.18 1 95.94 582 LEU B O 1
ATOM 11515 N N . LEU B 1 583 ? -12.5 25.078 -11.383 1 95.88 583 LEU B N 1
ATOM 11516 C CA . LEU B 1 583 ? -12.938 26.453 -11.5 1 95.88 583 LEU B CA 1
ATOM 11517 C C . LEU B 1 583 ? -12.57 27.031 -12.859 1 95.88 583 LEU B C 1
ATOM 11519 O O . LEU B 1 583 ? -13.383 27.719 -13.492 1 95.88 583 LEU B O 1
ATOM 11523 N N . GLN B 1 584 ? -11.414 26.766 -13.273 1 93.44 584 GLN B N 1
ATOM 11524 C CA . GLN B 1 584 ? -10.922 27.25 -14.555 1 93.44 584 GLN B CA 1
ATOM 11525 C C . GLN B 1 584 ? -11.773 26.719 -15.711 1 93.44 584 GLN B C 1
ATOM 11527 O O . GLN B 1 584 ? -12.164 27.469 -16.594 1 93.44 584 GLN B O 1
ATOM 11532 N N . GLU B 1 585 ? -12.102 25.438 -15.695 1 93.75 585 GLU B N 1
ATOM 11533 C CA . GLU B 1 585 ? -12.898 24.797 -16.734 1 93.75 585 GLU B CA 1
ATOM 11534 C C . GLU B 1 585 ? -14.328 25.312 -16.734 1 93.75 585 GLU B C 1
ATOM 11536 O O . GLU B 1 585 ? -14.914 25.547 -17.797 1 93.75 585 GLU B O 1
ATOM 11541 N N . LEU B 1 586 ? -14.828 25.516 -15.57 1 95.06 586 LEU B N 1
ATOM 11542 C CA . LEU B 1 586 ? -16.219 25.953 -15.461 1 95.06 586 LEU B CA 1
ATOM 11543 C C . LEU B 1 586 ? -16.359 27.406 -15.914 1 95.06 586 LEU B C 1
ATOM 11545 O O . LEU B 1 586 ? -17.375 27.781 -16.516 1 95.06 586 LEU B O 1
ATOM 11549 N N . LYS B 1 587 ? -15.438 28.219 -15.609 1 93.25 587 LYS B N 1
ATOM 11550 C CA . LYS B 1 587 ? -15.469 29.625 -16 1 93.25 587 LYS B CA 1
ATOM 11551 C C . LYS B 1 587 ? -15.469 29.766 -17.516 1 93.25 587 LYS B C 1
ATOM 11553 O O . LYS B 1 587 ? -15.992 30.75 -18.047 1 93.25 587 LYS B O 1
ATOM 11558 N N . GLN B 1 588 ? -14.891 28.859 -18.188 1 90.19 588 GLN B N 1
ATOM 11559 C CA . GLN B 1 588 ? -14.75 28.922 -19.641 1 90.19 588 GLN B CA 1
ATOM 11560 C C . GLN B 1 588 ? -15.922 28.25 -20.344 1 90.19 588 GLN B C 1
ATOM 11562 O O . GLN B 1 588 ? -16.109 28.438 -21.547 1 90.19 588 GLN B O 1
ATOM 11567 N N . ASP B 1 589 ? -16.656 27.578 -19.547 1 91.94 589 ASP B N 1
ATOM 11568 C CA . ASP B 1 589 ? -17.766 26.828 -20.125 1 91.94 589 ASP B CA 1
ATOM 11569 C C . ASP B 1 589 ? -19.047 27.672 -20.156 1 91.94 589 ASP B C 1
ATOM 11571 O O . ASP B 1 589 ? -19.453 28.219 -19.125 1 91.94 589 ASP B O 1
ATOM 11575 N N . ARG B 1 590 ? -19.75 27.766 -21.281 1 90.31 590 ARG B N 1
ATOM 11576 C CA . ARG B 1 590 ? -20.922 28.625 -21.453 1 90.31 590 ARG B CA 1
ATOM 11577 C C . ARG B 1 590 ? -22.172 27.953 -20.891 1 90.31 590 ARG B C 1
ATOM 11579 O O . ARG B 1 590 ? -23.141 28.625 -20.578 1 90.31 590 ARG B O 1
ATOM 11586 N N . GLU B 1 591 ? -22.141 26.656 -20.734 1 91.44 591 GLU B N 1
ATOM 11587 C CA . GLU B 1 591 ? -23.312 25.906 -20.281 1 91.44 591 GLU B CA 1
ATOM 11588 C C . GLU B 1 591 ? -23.375 25.875 -18.766 1 91.44 591 GLU B C 1
ATOM 11590 O O . GLU B 1 591 ? -24.422 25.562 -18.188 1 91.44 591 GLU B O 1
ATOM 11595 N N . THR B 1 592 ? -22.281 26.25 -18.156 1 94.31 592 THR B N 1
ATOM 11596 C CA . THR B 1 592 ? -22.234 26.203 -16.688 1 94.31 592 THR B CA 1
ATOM 11597 C C . THR B 1 592 ? -22.984 27.406 -16.094 1 94.31 592 THR B C 1
ATOM 11599 O O . THR B 1 592 ? -22.797 28.547 -16.531 1 94.31 592 THR B O 1
ATOM 11602 N N . SER B 1 593 ? -23.812 27.172 -15.125 1 93.69 593 SER B N 1
ATOM 11603 C CA . SER B 1 593 ? -24.547 28.25 -14.453 1 93.69 593 SER B CA 1
ATOM 11604 C C . SER B 1 593 ? -23.594 29.141 -13.672 1 93.69 593 SER B C 1
ATOM 11606 O O . SER B 1 593 ? -22.594 28.672 -13.133 1 93.69 593 SER B O 1
ATOM 11608 N N . GLY B 1 594 ? -23.938 30.312 -13.555 1 93.12 594 GLY B N 1
ATOM 11609 C CA . GLY B 1 594 ? -23.156 31.266 -12.781 1 93.12 594 GLY B CA 1
ATOM 11610 C C . GLY B 1 594 ? -23.078 30.922 -11.305 1 93.12 594 GLY B C 1
ATOM 11611 O O . GLY B 1 594 ? -22.078 31.188 -10.648 1 93.12 594 GLY B O 1
ATOM 11612 N N . GLU B 1 595 ? -24.141 30.312 -10.836 1 94.31 595 GLU B N 1
ATOM 11613 C CA . GLU B 1 595 ? -24.203 29.922 -9.43 1 94.31 595 GLU B CA 1
ATOM 11614 C C . GLU B 1 595 ? -23.172 28.828 -9.133 1 94.31 595 GLU B C 1
ATOM 11616 O O . GLU B 1 595 ? -22.516 28.859 -8.086 1 94.31 595 GLU B O 1
ATOM 11621 N N . LEU B 1 596 ? -23.062 27.938 -10.031 1 96.38 596 LEU B N 1
ATOM 11622 C CA . LEU B 1 596 ? -22.094 26.859 -9.828 1 96.38 596 LEU B CA 1
ATOM 11623 C C . LEU B 1 596 ? -20.672 27.391 -9.852 1 96.38 596 LEU B C 1
ATOM 11625 O O . LEU B 1 596 ? -19.828 26.953 -9.07 1 96.38 596 LEU B O 1
ATOM 11629 N N . VAL B 1 597 ? -20.406 28.297 -10.766 1 96.25 597 VAL B N 1
ATOM 11630 C CA . VAL B 1 597 ? -19.094 28.922 -10.828 1 96.25 597 VAL B CA 1
ATOM 11631 C C . VAL B 1 597 ? -18.797 29.641 -9.516 1 96.25 597 VAL B C 1
ATOM 11633 O O . VAL B 1 597 ? -17.688 29.562 -8.984 1 96.25 597 VAL B O 1
ATOM 11636 N N . LYS B 1 598 ? -19.766 30.297 -9.016 1 95.88 598 LYS B N 1
ATOM 11637 C CA . LYS B 1 598 ? -19.609 31 -7.754 1 95.88 598 LYS B CA 1
ATOM 11638 C C . LYS B 1 598 ? -19.359 30.031 -6.605 1 95.88 598 LYS B C 1
ATOM 11640 O O . LYS B 1 598 ? -18.562 30.328 -5.703 1 95.88 598 LYS B O 1
ATOM 11645 N N . LEU B 1 599 ? -20.062 28.953 -6.664 1 97.44 599 LEU B N 1
ATOM 11646 C CA . LEU B 1 599 ? -19.875 27.938 -5.633 1 97.44 599 LEU B CA 1
ATOM 11647 C C . LEU B 1 599 ? -18.438 27.469 -5.578 1 97.44 599 LEU B C 1
ATOM 11649 O O . LEU B 1 599 ? -17.828 27.438 -4.508 1 97.44 599 LEU B O 1
ATOM 11653 N N . ILE B 1 600 ? -17.875 27.109 -6.688 1 97.75 600 ILE B N 1
ATOM 11654 C CA . ILE B 1 600 ? -16.516 26.594 -6.738 1 97.75 600 ILE B CA 1
ATOM 11655 C C . ILE B 1 600 ? -15.523 27.734 -6.496 1 97.75 600 ILE B C 1
ATOM 11657 O O . ILE B 1 600 ? -14.484 27.547 -5.867 1 97.75 600 ILE B O 1
ATOM 11661 N N . ASN B 1 601 ? -15.844 28.891 -6.941 1 97.12 601 ASN B N 1
ATOM 11662 C CA . ASN B 1 601 ? -14.992 30.047 -6.727 1 97.12 601 ASN B CA 1
ATOM 11663 C C . ASN B 1 601 ? -14.859 30.391 -5.242 1 97.12 601 ASN B C 1
ATOM 11665 O O . ASN B 1 601 ? -13.773 30.719 -4.77 1 97.12 601 ASN B O 1
ATOM 11669 N N . THR B 1 602 ? -15.977 30.406 -4.582 1 97.5 602 THR B N 1
ATOM 11670 C CA . THR B 1 602 ? -15.93 30.703 -3.154 1 97.5 602 THR B CA 1
ATOM 11671 C C . THR B 1 602 ? -15.109 29.656 -2.412 1 97.5 602 THR B C 1
ATOM 11673 O O . THR B 1 602 ? -14.344 29.984 -1.502 1 97.5 602 THR B O 1
ATOM 11676 N N . LEU B 1 603 ? -15.234 28.391 -2.775 1 97.69 603 LEU B N 1
ATOM 11677 C CA . LEU B 1 603 ? -14.422 27.344 -2.172 1 97.69 603 LEU B CA 1
ATOM 11678 C C . LEU B 1 603 ? -12.938 27.578 -2.443 1 97.69 603 LEU B C 1
ATOM 11680 O O . LEU B 1 603 ? -12.109 27.438 -1.544 1 97.69 603 LEU B O 1
ATOM 11684 N N . ALA B 1 604 ? -12.625 27.891 -3.664 1 97.44 604 ALA B N 1
ATOM 11685 C CA . ALA B 1 604 ? -11.242 28.172 -4.055 1 97.44 604 ALA B CA 1
ATOM 11686 C C . ALA B 1 604 ? -10.688 29.359 -3.277 1 97.44 604 ALA B C 1
ATOM 11688 O O . ALA B 1 604 ? -9.523 29.344 -2.861 1 97.44 604 ALA B O 1
ATOM 11689 N N . ASP B 1 605 ? -11.477 30.328 -3.145 1 96.81 605 ASP B N 1
ATOM 11690 C CA . ASP B 1 605 ? -11.062 31.516 -2.416 1 96.81 605 ASP B CA 1
ATOM 11691 C C . ASP B 1 605 ? -10.844 31.219 -0.936 1 96.81 605 ASP B C 1
ATOM 11693 O O . ASP B 1 605 ? -9.891 31.703 -0.33 1 96.81 605 ASP B O 1
ATOM 11697 N N . MET B 1 606 ? -11.742 30.469 -0.367 1 97 606 MET B N 1
ATOM 11698 C CA . MET B 1 606 ? -11.555 30.047 1.015 1 97 606 MET B CA 1
ATOM 11699 C C . MET B 1 606 ? -10.227 29.312 1.181 1 97 606 MET B C 1
ATOM 11701 O O . MET B 1 606 ? -9.484 29.562 2.133 1 97 606 MET B O 1
ATOM 11705 N N . GLN B 1 607 ? -9.961 28.469 0.261 1 95.88 607 GLN B N 1
ATOM 11706 C CA . GLN B 1 607 ? -8.695 27.734 0.289 1 95.88 607 GLN B CA 1
ATOM 11707 C C . GLN B 1 607 ? -7.508 28.703 0.22 1 95.88 607 GLN B C 1
ATOM 11709 O O . GLN B 1 607 ? -6.539 28.547 0.964 1 95.88 607 GLN B O 1
ATOM 11714 N N . ARG B 1 608 ? -7.598 29.547 -0.638 1 94.94 608 ARG B N 1
ATOM 11715 C CA . ARG B 1 608 ? -6.52 30.516 -0.825 1 94.94 608 ARG B CA 1
ATOM 11716 C C . ARG B 1 608 ? -6.25 31.297 0.461 1 94.94 608 ARG B C 1
ATOM 11718 O O . ARG B 1 608 ? -5.098 31.438 0.875 1 94.94 608 ARG B O 1
ATOM 11725 N N . ILE B 1 609 ? -7.254 31.781 1.09 1 95.69 609 ILE B N 1
ATOM 11726 C CA . ILE B 1 609 ? -7.109 32.594 2.295 1 95.69 609 ILE B CA 1
ATOM 11727 C C . ILE B 1 609 ? -6.613 31.719 3.445 1 95.69 609 ILE B C 1
ATOM 11729 O O . ILE B 1 609 ? -5.742 32.125 4.215 1 95.69 609 ILE B O 1
ATOM 11733 N N . CYS B 1 610 ? -7.145 30.531 3.553 1 96.31 610 CYS B N 1
ATOM 11734 C CA . CYS B 1 610 ? -6.75 29.625 4.633 1 96.31 610 CYS B CA 1
ATOM 11735 C C . CYS B 1 610 ? -5.273 29.266 4.527 1 96.31 610 CYS B C 1
ATOM 11737 O O . CYS B 1 610 ? -4.594 29.109 5.543 1 96.31 610 CYS B O 1
ATOM 11739 N N . TYR B 1 611 ? -4.742 29.188 3.314 1 94.06 611 TYR B N 1
ATOM 11740 C CA . TYR B 1 611 ? -3.352 28.781 3.109 1 94.06 611 TYR B CA 1
ATOM 11741 C C . TYR B 1 611 ? -2.443 30 3.02 1 94.06 611 TYR B C 1
ATOM 11743 O O . TYR B 1 611 ? -1.229 29.875 2.859 1 94.06 611 TYR B O 1
ATOM 11751 N N . ALA B 1 612 ? -3.027 31.172 3.152 1 93.31 612 ALA B N 1
ATOM 11752 C CA . ALA B 1 612 ? -2.229 32.375 3.059 1 93.31 612 ALA B CA 1
ATOM 11753 C C . ALA B 1 612 ? -1.248 32.5 4.223 1 93.31 612 ALA B C 1
ATOM 11755 O O . ALA B 1 612 ? -1.51 31.984 5.312 1 93.31 612 ALA B O 1
ATOM 11756 N N . ALA B 1 613 ? -0.154 33.156 3.939 1 92.44 613 ALA B N 1
ATOM 11757 C CA . ALA B 1 613 ? 0.875 33.375 4.957 1 92.44 613 ALA B CA 1
ATOM 11758 C C . ALA B 1 613 ? 0.368 34.281 6.082 1 92.44 613 ALA B C 1
ATOM 11760 O O . ALA B 1 613 ? -0.552 35.062 5.879 1 92.44 613 ALA B O 1
ATOM 11761 N N . ALA B 1 614 ? 0.962 34.094 7.199 1 94 614 ALA B N 1
ATOM 11762 C CA . ALA B 1 614 ? 0.59 34.906 8.352 1 94 614 ALA B CA 1
ATOM 11763 C C . ALA B 1 614 ? 0.753 36.375 8.055 1 94 614 ALA B C 1
ATOM 11765 O O . ALA B 1 614 ? -0.019 37.219 8.547 1 94 614 ALA B O 1
ATOM 11766 N N . GLU B 1 615 ? 1.636 36.719 7.199 1 88.69 615 GLU B N 1
ATOM 11767 C CA . GLU B 1 615 ? 1.923 38.125 6.867 1 88.69 615 GLU B CA 1
ATOM 11768 C C . GLU B 1 615 ? 0.808 38.719 6.02 1 88.69 615 GLU B C 1
ATOM 11770 O O . GLU B 1 615 ? 0.65 39.938 5.969 1 88.69 615 GLU B O 1
ATOM 11775 N N . ASP B 1 616 ? 0.02 37.875 5.469 1 90.12 616 ASP B N 1
ATOM 11776 C CA . ASP B 1 616 ? -1.043 38.344 4.578 1 90.12 616 ASP B CA 1
ATOM 11777 C C . ASP B 1 616 ? -2.35 38.531 5.344 1 90.12 616 ASP B C 1
ATOM 11779 O O . ASP B 1 616 ? -3.322 39.062 4.789 1 90.12 616 ASP B O 1
ATOM 11783 N N . ARG B 1 617 ? -2.32 38.219 6.582 1 94.12 617 ARG B N 1
ATOM 11784 C CA . ARG B 1 617 ? -3.533 38.344 7.383 1 94.12 617 ARG B CA 1
ATOM 11785 C C . ARG B 1 617 ? -3.842 39.812 7.648 1 94.12 617 ARG B C 1
ATOM 11787 O O . ARG B 1 617 ? -2.965 40.594 8.07 1 94.12 617 ARG B O 1
ATOM 11794 N N . SER B 1 618 ? -5.02 40.25 7.312 1 93.12 618 SER B N 1
ATOM 11795 C CA . SER B 1 618 ? -5.531 41.594 7.52 1 93.12 618 SER B CA 1
ATOM 11796 C C . SER B 1 618 ? -7.023 41.562 7.832 1 93.12 618 SER B C 1
ATOM 11798 O O . SER B 1 618 ? -7.691 40.562 7.641 1 93.12 618 SER B O 1
ATOM 11800 N N . MET B 1 619 ? -7.465 42.656 8.297 1 93.81 619 MET B N 1
ATOM 11801 C CA . MET B 1 619 ? -8.883 42.719 8.617 1 93.81 619 MET B CA 1
ATOM 11802 C C . MET B 1 619 ? -9.742 42.562 7.367 1 93.81 619 MET B C 1
ATOM 11804 O O . MET B 1 619 ? -10.844 42.031 7.418 1 93.81 619 MET B O 1
ATOM 11808 N N . ILE B 1 620 ? -9.195 43.031 6.297 1 95.38 620 ILE B N 1
ATOM 11809 C CA . ILE B 1 620 ? -9.93 42.906 5.047 1 95.38 620 ILE B CA 1
ATOM 11810 C C . ILE B 1 620 ? -10.062 41.438 4.68 1 95.38 620 ILE B C 1
ATOM 11812 O O . ILE B 1 620 ? -11.133 40.969 4.246 1 95.38 620 ILE B O 1
ATOM 11816 N N . ASN B 1 621 ? -9.023 40.688 4.875 1 95.62 621 ASN B N 1
ATOM 11817 C CA . ASN B 1 621 ? -9.078 39.281 4.574 1 95.62 621 ASN B CA 1
ATOM 11818 C C . ASN B 1 621 ? -9.984 38.531 5.551 1 95.62 621 ASN B C 1
ATOM 11820 O O . ASN B 1 621 ? -10.633 37.562 5.18 1 95.62 621 ASN B O 1
ATOM 11824 N N . VAL B 1 622 ? -9.977 38.938 6.758 1 97.44 622 VAL B N 1
ATOM 11825 C CA . VAL B 1 622 ? -10.891 38.375 7.742 1 97.44 622 VAL B CA 1
ATOM 11826 C C . VAL B 1 622 ? -12.336 38.594 7.301 1 97.44 622 VAL B C 1
ATOM 11828 O O . VAL B 1 622 ? -13.148 37.656 7.324 1 97.44 622 VAL B O 1
ATOM 11831 N N . PHE B 1 623 ? -12.57 39.875 6.926 1 97.5 623 PHE B N 1
ATOM 11832 C CA . PHE B 1 623 ? -13.891 40.25 6.434 1 97.5 623 PHE B CA 1
ATOM 11833 C C . PHE B 1 623 ? -14.266 39.406 5.215 1 97.5 623 PHE B C 1
ATOM 11835 O O . PHE B 1 623 ? -15.367 38.844 5.145 1 97.5 623 PHE B O 1
ATOM 11842 N N . ARG B 1 624 ? -13.352 39.219 4.41 1 97.31 624 ARG B N 1
ATOM 11843 C CA . ARG B 1 624 ? -13.57 38.469 3.178 1 97.31 624 ARG B CA 1
ATOM 11844 C C . ARG B 1 624 ? -13.867 37 3.475 1 97.31 624 ARG B C 1
ATOM 11846 O O . ARG B 1 624 ? -14.82 36.438 2.941 1 97.31 624 ARG B O 1
ATOM 11853 N N . LEU B 1 625 ? -13.016 36.375 4.27 1 97.81 625 LEU B N 1
ATOM 11854 C CA . LEU B 1 625 ? -13.219 34.969 4.582 1 97.81 625 LEU B CA 1
ATOM 11855 C C . LEU B 1 625 ? -14.602 34.719 5.18 1 97.81 625 LEU B C 1
ATOM 11857 O O . LEU B 1 625 ? -15.25 33.719 4.879 1 97.81 625 LEU B O 1
ATOM 11861 N N . THR B 1 626 ? -15.047 35.656 6.035 1 98.06 626 THR B N 1
ATOM 11862 C CA . THR B 1 626 ? -16.359 35.531 6.66 1 98.06 626 THR B CA 1
ATOM 11863 C C . THR B 1 626 ? -17.469 35.656 5.613 1 98.06 626 THR B C 1
ATOM 11865 O O . THR B 1 626 ? -18.406 34.844 5.613 1 98.06 626 THR B O 1
ATOM 11868 N N . ASN B 1 627 ? -17.328 36.594 4.738 1 97.88 627 ASN B N 1
ATOM 11869 C CA . ASN B 1 627 ? -18.312 36.812 3.688 1 97.88 627 ASN B CA 1
ATOM 11870 C C . ASN B 1 627 ? -18.328 35.656 2.697 1 97.88 627 ASN B C 1
ATOM 11872 O O . ASN B 1 627 ? -19.406 35.188 2.318 1 97.88 627 ASN B O 1
ATOM 11876 N N . VAL B 1 628 ? -17.188 35.219 2.297 1 97.5 628 VAL B N 1
ATOM 11877 C CA . VAL B 1 628 ? -17.078 34.188 1.272 1 97.5 628 VAL B CA 1
ATOM 11878 C C . VAL B 1 628 ? -17.578 32.875 1.829 1 97.5 628 VAL B C 1
ATOM 11880 O O . VAL B 1 628 ? -18.188 32.062 1.109 1 97.5 628 VAL B O 1
ATOM 11883 N N . SER B 1 629 ? -17.266 32.562 3.072 1 97.88 629 SER B N 1
ATOM 11884 C CA . SER B 1 629 ? -17.75 31.328 3.688 1 97.88 629 SER B CA 1
ATOM 11885 C C . SER B 1 629 ? -19.281 31.312 3.758 1 97.88 629 SER B C 1
ATOM 11887 O O . SER B 1 629 ? -19.906 30.266 3.547 1 97.88 629 SER B O 1
ATOM 11889 N N . PHE B 1 630 ? -19.844 32.438 4.035 1 97.12 630 PHE B N 1
ATOM 11890 C CA . PHE B 1 630 ? -21.297 32.562 4.07 1 97.12 630 PHE B CA 1
ATOM 11891 C C . PHE B 1 630 ? -21.891 32.406 2.676 1 97.12 630 PHE B C 1
ATOM 11893 O O . PHE B 1 630 ? -22.844 31.656 2.49 1 97.12 630 PHE B O 1
ATOM 11900 N N . LEU B 1 631 ? -21.297 33.125 1.754 1 97.31 631 LEU B N 1
ATOM 11901 C CA . LEU B 1 631 ? -21.766 33 0.376 1 97.31 631 LEU B CA 1
ATOM 11902 C C . LEU B 1 631 ? -21.656 31.547 -0.112 1 97.31 631 LEU B C 1
ATOM 11904 O O . LEU B 1 631 ? -22.547 31.062 -0.824 1 97.31 631 LEU B O 1
ATOM 11908 N N . HIS B 1 632 ? -20.578 30.891 0.203 1 97.62 632 HIS B N 1
ATOM 11909 C CA . HIS B 1 632 ? -20.406 29.484 -0.158 1 97.62 632 HIS B CA 1
ATOM 11910 C C . HIS B 1 632 ? -21.562 28.641 0.363 1 97.62 632 HIS B C 1
ATOM 11912 O O . HIS B 1 632 ? -22.109 27.812 -0.369 1 97.62 632 HIS B O 1
ATOM 11918 N N . TYR B 1 633 ? -21.859 28.875 1.598 1 96.94 633 TYR B N 1
ATOM 11919 C CA . TYR B 1 633 ? -22.953 28.172 2.236 1 96.94 633 TYR B CA 1
ATOM 11920 C C . TYR B 1 633 ? -24.266 28.406 1.487 1 96.94 633 TYR B C 1
ATOM 11922 O O . TYR B 1 633 ? -25 27.453 1.206 1 96.94 633 TYR B O 1
ATOM 11930 N N . LEU B 1 634 ? -24.547 29.625 1.101 1 96.06 634 LEU B N 1
ATOM 11931 C CA . LEU B 1 634 ? -25.766 29.953 0.356 1 96.06 634 LEU B CA 1
ATOM 11932 C C . LEU B 1 634 ? -25.766 29.297 -1.014 1 96.06 634 LEU B C 1
ATOM 11934 O O . LEU B 1 634 ? -26.797 28.812 -1.481 1 96.06 634 LEU B O 1
ATOM 11938 N N . MET B 1 635 ? -24.594 29.281 -1.57 1 96.62 635 MET B N 1
ATOM 11939 C CA . MET B 1 635 ? -24.5 28.703 -2.912 1 96.62 635 MET B CA 1
ATOM 11940 C C . MET B 1 635 ? -24.734 27.203 -2.885 1 96.62 635 MET B C 1
ATOM 11942 O O . MET B 1 635 ? -25.266 26.641 -3.838 1 96.62 635 MET B O 1
ATOM 11946 N N . ILE B 1 636 ? -24.312 26.531 -1.812 1 96.44 636 ILE B N 1
ATOM 11947 C CA . ILE B 1 636 ? -24.609 25.109 -1.689 1 96.44 636 ILE B CA 1
ATOM 11948 C C . ILE B 1 636 ? -26.125 24.891 -1.688 1 96.44 636 ILE B C 1
ATOM 11950 O O . ILE B 1 636 ? -26.625 24 -2.365 1 96.44 636 ILE B O 1
ATOM 11954 N N . LYS B 1 637 ? -26.812 25.75 -0.996 1 93.62 637 LYS B N 1
ATOM 11955 C CA . LYS B 1 637 ? -28.266 25.641 -0.905 1 93.62 637 LYS B CA 1
ATOM 11956 C C . LYS B 1 637 ? -28.922 25.875 -2.262 1 93.62 637 LYS B C 1
ATOM 11958 O O . LYS B 1 637 ? -29.906 25.234 -2.605 1 93.62 637 LYS B O 1
ATOM 11963 N N . GLU B 1 638 ? -28.344 26.781 -2.99 1 94.5 638 GLU B N 1
ATOM 11964 C CA . GLU B 1 638 ? -28.906 27.156 -4.281 1 94.5 638 GLU B CA 1
ATOM 11965 C C . GLU B 1 638 ? -28.578 26.125 -5.352 1 94.5 638 GLU B C 1
ATOM 11967 O O . GLU B 1 638 ? -29.422 25.781 -6.18 1 94.5 638 GLU B O 1
ATOM 11972 N N . CYS B 1 639 ? -27.344 25.656 -5.375 1 94.44 639 CYS B N 1
ATOM 11973 C CA . CYS B 1 639 ? -26.859 24.781 -6.43 1 94.44 639 CYS B CA 1
ATOM 11974 C C . CYS B 1 639 ? -27.281 23.328 -6.172 1 94.44 639 CYS B C 1
ATOM 11976 O O . CYS B 1 639 ? -27.391 22.547 -7.109 1 94.44 639 CYS B O 1
ATOM 11978 N N . LEU B 1 640 ? -27.391 23 -4.891 1 93.12 640 LEU B N 1
ATOM 11979 C CA . LEU B 1 640 ? -27.688 21.625 -4.523 1 93.12 640 LEU B CA 1
ATOM 11980 C C . LEU B 1 640 ? -28.953 21.562 -3.664 1 93.12 640 LEU B C 1
ATOM 11982 O O . LEU B 1 640 ? -28.906 21.078 -2.529 1 93.12 640 LEU B O 1
ATOM 11986 N N . PRO B 1 641 ? -29.984 21.953 -4.281 1 89.69 641 PRO B N 1
ATOM 11987 C CA . PRO B 1 641 ? -31.219 21.984 -3.494 1 89.69 641 PRO B CA 1
ATOM 11988 C C . PRO B 1 641 ? -31.734 20.594 -3.117 1 89.69 641 PRO B C 1
ATOM 11990 O O . PRO B 1 641 ? -31.578 19.656 -3.895 1 89.69 641 PRO B O 1
ATOM 11993 N N . GLY B 1 642 ? -32.25 20.438 -1.878 1 86.31 642 GLY B N 1
ATOM 11994 C CA . GLY B 1 642 ? -32.875 19.203 -1.453 1 86.31 642 GLY B CA 1
ATOM 11995 C C . GLY B 1 642 ? -31.891 18.203 -0.875 1 86.31 642 GLY B C 1
ATOM 11996 O O . GLY B 1 642 ? -30.812 18.578 -0.419 1 86.31 642 GLY B O 1
ATOM 11997 N N . GLU B 1 643 ? -32.312 16.938 -0.858 1 89.69 643 GLU B N 1
ATOM 11998 C CA . GLU B 1 643 ? -31.469 15.875 -0.304 1 89.69 643 GLU B CA 1
ATOM 11999 C C . GLU B 1 643 ? -30.406 15.438 -1.302 1 89.69 643 GLU B C 1
ATOM 12001 O O . GLU B 1 643 ? -30.672 15.328 -2.5 1 89.69 643 GLU B O 1
ATOM 12006 N N . PRO B 1 644 ? -29.234 15.289 -0.767 1 91.81 644 PRO B N 1
ATOM 12007 C CA . PRO B 1 644 ? -28.172 14.836 -1.667 1 91.81 644 PRO B CA 1
ATOM 12008 C C . PRO B 1 644 ? -28.484 13.492 -2.316 1 91.81 644 PRO B C 1
ATOM 12010 O O . PRO B 1 644 ? -29.234 12.688 -1.754 1 91.81 644 PRO B O 1
ATOM 12013 N N . SER B 1 645 ? -27.906 13.164 -3.416 1 92 645 SER B N 1
ATOM 12014 C CA . SER B 1 645 ? -28.188 11.961 -4.191 1 92 645 SER B CA 1
ATOM 12015 C C . SER B 1 645 ? -27.016 10.984 -4.121 1 92 645 SER B C 1
ATOM 12017 O O . SER B 1 645 ? -27.203 9.773 -4.066 1 92 645 SER B O 1
ATOM 12019 N N . SER B 1 646 ? -25.859 11.477 -4.117 1 91.19 646 SER B N 1
ATOM 12020 C CA . SER B 1 646 ? -24.672 10.625 -4.215 1 91.19 646 SER B CA 1
ATOM 12021 C C . SER B 1 646 ? -24 10.453 -2.859 1 91.19 646 SER B C 1
ATOM 12023 O O . SER B 1 646 ? -23.203 9.531 -2.664 1 91.19 646 SER B O 1
ATOM 12025 N N . ILE B 1 647 ? -24.219 11.422 -1.938 1 92.81 647 ILE B N 1
ATOM 12026 C CA . ILE B 1 647 ? -23.609 11.367 -0.609 1 92.81 647 ILE B CA 1
ATOM 12027 C C . ILE B 1 647 ? -24.703 11.531 0.453 1 92.81 647 ILE B C 1
ATOM 12029 O O . ILE B 1 647 ? -25.859 11.82 0.131 1 92.81 647 ILE B O 1
ATOM 12033 N N . SER B 1 648 ? -24.328 11.32 1.612 1 89.5 648 SER B N 1
ATOM 12034 C CA . SER B 1 648 ? -25.297 11.492 2.697 1 89.5 648 SER B CA 1
ATOM 12035 C C . SER B 1 648 ? -25.422 12.961 3.094 1 89.5 648 SER B C 1
ATOM 12037 O O . SER B 1 648 ? -24.516 13.758 2.846 1 89.5 648 SER B O 1
ATOM 12039 N N . SER B 1 649 ? -26.484 13.289 3.654 1 90.19 649 SER B N 1
ATOM 12040 C CA . SER B 1 649 ? -26.703 14.633 4.176 1 90.19 649 SER B CA 1
ATOM 12041 C C . SER B 1 649 ? -25.672 14.992 5.242 1 90.19 649 SER B C 1
ATOM 12043 O O . SER B 1 649 ? -25.234 16.141 5.332 1 90.19 649 SER B O 1
ATOM 12045 N N . ARG B 1 650 ? -25.25 14.031 5.949 1 86.19 650 ARG B N 1
ATOM 12046 C CA . ARG B 1 650 ? -24.25 14.234 6.988 1 86.19 650 ARG B CA 1
ATOM 12047 C C . ARG B 1 650 ? -22.891 14.609 6.383 1 86.19 650 ARG B C 1
ATOM 12049 O O . ARG B 1 650 ? -22.141 15.383 6.973 1 86.19 650 ARG B O 1
ATOM 12056 N N . LYS B 1 651 ? -22.703 14.102 5.281 1 89.5 651 LYS B N 1
ATOM 12057 C CA . LYS B 1 651 ? -21.438 14.414 4.613 1 89.5 651 LYS B CA 1
ATOM 12058 C C . LYS B 1 651 ? -21.469 15.812 4.008 1 89.5 651 LYS B C 1
ATOM 12060 O O . LYS B 1 651 ? -20.484 16.547 4.074 1 89.5 651 LYS B O 1
ATOM 12065 N N . LEU B 1 652 ? -22.594 16.172 3.504 1 92.75 652 LEU B N 1
ATOM 12066 C CA . LEU B 1 652 ? -22.703 17.453 2.824 1 92.75 652 LEU B CA 1
ATOM 12067 C C . LEU B 1 652 ? -22.781 18.594 3.83 1 92.75 652 LEU B C 1
ATOM 12069 O O . LEU B 1 652 ? -22.078 19.594 3.697 1 92.75 652 LEU B O 1
ATOM 12073 N N . TRP B 1 653 ? -23.641 18.422 4.848 1 92.06 653 TRP B N 1
ATOM 12074 C CA . TRP B 1 653 ? -23.953 19.5 5.793 1 92.06 653 TRP B CA 1
ATOM 12075 C C . TRP B 1 653 ? -23.328 19.219 7.156 1 92.06 653 TRP B C 1
ATOM 12077 O O . TRP B 1 653 ? -23.641 19.891 8.141 1 92.06 653 TRP B O 1
ATOM 12087 N N . GLY B 1 654 ? -22.438 18.266 7.234 1 89.06 654 GLY B N 1
ATOM 12088 C CA . GLY B 1 654 ? -21.922 17.781 8.508 1 89.06 654 GLY B CA 1
ATOM 12089 C C . GLY B 1 654 ? -20.75 18.578 9.016 1 89.06 654 GLY B C 1
ATOM 12090 O O . GLY B 1 654 ? -20.781 19.812 9.031 1 89.06 654 GLY B O 1
ATOM 12091 N N . GLN B 1 655 ? -19.781 17.922 9.453 1 89.38 655 GLN B N 1
ATOM 12092 C CA . GLN B 1 655 ? -18.672 18.453 10.258 1 89.38 655 GLN B CA 1
ATOM 12093 C C . GLN B 1 655 ? -17.812 19.406 9.445 1 89.38 655 GLN B C 1
ATOM 12095 O O . GLN B 1 655 ? -17.328 20.422 9.969 1 89.38 655 GLN B O 1
ATOM 12100 N N . TYR B 1 656 ? -17.656 19.172 8.195 1 93.25 656 TYR B N 1
ATOM 12101 C CA . TYR B 1 656 ? -16.688 19.938 7.418 1 93.25 656 TYR B CA 1
ATOM 12102 C C . TYR B 1 656 ? -17.219 21.312 7.078 1 93.25 656 TYR B C 1
ATOM 12104 O O . TYR B 1 656 ? -16.516 22.312 7.199 1 93.25 656 TYR B O 1
ATOM 12112 N N . ILE B 1 657 ? -18.5 21.406 6.727 1 94 657 ILE B N 1
ATOM 12113 C CA . ILE B 1 657 ? -19.078 22.703 6.445 1 94 657 ILE B CA 1
ATOM 12114 C C . ILE B 1 657 ? -19.25 23.484 7.746 1 94 657 ILE B C 1
ATOM 12116 O O . ILE B 1 657 ? -19.078 24.719 7.77 1 94 657 ILE B O 1
ATOM 12120 N N . HIS B 1 658 ? -19.562 22.766 8.789 1 93.56 658 HIS B N 1
ATOM 12121 C CA . HIS B 1 658 ? -19.656 23.406 10.102 1 93.56 658 HIS B CA 1
ATOM 12122 C C . HIS B 1 658 ? -18.328 24.031 10.5 1 93.56 658 HIS B C 1
ATOM 12124 O O . HIS B 1 658 ? -18.281 25.203 10.906 1 93.56 658 HIS B O 1
ATOM 12130 N N . SER B 1 659 ? -17.297 23.344 10.328 1 94.31 659 SER B N 1
ATOM 12131 C CA . SER B 1 659 ? -15.953 23.844 10.656 1 94.31 659 SER B CA 1
ATOM 12132 C C . SER B 1 659 ? -15.586 25.047 9.805 1 94.31 659 SER B C 1
ATOM 12134 O O . SER B 1 659 ? -15.102 26.047 10.32 1 94.31 659 SER B O 1
ATOM 12136 N N . LEU B 1 660 ? -15.867 25 8.539 1 96.19 660 LEU B N 1
ATOM 12137 C CA . LEU B 1 660 ? -15.414 26 7.574 1 96.19 660 LEU B CA 1
ATOM 12138 C C . LEU B 1 660 ? -16.25 27.266 7.676 1 96.19 660 LEU B C 1
ATOM 12140 O O . LEU B 1 660 ? -15.75 28.375 7.453 1 96.19 660 LEU B O 1
ATOM 12144 N N . ARG B 1 661 ? -17.5 27.078 8.039 1 95.88 661 ARG B N 1
ATOM 12145 C CA . ARG B 1 661 ? -18.422 28.203 8.078 1 95.88 661 ARG B CA 1
ATOM 12146 C C . ARG B 1 661 ? -18.453 28.844 9.461 1 95.88 661 ARG B C 1
ATOM 12148 O O . ARG B 1 661 ? -18.516 30.078 9.578 1 95.88 661 ARG B O 1
ATOM 12155 N N . ASP B 1 662 ? -18.359 28.047 10.469 1 94.38 662 ASP B N 1
ATOM 12156 C CA . ASP B 1 662 ? -18.656 28.547 11.812 1 94.38 662 ASP B CA 1
ATOM 12157 C C . ASP B 1 662 ? -17.375 28.797 12.602 1 94.38 662 ASP B C 1
ATOM 12159 O O . ASP B 1 662 ? -17.297 29.75 13.391 1 94.38 662 ASP B O 1
ATOM 12163 N N . HIS B 1 663 ? -16.391 28 12.422 1 94.75 663 HIS B N 1
ATOM 12164 C CA . HIS B 1 663 ? -15.203 28.094 13.266 1 94.75 663 HIS B CA 1
ATOM 12165 C C . HIS B 1 663 ? -14.07 28.812 12.539 1 94.75 663 HIS B C 1
ATOM 12167 O O . HIS B 1 663 ? -13.43 29.703 13.109 1 94.75 663 HIS B O 1
ATOM 12173 N N . VAL B 1 664 ? -13.797 28.547 11.289 1 96.81 664 VAL B N 1
ATOM 12174 C CA . VAL B 1 664 ? -12.617 29.016 10.562 1 96.81 664 VAL B CA 1
ATOM 12175 C C . VAL B 1 664 ? -12.617 30.531 10.508 1 96.81 664 VAL B C 1
ATOM 12177 O O . VAL B 1 664 ? -11.586 31.172 10.766 1 96.81 664 VAL B O 1
ATOM 12180 N N . PRO B 1 665 ? -13.742 31.172 10.242 1 96.88 665 PRO B N 1
ATOM 12181 C CA . PRO B 1 665 ? -13.711 32.625 10.203 1 96.88 665 PRO B CA 1
ATOM 12182 C C . PRO B 1 665 ? -13.391 33.25 11.562 1 96.88 665 PRO B C 1
ATOM 12184 O O . PRO B 1 665 ? -12.672 34.25 11.633 1 96.88 665 PRO B O 1
ATOM 12187 N N . ILE B 1 666 ? -13.867 32.656 12.594 1 95.06 666 ILE B N 1
ATOM 12188 C CA . ILE B 1 666 ? -13.594 33.188 13.938 1 95.06 666 ILE B CA 1
ATOM 12189 C C . ILE B 1 666 ? -12.125 32.938 14.281 1 95.06 666 ILE B C 1
ATOM 12191 O O . ILE B 1 666 ? -11.469 33.812 14.836 1 95.06 666 ILE B O 1
ATOM 12195 N N . ASN B 1 667 ? -11.656 31.812 13.984 1 96.12 667 ASN B N 1
ATOM 12196 C CA . ASN B 1 667 ? -10.242 31.516 14.219 1 96.12 667 ASN B CA 1
ATOM 12197 C C . ASN B 1 667 ? -9.336 32.5 13.5 1 96.12 667 ASN B C 1
ATOM 12199 O O . ASN B 1 667 ? -8.32 32.938 14.055 1 96.12 667 ASN B O 1
ATOM 12203 N N . TYR B 1 668 ? -9.727 32.844 12.289 1 97.5 668 TYR B N 1
ATOM 12204 C CA . TYR B 1 668 ? -8.906 33.688 11.445 1 97.5 668 TYR B CA 1
ATOM 12205 C C . TYR B 1 668 ? -8.789 35.094 12.039 1 97.5 668 TYR B C 1
ATOM 12207 O O . TYR B 1 668 ? -7.855 35.812 11.719 1 97.5 668 TYR B O 1
ATOM 12215 N N . ARG B 1 669 ? -9.672 35.5 12.891 1 96.44 669 ARG B N 1
ATOM 12216 C CA . ARG B 1 669 ? -9.609 36.781 13.562 1 96.44 669 ARG B CA 1
ATOM 12217 C C . ARG B 1 669 ? -8.477 36.812 14.586 1 96.44 669 ARG B C 1
ATOM 12219 O O . ARG B 1 669 ? -7.934 37.875 14.891 1 96.44 669 ARG B O 1
ATOM 12226 N N . VAL B 1 670 ? -8.086 35.625 14.992 1 95.69 670 VAL B N 1
ATOM 12227 C CA . VAL B 1 670 ? -7.156 35.562 16.125 1 95.69 670 VAL B CA 1
ATOM 12228 C C . VAL B 1 670 ? -5.805 35.031 15.633 1 95.69 670 VAL B C 1
ATOM 12230 O O . VAL B 1 670 ? -4.758 35.469 16.109 1 95.69 670 VAL B O 1
ATOM 12233 N N . VAL B 1 671 ? -5.84 34.188 14.688 1 96 671 VAL B N 1
ATOM 12234 C CA . VAL B 1 671 ? -4.617 33.5 14.25 1 96 671 VAL B CA 1
ATOM 12235 C C . VAL B 1 671 ? -4.711 33.188 12.758 1 96 671 VAL B C 1
ATOM 12237 O O . VAL B 1 671 ? -5.801 32.969 12.234 1 96 671 VAL B O 1
ATOM 12240 N N . ALA B 1 672 ? -3.553 33.219 12.094 1 96.06 672 ALA B N 1
ATOM 12241 C CA . ALA B 1 672 ? -3.535 32.75 10.703 1 96.06 672 ALA B CA 1
ATOM 12242 C C . ALA B 1 672 ? -3.947 31.281 10.609 1 96.06 672 ALA B C 1
ATOM 12244 O O . ALA B 1 672 ? -3.418 30.438 11.336 1 96.06 672 ALA B O 1
ATOM 12245 N N . ILE B 1 673 ? -4.832 30.984 9.742 1 96.88 673 ILE B N 1
ATOM 12246 C CA . ILE B 1 673 ? -5.332 29.609 9.633 1 96.88 673 ILE B CA 1
ATOM 12247 C C . ILE B 1 673 ? -4.199 28.672 9.219 1 96.88 673 ILE B C 1
ATOM 12249 O O . ILE B 1 673 ? -4.141 27.531 9.664 1 96.88 673 ILE B O 1
ATOM 12253 N N . SER B 1 674 ? -3.262 29.141 8.438 1 94.88 674 SER B N 1
ATOM 12254 C CA . SER B 1 674 ? -2.125 28.359 7.984 1 94.88 674 SER B CA 1
ATOM 12255 C C . SER B 1 674 ? -1.288 27.859 9.156 1 94.88 674 SER B C 1
ATOM 12257 O O . SER B 1 674 ? -0.646 26.812 9.078 1 94.88 674 SER B O 1
ATOM 12259 N N . SER B 1 675 ? -1.307 28.547 10.227 1 94.81 675 SER B N 1
ATOM 12260 C CA . SER B 1 675 ? -0.518 28.188 11.398 1 94.81 675 SER B CA 1
ATOM 12261 C C . SER B 1 675 ? -1.184 27.078 12.195 1 94.81 675 SER B C 1
ATOM 12263 O O . SER B 1 675 ? -0.524 26.375 12.969 1 94.81 675 SER B O 1
ATOM 12265 N N . ILE B 1 676 ? -2.438 26.953 11.992 1 93.31 676 ILE B N 1
ATOM 12266 C CA . ILE B 1 676 ? -3.127 25.938 12.773 1 93.31 676 ILE B CA 1
ATOM 12267 C C . ILE B 1 676 ? -3.652 24.844 11.852 1 93.31 676 ILE B C 1
ATOM 12269 O O . ILE B 1 676 ? -4.457 24 12.266 1 93.31 676 ILE B O 1
ATOM 12273 N N . MET B 1 677 ? -3.119 25.031 10.703 1 91.25 677 MET B N 1
ATOM 12274 C CA . MET B 1 677 ? -3.422 23.922 9.805 1 91.25 677 MET B CA 1
ATOM 12275 C C . MET B 1 677 ? -2.412 22.797 9.969 1 91.25 677 MET B C 1
ATOM 12277 O O . MET B 1 677 ? -1.324 23 10.508 1 91.25 677 MET B O 1
ATOM 12281 N N . ALA B 1 678 ? -2.674 21.469 9.719 1 89.12 678 ALA B N 1
ATOM 12282 C CA . ALA B 1 678 ? -1.868 20.297 10.039 1 89.12 678 ALA B CA 1
ATOM 12283 C C . ALA B 1 678 ? -0.936 19.938 8.883 1 89.12 678 ALA B C 1
ATOM 12285 O O . ALA B 1 678 ? -0.58 18.781 8.695 1 89.12 678 ALA B O 1
ATOM 12286 N N . GLU B 1 679 ? -0.538 20.969 8.055 1 89.56 679 GLU B N 1
ATOM 12287 C CA . GLU B 1 679 ? 0.248 20.656 6.867 1 89.56 679 GLU B CA 1
ATOM 12288 C C . GLU B 1 679 ? 1.631 20.125 7.242 1 89.56 679 GLU B C 1
ATOM 12290 O O . GLU B 1 679 ? 2.07 19.094 6.727 1 89.56 679 GLU B O 1
ATOM 12295 N N . ASN B 1 680 ? 2.367 20.859 8.062 1 89.94 680 ASN B N 1
ATOM 12296 C CA . ASN B 1 680 ? 3.707 20.453 8.469 1 89.94 680 ASN B CA 1
ATOM 12297 C C . ASN B 1 680 ? 3.676 19.141 9.266 1 89.94 680 ASN B C 1
ATOM 12299 O O . ASN B 1 680 ? 4.574 18.312 9.141 1 89.94 680 ASN B O 1
ATOM 12303 N N . GLU B 1 681 ? 2.688 19.031 10.078 1 92.69 681 GLU B N 1
ATOM 12304 C CA . GLU B 1 681 ? 2.543 17.812 10.875 1 92.69 681 GLU B CA 1
ATOM 12305 C C . GLU B 1 681 ? 2.285 16.594 9.984 1 92.69 681 GLU B C 1
ATOM 12307 O O . GLU B 1 681 ? 2.859 15.531 10.195 1 92.69 681 GLU B O 1
ATOM 12312 N N . GLU B 1 682 ? 1.478 16.781 8.977 1 90.12 682 GLU B N 1
ATOM 12313 C CA . GLU B 1 682 ? 1.19 15.703 8.039 1 90.12 682 GLU B CA 1
ATOM 12314 C C . GLU B 1 682 ? 2.436 15.312 7.25 1 90.12 682 GLU B C 1
ATOM 12316 O O . GLU B 1 682 ? 2.611 14.148 6.895 1 90.12 682 GLU B O 1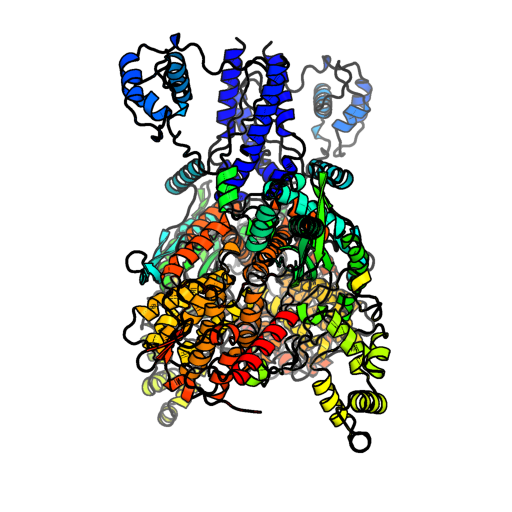
ATOM 12321 N N . ARG B 1 683 ? 3.168 16.234 6.957 1 87.06 683 ARG B N 1
ATOM 12322 C CA . ARG B 1 683 ? 4.426 15.953 6.27 1 87.06 683 ARG B CA 1
ATOM 12323 C C . ARG B 1 683 ? 5.359 15.133 7.156 1 87.06 683 ARG B C 1
ATOM 12325 O O . ARG B 1 683 ? 6.023 14.211 6.68 1 87.06 683 ARG B O 1
ATOM 12332 N N . GLN B 1 684 ? 5.43 15.562 8.359 1 88.62 684 GLN B N 1
ATOM 12333 C CA . GLN B 1 684 ? 6.242 14.805 9.305 1 88.62 684 GLN B CA 1
ATOM 12334 C C . GLN B 1 684 ? 5.715 13.383 9.469 1 88.62 684 GLN B C 1
ATOM 12336 O O . GLN B 1 684 ? 6.492 12.43 9.539 1 88.62 684 GLN B O 1
ATOM 12341 N N . PHE B 1 685 ? 4.492 13.25 9.508 1 87.81 685 PHE B N 1
ATOM 12342 C CA . PHE B 1 685 ? 3.871 11.938 9.633 1 87.81 685 PHE B CA 1
ATOM 12343 C C . PHE B 1 685 ? 4.172 11.078 8.414 1 87.81 685 PHE B C 1
ATOM 12345 O O . PHE B 1 685 ? 4.453 9.883 8.539 1 87.81 685 PHE B O 1
ATOM 12352 N N . SER B 1 686 ? 4.055 11.68 7.281 1 85.44 686 SER B N 1
ATOM 12353 C CA . SER B 1 686 ? 4.387 10.977 6.047 1 85.44 686 SER B CA 1
ATOM 12354 C C . SER B 1 686 ? 5.832 10.484 6.062 1 85.44 686 SER B C 1
ATOM 12356 O O . SER B 1 686 ? 6.129 9.406 5.539 1 85.44 686 SER B O 1
ATOM 12358 N N . LEU B 1 687 ? 6.648 11.25 6.617 1 86.31 687 LEU B N 1
ATOM 12359 C CA . LEU B 1 687 ? 8.047 10.859 6.754 1 86.31 687 LEU B CA 1
ATOM 12360 C C . LEU B 1 687 ? 8.18 9.641 7.664 1 86.31 687 LEU B C 1
ATOM 12362 O O . LEU B 1 687 ? 8.914 8.703 7.348 1 86.31 687 LEU B O 1
ATOM 12366 N N . LEU B 1 688 ? 7.461 9.695 8.781 1 88.75 688 LEU B N 1
ATOM 12367 C CA . LEU B 1 688 ? 7.5 8.57 9.711 1 88.75 688 LEU B CA 1
ATOM 12368 C C . LEU B 1 688 ? 6.984 7.297 9.047 1 88.75 688 LEU B C 1
ATOM 12370 O O . LEU B 1 688 ? 7.559 6.219 9.227 1 88.75 688 LEU B O 1
ATOM 12374 N N . LYS B 1 689 ? 5.98 7.406 8.32 1 85.44 689 LYS B N 1
ATOM 12375 C CA . LYS B 1 689 ? 5.426 6.258 7.602 1 85.44 689 LYS B CA 1
ATOM 12376 C C . LYS B 1 689 ? 6.434 5.703 6.594 1 85.44 689 LYS B C 1
ATOM 12378 O O . LYS B 1 689 ? 6.582 4.488 6.469 1 85.44 689 LYS B O 1
ATOM 12383 N N . ARG B 1 690 ? 7.113 6.543 5.934 1 82.62 690 ARG B N 1
ATOM 12384 C CA . ARG B 1 690 ? 8.109 6.125 4.953 1 82.62 690 ARG B CA 1
ATOM 12385 C C . ARG B 1 690 ? 9.266 5.398 5.625 1 82.62 690 ARG B C 1
ATOM 12387 O O . ARG B 1 690 ? 9.773 4.402 5.102 1 82.62 690 ARG B O 1
ATOM 12394 N N . ILE B 1 691 ? 9.656 5.945 6.719 1 84.25 691 ILE B N 1
ATOM 12395 C CA . ILE B 1 691 ? 10.75 5.336 7.473 1 84.25 691 ILE B CA 1
ATOM 12396 C C . ILE B 1 691 ? 10.359 3.924 7.898 1 84.25 691 ILE B C 1
ATOM 12398 O O . ILE B 1 691 ? 11.141 2.984 7.742 1 84.25 691 ILE B O 1
ATOM 12402 N N . THR B 1 692 ? 9.211 3.785 8.383 1 82.88 692 THR B N 1
ATOM 12403 C CA . THR B 1 692 ? 8.781 2.49 8.898 1 82.88 692 THR B CA 1
ATOM 12404 C C . THR B 1 692 ? 8.602 1.487 7.758 1 82.88 692 THR B C 1
ATOM 12406 O O . THR B 1 692 ? 8.906 0.302 7.918 1 82.88 692 THR B O 1
ATOM 12409 N N . LYS B 1 693 ? 8.133 1.883 6.66 1 74.62 693 LYS B N 1
ATOM 12410 C CA . LYS B 1 693 ? 7.941 1.004 5.508 1 74.62 693 LYS B CA 1
ATOM 12411 C C . LYS B 1 693 ? 9.281 0.549 4.938 1 74.62 693 LYS B C 1
ATOM 12413 O O . LYS B 1 693 ? 9.391 -0.561 4.41 1 74.62 693 LYS B O 1
ATOM 12418 N N . SER B 1 694 ? 10.203 1.417 4.988 1 70.81 694 SER B N 1
ATOM 12419 C CA . SER B 1 694 ? 11.492 1.115 4.383 1 70.81 694 SER B CA 1
ATOM 12420 C C . SER B 1 694 ? 12.352 0.262 5.309 1 70.81 694 SER B C 1
ATOM 12422 O O . SER B 1 694 ? 13.352 -0.32 4.879 1 70.81 694 SER B O 1
ATOM 12424 N N . SER B 1 695 ? 12.023 0.24 6.598 1 62.97 695 SER B N 1
ATOM 12425 C CA . SER B 1 695 ? 12.859 -0.461 7.57 1 62.97 695 SER B CA 1
ATOM 12426 C C . SER B 1 695 ? 12.242 -1.804 7.953 1 62.97 695 SER B C 1
ATOM 12428 O O . SER B 1 695 ? 12.859 -2.584 8.688 1 62.97 695 SER B O 1
ATOM 12430 N N . ALA B 1 696 ? 10.953 -2.119 7.953 1 55.94 696 ALA B N 1
ATOM 12431 C CA . ALA B 1 696 ? 10.07 -3.021 8.68 1 55.94 696 ALA B CA 1
ATOM 12432 C C . ALA B 1 696 ? 10.602 -4.453 8.656 1 55.94 696 ALA B C 1
ATOM 12434 O O . ALA B 1 696 ? 9.859 -5.402 8.922 1 55.94 696 ALA B O 1
ATOM 12435 N N . SER B 1 697 ? 11.789 -4.922 8.523 1 54.06 697 SER B N 1
ATOM 12436 C CA . SER B 1 697 ? 11.75 -6.242 9.141 1 54.06 697 SER B CA 1
ATOM 12437 C C . SER B 1 697 ? 11.109 -6.188 10.523 1 54.06 697 SER B C 1
ATOM 12439 O O . SER B 1 697 ? 11.695 -5.641 11.461 1 54.06 697 SER B O 1
ATOM 12441 N N . TYR B 1 698 ? 9.781 -6.094 10.641 1 53.84 698 TYR B N 1
ATOM 12442 C CA . TYR B 1 698 ? 8.836 -5.941 11.742 1 53.84 698 TYR B CA 1
ATOM 12443 C C . TYR B 1 698 ? 9.102 -6.977 12.836 1 53.84 698 TYR B C 1
ATOM 12445 O O . TYR B 1 698 ? 8.227 -7.254 13.656 1 53.84 698 TYR B O 1
ATOM 12453 N N . SER B 1 699 ? 10.25 -7.633 12.781 1 55.75 699 SER B N 1
ATOM 12454 C CA . SER B 1 699 ? 10.266 -8.859 13.57 1 55.75 699 SER B CA 1
ATOM 12455 C C . SER B 1 699 ? 10.391 -8.555 15.062 1 55.75 699 SER B C 1
ATOM 12457 O O . SER B 1 699 ? 9.93 -9.336 15.898 1 55.75 699 SER B O 1
ATOM 12459 N N . LYS B 1 700 ? 11.031 -7.312 15.477 1 61.84 700 LYS B N 1
ATOM 12460 C CA . LYS B 1 700 ? 11.195 -7.176 16.922 1 61.84 700 LYS B CA 1
ATOM 12461 C C . LYS B 1 700 ? 10.344 -6.035 17.469 1 61.84 700 LYS B C 1
ATOM 12463 O O . LYS B 1 700 ? 10.43 -4.902 16.984 1 61.84 700 LYS B O 1
ATOM 12468 N N . PRO B 1 701 ? 9.523 -6.395 18.438 1 64.19 701 PRO B N 1
ATOM 12469 C CA . PRO B 1 701 ? 8.688 -5.367 19.062 1 64.19 701 PRO B CA 1
ATOM 12470 C C . PRO B 1 701 ? 9.5 -4.219 19.641 1 64.19 701 PRO B C 1
ATOM 12472 O O . PRO B 1 701 ? 10.578 -4.441 20.203 1 64.19 701 PRO B O 1
ATOM 12475 N N . GLY B 1 702 ? 9.273 -2.971 19.531 1 69.81 702 GLY B N 1
ATOM 12476 C CA . GLY B 1 702 ? 9.938 -1.809 20.109 1 69.81 702 GLY B CA 1
ATOM 12477 C C . GLY B 1 702 ? 10.961 -1.185 19.188 1 69.81 702 GLY B C 1
ATOM 12478 O O . GLY B 1 702 ? 11.375 -0.044 19.391 1 69.81 702 GLY B O 1
ATOM 12479 N N . HIS B 1 703 ? 11.352 -1.961 18.234 1 79.88 703 HIS B N 1
ATOM 12480 C CA . HIS B 1 703 ? 12.398 -1.479 17.344 1 79.88 703 HIS B CA 1
ATOM 12481 C C . HIS B 1 703 ? 11.867 -0.397 16.406 1 79.88 703 HIS B C 1
ATOM 12483 O O . HIS B 1 703 ? 12.641 0.415 15.898 1 79.88 703 HIS B O 1
ATOM 12489 N N . ILE B 1 704 ? 10.656 -0.403 16.281 1 85.19 704 ILE B N 1
ATOM 12490 C CA . ILE B 1 704 ? 10.055 0.541 15.344 1 85.19 704 ILE B CA 1
ATOM 12491 C C . ILE B 1 704 ? 10.227 1.966 15.867 1 85.19 704 ILE B C 1
ATOM 12493 O O . ILE B 1 704 ? 10.641 2.859 15.125 1 85.19 704 ILE B O 1
ATOM 12497 N N . ILE B 1 705 ? 10 2.195 17.125 1 89.62 705 ILE B N 1
ATOM 12498 C CA . ILE B 1 705 ? 10.055 3.523 17.734 1 89.62 705 ILE B CA 1
ATOM 12499 C C . ILE B 1 705 ? 11.492 4.043 17.703 1 89.62 705 ILE B C 1
ATOM 12501 O O . ILE B 1 705 ? 11.734 5.18 17.297 1 89.62 705 ILE B O 1
ATOM 12505 N N . THR B 1 706 ? 12.398 3.201 18.078 1 87.88 706 THR B N 1
ATOM 12506 C CA . THR B 1 706 ? 13.797 3.605 18.094 1 87.88 706 THR B CA 1
ATOM 12507 C C . THR B 1 706 ? 14.281 3.945 16.688 1 87.88 706 THR B C 1
ATOM 12509 O O . THR B 1 706 ? 15 4.926 16.5 1 87.88 706 THR B O 1
ATOM 12512 N N . ASN B 1 707 ? 13.93 3.162 15.773 1 88 707 ASN B N 1
ATOM 12513 C CA . ASN B 1 707 ? 14.312 3.402 14.383 1 88 707 ASN B CA 1
ATOM 12514 C C . ASN B 1 707 ? 13.758 4.727 13.875 1 88 707 ASN B C 1
ATOM 12516 O O . ASN B 1 707 ? 14.43 5.441 13.125 1 88 707 ASN B O 1
ATOM 12520 N N . ILE B 1 708 ? 12.555 5.039 14.242 1 89.31 708 ILE B N 1
ATOM 12521 C CA . ILE B 1 708 ? 11.914 6.285 13.836 1 89.31 708 ILE B CA 1
ATOM 12522 C C . ILE B 1 708 ? 12.711 7.473 14.375 1 89.31 708 ILE B C 1
ATOM 12524 O O . ILE B 1 708 ? 13.023 8.406 13.633 1 89.31 708 ILE B O 1
ATOM 12528 N N . LEU B 1 709 ? 13.055 7.398 15.57 1 90.81 709 LEU B N 1
ATOM 12529 C CA . LEU B 1 709 ? 13.75 8.508 16.219 1 90.81 709 LEU B CA 1
ATOM 12530 C C . LEU B 1 709 ? 15.141 8.688 15.625 1 90.81 709 LEU B C 1
ATOM 12532 O O . LEU B 1 709 ? 15.562 9.812 15.344 1 90.81 709 LEU B O 1
ATOM 12536 N N . VAL B 1 710 ? 15.812 7.621 15.367 1 89.12 710 VAL B N 1
ATOM 12537 C CA . VAL B 1 710 ? 17.156 7.68 14.82 1 89.12 710 VAL B CA 1
ATOM 12538 C C . VAL B 1 710 ? 17.109 8.211 13.391 1 89.12 710 VAL B C 1
ATOM 12540 O O . VAL B 1 710 ? 17.859 9.133 13.039 1 89.12 710 VAL B O 1
ATOM 12543 N N . ARG B 1 711 ? 16.281 7.695 12.641 1 89.38 711 ARG B N 1
ATOM 12544 C CA . ARG B 1 711 ? 16.25 8.031 11.227 1 89.38 711 ARG B CA 1
ATOM 12545 C C . ARG B 1 711 ? 15.711 9.445 11.016 1 89.38 711 ARG B C 1
ATOM 12547 O O . ARG B 1 711 ? 16.141 10.148 10.094 1 89.38 711 ARG B O 1
ATOM 12554 N N . THR B 1 712 ? 14.758 9.828 11.781 1 88 712 THR B N 1
ATOM 12555 C CA . THR B 1 712 ? 14.242 11.188 11.68 1 88 712 THR B CA 1
ATOM 12556 C C . THR B 1 712 ? 15.336 12.211 11.977 1 88 712 THR B C 1
ATOM 12558 O O . THR B 1 712 ? 15.406 13.258 11.328 1 88 712 THR B O 1
ATOM 12561 N N . HIS B 1 713 ? 16.141 11.883 12.898 1 86.56 713 HIS B N 1
ATOM 12562 C CA . HIS B 1 713 ? 17.25 12.758 13.25 1 86.56 713 HIS B CA 1
ATOM 12563 C C . HIS B 1 713 ? 18.141 13.031 12.039 1 86.56 713 HIS B C 1
ATOM 12565 O O . HIS B 1 713 ? 18.531 14.18 11.797 1 86.56 713 HIS B O 1
ATOM 12571 N N . PHE B 1 714 ? 18.391 12.039 11.289 1 85.69 714 PHE B N 1
ATOM 12572 C CA . PHE B 1 714 ? 19.312 12.18 10.164 1 85.69 714 PHE B CA 1
ATOM 12573 C C . PHE B 1 714 ? 18.578 12.695 8.93 1 85.69 714 PHE B C 1
ATOM 12575 O O . PHE B 1 714 ? 19.172 13.406 8.109 1 85.69 714 PHE B O 1
ATOM 12582 N N . GLN B 1 715 ? 17.375 12.359 8.656 1 78.5 715 GLN B N 1
ATOM 12583 C CA . GLN B 1 715 ? 16.641 12.742 7.461 1 78.5 715 GLN B CA 1
ATOM 12584 C C . GLN B 1 715 ? 16.203 14.203 7.523 1 78.5 715 GLN B C 1
ATOM 12586 O O . GLN B 1 715 ? 16.078 14.867 6.492 1 78.5 715 GLN B O 1
ATOM 12591 N N . ASP B 1 716 ? 15.789 14.633 8.609 1 67.62 716 ASP B N 1
ATOM 12592 C CA . ASP B 1 716 ? 15.398 16.031 8.805 1 67.62 716 ASP B CA 1
ATOM 12593 C C . ASP B 1 716 ? 16.5 16.984 8.344 1 67.62 716 ASP B C 1
ATOM 12595 O O . ASP B 1 716 ? 16.219 18.109 7.922 1 67.62 716 ASP B O 1
ATOM 12599 N N . LYS B 1 717 ? 17.578 16.516 8.32 1 61.56 717 LYS B N 1
ATOM 12600 C CA . LYS B 1 717 ? 18.719 17.344 7.961 1 61.56 717 LYS B CA 1
ATOM 12601 C C . LYS B 1 717 ? 18.953 17.328 6.453 1 61.56 717 LYS B C 1
ATOM 12603 O O . LYS B 1 717 ? 19.703 18.156 5.93 1 61.56 717 LYS B O 1
ATOM 12608 N N . ALA B 1 718 ? 18.125 16.484 5.785 1 58.19 718 ALA B N 1
ATOM 12609 C CA . ALA B 1 718 ? 18.297 16.391 4.34 1 58.19 718 ALA B CA 1
ATOM 12610 C C . ALA B 1 718 ? 17.359 17.328 3.609 1 58.19 718 ALA B C 1
ATOM 12612 O O . ALA B 1 718 ? 16.203 17.516 4.023 1 58.19 718 ALA B O 1
ATOM 12613 N N . PRO B 1 719 ? 17.859 18.203 2.719 1 52.53 719 PRO B N 1
ATOM 12614 C CA . PRO B 1 719 ? 17.016 19.172 2.008 1 52.53 719 PRO B CA 1
ATOM 12615 C C . PRO B 1 719 ? 15.898 18.516 1.206 1 52.53 719 PRO B C 1
ATOM 12617 O O . PRO B 1 719 ? 16.125 17.5 0.538 1 52.53 719 PRO B O 1
ATOM 12620 N N . THR B 1 720 ? 14.594 18.719 1.532 1 56.34 720 THR B N 1
ATOM 12621 C CA . THR B 1 720 ? 13.555 18.094 0.739 1 56.34 720 THR B CA 1
ATOM 12622 C C . THR B 1 720 ? 13.086 19.016 -0.381 1 56.34 720 THR B C 1
ATOM 12624 O O . THR B 1 720 ? 12.727 20.172 -0.133 1 56.34 720 THR B O 1
ATOM 12627 N N . SER B 1 721 ? 13.406 18.828 -1.682 1 52.94 721 SER B N 1
ATOM 12628 C CA . SER B 1 721 ? 13.07 19.609 -2.861 1 52.94 721 SER B CA 1
ATOM 12629 C C . SER B 1 721 ? 11.602 19.438 -3.242 1 52.94 721 SER B C 1
ATOM 12631 O O . SER B 1 721 ? 10.992 20.344 -3.824 1 52.94 721 SER B O 1
ATOM 12633 N N . SER B 1 722 ? 10.836 18.453 -2.9 1 56.22 722 SER B N 1
ATOM 12634 C CA . SER B 1 722 ? 9.578 18.078 -3.531 1 56.22 722 SER B CA 1
ATOM 12635 C C . SER B 1 722 ? 8.445 19.016 -3.117 1 56.22 722 SER B C 1
ATOM 12637 O O . SER B 1 722 ? 7.57 19.328 -3.924 1 56.22 722 SER B O 1
ATOM 12639 N N . ASP B 1 723 ? 8.469 19.781 -2.094 1 63.88 723 ASP B N 1
ATOM 12640 C CA . ASP B 1 723 ? 7.367 20.578 -1.586 1 63.88 723 ASP B CA 1
ATOM 12641 C C . ASP B 1 723 ? 7.262 21.906 -2.344 1 63.88 723 ASP B C 1
ATOM 12643 O O . ASP B 1 723 ? 6.156 22.391 -2.615 1 63.88 723 ASP B O 1
ATOM 12647 N N . LYS B 1 724 ? 8.25 22.25 -2.965 1 69.62 724 LYS B N 1
ATOM 12648 C CA . LYS B 1 724 ? 8.266 23.531 -3.67 1 69.62 724 LYS B CA 1
ATOM 12649 C C . LYS B 1 724 ? 7.574 23.406 -5.027 1 69.62 724 LYS B C 1
ATOM 12651 O O . LYS B 1 724 ? 6.844 24.312 -5.43 1 69.62 724 LYS B O 1
ATOM 12656 N N . HIS B 1 725 ? 7.719 22.312 -5.594 1 75.94 725 HIS B N 1
ATOM 12657 C CA . HIS B 1 725 ? 7.121 22.125 -6.91 1 75.94 725 HIS B CA 1
ATOM 12658 C C . HIS B 1 725 ? 5.598 22.062 -6.82 1 75.94 725 HIS B C 1
ATOM 12660 O O . HIS B 1 725 ? 4.898 22.625 -7.664 1 75.94 725 HIS B O 1
ATOM 12666 N N . GLN B 1 726 ? 5.094 21.422 -5.898 1 77.94 726 GLN B N 1
ATOM 12667 C CA . GLN B 1 726 ? 3.654 21.281 -5.719 1 77.94 726 GLN B CA 1
ATOM 12668 C C . GLN B 1 726 ? 3.012 22.625 -5.391 1 77.94 726 GLN B C 1
ATOM 12670 O O . GLN B 1 726 ? 1.964 22.969 -5.938 1 77.94 726 GLN B O 1
ATOM 12675 N N . GLN B 1 727 ? 3.641 23.375 -4.617 1 81.5 727 GLN B N 1
ATOM 12676 C CA . GLN B 1 727 ? 3.115 24.672 -4.215 1 81.5 727 GLN B CA 1
ATOM 12677 C C . GLN B 1 727 ? 3.115 25.656 -5.383 1 81.5 727 GLN B C 1
ATOM 12679 O O . GLN B 1 727 ? 2.193 26.453 -5.523 1 81.5 727 GLN B O 1
ATOM 12684 N N . ASN B 1 728 ? 4.09 25.453 -6.211 1 81.44 728 ASN B N 1
ATOM 12685 C CA . ASN B 1 728 ? 4.152 26.312 -7.387 1 81.44 728 ASN B CA 1
ATOM 12686 C C . ASN B 1 728 ? 3.025 26 -8.367 1 81.44 728 ASN B C 1
ATOM 12688 O O . ASN B 1 728 ? 2.449 26.906 -8.961 1 81.44 728 ASN B O 1
ATOM 12692 N N . LYS B 1 729 ? 2.768 24.781 -8.5 1 84.62 729 LYS B N 1
ATOM 12693 C CA . LYS B 1 729 ? 1.683 24.375 -9.383 1 84.62 729 LYS B CA 1
ATOM 12694 C C . LYS B 1 729 ? 0.34 24.906 -8.891 1 84.62 729 LYS B C 1
ATOM 12696 O O . LYS B 1 729 ? -0.469 25.391 -9.688 1 84.62 729 LYS B O 1
ATOM 12701 N N . ILE B 1 730 ? 0.104 24.875 -7.66 1 89.19 730 ILE B N 1
ATOM 12702 C CA . ILE B 1 730 ? -1.145 25.328 -7.055 1 89.19 730 ILE B CA 1
ATOM 12703 C C . ILE B 1 730 ? -1.237 26.844 -7.137 1 89.19 730 ILE B C 1
ATOM 12705 O O . ILE B 1 730 ? -2.293 27.391 -7.465 1 89.19 730 ILE B O 1
ATOM 12709 N N . SER B 1 731 ? -0.124 27.469 -6.922 1 86.75 731 SER B N 1
ATOM 12710 C CA . SER B 1 731 ? -0.102 28.938 -6.973 1 86.75 731 SER B CA 1
ATOM 12711 C C . SER B 1 731 ? -0.387 29.438 -8.383 1 86.75 731 SER B C 1
ATOM 12713 O O . SER B 1 731 ? -1.104 30.422 -8.562 1 86.75 731 SER B O 1
ATOM 12715 N N . LYS B 1 732 ? 0.11 28.797 -9.32 1 85 732 LYS B N 1
ATOM 12716 C CA . LYS B 1 732 ? -0.134 29.188 -10.703 1 85 732 LYS B CA 1
ATOM 12717 C C . LYS B 1 732 ? -1.597 28.984 -11.086 1 85 732 LYS B C 1
ATOM 12719 O O . LYS B 1 732 ? -2.195 29.828 -11.75 1 85 732 LYS B O 1
ATOM 12724 N N . ALA B 1 733 ? -2.105 27.922 -10.664 1 86.94 733 ALA B N 1
ATOM 12725 C CA . ALA B 1 733 ? -3.512 27.641 -10.945 1 86.94 733 ALA B CA 1
ATOM 12726 C C . ALA B 1 733 ? -4.422 28.594 -10.18 1 86.94 733 ALA B C 1
ATOM 12728 O O . ALA B 1 733 ? -5.535 28.891 -10.625 1 86.94 733 ALA B O 1
ATOM 12729 N N . GLY B 1 734 ? -3.957 29.062 -9.062 1 89.38 734 GLY B N 1
ATOM 12730 C CA . GLY B 1 734 ? -4.746 29.906 -8.18 1 89.38 734 GLY B CA 1
ATOM 12731 C C . GLY B 1 734 ? -5 31.297 -8.75 1 89.38 734 GLY B C 1
ATOM 12732 O O . GLY B 1 734 ? -5.871 32.031 -8.266 1 89.38 734 GLY B O 1
ATOM 12733 N N . LYS B 1 735 ? -4.402 31.594 -9.883 1 84.94 735 LYS B N 1
ATOM 12734 C CA . LYS B 1 735 ? -4.598 32.906 -10.5 1 84.94 735 LYS B CA 1
ATOM 12735 C C . LYS B 1 735 ? -6.008 33.031 -11.062 1 84.94 735 LYS B C 1
ATOM 12737 O O . LYS B 1 735 ? -6.477 34.156 -11.312 1 84.94 735 LYS B O 1
ATOM 12742 N N . VAL B 1 736 ? -6.68 31.984 -11.156 1 87.25 736 VAL B N 1
ATOM 12743 C CA . VAL B 1 736 ? -8.008 31.953 -11.75 1 87.25 736 VAL B CA 1
ATOM 12744 C C . VAL B 1 736 ? -9.039 32.469 -10.758 1 87.25 736 VAL B C 1
ATOM 12746 O O . VAL B 1 736 ? -10.133 32.906 -11.148 1 87.25 736 VAL B O 1
ATOM 12749 N N . ILE B 1 737 ? -8.727 32.594 -9.516 1 87.31 737 ILE B N 1
ATOM 12750 C CA . ILE B 1 737 ? -9.664 33 -8.477 1 87.31 737 ILE B CA 1
ATOM 12751 C C . ILE B 1 737 ? -10.023 34.5 -8.656 1 87.31 737 ILE B C 1
ATOM 12753 O O . IL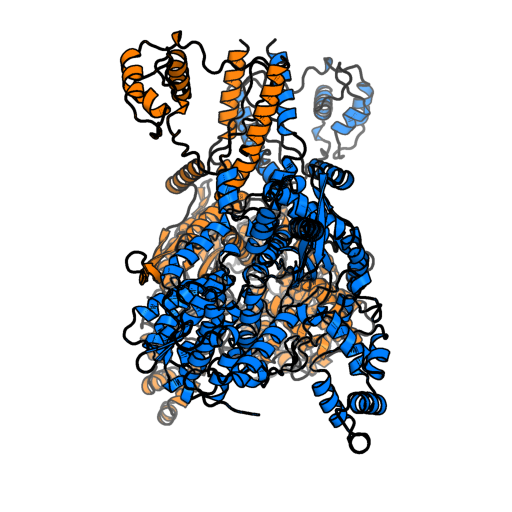E B 1 737 ? -9.141 35.312 -8.898 1 87.31 737 ILE B O 1
ATOM 12757 N N . SER B 1 738 ? -11.273 34.75 -8.633 1 76.94 738 SER B N 1
ATOM 12758 C CA . SER B 1 738 ? -11.727 36.156 -8.734 1 76.94 738 SER B CA 1
ATOM 12759 C C . SER B 1 738 ? -11.391 36.938 -7.469 1 76.94 738 SER B C 1
ATOM 12761 O O . SER B 1 738 ? -11.656 36.469 -6.359 1 76.94 738 SER B O 1
ATOM 12763 N N . SER B 1 739 ? -10.742 38.031 -7.742 1 74.56 739 SER B N 1
ATOM 12764 C CA . SER B 1 739 ? -10.328 38.812 -6.59 1 74.56 739 SER B CA 1
ATOM 12765 C C . SER B 1 739 ? -11.219 40.031 -6.406 1 74.56 739 SER B C 1
ATOM 12767 O O . SER B 1 739 ? -10.852 40.969 -5.699 1 74.56 739 SER B O 1
ATOM 12769 N N . GLU B 1 740 ? -12.422 39.844 -6.922 1 87.5 740 GLU B N 1
ATOM 12770 C CA . GLU B 1 740 ? -13.328 40.969 -6.781 1 87.5 740 GLU B CA 1
ATOM 12771 C C . GLU B 1 740 ? -14.031 40.938 -5.426 1 87.5 740 GLU B C 1
ATOM 12773 O O . GLU B 1 740 ? -13.883 40 -4.66 1 87.5 740 GLU B O 1
ATOM 12778 N N . ARG B 1 741 ? -14.703 42.094 -5.164 1 95.25 741 ARG B N 1
ATOM 12779 C CA . ARG B 1 741 ? -15.469 42.219 -3.93 1 95.25 741 ARG B CA 1
ATOM 12780 C C . ARG B 1 741 ? -16.562 41.156 -3.861 1 95.25 741 ARG B C 1
ATOM 12782 O O . ARG B 1 741 ? -17.062 40.719 -4.895 1 95.25 741 ARG B O 1
ATOM 12789 N N . THR B 1 742 ? -16.844 40.688 -2.637 1 96.44 742 THR B N 1
ATOM 12790 C CA . THR B 1 742 ? -17.938 39.75 -2.459 1 96.44 742 THR B CA 1
ATOM 12791 C C . THR B 1 742 ? -19.281 40.438 -2.654 1 96.44 742 THR B C 1
ATOM 12793 O O . THR B 1 742 ? -19.562 41.438 -2.025 1 96.44 742 THR B O 1
ATOM 12796 N N . THR B 1 743 ? -20.047 39.906 -3.57 1 95.75 743 THR B N 1
ATOM 12797 C CA . THR B 1 743 ? -21.375 40.438 -3.83 1 95.75 743 THR B CA 1
ATOM 12798 C C . THR B 1 743 ? -22.438 39.375 -3.58 1 95.75 743 THR B C 1
ATOM 12800 O O . THR B 1 743 ? -22.25 38.219 -3.984 1 95.75 743 THR B O 1
ATOM 12803 N N . ILE B 1 744 ? -23.484 39.719 -2.873 1 95.56 744 ILE B N 1
ATOM 12804 C CA . ILE B 1 744 ? -24.594 38.812 -2.611 1 95.56 744 ILE B CA 1
ATOM 12805 C C . ILE B 1 744 ? -25.906 39.438 -3.086 1 95.56 744 ILE B C 1
ATOM 12807 O O . ILE B 1 744 ? -26.281 40.531 -2.643 1 95.56 744 ILE B O 1
ATOM 12811 N N . PRO B 1 745 ? -26.594 38.812 -3.99 1 94.19 745 PRO B N 1
ATOM 12812 C CA . PRO B 1 745 ? -27.891 39.344 -4.449 1 94.19 745 PRO B CA 1
ATOM 12813 C C . PRO B 1 745 ? -28.891 39.531 -3.316 1 94.19 745 PRO B C 1
ATOM 12815 O O . PRO B 1 745 ? -29.047 38.625 -2.482 1 94.19 745 PRO B O 1
ATOM 12818 N N . ILE B 1 746 ? -29.609 40.594 -3.354 1 94.19 746 ILE B N 1
ATOM 12819 C CA . ILE B 1 746 ? -30.594 40.906 -2.324 1 94.19 746 ILE B CA 1
ATOM 12820 C C . ILE B 1 746 ? -31.688 39.844 -2.326 1 94.19 746 ILE B C 1
ATOM 12822 O O . ILE B 1 746 ? -32.219 39.469 -1.27 1 94.19 746 ILE B O 1
ATOM 12826 N N . LYS B 1 747 ? -31.938 39.312 -3.457 1 92.06 747 LYS B N 1
ATOM 12827 C CA . LYS B 1 747 ? -32.938 38.25 -3.6 1 92.06 747 LYS B CA 1
ATOM 12828 C C . LYS B 1 747 ? -32.594 37.031 -2.75 1 92.06 747 LYS B C 1
ATOM 12830 O O . LYS B 1 747 ? -33.469 36.406 -2.154 1 92.06 747 LYS B O 1
ATOM 12835 N N . LEU B 1 748 ? -31.375 36.781 -2.641 1 93.25 748 LEU B N 1
ATOM 12836 C CA . LEU B 1 748 ? -30.922 35.625 -1.871 1 93.25 748 LEU B CA 1
ATOM 12837 C C . LEU B 1 748 ? -31.031 35.875 -0.374 1 93.25 748 LEU B C 1
ATOM 12839 O O . LEU B 1 748 ? -31.406 35 0.397 1 93.25 748 LEU B O 1
ATOM 12843 N N . LEU B 1 749 ? -30.672 37.062 0.044 1 94.25 749 LEU B N 1
ATOM 12844 C CA . LEU B 1 749 ? -30.75 37.438 1.45 1 94.25 749 LEU B CA 1
ATOM 12845 C C . LEU B 1 749 ? -32.188 37.469 1.928 1 94.25 749 LEU B C 1
ATOM 12847 O O . LEU B 1 749 ? -32.469 37.125 3.08 1 94.25 749 LEU B O 1
ATOM 12851 N N . ARG B 1 750 ? -33.094 37.812 0.973 1 90.88 750 ARG B N 1
ATOM 12852 C CA . ARG B 1 750 ? -34.5 37.812 1.304 1 90.88 750 ARG B CA 1
ATOM 12853 C C . ARG B 1 750 ? -35.062 36.406 1.368 1 90.88 750 ARG B C 1
ATOM 12855 O O . ARG B 1 750 ? -35.969 36.125 2.164 1 90.88 750 ARG B O 1
ATOM 12862 N N . LYS B 1 751 ? -34.5 35.594 0.565 1 91.19 751 LYS B N 1
ATOM 12863 C CA . LYS B 1 751 ? -34.906 34.219 0.539 1 91.19 751 LYS B CA 1
ATOM 12864 C C . LYS B 1 751 ? -34.531 33.5 1.83 1 91.19 751 LYS B C 1
ATOM 12866 O O . LYS B 1 751 ? -35.281 32.625 2.307 1 91.19 751 LYS B O 1
ATOM 12871 N N . TYR B 1 752 ? -33.375 33.875 2.381 1 92.56 752 TYR B N 1
ATOM 12872 C CA . TYR B 1 752 ? -32.875 33.281 3.613 1 92.56 752 TYR B CA 1
ATOM 12873 C C . TYR B 1 752 ? -32.656 34.344 4.684 1 92.56 752 TYR B C 1
ATOM 12875 O O . TYR B 1 752 ? -31.516 34.531 5.145 1 92.56 752 TYR B O 1
ATOM 12883 N N . PRO B 1 753 ? -33.625 34.906 5.188 1 90.88 753 PRO B N 1
ATOM 12884 C CA . PRO B 1 753 ? -33.5 36.094 6.062 1 90.88 753 PRO B CA 1
ATOM 12885 C C . PRO B 1 753 ? -32.812 35.75 7.398 1 90.88 753 PRO B C 1
ATOM 12887 O O . PRO B 1 753 ? -32.062 36.562 7.93 1 90.88 753 PRO B O 1
ATOM 12890 N N . ARG B 1 754 ? -33.125 34.656 7.977 1 91.12 754 ARG B N 1
ATOM 12891 C CA . ARG B 1 754 ? -32.5 34.25 9.25 1 91.12 754 ARG B CA 1
ATOM 12892 C C . ARG B 1 754 ? -31 34.062 9.102 1 91.12 754 ARG B C 1
ATOM 12894 O O . ARG B 1 754 ? -30.234 34.469 9.984 1 91.12 754 ARG B O 1
ATOM 12901 N N . GLU B 1 755 ? -30.641 33.469 8.008 1 93.75 755 GLU B N 1
ATOM 12902 C CA . GLU B 1 755 ? -29.219 33.281 7.73 1 93.75 755 GLU B CA 1
ATOM 12903 C C . GLU B 1 755 ? -28.516 34.625 7.492 1 93.75 755 GLU B C 1
ATOM 12905 O O . GLU B 1 755 ? -27.391 34.812 7.934 1 93.75 755 GLU B O 1
ATOM 12910 N N . ALA B 1 756 ? -29.25 35.469 6.844 1 94.5 756 ALA B N 1
ATOM 12911 C CA . ALA B 1 756 ? -28.703 36.781 6.574 1 94.5 756 ALA B CA 1
ATOM 12912 C C . ALA B 1 756 ? -28.453 37.562 7.871 1 94.5 756 ALA B C 1
ATOM 12914 O O . ALA B 1 756 ? -27.422 38.219 8.031 1 94.5 756 ALA B O 1
ATOM 12915 N N . GLN B 1 757 ? -29.359 37.5 8.727 1 93 757 GLN B N 1
ATOM 12916 C CA . GLN B 1 757 ? -29.203 38.156 10.023 1 93 757 GLN B CA 1
ATOM 12917 C C . GLN B 1 757 ? -28.016 37.531 10.789 1 93 757 GLN B C 1
ATOM 12919 O O . GLN B 1 757 ? -27.219 38.281 11.383 1 93 757 GLN B O 1
ATOM 12924 N N . THR B 1 758 ? -28.016 36.25 10.797 1 94.62 758 THR B N 1
ATOM 12925 C CA . THR B 1 758 ? -26.938 35.562 11.484 1 94.62 758 THR B CA 1
ATOM 12926 C C . THR B 1 758 ? -25.578 36 10.945 1 94.62 758 THR B C 1
ATOM 12928 O O . THR B 1 758 ? -24.625 36.156 11.703 1 94.62 758 THR B O 1
ATOM 12931 N N . HIS B 1 759 ? -25.5 36.188 9.641 1 96.19 759 HIS B N 1
ATOM 12932 C CA . HIS B 1 759 ? -24.266 36.688 9.039 1 96.19 759 HIS B CA 1
ATOM 12933 C C . HIS B 1 759 ? -23.922 38.062 9.547 1 96.19 759 HIS B C 1
ATOM 12935 O O . HIS B 1 759 ? -22.75 38.344 9.859 1 96.19 759 HIS B O 1
ATOM 12941 N N . CYS B 1 760 ? -24.906 38.875 9.656 1 95.31 760 CYS B N 1
ATOM 12942 C CA . CYS B 1 760 ? -24.688 40.25 10.172 1 95.31 760 CYS B CA 1
ATOM 12943 C C . CYS B 1 760 ? -24.172 40.188 11.609 1 95.31 760 CYS B C 1
ATOM 12945 O O . CYS B 1 760 ? -23.344 41.031 12 1 95.31 760 CYS B O 1
ATOM 12947 N N . GLU B 1 761 ? -24.594 39.281 12.32 1 94.25 761 GLU B N 1
ATOM 12948 C CA . GLU B 1 761 ? -24.156 39.094 13.695 1 94.25 761 GLU B CA 1
ATOM 12949 C C . GLU B 1 761 ? -22.703 38.625 13.766 1 94.25 761 GLU B C 1
ATOM 12951 O O . GLU B 1 761 ? -22.062 38.75 14.805 1 94.25 761 GLU B O 1
ATOM 12956 N N . ARG B 1 762 ? -22.219 38.094 12.695 1 95.81 762 ARG B N 1
ATOM 12957 C CA . ARG B 1 762 ? -20.844 37.594 12.641 1 95.81 762 ARG B CA 1
ATOM 12958 C C . ARG B 1 762 ? -19.891 38.688 12.164 1 95.81 762 ARG B C 1
ATOM 12960 O O . ARG B 1 762 ? -18.672 38.562 12.281 1 95.81 762 ARG B O 1
ATOM 12967 N N . ILE B 1 763 ? -20.438 39.844 11.641 1 97.06 763 ILE B N 1
ATOM 12968 C CA . ILE B 1 763 ? -19.578 40.906 11.156 1 97.06 763 ILE B CA 1
ATOM 12969 C C . ILE B 1 763 ? -20.062 42.25 11.695 1 97.06 763 ILE B C 1
ATOM 12971 O O . ILE B 1 763 ? -20.125 43.219 10.953 1 97.06 763 ILE B O 1
ATOM 12975 N N . PRO B 1 764 ? -20.484 42.281 12.891 1 96.19 764 PRO B N 1
ATOM 12976 C CA . PRO B 1 764 ? -21.062 43.531 13.398 1 96.19 764 PRO B CA 1
ATOM 12977 C C . PRO B 1 764 ? -20.047 44.688 13.438 1 96.19 764 PRO B C 1
ATOM 12979 O O . PRO B 1 764 ? -20.422 45.844 13.258 1 96.19 764 PRO B O 1
ATOM 12982 N N . ASP B 1 765 ? -18.844 44.312 13.719 1 95.94 765 ASP B N 1
ATOM 12983 C CA . ASP B 1 765 ? -17.781 45.312 13.812 1 95.94 765 ASP B CA 1
ATOM 12984 C C . ASP B 1 765 ? -17.531 46 12.461 1 95.94 765 ASP B C 1
ATOM 12986 O O . ASP B 1 765 ? -17.062 47.125 12.398 1 95.94 765 ASP B O 1
ATOM 12990 N N . PHE B 1 766 ? -17.938 45.344 11.398 1 96.56 766 PHE B N 1
ATOM 12991 C CA . PHE B 1 766 ? -17.812 45.938 10.07 1 96.56 766 PHE B CA 1
ATOM 12992 C C . PHE B 1 766 ? -19.094 46.688 9.703 1 96.56 766 PHE B C 1
ATOM 12994 O O . PHE B 1 766 ? -19.094 47.469 8.742 1 96.56 766 PHE B O 1
ATOM 13001 N N . LEU B 1 767 ? -20.109 46.5 10.445 1 95.31 767 LEU B N 1
ATOM 13002 C CA . LEU B 1 767 ? -21.359 47.188 10.188 1 95.31 767 LEU B CA 1
ATOM 13003 C C . LEU B 1 767 ? -21.422 48.5 10.953 1 95.31 767 LEU B C 1
ATOM 13005 O O . LEU B 1 767 ? -22.047 49.469 10.492 1 95.31 767 LEU B O 1
ATOM 13009 N N . LEU B 1 768 ? -20.766 48.531 11.992 1 94.38 768 LEU B N 1
ATOM 13010 C CA . LEU B 1 768 ? -20.844 49.625 12.938 1 94.38 768 LEU B CA 1
ATOM 13011 C C . LEU B 1 768 ? -20.406 50.938 12.289 1 94.38 768 LEU B C 1
ATOM 13013 O O . LEU B 1 768 ? -21.016 52 12.523 1 94.38 768 LEU B O 1
ATOM 13017 N N . PRO B 1 769 ? -19.344 50.938 11.477 1 93.31 769 PRO B N 1
ATOM 13018 C CA . PRO B 1 769 ? -18.922 52.188 10.852 1 93.31 769 PRO B CA 1
ATOM 13019 C C . PRO B 1 769 ? -20 52.781 9.945 1 93.31 769 PRO B C 1
ATOM 13021 O O . PRO B 1 769 ? -19.922 53.969 9.594 1 93.31 769 PRO B O 1
ATOM 13024 N N . GLY B 1 770 ? -20.953 51.938 9.5 1 89.88 770 GLY B N 1
ATOM 13025 C CA . GLY B 1 770 ? -22.094 52.5 8.781 1 89.88 770 GLY B CA 1
ATOM 13026 C C . GLY B 1 770 ? -22.094 52.156 7.305 1 89.88 770 GLY B C 1
ATOM 13027 O O . GLY B 1 770 ? -21.156 51.531 6.809 1 89.88 770 GLY B O 1
ATOM 13028 N N . TYR B 1 771 ? -23.188 52.625 6.68 1 92.06 771 TYR B N 1
ATOM 13029 C CA . TYR B 1 771 ? -23.406 52.375 5.258 1 92.06 771 TYR B CA 1
ATOM 13030 C C . TYR B 1 771 ? -22.359 53.094 4.41 1 92.06 771 TYR B C 1
ATOM 13032 O O . TYR B 1 771 ? -22.031 54.25 4.648 1 92.06 771 TYR B O 1
ATOM 13040 N N . GLY B 1 772 ? -21.703 52.312 3.455 1 91.12 772 GLY B N 1
ATOM 13041 C CA . GLY B 1 772 ? -20.766 52.906 2.518 1 91.12 772 GLY B CA 1
ATOM 13042 C C . GLY B 1 772 ? -19.312 52.719 2.918 1 91.12 772 GLY B C 1
ATOM 13043 O O . GLY B 1 772 ? -18.406 52.906 2.113 1 91.12 772 GLY B O 1
ATOM 13044 N N . VAL B 1 773 ? -19.078 52.281 4.133 1 94.31 773 VAL B N 1
ATOM 13045 C CA . VAL B 1 773 ? -17.719 52.125 4.609 1 94.31 773 VAL B CA 1
ATOM 13046 C C . VAL B 1 773 ? -17.172 50.75 4.262 1 94.31 773 VAL B C 1
ATOM 13048 O O . VAL B 1 773 ? -16.188 50.625 3.535 1 94.31 773 VAL B O 1
ATOM 13051 N N . TYR B 1 774 ? -17.906 49.719 4.746 1 96.25 774 TYR B N 1
ATOM 13052 C CA . TYR B 1 774 ? -17.453 48.344 4.461 1 96.25 774 TYR B CA 1
ATOM 13053 C C . TYR B 1 774 ? -18.453 47.625 3.576 1 96.25 774 TYR B C 1
ATOM 13055 O O . TYR B 1 774 ? -18.172 46.5 3.102 1 96.25 774 TYR B O 1
ATOM 13063 N N . TRP B 1 775 ? -19.594 48.156 3.365 1 95.75 775 TRP B N 1
ATOM 13064 C CA . TRP B 1 775 ? -20.594 47.562 2.504 1 95.75 775 TRP B CA 1
ATOM 13065 C C . TRP B 1 775 ? -21.531 48.594 1.919 1 95.75 775 TRP B C 1
ATOM 13067 O O . TRP B 1 775 ? -21.625 49.719 2.441 1 95.75 775 TRP B O 1
ATOM 13077 N N . HIS B 1 776 ? -22.109 48.406 0.827 1 95.56 776 HIS B N 1
ATOM 13078 C CA . HIS B 1 776 ? -23.141 49.219 0.223 1 95.56 776 HIS B CA 1
ATOM 13079 C C . HIS B 1 776 ? -24.047 48.406 -0.699 1 95.56 776 HIS B C 1
ATOM 13081 O O . HIS B 1 776 ? -23.797 47.219 -0.908 1 95.56 776 HIS B O 1
ATOM 13087 N N . ILE B 1 777 ? -25.125 48.969 -1.169 1 94.62 777 ILE B N 1
ATOM 13088 C CA . ILE B 1 777 ? -26.031 48.344 -2.111 1 94.62 777 ILE B CA 1
ATOM 13089 C C . ILE B 1 777 ? -25.844 48.938 -3.504 1 94.62 777 ILE B C 1
ATOM 13091 O O . ILE B 1 777 ? -25.844 50.156 -3.67 1 94.62 777 ILE B O 1
ATOM 13095 N N . GLU B 1 778 ? -25.5 48.125 -4.363 1 93.94 778 GLU B N 1
ATOM 13096 C CA . GLU B 1 778 ? -25.391 48.5 -5.773 1 93.94 778 GLU B CA 1
ATOM 13097 C C . GLU B 1 778 ? -26.375 47.688 -6.625 1 93.94 778 GLU B C 1
ATOM 13099 O O . GLU B 1 778 ? -26.188 46.469 -6.793 1 93.94 778 GLU B O 1
ATOM 13104 N N . GLY B 1 779 ? -27.359 48.375 -7.172 1 91.44 779 GLY B N 1
ATOM 13105 C CA . GLY B 1 779 ? -28.391 47.625 -7.879 1 91.44 779 GLY B CA 1
ATOM 13106 C C . GLY B 1 779 ? -29.188 46.688 -6.973 1 91.44 779 GLY B C 1
ATOM 13107 O O . GLY B 1 779 ? -29.781 47.125 -5.992 1 91.44 779 GLY B O 1
ATOM 13108 N N . GLU B 1 780 ? -29.141 45.438 -7.293 1 92.81 780 GLU B N 1
ATOM 13109 C CA . GLU B 1 780 ? -29.875 44.469 -6.504 1 92.81 780 GLU B CA 1
ATOM 13110 C C . GLU B 1 780 ? -28.922 43.531 -5.758 1 92.81 780 GLU B C 1
ATOM 13112 O O . GLU B 1 780 ? -29.266 42.375 -5.496 1 92.81 780 GLU B O 1
ATOM 13117 N N . GLU B 1 781 ? -27.734 44.156 -5.48 1 94.69 781 GLU B N 1
ATOM 13118 C CA . GLU B 1 781 ? -26.734 43.344 -4.789 1 94.69 781 GLU B CA 1
ATOM 13119 C C . GLU B 1 781 ? -26.125 44.094 -3.605 1 94.69 781 GLU B C 1
ATOM 13121 O O . GLU B 1 781 ? -26 45.312 -3.641 1 94.69 781 GLU B O 1
ATOM 13126 N N . VAL B 1 782 ? -25.859 43.438 -2.566 1 95.81 782 VAL B N 1
ATOM 13127 C CA . VAL B 1 782 ? -25.047 43.938 -1.474 1 95.81 782 VAL B CA 1
ATOM 13128 C C . VAL B 1 782 ? -23.562 43.719 -1.771 1 95.81 782 VAL B C 1
ATOM 13130 O O . VAL B 1 782 ? -23.141 42.594 -1.991 1 95.81 782 VAL B O 1
ATOM 13133 N N . VAL B 1 783 ? -22.859 44.781 -1.852 1 96.62 783 VAL B N 1
ATOM 13134 C CA . VAL B 1 783 ? -21.422 44.719 -2.141 1 96.62 783 VAL B CA 1
ATOM 13135 C C . VAL B 1 783 ? -20.625 44.938 -0.856 1 96.62 783 VAL B C 1
ATOM 13137 O O . VAL B 1 783 ? -20.797 45.938 -0.175 1 96.62 783 VAL B O 1
ATOM 13140 N N . PHE B 1 784 ? -19.812 44 -0.497 1 96.81 784 PHE B N 1
ATOM 13141 C CA . PHE B 1 784 ? -18.922 44.125 0.656 1 96.81 784 PHE B CA 1
ATOM 13142 C C . PHE B 1 784 ? -17.547 44.594 0.23 1 96.81 784 PHE B C 1
ATOM 13144 O O . PHE B 1 784 ? -16.984 44.094 -0.755 1 96.81 784 PHE B O 1
ATOM 13151 N N . HIS B 1 785 ? -16.953 45.531 0.929 1 96.06 785 HIS B N 1
ATOM 13152 C CA . HIS B 1 785 ? -15.641 46.062 0.597 1 96.06 785 HIS B CA 1
ATOM 13153 C C . HIS B 1 785 ? -14.523 45.188 1.154 1 96.06 785 HIS B C 1
ATOM 13155 O O . HIS B 1 785 ? -13.75 45.625 2.008 1 96.06 785 HIS B O 1
ATOM 13161 N N . ASP B 1 786 ? -14.422 44.094 0.595 1 96.25 786 ASP B N 1
ATOM 13162 C CA . ASP B 1 786 ? -13.461 43.094 1.075 1 96.25 786 ASP B CA 1
ATOM 13163 C C . ASP B 1 786 ? -12.539 42.656 -0.049 1 96.25 786 ASP B C 1
ATOM 13165 O O . ASP B 1 786 ? -12.023 41.531 -0.017 1 96.25 786 ASP B O 1
ATOM 13169 N N . GLY B 1 787 ? -12.367 43.375 -1.092 1 93.19 787 GLY B N 1
ATOM 13170 C CA . GLY B 1 787 ? -11.492 43.062 -2.211 1 93.19 787 GLY B CA 1
ATOM 13171 C C . GLY B 1 787 ? -10.031 43.312 -1.92 1 93.19 787 GLY B C 1
ATOM 13172 O O . GLY B 1 787 ? -9.695 43.906 -0.889 1 93.19 787 GLY B O 1
ATOM 13173 N N . PRO B 1 788 ? -9.211 42.906 -2.789 1 87.12 788 PRO B N 1
ATOM 13174 C CA . PRO B 1 788 ? -7.766 43.031 -2.582 1 87.12 788 PRO B CA 1
ATOM 13175 C C . PRO B 1 788 ? -7.309 44.5 -2.502 1 87.12 788 PRO B C 1
ATOM 13177 O O . PRO B 1 788 ? -6.285 44.781 -1.876 1 87.12 788 PRO B O 1
ATOM 13180 N N . ASN B 1 789 ? -8.102 45.406 -3.084 1 87.88 789 ASN B N 1
ATOM 13181 C CA . ASN B 1 789 ? -7.703 46.812 -3.117 1 87.88 789 ASN B CA 1
ATOM 13182 C C . ASN B 1 789 ? -8.359 47.625 -1.995 1 87.88 789 ASN B C 1
ATOM 13184 O O . ASN B 1 789 ? -8.062 48.812 -1.812 1 87.88 789 ASN B O 1
ATOM 13188 N N . ASP B 1 790 ? -9.156 46.969 -1.308 1 92.69 790 ASP B N 1
ATOM 13189 C CA . ASP B 1 790 ? -9.812 47.656 -0.199 1 92.69 790 ASP B CA 1
ATOM 13190 C C . ASP B 1 790 ? -8.883 47.781 1.006 1 92.69 790 ASP B C 1
ATOM 13192 O O . ASP B 1 790 ? -8.031 46.906 1.223 1 92.69 790 ASP B O 1
ATOM 13196 N N . LYS B 1 791 ? -8.992 48.906 1.677 1 89.88 791 LYS B N 1
ATOM 13197 C CA . LYS B 1 791 ? -8.172 49.156 2.855 1 89.88 791 LYS B CA 1
ATOM 13198 C C . LYS B 1 791 ? -9.031 49.281 4.109 1 89.88 791 LYS B C 1
ATOM 13200 O O . LYS B 1 791 ? -10.195 49.688 4.039 1 89.88 791 LYS B O 1
ATOM 13205 N N . PRO B 1 792 ? -8.398 48.875 5.156 1 89.12 792 PRO B N 1
ATOM 13206 C CA . PRO B 1 792 ? -9.133 49.062 6.41 1 89.12 792 PRO B CA 1
ATOM 13207 C C . PRO B 1 792 ? -9.414 50.531 6.719 1 89.12 792 PRO B C 1
ATOM 13209 O O . PRO B 1 792 ? -8.586 51.406 6.41 1 89.12 792 PRO B O 1
ATOM 13212 N N . ASN B 1 793 ? -10.508 50.75 7.285 1 88.5 793 ASN B N 1
ATOM 13213 C CA . ASN B 1 793 ? -10.906 52.094 7.711 1 88.5 793 ASN B CA 1
ATOM 13214 C C . ASN B 1 793 ? -10.492 52.344 9.156 1 88.5 793 ASN B C 1
ATOM 13216 O O . ASN B 1 793 ? -10.469 51.438 9.984 1 88.5 793 ASN B O 1
ATOM 13220 N N . SER B 1 794 ? -10.188 53.656 9.438 1 83.88 794 SER B N 1
ATOM 13221 C CA . SER B 1 794 ? -9.742 54.031 10.766 1 83.88 794 SER B CA 1
ATOM 13222 C C . SER B 1 794 ? -10.812 53.781 11.82 1 83.88 794 SER B C 1
ATOM 13224 O O . SER B 1 794 ? -10.492 53.5 12.977 1 83.88 794 SER B O 1
ATOM 13226 N N . ASP B 1 795 ? -12.031 53.844 11.422 1 82.69 795 ASP B N 1
ATOM 13227 C CA . ASP B 1 795 ? -13.141 53.625 12.352 1 82.69 795 ASP B CA 1
ATOM 13228 C C . ASP B 1 795 ? -13.57 52.156 12.359 1 82.69 795 ASP B C 1
ATOM 13230 O O . ASP B 1 795 ? -14.508 51.781 13.062 1 82.69 795 ASP B O 1
ATOM 13234 N N . GLY B 1 796 ? -12.82 51.406 11.68 1 88.12 796 GLY B N 1
ATOM 13235 C CA . GLY B 1 796 ? -13.18 50 11.57 1 88.12 796 GLY B CA 1
ATOM 13236 C C . GLY B 1 796 ? -12.523 49.125 12.625 1 88.12 796 GLY B C 1
ATOM 13237 O O . GLY B 1 796 ? -11.844 49.656 13.523 1 88.12 796 GLY B O 1
ATOM 13238 N N . PRO B 1 797 ? -12.828 47.844 12.555 1 92.31 797 PRO B N 1
ATOM 13239 C CA . PRO B 1 797 ? -12.273 46.906 13.531 1 92.31 797 PRO B CA 1
ATOM 13240 C C . PRO B 1 797 ? -10.766 46.75 13.398 1 92.31 797 PRO B C 1
ATOM 13242 O O . PRO B 1 797 ? -10.211 46.969 12.312 1 92.31 797 PRO B O 1
ATOM 13245 N N . LYS B 1 798 ? -10.141 46.375 14.492 1 88.69 798 LYS B N 1
ATOM 13246 C CA . LYS B 1 798 ? -8.711 46.094 14.523 1 88.69 798 LYS B CA 1
ATOM 13247 C C . LYS B 1 798 ? -8.438 44.594 14.586 1 88.69 798 LYS B C 1
ATOM 13249 O O . LYS B 1 798 ? -9.289 43.844 15.023 1 88.69 798 LYS B O 1
ATOM 13254 N N . LEU B 1 799 ? -7.289 44.344 14.117 1 91.88 799 LEU B N 1
ATOM 13255 C CA . LEU B 1 799 ? -6.895 42.938 14.086 1 91.88 799 LEU B CA 1
ATOM 13256 C C . LEU B 1 799 ? -6.48 42.469 15.477 1 91.88 799 LEU B C 1
ATOM 13258 O O . LEU B 1 799 ? -5.707 43.125 16.156 1 91.88 799 LEU B O 1
ATOM 13262 N N . HIS B 1 800 ? -7.059 41.375 15.906 1 92.38 800 HIS B N 1
ATOM 13263 C CA . HIS B 1 800 ? -6.68 40.75 17.172 1 92.38 800 HIS B CA 1
ATOM 13264 C C . HIS B 1 800 ? -5.645 39.656 16.953 1 92.38 800 HIS B C 1
ATOM 13266 O O . HIS B 1 800 ? -5.492 39.125 15.836 1 92.38 800 HIS B O 1
ATOM 13272 N N . HIS B 1 801 ? -4.891 39.344 17.969 1 93.81 801 HIS B N 1
ATOM 13273 C CA . HIS B 1 801 ? -3.801 38.375 17.875 1 93.81 801 HIS B CA 1
ATOM 13274 C C . HIS B 1 801 ? -3.865 37.344 19 1 93.81 801 HIS B C 1
ATOM 13276 O O . HIS B 1 801 ? -4.281 37.656 20.125 1 93.81 801 HIS B O 1
ATOM 13282 N N . PHE B 1 802 ? -3.396 36.188 18.734 1 94.62 802 PHE B N 1
ATOM 13283 C CA . PHE B 1 802 ? -3.492 35.094 19.672 1 94.62 802 PHE B CA 1
ATOM 13284 C C . PHE B 1 802 ? -2.654 35.344 20.906 1 94.62 802 PHE B C 1
ATOM 13286 O O . PHE B 1 802 ? -2.795 34.656 21.922 1 94.62 802 PHE B O 1
ATOM 13293 N N . ARG B 1 803 ? -1.809 36.375 20.922 1 93.5 803 ARG B N 1
ATOM 13294 C CA . ARG B 1 803 ? -0.999 36.75 22.078 1 93.5 803 ARG B CA 1
ATOM 13295 C C . ARG B 1 803 ? -1.878 37.188 23.234 1 93.5 803 ARG B C 1
ATOM 13297 O O . ARG B 1 803 ? -1.586 36.875 24.391 1 93.5 803 ARG B O 1
ATOM 13304 N N . ALA B 1 804 ? -2.938 37.875 22.781 1 88.88 804 ALA B N 1
ATOM 13305 C CA . ALA B 1 804 ? -3.682 38.562 23.828 1 88.88 804 ALA B CA 1
ATOM 13306 C C . ALA B 1 804 ? -5.16 38.188 23.797 1 88.88 804 ALA B C 1
ATOM 13308 O O . ALA B 1 804 ? -5.883 38.406 24.766 1 88.88 804 ALA B O 1
ATOM 13309 N N . THR B 1 805 ? -5.582 37.594 22.719 1 92.69 805 THR B N 1
ATOM 13310 C CA . THR B 1 805 ? -7.012 37.375 22.547 1 92.69 805 THR B CA 1
ATOM 13311 C C . THR B 1 805 ? -7.297 35.875 22.406 1 92.69 805 THR B C 1
ATOM 13313 O O . THR B 1 805 ? -6.605 35.188 21.656 1 92.69 805 THR B O 1
ATOM 13316 N N . SER B 1 806 ? -8.266 35.406 23.156 1 93.25 806 SER B N 1
ATOM 13317 C CA . SER B 1 806 ? -8.734 34.031 23.031 1 93.25 806 SER B CA 1
ATOM 13318 C C . SER B 1 806 ? -9.922 33.969 22.078 1 93.25 806 SER B C 1
ATOM 13320 O O . SER B 1 806 ? -10.508 34.969 21.703 1 93.25 806 SER B O 1
ATOM 13322 N N . LEU B 1 807 ? -10.266 32.812 21.734 1 92.94 807 LEU B N 1
ATOM 13323 C CA . LEU B 1 807 ? -11.422 32.594 20.859 1 92.94 807 LEU B CA 1
ATOM 13324 C C . LEU B 1 807 ? -12.711 32.969 21.578 1 92.94 807 LEU B C 1
ATOM 13326 O O . LEU B 1 807 ? -13.633 33.531 20.969 1 92.94 807 LEU B O 1
ATOM 13330 N N . LYS B 1 808 ? -12.688 32.688 22.828 1 90.19 808 LYS B N 1
ATOM 13331 C CA . LYS B 1 808 ? -13.82 33.094 23.656 1 90.19 808 LYS B CA 1
ATOM 13332 C C . LYS B 1 808 ? -13.961 34.625 23.688 1 90.19 808 LYS B C 1
ATOM 13334 O O . LYS B 1 808 ? -15.07 35.156 23.562 1 90.19 808 LYS B O 1
ATOM 13339 N N . ASP B 1 809 ? -12.867 35.281 23.859 1 92.31 809 ASP B N 1
ATOM 13340 C CA . ASP B 1 809 ? -12.867 36.75 23.875 1 92.31 809 ASP B CA 1
ATOM 13341 C C . ASP B 1 809 ? -13.359 37.312 22.562 1 92.31 809 ASP B C 1
ATOM 13343 O O . ASP B 1 809 ? -14.062 38.312 22.531 1 92.31 809 ASP B O 1
ATOM 13347 N N . GLU B 1 810 ? -12.984 36.656 21.531 1 94.19 810 GLU B N 1
ATOM 13348 C CA . GLU B 1 810 ? -13.398 37.125 20.203 1 94.19 810 GLU B CA 1
ATOM 13349 C C . GLU B 1 810 ? -14.906 37 20.016 1 94.19 810 GLU B C 1
ATOM 13351 O O . GLU B 1 810 ? -15.547 37.875 19.453 1 94.19 810 GLU B O 1
ATOM 13356 N N . ARG B 1 811 ? -15.477 35.969 20.469 1 92.75 811 ARG B N 1
ATOM 13357 C CA . ARG B 1 811 ? -16.922 35.781 20.375 1 92.75 811 ARG B CA 1
ATOM 13358 C C . ARG B 1 811 ? -17.672 36.844 21.203 1 92.75 811 ARG B C 1
ATOM 13360 O O . ARG B 1 811 ? -18.672 37.375 20.75 1 92.75 811 ARG B O 1
ATOM 13367 N N . LYS B 1 812 ? -17.188 37.031 22.375 1 92.19 812 LYS B N 1
ATOM 13368 C CA . LYS B 1 812 ? -17.781 38.031 23.234 1 92.19 812 LYS B CA 1
ATOM 13369 C C . LYS B 1 812 ? -17.688 39.438 22.594 1 92.19 812 LYS B C 1
ATOM 13371 O O . LYS B 1 812 ? -18.641 40.219 22.656 1 92.19 812 LYS B O 1
ATOM 13376 N N . TYR B 1 813 ? -16.547 39.656 22.047 1 95.25 813 TYR B N 1
ATOM 13377 C CA . TYR B 1 813 ? -16.344 40.906 21.344 1 95.25 813 TYR B CA 1
ATOM 13378 C C . TYR B 1 813 ? -17.391 41.094 20.25 1 95.25 813 TYR B C 1
ATOM 13380 O O . TYR B 1 813 ? -18 42.156 20.141 1 95.25 813 TYR B O 1
ATOM 13388 N N . LEU B 1 814 ? -17.688 40.125 19.5 1 95.25 814 LEU B N 1
ATOM 13389 C CA . LEU B 1 814 ? -18.641 40.219 18.406 1 95.25 814 LEU B CA 1
ATOM 13390 C C . LEU B 1 814 ? -20.062 40.406 18.938 1 95.25 814 LEU B C 1
ATOM 13392 O O . LEU B 1 814 ? -20.859 41.125 18.344 1 95.25 814 LEU B O 1
ATOM 13396 N N . GLN B 1 815 ? -20.328 39.75 20.047 1 93.25 815 GLN B N 1
ATOM 13397 C CA . GLN B 1 815 ? -21.625 39.906 20.672 1 93.25 815 GLN B CA 1
ATOM 13398 C C . GLN B 1 815 ? -21.844 41.344 21.156 1 93.25 815 GLN B C 1
ATOM 13400 O O . GLN B 1 815 ? -22.922 41.906 21 1 93.25 815 GLN B O 1
ATOM 13405 N N . GLN B 1 816 ? -20.828 41.844 21.719 1 95.75 816 GLN B N 1
ATOM 13406 C CA . GLN B 1 816 ? -20.891 43.219 22.203 1 95.75 816 GLN B CA 1
ATOM 13407 C C . GLN B 1 816 ? -21.062 44.188 21.047 1 95.75 816 GLN B C 1
ATOM 13409 O O . GLN B 1 816 ? -21.859 45.125 21.141 1 95.75 816 GLN B O 1
ATOM 13414 N N . LYS B 1 817 ? -20.344 43.969 20.031 1 96.25 817 LYS B N 1
ATOM 13415 C CA . LYS B 1 817 ? -20.453 44.844 18.875 1 96.25 817 LYS B CA 1
ATOM 13416 C C . LYS B 1 817 ? -21.844 44.75 18.234 1 96.25 817 LYS B C 1
ATOM 13418 O O . LYS B 1 817 ? -22.359 45.719 17.703 1 96.25 817 LYS B O 1
ATOM 13423 N N . TRP B 1 818 ? -22.391 43.594 18.234 1 94.31 818 TRP B N 1
ATOM 13424 C CA . TRP B 1 818 ? -23.734 43.438 17.703 1 94.31 818 TRP B CA 1
ATOM 13425 C C . TRP B 1 818 ? -24.75 44.188 18.547 1 94.31 818 TRP B C 1
ATOM 13427 O O . TRP B 1 818 ? -25.656 44.812 18 1 94.31 818 TRP B O 1
ATOM 13437 N N . GLN B 1 819 ? -24.609 44.156 19.844 1 94.06 819 GLN B N 1
ATOM 13438 C CA . GLN B 1 819 ? -25.484 44.906 20.734 1 94.06 819 GLN B CA 1
ATOM 13439 C C . GLN B 1 819 ? -25.375 46.406 20.469 1 94.06 819 GLN B C 1
ATOM 13441 O O . GLN B 1 819 ? -26.375 47.125 20.531 1 94.06 819 GLN B O 1
ATOM 13446 N N . GLU B 1 820 ? -24.219 46.781 20.188 1 95.25 820 GLU B N 1
ATOM 13447 C CA . GLU B 1 820 ? -24 48.188 19.859 1 95.25 820 GLU B CA 1
ATOM 13448 C C . GLU B 1 820 ? -24.703 48.562 18.547 1 95.25 820 GLU B C 1
ATOM 13450 O O . GLU B 1 820 ? -25.266 49.656 18.438 1 95.25 820 GLU B O 1
ATOM 13455 N N . CYS B 1 821 ? -24.641 47.688 17.656 1 94 821 CYS B N 1
ATOM 13456 C CA . CYS B 1 821 ? -25.328 47.906 16.391 1 94 821 CYS B CA 1
ATOM 13457 C C . CYS B 1 821 ? -26.828 48.094 16.609 1 94 821 CYS B C 1
ATOM 13459 O O . CYS B 1 821 ? -27.453 48.938 15.977 1 94 821 CYS B O 1
ATOM 13461 N N . LEU B 1 822 ? -27.375 47.312 17.469 1 91.56 822 LEU B N 1
ATOM 13462 C CA . LEU B 1 822 ? -28.797 47.375 17.75 1 91.56 822 LEU B CA 1
ATOM 13463 C C . LEU B 1 822 ? -29.156 48.656 18.484 1 91.56 822 LEU B C 1
ATOM 13465 O O . LEU B 1 822 ? -30.156 49.312 18.156 1 91.56 822 LEU B O 1
ATOM 13469 N N . GLU B 1 823 ? -28.328 49.031 19.391 1 93.5 823 GLU B N 1
ATOM 13470 C CA . GLU B 1 823 ? -28.562 50.25 20.172 1 93.5 823 GLU B CA 1
ATOM 13471 C C . GLU B 1 823 ? -28.469 51.5 19.312 1 93.5 823 GLU B C 1
ATOM 13473 O O . GLU B 1 823 ? -29.25 52.438 19.453 1 93.5 823 GLU B O 1
ATOM 13478 N N . GLN B 1 824 ? -27.562 51.438 18.406 1 92.69 824 GLN B N 1
ATOM 13479 C CA . GLN B 1 824 ? -27.344 52.594 17.547 1 92.69 824 GLN B CA 1
ATOM 13480 C C . GLN B 1 824 ? -28.234 52.531 16.312 1 92.69 824 GLN B C 1
ATOM 13482 O O . GLN B 1 824 ? -28.25 53.469 15.5 1 92.69 824 GLN B O 1
ATOM 13487 N N . ARG B 1 825 ? -28.938 51.469 16.141 1 89 825 ARG B N 1
ATOM 13488 C CA . ARG B 1 825 ? -29.844 51.281 15.008 1 89 825 ARG B CA 1
ATOM 13489 C C . ARG B 1 825 ? -29.094 51.406 13.68 1 89 825 ARG B C 1
ATOM 13491 O O . ARG B 1 825 ? -29.516 52.156 12.805 1 89 825 ARG B O 1
ATOM 13498 N N . VAL B 1 826 ? -28.031 50.688 13.664 1 90.69 826 VAL B N 1
ATOM 13499 C CA . VAL B 1 826 ? -27.203 50.719 12.469 1 90.69 826 VAL B CA 1
ATOM 13500 C C . VAL B 1 826 ? -27.938 50.031 11.312 1 90.69 826 VAL B C 1
ATOM 13502 O O . VAL B 1 826 ? -28.594 49 11.5 1 90.69 826 VAL B O 1
ATOM 13505 N N . ARG B 1 827 ? -27.797 50.594 10.172 1 88.69 827 ARG B N 1
ATOM 13506 C CA . ARG B 1 827 ? -28.406 50.031 8.977 1 88.69 827 ARG B CA 1
ATOM 13507 C C . ARG B 1 827 ? -27.703 48.719 8.602 1 88.69 827 ARG B C 1
ATOM 13509 O O . ARG B 1 827 ? -26.484 48.625 8.594 1 88.69 827 ARG B O 1
ATOM 13516 N N . VAL B 1 828 ? -28.5 47.688 8.375 1 88.75 828 VAL B N 1
ATOM 13517 C CA . VAL B 1 828 ? -27.969 46.375 8.008 1 88.75 828 VAL B CA 1
ATOM 13518 C C . VAL B 1 828 ? -28.422 46 6.598 1 88.75 828 VAL B C 1
ATOM 13520 O O . VAL B 1 828 ? -29.406 46.562 6.094 1 88.75 828 VAL B O 1
ATOM 13523 N N . PRO B 1 829 ? -27.703 45.156 5.945 1 84 829 PRO B N 1
ATOM 13524 C CA . PRO B 1 829 ? -28.047 44.75 4.578 1 84 829 PRO B CA 1
ATOM 13525 C C . PRO B 1 829 ? -29.375 44 4.496 1 84 829 PRO B C 1
ATOM 13527 O O . PRO B 1 829 ? -29.453 42.844 4.898 1 84 829 PRO B O 1
ATOM 13530 N N . ALA B 1 830 ? -30.375 44.562 3.912 1 68.31 830 ALA B N 1
ATOM 13531 C CA . ALA B 1 830 ? -31.688 44.125 3.465 1 68.31 830 ALA B CA 1
ATOM 13532 C C . ALA B 1 830 ? -32.125 42.875 4.23 1 68.31 830 ALA B C 1
ATOM 13534 O O . ALA B 1 830 ? -32.594 41.906 3.629 1 68.31 830 ALA B O 1
ATOM 13535 N N . CYS B 1 831 ? -31.891 42.844 5.547 1 66.81 831 CYS B N 1
ATOM 13536 C CA . CYS B 1 831 ? -32.281 41.656 6.316 1 66.81 831 CYS B CA 1
ATOM 13537 C C . CYS B 1 831 ? -33.406 42 7.285 1 66.81 831 CYS B C 1
ATOM 13539 O O . CYS B 1 831 ? -33.625 43.156 7.637 1 66.81 831 CYS B O 1
ATOM 13541 N N . LYS B 1 832 ? -34.344 41.031 7.344 1 70.94 832 LYS B N 1
ATOM 13542 C CA . LYS B 1 832 ? -35.312 41.094 8.422 1 70.94 832 LYS B CA 1
ATOM 13543 C C . LYS B 1 832 ? -34.688 40.812 9.773 1 70.94 832 LYS B C 1
ATOM 13545 O O . LYS B 1 832 ? -33.875 39.875 9.898 1 70.94 832 LYS B O 1
ATOM 13550 N N . LEU B 1 833 ? -34.812 41.75 10.617 1 70.56 833 LEU B N 1
ATOM 13551 C CA . LEU B 1 833 ? -34.281 41.531 11.945 1 70.56 833 LEU B CA 1
ATOM 13552 C C . LEU B 1 833 ? -35.219 40.688 12.797 1 70.56 833 LEU B C 1
ATOM 13554 O O . LEU B 1 833 ? -36.375 41.062 12.984 1 70.56 833 LEU B O 1
ATOM 13558 N N . TRP B 1 834 ? -34.75 39.469 13.07 1 68.56 834 TRP B N 1
ATOM 13559 C CA . TRP B 1 834 ? -35.469 38.594 13.984 1 68.56 834 TRP B CA 1
ATOM 13560 C C . TRP B 1 834 ? -35.094 38.906 15.438 1 68.56 834 TRP B C 1
ATOM 13562 O O . TRP B 1 834 ? -33.906 39 15.773 1 68.56 834 TRP B O 1
ATOM 13572 N N . VAL B 1 835 ? -35.969 39.469 16.188 1 57.75 835 VAL B N 1
ATOM 13573 C CA . VAL B 1 835 ? -35.719 39.688 17.609 1 57.75 835 VAL B CA 1
ATOM 13574 C C . VAL B 1 835 ? -36.219 38.469 18.422 1 57.75 835 VAL B C 1
ATOM 13576 O O . VAL B 1 835 ? -37.344 38.062 18.281 1 57.75 835 VAL B O 1
ATOM 13579 N N . TYR B 1 836 ? -35.219 37.656 18.844 1 49 836 TYR B N 1
ATOM 13580 C CA . TYR B 1 836 ? -35.594 36.531 19.719 1 49 836 TYR B CA 1
ATOM 13581 C C . TYR B 1 836 ? -35.625 36.969 21.188 1 49 836 TYR B C 1
ATOM 13583 O O . TYR B 1 836 ? -34.812 37.812 21.594 1 49 836 TYR B O 1
#

Secondary structure (DSSP, 8-state):
-HHHHHHHHHHHHHHHHT-TTHHHHHHHHTT--HHHHHHHHHHHHEE-HHHHHHHHHHHHHHHHTTSSPPP--S--GGGBPP--HHHHHHHHHTSPTT-EE-HHHHHHHTT--BTTSS--TTHHHHHHHHHHHTT--GGGSEE-----SS--EE---EESSSSPEEPPPPPPHHHHHHHHHHHHHTTSS---EEEEEEEEEEEEEETTTTEEEEEEEEEEEEE--HHHHHHHHHHHHGGGBPP---GGG--HHHHHHHHHHTT---TT--HHHHHHHHHHHTTEEEEEEEEEEEEETTEEEEEEEEEEPP-TTTB--HHHHHHHH-----HHHHHT--EEEEEEE--SSHHHHHTTHHHHHTTGGGGGS-EE-TTS-EEEEEEEEEEE-HHHHHHHTTB-SSTT--SSSS--GGGTT-HHHHH--S----BHHHHHHHHHHSHHHHHHHTS-SS-GGGG--HHHHHHHHHHTTSS-HHHHHHS-HHHHHHHHHHHHTTB-SS-GGGSS-TTS-TTTTT-TT-B--S--HHHHHHHHHHHHHHHGGGTS-HHHHHHHHHHHHHHTTT-SS--HHHHHHHHHHHHHHHHH-SSS-HHHHHHHHHHHHHHHHHTS-GGG--HHHHHHHHHHHHHHHHHHHHHS-SS-SSS-HHHHHSHHHHIIIIIHHHHHHHS-GGGSSSHHHHHHHHHHHHHHHHH--TTSTTHHHHHHHHHHHHHTTS---HHHHHHHHHHHHGGGS--SPPEEEHHHHHHSHHHHHHHHHHSHHHHTT-TTTSEEEETTEEEES-STT----TTS-----TTT--HHHHHHHHHHHHHHHHHHT---SS------/-HHHHHHHHHHHHHHHHT-TTHHHHHHHHTT--HHHHHHHHHHHHEE-HHHHHHHHHHHHHHHHTTSS-----S--GGGS----HHHHHHHHHTSPTT-EE-HHHHHHHTT---TTSS--TTHHHHHHHHHHHTT--GGGSEE-----SS--EE---EESSSSPEEPPPPPPHHHHHHHHHHHHHTTSS---EEEEEEEEEEEEEETTTTEEEEEEEEEEEEE--HHHHHHHHHHHHGGGBPP---GGG--HHHHHHHHHHTT---TT--HHHHHHHHHHHTTEEEEEEEEEEEEETTEEEEEEEEEEPP-TTTB--HHHHHHHH-----HHHHHT--EEEEEEE--SSHHHHHTTHHHHHTTGGGGGS-EE-TT--EEEEEEEEEEE-HHHHHHHTTB-SSTT--SSSS--GGGTT-HHHHH--S----BHHHHHHHHHHSHHHHHHHTS-SS-GGGG--HHHHHHHHHHTTSS-HHHHHHS-HHHHHHHHHHHHTTB-SS-GGGSS-TTS-TTTTT-TT-B--S--HHHHHHHHHHHHHHHGGGTS-HHHHHHHHHHHHHHTTT-SS--HHHHHHHHHHHHHHHHH-SSS-HHHHHHHHHHHHHHHHHTS-GGG--HHHHHHHHHHHHHHHHHHHHHS-SS-SSS-HHHHHSHHHHIIIIIHHHHHHHS-GGGSSSHHHHHHHHHHHHHHHHH--TTSTTHHHHHHHHHHHHHTTS---HHHHHHHHHHHHGGGS--SPPEEEHHHHHHSHHHHHHHHHHSHHHHTT-TTTSEEEETTEEEES-STT----TTS-----TTT--HHHHHHHHHHHHHHHHHHT---SS------

Sequence (1672 aa):
MRRQITREVRDKIRQTKMKKNRDLQVTFGNGESLNKRKSRRIAEEFETRQEAEERTKERKEKEVKGAIKPKDRLGHFDSFADFDREGLKNKVMDWEENSEVNWTQLAVKYNIKGKDGELPGNAGQLVKLWLQSQGVDTERFKGSTTCTGDRIRRARLRIGTDPKITMPTTRTEAQMRKELRLCIREGEVNIGDFIVPKQYKTYYLNKAENKIQTKVTVIEGRKQPLLKCRQQLLQKQERLLRNKADYDTMNLQEIKNRLEQLCETTDGETEEETRAHLKRVEATRHLAYWEDGACLANHGYILYLVSALYDPAIYLTSAEYFDKHKVKLNVQNEVERPELYLIARCGASDEEQLMYAETRRDDLPSLSEPVQTTDGREYADILRFFKGDHPARQFEFGAQRSGHYSCTCPIDKRTTSDFWKCCHVDNVLSNITDRQAFIMEGPVTSHKATQTVPDPFAKMTKDEMADELTYRGTVTYTDAEGMTKKDLNVQMKHTLHGVKRIPTLLYQSPNASVEELNIQHLEEPGSEAMHDLCNHAKNLLEEIPSRVSTHVAGIVKRVNNLVLNSKDTVRAADMRYAVLVLLQELKQDRETSGELVKLINTLADMQRICYAAAEDRSMINVFRLTNVSFLHYLMIKECLPGEPSSISSRKLWGQYIHSLRDHVPINYRVVAISSIMAENEERQFSLLKRITKSSASYSKPGHIITNILVRTHFQDKAPTSSDKHQQNKISKAGKVISSERTTIPIKLLRKYPREAQTHCERIPDFLLPGYGVYWHIEGEEVVFHDGPNDKPNSDGPKLHHFRATSLKDERKYLQQKWQECLEQRVRVPACKLWVYMRRQITREVRDKIRQTKMKKNRDLQVTFGNGESLNKRKSRRIAEEFETRQEAEERTKERKEKEVKGAIKPKDRLGHFDSFADFDREGLKNKVMDWEENSEVNWTQLAVKYNIKGKDGELPGNAGQLVKLWLQSQGVDTERFKGSTTCTGDRIRRARLRIGTDPKITMPTTRTEAQMRKELRLCIREGEVNIGDFIVPKQYKTYYLNKAENKIQTKVTVIEGRKQPLLKCRQQLLQKQERLLRNKADYDTMNLQEIKNRLEQLCETTDGETEEETRAHLKRVEATRHLAYWEDGACLANHGYILYLVSALYDPAIYLTSAEYFDKHKVKLNVQNEVERPELYLIARCGASDEEQLMYAETRRDDLPSLSEPVQTTDGREYADILRFFKGDHPARQFEFGAQRSGHYSCTCPIDKRTTSDFWKCCHVDNVLSNITDRQAFIMEGPVTSHKATQTVPDPFAKMTKDEMADELTYRGTVTYTDAEGMTKKDLNVQMKHTLHGVKRIPTLLYQSPNASVEELNIQHLEEPGSEAMHDLCNHAKNLLEEIPSRVSTHVAGIVKRVNNLVLNSKDTVRAADMRYAVLVLLQELKQDRETSGELVKLINTLADMQRICYAAAEDRSMINVFRLTNVSFLHYLMIKECLPGEPSSISSRKLWGQYIHSLRDHVPINYRVVAISSIMAENEERQFSLLKRITKSSASYSKPGHIITNILVRTHFQDKAPTSSDKHQQNKISKAGKVISSERTTIPIKLLRKYPREAQTHCERIPDFLLPGYGVYWHIEGEEVVFHDGPNDKPNSDGPKLHHFRATSLKDERKYLQQKWQECLEQRVRVPACKLWVY

Radius of gyration: 41.16 Å; Cα contacts (8 Å, |Δi|>4): 2475; chains: 2; bounding box: 106×116×81 Å

Solvent-accessible surface area (backbone atoms only — not comparable to full-atom values): 91279 Å² total; per-residue (Å²): 109,69,65,59,53,51,49,52,43,46,53,30,44,44,55,59,72,58,49,80,68,50,59,56,42,44,38,34,34,65,67,47,44,62,68,56,49,46,52,47,48,44,56,73,38,26,28,48,48,66,54,46,47,50,50,49,48,53,47,48,50,32,32,73,68,61,76,39,75,74,78,75,78,71,69,63,78,82,56,40,48,92,50,66,58,66,58,50,51,54,52,57,69,66,51,60,78,58,38,71,45,58,46,49,59,52,24,57,74,53,57,50,22,34,76,82,66,44,63,49,94,54,34,20,58,45,50,52,51,52,38,43,72,74,69,44,71,67,80,49,37,33,59,54,61,68,70,57,78,82,51,62,41,74,39,61,51,69,24,53,66,96,78,64,43,60,55,72,76,74,79,49,57,71,57,49,52,52,48,50,53,49,34,42,73,72,54,77,43,65,67,55,41,80,45,73,68,38,79,40,84,39,59,44,75,36,78,91,74,60,37,78,40,78,41,80,43,74,39,55,18,34,30,33,55,52,56,56,50,52,44,49,52,47,62,75,36,53,87,43,44,53,75,82,72,66,68,87,76,50,49,68,67,55,50,48,51,50,34,49,75,68,55,44,88,72,78,92,55,50,68,68,51,47,49,51,46,50,52,47,56,46,28,49,48,40,30,34,40,34,40,44,83,38,73,52,84,86,36,45,21,40,38,34,32,37,25,40,53,69,43,74,67,38,29,45,49,40,68,54,40,24,72,71,68,71,44,92,48,66,39,56,61,63,44,35,46,56,43,80,32,34,42,30,79,27,62,90,49,62,67,56,55,55,65,51,23,62,67,52,44,72,37,34,56,45,45,76,50,63,41,64,49,96,91,64,50,66,32,38,52,40,47,38,37,50,42,37,53,60,59,45,46,13,48,48,58,13,27,36,75,52,77,54,20,56,48,66,43,61,53,49,46,93,46,39,74,38,62,49,60,63,73,64,55,78,79,69,48,48,31,53,56,54,43,45,50,58,42,53,66,32,70,48,50,33,56,33,40,68,41,88,51,76,53,43,66,75,74,58,49,60,68,49,47,40,51,35,35,35,71,73,61,77,37,52,70,72,56,45,72,72,46,50,58,69,54,49,47,53,52,46,49,65,70,50,32,35,57,36,45,56,33,37,74,29,41,92,42,62,80,58,56,45,65,74,42,55,39,62,61,24,29,45,69,67,52,35,56,53,59,31,53,32,53,44,49,51,48,46,67,59,35,46,47,80,67,47,56,69,68,60,22,50,50,54,51,50,43,43,53,53,63,47,61,83,47,96,69,88,47,55,67,51,45,55,40,40,48,35,53,43,41,43,49,41,70,72,36,85,85,50,54,69,60,54,45,47,32,44,40,30,51,47,47,48,50,50,60,40,65,33,56,65,85,68,65,43,58,40,52,38,50,29,47,44,51,37,35,50,49,28,54,52,29,45,55,68,64,51,61,77,77,62,86,73,50,53,59,60,68,66,36,16,68,36,49,38,21,54,53,65,28,46,39,58,46,44,45,31,38,48,46,45,72,55,28,55,62,54,56,47,51,52,47,52,48,51,47,50,50,41,68,66,58,57,74,76,80,55,87,54,50,61,61,56,51,47,37,55,37,48,64,35,30,72,72,41,87,78,71,69,66,58,58,57,53,49,54,42,54,63,46,49,67,69,53,80,64,62,52,55,69,46,48,45,69,56,33,58,72,38,25,66,53,40,38,46,50,47,49,74,43,18,51,54,36,60,69,28,86,67,69,39,34,43,75,57,91,64,25,39,38,34,58,32,23,83,84,49,71,84,52,93,77,41,67,77,62,51,38,61,91,81,42,50,72,68,53,52,51,50,50,34,52,50,34,32,51,48,30,62,74,67,61,51,74,67,82,77,43,59,84,81,84,128,108,70,65,58,52,51,49,50,38,43,53,31,45,44,52,63,72,57,48,79,67,50,60,55,41,44,38,34,34,67,69,44,45,60,66,56,50,46,53,46,49,45,56,73,40,26,29,49,50,65,56,48,47,50,49,49,47,52,48,48,52,34,32,73,69,61,75,38,77,74,78,74,79,72,66,65,78,82,57,38,51,93,50,65,58,67,60,52,51,54,52,58,68,69,49,61,80,58,37,72,49,59,46,49,59,52,23,57,74,52,58,48,22,35,74,81,66,45,66,50,94,55,35,20,60,46,50,52,51,51,39,42,73,73,68,44,75,67,80,51,38,34,62,58,61,69,71,58,76,87,50,61,41,75,38,62,52,62,26,47,67,98,79,65,44,58,58,72,76,74,81,51,55,70,59,50,52,52,49,49,52,47,34,41,73,72,54,78,45,67,68,56,42,79,46,74,68,38,79,39,87,38,61,43,75,38,77,90,76,59,34,79,39,78,41,79,43,75,38,54,18,32,29,34,56,52,55,58,49,51,45,48,53,46,61,74,36,53,88,45,45,54,76,81,71,67,66,88,75,50,48,68,68,54,50,49,52,51,35,50,74,68,56,43,88,71,80,91,54,48,69,68,52,47,50,52,48,51,51,47,56,47,29,48,47,41,29,33,39,34,41,45,83,39,74,50,83,86,36,44,22,40,37,34,33,37,24,40,52,72,45,74,67,40,29,44,49,41,68,55,39,22,72,72,67,71,45,92,48,66,40,56,61,61,44,36,46,57,42,79,31,34,42,29,80,28,62,90,48,61,66,58,53,55,66,51,26,61,68,54,45,72,37,34,56,44,44,77,49,64,43,64,49,95,91,64,52,66,32,37,51,41,47,38,37,49,41,40,52,59,52,44,45,12,49,48,58,12,27,36,67,52,77,53,19,56,48,67,43,63,52,48,48,94,48,38,70,38,62,50,61,62,73,65,56,76,79,70,46,45,32,54,57,52,41,45,49,59,42,54,64,34,69,48,50,34,57,33,39,68,41,90,51,75,51,43,66,78,74,59,50,59,68,49,47,41,52,36,34,35,72,73,62,77,37,52,71,71,55,45,74,72,45,50,56,70,54,47,46,52,52,46,49,64,70,48,33,37,56,36,43,57,33,37,75,29,40,93,40,60,80,57,57,45,66,73,43,54,39,62,62,26,29,43,70,67,51,36,56,52,60,31,54,32,53,43,50,52,48,47,67,59,35,47,46,79,68,49,54,71,67,60,23,48,51,54,50,48,42,46,51,52,61,49,60,83,46,95,70,88,47,54,69,52,44,54,40,41,49,34,54,43,41,42,49,43,69,71,37,84,85,51,54,69,59,55,45,46,32,45,40,29,50,46,46,48,49,51,58,40,62,34,55,64,86,68,66,42,57,39,52,40,50,28,44,44,51,36,35,50,49,29,55,51,29,46,53,68,64,52,62,76,78,60,85,71,50,53,59,59,66,65,36,15,68,35,48,37,21,53,54,66,27,44,40,59,46,43,45,31,38,50,46,45,73,54,28,56,62,54,56,48,50,51,47,53,48,52,47,49,51,39,70,68,57,49,82,73,80,53,85,54,49,62,62,55,49,49,38,55,39,48,63,36,30,71,72,41,87,78,71,71,66,58,57,58,52,49,55,42,55,62,47,51,67,68,55,78,64,60,52,54,68,46,50,45,68,56,32,58,73,39,24,64,53,39,36,46,51,46,49,74,43,18,50,55,35,59,70,28,84,66,69,37,33,46,74,58,91,65,24,40,38,35,58,33,23,83,86,49,72,84,52,92,77,42,69,77,62,52,38,60,89,81,44,50,72,66,53,51,52,51,50,34,52,52,34,32,52,48,30,61,73,68,62,52,73,68,82,79,44,59,82,81,84,129

pLDDT: mean 85.88, std 11.55, range [34.34, 98.06]